Protein 3D7L (pdb70)

Secondary structure (DSSP, 8-state):
----EEEETTTSHHHHHHHHHHTTTS-EEEEESSSSSEE--TT-HHHHH--TTT--EEEEEE---------GGG--HHHHHHHIIIIIHHHHHHHHTTGGGEEEEEEEEEE-------TT-TTT--HHHHHHHHHHHTT--TT-EEEEEEE--BGGGHHHHGGGSTT---B-HHHHHHHHHHHHHS---S-EEEE-/--EEEETTTSHHHHHHHHHHTTTS-EEEEESSSSSEE--TT-HHHHH--TTT--EEEEEE---------GGG--HHHHHHHIIIIIHHHHHHHHTTGGGEEEEEEEEEE-------TT-TTT--HHHHHHHHHHHTT--TT-EEEEEEE--BGGGHHHHGGGSTT---B-HHHHHHHHHHHHHS---S-EEEE-/--EEEETTTSHHHHHHHHHHTTTS-EEEEESSSSSEE--TT-HHHHH--TTT--EEEEEE---------GGG--HHHHHHHIIIIIHHHHHHHHHHGGGEEEEEEEEEE-------TT-TTT--HHHHHHHHHHHTT--TT-EEEEEEEPPBGGGHHHHGGGSTT---B-HHHHHHHHHHHHHS---S-EEEE-/---EEEETTTSHHHHHHHHHHTTTS-EEEEESS-SSEE--TT-HHHHH--TTT--EEEEEE---------GGG--HHHHHHHIIIIIHHHHHHHHHHGGGEEEEEEEEEE-------TT-TTT--HHHHHHHHHHHTT--TT-EEEEEEE--BGGGHHHHGGGSTT---B-HHHHHHHHHHHHHS---S-EEEE-/--EEEETTTSHHHHHHHHHHTTTS-EEEEESS-SSEE--TT-HHHHH--TTT--EEEEEE---------GGG--HHHHHHHIIIIIHHHHHHHHTTGGGEEEEEEEEEE-------TT-TTT--HHHHHHHHHHHTT--TT-EEEEEEE--BGGGHHHHGGGSTT---B-HHHHHHHHHHHHHS---S-EEEE-/-EEEETTTSHHHHHHHHHHTTTS-EEEEESSSSSEE--TT-HHHHH--TTT--EEEEEE---------GGG--HHHHHHHIIIIIHHHHHHHHHHGGGEEEEEEEEEE-------TT-TTT--HHHHHHHHHHHTT--TT-EEEEEEE--BGGGHHHHGGGSTT---B-HHHHHHHHHHHHHS---S-EEEE-/--EEEETTTSHHHHHHHHHHTTTSPEEEEESSSSSEE--TT-HHHHH--TTT--EEEEEE---------GGG--HHHHHHHIIIIIHHHHHHHHTTGGGEEEEEEEEEE-------TT-TTT--HHHHHHHHHHHTT--TT-EEEEEEEPPBGGGHHHHGGGSTT---B-HHHHHHHHHHHHHS---S-EEEE-/----EEEETTTSHHHHHHHHHHTTTSPEEEEESSSSSEE--TT-HHHHH--TTT--EEEEEE---------GGG--HHHHHHHIIIIIHHHHHHHHTTGGGEEEEEEEEEE-------TT-TTT--HHHHHHHHHHHTT--TT-EEEEEEE--BGGGHHHHGGGSTT---B-HHHHHHHHHHHHHS---S-EEEE-/--EEEETTTSHHHHHHHHHHTTTS-EEEEESS-SSEE--TT-HHHHH--TTT--EEEEEE---------GGG--HHHHHHHIIIIIHHHHHHHHTTGGGEEEEEEEEEE-------TT-TTT--HHHHHHHHHHHTT--TT-EEEEEEE--BGGGHHHHGGGSTT---B-HHHHHHHHHHHHHS---S-EEEE-

InterPro domains:
  IPR002347 Short-chain dehydrogenase/reductase SDR [PF13561] (17-158)
  IPR002347 Short-chain dehydrogenase/reductase SDR [PR00081] (2-19)
  IPR002347 Short-chain dehydrogenase/reductase SDR [PR00081] (54-65)
  IPR002347 Short-chain dehydrogenase/reductase SDR [PR00081] (125-144)
  IPR002347 Short-chain dehydrogenase/reductase SDR [PR00081] (145-162)
  IPR036291 NAD(P)-binding domain superfamily [SSF51735] (1-191)
  IPR051122 SDR DHRS6-like [PTHR43477] (2-164)

CATH classification: 3.40.50.720

Radius of gyration: 39.9 Å; Cα contacts (8 Å, |Δi|>4): 4262; chains: 9; bounding box: 87×93×123 Å

Foldseek 3Di:
DPFEEEQEPCPDQLNVLLCVVPVVGGHYFYEYCPDTNYYADLLDLVRLLVLVVVAAGQEYEYPWWDAFQDAPVGCDPVRLVRRCSTLQNSLVSNVVSCPVRHDALGEYEHEAAPVPDWGSCPSSPSRVNVLVVFLVCQVPDRNYAYEYEYAYAAPVCCVPCCVGVPPDDHHHSNQSSVVVVCRGVPRDHSYYHYDD/DEEEEEPCVDQLNVLLCVPVVVPHHYFYEDCPDTNYYADLLDLVRLLVLVVPAAGQEYEYPWWDWFQDAPVPCDPVNLVRRCSTLQVSLVSNCVNCPNRHDALGEYEHEQAPVDDWGSCPSSPSNVRQLVSFLVCQVPDRNYAYEYEYAYAAPVCCVPCCVGVPPDDHHHSNQSSVVVVCRGVPRDHSYYHYDD/DEEEEEPCVDPLNVLLCVVVVVPHHYFYEYCPDTNYYADLLDLVRLLVLVVVAAGQEYEYPWWDWFQDAPVPDDPVNLVRRCSTLQNSLVSNVVNCPVRHDQLGEYEHEQADVPDFGSCPSSPSNVRVLVSFLVCQVPDRNYAYEYEYAYAAPVCCVVCCVRPPPDDHDHSNQSSVVVVCRGVPRDHSYYHYDD/DAEEEQEPCPDPLNVLLCVVVVVPYHYFYEYCVDTNAYADLLDLVRLLVLVVVAADQEYEYPWWDWFQDFPVPCDPVRLVRNCSTLQVSLVSNVVNCPNRYDQLGEYEHEAEPVPDWGSCPSSPSRVRVLVCFLVCQVPDRNYAYEYEYAYAAPVCCVPCCVGQPPDDHDHSNQSSVVVVCRGVPRDHSYYHYHD/DEEEQEPCPDQLNVLLCVPCVVPHHYFYEYCPDTNYHADLLDLVRLLVLVVVAAGQEYEYPWADAFFDQVVVCDPVNLVRRCSTLQNSLVSNVVNCPVRYDALGEYEHEQAPVDDFGRCPSSPSRVRVLVCQLVCQVPDRNYAYEYEYAYAAPVCCVPCCVRVPPDDHHHSNQSSVVVVCRGVPRDHSYYHYDD/DEEEEPCVDPLNVLLVVVVVVPDDYFYEYCPDTPQYADLLDLVSLVVLVVPAADQEYEYPWADWFQDAPVPCDPVNLVRRVSTLQVSLVSNCVNCVVRHDQLGEYEHEAAPVPDWGRCPSSPSRVRVLVCFLVCQVPDRNYAYEYEYAYAAPVCCVPCCVGPPPDDHDHSNVSSVVVVCRGVPRDHSYYHYDD/DEEEEEPCPDQLNVLLCVVCVVPHHYFYEYCPDTNYYADLLDLVRLLVLVVVAAGQEYEYPWWDAFQDAPVPCDVVNLVRRCSTLQRSLVSNVVNCPNRHDQLGEYEEEQEPVPDWGSCPSSPSNVRVLVVFLVCQVPDRNYAYEYEYAYAAPVCCVPCCVGPPPDDHHHSNQSSVVVVCRGVPRDHSYYHYPD/DAFEEEQEPCVDQLNVLLCVVPVVRGHYFYEYCPDTNYYADLLDLVSLLVLVVVAAGQEYEYPWWDAFQDAPVPCDPVRLVNRCSTLQNSLVSNVVNCPVRHDALGEYEHEQAPVDDWGSCPSSPSRVNVLVSFLVCQVPDRNYAYEYEYAYAAPVCCVPCCVGPPPDDHHHSNQSSVVVVCRGVPRDHSYYHYDD/DEEEQEPCVDQLNVLLCVVVVVPHHYFYEYCPDTNAYADLLDLVRLLVLVVPAAGQEYEYPWWDAFQAFPVPDDPVRLVRRCSTLQNSLVSNVVSPPVRHDALGEYEHEAAPVPDWGSCPSSPSNVNVLVCFLVCQVPDRNYAYEYEYAYAAPVCCVPCCVGVPPDDHHHSNQSSVVVVCRGVPRDHSYYHYDD

Nearest PDB structures (foldseek):
  3d7l-assembly3_G  TM=1.001E+00  e=1.802E-39  Listeria innocua
  5wuw-assembly1_B-2  TM=8.286E-01  e=5.403E-13  Serratia marcescens
  3u5t-assembly3_D  TM=8.240E-01  e=5.756E-13  Sinorhizobium meliloti
  5wul-assembly1_B  TM=8.240E-01  e=9.546E-13  Serratia marcescens
  4e4y-assembly1_A  TM=8.227E-01  e=1.096E-10  Francisella tularensis subsp. tularensis SCHU S4

Solvent-accessible surface area: 65494 Å² total

Organism: Listeria innocua serovar 6a (strain ATCC BAA-680 / CLIP 11262) (NCBI:txid272626)

Sequence (1750 aa):
SNAKILLIGASGTLGSAVKERLEKKAEVITAGRHSGDVTVDITNIDSIKKYEQVGKVDAIVSATGSATFSPLTELTPEKNAVTISSKLGGQINLVLLGIDSLNDKGSFTLTTGIEDPIVQGASAAANGAVTAFAKSAAIEPRGIRINTVSPNVLEESWDKLEPFFEGFLPVPAAKVARAFEKSVFGAQTGESYQVYAKILLIGASGTLGSAVKERLEKKAEVITAGRHSGDVTVDITNIDSIKKYEQVGKVDAIVSATGSATFSPLTELTPEKNAVTISSKLGGQINLVLLGIDSLNDKGSFTLTTGIEDPIVQGASAAANGAVTAFAKSAAIEPRGIRINTVSPNVLEESWDKLEPFFEGFLPVPAAKVARAFEKSVFGAQTGESYQVYAKILLIGASGTLGSAVKERLEKKAEVITAGRHSGDVTVDITNIDSIKKYEQVGKVDAIVSATGSATFSPLTELTPEKNAVTISSKLGGQINLVLLGIDSLNDKGSFTLTTGIEDPIVQGASAAANGAVTAFAKSAAIEPRGIRINTVSPNVLEESWDKLEPFFEGFLPVPAAKVARAFEKSVFGAQTGESYQVYNAKILLIGASGTLGSAVKERLEKKAEVITAGRHSGDVTVDITNIDSIKKYEQVGKVDAIVSATGSATFSPLTELTPEKNAVTISSKLGGQINLVLLGIDSLNDKGSFTLTTGIEDPIVQGASAAANGAVTAFAKSAAIEPRGIRINTVSPNVLEESWDKLEPFFEGFLPVPAAKVARAFEKSVFGAQTGESYQVYAKILLIGASGTLGSAVKERLEKKAEVITAGRHSGDVTVDITNIDSIKKYEQVGKVDAIVSATGSATFSPLTELTPEKNAVTISSKLGGQINLVLLGIDSLNDKGSFTLTTGIEDPIVQGASAAANGAVTAFAKSAAIEPRGIRINTVSPNVLEESWDKLEPFFEGFLPVPAAKVARAFEKSVFGAQTGESYQVYKILLIGASGTLGSAVKERLEKKAEVITAGRHSGDVTVDITNIDSIKKYEQVGKVDAIVSATGSATFSPLTELTPEKNAVTISSKLGGQINLVLLGIDSLNDKGSFTLTTGIEDPIVQGASAAANGAVTAFAKSAAIEPRGIRINTVSPNVLEESWDKLEPFFEGFLPVPAAKVARAFEKSVFGAQTGESYQVYAKILLIGASGTLGSAVKERLEKKAEVITAGRHSGDVTVDITNIDSIKKYEQVGKVDAIVSATGSATFSPLTELTPEKNAVTISSKLGGQINLVLLGIDSLNDKGSFTLTTGIEDPIVQGASAAANGAVTAFAKSAAIEPRGIRINTVSPNVLEESWDKLEPFFEGFLPVPAAKVARAFEKSVFGAQTGESYQVYSNAKILLIGASGTLGSAVKERLEKKAEVITAGRHSGDVTVDITNIDSIKKYEQVGKVDAIVSATGSATFSPLTELTPEKNAVTISSKLGGQINLVLLGIDSLNDKGSFTLTTGIEDPIVQGASAAANGAVTAFAKSAAIEPRGIRINTVSPNVLEESWDKLEPFFEGFLPVPAAKVARAFEKSVFGAQTGESYQVYAKILLIGASGTLGSAVKERLEKKAEVITAGRHSGDVTVDITNIDSIKKYEQVGKVDAIVSATGSATFSPLTELTPEKNAVTISSKLGGQINLVLLGIDSLNDKGSFTLTTGIEDPIVQGASAAANGAVTAFAKSAAIEPRGIRINTVSPNVLEESWDKLEPFFEGFLPVPAAKVARAFEKSVFGAQTGESYQVY

Structure (mmCIF, N/CA/C/O backbone):
data_3D7L
#
_entry.id   3D7L
#
_cell.length_a   69.815
_cell.length_b   128.200
_cell.length_c   404.737
_cell.angle_alpha   90.00
_cell.angle_beta   90.00
_cell.angle_gamma   90.00
#
_symmetry.space_group_name_H-M   'C 2 2 21'
#
loop_
_entity.id
_entity.type
_entity.pdbx_description
1 polymer 'Lin1944 protein'
2 water water
#
loop_
_atom_site.group_PDB
_atom_site.id
_atom_site.type_symbol
_atom_site.label_atom_id
_atom_site.label_alt_id
_atom_site.label_comp_id
_atom_site.label_asym_id
_atom_site.label_entity_id
_atom_site.label_seq_id
_atom_site.pdbx_PDB_ins_code
_atom_site.Cartn_x
_atom_site.Cartn_y
_atom_site.Cartn_z
_atom_site.occupancy
_atom_site.B_iso_or_equiv
_atom_site.auth_seq_id
_atom_site.auth_comp_id
_atom_site.auth_asym_id
_atom_site.auth_atom_id
_atom_site.pdbx_PDB_model_num
ATOM 1 N N . SER A 1 1 ? 72.189 106.481 164.067 1.00 37.34 -2 SER A N 1
ATOM 2 C CA . SER A 1 1 ? 72.349 105.109 163.475 1.00 36.72 -2 SER A CA 1
ATOM 3 C C . SER A 1 1 ? 71.411 104.084 164.021 1.00 37.07 -2 SER A C 1
ATOM 4 O O . SER A 1 1 ? 71.318 102.951 163.535 1.00 37.55 -2 SER A O 1
ATOM 7 N N . ASN A 1 2 ? 70.739 104.449 165.077 1.00 36.10 -1 ASN A N 1
ATOM 8 C CA . ASN A 1 2 ? 70.277 103.405 165.876 1.00 34.78 -1 ASN A CA 1
ATOM 9 C C . ASN A 1 2 ? 68.838 102.999 165.596 1.00 33.53 -1 ASN A C 1
ATOM 10 O O . ASN A 1 2 ? 68.380 102.033 166.183 1.00 34.66 -1 ASN A O 1
ATOM 15 N N . ALA A 1 3 ? 68.138 103.683 164.685 1.00 32.47 0 ALA A N 1
ATOM 16 C CA . ALA A 1 3 ? 66.805 103.180 164.266 1.00 31.47 0 ALA A CA 1
ATOM 17 C C . ALA A 1 3 ? 66.947 101.791 163.683 1.00 31.05 0 ALA A C 1
ATOM 18 O O . ALA A 1 3 ? 67.894 101.540 162.941 1.00 30.82 0 ALA A O 1
ATOM 28 N N . LYS A 1 5 ? 67.106 98.634 161.558 1.00 29.48 2 LYS A N 1
ATOM 29 C CA . LYS A 1 5 ? 67.339 98.409 160.121 1.00 28.09 2 LYS A CA 1
ATOM 30 C C . LYS A 1 5 ? 66.846 97.026 159.675 1.00 27.23 2 LYS A C 1
ATOM 31 O O . LYS A 1 5 ? 67.326 96.009 160.189 1.00 27.45 2 LYS A O 1
ATOM 37 N N . ILE A 1 6 ? 65.910 96.999 158.723 1.00 25.89 3 ILE A N 1
ATOM 38 C CA . ILE A 1 6 ? 65.296 95.750 158.256 1.00 25.76 3 ILE A CA 1
ATOM 39 C C . ILE A 1 6 ? 65.605 95.566 156.788 1.00 25.88 3 ILE A C 1
ATOM 40 O O . ILE A 1 6 ? 65.255 96.405 156.002 1.00 27.10 3 ILE A O 1
ATOM 45 N N . LEU A 1 7 ? 66.306 94.498 156.431 1.00 25.66 4 LEU A N 1
ATOM 46 C CA . LEU A 1 7 ? 66.484 94.169 155.036 1.00 26.82 4 LEU A CA 1
ATOM 47 C C . LEU A 1 7 ? 65.292 93.313 154.574 1.00 26.72 4 LEU A C 1
ATOM 48 O O . LEU A 1 7 ? 65.126 92.175 155.019 1.00 27.97 4 LEU A O 1
ATOM 53 N N . LEU A 1 8 ? 64.458 93.886 153.709 1.00 27.66 5 LEU A N 1
ATOM 54 C CA . LEU A 1 8 ? 63.302 93.194 153.117 1.00 27.99 5 LEU A CA 1
ATOM 55 C C . LEU A 1 8 ? 63.556 92.704 151.672 1.00 28.42 5 LEU A C 1
ATOM 56 O O . LEU A 1 8 ? 63.510 93.478 150.710 1.00 28.87 5 LEU A O 1
ATOM 61 N N . ILE A 1 9 ? 63.793 91.412 151.521 1.00 29.13 6 ILE A N 1
ATOM 62 C CA . ILE A 1 9 ? 64.044 90.827 150.202 1.00 29.17 6 ILE A CA 1
ATOM 63 C C . ILE A 1 9 ? 62.724 90.345 149.605 1.00 29.51 6 ILE A C 1
ATOM 64 O O . ILE A 1 9 ? 62.002 89.601 150.241 1.00 29.55 6 ILE A O 1
ATOM 69 N N . GLY A 1 10 ? 62.399 90.856 148.415 1.00 30.23 7 GLY A N 1
ATOM 70 C CA . GLY A 1 10 ? 61.140 90.591 147.744 1.00 31.22 7 GLY A CA 1
ATOM 71 C C . GLY A 1 10 ? 60.100 91.656 148.035 1.00 32.04 7 GLY A C 1
ATOM 72 O O . GLY A 1 10 ? 58.896 91.406 147.908 1.00 32.57 7 GLY A O 1
ATOM 73 N N . ALA A 1 11 ? 60.569 92.846 148.411 1.00 32.09 8 ALA A N 1
ATOM 74 C CA . ALA A 1 11 ? 59.720 93.956 148.854 1.00 31.87 8 ALA A CA 1
ATOM 75 C C . ALA A 1 11 ? 58.684 94.452 147.836 1.00 32.25 8 ALA A C 1
ATOM 76 O O . ALA A 1 11 ? 57.696 95.101 148.208 1.00 31.65 8 ALA A O 1
ATOM 78 N N . SER A 1 12 ? 58.926 94.173 146.558 1.00 32.33 9 SER A N 1
ATOM 79 C CA . SER A 1 12 ? 58.029 94.616 145.519 1.00 33.35 9 SER A CA 1
ATOM 80 C C . SER A 1 12 ? 57.001 93.558 145.126 1.00 33.22 9 SER A C 1
ATOM 81 O O . SER A 1 12 ? 56.157 93.825 144.301 1.00 33.62 9 SER A O 1
ATOM 84 N N . GLY A 1 13 ? 57.043 92.378 145.748 1.00 33.16 10 GLY A N 1
ATOM 85 C CA . GLY A 1 13 ? 56.023 91.363 145.524 1.00 33.46 10 GLY A CA 1
ATOM 86 C C . GLY A 1 13 ? 54.745 91.676 146.287 1.00 33.31 10 GLY A C 1
ATOM 87 O O . GLY A 1 13 ? 54.741 92.545 147.160 1.00 32.91 10 GLY A O 1
ATOM 88 N N . THR A 1 14 ? 53.663 90.967 145.961 1.00 33.48 11 THR A N 1
ATOM 89 C CA . THR A 1 14 ? 52.366 91.118 146.662 1.00 33.27 11 THR A CA 1
ATOM 90 C C . THR A 1 14 ? 52.492 91.023 148.180 1.00 32.36 11 THR A C 1
ATOM 91 O O . THR A 1 14 ? 51.963 91.860 148.902 1.00 32.98 11 THR A O 1
ATOM 95 N N . LEU A 1 15 ? 53.212 90.008 148.654 1.00 31.60 12 LEU A N 1
ATOM 96 C CA . LEU A 1 15 ? 53.394 89.769 150.076 1.00 30.72 12 LEU A CA 1
ATOM 97 C C . LEU A 1 15 ? 54.449 90.702 150.655 1.00 30.82 12 LEU A C 1
ATOM 98 O O . LEU A 1 15 ? 54.247 91.293 151.726 1.00 30.91 12 LEU A O 1
ATOM 103 N N . GLY A 1 16 ? 55.572 90.834 149.952 1.00 30.22 13 GLY A N 1
ATOM 104 C CA . GLY A 1 16 ? 56.627 91.740 150.392 1.00 30.16 13 GLY A CA 1
ATOM 105 C C . GLY A 1 16 ? 56.081 93.139 150.577 1.00 29.55 13 GLY A C 1
ATOM 106 O O . GLY A 1 16 ? 56.441 93.836 151.523 1.00 29.43 13 GLY A O 1
ATOM 107 N N . SER A 1 17 ? 55.166 93.524 149.695 1.00 29.09 14 SER A N 1
ATOM 108 C CA . SER A 1 17 ? 54.622 94.875 149.693 1.00 29.34 14 SER A CA 1
ATOM 109 C C . SER A 1 17 ? 53.779 95.149 150.937 1.00 28.73 14 SER A C 1
ATOM 110 O O . SER A 1 17 ? 53.922 96.194 151.573 1.00 29.08 14 SER A O 1
ATOM 113 N N . ALA A 1 18 ? 52.906 94.203 151.285 1.00 28.08 15 ALA A N 1
ATOM 114 C CA . ALA A 1 18 ? 52.120 94.297 152.515 1.00 26.86 15 ALA A CA 1
ATOM 115 C C . ALA A 1 18 ? 53.006 94.274 153.751 1.00 26.45 15 ALA A C 1
ATOM 116 O O . ALA A 1 18 ? 52.717 94.945 154.719 1.00 26.48 15 ALA A O 1
ATOM 118 N N . VAL A 1 19 ? 54.069 93.478 153.727 1.00 26.38 16 VAL A N 1
ATOM 119 C CA . VAL A 1 19 ? 55.050 93.487 154.816 1.00 26.86 16 VAL A CA 1
ATOM 120 C C . VAL A 1 19 ? 55.751 94.850 154.960 1.00 27.51 16 VAL A C 1
ATOM 121 O O . VAL A 1 19 ? 55.927 95.342 156.073 1.00 28.52 16 VAL A O 1
ATOM 125 N N . LYS A 1 20 ? 56.156 95.452 153.845 1.00 27.51 17 LYS A N 1
ATOM 126 C CA . LYS A 1 20 ? 56.826 96.750 153.881 1.00 28.86 17 LYS A CA 1
ATOM 127 C C . LYS A 1 20 ? 55.901 97.808 154.506 1.00 28.85 17 LYS A C 1
ATOM 128 O O . LYS A 1 20 ? 56.310 98.571 155.375 1.00 28.00 17 LYS A O 1
ATOM 134 N N . GLU A 1 21 ? 54.647 97.814 154.079 1.00 29.40 18 GLU A N 1
ATOM 135 C CA . GLU A 1 21 ? 53.669 98.723 154.635 1.00 31.13 18 GLU A CA 1
ATOM 136 C C . GLU A 1 21 ? 53.607 98.684 156.180 1.00 30.02 18 GLU A C 1
ATOM 137 O O . GLU A 1 21 ? 53.508 99.723 156.820 1.00 30.06 18 GLU A O 1
ATOM 143 N N . ARG A 1 22 ? 53.685 97.509 156.785 1.00 29.53 19 ARG A N 1
ATOM 144 C CA . ARG A 1 22 ? 53.645 97.464 158.252 1.00 29.61 19 ARG A CA 1
ATOM 145 C C . ARG A 1 22 ? 54.988 97.830 158.865 1.00 29.47 19 ARG A C 1
ATOM 146 O O . ARG A 1 22 ? 55.037 98.579 159.803 1.00 28.55 19 ARG A O 1
ATOM 154 N N . LEU A 1 23 ? 56.069 97.282 158.326 1.00 30.11 20 LEU A N 1
ATOM 155 C CA . LEU A 1 23 ? 57.398 97.467 158.932 1.00 30.83 20 LEU A CA 1
ATOM 156 C C . LEU A 1 23 ? 57.906 98.916 158.888 1.00 30.81 20 LEU A C 1
ATOM 157 O O . LEU A 1 23 ? 58.534 99.418 159.824 1.00 30.95 20 LEU A O 1
ATOM 162 N N . GLU A 1 24 ? 57.599 99.558 157.771 1.00 31.32 21 GLU A N 1
ATOM 163 C CA . GLU A 1 24 ? 57.940 100.918 157.400 1.00 31.24 21 GLU A CA 1
ATOM 164 C C . GLU A 1 24 ? 57.522 101.953 158.455 1.00 31.01 21 GLU A C 1
ATOM 165 O O . GLU A 1 24 ? 58.148 103.001 158.582 1.00 31.01 21 GLU A O 1
ATOM 171 N N . LYS A 1 25 ? 56.455 101.658 159.197 1.00 31.04 22 LYS A N 1
ATOM 172 C CA . LYS A 1 25 ? 55.924 102.564 160.221 1.00 30.94 22 LYS A CA 1
ATOM 173 C C . LYS A 1 25 ? 56.811 102.630 161.465 1.00 30.52 22 LYS A C 1
ATOM 174 O O . LYS A 1 25 ? 56.681 103.547 162.270 1.00 30.90 22 LYS A O 1
ATOM 180 N N . LYS A 1 26 ? 57.728 101.684 161.619 1.00 29.61 23 LYS A N 1
ATOM 181 C CA . LYS A 1 26 ? 58.566 101.657 162.835 1.00 29.72 23 LYS A CA 1
ATOM 182 C C . LYS A 1 26 ? 60.012 101.231 162.686 1.00 28.69 23 LYS A C 1
ATOM 183 O O . LYS A 1 26 ? 60.709 101.091 163.674 1.00 29.01 23 LYS A O 1
ATOM 189 N N . ALA A 1 27 ? 60.461 101.009 161.461 1.00 28.04 24 ALA A N 1
ATOM 190 C CA . ALA A 1 27 ? 61.866 100.760 161.229 1.00 27.63 24 ALA A CA 1
ATOM 191 C C . ALA A 1 27 ? 62.245 101.307 159.865 1.00 27.25 24 ALA A C 1
ATOM 192 O O . ALA A 1 27 ? 61.366 101.642 159.060 1.00 26.73 24 ALA A O 1
ATOM 194 N N . GLU A 1 28 ? 63.551 101.433 159.638 1.00 27.27 25 GLU A N 1
ATOM 195 C CA . GLU A 1 28 ? 64.081 101.772 158.330 1.00 27.27 25 GLU A CA 1
ATOM 196 C C . GLU A 1 28 ? 64.102 100.507 157.472 1.00 26.92 25 GLU A C 1
ATOM 197 O O . GLU A 1 28 ? 64.846 99.565 157.768 1.00 26.87 25 GLU A O 1
ATOM 203 N N . VAL A 1 29 ? 63.305 100.491 156.401 1.00 26.81 26 VAL A N 1
ATOM 204 C CA . VAL A 1 29 ? 63.250 99.314 155.551 1.00 26.96 26 VAL A CA 1
ATOM 205 C C . VAL A 1 29 ? 64.162 99.482 154.333 1.00 27.22 26 VAL A C 1
ATOM 206 O O . VAL A 1 29 ? 63.985 100.391 153.533 1.00 27.46 26 VAL A O 1
ATOM 210 N N . ILE A 1 30 ? 65.152 98.605 154.217 1.00 27.33 27 ILE A N 1
ATOM 211 C CA . ILE A 1 30 ? 66.029 98.558 153.039 1.00 27.69 27 ILE A CA 1
ATOM 212 C C . ILE A 1 30 ? 65.476 97.465 152.133 1.00 27.86 27 ILE A C 1
ATOM 213 O O . ILE A 1 30 ? 65.402 96.301 152.508 1.00 27.58 27 ILE A O 1
ATOM 218 N N . THR A 1 31 ? 65.029 97.863 150.954 1.00 28.51 28 THR A N 1
ATOM 219 C CA . THR A 1 31 ? 64.392 96.927 150.047 1.00 28.43 28 THR A CA 1
ATOM 220 C C . THR A 1 31 ? 65.405 96.255 149.115 1.00 28.83 28 THR A C 1
ATOM 221 O O . THR A 1 31 ? 66.370 96.876 148.662 1.00 28.93 28 THR A O 1
ATOM 225 N N . ALA A 1 32 ? 65.157 94.979 148.841 1.00 29.69 29 ALA A N 1
ATOM 226 C CA . ALA A 1 32 ? 65.945 94.185 147.916 1.00 30.05 29 ALA A CA 1
ATOM 227 C C . ALA A 1 32 ? 64.978 93.373 147.062 1.00 30.59 29 ALA A C 1
ATOM 228 O O . ALA A 1 32 ? 63.919 92.962 147.533 1.00 30.68 29 ALA A O 1
ATOM 230 N N . GLY A 1 33 ? 65.329 93.178 145.799 1.00 30.69 30 GLY A N 1
ATOM 231 C CA . GLY A 1 33 ? 64.541 92.346 144.898 1.00 31.31 30 GLY A CA 1
ATOM 232 C C . GLY A 1 33 ? 65.432 91.992 143.732 1.00 31.66 30 GLY A C 1
ATOM 233 O O . GLY A 1 33 ? 66.581 92.450 143.660 1.00 30.63 30 GLY A O 1
ATOM 234 N N . ARG A 1 34 ? 64.918 91.189 142.811 1.00 33.00 31 ARG A N 1
ATOM 235 C CA . ARG A 1 34 ? 65.729 90.819 141.665 1.00 33.89 31 ARG A CA 1
ATOM 236 C C . ARG A 1 34 ? 65.957 91.991 140.738 1.00 34.88 31 ARG A C 1
ATOM 237 O O . ARG A 1 34 ? 67.078 92.171 140.268 1.00 34.83 31 ARG A O 1
ATOM 245 N N . HIS A 1 35 ? 64.925 92.805 140.516 1.00 35.93 32 HIS A N 1
ATOM 246 C CA . HIS A 1 35 ? 65.015 93.907 139.530 1.00 37.44 32 HIS A CA 1
ATOM 247 C C . HIS A 1 35 ? 64.922 95.323 140.066 1.00 38.17 32 HIS A C 1
ATOM 248 O O . HIS A 1 35 ? 65.514 96.238 139.478 1.00 39.14 32 HIS A O 1
ATOM 255 N N . SER A 1 36 ? 64.176 95.491 141.157 1.00 38.58 33 SER A N 1
ATOM 256 C CA . SER A 1 36 ? 63.980 96.777 141.831 1.00 39.46 33 SER A CA 1
ATOM 257 C C . SER A 1 36 ? 64.320 96.670 143.307 1.00 38.87 33 SER A C 1
ATOM 258 O O . SER A 1 36 ? 64.323 95.584 143.871 1.00 38.68 33 SER A O 1
ATOM 261 N N . GLY A 1 37 ? 64.579 97.814 143.926 1.00 38.45 34 GLY A N 1
ATOM 262 C CA . GLY A 1 37 ? 64.831 97.882 145.360 1.00 38.14 34 GLY A CA 1
ATOM 263 C C . GLY A 1 37 ? 66.042 98.756 145.591 1.00 37.85 34 GLY A C 1
ATOM 264 O O . GLY A 1 37 ? 66.692 99.180 144.632 1.00 37.39 34 GLY A O 1
ATOM 265 N N . ASP A 1 38 ? 66.326 99.040 146.858 1.00 37.48 35 ASP A N 1
ATOM 266 C CA . ASP A 1 38 ? 67.518 99.773 147.235 1.00 37.26 35 ASP A CA 1
ATOM 267 C C . ASP A 1 38 ? 68.748 98.949 146.807 1.00 37.19 35 ASP A C 1
ATOM 268 O O . ASP A 1 38 ? 69.730 99.506 146.326 1.00 37.10 35 ASP A O 1
ATOM 273 N N . VAL A 1 39 ? 68.683 97.624 146.980 1.00 36.53 36 VAL A N 1
ATOM 274 C CA . VAL A 1 39 ? 69.713 96.702 146.448 1.00 35.63 36 VAL A CA 1
ATOM 275 C C . VAL A 1 39 ? 69.098 95.563 145.633 1.00 34.64 36 VAL A C 1
ATOM 276 O O . VAL A 1 39 ? 67.989 95.111 145.904 1.00 34.27 36 VAL A O 1
ATOM 280 N N . THR A 1 40 ? 69.823 95.092 144.631 1.00 34.22 37 THR A N 1
ATOM 281 C CA . THR A 1 40 ? 69.319 93.988 143.828 1.00 33.79 37 THR A CA 1
ATOM 282 C C . THR A 1 40 ? 70.066 92.688 144.146 1.00 32.97 37 THR A C 1
ATOM 283 O O . THR A 1 40 ? 71.248 92.697 144.509 1.00 32.63 37 THR A O 1
ATOM 287 N N . VAL A 1 41 ? 69.341 91.578 144.062 1.00 32.25 38 VAL A N 1
ATOM 288 C CA . VAL A 1 41 ? 69.899 90.289 144.443 1.00 31.31 38 VAL A CA 1
ATOM 289 C C . VAL A 1 41 ? 69.334 89.132 143.634 1.00 31.41 38 VAL A C 1
ATOM 290 O O . VAL A 1 41 ? 68.132 89.093 143.354 1.00 31.72 38 VAL A O 1
ATOM 294 N N . ASP A 1 42 ? 70.221 88.211 143.249 1.00 30.53 39 ASP A N 1
ATOM 295 C CA . ASP A 1 42 ? 69.826 86.923 142.681 1.00 30.50 39 ASP A CA 1
ATOM 296 C C . ASP A 1 42 ? 70.025 85.799 143.726 1.00 29.76 39 ASP A C 1
ATOM 297 O O . ASP A 1 42 ? 71.139 85.248 143.868 1.00 29.33 39 ASP A O 1
ATOM 302 N N . ILE A 1 43 ? 68.955 85.473 144.460 1.00 29.38 40 ILE A N 1
ATOM 303 C CA . ILE A 1 43 ? 69.036 84.476 145.548 1.00 28.94 40 ILE A CA 1
ATOM 304 C C . ILE A 1 43 ? 69.465 83.069 145.123 1.00 28.58 40 ILE A C 1
ATOM 305 O O . ILE A 1 43 ? 69.821 82.266 145.989 1.00 28.65 40 ILE A O 1
ATOM 310 N N . THR A 1 44 ? 69.441 82.774 143.813 1.00 27.92 41 THR A N 1
ATOM 311 C CA . THR A 1 44 ? 69.923 81.477 143.305 1.00 26.91 41 THR A CA 1
ATOM 312 C C . THR A 1 44 ? 71.449 81.479 143.140 1.00 27.43 41 THR A C 1
ATOM 313 O O . THR A 1 44 ? 72.046 80.455 142.797 1.00 26.35 41 THR A O 1
ATOM 317 N N . ASN A 1 45 ? 72.064 82.650 143.350 1.00 27.04 42 ASN A N 1
ATOM 318 C CA . ASN A 1 45 ? 73.477 82.841 143.110 1.00 27.38 42 ASN A CA 1
ATOM 319 C C . ASN A 1 45 ? 74.171 83.352 144.377 1.00 27.71 42 ASN A C 1
ATOM 320 O O . ASN A 1 45 ? 73.952 84.491 144.798 1.00 27.18 42 ASN A O 1
ATOM 325 N N . ILE A 1 46 ? 74.979 82.510 145.012 1.00 27.57 43 ILE A N 1
ATOM 326 C CA . ILE A 1 46 ? 75.523 82.916 146.309 1.00 28.51 43 ILE A CA 1
ATOM 327 C C . ILE A 1 46 ? 76.486 84.094 146.218 1.00 28.08 43 ILE A C 1
ATOM 328 O O . ILE A 1 46 ? 76.567 84.874 147.167 1.00 27.91 43 ILE A O 1
ATOM 333 N N . ASP A 1 47 ? 77.191 84.263 145.093 1.00 27.91 44 ASP A N 1
ATOM 334 C CA . ASP A 1 47 ? 78.040 85.466 144.991 1.00 29.17 44 ASP A CA 1
ATOM 335 C C . ASP A 1 47 ? 77.154 86.727 144.899 1.00 27.92 44 ASP A C 1
ATOM 336 O O . ASP A 1 47 ? 77.510 87.768 145.420 1.00 26.84 44 ASP A O 1
ATOM 341 N N . SER A 1 48 ? 75.963 86.599 144.320 1.00 27.03 45 SER A N 1
ATOM 342 C CA . SER A 1 48 ? 75.034 87.722 144.307 1.00 26.97 45 SER A CA 1
ATOM 343 C C . SER A 1 48 ? 74.516 88.028 145.718 1.00 26.48 45 SER A C 1
ATOM 344 O O . SER A 1 48 ? 74.399 89.182 146.095 1.00 26.21 45 SER A O 1
ATOM 347 N N . ILE A 1 49 ? 74.224 86.996 146.494 1.00 25.96 46 ILE A N 1
ATOM 348 C CA . ILE A 1 49 ? 73.833 87.201 147.897 1.00 26.95 46 ILE A CA 1
ATOM 349 C C . ILE A 1 49 ? 74.968 87.862 148.692 1.00 27.59 46 ILE A C 1
ATOM 350 O O . ILE A 1 49 ? 74.747 88.814 149.427 1.00 27.43 46 ILE A O 1
ATOM 355 N N . LYS A 1 50 ? 76.178 87.343 148.525 1.00 28.50 47 LYS A N 1
ATOM 356 C CA . LYS A 1 50 ? 77.356 87.895 149.171 1.00 29.72 47 LYS A CA 1
ATOM 357 C C . LYS A 1 50 ? 77.564 89.393 148.848 1.00 30.13 47 LYS A C 1
ATOM 358 O O . LYS A 1 50 ? 77.805 90.203 149.751 1.00 29.54 47 LYS A O 1
ATOM 364 N N . LYS A 1 51 ? 77.468 89.741 147.559 1.00 30.44 48 LYS A N 1
ATOM 365 C CA . LYS A 1 51 ? 77.582 91.122 147.096 1.00 31.51 48 LYS A CA 1
ATOM 366 C C . LYS A 1 51 ? 76.504 92.002 147.731 1.00 31.18 48 LYS A C 1
ATOM 367 O O . LYS A 1 51 ? 76.784 93.135 148.130 1.00 30.84 48 LYS A O 1
ATOM 381 N N . TYR A 1 53 ? 74.922 91.577 150.728 1.00 30.70 50 TYR A N 1
ATOM 382 C CA . TYR A 1 53 ? 75.252 91.834 152.147 1.00 31.24 50 TYR A CA 1
ATOM 383 C C . TYR A 1 53 ? 76.454 92.804 152.321 1.00 32.06 50 TYR A C 1
ATOM 384 O O . TYR A 1 53 ? 76.481 93.637 153.238 1.00 32.05 50 TYR A O 1
ATOM 393 N N . GLU A 1 54 ? 77.428 92.682 151.418 1.00 33.53 51 GLU A N 1
ATOM 394 C CA . GLU A 1 54 ? 78.585 93.579 151.337 1.00 35.20 51 GLU A CA 1
ATOM 395 C C . GLU A 1 54 ? 78.158 95.036 151.106 1.00 35.05 51 GLU A C 1
ATOM 396 O O . GLU A 1 54 ? 78.655 95.949 151.784 1.00 35.18 51 GLU A O 1
ATOM 402 N N . GLN A 1 55 ? 77.231 95.239 150.168 1.00 35.03 52 GLN A N 1
ATOM 403 C CA . GLN A 1 55 ? 76.595 96.549 149.922 1.00 35.53 52 GLN A CA 1
ATOM 404 C C . GLN A 1 55 ? 75.787 97.080 151.117 1.00 34.17 52 GLN A C 1
ATOM 405 O O . GLN A 1 55 ? 75.843 98.253 151.428 1.00 33.89 52 GLN A O 1
ATOM 411 N N . VAL A 1 56 ? 74.982 96.221 151.738 1.00 33.02 53 VAL A N 1
ATOM 412 C CA . VAL A 1 56 ? 74.032 96.657 152.756 1.00 31.77 53 VAL A CA 1
ATOM 413 C C . VAL A 1 56 ? 74.734 96.975 154.079 1.00 31.61 53 VAL A C 1
ATOM 414 O O . VAL A 1 56 ? 74.300 97.863 154.814 1.00 31.13 53 VAL A O 1
ATOM 418 N N . GLY A 1 57 ? 75.808 96.243 154.371 1.00 30.90 54 GLY A N 1
ATOM 419 C CA . GLY A 1 57 ? 76.457 96.317 155.683 1.00 31.39 54 GLY A CA 1
ATOM 420 C C . GLY A 1 57 ? 75.587 95.602 156.690 1.00 31.14 54 GLY A C 1
ATOM 421 O O . GLY A 1 57 ? 74.890 94.655 156.324 1.00 32.58 54 GLY A O 1
ATOM 422 N N . LYS A 1 58 ? 75.583 96.063 157.935 1.00 30.24 55 LYS A N 1
ATOM 423 C CA . LYS A 1 58 ? 74.870 95.363 159.016 1.00 30.12 55 LYS A CA 1
ATOM 424 C C . LYS A 1 58 ? 73.449 95.876 159.255 1.00 29.19 55 LYS A C 1
ATOM 425 O O . LYS A 1 58 ? 73.196 97.062 159.150 1.00 28.55 55 LYS A O 1
ATOM 431 N N . VAL A 1 59 ? 72.537 94.953 159.574 1.00 28.65 56 VAL A N 1
ATOM 432 C CA . VAL A 1 59 ? 71.131 95.280 159.860 1.00 27.78 56 VAL A CA 1
ATOM 433 C C . VAL A 1 59 ? 70.663 94.563 161.118 1.00 27.25 56 VAL A C 1
ATOM 434 O O . VAL A 1 59 ? 71.383 93.736 161.658 1.00 26.65 56 VAL A O 1
ATOM 438 N N . ASP A 1 60 ? 69.451 94.887 161.568 1.00 27.80 57 ASP A N 1
ATOM 439 C CA . ASP A 1 60 ? 68.850 94.240 162.733 1.00 27.89 57 ASP A CA 1
ATOM 440 C C . ASP A 1 60 ? 67.907 93.094 162.380 1.00 28.18 57 ASP A C 1
ATOM 441 O O . ASP A 1 60 ? 67.706 92.209 163.204 1.00 28.86 57 ASP A O 1
ATOM 446 N N . ALA A 1 61 ? 67.310 93.117 161.190 1.00 27.40 58 ALA A N 1
ATOM 447 C CA . ALA A 1 61 ? 66.459 91.995 160.772 1.00 27.62 58 ALA A CA 1
ATOM 448 C C . ALA A 1 61 ? 66.603 91.758 159.272 1.00 27.39 58 ALA A C 1
ATOM 449 O O . ALA A 1 61 ? 66.736 92.695 158.499 1.00 27.58 58 ALA A O 1
ATOM 451 N N . ILE A 1 62 ? 66.623 90.492 158.885 1.00 27.49 59 ILE A N 1
ATOM 452 C CA . ILE A 1 62 ? 66.607 90.095 157.472 1.00 27.11 59 ILE A CA 1
ATOM 453 C C . ILE A 1 62 ? 65.295 89.344 157.267 1.00 27.57 59 ILE A C 1
ATOM 454 O O . ILE A 1 62 ? 64.981 88.409 158.008 1.00 27.71 59 ILE A O 1
ATOM 459 N N . VAL A 1 63 ? 64.493 89.826 156.326 1.00 28.08 60 VAL A N 1
ATOM 460 C CA . VAL A 1 63 ? 63.169 89.251 156.072 1.00 27.73 60 VAL A CA 1
ATOM 461 C C . VAL A 1 63 ? 63.071 88.781 154.618 1.00 28.57 60 VAL A C 1
ATOM 462 O O . VAL A 1 63 ? 63.349 89.533 153.693 1.00 28.21 60 VAL A O 1
ATOM 466 N N . SER A 1 64 ? 62.671 87.530 154.421 1.00 29.95 61 SER A N 1
ATOM 467 C CA . SER A 1 64 ? 62.568 86.978 153.068 1.00 30.37 61 SER A CA 1
ATOM 468 C C . SER A 1 64 ? 61.116 86.686 152.779 1.00 31.23 61 SER A C 1
ATOM 469 O O . SER A 1 64 ? 60.509 85.805 153.389 1.00 31.34 61 SER A O 1
ATOM 472 N N . ALA A 1 65 ? 60.558 87.497 151.899 1.00 32.52 62 ALA A N 1
ATOM 473 C CA . ALA A 1 65 ? 59.273 87.253 151.277 1.00 33.81 62 ALA A CA 1
ATOM 474 C C . ALA A 1 65 ? 59.503 86.978 149.782 1.00 34.83 62 ALA A C 1
ATOM 475 O O . ALA A 1 65 ? 58.849 87.562 148.909 1.00 35.84 62 ALA A O 1
ATOM 477 N N . THR A 1 66 ? 60.475 86.117 149.494 1.00 35.60 63 THR A N 1
ATOM 478 C CA . THR A 1 66 ? 60.778 85.681 148.124 1.00 37.14 63 THR A CA 1
ATOM 479 C C . THR A 1 66 ? 61.004 84.190 148.079 1.00 36.99 63 THR A C 1
ATOM 480 O O . THR A 1 66 ? 60.865 83.493 149.086 1.00 37.39 63 THR A O 1
ATOM 484 N N . GLY A 1 67 ? 61.408 83.735 146.897 1.00 37.22 64 GLY A N 1
ATOM 485 C CA . GLY A 1 67 ? 61.683 82.331 146.643 1.00 36.82 64 GLY A CA 1
ATOM 486 C C . GLY A 1 67 ? 60.583 81.837 145.742 1.00 35.98 64 GLY A C 1
ATOM 487 O O . GLY A 1 67 ? 59.418 82.145 145.962 1.00 36.07 64 GLY A O 1
ATOM 488 N N . SER A 1 68 ? 60.939 81.100 144.707 1.00 35.86 65 SER A N 1
ATOM 489 C CA . SER A 1 68 ? 59.905 80.462 143.920 1.00 35.87 65 SER A CA 1
ATOM 490 C C . SER A 1 68 ? 60.063 78.947 143.811 1.00 35.53 65 SER A C 1
ATOM 491 O O . SER A 1 68 ? 61.174 78.383 143.968 1.00 34.12 65 SER A O 1
ATOM 494 N N . ALA A 1 69 ? 58.916 78.301 143.633 1.00 35.28 66 ALA A N 1
ATOM 495 C CA . ALA A 1 69 ? 58.827 76.860 143.396 1.00 36.00 66 ALA A CA 1
ATOM 496 C C . ALA A 1 69 ? 58.163 76.570 142.050 1.00 36.09 66 ALA A C 1
ATOM 497 O O . ALA A 1 69 ? 57.241 77.278 141.642 1.00 36.27 66 ALA A O 1
ATOM 499 N N . THR A 1 70 ? 58.658 75.537 141.366 1.00 36.15 67 THR A N 1
ATOM 500 C CA . THR A 1 70 ? 58.007 74.924 140.217 1.00 35.80 67 THR A CA 1
ATOM 501 C C . THR A 1 70 ? 56.640 74.362 140.623 1.00 35.12 67 THR A C 1
ATOM 502 O O . THR A 1 70 ? 56.534 73.695 141.632 1.00 33.77 67 THR A O 1
ATOM 506 N N . PHE A 1 71 ? 55.599 74.641 139.838 1.00 35.09 68 PHE A N 1
ATOM 507 C CA . PHE A 1 71 ? 54.312 73.933 139.978 1.00 34.98 68 PHE A CA 1
ATOM 508 C C . PHE A 1 71 ? 54.224 72.974 138.822 1.00 33.96 68 PHE A C 1
ATOM 509 O O . PHE A 1 71 ? 54.343 73.385 137.669 1.00 33.07 68 PHE A O 1
ATOM 517 N N . SER A 1 72 ? 54.054 71.691 139.121 1.00 32.62 69 SER A N 1
ATOM 518 C CA . SER A 1 72 ? 54.065 70.663 138.087 1.00 31.53 69 SER A CA 1
ATOM 519 C C . SER A 1 72 ? 53.362 69.406 138.586 1.00 30.99 69 SER A C 1
ATOM 520 O O . SER A 1 72 ? 53.619 68.991 139.713 1.00 30.87 69 SER A O 1
ATOM 523 N N . PRO A 1 73 ? 52.533 68.755 137.734 1.00 30.90 70 PRO A N 1
ATOM 524 C CA . PRO A 1 73 ? 51.981 67.455 138.136 1.00 30.68 70 PRO A CA 1
ATOM 525 C C . PRO A 1 73 ? 53.160 66.574 138.537 1.00 30.72 70 PRO A C 1
ATOM 526 O O . PRO A 1 73 ? 54.210 66.631 137.880 1.00 30.60 70 PRO A O 1
ATOM 530 N N . LEU A 1 74 ? 53.015 65.798 139.606 1.00 30.90 71 LEU A N 1
ATOM 531 C CA . LEU A 1 74 ? 54.097 64.924 140.113 1.00 31.49 71 LEU A CA 1
ATOM 532 C C . LEU A 1 74 ? 54.744 64.086 139.017 1.00 31.74 71 LEU A C 1
ATOM 533 O O . LEU A 1 74 ? 55.959 63.940 138.922 1.00 32.18 71 LEU A O 1
ATOM 538 N N . THR A 1 75 ? 53.887 63.553 138.173 1.00 32.64 72 THR A N 1
ATOM 539 C CA . THR A 1 75 ? 54.258 62.726 137.060 1.00 33.06 72 THR A CA 1
ATOM 540 C C . THR A 1 75 ? 55.042 63.486 135.965 1.00 32.56 72 THR A C 1
ATOM 541 O O . THR A 1 75 ? 55.696 62.858 135.127 1.00 32.65 72 THR A O 1
ATOM 545 N N . GLU A 1 76 ? 55.021 64.826 136.015 1.00 31.73 73 GLU A N 1
ATOM 546 C CA . GLU A 1 76 ? 55.843 65.673 135.120 1.00 31.59 73 GLU A CA 1
ATOM 547 C C . GLU A 1 76 ? 56.975 66.381 135.861 1.00 29.95 73 GLU A C 1
ATOM 548 O O . GLU A 1 76 ? 57.780 67.069 135.254 1.00 30.07 73 GLU A O 1
ATOM 554 N N . LEU A 1 77 ? 57.016 66.198 137.174 1.00 28.83 74 LEU A N 1
ATOM 555 C CA . LEU A 1 77 ? 58.048 66.789 138.039 1.00 27.67 74 LEU A CA 1
ATOM 556 C C . LEU A 1 77 ? 59.365 66.013 137.915 1.00 27.27 74 LEU A C 1
ATOM 557 O O . LEU A 1 77 ? 59.589 65.029 138.629 1.00 26.82 74 LEU A O 1
ATOM 562 N N . THR A 1 78 ? 60.223 66.450 137.000 1.00 26.79 75 THR A N 1
ATOM 563 C CA . THR A 1 78 ? 61.547 65.835 136.829 1.00 26.48 75 THR A CA 1
ATOM 564 C C . THR A 1 78 ? 62.536 66.357 137.851 1.00 26.20 75 THR A C 1
ATOM 565 O O . THR A 1 78 ? 62.317 67.418 138.433 1.00 26.47 75 THR A O 1
ATOM 569 N N . PRO A 1 79 ? 63.640 65.611 138.079 1.00 26.32 76 PRO A N 1
ATOM 570 C CA . PRO A 1 79 ? 64.732 66.158 138.892 1.00 26.02 76 PRO A CA 1
ATOM 571 C C . PRO A 1 79 ? 65.150 67.551 138.406 1.00 25.77 76 PRO A C 1
ATOM 572 O O . PRO A 1 79 ? 65.433 68.419 139.235 1.00 25.48 76 PRO A O 1
ATOM 576 N N . GLU A 1 80 ? 65.167 67.769 137.088 1.00 24.97 77 GLU A N 1
ATOM 577 C CA . GLU A 1 80 ? 65.473 69.095 136.543 1.00 25.17 77 GLU A CA 1
ATOM 578 C C . GLU A 1 80 ? 64.515 70.192 137.009 1.00 25.61 77 GLU A C 1
ATOM 579 O O . GLU A 1 80 ? 64.957 71.254 137.446 1.00 24.80 77 GLU A O 1
ATOM 585 N N . LYS A 1 81 ? 63.217 69.926 136.928 1.00 26.16 78 LYS A N 1
ATOM 586 C CA . LYS A 1 81 ? 62.196 70.873 137.404 1.00 27.26 78 LYS A CA 1
ATOM 587 C C . LYS A 1 81 ? 62.325 71.088 138.896 1.00 26.94 78 LYS A C 1
ATOM 588 O O . LYS A 1 81 ? 62.309 72.231 139.351 1.00 26.88 78 LYS A O 1
ATOM 594 N N . ASN A 1 82 ? 62.452 69.996 139.660 1.00 27.20 79 ASN A N 1
ATOM 595 C CA . ASN A 1 82 ? 62.626 70.085 141.123 1.00 26.73 79 ASN A CA 1
ATOM 596 C C . ASN A 1 82 ? 63.874 70.869 141.548 1.00 26.65 79 ASN A C 1
ATOM 597 O O . ASN A 1 82 ? 63.895 71.491 142.613 1.00 26.71 79 ASN A O 1
ATOM 602 N N . ALA A 1 83 ? 64.903 70.878 140.694 1.00 26.39 80 ALA A N 1
ATOM 603 C CA . ALA A 1 83 ? 66.127 71.656 140.955 1.00 25.89 80 ALA A CA 1
ATOM 604 C C . ALA A 1 83 ? 65.910 73.174 140.911 1.00 25.82 80 ALA A C 1
ATOM 605 O O . ALA A 1 83 ? 66.600 73.918 141.590 1.00 25.69 80 ALA A O 1
ATOM 607 N N . VAL A 1 84 ? 64.923 73.623 140.151 1.00 25.68 81 VAL A N 1
ATOM 608 C CA . VAL A 1 84 ? 64.539 75.035 140.159 1.00 25.94 81 VAL A CA 1
ATOM 609 C C . VAL A 1 84 ? 64.059 75.469 141.558 1.00 25.91 81 VAL A C 1
ATOM 610 O O . VAL A 1 84 ? 64.607 76.405 142.135 1.00 26.06 81 VAL A O 1
ATOM 614 N N . THR A 1 85 ? 63.066 74.778 142.110 1.00 25.85 82 THR A N 1
ATOM 615 C CA . THR A 1 85 ? 62.599 75.042 143.478 1.00 26.11 82 THR A CA 1
ATOM 616 C C . THR A 1 85 ? 63.733 75.033 144.503 1.00 26.87 82 THR A C 1
ATOM 617 O O . THR A 1 85 ? 63.779 75.891 145.402 1.00 28.39 82 THR A O 1
ATOM 621 N N . ILE A 1 86 ? 64.611 74.038 144.385 1.00 26.79 83 ILE A N 1
ATOM 622 C CA . ILE A 1 86 ? 65.729 73.837 145.289 1.00 27.08 83 ILE A CA 1
ATOM 623 C C . ILE A 1 86 ? 66.688 75.029 145.286 1.00 27.28 83 ILE A C 1
ATOM 624 O O . ILE A 1 86 ? 67.136 75.493 146.357 1.00 27.62 83 ILE A O 1
ATOM 629 N N . SER A 1 87 ? 66.936 75.567 144.100 1.00 27.43 84 SER A N 1
ATOM 630 C CA . SER A 1 87 ? 67.817 76.732 143.953 1.00 27.65 84 SER A CA 1
ATOM 631 C C . SER A 1 87 ? 67.198 78.043 144.460 1.00 27.57 84 SER A C 1
ATOM 632 O O . SER A 1 87 ? 67.926 79.009 144.737 1.00 28.54 84 SER A O 1
ATOM 635 N N . SER A 1 88 ? 65.873 78.094 144.574 1.00 27.44 85 SER A N 1
ATOM 636 C CA . SER A 1 88 ? 65.181 79.354 144.869 1.00 27.45 85 SER A CA 1
ATOM 637 C C . SER A 1 88 ? 64.446 79.349 146.211 1.00 27.88 85 SER A C 1
ATOM 638 O O . SER A 1 88 ? 65.037 79.680 147.229 1.00 28.39 85 SER A O 1
ATOM 641 N N . LYS A 1 89 ? 63.172 78.968 146.219 1.00 27.88 86 LYS A N 1
ATOM 642 C CA . LYS A 1 89 ? 62.366 78.895 147.467 1.00 28.51 86 LYS A CA 1
ATOM 643 C C . LYS A 1 89 ? 63.087 78.216 148.624 1.00 28.64 86 LYS A C 1
ATOM 644 O O . LYS A 1 89 ? 62.995 78.643 149.788 1.00 28.02 86 LYS A O 1
ATOM 650 N N . LEU A 1 90 ? 63.776 77.129 148.302 1.00 29.57 87 LEU A N 1
ATOM 651 C CA . LEU A 1 90 ? 64.456 76.314 149.306 1.00 29.64 87 LEU A CA 1
ATOM 652 C C . LEU A 1 90 ? 65.875 76.830 149.556 1.00 30.00 87 LEU A C 1
ATOM 653 O O . LEU A 1 90 ? 66.131 77.502 150.566 1.00 30.14 87 LEU A O 1
ATOM 658 N N . GLY A 1 91 ? 66.780 76.532 148.624 1.00 30.59 88 GLY A N 1
ATOM 659 C CA . GLY A 1 91 ? 68.199 76.853 148.761 1.00 31.07 88 GLY A CA 1
ATOM 660 C C . GLY A 1 91 ? 68.492 78.326 148.872 1.00 31.31 88 GLY A C 1
ATOM 661 O O . GLY A 1 91 ? 69.367 78.713 149.633 1.00 32.61 88 GLY A O 1
ATOM 662 N N . GLY A 1 92 ? 67.767 79.137 148.103 1.00 31.02 89 GLY A N 1
ATOM 663 C CA . GLY A 1 92 ? 67.925 80.580 148.092 1.00 29.84 89 GLY A CA 1
ATOM 664 C C . GLY A 1 92 ? 67.605 81.191 149.436 1.00 30.31 89 GLY A C 1
ATOM 665 O O . GLY A 1 92 ? 68.421 81.922 149.978 1.00 30.30 89 GLY A O 1
ATOM 666 N N . GLN A 1 93 ? 66.437 80.866 149.992 1.00 29.06 90 GLN A N 1
ATOM 667 C CA . GLN A 1 93 ? 66.097 81.319 151.347 1.00 29.14 90 GLN A CA 1
ATOM 668 C C . GLN A 1 93 ? 67.073 80.842 152.433 1.00 28.89 90 GLN A C 1
ATOM 669 O O . GLN A 1 93 ? 67.494 81.635 153.287 1.00 29.66 90 GLN A O 1
ATOM 675 N N . ILE A 1 94 ? 67.427 79.558 152.416 1.00 28.75 91 ILE A N 1
ATOM 676 C CA . ILE A 1 94 ? 68.419 79.035 153.371 1.00 28.76 91 ILE A CA 1
ATOM 677 C C . ILE A 1 94 ? 69.764 79.763 153.227 1.00 28.01 91 ILE A C 1
ATOM 678 O O . ILE A 1 94 ? 70.419 80.073 154.235 1.00 28.41 91 ILE A O 1
ATOM 683 N N . ASN A 1 95 ? 70.181 80.042 151.988 1.00 27.06 92 ASN A N 1
ATOM 684 C CA . ASN A 1 95 ? 71.444 80.743 151.772 1.00 27.02 92 ASN A CA 1
ATOM 685 C C . ASN A 1 95 ? 71.465 82.161 152.266 1.00 26.98 92 ASN A C 1
ATOM 686 O O . ASN A 1 95 ? 72.519 82.643 152.684 1.00 27.44 92 ASN A O 1
ATOM 691 N N . LEU A 1 96 ? 70.324 82.845 152.219 1.00 26.76 93 LEU A N 1
ATOM 692 C CA . LEU A 1 96 ? 70.257 84.163 152.830 1.00 26.77 93 LEU A CA 1
ATOM 693 C C . LEU A 1 96 ? 70.639 84.071 154.305 1.00 27.03 93 LEU A C 1
ATOM 694 O O . LEU A 1 96 ? 71.293 84.979 154.819 1.00 27.41 93 LEU A O 1
ATOM 699 N N . VAL A 1 97 ? 70.288 82.962 154.959 1.00 26.50 94 VAL A N 1
ATOM 700 C CA . VAL A 1 97 ? 70.625 82.762 156.389 1.00 26.28 94 VAL A CA 1
ATOM 701 C C . VAL A 1 97 ? 72.090 82.396 156.583 1.00 26.41 94 VAL A C 1
ATOM 702 O O . VAL A 1 97 ? 72.800 83.051 157.352 1.00 27.38 94 VAL A O 1
ATOM 706 N N . LEU A 1 98 ? 72.568 81.381 155.869 1.00 26.02 95 LEU A N 1
ATOM 707 C CA . LEU A 1 98 ? 73.964 80.967 156.006 1.00 26.29 95 LEU A CA 1
ATOM 708 C C . LEU A 1 98 ? 74.968 82.068 155.582 1.00 26.53 95 LEU A C 1
ATOM 709 O O . LEU A 1 98 ? 76.086 82.108 156.090 1.00 26.46 95 LEU A O 1
ATOM 714 N N . LEU A 1 99 ? 74.567 82.949 154.661 1.00 26.05 96 LEU A N 1
ATOM 715 C CA . LEU A 1 99 ? 75.457 84.036 154.254 1.00 25.87 96 LEU A CA 1
ATOM 716 C C . LEU A 1 99 ? 75.225 85.338 155.022 1.00 26.07 96 LEU A C 1
ATOM 717 O O . LEU A 1 99 ? 75.962 86.310 154.847 1.00 25.26 96 LEU A O 1
ATOM 722 N N . GLY A 1 100 ? 74.202 85.348 155.870 1.00 26.63 97 GLY A N 1
ATOM 723 C CA . GLY A 1 100 ? 73.707 86.574 156.460 1.00 27.76 97 GLY A CA 1
ATOM 724 C C . GLY A 1 100 ? 73.912 86.744 157.953 1.00 29.04 97 GLY A C 1
ATOM 725 O O . GLY A 1 100 ? 73.792 87.853 158.453 1.00 29.23 97 GLY A O 1
ATOM 726 N N . ILE A 1 101 ? 74.214 85.663 158.671 1.00 30.03 98 ILE A N 1
ATOM 727 C CA . ILE A 1 101 ? 74.404 85.732 160.136 1.00 30.69 98 ILE A CA 1
ATOM 728 C C . ILE A 1 101 ? 75.422 86.841 160.506 1.00 31.11 98 ILE A C 1
ATOM 729 O O . ILE A 1 101 ? 75.172 87.668 161.401 1.00 31.16 98 ILE A O 1
ATOM 734 N N . ASP A 1 102 ? 76.553 86.851 159.804 1.00 31.56 99 ASP A N 1
ATOM 735 C CA . ASP A 1 102 ? 77.611 87.856 160.001 1.00 32.42 99 ASP A CA 1
ATOM 736 C C . ASP A 1 102 ? 77.161 89.290 159.705 1.00 31.42 99 ASP A C 1
ATOM 737 O O . ASP A 1 102 ? 77.771 90.244 160.178 1.00 31.67 99 ASP A O 1
ATOM 742 N N . SER A 1 103 ? 76.083 89.434 158.943 1.00 30.23 100 SER A N 1
ATOM 743 C CA . SER A 1 103 ? 75.492 90.737 158.682 1.00 29.66 100 SER A CA 1
ATOM 744 C C . SER A 1 103 ? 74.395 91.160 159.674 1.00 29.81 100 SER A C 1
ATOM 745 O O . SER A 1 103 ? 73.822 92.222 159.511 1.00 31.57 100 SER A O 1
ATOM 748 N N . LEU A 1 104 ? 74.086 90.354 160.681 1.00 28.76 101 LEU A N 1
ATOM 749 C CA . LEU A 1 104 ? 73.079 90.746 161.664 1.00 28.40 101 LEU A CA 1
ATOM 750 C C . LEU A 1 104 ? 73.696 91.267 162.957 1.00 28.66 101 LEU A C 1
ATOM 751 O O . LEU A 1 104 ? 74.635 90.651 163.500 1.00 27.21 101 LEU A O 1
ATOM 756 N N . ASN A 1 105 ? 73.156 92.379 163.463 1.00 28.81 102 ASN A N 1
ATOM 757 C CA . ASN A 1 105 ? 73.526 92.854 164.801 1.00 29.36 102 ASN A CA 1
ATOM 758 C C . ASN A 1 105 ? 73.030 91.901 165.893 1.00 29.27 102 ASN A C 1
ATOM 759 O O . ASN A 1 105 ? 72.095 91.126 165.672 1.00 28.85 102 ASN A O 1
ATOM 764 N N . ASP A 1 106 ? 73.643 91.984 167.072 1.00 29.21 103 ASP A N 1
ATOM 765 C CA . ASP A 1 106 ? 73.211 91.216 168.239 1.00 29.76 103 ASP A CA 1
ATOM 766 C C . ASP A 1 106 ? 71.707 91.332 168.435 1.00 29.57 103 ASP A C 1
ATOM 767 O O . ASP A 1 106 ? 71.155 92.410 168.269 1.00 29.00 103 ASP A O 1
ATOM 772 N N . LYS A 1 107 ? 71.074 90.231 168.850 1.00 30.49 104 LYS A N 1
ATOM 773 C CA . LYS A 1 107 ? 69.618 90.156 169.117 1.00 30.56 104 LYS A CA 1
ATOM 774 C C . LYS A 1 107 ? 68.788 90.410 167.845 1.00 29.55 104 LYS A C 1
ATOM 775 O O . LYS A 1 107 ? 67.591 90.683 167.922 1.00 28.41 104 LYS A O 1
ATOM 781 N N . GLY A 1 108 ? 69.441 90.307 166.684 1.00 29.04 105 GLY A N 1
ATOM 782 C CA . GLY A 1 108 ? 68.789 90.467 165.385 1.00 28.30 105 GLY A CA 1
ATOM 783 C C . GLY A 1 108 ? 67.854 89.312 165.094 1.00 28.17 105 GLY A C 1
ATOM 784 O O . GLY A 1 108 ? 67.672 88.410 165.939 1.00 28.00 105 GLY A O 1
ATOM 785 N N . SER A 1 109 ? 67.245 89.325 163.911 1.00 27.25 106 SER A N 1
ATOM 786 C CA . SER A 1 109 ? 66.358 88.232 163.520 1.00 26.99 106 SER A CA 1
ATOM 787 C C . SER A 1 109 ? 66.375 87.930 162.012 1.00 27.04 106 SER A C 1
ATOM 788 O O . SER A 1 109 ? 66.676 88.809 161.188 1.00 27.12 106 SER A O 1
ATOM 791 N N . PHE A 1 110 ? 66.101 86.668 161.678 1.00 26.57 107 PHE A N 1
ATOM 792 C CA . PHE A 1 110 ? 65.713 86.245 160.324 1.00 25.77 107 PHE A CA 1
ATOM 793 C C . PHE A 1 110 ? 64.216 85.882 160.327 1.00 25.99 107 PHE A C 1
ATOM 794 O O . PHE A 1 110 ? 63.696 85.319 161.316 1.00 25.67 107 PHE A O 1
ATOM 802 N N . THR A 1 111 ? 63.527 86.170 159.221 1.00 25.06 108 THR A N 1
ATOM 803 C CA . THR A 1 111 ? 62.152 85.716 159.035 1.00 25.07 108 THR A CA 1
ATOM 804 C C . THR A 1 111 ? 62.024 85.236 157.613 1.00 25.47 108 THR A C 1
ATOM 805 O O . THR A 1 111 ? 62.214 86.005 156.681 1.00 27.31 108 THR A O 1
ATOM 809 N N . LEU A 1 112 ? 61.666 83.979 157.444 1.00 27.11 109 LEU A N 1
ATOM 810 C CA . LEU A 1 112 ? 61.626 83.354 156.112 1.00 28.52 109 LEU A CA 1
ATOM 811 C C . LEU A 1 112 ? 60.178 83.004 155.785 1.00 28.63 109 LEU A C 1
ATOM 812 O O . LEU A 1 112 ? 59.371 82.881 156.700 1.00 29.01 109 LEU A O 1
ATOM 817 N N . THR A 1 113 ? 59.853 82.827 154.499 1.00 28.09 110 THR A N 1
ATOM 818 C CA . THR A 1 113 ? 58.492 82.482 154.068 1.00 28.41 110 THR A CA 1
ATOM 819 C C . THR A 1 113 ? 58.332 81.000 153.665 1.00 28.40 110 THR A C 1
ATOM 820 O O . THR A 1 113 ? 59.138 80.471 152.891 1.00 28.54 110 THR A O 1
ATOM 824 N N . THR A 1 114 ? 57.293 80.336 154.185 1.00 28.30 111 THR A N 1
ATOM 825 C CA . THR A 1 114 ? 57.019 78.948 153.815 1.00 27.25 111 THR A CA 1
ATOM 826 C C . THR A 1 114 ? 55.667 78.887 153.103 1.00 27.90 111 THR A C 1
ATOM 827 O O . THR A 1 114 ? 55.539 79.433 152.004 1.00 27.18 111 THR A O 1
ATOM 831 N N . GLY A 1 115 ? 54.660 78.250 153.704 1.00 27.83 112 GLY A N 1
ATOM 832 C CA . GLY A 1 115 ? 53.378 78.088 153.002 1.00 28.14 112 GLY A CA 1
ATOM 833 C C . GLY A 1 115 ? 52.584 76.853 153.361 1.00 27.55 112 GLY A C 1
ATOM 834 O O . GLY A 1 115 ? 53.152 75.810 153.713 1.00 28.59 112 GLY A O 1
ATOM 835 N N . ILE A 1 116 ? 51.261 76.999 153.276 1.00 27.70 113 ILE A N 1
ATOM 836 C CA . ILE A 1 116 ? 50.273 75.982 153.622 1.00 28.07 113 ILE A CA 1
ATOM 837 C C . ILE A 1 116 ? 50.415 74.626 152.894 1.00 28.92 113 ILE A C 1
ATOM 838 O O . ILE A 1 116 ? 50.069 73.603 153.449 1.00 29.77 113 ILE A O 1
ATOM 859 N N . GLU A 1 119 ? 51.368 71.465 154.448 1.00 34.23 116 GLU A N 1
ATOM 860 C CA . GLU A 1 119 ? 50.374 71.017 155.446 1.00 34.85 116 GLU A CA 1
ATOM 861 C C . GLU A 1 119 ? 49.034 70.565 154.824 1.00 33.35 116 GLU A C 1
ATOM 862 O O . GLU A 1 119 ? 48.345 69.685 155.347 1.00 33.07 116 GLU A O 1
ATOM 868 N N . ASP A 1 120 ? 48.649 71.211 153.728 1.00 31.58 117 ASP A N 1
ATOM 869 C CA . ASP A 1 120 ? 47.341 71.016 153.122 1.00 29.98 117 ASP A CA 1
ATOM 870 C C . ASP A 1 120 ? 47.644 70.899 151.625 1.00 30.10 117 ASP A C 1
ATOM 871 O O . ASP A 1 120 ? 47.528 71.900 150.882 1.00 29.37 117 ASP A O 1
ATOM 876 N N . PRO A 1 121 ? 48.128 69.711 151.191 1.00 29.23 118 PRO A N 1
ATOM 877 C CA . PRO A 1 121 ? 48.691 69.577 149.835 1.00 29.07 118 PRO A CA 1
ATOM 878 C C . PRO A 1 121 ? 47.689 69.646 148.678 1.00 28.01 118 PRO A C 1
ATOM 879 O O . PRO A 1 121 ? 46.520 69.288 148.835 1.00 27.34 118 PRO A O 1
ATOM 883 N N . ILE A 1 122 ? 48.173 70.111 147.528 1.00 28.08 119 ILE A N 1
ATOM 884 C CA . ILE A 1 122 ? 47.369 70.257 146.313 1.00 26.60 119 ILE A CA 1
ATOM 885 C C . ILE A 1 122 ? 48.086 69.559 145.161 1.00 27.24 119 ILE A C 1
ATOM 886 O O . ILE A 1 122 ? 49.309 69.308 145.217 1.00 26.94 119 ILE A O 1
ATOM 891 N N . VAL A 1 123 ? 47.337 69.227 144.116 1.00 26.98 120 VAL A N 1
ATOM 892 C CA . VAL A 1 123 ? 47.945 68.699 142.901 1.00 27.63 120 VAL A CA 1
ATOM 893 C C . VAL A 1 123 ? 48.863 69.782 142.296 1.00 27.90 120 VAL A C 1
ATOM 894 O O . VAL A 1 123 ? 48.525 70.965 142.309 1.00 27.91 120 VAL A O 1
ATOM 898 N N . GLN A 1 124 ? 50.027 69.343 141.804 1.00 28.10 121 GLN A N 1
ATOM 899 C CA . GLN A 1 124 ? 51.118 70.183 141.283 1.00 27.54 121 GLN A CA 1
ATOM 900 C C . GLN A 1 124 ? 51.988 70.789 142.378 1.00 27.92 121 GLN A C 1
ATOM 901 O O . GLN A 1 124 ? 52.966 71.491 142.067 1.00 27.38 121 GLN A O 1
ATOM 907 N N . GLY A 1 125 ? 51.665 70.500 143.644 1.00 27.70 122 GLY A N 1
ATOM 908 C CA . GLY A 1 125 ? 52.272 71.237 144.768 1.00 28.38 122 GLY A CA 1
ATOM 909 C C . GLY A 1 125 ? 53.429 70.558 145.469 1.00 28.72 122 GLY A C 1
ATOM 910 O O . GLY A 1 125 ? 53.937 71.080 146.456 1.00 30.58 122 GLY A O 1
ATOM 911 N N . ALA A 1 126 ? 53.871 69.400 144.977 1.00 28.79 123 ALA A N 1
ATOM 912 C CA . ALA A 1 126 ? 54.842 68.570 145.732 1.00 28.32 123 ALA A CA 1
ATOM 913 C C . ALA A 1 126 ? 56.237 69.214 145.942 1.00 28.38 123 ALA A C 1
ATOM 914 O O . ALA A 1 126 ? 56.876 69.046 146.996 1.00 28.17 123 ALA A O 1
ATOM 916 N N . SER A 1 127 ? 56.704 69.917 144.914 1.00 28.00 124 SER A N 1
ATOM 917 C CA . SER A 1 127 ? 57.985 70.650 144.955 1.00 28.18 124 SER A CA 1
ATOM 918 C C . SER A 1 127 ? 57.897 71.822 145.923 1.00 27.47 124 SER A C 1
ATOM 919 O O . SER A 1 127 ? 58.744 71.990 146.798 1.00 28.38 124 SER A O 1
ATOM 922 N N . ALA A 1 128 ? 56.839 72.612 145.792 1.00 27.16 125 ALA A N 1
ATOM 923 C CA . ALA A 1 128 ? 56.578 73.691 146.724 1.00 27.52 125 ALA A CA 1
ATOM 924 C C . ALA A 1 128 ? 56.492 73.207 148.187 1.00 26.85 125 ALA A C 1
ATOM 925 O O . ALA A 1 128 ? 57.084 73.804 149.083 1.00 26.79 125 ALA A O 1
ATOM 927 N N . ALA A 1 129 ? 55.755 72.122 148.401 1.00 27.19 126 ALA A N 1
ATOM 928 C CA . ALA A 1 129 ? 55.613 71.490 149.730 1.00 27.11 126 ALA A CA 1
ATOM 929 C C . ALA A 1 129 ? 56.963 71.063 150.299 1.00 26.96 126 ALA A C 1
ATOM 930 O O . ALA A 1 129 ? 57.259 71.338 151.466 1.00 26.27 126 ALA A O 1
ATOM 940 N N . ALA A 1 131 ? 59.950 72.427 149.611 1.00 28.02 128 ALA A N 1
ATOM 941 C CA . ALA A 1 131 ? 60.661 73.668 149.983 1.00 26.96 128 ALA A CA 1
ATOM 942 C C . ALA A 1 131 ? 60.188 74.226 151.344 1.00 27.32 128 ALA A C 1
ATOM 943 O O . ALA A 1 131 ? 61.007 74.612 152.202 1.00 26.50 128 ALA A O 1
ATOM 945 N N . ASN A 1 132 ? 58.874 74.211 151.553 1.00 26.64 129 ASN A N 1
ATOM 946 C CA . ASN A 1 132 ? 58.270 74.760 152.756 1.00 27.07 129 ASN A CA 1
ATOM 947 C C . ASN A 1 132 ? 58.595 73.912 153.982 1.00 26.72 129 ASN A C 1
ATOM 948 O O . ASN A 1 132 ? 58.838 74.452 155.060 1.00 27.53 129 ASN A O 1
ATOM 953 N N . GLY A 1 133 ? 58.567 72.592 153.833 1.00 25.78 130 GLY A N 1
ATOM 954 C CA . GLY A 1 133 ? 59.005 71.700 154.892 1.00 25.32 130 GLY A CA 1
ATOM 955 C C . GLY A 1 133 ? 60.479 71.899 155.216 1.00 25.16 130 GLY A C 1
ATOM 956 O O . GLY A 1 133 ? 60.862 72.001 156.370 1.00 25.37 130 GLY A O 1
ATOM 957 N N . ALA A 1 134 ? 61.308 71.957 154.184 1.00 25.57 131 ALA A N 1
ATOM 958 C CA . ALA A 1 134 ? 62.755 72.155 154.348 1.00 26.33 131 ALA A CA 1
ATOM 959 C C . ALA A 1 134 ? 63.084 73.432 155.136 1.00 26.35 131 ALA A C 1
ATOM 960 O O . ALA A 1 134 ? 63.914 73.430 156.048 1.00 26.68 131 ALA A O 1
ATOM 962 N N . VAL A 1 135 ? 62.436 74.525 154.741 1.00 26.94 132 VAL A N 1
ATOM 963 C CA . VAL A 1 135 ? 62.687 75.813 155.345 1.00 26.56 132 VAL A CA 1
ATOM 964 C C . VAL A 1 135 ? 62.150 75.857 156.793 1.00 26.67 132 VAL A C 1
ATOM 965 O O . VAL A 1 135 ? 62.825 76.404 157.709 1.00 26.53 132 VAL A O 1
ATOM 969 N N . THR A 1 136 ? 60.965 75.275 157.010 1.00 25.76 133 THR A N 1
ATOM 970 C CA . THR A 1 136 ? 60.386 75.195 158.372 1.00 25.92 133 THR A CA 1
ATOM 971 C C . THR A 1 136 ? 61.319 74.450 159.317 1.00 26.25 133 THR A C 1
ATOM 972 O O . THR A 1 136 ? 61.600 74.923 160.415 1.00 27.21 133 THR A O 1
ATOM 976 N N . ALA A 1 137 ? 61.756 73.253 158.910 1.00 27.08 134 ALA A N 1
ATOM 977 C CA . ALA A 1 137 ? 62.595 72.416 159.773 1.00 26.79 134 ALA A CA 1
ATOM 978 C C . ALA A 1 137 ? 63.962 73.037 159.938 1.00 26.88 134 ALA A C 1
ATOM 979 O O . ALA A 1 137 ? 64.556 72.949 161.028 1.00 26.43 134 ALA A O 1
ATOM 981 N N . PHE A 1 138 ? 64.462 73.686 158.876 1.00 27.35 135 PHE A N 1
ATOM 982 C CA . PHE A 1 138 ? 65.766 74.357 158.984 1.00 27.59 135 PHE A CA 1
ATOM 983 C C . PHE A 1 138 ? 65.788 75.443 160.066 1.00 27.62 135 PHE A C 1
ATOM 984 O O . PHE A 1 138 ? 66.691 75.518 160.868 1.00 27.62 135 PHE A O 1
ATOM 992 N N . ALA A 1 139 ? 64.766 76.279 160.049 1.00 28.28 136 ALA A N 1
ATOM 993 C CA . ALA A 1 139 ? 64.626 77.387 160.957 1.00 28.31 136 ALA A CA 1
ATOM 994 C C . ALA A 1 139 ? 64.379 76.948 162.404 1.00 28.70 136 ALA A C 1
ATOM 995 O O . ALA A 1 139 ? 64.932 77.529 163.345 1.00 29.30 136 ALA A O 1
ATOM 997 N N . LYS A 1 140 ? 63.556 75.930 162.579 1.00 29.20 137 LYS A N 1
ATOM 998 C CA . LYS A 1 140 ? 63.317 75.368 163.903 1.00 29.09 137 LYS A CA 1
ATOM 999 C C . LYS A 1 140 ? 64.621 74.955 164.580 1.00 28.56 137 LYS A C 1
ATOM 1000 O O . LYS A 1 140 ? 64.826 75.189 165.761 1.00 28.36 137 LYS A O 1
ATOM 1006 N N . SER A 1 141 ? 65.485 74.304 163.814 1.00 28.80 138 SER A N 1
ATOM 1007 C CA . SER A 1 141 ? 66.711 73.746 164.332 1.00 28.52 138 SER A CA 1
ATOM 1008 C C . SER A 1 141 ? 67.809 74.792 164.434 1.00 28.59 138 SER A C 1
ATOM 1009 O O . SER A 1 141 ? 68.573 74.804 165.407 1.00 29.88 138 SER A O 1
ATOM 1012 N N . ALA A 1 142 ? 67.902 75.663 163.427 1.00 28.55 139 ALA A N 1
ATOM 1013 C CA . ALA A 1 142 ? 68.878 76.773 163.429 1.00 27.42 139 ALA A CA 1
ATOM 1014 C C . ALA A 1 142 ? 68.718 77.669 164.665 1.00 27.45 139 ALA A C 1
ATOM 1015 O O . ALA A 1 142 ? 69.698 78.220 165.183 1.00 26.17 139 ALA A O 1
ATOM 1017 N N . ALA A 1 143 ? 67.474 77.793 165.131 1.00 27.58 140 ALA A N 1
ATOM 1018 C CA . ALA A 1 143 ? 67.130 78.660 166.268 1.00 27.35 140 ALA A CA 1
ATOM 1019 C C . ALA A 1 143 ? 67.930 78.354 167.532 1.00 27.90 140 ALA A C 1
ATOM 1020 O O . ALA A 1 143 ? 68.181 79.256 168.334 1.00 27.91 140 ALA A O 1
ATOM 1022 N N . ILE A 1 144 ? 68.308 77.093 167.724 1.00 28.66 141 ILE A N 1
ATOM 1023 C CA . ILE A 1 144 ? 68.983 76.683 168.983 1.00 29.50 141 ILE A CA 1
ATOM 1024 C C . ILE A 1 144 ? 70.491 76.907 168.868 1.00 30.14 141 ILE A C 1
ATOM 1025 O O . ILE A 1 144 ? 71.226 76.822 169.843 1.00 29.75 141 ILE A O 1
ATOM 1030 N N . GLU A 1 145 ? 70.943 77.228 167.667 1.00 30.33 142 GLU A N 1
ATOM 1031 C CA . GLU A 1 145 ? 72.349 77.492 167.469 1.00 31.64 142 GLU A CA 1
ATOM 1032 C C . GLU A 1 145 ? 72.666 78.930 167.094 1.00 31.42 142 GLU A C 1
ATOM 1033 O O . GLU A 1 145 ? 73.814 79.188 166.788 1.00 31.46 142 GLU A O 1
ATOM 1047 N N . PRO A 1 147 ? 74.041 82.584 167.113 1.00 28.48 144 PRO A N 1
ATOM 1048 C CA . PRO A 1 147 ? 74.903 83.295 168.067 1.00 27.86 144 PRO A CA 1
ATOM 1049 C C . PRO A 1 147 ? 74.323 84.651 168.412 1.00 27.84 144 PRO A C 1
ATOM 1050 O O . PRO A 1 147 ? 73.400 85.108 167.740 1.00 27.64 144 PRO A O 1
ATOM 1054 N N . ARG A 1 148 ? 74.849 85.282 169.458 1.00 27.88 145 ARG A N 1
ATOM 1055 C CA . ARG A 1 148 ? 74.591 86.699 169.739 1.00 27.88 145 ARG A CA 1
ATOM 1056 C C . ARG A 1 148 ? 73.115 87.075 169.963 1.00 27.79 145 ARG A C 1
ATOM 1057 O O . ARG A 1 148 ? 72.728 88.233 169.794 1.00 27.11 145 ARG A O 1
ATOM 1065 N N . GLY A 1 149 ? 72.312 86.102 170.405 1.00 27.44 146 GLY A N 1
ATOM 1066 C CA . GLY A 1 149 ? 70.907 86.341 170.705 1.00 26.93 146 GLY A CA 1
ATOM 1067 C C . GLY A 1 149 ? 70.045 86.511 169.457 1.00 26.30 146 GLY A C 1
ATOM 1068 O O . GLY A 1 149 ? 68.929 87.050 169.522 1.00 26.44 146 GLY A O 1
ATOM 1069 N N . ILE A 1 150 ? 70.555 86.050 168.325 1.00 25.53 147 ILE A N 1
ATOM 1070 C CA . ILE A 1 150 ? 69.789 86.110 167.071 1.00 24.86 147 ILE A CA 1
ATOM 1071 C C . ILE A 1 150 ? 68.634 85.097 167.089 1.00 24.78 147 ILE A C 1
ATOM 1072 O O . ILE A 1 150 ? 68.768 83.999 167.624 1.00 24.13 147 ILE A O 1
ATOM 1077 N N . ARG A 1 151 ? 67.488 85.518 166.549 1.00 24.82 148 ARG A N 1
ATOM 1078 C CA . ARG A 1 151 ? 66.280 84.731 166.467 1.00 25.56 148 ARG A CA 1
ATOM 1079 C C . ARG A 1 151 ? 65.967 84.422 165.005 1.00 26.45 148 ARG A C 1
ATOM 1080 O O . ARG A 1 151 ? 66.387 85.161 164.091 1.00 26.05 148 ARG A O 1
ATOM 1088 N N . ILE A 1 152 ? 65.239 83.335 164.780 1.00 26.28 149 ILE A N 1
ATOM 1089 C CA . ILE A 1 152 ? 64.811 82.988 163.422 1.00 26.18 149 ILE A CA 1
ATOM 1090 C C . ILE A 1 152 ? 63.420 82.357 163.457 1.00 26.80 149 ILE A C 1
ATOM 1091 O O . ILE A 1 152 ? 63.188 81.427 164.221 1.00 26.28 149 ILE A O 1
ATOM 1096 N N . ASN A 1 153 ? 62.492 82.882 162.655 1.00 26.81 150 ASN A N 1
ATOM 1097 C CA . ASN A 1 153 ? 61.161 82.300 162.556 1.00 26.44 150 ASN A CA 1
ATOM 1098 C C . ASN A 1 153 ? 60.768 82.167 161.098 1.00 26.61 150 ASN A C 1
ATOM 1099 O O . ASN A 1 153 ? 61.460 82.660 160.202 1.00 26.32 150 ASN A O 1
ATOM 1104 N N . THR A 1 154 ? 59.687 81.433 160.862 1.00 26.73 151 THR A N 1
ATOM 1105 C CA . THR A 1 154 ? 59.098 81.354 159.536 1.00 26.71 151 THR A CA 1
ATOM 1106 C C . THR A 1 154 ? 57.626 81.763 159.652 1.00 26.39 151 THR A C 1
ATOM 1107 O O . THR A 1 154 ? 57.017 81.672 160.742 1.00 25.33 151 THR A O 1
ATOM 1111 N N . VAL A 1 155 ? 57.091 82.229 158.528 1.00 25.84 152 VAL A N 1
ATOM 1112 C CA . VAL A 1 155 ? 55.674 82.582 158.363 1.00 25.85 152 VAL A CA 1
ATOM 1113 C C . VAL A 1 155 ? 55.125 81.721 157.255 1.00 26.18 152 VAL A C 1
ATOM 1114 O O . VAL A 1 155 ? 55.683 81.683 156.145 1.00 26.66 152 VAL A O 1
ATOM 1118 N N . SER A 1 156 ? 54.032 81.023 157.546 1.00 26.57 153 SER A N 1
ATOM 1119 C CA . SER A 1 156 ? 53.426 80.126 156.584 1.00 26.81 153 SER A CA 1
ATOM 1120 C C . SER A 1 156 ? 52.070 80.679 156.164 1.00 27.47 153 SER A C 1
ATOM 1121 O O . SER A 1 156 ? 51.086 80.555 156.910 1.00 28.54 153 SER A O 1
ATOM 1124 N N . PRO A 1 157 ? 52.009 81.324 154.984 1.00 27.74 154 PRO A N 1
ATOM 1125 C CA . PRO A 1 157 ? 50.736 81.842 154.479 1.00 27.92 154 PRO A CA 1
ATOM 1126 C C . PRO A 1 157 ? 49.852 80.820 153.751 1.00 27.65 154 PRO A C 1
ATOM 1127 O O . PRO A 1 157 ? 50.357 79.934 153.051 1.00 26.86 154 PRO A O 1
ATOM 1131 N N . ASN A 1 158 ? 48.541 80.972 153.899 1.00 27.35 155 ASN A N 1
ATOM 1132 C CA . ASN A 1 158 ? 47.584 80.379 152.952 1.00 27.86 155 ASN A CA 1
ATOM 1133 C C . ASN A 1 158 ? 47.739 81.147 151.625 1.00 27.91 155 ASN A C 1
ATOM 1134 O O . ASN A 1 158 ? 48.511 82.126 151.548 1.00 27.74 155 ASN A O 1
ATOM 1139 N N . VAL A 1 159 ? 47.038 80.701 150.583 1.00 27.77 156 VAL A N 1
ATOM 1140 C CA . VAL A 1 159 ? 46.952 81.467 149.337 1.00 28.36 156 VAL A CA 1
ATOM 1141 C C . VAL A 1 159 ? 46.368 82.853 149.706 1.00 28.20 156 VAL A C 1
ATOM 1142 O O . VAL A 1 159 ? 45.542 82.944 150.629 1.00 27.43 156 VAL A O 1
ATOM 1146 N N . LEU A 1 160 ? 46.859 83.915 149.054 1.00 28.00 157 LEU A N 1
ATOM 1147 C CA . LEU A 1 160 ? 46.436 85.293 149.343 1.00 27.99 157 LEU A CA 1
ATOM 1148 C C . LEU A 1 160 ? 45.222 85.683 148.531 1.00 28.36 157 LEU A C 1
ATOM 1149 O O . LEU A 1 160 ? 45.129 85.336 147.349 1.00 28.03 157 LEU A O 1
ATOM 1154 N N . GLU A 1 161 ? 44.292 86.395 149.173 1.00 28.88 158 GLU A N 1
ATOM 1155 C CA . GLU A 1 161 ? 43.162 87.051 148.497 1.00 29.77 158 GLU A CA 1
ATOM 1156 C C . GLU A 1 161 ? 43.593 87.826 147.253 1.00 29.98 158 GLU A C 1
ATOM 1157 O O . GLU A 1 161 ? 42.920 87.802 146.214 1.00 29.81 158 GLU A O 1
ATOM 1163 N N . GLU A 1 162 ? 44.722 88.508 147.363 1.00 30.68 159 GLU A N 1
ATOM 1164 C CA . GLU A 1 162 ? 45.248 89.313 146.267 1.00 31.78 159 GLU A CA 1
ATOM 1165 C C . GLU A 1 162 ? 45.688 88.475 145.058 1.00 32.45 159 GLU A C 1
ATOM 1166 O O . GLU A 1 162 ? 45.776 88.989 143.951 1.00 33.02 159 GLU A O 1
ATOM 1172 N N . SER A 1 163 ? 45.971 87.193 145.273 1.00 33.26 160 SER A N 1
ATOM 1173 C CA . SER A 1 163 ? 46.399 86.302 144.208 1.00 34.06 160 SER A CA 1
ATOM 1174 C C . SER A 1 163 ? 45.300 85.328 143.800 1.00 34.70 160 SER A C 1
ATOM 1175 O O . SER A 1 163 ? 45.506 84.512 142.899 1.00 34.77 160 SER A O 1
ATOM 1178 N N . TRP A 1 164 ? 44.140 85.426 144.457 1.00 35.05 161 TRP A N 1
ATOM 1179 C CA . TRP A 1 164 ? 43.020 84.479 144.289 1.00 35.64 161 TRP A CA 1
ATOM 1180 C C . TRP A 1 164 ? 42.526 84.405 142.858 1.00 37.08 161 TRP A C 1
ATOM 1181 O O . TRP A 1 164 ? 42.155 83.328 142.365 1.00 36.84 161 TRP A O 1
ATOM 1192 N N . ASP A 1 165 ? 42.518 85.549 142.183 1.00 38.75 162 ASP A N 1
ATOM 1193 C CA . ASP A 1 165 ? 41.972 85.605 140.828 1.00 40.57 162 ASP A CA 1
ATOM 1194 C C . ASP A 1 165 ? 42.903 84.968 139.793 1.00 40.25 162 ASP A C 1
ATOM 1195 O O . ASP A 1 165 ? 42.520 84.792 138.654 1.00 41.45 162 ASP A O 1
ATOM 1200 N N . LYS A 1 166 ? 44.119 84.627 140.201 1.00 39.98 163 LYS A N 1
ATOM 1201 C CA . LYS A 1 166 ? 45.042 83.847 139.373 1.00 39.57 163 LYS A CA 1
ATOM 1202 C C . LYS A 1 166 ? 45.200 82.380 139.851 1.00 37.72 163 LYS A C 1
ATOM 1203 O O . LYS A 1 166 ? 45.343 81.470 139.037 1.00 37.60 163 LYS A O 1
ATOM 1209 N N . LEU A 1 167 ? 45.124 82.166 141.165 1.00 35.65 164 LEU A N 1
ATOM 1210 C CA . LEU A 1 167 ? 45.529 80.910 141.796 1.00 34.47 164 LEU A CA 1
ATOM 1211 C C . LEU A 1 167 ? 44.398 79.973 142.200 1.00 33.80 164 LEU A C 1
ATOM 1212 O O . LEU A 1 167 ? 44.645 78.821 142.548 1.00 33.95 164 LEU A O 1
ATOM 1217 N N . GLU A 1 168 ? 43.166 80.472 142.171 1.00 33.60 165 GLU A N 1
ATOM 1218 C CA . GLU A 1 168 ? 41.977 79.693 142.566 1.00 33.10 165 GLU A CA 1
ATOM 1219 C C . GLU A 1 168 ? 41.940 78.302 141.920 1.00 32.44 165 GLU A C 1
ATOM 1220 O O . GLU A 1 168 ? 41.680 77.316 142.613 1.00 31.34 165 GLU A O 1
ATOM 1226 N N . PRO A 1 169 ? 42.212 78.213 140.598 1.00 31.78 166 PRO A N 1
ATOM 1227 C CA . PRO A 1 169 ? 42.118 76.905 139.964 1.00 31.86 166 PRO A CA 1
ATOM 1228 C C . PRO A 1 169 ? 43.047 75.854 140.585 1.00 31.31 166 PRO A C 1
ATOM 1229 O O . PRO A 1 169 ? 42.779 74.680 140.430 1.00 31.11 166 PRO A O 1
ATOM 1233 N N . PHE A 1 170 ? 44.103 76.283 141.281 1.00 30.34 167 PHE A N 1
ATOM 1234 C CA . PHE A 1 170 ? 45.022 75.376 141.953 1.00 30.80 167 PHE A CA 1
ATOM 1235 C C . PHE A 1 170 ? 44.562 75.099 143.378 1.00 29.84 167 PHE A C 1
ATOM 1236 O O . PHE A 1 170 ? 45.033 74.139 143.998 1.00 29.14 167 PHE A O 1
ATOM 1244 N N . PHE A 1 171 ? 43.668 75.942 143.900 1.00 28.91 168 PHE A N 1
ATOM 1245 C CA . PHE A 1 171 ? 43.342 75.925 145.345 1.00 28.98 168 PHE A CA 1
ATOM 1246 C C . PHE A 1 171 ? 41.839 75.842 145.566 1.00 28.68 168 PHE A C 1
ATOM 1247 O O . PHE A 1 171 ? 41.280 76.529 146.425 1.00 29.25 168 PHE A O 1
ATOM 1255 N N . GLU A 1 172 ? 41.185 74.982 144.797 1.00 28.27 169 GLU A N 1
ATOM 1256 C CA . GLU A 1 172 ? 39.730 74.900 144.822 1.00 28.70 169 GLU A CA 1
ATOM 1257 C C . GLU A 1 172 ? 39.211 74.522 146.205 1.00 27.93 169 GLU A C 1
ATOM 1258 O O . GLU A 1 172 ? 39.628 73.503 146.760 1.00 28.49 169 GLU A O 1
ATOM 1264 N N . GLY A 1 173 ? 38.336 75.365 146.761 1.00 27.46 170 GLY A N 1
ATOM 1265 C CA . GLY A 1 173 ? 37.771 75.127 148.088 1.00 26.08 170 GLY A CA 1
ATOM 1266 C C . GLY A 1 173 ? 38.629 75.610 149.253 1.00 26.14 170 GLY A C 1
ATOM 1267 O O . GLY A 1 173 ? 38.229 75.458 150.421 1.00 26.25 170 GLY A O 1
ATOM 1268 N N . PHE A 1 174 ? 39.801 76.186 148.973 1.00 26.13 171 PHE A N 1
ATOM 1269 C CA . PHE A 1 174 ? 40.579 76.853 150.040 1.00 26.26 171 PHE A CA 1
ATOM 1270 C C . PHE A 1 174 ? 39.887 78.187 150.311 1.00 26.70 171 PHE A C 1
ATOM 1271 O O . PHE A 1 174 ? 39.094 78.661 149.486 1.00 26.33 171 PHE A O 1
ATOM 1279 N N . LEU A 1 175 ? 40.178 78.779 151.460 1.00 26.77 172 LEU A N 1
ATOM 1280 C CA . LEU A 1 175 ? 39.725 80.120 151.754 1.00 27.65 172 LEU A CA 1
ATOM 1281 C C . LEU A 1 175 ? 40.930 81.031 151.893 1.00 27.07 172 LEU A C 1
ATOM 1282 O O . LEU A 1 175 ? 41.660 80.921 152.882 1.00 27.75 172 LEU A O 1
ATOM 1287 N N . PRO A 1 176 ? 41.143 81.944 150.913 1.00 26.72 173 PRO A N 1
ATOM 1288 C CA . PRO A 1 176 ? 42.366 82.784 150.930 1.00 26.42 173 PRO A CA 1
ATOM 1289 C C . PRO A 1 176 ? 42.373 83.777 152.091 1.00 26.62 173 PRO A C 1
ATOM 1290 O O . PRO A 1 176 ? 41.319 84.069 152.660 1.00 26.99 173 PRO A O 1
ATOM 1294 N N . VAL A 1 177 ? 43.550 84.289 152.428 1.00 27.21 174 VAL A N 1
ATOM 1295 C CA . VAL A 1 177 ? 43.722 85.240 153.533 1.00 26.74 174 VAL A CA 1
ATOM 1296 C C . VAL A 1 177 ? 44.233 86.544 152.953 1.00 27.30 174 VAL A C 1
ATOM 1297 O O . VAL A 1 177 ? 44.909 86.530 151.921 1.00 27.96 174 VAL A O 1
ATOM 1301 N N . PRO A 1 178 ? 43.900 87.688 153.586 1.00 27.97 175 PRO A N 1
ATOM 1302 C CA . PRO A 1 178 ? 44.459 88.933 153.066 1.00 27.37 175 PRO A CA 1
ATOM 1303 C C . PRO A 1 178 ? 45.971 88.991 153.330 1.00 27.29 175 PRO A C 1
ATOM 1304 O O . PRO A 1 178 ? 46.423 88.590 154.416 1.00 27.52 175 PRO A O 1
ATOM 1308 N N . ALA A 1 179 ? 46.739 89.475 152.346 1.00 26.80 176 ALA A N 1
ATOM 1309 C CA . ALA A 1 179 ? 48.171 89.767 152.531 1.00 26.82 176 ALA A CA 1
ATOM 1310 C C . ALA A 1 179 ? 48.460 90.584 153.795 1.00 26.95 176 ALA A C 1
ATOM 1311 O O . ALA A 1 179 ? 49.473 90.359 154.471 1.00 26.85 176 ALA A O 1
ATOM 1313 N N . ALA A 1 180 ? 47.585 91.539 154.112 1.00 27.41 177 ALA A N 1
ATOM 1314 C CA . ALA A 1 180 ? 47.798 92.396 155.295 1.00 27.90 177 ALA A CA 1
ATOM 1315 C C . ALA A 1 180 ? 47.721 91.605 156.595 1.00 27.75 177 ALA A C 1
ATOM 1316 O O . ALA A 1 180 ? 48.385 91.951 157.583 1.00 27.36 177 ALA A O 1
ATOM 1318 N N . LYS A 1 181 ? 46.915 90.539 156.599 1.00 27.25 178 LYS A N 1
ATOM 1319 C CA . LYS A 1 181 ? 46.855 89.644 157.758 1.00 27.46 178 LYS A CA 1
ATOM 1320 C C . LYS A 1 181 ? 48.164 88.826 157.915 1.00 25.78 178 LYS A C 1
ATOM 1321 O O . LYS A 1 181 ? 48.661 88.674 159.017 1.00 24.76 178 LYS A O 1
ATOM 1327 N N . VAL A 1 182 ? 48.714 88.338 156.800 1.00 25.07 179 VAL A N 1
ATOM 1328 C CA . VAL A 1 182 ? 49.996 87.630 156.762 1.00 25.31 179 VAL A CA 1
ATOM 1329 C C . VAL A 1 182 ? 51.124 88.551 157.215 1.00 25.93 179 VAL A C 1
ATOM 1330 O O . VAL A 1 182 ? 51.997 88.134 157.989 1.00 26.07 179 VAL A O 1
ATOM 1334 N N . ALA A 1 183 ? 51.084 89.808 156.745 1.00 25.40 180 ALA A N 1
ATOM 1335 C CA . ALA A 1 183 ? 52.097 90.817 157.087 1.00 25.14 180 ALA A CA 1
ATOM 1336 C C . ALA A 1 183 ? 52.262 91.000 158.607 1.00 25.03 180 ALA A C 1
ATOM 1337 O O . ALA A 1 183 ? 53.349 91.328 159.071 1.00 25.04 180 ALA A O 1
ATOM 1339 N N . ARG A 1 184 ? 51.180 90.807 159.366 1.00 25.41 181 ARG A N 1
ATOM 1340 C CA . ARG A 1 184 ? 51.222 90.921 160.838 1.00 26.72 181 ARG A CA 1
ATOM 1341 C C . ARG A 1 184 ? 52.166 89.880 161.453 1.00 26.60 181 ARG A C 1
ATOM 1342 O O . ARG A 1 184 ? 52.815 90.134 162.479 1.00 27.10 181 ARG A O 1
ATOM 1350 N N . ALA A 1 185 ? 52.224 88.704 160.841 1.00 26.25 182 ALA A N 1
ATOM 1351 C CA . ALA A 1 185 ? 53.003 87.602 161.398 1.00 26.81 182 ALA A CA 1
ATOM 1352 C C . ALA A 1 185 ? 54.493 87.880 161.195 1.00 26.67 182 ALA A C 1
ATOM 1353 O O . ALA A 1 185 ? 55.305 87.517 162.036 1.00 26.13 182 ALA A O 1
ATOM 1355 N N . PHE A 1 186 ? 54.828 88.530 160.079 1.00 26.73 183 PHE A N 1
ATOM 1356 C CA . PHE A 1 186 ? 56.174 89.066 159.882 1.00 26.74 183 PHE A CA 1
ATOM 1357 C C . PHE A 1 186 ? 56.520 90.105 160.950 1.00 27.20 183 PHE A C 1
ATOM 1358 O O . PHE A 1 186 ? 57.593 90.024 161.560 1.00 27.83 183 PHE A O 1
ATOM 1366 N N . GLU A 1 187 ? 55.612 91.048 161.212 1.00 26.75 184 GLU A N 1
ATOM 1367 C CA . GLU A 1 187 ? 55.826 92.022 162.283 1.00 28.06 184 GLU A CA 1
ATOM 1368 C C . GLU A 1 187 ? 56.041 91.344 163.656 1.00 27.14 184 GLU A C 1
ATOM 1369 O O . GLU A 1 187 ? 56.925 91.744 164.407 1.00 26.79 184 GLU A O 1
ATOM 1375 N N . LYS A 1 188 ? 55.244 90.312 163.956 1.00 27.04 185 LYS A N 1
ATOM 1376 C CA . LYS A 1 188 ? 55.409 89.476 165.136 1.00 27.01 185 LYS A CA 1
ATOM 1377 C C . LYS A 1 188 ? 56.817 88.874 165.233 1.00 28.06 185 LYS A C 1
ATOM 1378 O O . LYS A 1 188 ? 57.440 88.873 166.323 1.00 28.16 185 LYS A O 1
ATOM 1384 N N . SER A 1 189 ? 57.322 88.353 164.112 1.00 26.77 186 SER A N 1
ATOM 1385 C CA . SER A 1 189 ? 58.678 87.808 164.126 1.00 27.37 186 SER A CA 1
ATOM 1386 C C . SER A 1 189 ? 59.719 88.912 164.371 1.00 26.57 186 SER A C 1
ATOM 1387 O O . SER A 1 189 ? 60.652 88.730 165.170 1.00 25.36 186 SER A O 1
ATOM 1390 N N . VAL A 1 190 ? 59.545 90.065 163.712 1.00 25.81 187 VAL A N 1
ATOM 1391 C CA . VAL A 1 190 ? 60.538 91.149 163.833 1.00 25.39 187 VAL A CA 1
ATOM 1392 C C . VAL A 1 190 ? 60.571 91.841 165.199 1.00 25.69 187 VAL A C 1
ATOM 1393 O O . VAL A 1 190 ? 61.661 92.019 165.768 1.00 25.48 187 VAL A O 1
ATOM 1397 N N . PHE A 1 191 ? 59.400 92.208 165.732 1.00 25.07 188 PHE A N 1
ATOM 1398 C CA . PHE A 1 191 ? 59.310 93.034 166.940 1.00 25.59 188 PHE A CA 1
ATOM 1399 C C . PHE A 1 191 ? 59.056 92.250 168.210 1.00 25.80 188 PHE A C 1
ATOM 1400 O O . PHE A 1 191 ? 59.178 92.791 169.326 1.00 25.49 188 PHE A O 1
ATOM 1408 N N . GLY A 1 192 ? 58.702 90.975 168.039 1.00 25.53 189 GLY A N 1
ATOM 1409 C CA . GLY A 1 192 ? 58.512 90.078 169.169 1.00 25.82 189 GLY A CA 1
ATOM 1410 C C . GLY A 1 192 ? 59.839 89.501 169.620 1.00 25.64 189 GLY A C 1
ATOM 1411 O O . GLY A 1 192 ? 60.902 89.923 169.143 1.00 26.52 189 GLY A O 1
ATOM 1412 N N . ALA A 1 193 ? 59.783 88.531 170.528 1.00 25.06 190 ALA A N 1
ATOM 1413 C CA . ALA A 1 193 ? 60.993 87.938 171.102 1.00 25.22 190 ALA A CA 1
ATOM 1414 C C . ALA A 1 193 ? 61.068 86.398 170.955 1.00 25.59 190 ALA A C 1
ATOM 1415 O O . ALA A 1 193 ? 61.878 85.735 171.637 1.00 24.73 190 ALA A O 1
ATOM 1417 N N . GLN A 1 194 ? 60.239 85.826 170.080 1.00 25.26 191 GLN A N 1
ATOM 1418 C CA . GLN A 1 194 ? 60.155 84.364 170.004 1.00 26.40 191 GLN A CA 1
ATOM 1419 C C . GLN A 1 194 ? 61.125 83.848 168.963 1.00 26.95 191 GLN A C 1
ATOM 1420 O O . GLN A 1 194 ? 61.536 84.599 168.073 1.00 28.17 191 GLN A O 1
ATOM 1426 N N . THR A 1 195 ? 61.474 82.569 169.049 1.00 26.92 192 THR A N 1
ATOM 1427 C CA . THR A 1 195 ? 62.391 81.971 168.086 1.00 26.53 192 THR A CA 1
ATOM 1428 C C . THR A 1 195 ? 62.063 80.504 167.753 1.00 26.55 192 THR A C 1
ATOM 1429 O O . THR A 1 195 ? 61.501 79.774 168.578 1.00 25.66 192 THR A O 1
ATOM 1433 N N . GLY A 1 196 ? 62.417 80.079 166.545 1.00 25.43 193 GLY A N 1
ATOM 1434 C CA . GLY A 1 196 ? 62.176 78.706 166.131 1.00 26.08 193 GLY A CA 1
ATOM 1435 C C . GLY A 1 196 ? 60.713 78.389 165.860 1.00 26.87 193 GLY A C 1
ATOM 1436 O O . GLY A 1 196 ? 60.334 77.209 165.724 1.00 27.01 193 GLY A O 1
ATOM 1437 N N . GLU A 1 197 ? 59.893 79.432 165.761 1.00 27.25 194 GLU A N 1
ATOM 1438 C CA . GLU A 1 197 ? 58.459 79.268 165.499 1.00 27.78 194 GLU A CA 1
ATOM 1439 C C . GLU A 1 197 ? 58.100 79.291 164.018 1.00 27.44 194 GLU A C 1
ATOM 1440 O O . GLU A 1 197 ? 58.802 79.886 163.191 1.00 27.24 194 GLU A O 1
ATOM 1446 N N . SER A 1 198 ? 56.963 78.673 163.724 1.00 27.04 195 SER A N 1
ATOM 1447 C CA . SER A 1 198 ? 56.339 78.722 162.430 1.00 28.18 195 SER A CA 1
ATOM 1448 C C . SER A 1 198 ? 54.971 79.407 162.644 1.00 27.83 195 SER A C 1
ATOM 1449 O O . SER A 1 198 ? 54.056 78.839 163.249 1.00 26.88 195 SER A O 1
ATOM 1452 N N . TYR A 1 199 ? 54.834 80.619 162.138 1.00 26.76 196 TYR A N 1
ATOM 1453 C CA . TYR A 1 199 ? 53.598 81.359 162.296 1.00 27.55 196 TYR A CA 1
ATOM 1454 C C . TYR A 1 199 ? 52.660 81.063 161.117 1.00 28.47 196 TYR A C 1
ATOM 1455 O O . TYR A 1 199 ? 52.894 81.537 160.010 1.00 28.15 196 TYR A O 1
ATOM 1464 N N . GLN A 1 200 ? 51.629 80.256 161.350 1.00 28.97 197 GLN A N 1
ATOM 1465 C CA . GLN A 1 200 ? 50.691 79.903 160.300 1.00 30.42 197 GLN A CA 1
ATOM 1466 C C . GLN A 1 200 ? 49.650 80.995 160.186 1.00 30.12 197 GLN A C 1
ATOM 1467 O O . GLN A 1 200 ? 49.078 81.422 161.207 1.00 29.90 197 GLN A O 1
ATOM 1473 N N . VAL A 1 201 ? 49.392 81.450 158.959 1.00 28.33 198 VAL A N 1
ATOM 1474 C CA . VAL A 1 201 ? 48.281 82.354 158.739 1.00 29.20 198 VAL A CA 1
ATOM 1475 C C . VAL A 1 201 ? 47.370 81.698 157.703 1.00 29.40 198 VAL A C 1
ATOM 1476 O O . VAL A 1 201 ? 47.506 81.923 156.510 1.00 29.57 198 VAL A O 1
ATOM 1480 N N . TYR A 1 202 ? 46.465 80.860 158.188 1.00 30.45 199 TYR A N 1
ATOM 1481 C CA . TYR A 1 202 ? 45.725 79.931 157.336 1.00 31.50 199 TYR A CA 1
ATOM 1482 C C . TYR A 1 202 ? 44.236 80.245 157.291 1.00 32.19 199 TYR A C 1
ATOM 1483 O O . TYR A 1 202 ? 43.690 80.826 158.258 1.00 32.13 199 TYR A O 1
ATOM 1493 N N . ALA B 1 3 ? 54.648 36.174 145.155 1.00 45.92 0 ALA B N 1
ATOM 1494 C CA . ALA B 1 3 ? 56.134 36.388 145.205 1.00 46.00 0 ALA B CA 1
ATOM 1495 C C . ALA B 1 3 ? 56.529 37.886 145.149 1.00 45.82 0 ALA B C 1
ATOM 1496 O O . ALA B 1 3 ? 56.860 38.436 144.074 1.00 46.31 0 ALA B O 1
ATOM 1506 N N . LYS B 1 5 ? 58.375 41.567 145.652 1.00 36.72 2 LYS B N 1
ATOM 1507 C CA . LYS B 1 5 ? 59.728 42.043 145.350 1.00 34.32 2 LYS B CA 1
ATOM 1508 C C . LYS B 1 5 ? 59.993 43.465 145.849 1.00 32.16 2 LYS B C 1
ATOM 1509 O O . LYS B 1 5 ? 59.252 44.387 145.524 1.00 31.74 2 LYS B O 1
ATOM 1515 N N . ILE B 1 6 ? 61.068 43.625 146.621 1.00 29.80 3 ILE B N 1
ATOM 1516 C CA . ILE B 1 6 ? 61.413 44.904 147.259 1.00 27.71 3 ILE B CA 1
ATOM 1517 C C . ILE B 1 6 ? 62.799 45.379 146.882 1.00 27.83 3 ILE B C 1
ATOM 1518 O O . ILE B 1 6 ? 63.761 44.628 146.991 1.00 28.14 3 ILE B O 1
ATOM 1523 N N . LEU B 1 7 ? 62.905 46.627 146.430 1.00 27.97 4 LEU B N 1
ATOM 1524 C CA . LEU B 1 7 ? 64.218 47.256 146.219 1.00 27.63 4 LEU B CA 1
ATOM 1525 C C . LEU B 1 7 ? 64.576 48.085 147.443 1.00 27.51 4 LEU B C 1
ATOM 1526 O O . LEU B 1 7 ? 63.898 49.062 147.763 1.00 27.81 4 LEU B O 1
ATOM 1531 N N . LEU B 1 8 ? 65.648 47.675 148.118 1.00 28.22 5 LEU B N 1
ATOM 1532 C CA . LEU B 1 8 ? 66.124 48.323 149.339 1.00 27.84 5 LEU B CA 1
ATOM 1533 C C . LEU B 1 8 ? 67.460 49.018 149.109 1.00 28.08 5 LEU B C 1
ATOM 1534 O O . LEU B 1 8 ? 68.476 48.376 148.867 1.00 28.20 5 LEU B O 1
ATOM 1539 N N . ILE B 1 9 ? 67.453 50.342 149.192 1.00 29.10 6 ILE B N 1
ATOM 1540 C CA . ILE B 1 9 ? 68.642 51.126 148.916 1.00 29.55 6 ILE B CA 1
ATOM 1541 C C . ILE B 1 9 ? 69.228 51.515 150.245 1.00 30.08 6 ILE B C 1
ATOM 1542 O O . ILE B 1 9 ? 68.510 52.022 151.114 1.00 29.67 6 ILE B O 1
ATOM 1547 N N . GLY B 1 10 ? 70.516 51.209 150.407 1.00 30.71 7 GLY B N 1
ATOM 1548 C CA . GLY B 1 10 ? 71.248 51.440 151.655 1.00 31.76 7 GLY B CA 1
ATOM 1549 C C . GLY B 1 10 ? 71.128 50.316 152.651 1.00 32.73 7 GLY B C 1
ATOM 1550 O O . GLY B 1 10 ? 71.169 50.552 153.856 1.00 34.00 7 GLY B O 1
ATOM 1551 N N . ALA B 1 11 ? 70.993 49.091 152.141 1.00 34.05 8 ALA B N 1
ATOM 1552 C CA . ALA B 1 11 ? 70.851 47.873 152.949 1.00 34.49 8 ALA B CA 1
ATOM 1553 C C . ALA B 1 11 ? 72.106 47.497 153.771 1.00 35.42 8 ALA B C 1
ATOM 1554 O O . ALA B 1 11 ? 72.033 46.665 154.700 1.00 34.95 8 ALA B O 1
ATOM 1556 N N . SER B 1 12 ? 73.257 48.077 153.418 1.00 35.66 9 SER B N 1
ATOM 1557 C CA . SER B 1 12 ? 74.461 47.855 154.193 1.00 35.98 9 SER B CA 1
ATOM 1558 C C . SER B 1 12 ? 74.552 48.715 155.464 1.00 35.87 9 SER B C 1
ATOM 1559 O O . SER B 1 12 ? 75.404 48.481 156.295 1.00 37.23 9 SER B O 1
ATOM 1562 N N . GLY B 1 13 ? 73.683 49.699 155.643 1.00 35.64 10 GLY B N 1
ATOM 1563 C CA . GLY B 1 13 ? 73.778 50.549 156.846 1.00 34.87 10 GLY B CA 1
ATOM 1564 C C . GLY B 1 13 ? 73.292 49.890 158.125 1.00 34.14 10 GLY B C 1
ATOM 1565 O O . GLY B 1 13 ? 72.791 48.776 158.094 1.00 34.36 10 GLY B O 1
ATOM 1566 N N . THR B 1 14 ? 73.440 50.567 159.257 1.00 33.89 11 THR B N 1
ATOM 1567 C CA . THR B 1 14 ? 72.895 50.032 160.509 1.00 33.82 11 THR B CA 1
ATOM 1568 C C . THR B 1 14 ? 71.376 49.890 160.383 1.00 33.46 11 THR B C 1
ATOM 1569 O O . THR B 1 14 ? 70.813 48.808 160.631 1.00 33.77 11 THR B O 1
ATOM 1573 N N . LEU B 1 15 ? 70.710 50.967 159.970 1.00 32.53 12 LEU B N 1
ATOM 1574 C CA . LEU B 1 15 ? 69.269 50.912 159.782 1.00 31.58 12 LEU B CA 1
ATOM 1575 C C . LEU B 1 15 ? 68.887 49.999 158.612 1.00 31.34 12 LEU B C 1
ATOM 1576 O O . LEU B 1 15 ? 68.062 49.107 158.776 1.00 31.64 12 LEU B O 1
ATOM 1581 N N . GLY B 1 16 ? 69.512 50.212 157.453 1.00 30.78 13 GLY B N 1
ATOM 1582 C CA . GLY B 1 16 ? 69.271 49.403 156.275 1.00 30.64 13 GLY B CA 1
ATOM 1583 C C . GLY B 1 16 ? 69.333 47.906 156.522 1.00 30.17 13 GLY B C 1
ATOM 1584 O O . GLY B 1 16 ? 68.507 47.166 156.001 1.00 30.12 13 GLY B O 1
ATOM 1585 N N . SER B 1 17 ? 70.287 47.441 157.326 1.00 30.21 14 SER B N 1
ATOM 1586 C CA . SER B 1 17 ? 70.361 45.996 157.547 1.00 30.39 14 SER B CA 1
ATOM 1587 C C . SER B 1 17 ? 69.344 45.439 158.554 1.00 30.42 14 SER B C 1
ATOM 1588 O O . SER B 1 17 ? 68.890 44.307 158.382 1.00 31.35 14 SER B O 1
ATOM 1591 N N . ALA B 1 18 ? 68.946 46.224 159.562 1.00 30.27 15 ALA B N 1
ATOM 1592 C CA . ALA B 1 18 ? 67.797 45.851 160.401 1.00 30.02 15 ALA B CA 1
ATOM 1593 C C . ALA B 1 18 ? 66.556 45.736 159.499 1.00 30.16 15 ALA B C 1
ATOM 1594 O O . ALA B 1 18 ? 65.821 44.753 159.547 1.00 30.43 15 ALA B O 1
ATOM 1596 N N . VAL B 1 19 ? 66.360 46.741 158.652 1.00 29.92 16 VAL B N 1
ATOM 1597 C CA . VAL B 1 19 ? 65.239 46.752 157.712 1.00 29.66 16 VAL B CA 1
ATOM 1598 C C . VAL B 1 19 ? 65.256 45.522 156.803 1.00 29.89 16 VAL B C 1
ATOM 1599 O O . VAL B 1 19 ? 64.222 44.890 156.609 1.00 29.80 16 VAL B O 1
ATOM 1603 N N . LYS B 1 20 ? 66.427 45.185 156.256 1.00 30.00 17 LYS B N 1
ATOM 1604 C CA . LYS B 1 20 ? 66.575 43.996 155.388 1.00 29.61 17 LYS B CA 1
ATOM 1605 C C . LYS B 1 20 ? 66.234 42.697 156.144 1.00 29.66 17 LYS B C 1
ATOM 1606 O O . LYS B 1 20 ? 65.517 41.821 155.623 1.00 27.89 17 LYS B O 1
ATOM 1612 N N . GLU B 1 21 ? 66.751 42.598 157.373 1.00 30.22 18 GLU B N 1
ATOM 1613 C CA . GLU B 1 21 ? 66.567 41.417 158.248 1.00 32.52 18 GLU B CA 1
ATOM 1614 C C . GLU B 1 21 ? 65.090 41.103 158.396 1.00 31.24 18 GLU B C 1
ATOM 1615 O O . GLU B 1 21 ? 64.652 39.949 158.361 1.00 31.86 18 GLU B O 1
ATOM 1621 N N . ARG B 1 22 ? 64.320 42.161 158.534 1.00 30.92 19 ARG B N 1
ATOM 1622 C CA . ARG B 1 22 ? 62.892 42.056 158.693 1.00 30.97 19 ARG B CA 1
ATOM 1623 C C . ARG B 1 22 ? 62.134 41.806 157.372 1.00 30.72 19 ARG B C 1
ATOM 1624 O O . ARG B 1 22 ? 61.281 40.926 157.336 1.00 31.35 19 ARG B O 1
ATOM 1632 N N . LEU B 1 23 ? 62.444 42.545 156.297 1.00 29.43 20 LEU B N 1
ATOM 1633 C CA . LEU B 1 23 ? 61.660 42.448 155.051 1.00 29.75 20 LEU B CA 1
ATOM 1634 C C . LEU B 1 23 ? 61.855 41.142 154.263 1.00 30.41 20 LEU B C 1
ATOM 1635 O O . LEU B 1 23 ? 60.937 40.647 153.574 1.00 29.60 20 LEU B O 1
ATOM 1640 N N . GLU B 1 24 ? 63.073 40.627 154.381 1.00 30.79 21 GLU B N 1
ATOM 1641 C CA . GLU B 1 24 ? 63.592 39.413 153.777 1.00 32.31 21 GLU B CA 1
ATOM 1642 C C . GLU B 1 24 ? 62.758 38.177 154.101 1.00 32.96 21 GLU B C 1
ATOM 1643 O O . GLU B 1 24 ? 62.707 37.234 153.315 1.00 32.81 21 GLU B O 1
ATOM 1649 N N . LYS B 1 25 ? 62.114 38.203 155.271 1.00 33.95 22 LYS B N 1
ATOM 1650 C CA . LYS B 1 25 ? 61.197 37.161 155.724 1.00 34.46 22 LYS B CA 1
ATOM 1651 C C . LYS B 1 25 ? 59.904 37.086 154.934 1.00 34.13 22 LYS B C 1
ATOM 1652 O O . LYS B 1 25 ? 59.281 36.031 154.862 1.00 34.35 22 LYS B O 1
ATOM 1658 N N . LYS B 1 26 ? 59.502 38.209 154.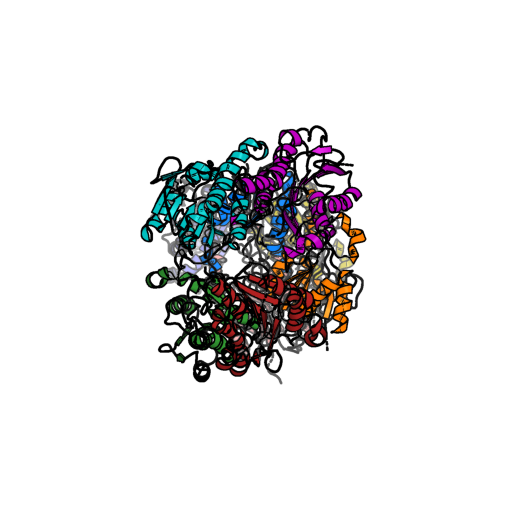357 1.00 33.94 23 LYS B N 1
ATOM 1659 C CA . LYS B 1 26 ? 58.204 38.325 153.703 1.00 33.88 23 LYS B CA 1
ATOM 1660 C C . LYS B 1 26 ? 58.267 38.546 152.202 1.00 33.42 23 LYS B C 1
ATOM 1661 O O . LYS B 1 26 ? 57.252 38.405 151.513 1.00 33.40 23 LYS B O 1
ATOM 1667 N N . ALA B 1 27 ? 59.447 38.904 151.697 1.00 32.84 24 ALA B N 1
ATOM 1668 C CA . ALA B 1 27 ? 59.607 39.209 150.283 1.00 32.19 24 ALA B CA 1
ATOM 1669 C C . ALA B 1 27 ? 61.008 38.877 149.786 1.00 31.76 24 ALA B C 1
ATOM 1670 O O . ALA B 1 27 ? 61.909 38.620 150.570 1.00 31.16 24 ALA B O 1
ATOM 1672 N N . GLU B 1 28 ? 61.161 38.866 148.469 1.00 31.50 25 GLU B N 1
ATOM 1673 C CA . GLU B 1 28 ? 62.460 38.890 147.840 1.00 32.34 25 GLU B CA 1
ATOM 1674 C C . GLU B 1 28 ? 63.019 40.321 147.867 1.00 31.41 25 GLU B C 1
ATOM 1675 O O . GLU B 1 28 ? 62.401 41.255 147.347 1.00 31.96 25 GLU B O 1
ATOM 1681 N N . VAL B 1 29 ? 64.189 40.482 148.467 1.00 30.57 26 VAL B N 1
ATOM 1682 C CA . VAL B 1 29 ? 64.817 41.793 148.625 1.00 29.81 26 VAL B CA 1
ATOM 1683 C C . VAL B 1 29 ? 66.019 41.954 147.702 1.00 29.64 26 VAL B C 1
ATOM 1684 O O . VAL B 1 29 ? 66.979 41.196 147.794 1.00 29.20 26 VAL B O 1
ATOM 1688 N N . ILE B 1 30 ? 65.962 42.954 146.823 1.00 29.43 27 ILE B N 1
ATOM 1689 C CA . ILE B 1 30 ? 67.110 43.332 145.977 1.00 29.35 27 ILE B CA 1
ATOM 1690 C C . ILE B 1 30 ? 67.780 44.533 146.625 1.00 29.03 27 ILE B C 1
ATOM 1691 O O . ILE B 1 30 ? 67.106 45.485 146.980 1.00 28.29 27 ILE B O 1
ATOM 1696 N N . THR B 1 31 ? 69.092 44.466 146.835 1.00 28.97 28 THR B N 1
ATOM 1697 C CA . THR B 1 31 ? 69.770 45.530 147.580 1.00 30.02 28 THR B CA 1
ATOM 1698 C C . THR B 1 31 ? 70.501 46.483 146.629 1.00 30.97 28 THR B C 1
ATOM 1699 O O . THR B 1 31 ? 70.993 46.068 145.579 1.00 31.54 28 THR B O 1
ATOM 1703 N N . ALA B 1 32 ? 70.556 47.761 147.001 1.00 31.90 29 ALA B N 1
ATOM 1704 C CA . ALA B 1 32 ? 71.301 48.766 146.259 1.00 31.98 29 ALA B CA 1
ATOM 1705 C C . ALA B 1 32 ? 72.131 49.643 147.204 1.00 32.84 29 ALA B C 1
ATOM 1706 O O . ALA B 1 32 ? 71.719 49.929 148.327 1.00 32.19 29 ALA B O 1
ATOM 1708 N N . GLY B 1 33 ? 73.302 50.071 146.739 1.00 33.55 30 GLY B N 1
ATOM 1709 C CA . GLY B 1 33 ? 74.200 50.908 147.539 1.00 34.76 30 GLY B CA 1
ATOM 1710 C C . GLY B 1 33 ? 75.309 51.520 146.714 1.00 35.63 30 GLY B C 1
ATOM 1711 O O . GLY B 1 33 ? 75.487 51.156 145.557 1.00 35.78 30 GLY B O 1
ATOM 1712 N N . ARG B 1 34 ? 76.057 52.455 147.303 1.00 37.15 31 ARG B N 1
ATOM 1713 C CA . ARG B 1 34 ? 77.179 53.090 146.602 1.00 39.04 31 ARG B CA 1
ATOM 1714 C C . ARG B 1 34 ? 78.252 52.098 146.147 1.00 38.93 31 ARG B C 1
ATOM 1715 O O . ARG B 1 34 ? 78.673 52.128 144.986 1.00 38.84 31 ARG B O 1
ATOM 1723 N N . HIS B 1 35 ? 78.688 51.224 147.054 1.00 39.50 32 HIS B N 1
ATOM 1724 C CA . HIS B 1 35 ? 79.806 50.297 146.751 1.00 40.05 32 HIS B CA 1
ATOM 1725 C C . HIS B 1 35 ? 79.480 48.819 146.910 1.00 39.93 32 HIS B C 1
ATOM 1726 O O . HIS B 1 35 ? 80.266 47.973 146.491 1.00 40.65 32 HIS B O 1
ATOM 1733 N N . SER B 1 36 ? 78.337 48.515 147.512 1.00 39.34 33 SER B N 1
ATOM 1734 C CA . SER B 1 36 ? 77.931 47.132 147.741 1.00 38.96 33 SER B CA 1
ATOM 1735 C C . SER B 1 36 ? 76.450 46.937 147.402 1.00 37.89 33 SER B C 1
ATOM 1736 O O . SER B 1 36 ? 75.696 47.906 147.314 1.00 37.80 33 SER B O 1
ATOM 1739 N N . GLY B 1 37 ? 76.038 45.689 147.213 1.00 36.51 34 GLY B N 1
ATOM 1740 C CA . GLY B 1 37 ? 74.632 45.377 146.968 1.00 34.91 34 GLY B CA 1
ATOM 1741 C C . GLY B 1 37 ? 74.465 44.618 145.670 1.00 33.73 34 GLY B C 1
ATOM 1742 O O . GLY B 1 37 ? 75.413 44.530 144.885 1.00 33.01 34 GLY B O 1
ATOM 1743 N N . ASP B 1 38 ? 73.268 44.073 145.432 1.00 32.59 35 ASP B N 1
ATOM 1744 C CA . ASP B 1 38 ? 72.979 43.417 144.147 1.00 32.20 35 ASP B CA 1
ATOM 1745 C C . ASP B 1 38 ? 73.177 44.359 142.956 1.00 32.05 35 ASP B C 1
ATOM 1746 O O . ASP B 1 38 ? 73.526 43.918 141.850 1.00 31.66 35 ASP B O 1
ATOM 1751 N N . VAL B 1 39 ? 72.899 45.643 143.180 1.00 31.84 36 VAL B N 1
ATOM 1752 C CA . VAL B 1 39 ? 73.103 46.693 142.185 1.00 32.08 36 VAL B CA 1
ATOM 1753 C C . VAL B 1 39 ? 73.723 47.907 142.870 1.00 31.87 36 VAL B C 1
ATOM 1754 O O . VAL B 1 39 ? 73.437 48.164 144.040 1.00 31.95 36 VAL B O 1
ATOM 1758 N N . THR B 1 40 ? 74.573 48.649 142.173 1.00 31.11 37 THR B N 1
ATOM 1759 C CA . THR B 1 40 ? 75.154 49.837 142.797 1.00 31.25 37 THR B CA 1
ATOM 1760 C C . THR B 1 40 ? 74.451 51.098 142.282 1.00 30.81 37 THR B C 1
ATOM 1761 O O . THR B 1 40 ? 74.028 51.153 141.130 1.00 31.82 37 THR B O 1
ATOM 1765 N N . VAL B 1 41 ? 74.289 52.079 143.151 1.00 29.41 38 VAL B N 1
ATOM 1766 C CA . VAL B 1 41 ? 73.669 53.339 142.777 1.00 29.22 38 VAL B CA 1
ATOM 1767 C C . VAL B 1 41 ? 74.392 54.492 143.473 1.00 29.04 38 VAL B C 1
ATOM 1768 O O . VAL B 1 41 ? 74.793 54.380 144.641 1.00 30.25 38 VAL B O 1
ATOM 1772 N N . ASP B 1 42 ? 74.576 55.585 142.744 1.00 28.38 39 ASP B N 1
ATOM 1773 C CA . ASP B 1 42 ? 74.948 56.860 143.336 1.00 28.35 39 ASP B CA 1
ATOM 1774 C C . ASP B 1 42 ? 73.706 57.751 143.265 1.00 28.04 39 ASP B C 1
ATOM 1775 O O . ASP B 1 42 ? 73.357 58.243 142.180 1.00 27.78 39 ASP B O 1
ATOM 1780 N N . ILE B 1 43 ? 73.052 57.969 144.410 1.00 27.48 40 ILE B N 1
ATOM 1781 C CA . ILE B 1 43 ? 71.764 58.673 144.466 1.00 27.27 40 ILE B CA 1
ATOM 1782 C C . ILE B 1 43 ? 71.904 60.180 144.235 1.00 27.69 40 ILE B C 1
ATOM 1783 O O . ILE B 1 43 ? 70.915 60.858 143.953 1.00 27.32 40 ILE B O 1
ATOM 1788 N N . THR B 1 44 ? 73.137 60.700 144.336 1.00 27.54 41 THR B N 1
ATOM 1789 C CA . THR B 1 44 ? 73.434 62.095 143.976 1.00 27.24 41 THR B CA 1
ATOM 1790 C C . THR B 1 44 ? 73.556 62.306 142.451 1.00 27.65 41 THR B C 1
ATOM 1791 O O . THR B 1 44 ? 73.657 63.427 141.987 1.00 28.01 41 THR B O 1
ATOM 1795 N N . ASN B 1 45 ? 73.527 61.225 141.680 1.00 27.88 42 ASN B N 1
ATOM 1796 C CA . ASN B 1 45 ? 73.700 61.279 140.224 1.00 27.42 42 ASN B CA 1
ATOM 1797 C C . ASN B 1 45 ? 72.421 60.726 139.574 1.00 27.83 42 ASN B C 1
ATOM 1798 O O . ASN B 1 45 ? 72.147 59.534 139.676 1.00 27.81 42 ASN B O 1
ATOM 1803 N N . ILE B 1 46 ? 71.614 61.578 138.936 1.00 28.30 43 ILE B N 1
ATOM 1804 C CA . ILE B 1 46 ? 70.345 61.089 138.382 1.00 29.17 43 ILE B CA 1
ATOM 1805 C C . ILE B 1 46 ? 70.528 60.006 137.313 1.00 29.41 43 ILE B C 1
ATOM 1806 O O . ILE B 1 46 ? 69.693 59.114 137.180 1.00 29.40 43 ILE B O 1
ATOM 1811 N N . ASP B 1 47 ? 71.623 60.082 136.566 1.00 29.69 44 ASP B N 1
ATOM 1812 C CA . ASP B 1 47 ? 71.932 59.070 135.555 1.00 30.01 44 ASP B CA 1
ATOM 1813 C C . ASP B 1 47 ? 72.204 57.694 136.177 1.00 28.94 44 ASP B C 1
ATOM 1814 O O . ASP B 1 47 ? 71.757 56.671 135.676 1.00 28.32 44 ASP B O 1
ATOM 1819 N N . SER B 1 48 ? 72.902 57.689 137.301 1.00 28.13 45 SER B N 1
ATOM 1820 C CA . SER B 1 48 ? 73.067 56.485 138.113 1.00 27.44 45 SER B CA 1
ATOM 1821 C C . SER B 1 48 ? 71.724 55.908 138.619 1.00 27.09 45 SER B C 1
ATOM 1822 O O . SER B 1 48 ? 71.493 54.679 138.589 1.00 26.28 45 SER B O 1
ATOM 1825 N N . ILE B 1 49 ? 70.830 56.781 139.080 1.00 26.98 46 ILE B N 1
ATOM 1826 C CA . ILE B 1 49 ? 69.532 56.328 139.557 1.00 26.49 46 ILE B CA 1
ATOM 1827 C C . ILE B 1 49 ? 68.716 55.746 138.389 1.00 26.79 46 ILE B C 1
ATOM 1828 O O . ILE B 1 49 ? 68.111 54.688 138.526 1.00 26.51 46 ILE B O 1
ATOM 1833 N N . LYS B 1 50 ? 68.702 56.434 137.245 1.00 26.59 47 LYS B N 1
ATOM 1834 C CA . LYS B 1 50 ? 68.005 55.921 136.065 1.00 27.25 47 LYS B CA 1
ATOM 1835 C C . LYS B 1 50 ? 68.553 54.554 135.628 1.00 27.47 47 LYS B C 1
ATOM 1836 O O . LYS B 1 50 ? 67.770 53.643 135.303 1.00 27.79 47 LYS B O 1
ATOM 1842 N N . LYS B 1 51 ? 69.883 54.422 135.617 1.00 27.09 48 LYS B N 1
ATOM 1843 C CA . LYS B 1 51 ? 70.559 53.154 135.301 1.00 27.60 48 LYS B CA 1
ATOM 1844 C C . LYS B 1 51 ? 70.177 52.028 136.256 1.00 26.94 48 LYS B C 1
ATOM 1845 O O . LYS B 1 51 ? 69.908 50.923 135.807 1.00 26.56 48 LYS B O 1
ATOM 1859 N N . TYR B 1 53 ? 67.341 51.712 137.976 1.00 28.74 50 TYR B N 1
ATOM 1860 C CA . TYR B 1 53 ? 65.964 51.342 137.749 1.00 29.75 50 TYR B CA 1
ATOM 1861 C C . TYR B 1 53 ? 65.818 50.529 136.452 1.00 31.61 50 TYR B C 1
ATOM 1862 O O . TYR B 1 53 ? 65.060 49.552 136.420 1.00 31.77 50 TYR B O 1
ATOM 1871 N N . GLU B 1 54 ? 66.571 50.916 135.416 1.00 32.53 51 GLU B N 1
ATOM 1872 C CA . GLU B 1 54 ? 66.684 50.148 134.178 1.00 35.12 51 GLU B CA 1
ATOM 1873 C C . GLU B 1 54 ? 67.119 48.706 134.456 1.00 35.04 51 GLU B C 1
ATOM 1874 O O . GLU B 1 54 ? 66.574 47.762 133.882 1.00 34.19 51 GLU B O 1
ATOM 1880 N N . GLN B 1 55 ? 68.089 48.546 135.345 1.00 35.58 52 GLN B N 1
ATOM 1881 C CA . GLN B 1 55 ? 68.649 47.231 135.632 1.00 36.89 52 GLN B CA 1
ATOM 1882 C C . GLN B 1 55 ? 67.676 46.373 136.436 1.00 36.43 52 GLN B C 1
ATOM 1883 O O . GLN B 1 55 ? 67.427 45.228 136.068 1.00 37.25 52 GLN B O 1
ATOM 1889 N N . VAL B 1 56 ? 67.118 46.912 137.519 1.00 36.37 53 VAL B N 1
ATOM 1890 C CA . VAL B 1 56 ? 66.274 46.079 138.380 1.00 35.93 53 VAL B CA 1
ATOM 1891 C C . VAL B 1 56 ? 64.901 45.758 137.787 1.00 36.16 53 VAL B C 1
ATOM 1892 O O . VAL B 1 56 ? 64.373 44.699 138.084 1.00 36.47 53 VAL B O 1
ATOM 1896 N N . GLY B 1 57 ? 64.343 46.642 136.948 1.00 35.94 54 GLY B N 1
ATOM 1897 C CA . GLY B 1 57 ? 62.983 46.438 136.397 1.00 35.76 54 GLY B CA 1
ATOM 1898 C C . GLY B 1 57 ? 61.906 46.660 137.454 1.00 35.26 54 GLY B C 1
ATOM 1899 O O . GLY B 1 57 ? 62.181 47.264 138.495 1.00 35.99 54 GLY B O 1
ATOM 1900 N N . LYS B 1 58 ? 60.697 46.152 137.218 1.00 34.03 55 LYS B N 1
ATOM 1901 C CA . LYS B 1 58 ? 59.554 46.430 138.101 1.00 32.90 55 LYS B CA 1
ATOM 1902 C C . LYS B 1 58 ? 59.622 45.719 139.469 1.00 31.52 55 LYS B C 1
ATOM 1903 O O . LYS B 1 58 ? 59.959 44.542 139.548 1.00 31.41 55 LYS B O 1
ATOM 1909 N N . VAL B 1 59 ? 59.318 46.449 140.537 1.00 29.62 56 VAL B N 1
ATOM 1910 C CA . VAL B 1 59 ? 59.279 45.868 141.869 1.00 27.89 56 VAL B CA 1
ATOM 1911 C C . VAL B 1 59 ? 57.977 46.314 142.542 1.00 27.84 56 VAL B C 1
ATOM 1912 O O . VAL B 1 59 ? 57.268 47.187 142.013 1.00 26.98 56 VAL B O 1
ATOM 1916 N N . ASP B 1 60 ? 57.674 45.741 143.713 1.00 27.41 57 ASP B N 1
ATOM 1917 C CA . ASP B 1 60 ? 56.448 46.061 144.447 1.00 27.35 57 ASP B CA 1
ATOM 1918 C C . ASP B 1 60 ? 56.661 47.200 145.448 1.00 27.20 57 ASP B C 1
ATOM 1919 O O . ASP B 1 60 ? 55.735 47.947 145.759 1.00 26.87 57 ASP B O 1
ATOM 1924 N N . ALA B 1 61 ? 57.880 47.324 145.956 1.00 25.56 58 ALA B N 1
ATOM 1925 C CA . ALA B 1 61 ? 58.193 48.413 146.856 1.00 26.30 58 ALA B CA 1
ATOM 1926 C C . ALA B 1 61 ? 59.630 48.921 146.681 1.00 25.79 58 ALA B C 1
ATOM 1927 O O . ALA B 1 61 ? 60.554 48.132 146.470 1.00 26.36 58 ALA B O 1
ATOM 1929 N N . ILE B 1 62 ? 59.803 50.224 146.813 1.00 25.51 59 ILE B N 1
ATOM 1930 C CA . ILE B 1 62 ? 61.116 50.834 146.820 1.00 25.38 59 ILE B CA 1
ATOM 1931 C C . ILE B 1 62 ? 61.328 51.465 148.186 1.00 26.60 59 ILE B C 1
ATOM 1932 O O . ILE B 1 62 ? 60.533 52.308 148.625 1.00 26.69 59 ILE B O 1
ATOM 1937 N N . VAL B 1 63 ? 62.387 51.039 148.870 1.00 26.84 60 VAL B N 1
ATOM 1938 C CA . VAL B 1 63 ? 62.603 51.471 150.230 1.00 27.31 60 VAL B CA 1
ATOM 1939 C C . VAL B 1 63 ? 63.963 52.138 150.292 1.00 28.21 60 VAL B C 1
ATOM 1940 O O . VAL B 1 63 ? 64.997 51.522 149.958 1.00 28.17 60 VAL B O 1
ATOM 1944 N N . SER B 1 64 ? 63.957 53.394 150.715 1.00 28.11 61 SER B N 1
ATOM 1945 C CA . SER B 1 64 ? 65.207 54.100 150.917 1.00 29.16 61 SER B CA 1
ATOM 1946 C C . SER B 1 64 ? 65.574 54.195 152.398 1.00 29.55 61 SER B C 1
ATOM 1947 O O . SER B 1 64 ? 64.871 54.838 153.184 1.00 28.74 61 SER B O 1
ATOM 1950 N N . ALA B 1 65 ? 66.662 53.524 152.767 1.00 30.62 62 ALA B N 1
ATOM 1951 C CA . ALA B 1 65 ? 67.289 53.728 154.067 1.00 31.65 62 ALA B CA 1
ATOM 1952 C C . ALA B 1 65 ? 68.672 54.386 153.890 1.00 32.48 62 ALA B C 1
ATOM 1953 O O . ALA B 1 65 ? 69.612 54.073 154.592 1.00 33.26 62 ALA B O 1
ATOM 1955 N N . THR B 1 66 ? 68.801 55.292 152.933 1.00 33.80 63 THR B N 1
ATOM 1956 C CA . THR B 1 66 ? 70.079 55.957 152.658 1.00 34.92 63 THR B CA 1
ATOM 1957 C C . THR B 1 66 ? 69.937 57.458 152.757 1.00 34.80 63 THR B C 1
ATOM 1958 O O . THR B 1 66 ? 68.835 57.979 152.966 1.00 34.37 63 THR B O 1
ATOM 1962 N N . GLY B 1 67 ? 71.062 58.143 152.514 1.00 34.44 64 GLY B N 1
ATOM 1963 C CA . GLY B 1 67 ? 71.110 59.590 152.490 1.00 33.81 64 GLY B CA 1
ATOM 1964 C C . GLY B 1 67 ? 72.132 60.135 153.459 1.00 33.68 64 GLY B C 1
ATOM 1965 O O . GLY B 1 67 ? 72.169 59.752 154.637 1.00 33.92 64 GLY B O 1
ATOM 1966 N N . SER B 1 68 ? 73.008 60.980 152.929 1.00 33.77 65 SER B N 1
ATOM 1967 C CA . SER B 1 68 ? 74.013 61.666 153.718 1.00 33.44 65 SER B CA 1
ATOM 1968 C C . SER B 1 68 ? 73.623 63.111 153.988 1.00 33.31 65 SER B C 1
ATOM 1969 O O . SER B 1 68 ? 73.046 63.786 153.157 1.00 32.48 65 SER B O 1
ATOM 1972 N N . ALA B 1 69 ? 73.931 63.574 155.187 1.00 33.82 66 ALA B N 1
ATOM 1973 C CA . ALA B 1 69 ? 73.708 64.956 155.544 1.00 33.79 66 ALA B CA 1
ATOM 1974 C C . ALA B 1 69 ? 74.992 65.494 156.170 1.00 34.19 66 ALA B C 1
ATOM 1975 O O . ALA B 1 69 ? 75.750 64.745 156.807 1.00 34.56 66 ALA B O 1
ATOM 1977 N N . THR B 1 70 ? 75.245 66.779 155.969 1.00 33.71 67 THR B N 1
ATOM 1978 C CA . THR B 1 70 ? 76.357 67.428 156.611 1.00 33.53 67 THR B CA 1
ATOM 1979 C C . THR B 1 70 ? 75.980 67.694 158.068 1.00 33.38 67 THR B C 1
ATOM 1980 O O . THR B 1 70 ? 74.854 68.087 158.370 1.00 32.70 67 THR B O 1
ATOM 1984 N N . PHE B 1 71 ? 76.928 67.424 158.956 1.00 33.87 68 PHE B N 1
ATOM 1985 C CA . PHE B 1 71 ? 76.822 67.777 160.372 1.00 34.66 68 PHE B CA 1
ATOM 1986 C C . PHE B 1 71 ? 77.915 68.805 160.633 1.00 33.66 68 PHE B C 1
ATOM 1987 O O . PHE B 1 71 ? 79.098 68.502 160.517 1.00 33.23 68 PHE B O 1
ATOM 1995 N N . SER B 1 72 ? 77.494 70.020 160.956 1.00 33.22 69 SER B N 1
ATOM 1996 C CA . SER B 1 72 ? 78.395 71.157 161.163 1.00 32.81 69 SER B CA 1
ATOM 1997 C C . SER B 1 72 ? 77.675 72.160 162.069 1.00 32.13 69 SER B C 1
ATOM 1998 O O . SER B 1 72 ? 76.447 72.339 161.928 1.00 31.41 69 SER B O 1
ATOM 2001 N N . PRO B 1 73 ? 78.430 72.847 162.962 1.00 31.70 70 PRO B N 1
ATOM 2002 C CA . PRO B 1 73 ? 77.832 73.977 163.683 1.00 31.55 70 PRO B CA 1
ATOM 2003 C C . PRO B 1 73 ? 77.245 74.957 162.660 1.00 31.57 70 PRO B C 1
ATOM 2004 O O . PRO B 1 73 ? 77.759 75.060 161.524 1.00 30.70 70 PRO B O 1
ATOM 2008 N N . LEU B 1 74 ? 76.151 75.615 163.039 1.00 31.03 71 LEU B N 1
ATOM 2009 C CA . LEU B 1 74 ? 75.440 76.535 162.152 1.00 30.68 71 LEU B CA 1
ATOM 2010 C C . LEU B 1 74 ? 76.368 77.610 161.599 1.00 30.67 71 LEU B C 1
ATOM 2011 O O . LEU B 1 74 ? 76.377 77.877 160.400 1.00 30.16 71 LEU B O 1
ATOM 2016 N N . THR B 1 75 ? 77.155 78.224 162.480 1.00 30.70 72 THR B N 1
ATOM 2017 C CA . THR B 1 75 ? 78.058 79.272 162.056 1.00 31.41 72 THR B CA 1
ATOM 2018 C C . THR B 1 75 ? 79.165 78.721 161.134 1.00 31.34 72 THR B C 1
ATOM 2019 O O . THR B 1 75 ? 79.846 79.489 160.465 1.00 31.49 72 THR B O 1
ATOM 2023 N N . GLU B 1 76 ? 79.303 77.399 161.045 1.00 31.08 73 GLU B N 1
ATOM 2024 C CA . GLU B 1 76 ? 80.291 76.850 160.104 1.00 31.08 73 GLU B CA 1
ATOM 2025 C C . GLU B 1 76 ? 79.669 76.236 158.841 1.00 29.98 73 GLU B C 1
ATOM 2026 O O . GLU B 1 76 ? 80.364 75.751 157.965 1.00 28.96 73 GLU B O 1
ATOM 2032 N N . LEU B 1 77 ? 78.345 76.283 158.753 1.00 29.19 74 LEU B N 1
ATOM 2033 C CA . LEU B 1 77 ? 77.629 75.663 157.650 1.00 28.80 74 LEU B CA 1
ATOM 2034 C C . LEU B 1 77 ? 77.602 76.638 156.474 1.00 28.90 74 LEU B C 1
ATOM 2035 O O . LEU B 1 77 ? 76.917 77.685 156.509 1.00 29.48 74 LEU B O 1
ATOM 2040 N N . THR B 1 78 ? 78.396 76.319 155.455 1.00 28.12 75 THR B N 1
ATOM 2041 C CA . THR B 1 78 ? 78.456 77.103 154.246 1.00 28.03 75 THR B CA 1
ATOM 2042 C C . THR B 1 78 ? 77.431 76.568 153.262 1.00 28.06 75 THR B C 1
ATOM 2043 O O . THR B 1 78 ? 77.007 75.418 153.376 1.00 28.13 75 THR B O 1
ATOM 2047 N N . PRO B 1 79 ? 77.028 77.392 152.274 1.00 27.67 76 PRO B N 1
ATOM 2048 C CA . PRO B 1 79 ? 76.181 76.840 151.233 1.00 27.89 76 PRO B CA 1
ATOM 2049 C C . PRO B 1 79 ? 76.767 75.575 150.590 1.00 27.94 76 PRO B C 1
ATOM 2050 O O . PRO B 1 79 ? 76.002 74.667 150.285 1.00 27.30 76 PRO B O 1
ATOM 2054 N N . GLU B 1 80 ? 78.087 75.529 150.381 1.00 27.41 77 GLU B N 1
ATOM 2055 C CA . GLU B 1 80 ? 78.741 74.349 149.787 1.00 28.46 77 GLU B CA 1
ATOM 2056 C C . GLU B 1 80 ? 78.671 73.125 150.679 1.00 27.87 77 GLU B C 1
ATOM 2057 O O . GLU B 1 80 ? 78.448 72.020 150.174 1.00 28.23 77 GLU B O 1
ATOM 2063 N N . LYS B 1 81 ? 78.818 73.298 151.995 1.00 26.75 78 LYS B N 1
ATOM 2064 C CA . LYS B 1 81 ? 78.578 72.169 152.903 1.00 27.08 78 LYS B CA 1
ATOM 2065 C C . LYS B 1 81 ? 77.105 71.761 152.931 1.00 26.89 78 LYS B C 1
ATOM 2066 O O . LYS B 1 81 ? 76.783 70.562 152.976 1.00 27.07 78 LYS B O 1
ATOM 2072 N N . ASN B 1 82 ? 76.212 72.749 152.923 1.00 26.31 79 ASN B N 1
ATOM 2073 C CA . ASN B 1 82 ? 74.783 72.455 152.932 1.00 26.54 79 ASN B CA 1
ATOM 2074 C C . ASN B 1 82 ? 74.358 71.741 151.646 1.00 26.52 79 ASN B C 1
ATOM 2075 O O . ASN B 1 82 ? 73.423 70.946 151.658 1.00 26.32 79 ASN B O 1
ATOM 2080 N N . ALA B 1 83 ? 75.071 72.012 150.553 1.00 25.68 80 ALA B N 1
ATOM 2081 C CA . ALA B 1 83 ? 74.793 71.379 149.272 1.00 26.45 80 ALA B CA 1
ATOM 2082 C C . ALA B 1 83 ? 74.930 69.853 149.275 1.00 26.44 80 ALA B C 1
ATOM 2083 O O . ALA B 1 83 ? 74.259 69.189 148.501 1.00 25.91 80 ALA B O 1
ATOM 2085 N N . VAL B 1 84 ? 75.789 69.297 150.133 1.00 27.12 81 VAL B N 1
ATOM 2086 C CA . VAL B 1 84 ? 75.892 67.827 150.226 1.00 27.22 81 VAL B CA 1
ATOM 2087 C C . VAL B 1 84 ? 74.595 67.172 150.716 1.00 27.15 81 VAL B C 1
ATOM 2088 O O . VAL B 1 84 ? 74.118 66.238 150.096 1.00 26.92 81 VAL B O 1
ATOM 2092 N N . THR B 1 85 ? 74.014 67.690 151.797 1.00 26.94 82 THR B N 1
ATOM 2093 C CA . THR B 1 85 ? 72.700 67.264 152.260 1.00 26.26 82 THR B CA 1
ATOM 2094 C C . THR B 1 85 ? 71.647 67.416 151.158 1.00 26.70 82 THR B C 1
ATOM 2095 O O . THR B 1 85 ? 70.891 66.480 150.875 1.00 25.42 82 THR B O 1
ATOM 2099 N N . ILE B 1 86 ? 71.616 68.599 150.547 1.00 27.58 83 ILE B N 1
ATOM 2100 C CA . ILE B 1 86 ? 70.682 68.881 149.462 1.00 29.36 83 ILE B CA 1
ATOM 2101 C C . ILE B 1 86 ? 70.765 67.831 148.358 1.00 30.11 83 ILE B C 1
ATOM 2102 O O . ILE B 1 86 ? 69.742 67.342 147.924 1.00 30.49 83 ILE B O 1
ATOM 2107 N N . SER B 1 87 ? 71.965 67.431 147.947 1.00 30.70 84 SER B N 1
ATOM 2108 C CA . SER B 1 87 ? 72.066 66.456 146.840 1.00 31.55 84 SER B CA 1
ATOM 2109 C C . SER B 1 87 ? 71.867 64.984 147.254 1.00 31.13 84 SER B C 1
ATOM 2110 O O . SER B 1 87 ? 71.645 64.126 146.404 1.00 30.55 84 SER B O 1
ATOM 2113 N N . SER B 1 88 ? 71.903 64.703 148.557 1.00 30.75 85 SER B N 1
ATOM 2114 C CA . SER B 1 88 ? 71.865 63.322 149.054 1.00 30.53 85 SER B CA 1
ATOM 2115 C C . SER B 1 88 ? 70.624 62.977 149.865 1.00 30.14 85 SER B C 1
ATOM 2116 O O . SER B 1 88 ? 69.605 62.563 149.297 1.00 29.70 85 SER B O 1
ATOM 2119 N N . LYS B 1 89 ? 70.708 63.132 151.191 1.00 30.56 86 LYS B N 1
ATOM 2120 C CA . LYS B 1 89 ? 69.568 62.858 152.088 1.00 30.24 86 LYS B CA 1
ATOM 2121 C C . LYS B 1 89 ? 68.266 63.495 151.557 1.00 30.06 86 LYS B C 1
ATOM 2122 O O . LYS B 1 89 ? 67.194 62.876 151.612 1.00 29.27 86 LYS B O 1
ATOM 2128 N N . LEU B 1 90 ? 68.363 64.722 151.039 1.00 30.01 87 LEU B N 1
ATOM 2129 C CA . LEU B 1 90 ? 67.186 65.472 150.599 1.00 29.98 87 LEU B CA 1
ATOM 2130 C C . LEU B 1 90 ? 66.867 65.132 149.125 1.00 30.33 87 LEU B C 1
ATOM 2131 O O . LEU B 1 90 ? 65.898 64.411 148.843 1.00 29.56 87 LEU B O 1
ATOM 2136 N N . GLY B 1 91 ? 67.690 65.636 148.209 1.00 30.06 88 GLY B N 1
ATOM 2137 C CA . GLY B 1 91 ? 67.456 65.492 146.758 1.00 30.83 88 GLY B CA 1
ATOM 2138 C C . GLY B 1 91 ? 67.589 64.080 146.195 1.00 31.08 88 GLY B C 1
ATOM 2139 O O . GLY B 1 91 ? 66.852 63.703 145.253 1.00 31.97 88 GLY B O 1
ATOM 2140 N N . GLY B 1 92 ? 68.533 63.301 146.745 1.00 30.34 89 GLY B N 1
ATOM 2141 C CA . GLY B 1 92 ? 68.769 61.927 146.298 1.00 28.95 89 GLY B CA 1
ATOM 2142 C C . GLY B 1 92 ? 67.558 61.040 146.547 1.00 28.73 89 GLY B C 1
ATOM 2143 O O . GLY B 1 92 ? 67.071 60.372 145.628 1.00 28.64 89 GLY B O 1
ATOM 2144 N N . GLN B 1 93 ? 67.082 61.023 147.802 1.00 28.24 90 GLN B N 1
ATOM 2145 C CA . GLN B 1 93 ? 65.925 60.240 148.188 1.00 27.09 90 GLN B CA 1
ATOM 2146 C C . GLN B 1 93 ? 64.683 60.667 147.411 1.00 27.02 90 GLN B C 1
ATOM 2147 O O . GLN B 1 93 ? 63.845 59.810 147.071 1.00 26.80 90 GLN B O 1
ATOM 2153 N N . ILE B 1 94 ? 64.528 61.983 147.205 1.00 25.87 91 ILE B N 1
ATOM 2154 C CA . ILE B 1 94 ? 63.387 62.513 146.420 1.00 26.24 91 ILE B CA 1
ATOM 2155 C C . ILE B 1 94 ? 63.502 62.126 144.948 1.00 26.36 91 ILE B C 1
ATOM 2156 O O . ILE B 1 94 ? 62.517 61.766 144.335 1.00 26.98 91 ILE B O 1
ATOM 2161 N N . ASN B 1 95 ? 64.705 62.155 144.397 1.00 26.47 92 ASN B N 1
ATOM 2162 C CA . ASN B 1 95 ? 64.900 61.704 143.007 1.00 26.88 92 ASN B CA 1
ATOM 2163 C C . ASN B 1 95 ? 64.639 60.234 142.800 1.00 27.11 92 ASN B C 1
ATOM 2164 O O . ASN B 1 95 ? 64.305 59.816 141.691 1.00 27.57 92 ASN B O 1
ATOM 2169 N N . LEU B 1 96 ? 64.780 59.437 143.868 1.00 27.62 93 LEU B N 1
ATOM 2170 C CA . LEU B 1 96 ? 64.444 58.023 143.805 1.00 27.70 93 LEU B CA 1
ATOM 2171 C C . LEU B 1 96 ? 62.953 57.840 143.493 1.00 27.57 93 LEU B C 1
ATOM 2172 O O . LEU B 1 96 ? 62.557 56.854 142.879 1.00 28.19 93 LEU B O 1
ATOM 2177 N N . VAL B 1 97 ? 62.143 58.787 143.943 1.00 27.52 94 VAL B N 1
ATOM 2178 C CA . VAL B 1 97 ? 60.684 58.786 143.733 1.00 27.02 94 VAL B CA 1
ATOM 2179 C C . VAL B 1 97 ? 60.354 59.323 142.342 1.00 27.43 94 VAL B C 1
ATOM 2180 O O . VAL B 1 97 ? 59.637 58.669 141.585 1.00 27.75 94 VAL B O 1
ATOM 2184 N N . LEU B 1 98 ? 60.899 60.497 142.009 1.00 27.18 95 LEU B N 1
ATOM 2185 C CA . LEU B 1 98 ? 60.612 61.163 140.748 1.00 27.36 95 LEU B CA 1
ATOM 2186 C C . LEU B 1 98 ? 61.016 60.296 139.557 1.00 27.26 95 LEU B C 1
ATOM 2187 O O . LEU B 1 98 ? 60.385 60.358 138.502 1.00 26.77 95 LEU B O 1
ATOM 2192 N N . LEU B 1 99 ? 62.056 59.488 139.745 1.00 26.77 96 LEU B N 1
ATOM 2193 C CA . LEU B 1 99 ? 62.570 58.602 138.683 1.00 26.82 96 LEU B CA 1
ATOM 2194 C C . LEU B 1 99 ? 62.074 57.138 138.796 1.00 27.44 96 LEU B C 1
ATOM 2195 O O . LEU B 1 99 ? 62.312 56.327 137.904 1.00 27.64 96 LEU B O 1
ATOM 2200 N N . GLY B 1 100 ? 61.399 56.825 139.900 1.00 26.95 97 GLY B N 1
ATOM 2201 C CA . GLY B 1 100 ? 61.013 55.454 140.227 1.00 28.57 97 GLY B CA 1
ATOM 2202 C C . GLY B 1 100 ? 59.551 55.064 140.059 1.00 28.59 97 GLY B C 1
ATOM 2203 O O . GLY B 1 100 ? 59.197 53.891 140.169 1.00 29.45 97 GLY B O 1
ATOM 2204 N N . ILE B 1 101 ? 58.693 56.028 139.770 1.00 29.36 98 ILE B N 1
ATOM 2205 C CA . ILE B 1 101 ? 57.263 55.750 139.730 1.00 30.11 98 ILE B CA 1
ATOM 2206 C C . ILE B 1 101 ? 56.949 54.643 138.726 1.00 30.48 98 ILE B C 1
ATOM 2207 O O . ILE B 1 101 ? 56.162 53.736 139.029 1.00 29.90 98 ILE B O 1
ATOM 2212 N N . ASP B 1 102 ? 57.572 54.709 137.546 1.00 30.51 99 ASP B N 1
ATOM 2213 C CA . ASP B 1 102 ? 57.311 53.734 136.492 1.00 31.61 99 ASP B CA 1
ATOM 2214 C C . ASP B 1 102 ? 57.961 52.366 136.723 1.00 30.90 99 ASP B C 1
ATOM 2215 O O . ASP B 1 102 ? 57.769 51.455 135.932 1.00 30.53 99 ASP B O 1
ATOM 2220 N N . SER B 1 103 ? 58.751 52.246 137.786 1.00 30.27 100 SER B N 1
ATOM 2221 C CA . SER B 1 103 ? 59.341 50.975 138.189 1.00 30.41 100 SER B CA 1
ATOM 2222 C C . SER B 1 103 ? 58.489 50.255 139.261 1.00 30.48 100 SER B C 1
ATOM 2223 O O . SER B 1 103 ? 58.863 49.179 139.733 1.00 30.91 100 SER B O 1
ATOM 2226 N N . LEU B 1 104 ? 57.376 50.859 139.674 1.00 29.67 101 LEU B N 1
ATOM 2227 C CA . LEU B 1 104 ? 56.543 50.250 140.701 1.00 29.96 101 LEU B CA 1
ATOM 2228 C C . LEU B 1 104 ? 55.332 49.580 140.060 1.00 29.58 101 LEU B C 1
ATOM 2229 O O . LEU B 1 104 ? 54.653 50.193 139.216 1.00 28.98 101 LEU B O 1
ATOM 2234 N N . ASN B 1 105 ? 55.092 48.313 140.436 1.00 29.70 102 ASN B N 1
ATOM 2235 C CA . ASN B 1 105 ? 53.841 47.616 140.099 1.00 28.93 102 ASN B CA 1
ATOM 2236 C C . ASN B 1 105 ? 52.637 48.334 140.699 1.00 28.69 102 ASN B C 1
ATOM 2237 O O . ASN B 1 105 ? 52.773 49.075 141.689 1.00 27.31 102 ASN B O 1
ATOM 2242 N N . ASP B 1 106 ? 51.459 48.100 140.116 1.00 28.78 103 ASP B N 1
ATOM 2243 C CA . ASP B 1 106 ? 50.219 48.675 140.636 1.00 28.97 103 ASP B CA 1
ATOM 2244 C C . ASP B 1 106 ? 50.137 48.401 142.136 1.00 28.59 103 ASP B C 1
ATOM 2245 O O . ASP B 1 106 ? 50.526 47.323 142.587 1.00 28.69 103 ASP B O 1
ATOM 2250 N N . LYS B 1 107 ? 49.643 49.386 142.887 1.00 28.85 104 LYS B N 1
ATOM 2251 C CA . LYS B 1 107 ? 49.455 49.287 144.362 1.00 30.27 104 LYS B CA 1
ATOM 2252 C C . LYS B 1 107 ? 50.798 49.131 145.095 1.00 29.92 104 LYS B C 1
ATOM 2253 O O . LYS B 1 107 ? 50.839 48.650 146.235 1.00 30.19 104 LYS B O 1
ATOM 2259 N N . GLY B 1 108 ? 51.880 49.551 144.432 1.00 29.56 105 GLY B N 1
ATOM 2260 C CA . GLY B 1 108 ? 53.229 49.532 145.010 1.00 29.10 105 GLY B CA 1
ATOM 2261 C C . GLY B 1 108 ? 53.424 50.601 146.054 1.00 28.72 105 GLY B C 1
ATOM 2262 O O . GLY B 1 108 ? 52.486 51.366 146.329 1.00 29.54 105 GLY B O 1
ATOM 2263 N N . SER B 1 109 ? 54.620 50.653 146.652 1.00 27.59 106 SER B N 1
ATOM 2264 C CA . SER B 1 109 ? 54.928 51.676 147.657 1.00 26.53 106 SER B CA 1
ATOM 2265 C C . SER B 1 109 ? 56.363 52.186 147.615 1.00 26.79 106 SER B C 1
ATOM 2266 O O . SER B 1 109 ? 57.288 51.455 147.259 1.00 27.16 106 SER B O 1
ATOM 2269 N N . PHE B 1 110 ? 56.511 53.462 147.995 1.00 26.08 107 PHE B N 1
ATOM 2270 C CA . PHE B 1 110 ? 57.779 54.080 148.359 1.00 25.39 107 PHE B CA 1
ATOM 2271 C C . PHE B 1 110 ? 57.823 54.236 149.881 1.00 24.61 107 PHE B C 1
ATOM 2272 O O . PHE B 1 110 ? 56.844 54.611 150.493 1.00 24.81 107 PHE B O 1
ATOM 2280 N N . THR B 1 111 ? 58.965 53.967 150.484 1.00 24.28 108 THR B N 1
ATOM 2281 C CA . THR B 1 111 ? 59.185 54.352 151.871 1.00 24.46 108 THR B CA 1
ATOM 2282 C C . THR B 1 111 ? 60.530 55.098 151.974 1.00 25.38 108 THR B C 1
ATOM 2283 O O . THR B 1 111 ? 61.569 54.590 151.522 1.00 26.60 108 THR B O 1
ATOM 2287 N N . LEU B 1 112 ? 60.530 56.285 152.569 1.00 26.42 109 LEU B N 1
ATOM 2288 C CA . LEU B 1 112 ? 61.758 57.105 152.630 1.00 27.21 109 LEU B CA 1
ATOM 2289 C C . LEU B 1 112 ? 62.118 57.386 154.085 1.00 28.13 109 LEU B C 1
ATOM 2290 O O . LEU B 1 112 ? 61.249 57.291 154.929 1.00 26.18 109 LEU B O 1
ATOM 2295 N N . THR B 1 113 ? 63.388 57.734 154.364 1.00 28.08 110 THR B N 1
ATOM 2296 C CA . THR B 1 113 ? 63.835 57.889 155.764 1.00 29.51 110 THR B CA 1
ATOM 2297 C C . THR B 1 113 ? 63.976 59.364 156.102 1.00 29.02 110 THR B C 1
ATOM 2298 O O . THR B 1 113 ? 64.564 60.116 155.327 1.00 29.34 110 THR B O 1
ATOM 2302 N N . THR B 1 114 ? 63.423 59.778 157.235 1.00 28.93 111 THR B N 1
ATOM 2303 C CA . THR B 1 114 ? 63.621 61.159 157.720 1.00 28.27 111 THR B CA 1
ATOM 2304 C C . THR B 1 114 ? 64.332 61.071 159.071 1.00 28.41 111 THR B C 1
ATOM 2305 O O . THR B 1 114 ? 65.410 60.472 159.144 1.00 28.90 111 THR B O 1
ATOM 2309 N N . GLY B 1 115 ? 63.769 61.611 160.148 1.00 27.79 112 GLY B N 1
ATOM 2310 C CA . GLY B 1 115 ? 64.449 61.430 161.443 1.00 28.46 112 GLY B CA 1
ATOM 2311 C C . GLY B 1 115 ? 64.057 62.462 162.451 1.00 28.41 112 GLY B C 1
ATOM 2312 O O . GLY B 1 115 ? 63.575 63.522 162.088 1.00 28.33 112 GLY B O 1
ATOM 2313 N N . ILE B 1 116 ? 64.282 62.153 163.726 1.00 29.54 113 ILE B N 1
ATOM 2314 C CA . ILE B 1 116 ? 63.822 63.016 164.819 1.00 29.90 113 ILE B CA 1
ATOM 2315 C C . ILE B 1 116 ? 64.340 64.473 164.802 1.00 31.05 113 ILE B C 1
ATOM 2316 O O . ILE B 1 116 ? 63.656 65.384 165.258 1.00 31.77 113 ILE B O 1
ATOM 2337 N N . GLU B 1 119 ? 62.225 67.617 164.491 1.00 31.86 116 GLU B N 1
ATOM 2338 C CA . GLU B 1 119 ? 61.210 67.831 165.534 1.00 33.07 116 GLU B CA 1
ATOM 2339 C C . GLU B 1 119 ? 61.848 68.085 166.914 1.00 31.24 116 GLU B C 1
ATOM 2340 O O . GLU B 1 119 ? 61.296 68.789 167.738 1.00 31.37 116 GLU B O 1
ATOM 2346 N N . ASP B 1 120 ? 63.016 67.500 167.135 1.00 30.30 117 ASP B N 1
ATOM 2347 C CA . ASP B 1 120 ? 63.715 67.531 168.417 1.00 29.79 117 ASP B CA 1
ATOM 2348 C C . ASP B 1 120 ? 65.174 67.855 168.078 1.00 29.15 117 ASP B C 1
ATOM 2349 O O . ASP B 1 120 ? 65.990 66.935 167.952 1.00 29.35 117 ASP B O 1
ATOM 2354 N N . PRO B 1 121 ? 65.487 69.157 167.843 1.00 28.75 118 PRO B N 1
ATOM 2355 C CA . PRO B 1 121 ? 66.767 69.553 167.264 1.00 27.95 118 PRO B CA 1
ATOM 2356 C C . PRO B 1 121 ? 67.996 69.498 168.175 1.00 27.07 118 PRO B C 1
ATOM 2357 O O . PRO B 1 121 ? 67.897 69.726 169.375 1.00 26.92 118 PRO B O 1
ATOM 2361 N N . ILE B 1 122 ? 69.152 69.240 167.569 1.00 26.09 119 ILE B N 1
ATOM 2362 C CA . ILE B 1 122 ? 70.429 69.232 168.283 1.00 25.56 119 ILE B CA 1
ATOM 2363 C C . ILE B 1 122 ? 71.446 70.168 167.609 1.00 26.14 119 ILE B C 1
ATOM 2364 O O . ILE B 1 122 ? 71.320 70.497 166.425 1.00 24.99 119 ILE B O 1
ATOM 2369 N N . VAL B 1 123 ? 72.456 70.588 168.364 1.00 26.67 120 VAL B N 1
ATOM 2370 C CA . VAL B 1 123 ? 73.533 71.371 167.787 1.00 27.15 120 VAL B CA 1
ATOM 2371 C C . VAL B 1 123 ? 74.215 70.517 166.694 1.00 27.75 120 VAL B C 1
ATOM 2372 O O . VAL B 1 123 ? 74.370 69.282 166.850 1.00 28.06 120 VAL B O 1
ATOM 2376 N N . GLN B 1 124 ? 74.558 71.187 165.587 1.00 28.23 121 GLN B N 1
ATOM 2377 C CA . GLN B 1 124 ? 75.134 70.604 164.359 1.00 28.36 121 GLN B CA 1
ATOM 2378 C C . GLN B 1 124 ? 74.082 69.925 163.440 1.00 28.86 121 GLN B C 1
ATOM 2379 O O . GLN B 1 124 ? 74.411 69.419 162.346 1.00 28.15 121 GLN B O 1
ATOM 2385 N N . GLY B 1 125 ? 72.821 69.947 163.866 1.00 28.41 122 GLY B N 1
ATOM 2386 C CA . GLY B 1 125 ? 71.777 69.230 163.150 1.00 28.27 122 GLY B CA 1
ATOM 2387 C C . GLY B 1 125 ? 70.927 69.972 162.129 1.00 28.15 122 GLY B C 1
ATOM 2388 O O . GLY B 1 125 ? 70.029 69.370 161.536 1.00 28.42 122 GLY B O 1
ATOM 2389 N N . ALA B 1 126 ? 71.193 71.260 161.900 1.00 27.84 123 ALA B N 1
ATOM 2390 C CA . ALA B 1 126 ? 70.270 72.067 161.081 1.00 26.99 123 ALA B CA 1
ATOM 2391 C C . ALA B 1 126 ? 70.168 71.608 159.614 1.00 26.99 123 ALA B C 1
ATOM 2392 O O . ALA B 1 126 ? 69.128 71.786 158.968 1.00 27.10 123 ALA B O 1
ATOM 2394 N N . SER B 1 127 ? 71.244 71.048 159.072 1.00 26.75 124 SER B N 1
ATOM 2395 C CA . SER B 1 127 ? 71.200 70.551 157.680 1.00 26.66 124 SER B CA 1
ATOM 2396 C C . SER B 1 127 ? 70.375 69.266 157.596 1.00 27.53 124 SER B C 1
ATOM 2397 O O . SER B 1 127 ? 69.520 69.095 156.685 1.00 27.51 124 SER B O 1
ATOM 2400 N N . ALA B 1 128 ? 70.607 68.377 158.554 1.00 27.23 125 ALA B N 1
ATOM 2401 C CA . ALA B 1 128 ? 69.853 67.126 158.643 1.00 28.48 125 ALA B CA 1
ATOM 2402 C C . ALA B 1 128 ? 68.367 67.436 158.852 1.00 28.76 125 ALA B C 1
ATOM 2403 O O . ALA B 1 128 ? 67.517 66.879 158.159 1.00 30.04 125 ALA B O 1
ATOM 2405 N N . ALA B 1 129 ? 68.067 68.342 159.772 1.00 28.28 126 ALA B N 1
ATOM 2406 C CA . ALA B 1 129 ? 66.686 68.801 160.008 1.00 28.13 126 ALA B CA 1
ATOM 2407 C C . ALA B 1 129 ? 65.996 69.340 158.739 1.00 28.23 126 ALA B C 1
ATOM 2408 O O . ALA B 1 129 ? 64.819 69.096 158.504 1.00 28.25 126 ALA B O 1
ATOM 2418 N N . ALA B 1 131 ? 66.672 68.500 155.558 1.00 27.43 128 ALA B N 1
ATOM 2419 C CA . ALA B 1 131 ? 66.402 67.342 154.728 1.00 27.26 128 ALA B CA 1
ATOM 2420 C C . ALA B 1 131 ? 65.179 66.555 155.218 1.00 26.93 128 ALA B C 1
ATOM 2421 O O . ALA B 1 131 ? 64.321 66.192 154.432 1.00 25.41 128 ALA B O 1
ATOM 2423 N N . ASN B 1 132 ? 65.113 66.302 156.524 1.00 27.17 129 ASN B N 1
ATOM 2424 C CA . ASN B 1 132 ? 64.013 65.542 157.128 1.00 26.74 129 ASN B CA 1
ATOM 2425 C C . ASN B 1 132 ? 62.658 66.216 156.929 1.00 27.08 129 ASN B C 1
ATOM 2426 O O . ASN B 1 132 ? 61.659 65.559 156.572 1.00 27.30 129 ASN B O 1
ATOM 2431 N N . GLY B 1 133 ? 62.622 67.524 157.152 1.00 25.66 130 GLY B N 1
ATOM 2432 C CA . GLY B 1 133 ? 61.424 68.326 156.890 1.00 25.61 130 GLY B CA 1
ATOM 2433 C C . GLY B 1 133 ? 61.025 68.295 155.413 1.00 25.50 130 GLY B C 1
ATOM 2434 O O . GLY B 1 133 ? 59.813 68.191 155.092 1.00 25.37 130 GLY B O 1
ATOM 2435 N N . ALA B 1 134 ? 62.030 68.372 154.525 1.00 24.52 131 ALA B N 1
ATOM 2436 C CA . ALA B 1 134 ? 61.815 68.452 153.070 1.00 24.47 131 ALA B CA 1
ATOM 2437 C C . ALA B 1 134 ? 61.139 67.203 152.592 1.00 25.39 131 ALA B C 1
ATOM 2438 O O . ALA B 1 134 ? 60.151 67.266 151.865 1.00 25.81 131 ALA B O 1
ATOM 2440 N N . VAL B 1 135 ? 61.705 66.067 153.003 1.00 25.78 132 VAL B N 1
ATOM 2441 C CA . VAL B 1 135 ? 61.275 64.747 152.588 1.00 26.47 132 VAL B CA 1
ATOM 2442 C C . VAL B 1 135 ? 59.905 64.370 153.199 1.00 26.84 132 VAL B C 1
ATOM 2443 O O . VAL B 1 135 ? 59.082 63.695 152.548 1.00 26.88 132 VAL B O 1
ATOM 2447 N N . THR B 1 136 ? 59.668 64.787 154.446 1.00 26.04 133 THR B N 1
ATOM 2448 C CA . THR B 1 136 ? 58.375 64.598 155.063 1.00 26.94 133 THR B CA 1
ATOM 2449 C C . THR B 1 136 ? 57.259 65.253 154.246 1.00 27.18 133 THR B C 1
ATOM 2450 O O . THR B 1 136 ? 56.245 64.613 153.919 1.00 26.98 133 THR B O 1
ATOM 2454 N N . ALA B 1 137 ? 57.461 66.529 153.938 1.00 27.40 134 ALA B N 1
ATOM 2455 C CA . ALA B 1 137 ? 56.458 67.347 153.281 1.00 27.29 134 ALA B CA 1
ATOM 2456 C C . ALA B 1 137 ? 56.275 66.895 151.819 1.00 27.63 134 ALA B C 1
ATOM 2457 O O . ALA B 1 137 ? 55.142 66.858 151.317 1.00 27.66 134 ALA B O 1
ATOM 2459 N N . PHE B 1 138 ? 57.377 66.514 151.167 1.00 26.61 135 PHE B N 1
ATOM 2460 C CA . PHE B 1 138 ? 57.319 65.997 149.803 1.00 26.85 135 PHE B CA 1
ATOM 2461 C C . PHE B 1 138 ? 56.435 64.754 149.733 1.00 27.58 135 PHE B C 1
ATOM 2462 O O . PHE B 1 138 ? 55.545 64.655 148.873 1.00 26.50 135 PHE B O 1
ATOM 2470 N N . ALA B 1 139 ? 56.698 63.804 150.642 1.00 28.41 136 ALA B N 1
ATOM 2471 C CA . ALA B 1 139 ? 55.986 62.529 150.661 1.00 28.97 136 ALA B CA 1
ATOM 2472 C C . ALA B 1 139 ? 54.513 62.712 151.007 1.00 29.53 136 ALA B C 1
ATOM 2473 O O . ALA B 1 139 ? 53.680 62.008 150.460 1.00 29.66 136 ALA B O 1
ATOM 2475 N N . LYS B 1 140 ? 54.196 63.650 151.901 1.00 30.30 137 LYS B N 1
ATOM 2476 C CA . LYS B 1 140 ? 52.782 63.929 152.250 1.00 30.44 137 LYS B CA 1
ATOM 2477 C C . LYS B 1 140 ? 52.012 64.460 151.038 1.00 30.12 137 LYS B C 1
ATOM 2478 O O . LYS B 1 140 ? 50.873 64.032 150.765 1.00 30.66 137 LYS B O 1
ATOM 2484 N N . SER B 1 141 ? 52.669 65.345 150.297 1.00 28.79 138 SER B N 1
ATOM 2485 C CA . SER B 1 141 ? 52.120 65.946 149.096 1.00 28.69 138 SER B CA 1
ATOM 2486 C C . SER B 1 141 ? 52.097 64.955 147.937 1.00 28.11 138 SER B C 1
ATOM 2487 O O . SER B 1 141 ? 51.073 64.813 147.262 1.00 28.41 138 SER B O 1
ATOM 2490 N N . ALA B 1 142 ? 53.199 64.239 147.719 1.00 28.10 139 ALA B N 1
ATOM 2491 C CA . ALA B 1 142 ? 53.262 63.287 146.587 1.00 26.97 139 ALA B CA 1
ATOM 2492 C C . ALA B 1 142 ? 52.156 62.248 146.672 1.00 27.20 139 ALA B C 1
ATOM 2493 O O . ALA B 1 142 ? 51.672 61.762 145.626 1.00 26.86 139 ALA B O 1
ATOM 2495 N N . ALA B 1 143 ? 51.780 61.883 147.904 1.00 26.68 140 ALA B N 1
ATOM 2496 C CA . ALA B 1 143 ? 50.773 60.830 148.142 1.00 26.62 140 ALA B CA 1
ATOM 2497 C C . ALA B 1 143 ? 49.450 61.035 147.391 1.00 26.93 140 ALA B C 1
ATOM 2498 O O . ALA B 1 143 ? 48.836 60.040 146.952 1.00 27.51 140 ALA B O 1
ATOM 2500 N N . ILE B 1 144 ? 49.023 62.296 147.237 1.00 26.27 141 ILE B N 1
ATOM 2501 C CA . ILE B 1 144 ? 47.736 62.631 146.613 1.00 26.73 141 ILE B CA 1
ATOM 2502 C C . ILE B 1 144 ? 47.803 62.583 145.069 1.00 27.60 141 ILE B C 1
ATOM 2503 O O . ILE B 1 144 ? 46.795 62.740 144.414 1.00 28.52 141 ILE B O 1
ATOM 2508 N N . GLU B 1 145 ? 48.985 62.357 144.497 1.00 28.11 142 GLU B N 1
ATOM 2509 C CA . GLU B 1 145 ? 49.162 62.393 143.041 1.00 29.35 142 GLU B CA 1
ATOM 2510 C C . GLU B 1 145 ? 49.678 61.078 142.516 1.00 29.28 142 GLU B C 1
ATOM 2511 O O . GLU B 1 145 ? 49.898 60.944 141.334 1.00 28.89 142 GLU B O 1
ATOM 2525 N N . PRO B 1 147 ? 49.980 57.534 140.960 1.00 28.57 144 PRO B N 1
ATOM 2526 C CA . PRO B 1 147 ? 49.121 56.770 140.052 1.00 27.91 144 PRO B CA 1
ATOM 2527 C C . PRO B 1 147 ? 49.001 55.297 140.466 1.00 27.14 144 PRO B C 1
ATOM 2528 O O . PRO B 1 147 ? 49.812 54.824 141.251 1.00 25.66 144 PRO B O 1
ATOM 2532 N N . ARG B 1 148 ? 47.982 54.613 139.942 1.00 26.91 145 ARG B N 1
ATOM 2533 C CA . ARG B 1 148 ? 47.840 53.148 140.013 1.00 27.94 145 ARG B CA 1
ATOM 2534 C C . ARG B 1 148 ? 47.841 52.580 141.453 1.00 27.93 145 ARG B C 1
ATOM 2535 O O . ARG B 1 148 ? 48.374 51.500 141.717 1.00 28.71 145 ARG B O 1
ATOM 2543 N N . GLY B 1 149 ? 47.213 53.302 142.373 1.00 27.31 146 GLY B N 1
ATOM 2544 C CA . GLY B 1 149 ? 47.171 52.874 143.773 1.00 27.32 146 GLY B CA 1
ATOM 2545 C C . GLY B 1 149 ? 48.481 52.938 144.547 1.00 27.12 146 GLY B C 1
ATOM 2546 O O . GLY B 1 149 ? 48.551 52.485 145.696 1.00 26.75 146 GLY B O 1
ATOM 2547 N N . ILE B 1 150 ? 49.520 53.508 143.945 1.00 26.58 147 ILE B N 1
ATOM 2548 C CA . ILE B 1 150 ? 50.836 53.603 144.609 1.00 26.94 147 ILE B CA 1
ATOM 2549 C C . ILE B 1 150 ? 50.804 54.411 145.912 1.00 26.55 147 ILE B C 1
ATOM 2550 O O . ILE B 1 150 ? 50.118 55.425 146.000 1.00 27.21 147 ILE B O 1
ATOM 2555 N N . ARG B 1 151 ? 51.533 53.930 146.930 1.00 26.80 148 ARG B N 1
ATOM 2556 C CA . ARG B 1 151 ? 51.580 54.550 148.259 1.00 25.80 148 ARG B CA 1
ATOM 2557 C C . ARG B 1 151 ? 52.982 55.105 148.553 1.00 25.30 148 ARG B C 1
ATOM 2558 O O . ARG B 1 151 ? 53.959 54.676 147.953 1.00 25.99 148 ARG B O 1
ATOM 2566 N N . ILE B 1 152 ? 53.058 56.055 149.475 1.00 25.45 149 ILE B N 1
ATOM 2567 C CA . ILE B 1 152 ? 54.320 56.695 149.865 1.00 24.96 149 ILE B CA 1
ATOM 2568 C C . ILE B 1 152 ? 54.253 57.166 151.311 1.00 25.24 149 ILE B C 1
ATOM 2569 O O . ILE B 1 152 ? 53.367 57.949 151.686 1.00 25.69 149 ILE B O 1
ATOM 2574 N N . ASN B 1 153 ? 55.188 56.666 152.117 1.00 24.22 150 ASN B N 1
ATOM 2575 C CA . ASN B 1 153 ? 55.290 57.059 153.523 1.00 25.25 150 ASN B CA 1
ATOM 2576 C C . ASN B 1 153 ? 56.738 57.364 153.864 1.00 25.56 150 ASN B C 1
ATOM 2577 O O . ASN B 1 153 ? 57.647 57.104 153.066 1.00 25.57 150 ASN B O 1
ATOM 2582 N N . THR B 1 154 ? 56.939 57.943 155.036 1.00 26.13 151 THR B N 1
ATOM 2583 C CA . THR B 1 154 ? 58.264 58.168 155.567 1.00 26.15 151 THR B CA 1
ATOM 2584 C C . THR B 1 154 ? 58.331 57.587 156.970 1.00 27.06 151 THR B C 1
ATOM 2585 O O . THR B 1 154 ? 57.322 57.539 157.690 1.00 26.24 151 THR B O 1
ATOM 2589 N N . VAL B 1 155 ? 59.516 57.102 157.324 1.00 27.44 152 VAL B N 1
ATOM 2590 C CA . VAL B 1 155 ? 59.796 56.590 158.669 1.00 26.78 152 VAL B CA 1
ATOM 2591 C C . VAL B 1 155 ? 60.810 57.547 159.305 1.00 27.36 152 VAL B C 1
ATOM 2592 O O . VAL B 1 155 ? 61.872 57.845 158.716 1.00 26.54 152 VAL B O 1
ATOM 2596 N N . SER B 1 156 ? 60.479 58.035 160.497 1.00 27.39 153 SER B N 1
ATOM 2597 C CA . SER B 1 156 ? 61.341 58.972 161.192 1.00 28.03 153 SER B CA 1
ATOM 2598 C C . SER B 1 156 ? 61.938 58.349 162.463 1.00 28.58 153 SER B C 1
ATOM 2599 O O . SER B 1 156 ? 61.258 58.244 163.483 1.00 28.99 153 SER B O 1
ATOM 2602 N N . PRO B 1 157 ? 63.205 57.901 162.401 1.00 28.50 154 PRO B N 1
ATOM 2603 C CA . PRO B 1 157 ? 63.778 57.330 163.602 1.00 28.79 154 PRO B CA 1
ATOM 2604 C C . PRO B 1 157 ? 64.405 58.328 164.560 1.00 28.67 154 PRO B C 1
ATOM 2605 O O . PRO B 1 157 ? 64.990 59.321 164.125 1.00 29.05 154 PRO B O 1
ATOM 2609 N N . ASN B 1 158 ? 64.327 58.033 165.853 1.00 28.30 155 ASN B N 1
ATOM 2610 C CA . ASN B 1 158 ? 65.271 58.593 166.810 1.00 28.59 155 ASN B CA 1
ATOM 2611 C C . ASN B 1 158 ? 66.698 58.072 166.519 1.00 28.31 155 ASN B C 1
ATOM 2612 O O . ASN B 1 158 ? 66.907 57.259 165.612 1.00 27.59 155 ASN B O 1
ATOM 2617 N N . VAL B 1 159 ? 67.666 58.542 167.313 1.00 28.26 156 VAL B N 1
ATOM 2618 C CA . VAL B 1 159 ? 68.995 57.953 167.393 1.00 28.36 156 VAL B CA 1
ATOM 2619 C C . VAL B 1 159 ? 68.910 56.443 167.712 1.00 28.51 156 VAL B C 1
ATOM 2620 O O . VAL B 1 159 ? 68.115 55.996 168.529 1.00 27.80 156 VAL B O 1
ATOM 2624 N N . LEU B 1 160 ? 69.703 55.640 167.025 1.00 28.97 157 LEU B N 1
ATOM 2625 C CA . LEU B 1 160 ? 69.580 54.202 167.233 1.00 29.91 157 LEU B CA 1
ATOM 2626 C C . LEU B 1 160 ? 70.404 53.754 168.420 1.00 30.31 157 LEU B C 1
ATOM 2627 O O . LEU B 1 160 ? 71.478 54.295 168.663 1.00 30.98 157 LEU B O 1
ATOM 2632 N N . GLU B 1 161 ? 69.899 52.762 169.147 1.00 31.64 158 GLU B N 1
ATOM 2633 C CA . GLU B 1 161 ? 70.683 52.073 170.183 1.00 32.22 158 GLU B CA 1
ATOM 2634 C C . GLU B 1 161 ? 72.004 51.547 169.645 1.00 32.23 158 GLU B C 1
ATOM 2635 O O . GLU B 1 161 ? 73.035 51.583 170.328 1.00 31.60 158 GLU B O 1
ATOM 2641 N N . GLU B 1 162 ? 71.958 51.070 168.409 1.00 32.07 159 GLU B N 1
ATOM 2642 C CA . GLU B 1 162 ? 73.093 50.428 167.769 1.00 32.38 159 GLU B CA 1
ATOM 2643 C C . GLU B 1 162 ? 74.212 51.421 167.473 1.00 32.24 159 GLU B C 1
ATOM 2644 O O . GLU B 1 162 ? 75.364 51.026 167.305 1.00 32.34 159 GLU B O 1
ATOM 2650 N N . SER B 1 163 ? 73.853 52.706 167.415 1.00 32.01 160 SER B N 1
ATOM 2651 C CA . SER B 1 163 ? 74.757 53.801 167.059 1.00 30.81 160 SER B CA 1
ATOM 2652 C C . SER B 1 163 ? 75.143 54.644 168.251 1.00 30.21 160 SER B C 1
ATOM 2653 O O . SER B 1 163 ? 75.922 55.582 168.092 1.00 29.49 160 SER B O 1
ATOM 2656 N N . TRP B 1 164 ? 74.601 54.312 169.429 1.00 29.57 161 TRP B N 1
ATOM 2657 C CA . TRP B 1 164 ? 74.637 55.181 170.610 1.00 29.35 161 TRP B CA 1
ATOM 2658 C C . TRP B 1 164 ? 76.068 55.395 171.128 1.00 30.10 161 TRP B C 1
ATOM 2659 O O . TRP B 1 164 ? 76.408 56.480 171.609 1.00 28.60 161 TRP B O 1
ATOM 2670 N N . ASP B 1 165 ? 76.877 54.337 171.017 1.00 31.01 162 ASP B N 1
ATOM 2671 C CA . ASP B 1 165 ? 78.277 54.313 171.440 1.00 32.54 162 ASP B CA 1
ATOM 2672 C C . ASP B 1 165 ? 79.159 55.345 170.721 1.00 32.46 162 ASP B C 1
ATOM 2673 O O . ASP B 1 165 ? 80.147 55.803 171.269 1.00 33.18 162 ASP B O 1
ATOM 2678 N N . LYS B 1 166 ? 78.785 55.691 169.493 1.00 33.09 163 LYS B N 1
ATOM 2679 C CA . LYS B 1 166 ? 79.425 56.761 168.728 1.00 33.67 163 LYS B CA 1
ATOM 2680 C C . LYS B 1 166 ? 78.662 58.079 168.910 1.00 32.21 163 LYS B C 1
ATOM 2681 O O . LYS B 1 166 ? 79.265 59.143 169.009 1.00 31.63 163 LYS B O 1
ATOM 2687 N N . LEU B 1 167 ? 77.340 57.998 168.976 1.00 30.81 164 LEU B N 1
ATOM 2688 C CA . LEU B 1 167 ? 76.486 59.187 168.823 1.00 31.17 164 LEU B CA 1
ATOM 2689 C C . LEU B 1 167 ? 76.017 59.888 170.118 1.00 30.78 164 LEU B C 1
ATOM 2690 O O . LEU B 1 167 ? 75.593 61.046 170.077 1.00 31.55 164 LEU B O 1
ATOM 2695 N N . GLU B 1 168 ? 76.098 59.212 171.260 1.00 30.84 165 GLU B N 1
ATOM 2696 C CA . GLU B 1 168 ? 75.666 59.824 172.520 1.00 30.94 165 GLU B CA 1
ATOM 2697 C C . GLU B 1 168 ? 76.101 61.291 172.689 1.00 30.55 165 GLU B C 1
ATOM 2698 O O . GLU B 1 168 ? 75.258 62.125 173.017 1.00 30.35 165 GLU B O 1
ATOM 2704 N N . PRO B 1 169 ? 77.402 61.619 172.457 1.00 30.84 166 PRO B N 1
ATOM 2705 C CA . PRO B 1 169 ? 77.842 63.018 172.629 1.00 30.72 166 PRO B CA 1
ATOM 2706 C C . PRO B 1 169 ? 77.026 64.040 171.825 1.00 30.60 166 PRO B C 1
ATOM 2707 O O . PRO B 1 169 ? 77.016 65.211 172.177 1.00 30.49 166 PRO B O 1
ATOM 2711 N N . PHE B 1 170 ? 76.332 63.605 170.779 1.00 30.84 167 PHE B N 1
ATOM 2712 C CA . PHE B 1 170 ? 75.512 64.512 169.989 1.00 31.38 167 PHE B CA 1
ATOM 2713 C C . PHE B 1 170 ? 74.051 64.556 170.418 1.00 30.61 167 PHE B C 1
ATOM 2714 O O . PHE B 1 170 ? 73.319 65.457 170.001 1.00 31.07 167 PHE B O 1
ATOM 2722 N N . PHE B 1 171 ? 73.638 63.575 171.231 1.00 28.46 168 PHE B N 1
ATOM 2723 C CA . PHE B 1 171 ? 72.234 63.365 171.614 1.00 27.88 168 PHE B CA 1
ATOM 2724 C C . PHE B 1 171 ? 72.115 63.151 173.129 1.00 27.12 168 PHE B C 1
ATOM 2725 O O . PHE B 1 171 ? 71.429 62.221 173.596 1.00 27.16 168 PHE B O 1
ATOM 2733 N N . GLU B 1 172 ? 72.795 63.996 173.891 1.00 26.53 169 GLU B N 1
ATOM 2734 C CA . GLU B 1 172 ? 72.854 63.829 175.338 1.00 26.74 169 GLU B CA 1
ATOM 2735 C C . GLU B 1 172 ? 71.457 63.961 175.955 1.00 26.29 169 GLU B C 1
ATOM 2736 O O . GLU B 1 172 ? 70.747 64.940 175.694 1.00 26.60 169 GLU B O 1
ATOM 2742 N N . GLY B 1 173 ? 71.051 62.950 176.715 1.00 25.76 170 GLY B N 1
ATOM 2743 C CA . GLY B 1 173 ? 69.717 62.919 177.326 1.00 26.10 170 GLY B CA 1
ATOM 2744 C C . GLY B 1 173 ? 68.591 62.441 176.414 1.00 25.47 170 GLY B C 1
ATOM 2745 O O . GLY B 1 173 ? 67.437 62.394 176.826 1.00 26.14 170 GLY B O 1
ATOM 2746 N N . PHE B 1 174 ? 68.921 62.079 175.180 1.00 25.53 171 PHE B N 1
ATOM 2747 C CA . PHE B 1 174 ? 68.000 61.334 174.325 1.00 25.80 171 PHE B CA 1
ATOM 2748 C C . PHE B 1 174 ? 67.907 59.887 174.815 1.00 26.63 171 PHE B C 1
ATOM 2749 O O . PHE B 1 174 ? 68.836 59.366 175.482 1.00 27.04 171 PHE B O 1
ATOM 2757 N N . LEU B 1 175 ? 66.783 59.244 174.518 1.00 25.96 172 LEU B N 1
ATOM 2758 C CA . LEU B 1 175 ? 66.621 57.818 174.794 1.00 26.70 172 LEU B CA 1
ATOM 2759 C C . LEU B 1 175 ? 66.582 57.140 173.434 1.00 25.43 172 LEU B C 1
ATOM 2760 O O . LEU B 1 175 ? 65.630 57.338 172.722 1.00 25.71 172 LEU B O 1
ATOM 2765 N N . PRO B 1 176 ? 67.630 56.371 173.071 1.00 25.34 173 PRO B N 1
ATOM 2766 C CA . PRO B 1 176 ? 67.701 55.780 171.726 1.00 25.53 173 PRO B CA 1
ATOM 2767 C C . PRO B 1 176 ? 66.692 54.657 171.538 1.00 25.96 173 PRO B C 1
ATOM 2768 O O . PRO B 1 176 ? 66.202 54.084 172.520 1.00 24.69 173 PRO B O 1
ATOM 2772 N N . VAL B 1 177 ? 66.370 54.386 170.279 1.00 26.56 174 VAL B N 1
ATOM 2773 C CA . VAL B 1 177 ? 65.464 53.297 169.898 1.00 27.51 174 VAL B CA 1
ATOM 2774 C C . VAL B 1 177 ? 66.253 52.163 169.239 1.00 27.44 174 VAL B C 1
ATOM 2775 O O . VAL B 1 177 ? 67.281 52.432 168.576 1.00 27.72 174 VAL B O 1
ATOM 2779 N N . PRO B 1 178 ? 65.802 50.895 169.427 1.00 27.36 175 PRO B N 1
ATOM 2780 C CA . PRO B 1 178 ? 66.439 49.753 168.750 1.00 26.95 175 PRO B CA 1
ATOM 2781 C C . PRO B 1 178 ? 66.140 49.813 167.275 1.00 26.72 175 PRO B C 1
ATOM 2782 O O . PRO B 1 178 ? 65.014 50.201 166.886 1.00 27.00 175 PRO B O 1
ATOM 2786 N N . ALA B 1 179 ? 67.117 49.466 166.439 1.00 26.59 176 ALA B N 1
ATOM 2787 C CA . ALA B 1 179 ? 66.914 49.578 164.969 1.00 27.32 176 ALA B CA 1
ATOM 2788 C C . ALA B 1 179 ? 65.820 48.632 164.503 1.00 27.07 176 ALA B C 1
ATOM 2789 O O . ALA B 1 179 ? 65.145 48.877 163.512 1.00 26.97 176 ALA B O 1
ATOM 2791 N N . ALA B 1 180 ? 65.681 47.533 165.235 1.00 27.96 177 ALA B N 1
ATOM 2792 C CA . ALA B 1 180 ? 64.639 46.531 165.011 1.00 28.76 177 ALA B CA 1
ATOM 2793 C C . ALA B 1 180 ? 63.253 47.101 165.221 1.00 28.59 177 ALA B C 1
ATOM 2794 O O . ALA B 1 180 ? 62.312 46.648 164.590 1.00 28.80 177 ALA B O 1
ATOM 2796 N N . LYS B 1 181 ? 63.125 48.089 166.104 1.00 29.15 178 LYS B N 1
ATOM 2797 C CA . LYS B 1 181 ? 61.829 48.755 166.321 1.00 29.25 178 LYS B CA 1
ATOM 2798 C C . LYS B 1 181 ? 61.513 49.651 165.138 1.00 28.70 178 LYS B C 1
ATOM 2799 O O . LYS B 1 181 ? 60.376 49.675 164.653 1.00 27.53 178 LYS B O 1
ATOM 2805 N N . VAL B 1 182 ? 62.527 50.373 164.668 1.00 27.35 179 VAL B N 1
ATOM 2806 C CA . VAL B 1 182 ? 62.358 51.265 163.524 1.00 27.81 179 VAL B CA 1
ATOM 2807 C C . VAL B 1 182 ? 61.987 50.438 162.296 1.00 27.67 179 VAL B C 1
ATOM 2808 O O . VAL B 1 182 ? 61.163 50.856 161.490 1.00 28.62 179 VAL B O 1
ATOM 2812 N N . ALA B 1 183 ? 62.591 49.262 162.172 1.00 27.78 180 ALA B N 1
ATOM 2813 C CA . ALA B 1 183 ? 62.354 48.400 161.005 1.00 27.97 180 ALA B CA 1
ATOM 2814 C C . ALA B 1 183 ? 60.881 48.003 160.903 1.00 27.81 180 ALA B C 1
ATOM 2815 O O . ALA B 1 183 ? 60.373 47.822 159.810 1.00 28.04 180 ALA B O 1
ATOM 2817 N N . ARG B 1 184 ? 60.206 47.874 162.048 1.00 28.00 181 ARG B N 1
ATOM 2818 C CA . ARG B 1 184 ? 58.771 47.546 162.083 1.00 28.74 181 ARG B CA 1
ATOM 2819 C C . ARG B 1 184 ? 57.955 48.588 161.362 1.00 27.95 181 ARG B C 1
ATOM 2820 O O . ARG B 1 184 ? 56.962 48.265 160.710 1.00 26.76 181 ARG B O 1
ATOM 2828 N N . ALA B 1 185 ? 58.399 49.845 161.458 1.00 27.86 182 ALA B N 1
ATOM 2829 C CA . ALA B 1 185 ? 57.690 50.925 160.802 1.00 27.41 182 ALA B CA 1
ATOM 2830 C C . ALA B 1 185 ? 57.893 50.841 159.291 1.00 26.63 182 ALA B C 1
ATOM 2831 O O . ALA B 1 185 ? 57.005 51.179 158.534 1.00 25.59 182 ALA B O 1
ATOM 2833 N N . PHE B 1 186 ? 59.040 50.316 158.862 1.00 26.43 183 PHE B N 1
ATOM 2834 C CA . PHE B 1 186 ? 59.291 50.156 157.433 1.00 25.75 183 PHE B CA 1
ATOM 2835 C C . PHE B 1 186 ? 58.390 49.057 156.877 1.00 26.35 183 PHE B C 1
ATOM 2836 O O . PHE B 1 186 ? 57.824 49.219 155.799 1.00 25.46 183 PHE B O 1
ATOM 2844 N N . GLU B 1 187 ? 58.248 47.965 157.647 1.00 26.56 184 GLU B N 1
ATOM 2845 C CA . GLU B 1 187 ? 57.322 46.879 157.355 1.00 27.55 184 GLU B CA 1
ATOM 2846 C C . GLU B 1 187 ? 55.869 47.387 157.327 1.00 27.11 184 GLU B C 1
ATOM 2847 O O . GLU B 1 187 ? 55.101 47.042 156.412 1.00 26.39 184 GLU B O 1
ATOM 2853 N N . LYS B 1 188 ? 55.506 48.205 158.319 1.00 25.90 185 LYS B N 1
ATOM 2854 C CA . LYS B 1 188 ? 54.183 48.856 158.317 1.00 26.26 185 LYS B CA 1
ATOM 2855 C C . LYS B 1 188 ? 53.897 49.583 157.002 1.00 26.27 185 LYS B C 1
ATOM 2856 O O . LYS B 1 188 ? 52.852 49.369 156.337 1.00 26.62 185 LYS B O 1
ATOM 2862 N N . SER B 1 189 ? 54.823 50.454 156.622 1.00 26.04 186 SER B N 1
ATOM 2863 C CA . SER B 1 189 ? 54.685 51.152 155.351 1.00 25.84 186 SER B CA 1
ATOM 2864 C C . SER B 1 189 ? 54.550 50.192 154.170 1.00 24.90 186 SER B C 1
ATOM 2865 O O . SER B 1 189 ? 53.599 50.272 153.422 1.00 25.94 186 SER B O 1
ATOM 2868 N N . VAL B 1 190 ? 55.506 49.286 154.021 1.00 26.32 187 VAL B N 1
ATOM 2869 C CA . VAL B 1 190 ? 55.521 48.311 152.920 1.00 26.20 187 VAL B CA 1
ATOM 2870 C C . VAL B 1 190 ? 54.290 47.389 152.888 1.00 26.80 187 VAL B C 1
ATOM 2871 O O . VAL B 1 190 ? 53.677 47.189 151.817 1.00 26.69 187 VAL B O 1
ATOM 2875 N N . PHE B 1 191 ? 53.936 46.801 154.032 1.00 26.64 188 PHE B N 1
ATOM 2876 C CA . PHE B 1 191 ? 52.885 45.775 154.027 1.00 27.07 188 PHE B CA 1
ATOM 2877 C C . PHE B 1 191 ? 51.490 46.239 154.414 1.00 26.28 188 PHE B C 1
ATOM 2878 O O . PHE B 1 191 ? 50.532 45.474 154.261 1.00 26.87 188 PHE B O 1
ATOM 2886 N N . GLY B 1 192 ? 51.388 47.447 154.964 1.00 26.18 189 GLY B N 1
ATOM 2887 C CA . GLY B 1 192 ? 50.090 48.070 155.272 1.00 24.81 189 GLY B CA 1
ATOM 2888 C C . GLY B 1 192 ? 49.504 48.696 154.025 1.00 24.58 189 GLY B C 1
ATOM 2889 O O . GLY B 1 192 ? 49.923 48.378 152.927 1.00 24.55 189 GLY B O 1
ATOM 2890 N N . ALA B 1 193 ? 48.523 49.582 154.200 1.00 24.89 190 ALA B N 1
ATOM 2891 C CA . ALA B 1 193 ? 47.811 50.196 153.093 1.00 24.23 190 ALA B CA 1
ATOM 2892 C C . ALA B 1 193 ? 47.601 51.698 153.277 1.00 24.61 190 ALA B C 1
ATOM 2893 O O . ALA B 1 193 ? 46.761 52.272 152.597 1.00 25.11 190 ALA B O 1
ATOM 2895 N N . GLN B 1 194 ? 48.382 52.322 154.162 1.00 25.05 191 GLN B N 1
ATOM 2896 C CA . GLN B 1 194 ? 48.315 53.754 154.446 1.00 24.91 191 GLN B CA 1
ATOM 2897 C C . GLN B 1 194 ? 49.247 54.520 153.512 1.00 25.59 191 GLN B C 1
ATOM 2898 O O . GLN B 1 194 ? 50.162 53.942 152.889 1.00 26.24 191 GLN B O 1
ATOM 2904 N N . THR B 1 195 ? 48.980 55.807 153.356 1.00 25.81 192 THR B N 1
ATOM 2905 C CA . THR B 1 195 ? 49.799 56.650 152.466 1.00 26.69 192 THR B CA 1
ATOM 2906 C C . THR B 1 195 ? 49.870 58.079 152.992 1.00 27.06 192 THR B C 1
ATOM 2907 O O . THR B 1 195 ? 48.982 58.492 153.744 1.00 27.72 192 THR B O 1
ATOM 2911 N N . GLY B 1 196 ? 50.935 58.801 152.620 1.00 26.75 193 GLY B N 1
ATOM 2912 C CA . GLY B 1 196 ? 51.148 60.170 153.077 1.00 26.39 193 GLY B CA 1
ATOM 2913 C C . GLY B 1 196 ? 51.459 60.267 154.564 1.00 27.29 193 GLY B C 1
ATOM 2914 O O . GLY B 1 196 ? 51.287 61.318 155.168 1.00 28.08 193 GLY B O 1
ATOM 2915 N N . GLU B 1 197 ? 51.963 59.195 155.151 1.00 27.35 194 GLU B N 1
ATOM 2916 C CA . GLU B 1 197 ? 52.213 59.178 156.605 1.00 28.19 194 GLU B CA 1
ATOM 2917 C C . GLU B 1 197 ? 53.678 59.389 156.908 1.00 28.03 194 GLU B C 1
ATOM 2918 O O . GLU B 1 197 ? 54.542 59.112 156.088 1.00 27.29 194 GLU B O 1
ATOM 2924 N N . SER B 1 198 ? 53.914 59.883 158.112 1.00 28.53 195 SER B N 1
ATOM 2925 C CA . SER B 1 198 ? 55.197 59.951 158.712 1.00 28.96 195 SER B CA 1
ATOM 2926 C C . SER B 1 198 ? 55.160 59.031 159.964 1.00 29.31 195 SER B C 1
ATOM 2927 O O . SER B 1 198 ? 54.471 59.340 160.954 1.00 29.16 195 SER B O 1
ATOM 2930 N N . TYR B 1 199 ? 55.863 57.902 159.908 1.00 28.71 196 TYR B N 1
ATOM 2931 C CA . TYR B 1 199 ? 55.895 56.997 161.055 1.00 29.30 196 TYR B CA 1
ATOM 2932 C C . TYR B 1 199 ? 57.065 57.316 162.000 1.00 29.70 196 TYR B C 1
ATOM 2933 O O . TYR B 1 199 ? 58.239 56.994 161.724 1.00 28.66 196 TYR B O 1
ATOM 2942 N N . GLN B 1 200 ? 56.728 57.989 163.089 1.00 29.79 197 GLN B N 1
ATOM 2943 C CA . GLN B 1 200 ? 57.710 58.355 164.080 1.00 31.63 197 GLN B CA 1
ATOM 2944 C C . GLN B 1 200 ? 58.019 57.155 164.937 1.00 30.73 197 GLN B C 1
ATOM 2945 O O . GLN B 1 200 ? 57.139 56.442 165.375 1.00 30.99 197 GLN B O 1
ATOM 2951 N N . VAL B 1 201 ? 59.299 56.920 165.147 1.00 30.51 198 VAL B N 1
ATOM 2952 C CA . VAL B 1 201 ? 59.733 55.890 166.059 1.00 29.67 198 VAL B CA 1
ATOM 2953 C C . VAL B 1 201 ? 60.686 56.618 166.995 1.00 29.60 198 VAL B C 1
ATOM 2954 O O . VAL B 1 201 ? 61.916 56.597 166.802 1.00 28.86 198 VAL B O 1
ATOM 2958 N N . TYR B 1 202 ? 60.105 57.303 167.976 1.00 29.73 199 TYR B N 1
ATOM 2959 C CA . TYR B 1 202 ? 60.880 58.149 168.860 1.00 30.28 199 TYR B CA 1
ATOM 2960 C C . TYR B 1 202 ? 60.964 57.518 170.255 1.00 30.83 199 TYR B C 1
ATOM 2961 O O . TYR B 1 202 ? 60.144 56.658 170.602 1.00 32.23 199 TYR B O 1
ATOM 2971 N N . ALA C 1 3 ? 33.568 67.652 131.613 1.00 45.56 0 ALA C N 1
ATOM 2972 C CA . ALA C 1 3 ? 32.144 67.207 131.667 1.00 45.41 0 ALA C CA 1
ATOM 2973 C C . ALA C 1 3 ? 31.819 66.477 132.989 1.00 45.23 0 ALA C C 1
ATOM 2974 O O . ALA C 1 3 ? 31.062 65.494 133.006 1.00 45.57 0 ALA C O 1
ATOM 2984 N N . LYS C 1 5 ? 30.531 65.115 136.658 1.00 38.47 2 LYS C N 1
ATOM 2985 C CA . LYS C 1 5 ? 29.171 64.785 137.075 1.00 36.85 2 LYS C CA 1
ATOM 2986 C C . LYS C 1 5 ? 29.074 64.454 138.546 1.00 34.32 2 LYS C C 1
ATOM 2987 O O . LYS C 1 5 ? 29.760 63.579 139.040 1.00 34.01 2 LYS C O 1
ATOM 2993 N N . ILE C 1 6 ? 28.216 65.163 139.254 1.00 32.15 3 ILE C N 1
ATOM 2994 C CA . ILE C 1 6 ? 28.122 64.988 140.709 1.00 30.84 3 ILE C CA 1
ATOM 2995 C C . ILE C 1 6 ? 26.700 64.641 141.158 1.00 29.83 3 ILE C C 1
ATOM 2996 O O . ILE C 1 6 ? 25.733 65.340 140.840 1.00 30.14 3 ILE C O 1
ATOM 3001 N N . LEU C 1 7 ? 26.582 63.555 141.900 1.00 28.44 4 LEU C N 1
ATOM 3002 C CA . LEU C 1 7 ? 25.317 63.216 142.522 1.00 27.45 4 LEU C CA 1
ATOM 3003 C C . LEU C 1 7 ? 25.291 63.891 143.893 1.00 27.31 4 LEU C C 1
ATOM 3004 O O . LEU C 1 7 ? 26.116 63.589 144.754 1.00 25.89 4 LEU C O 1
ATOM 3009 N N . LEU C 1 8 ? 24.345 64.804 144.099 1.00 27.24 5 LEU C N 1
ATOM 3010 C CA . LEU C 1 8 ? 24.259 65.486 145.392 1.00 27.04 5 LEU C CA 1
ATOM 3011 C C . LEU C 1 8 ? 22.998 65.088 146.143 1.00 27.44 5 LEU C C 1
ATOM 3012 O O . LEU C 1 8 ? 21.898 65.452 145.746 1.00 27.57 5 LEU C O 1
ATOM 3017 N N . ILE C 1 9 ? 23.167 64.358 147.234 1.00 27.64 6 ILE C N 1
ATOM 3018 C CA . ILE C 1 9 ? 22.034 63.869 147.993 1.00 27.79 6 ILE C CA 1
ATOM 3019 C C . ILE C 1 9 ? 21.768 64.812 149.153 1.00 28.37 6 ILE C C 1
ATOM 3020 O O . ILE C 1 9 ? 22.636 65.027 149.991 1.00 27.31 6 ILE C O 1
ATOM 3025 N N . GLY C 1 10 ? 20.566 65.380 149.198 1.00 28.84 7 GLY C N 1
ATOM 3026 C CA . GLY C 1 10 ? 20.244 66.316 150.267 1.00 29.92 7 GLY C CA 1
ATOM 3027 C C . GLY C 1 10 ? 20.334 67.757 149.792 1.00 30.46 7 GLY C C 1
ATOM 3028 O O . GLY C 1 10 ? 20.332 68.680 150.601 1.00 30.47 7 GLY C O 1
ATOM 3029 N N . ALA C 1 11 ? 20.348 67.937 148.466 1.00 31.08 8 ALA C N 1
ATOM 3030 C CA . ALA C 1 11 ? 20.435 69.245 147.815 1.00 32.04 8 ALA C CA 1
ATOM 3031 C C . ALA C 1 11 ? 19.395 70.312 148.220 1.00 33.13 8 ALA C C 1
ATOM 3032 O O . ALA C 1 11 ? 19.622 71.500 147.996 1.00 33.83 8 ALA C O 1
ATOM 3034 N N . SER C 1 12 ? 18.268 69.918 148.805 1.00 33.93 9 SER C N 1
ATOM 3035 C CA . SER C 1 12 ? 17.247 70.900 149.160 1.00 35.08 9 SER C CA 1
ATOM 3036 C C . SER C 1 12 ? 17.376 71.505 150.574 1.00 34.83 9 SER C C 1
ATOM 3037 O O . SER C 1 12 ? 16.781 72.548 150.864 1.00 34.65 9 SER C O 1
ATOM 3040 N N . GLY C 1 13 ? 18.169 70.878 151.437 1.00 34.07 10 GLY C N 1
ATOM 3041 C CA . GLY C 1 13 ? 18.440 71.448 152.757 1.00 34.09 10 GLY C CA 1
ATOM 3042 C C . GLY C 1 13 ? 19.194 72.775 152.771 1.00 33.12 10 GLY C C 1
ATOM 3043 O O . GLY C 1 13 ? 19.592 73.313 151.736 1.00 33.41 10 GLY C O 1
ATOM 3044 N N . THR C 1 14 ? 19.393 73.310 153.962 1.00 32.89 11 THR C N 1
ATOM 3045 C CA . THR C 1 14 ? 20.127 74.549 154.110 1.00 31.87 11 THR C CA 1
ATOM 3046 C C . THR C 1 14 ? 21.572 74.374 153.627 1.00 31.09 11 THR C C 1
ATOM 3047 O O . THR C 1 14 ? 22.052 75.128 152.788 1.00 30.86 11 THR C O 1
ATOM 3051 N N . LEU C 1 15 ? 22.238 73.351 154.144 1.00 30.57 12 LEU C N 1
ATOM 3052 C CA . LEU C 1 15 ? 23.612 73.052 153.783 1.00 29.52 12 LEU C CA 1
ATOM 3053 C C . LEU C 1 15 ? 23.679 72.615 152.327 1.00 29.09 12 LEU C C 1
ATOM 3054 O O . LEU C 1 15 ? 24.513 73.110 151.559 1.00 29.20 12 LEU C O 1
ATOM 3059 N N . GLY C 1 16 ? 22.779 71.705 151.965 1.00 28.17 13 GLY C N 1
ATOM 3060 C CA . GLY C 1 16 ? 22.723 71.126 150.634 1.00 28.34 13 GLY C CA 1
ATOM 3061 C C . GLY C 1 16 ? 22.581 72.139 149.524 1.00 28.17 13 GLY C C 1
ATOM 3062 O O . GLY C 1 16 ? 23.257 72.030 148.499 1.00 27.15 13 GLY C O 1
ATOM 3063 N N . SER C 1 17 ? 21.729 73.142 149.727 1.00 28.52 14 SER C N 1
ATOM 3064 C CA . SER C 1 17 ? 21.549 74.162 148.697 1.00 29.46 14 SER C CA 1
ATOM 3065 C C . SER C 1 17 ? 22.755 75.084 148.547 1.00 28.97 14 SER C C 1
ATOM 3066 O O . SER C 1 17 ? 23.062 75.511 147.440 1.00 28.96 14 SER C O 1
ATOM 3069 N N . ALA C 1 18 ? 23.457 75.369 149.647 1.00 29.07 15 ALA C N 1
ATOM 3070 C CA . ALA C 1 18 ? 24.724 76.117 149.585 1.00 28.82 15 ALA C CA 1
ATOM 3071 C C . ALA C 1 18 ? 25.840 75.303 148.901 1.00 29.00 15 ALA C C 1
ATOM 3072 O O . ALA C 1 18 ? 26.667 75.868 148.191 1.00 29.02 15 ALA C O 1
ATOM 3074 N N . VAL C 1 19 ? 25.855 73.986 149.115 1.00 28.79 16 VAL C N 1
ATOM 3075 C CA . VAL C 1 19 ? 26.771 73.089 148.415 1.00 28.82 16 VAL C CA 1
ATOM 3076 C C . VAL C 1 19 ? 26.454 73.058 146.907 1.00 29.58 16 VAL C C 1
ATOM 3077 O O . VAL C 1 19 ? 27.343 73.091 146.076 1.00 29.75 16 VAL C O 1
ATOM 3081 N N . LYS C 1 20 ? 25.181 73.025 146.553 1.00 29.88 17 LYS C N 1
ATOM 3082 C CA . LYS C 1 20 ? 24.827 72.966 145.142 1.00 30.04 17 LYS C CA 1
ATOM 3083 C C . LYS C 1 20 ? 25.262 74.250 144.408 1.00 29.98 17 LYS C C 1
ATOM 3084 O O . LYS C 1 20 ? 25.767 74.203 143.269 1.00 28.50 17 LYS C O 1
ATOM 3090 N N . GLU C 1 21 ? 25.076 75.385 145.078 1.00 30.44 18 GLU C N 1
ATOM 3091 C CA . GLU C 1 21 ? 25.474 76.679 144.536 1.00 32.94 18 GLU C CA 1
ATOM 3092 C C . GLU C 1 21 ? 26.927 76.698 144.088 1.00 32.33 18 GLU C C 1
ATOM 3093 O O . GLU C 1 21 ? 27.217 77.132 142.964 1.00 32.76 18 GLU C O 1
ATOM 3099 N N . ARG C 1 22 ? 27.825 76.222 144.953 1.00 31.48 19 ARG C N 1
ATOM 3100 C CA . ARG C 1 22 ? 29.246 76.116 144.605 1.00 31.53 19 ARG C CA 1
ATOM 3101 C C . ARG C 1 22 ? 29.542 75.030 143.577 1.00 30.62 19 ARG C C 1
ATOM 3102 O O . ARG C 1 22 ? 30.281 75.259 142.645 1.00 31.34 19 ARG C O 1
ATOM 3110 N N . LEU C 1 23 ? 28.987 73.838 143.748 1.00 30.25 20 LEU C N 1
ATOM 3111 C CA . LEU C 1 23 ? 29.340 72.728 142.847 1.00 30.14 20 LEU C CA 1
ATOM 3112 C C . LEU C 1 23 ? 28.865 72.936 141.391 1.00 30.41 20 LEU C C 1
ATOM 3113 O O . LEU C 1 23 ? 29.551 72.551 140.420 1.00 29.26 20 LEU C O 1
ATOM 3118 N N . GLU C 1 24 ? 27.706 73.566 141.245 1.00 30.39 21 GLU C N 1
ATOM 3119 C CA . GLU C 1 24 ? 27.076 73.675 139.925 1.00 31.24 21 GLU C CA 1
ATOM 3120 C C . GLU C 1 24 ? 27.785 74.667 139.010 1.00 31.28 21 GLU C C 1
ATOM 3121 O O . GLU C 1 24 ? 27.534 74.683 137.807 1.00 30.82 21 GLU C O 1
ATOM 3127 N N . LYS C 1 25 ? 28.660 75.490 139.586 1.00 32.20 22 LYS C N 1
ATOM 3128 C CA . LYS C 1 25 ? 29.437 76.453 138.811 1.00 33.64 22 LYS C CA 1
ATOM 3129 C C . LYS C 1 25 ? 30.543 75.740 138.040 1.00 33.65 22 LYS C C 1
ATOM 3130 O O . LYS C 1 25 ? 30.996 76.248 137.027 1.00 33.71 22 LYS C O 1
ATOM 3136 N N . LYS C 1 26 ? 30.961 74.555 138.496 1.00 33.69 23 LYS C N 1
ATOM 3137 C CA . LYS C 1 26 ? 32.032 73.819 137.809 1.00 34.29 23 LYS C CA 1
ATOM 3138 C C . LYS C 1 26 ? 31.665 72.405 137.331 1.00 34.00 23 LYS C C 1
ATOM 3139 O O . LYS C 1 26 ? 32.499 71.716 136.730 1.00 34.32 23 LYS C O 1
ATOM 3145 N N . ALA C 1 27 ? 30.443 71.961 137.597 1.00 33.55 24 ALA C N 1
ATOM 3146 C CA . ALA C 1 27 ? 30.050 70.583 137.263 1.00 32.91 24 ALA C CA 1
ATOM 3147 C C . ALA C 1 27 ? 28.552 70.433 137.001 1.00 32.68 24 ALA C C 1
ATOM 3148 O O . ALA C 1 27 ? 27.779 71.325 137.312 1.00 32.25 24 ALA C O 1
ATOM 3150 N N . GLU C 1 28 ? 28.177 69.300 136.409 1.00 32.26 25 GLU C N 1
ATOM 3151 C CA . GLU C 1 28 ? 26.784 68.920 136.194 1.00 32.74 25 GLU C CA 1
ATOM 3152 C C . GLU C 1 28 ? 26.307 68.217 137.456 1.00 31.39 25 GLU C C 1
ATOM 3153 O O . GLU C 1 28 ? 26.802 67.149 137.805 1.00 30.98 25 GLU C O 1
ATOM 3159 N N . VAL C 1 29 ? 25.387 68.850 138.173 1.00 30.86 26 VAL C N 1
ATOM 3160 C CA . VAL C 1 29 ? 24.925 68.295 139.451 1.00 30.06 26 VAL C CA 1
ATOM 3161 C C . VAL C 1 29 ? 23.587 67.597 139.222 1.00 29.56 26 VAL C C 1
ATOM 3162 O O . VAL C 1 29 ? 22.698 68.177 138.611 1.00 29.52 26 VAL C O 1
ATOM 3166 N N . ILE C 1 30 ? 23.501 66.342 139.664 1.00 28.93 27 ILE C N 1
ATOM 3167 C CA . ILE C 1 30 ? 22.268 65.560 139.697 1.00 28.79 27 ILE C CA 1
ATOM 3168 C C . ILE C 1 30 ? 21.830 65.565 141.161 1.00 28.71 27 ILE C C 1
ATOM 3169 O O . ILE C 1 30 ? 22.593 65.173 142.054 1.00 28.02 27 ILE C O 1
ATOM 3174 N N . THR C 1 31 ? 20.609 66.003 141.427 1.00 28.40 28 THR C N 1
ATOM 3175 C CA . THR C 1 31 ? 20.202 66.132 142.828 1.00 28.78 28 THR C CA 1
ATOM 3176 C C . THR C 1 31 ? 19.327 64.953 143.181 1.00 28.68 28 THR C C 1
ATOM 3177 O O . THR C 1 31 ? 18.593 64.420 142.332 1.00 28.91 28 THR C O 1
ATOM 3181 N N . ALA C 1 32 ? 19.402 64.568 144.445 1.00 28.60 29 ALA C N 1
ATOM 3182 C CA . ALA C 1 32 ? 18.609 63.475 144.979 1.00 28.75 29 ALA C CA 1
ATOM 3183 C C . ALA C 1 32 ? 18.118 63.894 146.366 1.00 29.57 29 ALA C C 1
ATOM 3184 O O . ALA C 1 32 ? 18.842 64.575 147.110 1.00 29.58 29 ALA C O 1
ATOM 3186 N N . GLY C 1 33 ? 16.896 63.499 146.710 1.00 29.97 30 GLY C N 1
ATOM 3187 C CA . GLY C 1 33 ? 16.361 63.754 148.048 1.00 30.32 30 GLY C CA 1
ATOM 3188 C C . GLY C 1 33 ? 15.177 62.863 148.323 1.00 31.29 30 GLY C C 1
ATOM 3189 O O . GLY C 1 33 ? 14.637 62.235 147.398 1.00 29.75 30 GLY C O 1
ATOM 3190 N N . ARG C 1 34 ? 14.767 62.808 149.593 1.00 32.13 31 ARG C N 1
ATOM 3191 C CA . ARG C 1 34 ? 13.632 61.982 150.008 1.00 33.00 31 ARG C CA 1
ATOM 3192 C C . ARG C 1 34 ? 12.350 62.319 149.235 1.00 33.31 31 ARG C C 1
ATOM 3193 O O . ARG C 1 34 ? 11.644 61.424 148.752 1.00 33.58 31 ARG C O 1
ATOM 3201 N N . HIS C 1 35 ? 12.061 63.603 149.093 1.00 33.16 32 HIS C N 1
ATOM 3202 C CA . HIS C 1 35 ? 10.814 64.014 148.469 1.00 33.61 32 HIS C CA 1
ATOM 3203 C C . HIS C 1 35 ? 11.003 64.860 147.213 1.00 33.82 32 HIS C C 1
ATOM 3204 O O . HIS C 1 35 ? 10.069 64.999 146.430 1.00 34.19 32 HIS C O 1
ATOM 3211 N N . SER C 1 36 ? 12.188 65.434 147.011 1.00 34.07 33 SER C N 1
ATOM 3212 C CA . SER C 1 36 ? 12.428 66.175 145.754 1.00 34.53 33 SER C CA 1
ATOM 3213 C C . SER C 1 36 ? 13.822 65.878 145.202 1.00 33.72 33 SER C C 1
ATOM 3214 O O . SER C 1 36 ? 14.637 65.243 145.860 1.00 32.61 33 SER C O 1
ATOM 3217 N N . GLY C 1 37 ? 14.080 66.324 143.977 1.00 33.21 34 GLY C N 1
ATOM 3218 C CA . GLY C 1 37 ? 15.380 66.104 143.357 1.00 31.99 34 GLY C CA 1
ATOM 3219 C C . GLY C 1 37 ? 15.161 65.504 141.987 1.00 31.95 34 GLY C C 1
ATOM 3220 O O . GLY C 1 37 ? 14.047 65.055 141.655 1.00 31.98 34 GLY C O 1
ATOM 3221 N N . ASP C 1 38 ? 16.223 65.513 141.185 1.00 30.89 35 ASP C N 1
ATOM 3222 C CA . ASP C 1 38 ? 16.252 64.809 139.919 1.00 30.43 35 ASP C CA 1
ATOM 3223 C C . ASP C 1 38 ? 15.890 63.335 140.117 1.00 30.13 35 ASP C C 1
ATOM 3224 O O . ASP C 1 38 ? 15.212 62.748 139.273 1.00 29.41 35 ASP C O 1
ATOM 3229 N N . VAL C 1 39 ? 16.374 62.742 141.211 1.00 29.67 36 VAL C N 1
ATOM 3230 C CA . VAL C 1 39 ? 15.917 61.419 141.643 1.00 29.92 36 VAL C CA 1
ATOM 3231 C C . VAL C 1 39 ? 15.531 61.493 143.108 1.00 29.31 36 VAL C C 1
ATOM 3232 O O . VAL C 1 39 ? 16.013 62.344 143.839 1.00 29.13 36 VAL C O 1
ATOM 3236 N N . THR C 1 40 ? 14.647 60.602 143.525 1.00 29.18 37 THR C N 1
ATOM 3237 C CA . THR C 1 40 ? 14.299 60.497 144.928 1.00 28.59 37 THR C CA 1
ATOM 3238 C C . THR C 1 40 ? 14.978 59.273 145.547 1.00 28.46 37 THR C C 1
ATOM 3239 O O . THR C 1 40 ? 15.294 58.293 144.851 1.00 28.90 37 THR C O 1
ATOM 3243 N N . VAL C 1 41 ? 15.234 59.353 146.846 1.00 27.70 38 VAL C N 1
ATOM 3244 C CA . VAL C 1 41 ? 15.876 58.275 147.578 1.00 27.28 38 VAL C CA 1
ATOM 3245 C C . VAL C 1 41 ? 15.535 58.400 149.072 1.00 27.48 38 VAL C C 1
ATOM 3246 O O . VAL C 1 41 ? 15.490 59.489 149.624 1.00 27.67 38 VAL C O 1
ATOM 3250 N N . ASP C 1 42 ? 15.234 57.267 149.693 1.00 27.55 39 ASP C N 1
ATOM 3251 C CA . ASP C 1 42 ? 15.097 57.185 151.117 1.00 27.37 39 ASP C CA 1
ATOM 3252 C C . ASP C 1 42 ? 16.354 56.468 151.599 1.00 27.53 39 ASP C C 1
ATOM 3253 O O . ASP C 1 42 ? 16.501 55.265 151.429 1.00 26.92 39 ASP C O 1
ATOM 3258 N N . ILE C 1 43 ? 17.278 57.221 152.175 1.00 28.24 40 ILE C N 1
ATOM 3259 C CA . ILE C 1 43 ? 18.536 56.655 152.624 1.00 29.22 40 ILE C CA 1
ATOM 3260 C C . ILE C 1 43 ? 18.409 55.639 153.771 1.00 30.08 40 ILE C C 1
ATOM 3261 O O . ILE C 1 43 ? 19.375 54.933 154.059 1.00 30.45 40 ILE C O 1
ATOM 3266 N N . THR C 1 44 ? 17.240 55.545 154.400 1.00 29.57 41 THR C N 1
ATOM 3267 C CA . THR C 1 44 ? 17.027 54.455 155.368 1.00 30.59 41 THR C CA 1
ATOM 3268 C C . THR C 1 44 ? 16.612 53.119 154.736 1.00 30.61 41 THR C C 1
ATOM 3269 O O . THR C 1 44 ? 16.481 52.135 155.450 1.00 31.62 41 THR C O 1
ATOM 3273 N N . ASN C 1 45 ? 16.414 53.077 153.414 1.00 30.42 42 ASN C N 1
ATOM 3274 C CA . ASN C 1 45 ? 15.987 51.861 152.703 1.00 30.19 42 ASN C CA 1
ATOM 3275 C C . ASN C 1 45 ? 17.026 51.426 151.656 1.00 30.32 42 ASN C C 1
ATOM 3276 O O . ASN C 1 45 ? 17.242 52.127 150.658 1.00 28.95 42 ASN C O 1
ATOM 3281 N N . ILE C 1 46 ? 17.677 50.275 151.855 1.00 30.81 43 ILE C N 1
ATOM 3282 C CA . ILE C 1 46 ? 18.747 49.912 150.910 1.00 31.48 43 ILE C CA 1
ATOM 3283 C C . ILE C 1 46 ? 18.203 49.675 149.499 1.00 30.95 43 ILE C C 1
ATOM 3284 O O . ILE C 1 46 ? 18.899 49.944 148.519 1.00 30.04 43 ILE C O 1
ATOM 3289 N N . ASP C 1 47 ? 16.961 49.191 149.398 1.00 30.78 44 ASP C N 1
ATOM 3290 C CA . ASP C 1 47 ? 16.352 49.001 148.072 1.00 31.10 44 ASP C CA 1
ATOM 3291 C C . ASP C 1 47 ? 16.166 50.312 147.307 1.00 30.11 44 ASP C C 1
ATOM 3292 O O . ASP C 1 47 ? 16.375 50.359 146.097 1.00 30.39 44 ASP C O 1
ATOM 3297 N N . SER C 1 48 ? 15.809 51.368 148.031 1.00 28.99 45 SER C N 1
ATOM 3298 C CA . SER C 1 48 ? 15.754 52.739 147.513 1.00 28.04 45 SER C CA 1
ATOM 3299 C C . SER C 1 48 ? 17.128 53.267 147.032 1.00 27.69 45 SER C C 1
ATOM 3300 O O . SER C 1 48 ? 17.250 53.765 145.915 1.00 26.61 45 SER C O 1
ATOM 3303 N N . ILE C 1 49 ? 18.151 53.161 147.877 1.00 27.12 46 ILE C N 1
ATOM 3304 C CA . ILE C 1 49 ? 19.518 53.537 147.474 1.00 27.14 46 ILE C CA 1
ATOM 3305 C C . ILE C 1 49 ? 19.943 52.770 146.206 1.00 27.22 46 ILE C C 1
ATOM 3306 O O . ILE C 1 49 ? 20.550 53.329 145.281 1.00 26.67 46 ILE C O 1
ATOM 3311 N N . LYS C 1 50 ? 19.654 51.478 146.168 1.00 27.87 47 LYS C N 1
ATOM 3312 C CA . LYS C 1 50 ? 20.100 50.671 145.039 1.00 28.64 47 LYS C CA 1
ATOM 3313 C C . LYS C 1 50 ? 19.443 51.161 143.742 1.00 28.56 47 LYS C C 1
ATOM 3314 O O . LYS C 1 50 ? 20.085 51.209 142.701 1.00 27.83 47 LYS C O 1
ATOM 3320 N N . LYS C 1 51 ? 18.174 51.547 143.829 1.00 29.05 48 LYS C N 1
ATOM 3321 C CA . LYS C 1 51 ? 17.439 51.979 142.648 1.00 29.64 48 LYS C CA 1
ATOM 3322 C C . LYS C 1 51 ? 17.883 53.367 142.218 1.00 29.35 48 LYS C C 1
ATOM 3323 O O . LYS C 1 51 ? 17.948 53.627 141.031 1.00 28.39 48 LYS C O 1
ATOM 3337 N N . TYR C 1 53 ? 20.963 54.554 142.465 1.00 28.77 50 TYR C N 1
ATOM 3338 C CA . TYR C 1 53 ? 22.176 54.282 141.698 1.00 29.13 50 TYR C CA 1
ATOM 3339 C C . TYR C 1 53 ? 21.907 53.682 140.298 1.00 30.36 50 TYR C C 1
ATOM 3340 O O . TYR C 1 53 ? 22.588 54.043 139.327 1.00 30.40 50 TYR C O 1
ATOM 3349 N N . GLU C 1 54 ? 20.904 52.808 140.183 1.00 31.83 51 GLU C N 1
ATOM 3350 C CA . GLU C 1 54 ? 20.518 52.280 138.871 1.00 33.97 51 GLU C CA 1
ATOM 3351 C C . GLU C 1 54 ? 20.092 53.373 137.905 1.00 33.83 51 GLU C C 1
ATOM 3352 O O . GLU C 1 54 ? 20.540 53.393 136.759 1.00 34.07 51 GLU C O 1
ATOM 3358 N N . GLN C 1 55 ? 19.234 54.274 138.381 1.00 34.28 52 GLN C N 1
ATOM 3359 C CA . GLN C 1 55 ? 18.698 55.365 137.572 1.00 35.36 52 GLN C CA 1
ATOM 3360 C C . GLN C 1 55 ? 19.812 56.320 137.204 1.00 34.29 52 GLN C C 1
ATOM 3361 O O . GLN C 1 55 ? 19.917 56.740 136.059 1.00 33.60 52 GLN C O 1
ATOM 3367 N N . VAL C 1 56 ? 20.660 56.627 138.178 1.00 33.78 53 VAL C N 1
ATOM 3368 C CA . VAL C 1 56 ? 21.665 57.668 138.019 1.00 34.25 53 VAL C CA 1
ATOM 3369 C C . VAL C 1 56 ? 22.768 57.295 137.010 1.00 34.41 53 VAL C C 1
ATOM 3370 O O . VAL C 1 56 ? 23.166 58.120 136.186 1.00 34.43 53 VAL C O 1
ATOM 3374 N N . GLY C 1 57 ? 23.238 56.050 137.069 1.00 34.28 54 GLY C N 1
ATOM 3375 C CA . GLY C 1 57 ? 24.365 55.616 136.256 1.00 34.20 54 GLY C CA 1
ATOM 3376 C C . GLY C 1 57 ? 25.663 56.103 136.878 1.00 34.48 54 GLY C C 1
ATOM 3377 O O . GLY C 1 57 ? 25.715 56.400 138.069 1.00 34.46 54 GLY C O 1
ATOM 3378 N N . LYS C 1 58 ? 26.708 56.177 136.062 1.00 33.98 55 LYS C N 1
ATOM 3379 C CA . LYS C 1 58 ? 28.059 56.465 136.541 1.00 33.77 55 LYS C CA 1
ATOM 3380 C C . LYS C 1 58 ? 28.263 57.957 136.759 1.00 31.94 55 LYS C C 1
ATOM 3381 O O . LYS C 1 58 ? 27.844 58.767 135.940 1.00 31.83 55 LYS C O 1
ATOM 3387 N N . VAL C 1 59 ? 28.868 58.314 137.890 1.00 30.11 56 VAL C N 1
ATOM 3388 C CA . VAL C 1 59 ? 29.181 59.719 138.198 1.00 28.30 56 VAL C CA 1
ATOM 3389 C C . VAL C 1 59 ? 30.628 59.886 138.682 1.00 27.62 56 VAL C C 1
ATOM 3390 O O . VAL C 1 59 ? 31.307 58.903 138.958 1.00 27.33 56 VAL C O 1
ATOM 3394 N N . ASP C 1 60 ? 31.099 61.122 138.816 1.00 27.39 57 ASP C N 1
ATOM 3395 C CA . ASP C 1 60 ? 32.462 61.341 139.301 1.00 27.86 57 ASP C CA 1
ATOM 3396 C C . ASP C 1 60 ? 32.574 61.613 140.783 1.00 27.12 57 ASP C C 1
ATOM 3397 O O . ASP C 1 60 ? 33.637 61.455 141.364 1.00 26.82 57 ASP C O 1
ATOM 3402 N N . ALA C 1 61 ? 31.482 62.039 141.398 1.00 27.28 58 ALA C N 1
ATOM 3403 C CA . ALA C 1 61 ? 31.504 62.295 142.829 1.00 26.23 58 ALA C CA 1
ATOM 3404 C C . ALA C 1 61 ? 30.119 62.061 143.368 1.00 26.85 58 ALA C C 1
ATOM 3405 O O . ALA C 1 61 ? 29.126 62.370 142.710 1.00 26.74 58 ALA C O 1
ATOM 3407 N N . ILE C 1 62 ? 30.059 61.515 144.574 1.00 27.14 59 ILE C N 1
ATOM 3408 C CA . ILE C 1 62 ? 28.819 61.385 145.291 1.00 27.87 59 ILE C CA 1
ATOM 3409 C C . ILE C 1 62 ? 29.026 62.155 146.581 1.00 28.03 59 ILE C C 1
ATOM 3410 O O . ILE C 1 62 ? 30.024 61.972 147.278 1.00 28.75 59 ILE C O 1
ATOM 3415 N N . VAL C 1 63 ? 28.066 63.009 146.887 1.00 28.15 60 VAL C N 1
ATOM 3416 C CA . VAL C 1 63 ? 28.159 63.948 147.976 1.00 28.61 60 VAL C CA 1
ATOM 3417 C C . VAL C 1 63 ? 26.877 63.819 148.814 1.00 29.08 60 VAL C C 1
ATOM 3418 O O . VAL C 1 63 ? 25.766 63.871 148.288 1.00 28.35 60 VAL C O 1
ATOM 3422 N N . SER C 1 64 ? 27.039 63.699 150.124 1.00 29.66 61 SER C N 1
ATOM 3423 C CA . SER C 1 64 ? 25.889 63.576 150.991 1.00 30.84 61 SER C CA 1
ATOM 3424 C C . SER C 1 64 ? 25.874 64.752 151.946 1.00 31.55 61 SER C C 1
ATOM 3425 O O . SER C 1 64 ? 26.809 64.919 152.736 1.00 31.24 61 SER C O 1
ATOM 3428 N N . ALA C 1 65 ? 24.849 65.592 151.811 1.00 31.84 62 ALA C N 1
ATOM 3429 C CA . ALA C 1 65 ? 24.593 66.666 152.746 1.00 33.10 62 ALA C CA 1
ATOM 3430 C C . ALA C 1 65 ? 23.265 66.312 153.412 1.00 34.08 62 ALA C C 1
ATOM 3431 O O . ALA C 1 65 ? 22.381 67.149 153.535 1.00 34.68 62 ALA C O 1
ATOM 3433 N N . THR C 1 66 ? 23.108 65.048 153.809 1.00 34.52 63 THR C N 1
ATOM 3434 C CA . THR C 1 66 ? 21.819 64.577 154.312 1.00 34.56 63 THR C CA 1
ATOM 3435 C C . THR C 1 66 ? 22.017 63.705 155.537 1.00 34.73 63 THR C C 1
ATOM 3436 O O . THR C 1 66 ? 23.148 63.347 155.854 1.00 34.79 63 THR C O 1
ATOM 3440 N N . GLY C 1 67 ? 20.914 6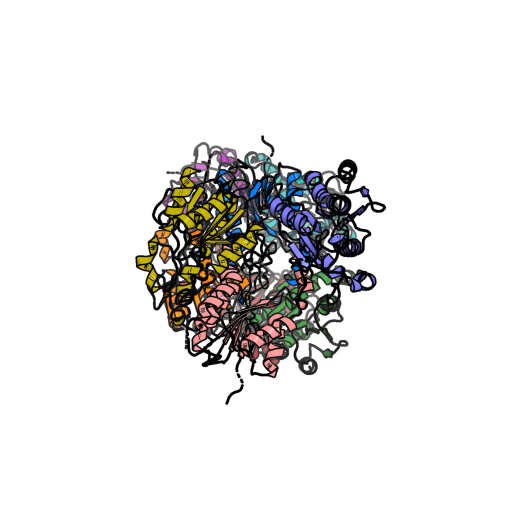3.366 156.206 1.00 34.37 64 GLY C N 1
ATOM 3441 C CA . GLY C 1 67 ? 20.943 62.512 157.373 1.00 34.32 64 GLY C CA 1
ATOM 3442 C C . GLY C 1 67 ? 20.303 63.164 158.589 1.00 34.49 64 GLY C C 1
ATOM 3443 O O . GLY C 1 67 ? 20.622 64.306 158.929 1.00 34.78 64 GLY C O 1
ATOM 3444 N N . SER C 1 68 ? 19.411 62.425 159.250 1.00 34.01 65 SER C N 1
ATOM 3445 C CA . SER C 1 68 ? 18.709 62.898 160.437 1.00 33.12 65 SER C CA 1
ATOM 3446 C C . SER C 1 68 ? 19.204 62.155 161.671 1.00 32.75 65 SER C C 1
ATOM 3447 O O . SER C 1 68 ? 19.574 60.984 161.590 1.00 31.28 65 SER C O 1
ATOM 3450 N N . ALA C 1 69 ? 19.176 62.851 162.807 1.00 32.58 66 ALA C N 1
ATOM 3451 C CA . ALA C 1 69 ? 19.520 62.301 164.113 1.00 32.56 66 ALA C CA 1
ATOM 3452 C C . ALA C 1 69 ? 18.441 62.668 165.121 1.00 32.97 66 ALA C C 1
ATOM 3453 O O . ALA C 1 69 ? 17.879 63.771 165.070 1.00 33.25 66 ALA C O 1
ATOM 3455 N N . THR C 1 70 ? 18.134 61.734 166.016 1.00 33.30 67 THR C N 1
ATOM 3456 C CA . THR C 1 70 ? 17.280 62.007 167.169 1.00 34.01 67 THR C CA 1
ATOM 3457 C C . THR C 1 70 ? 17.958 63.015 168.118 1.00 33.75 67 THR C C 1
ATOM 3458 O O . THR C 1 70 ? 19.131 62.850 168.450 1.00 33.58 67 THR C O 1
ATOM 3462 N N . PHE C 1 71 ? 17.241 64.064 168.527 1.00 33.38 68 PHE C N 1
ATOM 3463 C CA . PHE C 1 71 ? 17.734 64.920 169.609 1.00 33.53 68 PHE C CA 1
ATOM 3464 C C . PHE C 1 71 ? 16.929 64.628 170.840 1.00 32.76 68 PHE C C 1
ATOM 3465 O O . PHE C 1 71 ? 15.735 64.846 170.843 1.00 32.70 68 PHE C O 1
ATOM 3473 N N . SER C 1 72 ? 17.580 64.144 171.888 1.00 31.86 69 SER C N 1
ATOM 3474 C CA . SER C 1 72 ? 16.857 63.810 173.113 1.00 31.44 69 SER C CA 1
ATOM 3475 C C . SER C 1 72 ? 17.761 63.931 174.324 1.00 30.64 69 SER C C 1
ATOM 3476 O O . SER C 1 72 ? 18.943 63.648 174.222 1.00 30.25 69 SER C O 1
ATOM 3479 N N . PRO C 1 73 ? 17.213 64.366 175.474 1.00 30.38 70 PRO C N 1
ATOM 3480 C CA . PRO C 1 73 ? 18.009 64.243 176.690 1.00 30.21 70 PRO C CA 1
ATOM 3481 C C . PRO C 1 73 ? 18.484 62.805 176.856 1.00 30.08 70 PRO C C 1
ATOM 3482 O O . PRO C 1 73 ? 17.734 61.868 176.568 1.00 29.72 70 PRO C O 1
ATOM 3486 N N . LEU C 1 74 ? 19.736 62.646 177.281 1.00 29.55 71 LEU C N 1
ATOM 3487 C CA . LEU C 1 74 ? 20.359 61.338 177.426 1.00 28.95 71 LEU C CA 1
ATOM 3488 C C . LEU C 1 74 ? 19.511 60.357 178.247 1.00 28.76 71 LEU C C 1
ATOM 3489 O O . LEU C 1 74 ? 19.315 59.204 177.829 1.00 27.80 71 LEU C O 1
ATOM 3494 N N . THR C 1 75 ? 18.995 60.821 179.392 1.00 29.29 72 THR C N 1
ATOM 3495 C CA . THR C 1 75 ? 18.225 59.963 180.295 1.00 29.68 72 THR C CA 1
ATOM 3496 C C . THR C 1 75 ? 16.831 59.601 179.772 1.00 29.90 72 THR C C 1
ATOM 3497 O O . THR C 1 75 ? 16.103 58.846 180.421 1.00 29.97 72 THR C O 1
ATOM 3501 N N . GLU C 1 76 ? 16.440 60.150 178.625 1.00 30.06 73 GLU C N 1
ATOM 3502 C CA . GLU C 1 76 ? 15.247 59.634 177.954 1.00 30.42 73 GLU C CA 1
ATOM 3503 C C . GLU C 1 76 ? 15.521 59.150 176.546 1.00 29.36 73 GLU C C 1
ATOM 3504 O O . GLU C 1 76 ? 14.612 58.843 175.795 1.00 28.95 73 GLU C O 1
ATOM 3510 N N . LEU C 1 77 ? 16.798 59.060 176.210 1.00 28.16 74 LEU C N 1
ATOM 3511 C CA . LEU C 1 77 ? 17.204 58.465 174.958 1.00 27.93 74 LEU C CA 1
ATOM 3512 C C . LEU C 1 77 ? 17.176 56.939 175.103 1.00 27.73 74 LEU C C 1
ATOM 3513 O O . LEU C 1 77 ? 18.023 56.333 175.796 1.00 27.63 74 LEU C O 1
ATOM 3518 N N . THR C 1 78 ? 16.177 56.322 174.492 1.00 26.81 75 THR C N 1
ATOM 3519 C CA . THR C 1 78 ? 16.089 54.871 174.506 1.00 26.47 75 THR C CA 1
ATOM 3520 C C . THR C 1 78 ? 16.747 54.305 173.250 1.00 26.67 75 THR C C 1
ATOM 3521 O O . THR C 1 78 ? 17.036 55.048 172.303 1.00 26.26 75 THR C O 1
ATOM 3525 N N . PRO C 1 79 ? 17.025 52.989 173.248 1.00 27.26 76 PRO C N 1
ATOM 3526 C CA . PRO C 1 79 ? 17.558 52.356 172.038 1.00 26.96 76 PRO C CA 1
ATOM 3527 C C . PRO C 1 79 ? 16.635 52.552 170.851 1.00 27.21 76 PRO C C 1
ATOM 3528 O O . PRO C 1 79 ? 17.120 52.633 169.713 1.00 27.73 76 PRO C O 1
ATOM 3532 N N . GLU C 1 80 ? 15.323 52.633 171.104 1.00 27.40 77 GLU C N 1
ATOM 3533 C CA . GLU C 1 80 ? 14.329 52.816 170.026 1.00 27.75 77 GLU C CA 1
ATOM 3534 C C . GLU C 1 80 ? 14.399 54.197 169.402 1.00 27.16 77 GLU C C 1
ATOM 3535 O O . GLU C 1 80 ? 14.298 54.348 168.169 1.00 26.64 77 GLU C O 1
ATOM 3541 N N . LYS C 1 81 ? 14.574 55.214 170.238 1.00 26.73 78 LYS C N 1
ATOM 3542 C CA . LYS C 1 81 ? 14.814 56.544 169.710 1.00 27.02 78 LYS C CA 1
ATOM 3543 C C . LYS C 1 81 ? 16.184 56.608 169.043 1.00 27.16 78 LYS C C 1
ATOM 3544 O O . LYS C 1 81 ? 16.317 57.161 167.957 1.00 27.72 78 LYS C O 1
ATOM 3550 N N . ASN C 1 82 ? 17.198 56.014 169.663 1.00 27.31 79 ASN C N 1
ATOM 3551 C CA . ASN C 1 82 ? 18.553 56.078 169.106 1.00 28.09 79 ASN C CA 1
ATOM 3552 C C . ASN C 1 82 ? 18.656 55.463 167.698 1.00 28.44 79 ASN C C 1
ATOM 3553 O O . ASN C 1 82 ? 19.452 55.907 166.864 1.00 29.33 79 ASN C O 1
ATOM 3558 N N . ALA C 1 83 ? 17.830 54.452 167.442 1.00 28.76 80 ALA C N 1
ATOM 3559 C CA . ALA C 1 83 ? 17.792 53.722 166.173 1.00 28.80 80 ALA C CA 1
ATOM 3560 C C . ALA C 1 83 ? 17.454 54.576 164.953 1.00 29.06 80 ALA C C 1
ATOM 3561 O O . ALA C 1 83 ? 17.860 54.226 163.827 1.00 29.46 80 ALA C O 1
ATOM 3563 N N . VAL C 1 84 ? 16.723 55.685 165.132 1.00 29.02 81 VAL C N 1
ATOM 3564 C CA . VAL C 1 84 ? 16.432 56.524 163.955 1.00 29.36 81 VAL C CA 1
ATOM 3565 C C . VAL C 1 84 ? 17.704 57.198 163.421 1.00 29.20 81 VAL C C 1
ATOM 3566 O O . VAL C 1 84 ? 17.876 57.330 162.208 1.00 28.53 81 VAL C O 1
ATOM 3570 N N . THR C 1 85 ? 18.594 57.596 164.335 1.00 28.54 82 THR C N 1
ATOM 3571 C CA . THR C 1 85 ? 19.890 58.162 163.962 1.00 28.47 82 THR C CA 1
ATOM 3572 C C . THR C 1 85 ? 20.723 57.107 163.260 1.00 28.55 82 THR C C 1
ATOM 3573 O O . THR C 1 85 ? 21.341 57.372 162.234 1.00 27.79 82 THR C O 1
ATOM 3577 N N . ILE C 1 86 ? 20.745 55.916 163.849 1.00 28.69 83 ILE C N 1
ATOM 3578 C CA . ILE C 1 86 ? 21.494 54.790 163.313 1.00 29.34 83 ILE C CA 1
ATOM 3579 C C . ILE C 1 86 ? 21.066 54.464 161.872 1.00 29.12 83 ILE C C 1
ATOM 3580 O O . ILE C 1 86 ? 21.906 54.136 161.023 1.00 28.73 83 ILE C O 1
ATOM 3585 N N . SER C 1 87 ? 19.771 54.564 161.596 1.00 29.20 84 SER C N 1
ATOM 3586 C CA . SER C 1 87 ? 19.268 54.168 160.277 1.00 30.24 84 SER C CA 1
ATOM 3587 C C . SER C 1 87 ? 19.445 55.244 159.232 1.00 30.01 84 SER C C 1
ATOM 3588 O O . SER C 1 87 ? 19.500 54.928 158.058 1.00 31.40 84 SER C O 1
ATOM 3591 N N . SER C 1 88 ? 19.597 56.500 159.672 1.00 30.13 85 SER C N 1
ATOM 3592 C CA . SER C 1 88 ? 19.634 57.689 158.792 1.00 29.49 85 SER C CA 1
ATOM 3593 C C . SER C 1 88 ? 21.010 58.380 158.767 1.00 29.60 85 SER C C 1
ATOM 3594 O O . SER C 1 88 ? 21.798 58.126 157.852 1.00 29.41 85 SER C O 1
ATOM 3597 N N . LYS C 1 89 ? 21.337 59.221 159.758 1.00 29.15 86 LYS C N 1
ATOM 3598 C CA . LYS C 1 89 ? 22.592 59.985 159.654 1.00 30.26 86 LYS C CA 1
ATOM 3599 C C . LYS C 1 89 ? 23.846 59.098 159.685 1.00 30.65 86 LYS C C 1
ATOM 3600 O O . LYS C 1 89 ? 24.880 59.443 159.086 1.00 30.90 86 LYS C O 1
ATOM 3606 N N . LEU C 1 90 ? 23.753 57.953 160.370 1.00 31.12 87 LEU C N 1
ATOM 3607 C CA . LEU C 1 90 ? 24.886 57.029 160.473 1.00 30.54 87 LEU C CA 1
ATOM 3608 C C . LEU C 1 90 ? 24.836 55.983 159.367 1.00 30.00 87 LEU C C 1
ATOM 3609 O O . LEU C 1 90 ? 25.691 55.972 158.484 1.00 30.80 87 LEU C O 1
ATOM 3614 N N . GLY C 1 91 ? 23.850 55.094 159.443 1.00 29.46 88 GLY C N 1
ATOM 3615 C CA . GLY C 1 91 ? 23.726 53.953 158.530 1.00 28.00 88 GLY C CA 1
ATOM 3616 C C . GLY C 1 91 ? 23.377 54.327 157.108 1.00 27.60 88 GLY C C 1
ATOM 3617 O O . GLY C 1 91 ? 23.899 53.724 156.169 1.00 27.12 88 GLY C O 1
ATOM 3618 N N . GLY C 1 92 ? 22.523 55.342 156.952 1.00 27.01 89 GLY C N 1
ATOM 3619 C CA . GLY C 1 92 ? 22.101 55.813 155.644 1.00 26.49 89 GLY C CA 1
ATOM 3620 C C . GLY C 1 92 ? 23.254 56.374 154.837 1.00 26.81 89 GLY C C 1
ATOM 3621 O O . GLY C 1 92 ? 23.431 56.024 153.661 1.00 27.06 89 GLY C O 1
ATOM 3622 N N . GLN C 1 93 ? 24.053 57.237 155.464 1.00 25.92 90 GLN C N 1
ATOM 3623 C CA . GLN C 1 93 ? 25.258 57.747 154.827 1.00 26.25 90 GLN C CA 1
ATOM 3624 C C . GLN C 1 93 ? 26.259 56.649 154.535 1.00 25.86 90 GLN C C 1
ATOM 3625 O O . GLN C 1 93 ? 26.843 56.594 153.450 1.00 25.70 90 GLN C O 1
ATOM 3631 N N . ILE C 1 94 ? 26.484 55.770 155.499 1.00 26.33 91 ILE C N 1
ATOM 3632 C CA . ILE C 1 94 ? 27.487 54.746 155.242 1.00 26.80 91 ILE C CA 1
ATOM 3633 C C . ILE C 1 94 ? 27.026 53.847 154.091 1.00 26.89 91 ILE C C 1
ATOM 3634 O O . ILE C 1 94 ? 27.831 53.506 153.244 1.00 26.57 91 ILE C O 1
ATOM 3639 N N . ASN C 1 95 ? 25.721 53.564 154.015 1.00 26.97 92 ASN C N 1
ATOM 3640 C CA . ASN C 1 95 ? 25.171 52.740 152.954 1.00 27.51 92 ASN C CA 1
ATOM 3641 C C . ASN C 1 95 ? 25.258 53.295 151.565 1.00 27.78 92 ASN C C 1
ATOM 3642 O O . ASN C 1 95 ? 25.337 52.537 150.602 1.00 29.00 92 ASN C O 1
ATOM 3647 N N . LEU C 1 96 ? 25.228 54.614 151.452 1.00 28.56 93 LEU C N 1
ATOM 3648 C CA . LEU C 1 96 ? 25.478 55.273 150.177 1.00 28.11 93 LEU C CA 1
ATOM 3649 C C . LEU C 1 96 ? 26.861 54.879 149.636 1.00 27.73 93 LEU C C 1
ATOM 3650 O O . LEU C 1 96 ? 27.038 54.673 148.432 1.00 26.45 93 LEU C O 1
ATOM 3655 N N . VAL C 1 97 ? 27.825 54.770 150.546 1.00 26.86 94 VAL C N 1
ATOM 3656 C CA . VAL C 1 97 ? 29.190 54.388 150.194 1.00 26.91 94 VAL C CA 1
ATOM 3657 C C . VAL C 1 97 ? 29.221 52.912 149.861 1.00 26.92 94 VAL C C 1
ATOM 3658 O O . VAL C 1 97 ? 29.672 52.530 148.781 1.00 27.27 94 VAL C O 1
ATOM 3662 N N . LEU C 1 98 ? 28.725 52.083 150.780 1.00 26.15 95 LEU C N 1
ATOM 3663 C CA . LEU C 1 98 ? 28.737 50.634 150.563 1.00 25.82 95 LEU C CA 1
ATOM 3664 C C . LEU C 1 98 ? 28.035 50.245 149.264 1.00 26.51 95 LEU C C 1
ATOM 3665 O O . LEU C 1 98 ? 28.463 49.312 148.591 1.00 26.91 95 LEU C O 1
ATOM 3670 N N . LEU C 1 99 ? 26.994 50.978 148.879 1.00 25.99 96 LEU C N 1
ATOM 3671 C CA . LEU C 1 99 ? 26.256 50.619 147.663 1.00 26.43 96 LEU C CA 1
ATOM 3672 C C . LEU C 1 99 ? 26.611 51.465 146.423 1.00 26.52 96 LEU C C 1
ATOM 3673 O O . LEU C 1 99 ? 26.113 51.188 145.332 1.00 25.90 96 LEU C O 1
ATOM 3678 N N . GLY C 1 100 ? 27.484 52.468 146.595 1.00 26.75 97 GLY C N 1
ATOM 3679 C CA . GLY C 1 100 ? 27.769 53.456 145.556 1.00 27.20 97 GLY C CA 1
ATOM 3680 C C . GLY C 1 100 ? 29.145 53.389 144.904 1.00 28.38 97 GLY C C 1
ATOM 3681 O O . GLY C 1 100 ? 29.388 54.071 143.886 1.00 27.11 97 GLY C O 1
ATOM 3682 N N . ILE C 1 101 ? 30.038 52.555 145.457 1.00 29.00 98 ILE C N 1
ATOM 3683 C CA . ILE C 1 101 ? 31.401 52.447 144.924 1.00 30.22 98 ILE C CA 1
ATOM 3684 C C . ILE C 1 101 ? 31.401 52.105 143.432 1.00 31.35 98 ILE C C 1
ATOM 3685 O O . ILE C 1 101 ? 32.228 52.634 142.679 1.00 30.97 98 ILE C O 1
ATOM 3690 N N . ASP C 1 102 ? 30.480 51.237 143.001 1.00 32.06 99 ASP C N 1
ATOM 3691 C CA . ASP C 1 102 ? 30.474 50.815 141.604 1.00 34.06 99 ASP C CA 1
ATOM 3692 C C . ASP C 1 102 ? 29.841 51.886 140.730 1.00 33.68 99 ASP C C 1
ATOM 3693 O O . ASP C 1 102 ? 29.862 51.768 139.520 1.00 34.39 99 ASP C O 1
ATOM 3698 N N . SER C 1 103 ? 29.263 52.922 141.331 1.00 32.72 100 SER C N 1
ATOM 3699 C CA . SER C 1 103 ? 28.680 53.997 140.521 1.00 31.89 100 SER C CA 1
ATOM 3700 C C . SER C 1 103 ? 29.639 55.157 140.264 1.00 31.13 100 SER C C 1
ATOM 3701 O O . SER C 1 103 ? 29.308 56.056 139.506 1.00 31.34 100 SER C O 1
ATOM 3704 N N . LEU C 1 104 ? 30.836 55.104 140.855 1.00 30.00 101 LEU C N 1
ATOM 3705 C CA . LEU C 1 104 ? 31.875 56.121 140.660 1.00 29.03 101 LEU C CA 1
ATOM 3706 C C . LEU C 1 104 ? 32.855 55.757 139.556 1.00 28.66 101 LEU C C 1
ATOM 3707 O O . LEU C 1 104 ? 33.367 54.651 139.518 1.00 28.37 101 LEU C O 1
ATOM 3712 N N . ASN C 1 105 ? 33.139 56.705 138.674 1.00 29.30 102 ASN C N 1
ATOM 3713 C CA . ASN C 1 105 ? 34.273 56.603 137.748 1.00 29.50 102 ASN C CA 1
ATOM 3714 C C . ASN C 1 105 ? 35.618 56.500 138.485 1.00 29.44 102 ASN C C 1
ATOM 3715 O O . ASN C 1 105 ? 35.717 56.889 139.637 1.00 28.30 102 ASN C O 1
ATOM 3720 N N . ASP C 1 106 ? 36.642 55.968 137.816 1.00 29.91 103 ASP C N 1
ATOM 3721 C CA . ASP C 1 106 ? 38.015 56.022 138.326 1.00 30.09 103 ASP C CA 1
ATOM 3722 C C . ASP C 1 106 ? 38.344 57.431 138.855 1.00 29.76 10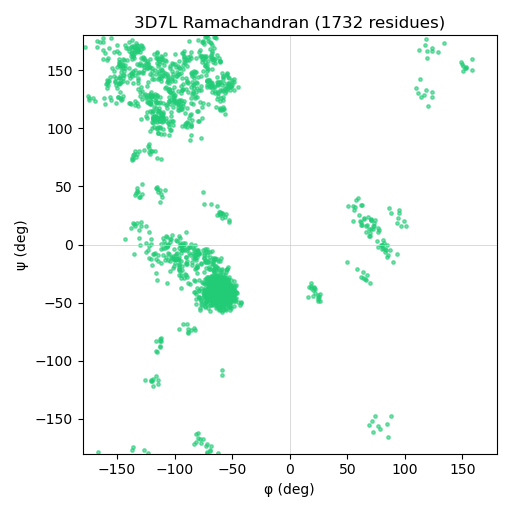3 ASP C C 1
ATOM 3723 O O . ASP C 1 106 ? 37.964 58.446 138.248 1.00 28.67 103 ASP C O 1
ATOM 3728 N N . LYS C 1 107 ? 38.982 57.484 140.024 1.00 29.45 104 LYS C N 1
ATOM 3729 C CA . LYS C 1 107 ? 39.464 58.759 140.615 1.00 29.49 104 LYS C CA 1
ATOM 3730 C C . LYS C 1 107 ? 38.298 59.661 141.070 1.00 28.57 104 LYS C C 1
ATOM 3731 O O . LYS C 1 107 ? 38.494 60.838 141.355 1.00 28.48 104 LYS C O 1
ATOM 3737 N N . GLY C 1 108 ? 37.092 59.099 141.131 1.00 28.39 105 GLY C N 1
ATOM 3738 C CA . GLY C 1 108 ? 35.923 59.788 141.686 1.00 27.41 105 GLY C CA 1
ATOM 3739 C C . GLY C 1 108 ? 36.035 59.894 143.199 1.00 28.21 105 GLY C C 1
ATOM 3740 O O . GLY C 1 108 ? 37.043 59.422 143.798 1.00 28.23 105 GLY C O 1
ATOM 3741 N N . SER C 1 109 ? 35.032 60.514 143.840 1.00 27.73 106 SER C N 1
ATOM 3742 C CA . SER C 1 109 ? 35.090 60.722 145.314 1.00 28.20 106 SER C CA 1
ATOM 3743 C C . SER C 1 109 ? 33.741 60.540 146.024 1.00 27.74 106 SER C C 1
ATOM 3744 O O . SER C 1 109 ? 32.684 60.643 145.392 1.00 27.38 106 SER C O 1
ATOM 3747 N N . PHE C 1 110 ? 33.798 60.273 147.332 1.00 27.44 107 PHE C N 1
ATOM 3748 C CA . PHE C 1 110 ? 32.636 60.400 148.212 1.00 27.80 107 PHE C CA 1
ATOM 3749 C C . PHE C 1 110 ? 32.919 61.530 149.182 1.00 28.11 107 PHE C C 1
ATOM 3750 O O . PHE C 1 110 ? 34.049 61.685 149.632 1.00 28.75 107 PHE C O 1
ATOM 3758 N N . THR C 1 111 ? 31.895 62.308 149.522 1.00 27.49 108 THR C N 1
ATOM 3759 C CA . THR C 1 111 ? 32.007 63.296 150.605 1.00 28.07 108 THR C CA 1
ATOM 3760 C C . THR C 1 111 ? 30.777 63.157 151.506 1.00 27.57 108 THR C C 1
ATOM 3761 O O . THR C 1 111 ? 29.652 63.278 151.023 1.00 28.72 108 THR C O 1
ATOM 3765 N N . LEU C 1 112 ? 30.985 62.895 152.789 1.00 28.53 109 LEU C N 1
ATOM 3766 C CA . LEU C 1 112 ? 29.865 62.750 153.738 1.00 28.61 109 LEU C CA 1
ATOM 3767 C C . LEU C 1 112 ? 29.867 63.845 154.810 1.00 29.56 109 LEU C C 1
ATOM 3768 O O . LEU C 1 112 ? 30.897 64.476 155.055 1.00 29.13 109 LEU C O 1
ATOM 3773 N N . THR C 1 113 ? 28.720 64.044 155.466 1.00 28.98 110 THR C N 1
ATOM 3774 C CA . THR C 1 113 ? 28.587 65.097 156.463 1.00 28.85 110 THR C CA 1
ATOM 3775 C C . THR C 1 113 ? 28.674 64.515 157.869 1.00 29.08 110 THR C C 1
ATOM 3776 O O . THR C 1 113 ? 28.141 63.407 158.144 1.00 28.40 110 THR C O 1
ATOM 3780 N N . THR C 1 114 ? 29.353 65.259 158.748 1.00 28.15 111 THR C N 1
ATOM 3781 C CA . THR C 1 114 ? 29.419 64.926 160.173 1.00 28.13 111 THR C CA 1
ATOM 3782 C C . THR C 1 114 ? 28.954 66.158 160.963 1.00 28.13 111 THR C C 1
ATOM 3783 O O . THR C 1 114 ? 27.804 66.571 160.802 1.00 28.26 111 THR C O 1
ATOM 3787 N N . GLY C 1 115 ? 29.817 66.769 161.776 1.00 28.00 112 GLY C N 1
ATOM 3788 C CA . GLY C 1 115 ? 29.407 67.938 162.540 1.00 27.85 112 GLY C CA 1
ATOM 3789 C C . GLY C 1 115 ? 30.111 68.083 163.875 1.00 28.66 112 GLY C C 1
ATOM 3790 O O . GLY C 1 115 ? 30.596 67.107 164.445 1.00 27.24 112 GLY C O 1
ATOM 3791 N N . ILE C 1 116 ? 30.145 69.326 164.363 1.00 28.99 113 ILE C N 1
ATOM 3792 C CA . ILE C 1 116 ? 30.914 69.708 165.546 1.00 29.30 113 ILE C CA 1
ATOM 3793 C C . ILE C 1 116 ? 30.525 68.997 166.862 1.00 30.77 113 ILE C C 1
ATOM 3794 O O . ILE C 1 116 ? 31.315 68.958 167.808 1.00 29.89 113 ILE C O 1
ATOM 3815 N N . GLU C 1 119 ? 33.011 66.641 168.689 1.00 33.91 116 GLU C N 1
ATOM 3816 C CA . GLU C 1 119 ? 34.128 67.189 169.475 1.00 34.00 116 GLU C CA 1
ATOM 3817 C C . GLU C 1 119 ? 33.754 68.278 170.466 1.00 33.29 116 GLU C C 1
ATOM 3818 O O . GLU C 1 119 ? 34.554 68.605 171.333 1.00 32.40 116 GLU C O 1
ATOM 3824 N N . ASP C 1 120 ? 32.556 68.846 170.331 1.00 31.93 117 ASP C N 1
ATOM 3825 C CA . ASP C 1 120 ? 32.145 69.963 171.175 1.00 31.24 117 ASP C CA 1
ATOM 3826 C C . ASP C 1 120 ? 30.698 69.664 171.602 1.00 30.88 117 ASP C C 1
ATOM 3827 O O . ASP C 1 120 ? 29.751 70.211 171.036 1.00 29.66 117 ASP C O 1
ATOM 3832 N N . PRO C 1 121 ? 30.533 68.736 172.577 1.00 30.48 118 PRO C N 1
ATOM 3833 C CA . PRO C 1 121 ? 29.218 68.166 172.868 1.00 29.60 118 PRO C CA 1
ATOM 3834 C C . PRO C 1 121 ? 28.232 69.174 173.455 1.00 29.31 118 PRO C C 1
ATOM 3835 O O . PRO C 1 121 ? 28.652 70.127 174.091 1.00 29.14 118 PRO C O 1
ATOM 3839 N N . ILE C 1 122 ? 26.938 68.963 173.197 1.00 28.10 119 ILE C N 1
ATOM 3840 C CA . ILE C 1 122 ? 25.864 69.748 173.783 1.00 27.68 119 ILE C CA 1
ATOM 3841 C C . ILE C 1 122 ? 24.796 68.813 174.349 1.00 27.56 119 ILE C C 1
ATOM 3842 O O . ILE C 1 122 ? 24.659 67.684 173.878 1.00 28.09 119 ILE C O 1
ATOM 3847 N N . VAL C 1 123 ? 24.046 69.293 175.338 1.00 26.93 120 VAL C N 1
ATOM 3848 C CA . VAL C 1 123 ? 22.879 68.577 175.855 1.00 26.45 120 VAL C CA 1
ATOM 3849 C C . VAL C 1 123 ? 21.925 68.265 174.686 1.00 26.59 120 VAL C C 1
ATOM 3850 O O . VAL C 1 123 ? 21.648 69.133 173.849 1.00 25.57 120 VAL C O 1
ATOM 3854 N N . GLN C 1 124 ? 21.457 67.011 174.657 1.00 26.53 121 GLN C N 1
ATOM 3855 C CA . GLN C 1 124 ? 20.562 66.444 173.640 1.00 26.39 121 GLN C CA 1
ATOM 3856 C C . GLN C 1 124 ? 21.326 65.885 172.459 1.00 26.80 121 GLN C C 1
ATOM 3857 O O . GLN C 1 124 ? 20.753 65.244 171.578 1.00 27.90 121 GLN C O 1
ATOM 3863 N N . GLY C 1 125 ? 22.632 66.080 172.472 1.00 26.66 122 GLY C N 1
ATOM 3864 C CA . GLY C 1 125 ? 23.432 65.812 171.301 1.00 26.63 122 GLY C CA 1
ATOM 3865 C C . GLY C 1 125 ? 24.152 64.473 171.229 1.00 26.58 122 GLY C C 1
ATOM 3866 O O . GLY C 1 125 ? 24.866 64.250 170.275 1.00 26.55 122 GLY C O 1
ATOM 3867 N N . ALA C 1 126 ? 23.966 63.578 172.208 1.00 25.99 123 ALA C N 1
ATOM 3868 C CA . ALA C 1 126 ? 24.731 62.312 172.243 1.00 25.41 123 ALA C CA 1
ATOM 3869 C C . ALA C 1 126 ? 24.535 61.451 170.997 1.00 25.18 123 ALA C C 1
ATOM 3870 O O . ALA C 1 126 ? 25.482 60.811 170.509 1.00 24.91 123 ALA C O 1
ATOM 3872 N N . SER C 1 127 ? 23.306 61.457 170.499 1.00 24.42 124 SER C N 1
ATOM 3873 C CA . SER C 1 127 ? 22.914 60.632 169.367 1.00 25.61 124 SER C CA 1
ATOM 3874 C C . SER C 1 127 ? 23.523 61.151 168.084 1.00 25.51 124 SER C C 1
ATOM 3875 O O . SER C 1 127 ? 24.139 60.385 167.330 1.00 26.12 124 SER C O 1
ATOM 3878 N N . ALA C 1 128 ? 23.394 62.462 167.855 1.00 26.42 125 ALA C N 1
ATOM 3879 C CA . ALA C 1 128 ? 24.135 63.124 166.764 1.00 26.86 125 ALA C CA 1
ATOM 3880 C C . ALA C 1 128 ? 25.647 62.917 166.870 1.00 27.08 125 ALA C C 1
ATOM 3881 O O . ALA C 1 128 ? 26.307 62.671 165.848 1.00 26.76 125 ALA C O 1
ATOM 3883 N N . ALA C 1 129 ? 26.190 62.991 168.091 1.00 26.67 126 ALA C N 1
ATOM 3884 C CA . ALA C 1 129 ? 27.626 62.808 168.307 1.00 26.98 126 ALA C CA 1
ATOM 3885 C C . ALA C 1 129 ? 28.076 61.431 167.856 1.00 27.07 126 ALA C C 1
ATOM 3886 O O . ALA C 1 129 ? 29.045 61.307 167.102 1.00 27.48 126 ALA C O 1
ATOM 3896 N N . ALA C 1 131 ? 26.715 59.449 165.619 1.00 26.75 128 ALA C N 1
ATOM 3897 C CA . ALA C 1 131 ? 26.671 59.360 164.167 1.00 26.93 128 ALA C CA 1
ATOM 3898 C C . ALA C 1 131 ? 27.876 60.039 163.563 1.00 27.19 128 ALA C C 1
ATOM 3899 O O . ALA C 1 131 ? 28.496 59.510 162.645 1.00 27.45 128 ALA C O 1
ATOM 3901 N N . ASN C 1 132 ? 28.193 61.223 164.070 1.00 27.29 129 ASN C N 1
ATOM 3902 C CA . ASN C 1 132 ? 29.324 61.992 163.562 1.00 27.58 129 ASN C CA 1
ATOM 3903 C C . ASN C 1 132 ? 30.649 61.261 163.749 1.00 27.72 129 ASN C C 1
ATOM 3904 O O . ASN C 1 132 ? 31.471 61.220 162.822 1.00 28.91 129 ASN C O 1
ATOM 3909 N N . GLY C 1 133 ? 30.850 60.677 164.928 1.00 26.90 130 GLY C N 1
ATOM 3910 C CA . GLY C 1 133 ? 32.029 59.848 165.194 1.00 27.36 130 GLY C CA 1
ATOM 3911 C C . GLY C 1 133 ? 32.166 58.652 164.256 1.00 27.36 130 GLY C C 1
ATOM 3912 O O . GLY C 1 133 ? 33.239 58.395 163.723 1.00 27.88 130 GLY C O 1
ATOM 3913 N N . ALA C 1 134 ? 31.060 57.937 164.086 1.00 26.80 131 ALA C N 1
ATOM 3914 C CA . ALA C 1 134 ? 30.932 56.759 163.235 1.00 27.17 131 ALA C CA 1
ATOM 3915 C C . ALA C 1 134 ? 31.288 57.051 161.773 1.00 26.97 131 ALA C C 1
ATOM 3916 O O . ALA C 1 134 ? 32.114 56.351 161.176 1.00 27.90 131 ALA C O 1
ATOM 3918 N N . VAL C 1 135 ? 30.663 58.080 161.207 1.00 26.44 132 VAL C N 1
ATOM 3919 C CA . VAL C 1 135 ? 30.911 58.451 159.832 1.00 25.56 132 VAL C CA 1
ATOM 3920 C C . VAL C 1 135 ? 32.357 58.938 159.649 1.00 26.25 132 VAL C C 1
ATOM 3921 O O . VAL C 1 135 ? 33.012 58.534 158.677 1.00 26.11 132 VAL C O 1
ATOM 3925 N N . THR C 1 136 ? 32.881 59.735 160.603 1.00 26.08 133 THR C N 1
ATOM 3926 C CA . THR C 1 136 ? 34.272 60.218 160.522 1.00 25.82 133 THR C CA 1
ATOM 3927 C C . THR C 1 136 ? 35.279 59.061 160.443 1.00 26.28 133 THR C C 1
ATOM 3928 O O . THR C 1 136 ? 36.148 59.030 159.551 1.00 27.19 133 THR C O 1
ATOM 3932 N N . ALA C 1 137 ? 35.184 58.141 161.403 1.00 26.06 134 ALA C N 1
ATOM 3933 C CA . ALA C 1 137 ? 36.076 56.975 161.497 1.00 25.47 134 ALA C CA 1
ATOM 3934 C C . ALA C 1 137 ? 35.949 55.976 160.320 1.00 25.74 134 ALA C C 1
ATOM 3935 O O . ALA C 1 137 ? 36.974 55.471 159.820 1.00 24.94 134 ALA C O 1
ATOM 3937 N N . PHE C 1 138 ? 34.701 55.661 159.930 1.00 26.27 135 PHE C N 1
ATOM 3938 C CA . PHE C 1 138 ? 34.424 54.822 158.762 1.00 26.40 135 PHE C CA 1
ATOM 3939 C C . PHE C 1 138 ? 35.124 55.369 157.509 1.00 27.58 135 PHE C C 1
ATOM 3940 O O . PHE C 1 138 ? 35.710 54.586 156.765 1.00 28.71 135 PHE C O 1
ATOM 3948 N N . ALA C 1 139 ? 35.035 56.681 157.279 1.00 27.21 136 ALA C N 1
ATOM 3949 C CA . ALA C 1 139 ? 35.684 57.343 156.128 1.00 27.47 136 ALA C CA 1
ATOM 3950 C C . ALA C 1 139 ? 37.197 57.336 156.211 1.00 28.04 136 ALA C C 1
ATOM 3951 O O . ALA C 1 139 ? 37.881 57.157 155.188 1.00 28.43 136 ALA C O 1
ATOM 3953 N N . LYS C 1 140 ? 37.727 57.532 157.416 1.00 28.10 137 LYS C N 1
ATOM 3954 C CA . LYS C 1 140 ? 39.178 57.512 157.593 1.00 28.99 137 LYS C CA 1
ATOM 3955 C C . LYS C 1 140 ? 39.733 56.127 157.195 1.00 29.07 137 LYS C C 1
ATOM 3956 O O . LYS C 1 140 ? 40.737 56.032 156.482 1.00 30.16 137 LYS C O 1
ATOM 3962 N N . SER C 1 141 ? 39.057 55.076 157.664 1.00 27.64 138 SER C N 1
ATOM 3963 C CA . SER C 1 141 ? 39.414 53.698 157.384 1.00 27.82 138 SER C CA 1
ATOM 3964 C C . SER C 1 141 ? 39.118 53.297 155.945 1.00 27.40 138 SER C C 1
ATOM 3965 O O . SER C 1 141 ? 39.964 52.681 155.297 1.00 28.29 138 SER C O 1
ATOM 3968 N N . ALA C 1 142 ? 37.923 53.620 155.451 1.00 26.40 139 ALA C N 1
ATOM 3969 C CA . ALA C 1 142 ? 37.544 53.250 154.076 1.00 27.45 139 ALA C CA 1
ATOM 3970 C C . ALA C 1 142 ? 38.509 53.834 153.038 1.00 26.96 139 ALA C C 1
ATOM 3971 O O . ALA C 1 142 ? 38.795 53.184 152.038 1.00 28.92 139 ALA C O 1
ATOM 3973 N N . ALA C 1 143 ? 39.030 55.036 153.283 1.00 27.86 140 ALA C N 1
ATOM 3974 C CA . ALA C 1 143 ? 40.033 55.689 152.371 1.00 27.36 140 ALA C CA 1
ATOM 3975 C C . ALA C 1 143 ? 41.190 54.773 151.972 1.00 26.88 140 ALA C C 1
ATOM 3976 O O . ALA C 1 143 ? 41.654 54.830 150.838 1.00 27.29 140 ALA C O 1
ATOM 3978 N N . ILE C 1 144 ? 41.674 53.941 152.892 1.00 26.66 141 ILE C N 1
ATOM 3979 C CA . ILE C 1 144 ? 42.799 53.067 152.533 1.00 26.87 141 ILE C CA 1
ATOM 3980 C C . ILE C 1 144 ? 42.431 51.871 151.617 1.00 27.27 141 ILE C C 1
ATOM 3981 O O . ILE C 1 144 ? 43.325 51.228 151.075 1.00 27.85 141 ILE C O 1
ATOM 3986 N N . GLU C 1 145 ? 41.135 51.602 151.441 1.00 27.08 142 GLU C N 1
ATOM 3987 C CA . GLU C 1 145 ? 40.646 50.419 150.738 1.00 27.85 142 GLU C CA 1
ATOM 3988 C C . GLU C 1 145 ? 39.885 50.723 149.452 1.00 28.22 142 GLU C C 1
ATOM 3989 O O . GLU C 1 145 ? 39.438 49.805 148.764 1.00 29.24 142 GLU C O 1
ATOM 4003 N N . PRO C 1 147 ? 38.978 51.234 145.721 1.00 28.13 144 PRO C N 1
ATOM 4004 C CA . PRO C 1 147 ? 39.561 50.838 144.453 1.00 28.05 144 PRO C CA 1
ATOM 4005 C C . PRO C 1 147 ? 39.587 52.012 143.463 1.00 28.64 144 PRO C C 1
ATOM 4006 O O . PRO C 1 147 ? 38.971 53.059 143.713 1.00 28.58 144 PRO C O 1
ATOM 4010 N N . ARG C 1 148 ? 40.335 51.818 142.370 1.00 29.14 145 ARG C N 1
ATOM 4011 C CA . ARG C 1 148 ? 40.339 52.681 141.183 1.00 28.57 145 ARG C CA 1
ATOM 4012 C C . ARG C 1 148 ? 40.623 54.191 141.455 1.00 29.01 145 ARG C C 1
ATOM 4013 O O . ARG C 1 148 ? 40.136 55.090 140.750 1.00 27.87 145 ARG C O 1
ATOM 4021 N N . GLY C 1 149 ? 41.456 54.447 142.465 1.00 28.20 146 GLY C N 1
ATOM 4022 C CA . GLY C 1 149 ? 41.882 55.802 142.781 1.00 28.59 146 GLY C CA 1
ATOM 4023 C C . GLY C 1 149 ? 40.811 56.657 143.437 1.00 29.29 146 GLY C C 1
ATOM 4024 O O . GLY C 1 149 ? 40.958 57.873 143.501 1.00 30.24 146 GLY C O 1
ATOM 4025 N N . ILE C 1 150 ? 39.747 56.024 143.949 1.00 28.96 147 ILE C N 1
ATOM 4026 C CA . ILE C 1 150 ? 38.605 56.734 144.547 1.00 27.59 147 ILE C CA 1
ATOM 4027 C C . ILE C 1 150 ? 38.990 57.355 145.896 1.00 28.17 147 ILE C C 1
ATOM 4028 O O . ILE C 1 150 ? 39.757 56.767 146.664 1.00 27.94 147 ILE C O 1
ATOM 4033 N N . ARG C 1 151 ? 38.486 58.565 146.156 1.00 27.75 148 ARG C N 1
ATOM 4034 C CA . ARG C 1 151 ? 38.731 59.272 147.418 1.00 27.62 148 ARG C CA 1
ATOM 4035 C C . ARG C 1 151 ? 37.478 59.355 148.308 1.00 27.28 148 ARG C C 1
ATOM 4036 O O . ARG C 1 151 ? 36.348 59.316 147.814 1.00 26.01 148 ARG C O 1
ATOM 4044 N N . ILE C 1 152 ? 37.677 59.488 149.625 1.00 26.64 149 ILE C N 1
ATOM 4045 C CA . ILE C 1 152 ? 36.541 59.711 150.537 1.00 26.32 149 ILE C CA 1
ATOM 4046 C C . ILE C 1 152 ? 36.916 60.610 151.699 1.00 26.04 149 ILE C C 1
ATOM 4047 O O . ILE C 1 152 ? 37.901 60.359 152.382 1.00 25.59 149 ILE C O 1
ATOM 4052 N N . ASN C 1 153 ? 36.161 61.695 151.880 1.00 26.15 150 ASN C N 1
ATOM 4053 C CA . ASN C 1 153 ? 36.400 62.625 152.971 1.00 26.33 150 ASN C CA 1
ATOM 4054 C C . ASN C 1 153 ? 35.088 62.910 153.656 1.00 26.12 150 ASN C C 1
ATOM 4055 O O . ASN C 1 153 ? 34.014 62.597 153.126 1.00 25.96 150 ASN C O 1
ATOM 4060 N N . THR C 1 154 ? 35.184 63.557 154.819 1.00 25.93 151 THR C N 1
ATOM 4061 C CA . THR C 1 154 ? 34.013 64.089 155.501 1.00 25.62 151 THR C CA 1
ATOM 4062 C C . THR C 1 154 ? 34.136 65.599 155.760 1.00 25.54 151 THR C C 1
ATOM 4063 O O . THR C 1 154 ? 35.232 66.172 155.805 1.00 25.02 151 THR C O 1
ATOM 4067 N N . VAL C 1 155 ? 32.994 66.243 155.901 1.00 24.76 152 VAL C N 1
ATOM 4068 C CA . VAL C 1 155 ? 32.959 67.665 156.215 1.00 25.30 152 VAL C CA 1
ATOM 4069 C C . VAL C 1 155 ? 32.202 67.814 157.516 1.00 25.38 152 VAL C C 1
ATOM 4070 O O . VAL C 1 155 ? 31.089 67.328 157.629 1.00 24.80 152 VAL C O 1
ATOM 4074 N N . SER C 1 156 ? 32.813 68.518 158.472 1.00 26.04 153 SER C N 1
ATOM 4075 C CA . SER C 1 156 ? 32.250 68.650 159.833 1.00 26.73 153 SER C CA 1
ATOM 4076 C C . SER C 1 156 ? 31.850 70.105 160.114 1.00 27.13 153 SER C C 1
ATOM 4077 O O . SER C 1 156 ? 32.697 70.939 160.457 1.00 27.82 153 SER C O 1
ATOM 4080 N N . PRO C 1 157 ? 30.570 70.435 159.913 1.00 27.22 154 PRO C N 1
ATOM 4081 C CA . PRO C 1 157 ? 30.163 71.837 160.124 1.00 27.52 154 PRO C CA 1
ATOM 4082 C C . PRO C 1 157 ? 29.911 72.202 161.578 1.00 27.00 154 PRO C C 1
ATOM 4083 O O . PRO C 1 157 ? 29.494 71.359 162.364 1.00 26.99 154 PRO C O 1
ATOM 4087 N N . ASN C 1 158 ? 30.170 73.455 161.935 1.00 26.75 155 ASN C N 1
ATOM 4088 C CA . ASN C 1 158 ? 29.589 74.033 163.151 1.00 26.30 155 ASN C CA 1
ATOM 4089 C C . ASN C 1 158 ? 28.102 74.322 162.842 1.00 26.80 155 ASN C C 1
ATOM 4090 O O . ASN C 1 158 ? 27.657 74.222 161.675 1.00 26.75 155 ASN C O 1
ATOM 4095 N N . VAL C 1 159 ? 27.341 74.714 163.854 1.00 26.98 156 VAL C N 1
ATOM 4096 C CA . VAL C 1 159 ? 25.993 75.256 163.629 1.00 27.34 156 VAL C CA 1
ATOM 4097 C C . VAL C 1 159 ? 26.054 76.396 162.581 1.00 28.26 156 VAL C C 1
ATOM 4098 O O . VAL C 1 159 ? 26.998 77.195 162.580 1.00 28.76 156 VAL C O 1
ATOM 4102 N N . LEU C 1 160 ? 25.090 76.410 161.652 1.00 28.03 157 LEU C N 1
ATOM 4103 C CA . LEU C 1 160 ? 25.065 77.369 160.543 1.00 28.74 157 LEU C CA 1
ATOM 4104 C C . LEU C 1 160 ? 24.417 78.677 160.952 1.00 29.53 157 LEU C C 1
ATOM 4105 O O . LEU C 1 160 ? 23.422 78.678 161.684 1.00 29.12 157 LEU C O 1
ATOM 4110 N N . GLU C 1 161 ? 24.987 79.792 160.493 1.00 29.98 158 GLU C N 1
ATOM 4111 C CA . GLU C 1 161 ? 24.363 81.090 160.675 1.00 31.23 158 GLU C CA 1
ATOM 4112 C C . GLU C 1 161 ? 22.898 81.036 160.235 1.00 31.73 158 GLU C C 1
ATOM 4113 O O . GLU C 1 161 ? 22.014 81.577 160.920 1.00 31.35 158 GLU C O 1
ATOM 4119 N N . GLU C 1 162 ? 22.652 80.349 159.113 1.00 31.84 159 GLU C N 1
ATOM 4120 C CA . GLU C 1 162 ? 21.327 80.298 158.480 1.00 32.53 159 GLU C CA 1
ATOM 4121 C C . GLU C 1 162 ? 20.319 79.503 159.293 1.00 32.67 159 GLU C C 1
ATOM 4122 O O . GLU C 1 162 ? 19.143 79.437 158.933 1.00 32.89 159 GLU C O 1
ATOM 4128 N N . SER C 1 163 ? 20.799 78.873 160.361 1.00 32.54 160 SER C N 1
ATOM 4129 C CA . SER C 1 163 ? 19.968 78.108 161.274 1.00 32.71 160 SER C CA 1
ATOM 4130 C C . SER C 1 163 ? 20.046 78.665 162.694 1.00 32.61 160 SER C C 1
ATOM 4131 O O . SER C 1 163 ? 19.427 78.129 163.611 1.00 33.02 160 SER C O 1
ATOM 4134 N N . TRP C 1 164 ? 20.824 79.720 162.886 1.00 32.62 161 TRP C N 1
ATOM 4135 C CA . TRP C 1 164 ? 21.055 80.271 164.216 1.00 32.87 161 TRP C CA 1
ATOM 4136 C C . TRP C 1 164 ? 19.783 80.693 164.960 1.00 34.31 161 TRP C C 1
ATOM 4137 O O . TRP C 1 164 ? 19.682 80.487 166.181 1.00 34.20 161 TRP C O 1
ATOM 4148 N N . ASP C 1 165 ? 18.826 81.281 164.228 1.00 35.00 162 ASP C N 1
ATOM 4149 C CA . ASP C 1 165 ? 17.526 81.675 164.787 1.00 36.31 162 ASP C CA 1
ATOM 4150 C C . ASP C 1 165 ? 16.829 80.516 165.499 1.00 35.81 162 ASP C C 1
ATOM 4151 O O . ASP C 1 165 ? 16.370 80.658 166.634 1.00 35.53 162 ASP C O 1
ATOM 4156 N N . LYS C 1 166 ? 16.773 79.369 164.832 1.00 36.01 163 LYS C N 1
ATOM 4157 C CA . LYS C 1 166 ? 16.126 78.175 165.387 1.00 36.37 163 LYS C CA 1
ATOM 4158 C C . LYS C 1 166 ? 17.027 77.357 166.325 1.00 35.94 163 LYS C C 1
ATOM 4159 O O . LYS C 1 166 ? 16.536 76.754 167.280 1.00 36.11 163 LYS C O 1
ATOM 4165 N N . LEU C 1 167 ? 18.339 77.369 166.082 1.00 35.26 164 LEU C N 1
ATOM 4166 C CA . LEU C 1 167 ? 19.268 76.506 166.818 1.00 34.18 164 LEU C CA 1
ATOM 4167 C C . LEU C 1 167 ? 19.989 77.114 168.025 1.00 33.87 164 LEU C C 1
ATOM 4168 O O . LEU C 1 167 ? 20.500 76.373 168.875 1.00 33.58 164 LEU C O 1
ATOM 4173 N N . GLU C 1 168 ? 20.045 78.442 168.113 1.00 33.38 165 GLU C N 1
ATOM 4174 C CA . GLU C 1 168 ? 20.777 79.098 169.204 1.00 34.18 165 GLU C CA 1
ATOM 4175 C C . GLU C 1 168 ? 20.506 78.559 170.628 1.00 32.62 165 GLU C C 1
ATOM 4176 O O . GLU C 1 168 ? 21.452 78.399 171.394 1.00 32.09 165 GLU C O 1
ATOM 4182 N N . PRO C 1 169 ? 19.226 78.270 170.982 1.00 32.24 166 PRO C N 1
ATOM 4183 C CA . PRO C 1 169 ? 18.961 77.716 172.329 1.00 31.59 166 PRO C CA 1
ATOM 4184 C C . PRO C 1 169 ? 19.631 76.369 172.606 1.00 31.38 166 PRO C C 1
ATOM 4185 O O . PRO C 1 169 ? 19.862 76.017 173.762 1.00 30.96 166 PRO C O 1
ATOM 4189 N N . PHE C 1 170 ? 19.939 75.629 171.551 1.00 31.21 167 PHE C N 1
ATOM 4190 C CA . PHE C 1 170 ? 20.681 74.393 171.683 1.00 31.76 167 PHE C CA 1
ATOM 4191 C C . PHE C 1 170 ? 22.199 74.600 171.725 1.00 30.82 167 PHE C C 1
ATOM 4192 O O . PHE C 1 170 ? 22.919 73.728 172.188 1.00 29.81 167 PHE C O 1
ATOM 4200 N N . PHE C 1 171 ? 22.669 75.768 171.283 1.00 29.89 168 PHE C N 1
ATOM 4201 C CA . PHE C 1 171 ? 24.092 75.972 171.045 1.00 29.19 168 PHE C CA 1
ATOM 4202 C C . PHE C 1 171 ? 24.573 77.284 171.651 1.00 28.75 168 PHE C C 1
ATOM 4203 O O . PHE C 1 171 ? 25.324 78.023 171.010 1.00 28.55 168 PHE C O 1
ATOM 4211 N N . GLU C 1 172 ? 24.154 77.566 172.884 1.00 28.08 169 GLU C N 1
ATOM 4212 C CA . GLU C 1 172 ? 24.413 78.865 173.523 1.00 28.02 169 GLU C CA 1
ATOM 4213 C C . GLU C 1 172 ? 25.918 79.090 173.690 1.00 27.21 169 GLU C C 1
ATOM 4214 O O . GLU C 1 172 ? 26.643 78.195 174.149 1.00 26.84 169 GLU C O 1
ATOM 4220 N N . GLY C 1 173 ? 26.398 80.260 173.268 1.00 26.69 170 GLY C N 1
ATOM 4221 C CA . GLY C 1 173 ? 27.829 80.592 173.367 1.00 25.42 170 GLY C CA 1
ATOM 4222 C C . GLY C 1 173 ? 28.685 80.094 172.200 1.00 25.31 170 GLY C C 1
ATOM 4223 O O . GLY C 1 173 ? 29.870 80.452 172.093 1.00 25.19 170 GLY C O 1
ATOM 4224 N N . PHE C 1 174 ? 28.093 79.263 171.340 1.00 24.46 171 PHE C N 1
ATOM 4225 C CA . PHE C 1 174 ? 28.675 78.889 170.048 1.00 24.59 171 PHE C CA 1
ATOM 4226 C C . PHE C 1 174 ? 28.726 80.089 169.109 1.00 25.74 171 PHE C C 1
ATOM 4227 O O . PHE C 1 174 ? 27.967 81.054 169.266 1.00 25.66 171 PHE C O 1
ATOM 4235 N N . LEU C 1 175 ? 29.622 80.024 168.125 1.00 26.65 172 LEU C N 1
ATOM 4236 C CA . LEU C 1 175 ? 29.724 81.043 167.117 1.00 27.12 172 LEU C CA 1
ATOM 4237 C C . LEU C 1 175 ? 29.444 80.382 165.768 1.00 27.04 172 LEU C C 1
ATOM 4238 O O . LEU C 1 175 ? 30.304 79.667 165.226 1.00 27.30 172 LEU C O 1
ATOM 4243 N N . PRO C 1 176 ? 28.238 80.606 165.209 1.00 26.75 173 PRO C N 1
ATOM 4244 C CA . PRO C 1 176 ? 27.915 79.882 163.978 1.00 26.87 173 PRO C CA 1
ATOM 4245 C C . PRO C 1 176 ? 28.778 80.316 162.794 1.00 26.67 173 PRO C C 1
ATOM 4246 O O . PRO C 1 176 ? 29.487 81.339 162.862 1.00 26.70 173 PRO C O 1
ATOM 4250 N N . VAL C 1 177 ? 28.724 79.509 161.741 1.00 26.58 174 VAL C N 1
ATOM 4251 C CA . VAL C 1 177 ? 29.497 79.692 160.521 1.00 26.36 174 VAL C CA 1
ATOM 4252 C C . VAL C 1 177 ? 28.555 79.821 159.314 1.00 26.46 174 VAL C C 1
ATOM 4253 O O . VAL C 1 177 ? 27.470 79.226 159.295 1.00 27.02 174 VAL C O 1
ATOM 4257 N N . PRO C 1 178 ? 28.945 80.628 158.313 1.00 26.68 175 PRO C N 1
ATOM 4258 C CA . PRO C 1 178 ? 28.134 80.654 157.094 1.00 27.15 175 PRO C CA 1
ATOM 4259 C C . PRO C 1 178 ? 28.068 79.312 156.348 1.00 26.88 175 PRO C C 1
ATOM 4260 O O . PRO C 1 178 ? 29.082 78.639 156.196 1.00 28.06 175 PRO C O 1
ATOM 4264 N N . ALA C 1 179 ? 26.881 78.941 155.877 1.00 27.02 176 ALA C N 1
ATOM 4265 C CA . ALA C 1 179 ? 26.731 77.769 155.012 1.00 27.16 176 ALA C CA 1
ATOM 4266 C C . ALA C 1 179 ? 27.602 77.827 153.763 1.00 27.73 176 ALA C C 1
ATOM 4267 O O . ALA C 1 179 ? 28.051 76.788 153.267 1.00 28.07 176 ALA C O 1
ATOM 4269 N N . ALA C 1 180 ? 27.864 79.029 153.261 1.00 27.66 177 ALA C N 1
ATOM 4270 C CA . ALA C 1 180 ? 28.728 79.167 152.085 1.00 28.01 177 ALA C CA 1
ATOM 4271 C C . ALA C 1 180 ? 30.191 78.845 152.411 1.00 28.23 177 ALA C C 1
ATOM 4272 O O . ALA C 1 180 ? 30.946 78.388 151.542 1.00 28.32 177 ALA C O 1
ATOM 4274 N N . LYS C 1 181 ? 30.591 79.093 153.655 1.00 28.39 178 LYS C N 1
ATOM 4275 C CA . LYS C 1 181 ? 31.923 78.726 154.105 1.00 29.17 178 LYS C CA 1
ATOM 4276 C C . LYS C 1 181 ? 32.040 77.213 154.185 1.00 28.06 178 LYS C C 1
ATOM 4277 O O . LYS C 1 181 ? 33.065 76.640 153.820 1.00 29.07 178 LYS C O 1
ATOM 4283 N N . VAL C 1 182 ? 30.984 76.564 154.659 1.00 27.36 179 VAL C N 1
ATOM 4284 C CA . VAL C 1 182 ? 30.989 75.127 154.769 1.00 25.21 179 VAL C CA 1
ATOM 4285 C C . VAL C 1 182 ? 31.001 74.530 153.374 1.00 25.08 179 VAL C C 1
ATOM 4286 O O . VAL C 1 182 ? 31.707 73.556 153.132 1.00 25.02 179 VAL C O 1
ATOM 4290 N N . ALA C 1 183 ? 30.200 75.088 152.469 1.00 23.74 180 ALA C N 1
ATOM 4291 C CA . ALA C 1 183 ? 30.127 74.577 151.112 1.00 24.11 180 ALA C CA 1
ATOM 4292 C C . ALA C 1 183 ? 31.505 74.530 150.422 1.00 24.55 180 ALA C C 1
ATOM 4293 O O . ALA C 1 183 ? 31.733 73.697 149.541 1.00 24.40 180 ALA C O 1
ATOM 4295 N N . ARG C 1 184 ? 32.396 75.457 150.783 1.00 25.04 181 ARG C N 1
ATOM 4296 C CA . ARG C 1 184 ? 33.772 75.476 150.280 1.00 26.32 181 ARG C CA 1
ATOM 4297 C C . ARG C 1 184 ? 34.560 74.190 150.588 1.00 26.05 181 ARG C C 1
ATOM 4298 O O . ARG C 1 184 ? 35.324 73.742 149.742 1.00 26.26 181 ARG C O 1
ATOM 4306 N N . ALA C 1 185 ? 34.403 73.630 151.798 1.00 25.79 182 ALA C N 1
ATOM 4307 C CA . ALA C 1 185 ? 35.039 72.361 152.173 1.00 26.28 182 ALA C CA 1
ATOM 4308 C C . ALA C 1 185 ? 34.526 71.171 151.355 1.00 26.65 182 ALA C C 1
ATOM 4309 O O . ALA C 1 185 ? 35.266 70.209 151.111 1.00 26.46 182 ALA C O 1
ATOM 4311 N N . PHE C 1 186 ? 33.246 71.209 150.982 1.00 26.90 183 PHE C N 1
ATOM 4312 C CA . PHE C 1 186 ? 32.696 70.231 150.034 1.00 27.32 183 PHE C CA 1
ATOM 4313 C C . PHE C 1 186 ? 33.375 70.387 148.671 1.00 27.68 183 PHE C C 1
ATOM 4314 O O . PHE C 1 186 ? 33.770 69.404 148.059 1.00 28.47 183 PHE C O 1
ATOM 4322 N N . GLU C 1 187 ? 33.504 71.620 148.192 1.00 27.61 184 GLU C N 1
ATOM 4323 C CA . GLU C 1 187 ? 34.221 71.859 146.938 1.00 27.79 184 GLU C CA 1
ATOM 4324 C C . GLU C 1 187 ? 35.698 71.392 147.043 1.00 27.34 184 GLU C C 1
ATOM 4325 O O . GLU C 1 187 ? 36.235 70.780 146.120 1.00 26.50 184 GLU C O 1
ATOM 4331 N N . LYS C 1 188 ? 36.340 71.706 148.163 1.00 26.41 185 LYS C N 1
ATOM 4332 C CA . LYS C 1 188 ? 37.701 71.203 148.428 1.00 26.51 185 LYS C CA 1
ATOM 4333 C C . LYS C 1 188 ? 37.755 69.657 148.316 1.00 26.15 185 LYS C C 1
ATOM 4334 O O . LYS C 1 188 ? 38.662 69.098 147.683 1.00 25.88 185 LYS C O 1
ATOM 4340 N N . SER C 1 189 ? 36.800 68.973 148.948 1.00 26.54 186 SER C N 1
ATOM 4341 C CA . SER C 1 189 ? 36.718 67.515 148.848 1.00 27.18 186 SER C CA 1
ATOM 4342 C C . SER C 1 189 ? 36.524 67.030 147.410 1.00 27.74 186 SER C C 1
ATOM 4343 O O . SER C 1 189 ? 37.240 66.128 146.968 1.00 28.50 186 SER C O 1
ATOM 4346 N N . VAL C 1 190 ? 35.604 67.652 146.675 1.00 26.71 187 VAL C N 1
ATOM 4347 C CA . VAL C 1 190 ? 35.243 67.151 145.362 1.00 27.51 187 VAL C CA 1
ATOM 4348 C C . VAL C 1 190 ? 36.359 67.413 144.341 1.00 27.72 187 VAL C C 1
ATOM 4349 O O . VAL C 1 190 ? 36.746 66.513 143.576 1.00 27.88 187 VAL C O 1
ATOM 4353 N N . PHE C 1 191 ? 36.892 68.632 144.372 1.00 27.50 188 PHE C N 1
ATOM 4354 C CA . PHE C 1 191 ? 37.819 69.094 143.351 1.00 28.45 188 PHE C CA 1
ATOM 4355 C C . PHE C 1 191 ? 39.269 69.029 143.764 1.00 28.43 188 PHE C C 1
ATOM 4356 O O . PHE C 1 191 ? 40.152 69.159 142.924 1.00 28.83 188 PHE C O 1
ATOM 4364 N N . GLY C 1 192 ? 39.502 68.807 145.056 1.00 28.46 189 GLY C N 1
ATOM 4365 C CA . GLY C 1 192 ? 40.847 68.498 145.570 1.00 27.04 189 GLY C CA 1
ATOM 4366 C C . GLY C 1 192 ? 41.238 67.052 145.299 1.00 26.67 189 GLY C C 1
ATOM 4367 O O . GLY C 1 192 ? 40.571 66.323 144.517 1.00 26.11 189 GLY C O 1
ATOM 4368 N N . ALA C 1 193 ? 42.310 66.622 145.959 1.00 25.45 190 ALA C N 1
ATOM 4369 C CA . ALA C 1 193 ? 42.857 65.284 145.736 1.00 24.98 190 ALA C CA 1
ATOM 4370 C C . ALA C 1 193 ? 43.219 64.552 147.020 1.00 24.81 190 ALA C C 1
ATOM 4371 O O . ALA C 1 193 ? 43.944 63.563 147.005 1.00 24.88 190 ALA C O 1
ATOM 4373 N N . GLN C 1 194 ? 42.692 65.020 148.132 1.00 25.44 191 GLN C N 1
ATOM 4374 C CA . GLN C 1 194 ? 43.036 64.440 149.406 1.00 26.45 191 GLN C CA 1
ATOM 4375 C C . GLN C 1 194 ? 42.020 63.376 149.703 1.00 27.06 191 GLN C C 1
ATOM 4376 O O . GLN C 1 194 ? 40.958 63.315 149.063 1.00 27.49 191 GLN C O 1
ATOM 4382 N N . THR C 1 195 ? 42.343 62.515 150.665 1.00 27.36 192 THR C N 1
ATOM 4383 C CA . THR C 1 195 ? 41.428 61.462 151.028 1.00 26.88 192 THR C CA 1
ATOM 4384 C C . THR C 1 195 ? 41.569 61.127 152.519 1.00 27.58 192 THR C C 1
ATOM 4385 O O . THR C 1 195 ? 42.610 61.383 153.107 1.00 27.98 192 THR C O 1
ATOM 4389 N N . GLY C 1 196 ? 40.521 60.552 153.101 1.00 27.84 193 GLY C N 1
ATOM 4390 C CA . GLY C 1 196 ? 40.509 60.163 154.511 1.00 28.73 193 GLY C CA 1
ATOM 4391 C C . GLY C 1 196 ? 40.615 61.336 155.465 1.00 28.75 193 GLY C C 1
ATOM 4392 O O . GLY C 1 196 ? 40.966 61.166 156.620 1.00 29.49 193 GLY C O 1
ATOM 4393 N N . GLU C 1 197 ? 40.248 62.519 154.993 1.00 28.97 194 GLU C N 1
ATOM 4394 C CA . GLU C 1 197 ? 40.330 63.760 155.789 1.00 29.02 194 GLU C CA 1
ATOM 4395 C C . GLU C 1 197 ? 38.990 64.048 156.435 1.00 28.96 194 GLU C C 1
ATOM 4396 O O . GLU C 1 197 ? 37.947 63.628 155.930 1.00 28.08 194 GLU C O 1
ATOM 4402 N N . SER C 1 198 ? 39.029 64.729 157.574 1.00 28.46 195 SER C N 1
ATOM 4403 C CA . SER C 1 198 ? 37.845 65.288 158.177 1.00 28.81 195 SER C CA 1
ATOM 4404 C C . SER C 1 198 ? 38.013 66.819 158.107 1.00 29.43 195 SER C C 1
ATOM 4405 O O . SER C 1 198 ? 38.842 67.386 158.829 1.00 29.13 195 SER C O 1
ATOM 4408 N N . TYR C 1 199 ? 37.238 67.488 157.249 1.00 29.11 196 TYR C N 1
ATOM 4409 C CA . TYR C 1 199 ? 37.385 68.929 157.070 1.00 28.65 196 TYR C CA 1
ATOM 4410 C C . TYR C 1 199 ? 36.504 69.684 158.065 1.00 28.75 196 TYR C C 1
ATOM 4411 O O . TYR C 1 199 ? 35.279 69.739 157.912 1.00 27.77 196 TYR C O 1
ATOM 4420 N N . GLN C 1 200 ? 37.129 70.251 159.094 1.00 28.43 197 GLN C N 1
ATOM 4421 C CA . GLN C 1 200 ? 36.392 71.012 160.097 1.00 29.74 197 GLN C CA 1
ATOM 4422 C C . GLN C 1 200 ? 36.122 72.428 159.659 1.00 29.51 197 GLN C C 1
ATOM 4423 O O . GLN C 1 200 ? 37.041 73.131 159.243 1.00 29.71 197 GLN C O 1
ATOM 4429 N N . VAL C 1 201 ? 34.853 72.830 159.738 1.00 29.17 198 VAL C N 1
ATOM 4430 C CA . VAL C 1 201 ? 34.473 74.204 159.507 1.00 29.35 198 VAL C CA 1
ATOM 4431 C C . VAL C 1 201 ? 33.795 74.676 160.784 1.00 30.05 198 VAL C C 1
ATOM 4432 O O . VAL C 1 201 ? 32.571 74.731 160.859 1.00 29.12 198 VAL C O 1
ATOM 4436 N N . TYR C 1 202 ? 34.618 74.983 161.801 1.00 30.81 199 TYR C N 1
ATOM 4437 C CA . TYR C 1 202 ? 34.123 75.337 163.113 1.00 31.81 199 TYR C CA 1
ATOM 4438 C C . TYR C 1 202 ? 34.214 76.846 163.366 1.00 32.86 199 TYR C C 1
ATOM 4439 O O . TYR C 1 202 ? 33.486 77.416 164.196 1.00 32.73 199 TYR C O 1
ATOM 4449 N N . ASN D 1 2 ? 33.042 52.831 198.719 1.00 43.70 -1 ASN D N 1
ATOM 4450 C CA . ASN D 1 2 ? 34.044 52.134 199.595 1.00 43.61 -1 ASN D CA 1
ATOM 4451 C C . ASN D 1 2 ? 34.135 50.619 199.281 1.00 43.10 -1 ASN D C 1
ATOM 4452 O O . ASN D 1 2 ? 35.178 50.155 198.806 1.00 43.42 -1 ASN D O 1
ATOM 4457 N N . ALA D 1 3 ? 33.062 49.856 199.524 1.00 42.22 0 ALA D N 1
ATOM 4458 C CA . ALA D 1 3 ? 32.969 48.486 198.983 1.00 41.39 0 ALA D CA 1
ATOM 4459 C C . ALA D 1 3 ? 32.390 48.520 197.566 1.00 40.64 0 ALA D C 1
ATOM 4460 O O . ALA D 1 3 ? 31.177 48.654 197.377 1.00 40.71 0 ALA D O 1
ATOM 4470 N N . LYS D 1 5 ? 31.286 47.398 193.754 1.00 34.66 2 LYS D N 1
ATOM 4471 C CA . LYS D 1 5 ? 30.678 46.318 192.989 1.00 32.35 2 LYS D CA 1
ATOM 4472 C C . LYS D 1 5 ? 30.738 46.675 191.497 1.00 31.10 2 LYS D C 1
ATOM 4473 O O . LYS D 1 5 ? 30.299 47.746 191.106 1.00 30.53 2 LYS D O 1
ATOM 4479 N N . ILE D 1 6 ? 31.264 45.765 190.681 1.00 29.54 3 ILE D N 1
ATOM 4480 C CA . ILE D 1 6 ? 31.472 46.014 189.248 1.00 28.79 3 ILE D CA 1
ATOM 4481 C C . ILE D 1 6 ? 30.843 44.927 188.369 1.00 28.19 3 ILE D C 1
ATOM 4482 O O . ILE D 1 6 ? 31.072 43.723 188.575 1.00 28.55 3 ILE D O 1
ATOM 4487 N N . LEU D 1 7 ? 30.054 45.352 187.391 1.00 27.95 4 LEU D N 1
ATOM 4488 C CA . LEU D 1 7 ? 29.536 44.428 186.385 1.00 27.47 4 LEU D CA 1
ATOM 4489 C C . LEU D 1 7 ? 30.477 44.458 185.189 1.00 27.35 4 LEU D C 1
ATOM 4490 O O . LEU D 1 7 ? 30.662 45.503 184.540 1.00 27.51 4 LEU D O 1
ATOM 4495 N N . LEU D 1 8 ? 31.098 43.318 184.921 1.00 26.83 5 LEU D N 1
ATOM 4496 C CA . LEU D 1 8 ? 32.059 43.217 183.842 1.00 26.82 5 LEU D CA 1
ATOM 4497 C C . LEU D 1 8 ? 31.473 42.366 182.728 1.00 27.09 5 LEU D C 1
ATOM 4498 O O . LEU D 1 8 ? 31.332 41.137 182.880 1.00 27.99 5 LEU D O 1
ATOM 4503 N N . ILE D 1 9 ? 31.117 43.023 181.623 1.00 27.29 6 ILE D N 1
ATOM 4504 C CA . ILE D 1 9 ? 30.542 42.334 180.455 1.00 28.08 6 ILE D CA 1
ATOM 4505 C C . ILE D 1 9 ? 31.675 42.022 179.501 1.00 28.33 6 ILE D C 1
ATOM 4506 O O . ILE D 1 9 ? 32.418 42.924 179.116 1.00 28.01 6 ILE D O 1
ATOM 4511 N N . GLY D 1 10 ? 31.818 40.741 179.140 1.00 29.23 7 GLY D N 1
ATOM 4512 C CA . GLY D 1 10 ? 32.895 40.297 178.236 1.00 29.14 7 GLY D CA 1
ATOM 4513 C C . GLY D 1 10 ? 34.072 39.691 178.987 1.00 29.49 7 GLY D C 1
ATOM 4514 O O . GLY D 1 10 ? 35.170 39.596 178.448 1.00 29.19 7 GLY D O 1
ATOM 4515 N N . ALA D 1 11 ? 33.835 39.267 180.226 1.00 29.83 8 ALA D N 1
ATOM 4516 C CA . ALA D 1 11 ? 34.901 38.835 181.140 1.00 31.56 8 ALA D CA 1
ATOM 4517 C C . ALA D 1 11 ? 35.725 37.634 180.662 1.00 32.58 8 ALA D C 1
ATOM 4518 O O . ALA D 1 11 ? 36.890 37.519 181.023 1.00 32.28 8 ALA D O 1
ATOM 4520 N N . SER D 1 12 ? 35.123 36.763 179.848 1.00 33.78 9 SER D N 1
ATOM 4521 C CA . SER D 1 12 ? 35.807 35.566 179.346 1.00 35.29 9 SER D CA 1
ATOM 4522 C C . SER D 1 12 ? 36.716 35.812 178.129 1.00 35.50 9 SER D C 1
ATOM 4523 O O . SER D 1 12 ? 37.507 34.940 177.771 1.00 35.48 9 SER D O 1
ATOM 4526 N N . GLY D 1 13 ? 36.606 36.992 177.510 1.00 35.88 10 GLY D N 1
ATOM 4527 C CA . GLY D 1 13 ? 37.464 37.377 176.373 1.00 36.28 10 GLY D CA 1
ATOM 4528 C C . GLY D 1 13 ? 38.904 37.607 176.809 1.00 36.18 10 GLY D C 1
ATOM 4529 O O . GLY D 1 13 ? 39.199 37.677 178.014 1.00 36.21 10 GLY D O 1
ATOM 4530 N N . THR D 1 14 ? 39.807 37.715 175.841 1.00 35.71 11 THR D N 1
ATOM 4531 C CA . THR D 1 14 ? 41.223 37.939 176.149 1.00 35.10 11 THR D CA 1
ATOM 4532 C C . THR D 1 14 ? 41.361 39.219 176.966 1.00 34.31 11 THR D C 1
ATOM 4533 O O . THR D 1 14 ? 41.880 39.201 178.086 1.00 32.49 11 THR D O 1
ATOM 4537 N N . LEU D 1 15 ? 40.860 40.319 176.401 1.00 32.95 12 LEU D N 1
ATOM 4538 C CA . LEU D 1 15 ? 40.877 41.594 177.093 1.00 32.41 12 LEU D CA 1
ATOM 4539 C C . LEU D 1 15 ? 40.087 41.546 178.414 1.00 31.65 12 LEU D C 1
ATOM 4540 O O . LEU D 1 15 ? 40.633 41.874 179.464 1.00 31.32 12 LEU D O 1
ATOM 4545 N N . GLY D 1 16 ? 38.823 41.122 178.356 1.00 31.19 13 GLY D N 1
ATOM 4546 C CA . GLY D 1 16 ? 37.974 41.000 179.552 1.00 31.12 13 GLY D CA 1
ATOM 4547 C C . GLY D 1 16 ? 38.599 40.257 180.730 1.00 31.31 13 GLY D C 1
ATOM 4548 O O . GLY D 1 16 ? 38.414 40.626 181.906 1.00 31.07 13 GLY D O 1
ATOM 4549 N N . SER D 1 17 ? 39.331 39.192 180.431 1.00 31.55 14 SER D N 1
ATOM 4550 C CA . SER D 1 17 ? 39.873 38.366 181.484 1.00 31.76 14 SER D CA 1
ATOM 4551 C C . SER D 1 17 ? 41.086 39.034 182.132 1.00 31.37 14 SER D C 1
ATOM 4552 O O . SER D 1 17 ? 41.303 38.890 183.336 1.00 30.47 14 SER D O 1
ATOM 4555 N N . ALA D 1 18 ? 41.849 39.798 181.340 1.00 31.10 15 ALA D N 1
ATOM 4556 C CA . ALA D 1 18 ? 42.889 40.672 181.906 1.00 30.76 15 ALA D CA 1
ATOM 4557 C C . ALA D 1 18 ? 42.274 41.784 182.758 1.00 30.37 15 ALA D C 1
ATOM 4558 O O . ALA D 1 18 ? 42.846 42.166 183.777 1.00 30.34 15 ALA D O 1
ATOM 4560 N N . VAL D 1 19 ? 41.115 42.291 182.341 1.00 29.64 16 VAL D N 1
ATOM 4561 C CA . VAL D 1 19 ? 40.414 43.339 183.094 1.00 29.60 16 VAL D CA 1
ATOM 4562 C C . VAL D 1 19 ? 39.940 42.782 184.427 1.00 29.83 16 VAL D C 1
ATOM 4563 O O . VAL D 1 19 ? 40.237 43.352 185.475 1.00 30.20 16 VAL D O 1
ATOM 4567 N N . LYS D 1 20 ? 39.260 41.643 184.380 1.00 30.08 17 LYS D N 1
ATOM 4568 C CA . LYS D 1 20 ? 38.808 40.939 185.574 1.00 30.15 17 LYS D CA 1
ATOM 4569 C C . LYS D 1 20 ? 39.947 40.773 186.599 1.00 30.94 17 LYS D C 1
ATOM 4570 O O . LYS D 1 20 ? 39.764 41.030 187.787 1.00 29.83 17 LYS D O 1
ATOM 4576 N N . GLU D 1 21 ? 41.117 40.356 186.123 1.00 31.79 18 GLU D N 1
ATOM 4577 C CA . GLU D 1 21 ? 42.252 40.107 186.998 1.00 33.30 18 GLU D CA 1
ATOM 4578 C C . GLU D 1 21 ? 42.700 41.312 187.813 1.00 33.50 18 GLU D C 1
ATOM 4579 O O . GLU D 1 21 ? 43.042 41.173 188.996 1.00 34.18 18 GLU D O 1
ATOM 4585 N N . ARG D 1 22 ? 42.730 42.482 187.182 1.00 33.54 19 ARG D N 1
ATOM 4586 C CA . ARG D 1 22 ? 43.038 43.725 187.894 1.00 34.03 19 ARG D CA 1
ATOM 4587 C C . ARG D 1 22 ? 41.920 44.115 188.859 1.00 33.25 19 ARG D C 1
ATOM 4588 O O . ARG D 1 22 ? 42.171 44.258 190.048 1.00 33.24 19 ARG D O 1
ATOM 4596 N N . LEU D 1 23 ? 40.700 44.276 188.336 1.00 32.87 20 LEU D N 1
ATOM 4597 C CA . LEU D 1 23 ? 39.555 44.789 189.113 1.00 32.53 20 LEU D CA 1
ATOM 4598 C C . LEU D 1 23 ? 39.122 43.897 190.291 1.00 33.09 20 LEU D C 1
ATOM 4599 O O . LEU D 1 23 ? 38.628 44.398 191.310 1.00 33.04 20 LEU D O 1
ATOM 4604 N N . GLU D 1 24 ? 39.324 42.590 190.146 1.00 32.97 21 GLU D N 1
ATOM 4605 C CA . GLU D 1 24 ? 39.096 41.611 191.206 1.00 34.11 21 GLU D CA 1
ATOM 4606 C C . GLU D 1 24 ? 39.784 41.939 192.533 1.00 33.81 21 GLU D C 1
ATOM 4607 O O . GLU D 1 24 ? 39.238 41.650 193.593 1.00 33.12 21 GLU D O 1
ATOM 4613 N N . LYS D 1 25 ? 41.006 42.463 192.450 1.00 33.70 22 LYS D N 1
ATOM 4614 C CA . LYS D 1 25 ? 41.838 42.735 193.622 1.00 34.40 22 LYS D CA 1
ATOM 4615 C C . LYS D 1 25 ? 41.229 43.829 194.498 1.00 34.36 22 LYS D C 1
ATOM 4616 O O . LYS D 1 25 ? 41.532 43.918 195.692 1.00 33.32 22 LYS D O 1
ATOM 4622 N N . LYS D 1 26 ? 40.394 44.667 193.880 1.00 34.25 23 LYS D N 1
ATOM 4623 C CA . LYS D 1 26 ? 39.893 45.897 194.502 1.00 34.87 23 LYS D CA 1
ATOM 4624 C C . LYS D 1 26 ? 38.367 45.966 194.675 1.00 34.05 23 LYS D C 1
ATOM 4625 O O . LYS D 1 26 ? 37.874 46.911 195.291 1.00 33.81 23 LYS D O 1
ATOM 4631 N N . ALA D 1 27 ? 37.634 45.001 194.108 1.00 32.72 24 ALA D N 1
ATOM 4632 C CA . ALA D 1 27 ? 36.162 45.036 194.065 1.00 31.96 24 ALA D CA 1
ATOM 4633 C C . ALA D 1 27 ? 35.534 43.651 193.887 1.00 31.75 24 ALA D C 1
ATOM 4634 O O . ALA D 1 27 ? 36.186 42.711 193.414 1.00 31.48 24 ALA D O 1
ATOM 4636 N N . GLU D 1 28 ? 34.259 43.546 194.240 1.00 30.92 25 GLU D N 1
ATOM 4637 C CA . GLU D 1 28 ? 33.430 42.429 193.802 1.00 32.22 25 GLU D CA 1
ATOM 4638 C C . GLU D 1 28 ? 33.144 42.564 192.306 1.00 31.12 25 GLU D C 1
ATOM 4639 O O . GLU D 1 28 ? 32.577 43.565 191.873 1.00 31.33 25 GLU D O 1
ATOM 4645 N N . VAL D 1 29 ? 33.547 41.570 191.518 1.00 30.93 26 VAL D N 1
ATOM 4646 C CA . VAL D 1 29 ? 33.252 41.576 190.079 1.00 30.44 26 VAL D CA 1
ATOM 4647 C C . VAL D 1 29 ? 32.164 40.544 189.784 1.00 30.50 26 VAL D C 1
ATOM 4648 O O . VAL D 1 29 ? 32.323 39.356 190.068 1.00 31.85 26 VAL D O 1
ATOM 4652 N N . ILE D 1 30 ? 31.059 41.017 189.225 1.00 30.00 27 ILE D N 1
ATOM 4653 C CA . ILE D 1 30 ? 30.007 40.179 188.695 1.00 29.27 27 ILE D CA 1
ATOM 4654 C C . ILE D 1 30 ? 30.282 40.066 187.197 1.00 28.37 27 ILE D C 1
ATOM 4655 O O . ILE D 1 30 ? 30.386 41.077 186.508 1.00 27.73 27 ILE D O 1
ATOM 4660 N N . THR D 1 31 ? 30.404 38.847 186.696 1.00 27.57 28 THR D N 1
ATOM 4661 C CA . THR D 1 31 ? 30.770 38.673 185.297 1.00 27.99 28 THR D CA 1
ATOM 4662 C C . THR D 1 31 ? 29.524 38.471 184.457 1.00 27.71 28 THR D C 1
ATOM 4663 O O . THR D 1 31 ? 28.523 37.953 184.948 1.00 27.75 28 THR D O 1
ATOM 4667 N N . ALA D 1 32 ? 29.595 38.872 183.191 1.00 28.12 29 ALA D N 1
ATOM 4668 C CA . ALA D 1 32 ? 28.495 38.699 182.272 1.00 28.69 29 ALA D CA 1
ATOM 4669 C C . ALA D 1 32 ? 29.019 38.390 180.880 1.00 29.45 29 ALA D C 1
ATOM 4670 O O . ALA D 1 32 ? 30.064 38.879 180.482 1.00 29.80 29 ALA D O 1
ATOM 4672 N N . GLY D 1 33 ? 28.289 37.574 180.140 1.00 30.00 30 GLY D N 1
ATOM 4673 C CA . GLY D 1 33 ? 28.670 37.260 178.756 1.00 30.48 30 GLY D CA 1
ATOM 4674 C C . GLY D 1 33 ? 27.509 36.591 178.058 1.00 30.47 30 GLY D C 1
ATOM 4675 O O . GLY D 1 33 ? 26.444 36.387 178.659 1.00 30.72 30 GLY D O 1
ATOM 4676 N N . ARG D 1 34 ? 27.705 36.220 176.797 1.00 31.08 31 ARG D N 1
ATOM 4677 C CA . ARG D 1 34 ? 26.639 35.571 176.031 1.00 31.20 31 ARG D CA 1
ATOM 4678 C C . ARG D 1 34 ? 26.317 34.160 176.538 1.00 32.05 31 ARG D C 1
ATOM 4679 O O . ARG D 1 34 ? 25.144 33.787 176.745 1.00 31.82 31 ARG D O 1
ATOM 4687 N N . HIS D 1 35 ? 27.372 33.374 176.716 1.00 32.51 32 HIS D N 1
ATOM 4688 C CA . HIS D 1 35 ? 27.219 31.982 177.093 1.00 32.95 32 HIS D CA 1
ATOM 4689 C C . HIS D 1 35 ? 27.921 31.678 178.422 1.00 32.60 32 HIS D C 1
ATOM 4690 O O . HIS D 1 35 ? 27.943 30.540 178.872 1.00 32.91 32 HIS D O 1
ATOM 4697 N N . SER D 1 36 ? 28.449 32.717 179.059 1.00 32.24 33 SER D N 1
ATOM 4698 C CA . SER D 1 36 ? 29.341 32.602 180.204 1.00 32.28 33 SER D CA 1
ATOM 4699 C C . SER D 1 36 ? 29.068 33.724 181.211 1.00 31.48 33 SER D C 1
ATOM 4700 O O . SER D 1 36 ? 28.637 34.805 180.806 1.00 32.14 33 SER D O 1
ATOM 4703 N N . GLY D 1 37 ? 29.327 33.483 182.501 1.00 30.14 34 GLY D N 1
ATOM 4704 C CA . GLY D 1 37 ? 29.195 34.522 183.516 1.00 28.90 34 GLY D CA 1
ATOM 4705 C C . GLY D 1 37 ? 28.196 34.289 184.646 1.00 28.74 34 GLY D C 1
ATOM 4706 O O . GLY D 1 37 ? 27.277 33.478 184.523 1.00 27.12 34 GLY D O 1
ATOM 4707 N N . ASP D 1 38 ? 28.381 35.023 185.748 1.00 29.00 35 ASP D N 1
ATOM 4708 C CA . ASP D 1 38 ? 27.381 35.104 186.829 1.00 29.46 35 ASP D CA 1
ATOM 4709 C C . ASP D 1 38 ? 25.987 35.473 186.282 1.00 29.26 35 ASP D C 1
ATOM 4710 O O . ASP D 1 38 ? 24.978 35.019 186.785 1.00 29.40 35 ASP D O 1
ATOM 4715 N N . VAL D 1 39 ? 25.936 36.335 185.274 1.00 29.14 36 VAL D N 1
ATOM 4716 C CA . VAL D 1 39 ? 24.670 36.660 184.634 1.00 29.45 36 VAL D CA 1
ATOM 4717 C C . VAL D 1 39 ? 24.975 36.594 183.153 1.00 28.97 36 VAL D C 1
ATOM 4718 O O . VAL D 1 39 ? 26.128 36.813 182.758 1.00 29.81 36 VAL D O 1
ATOM 4722 N N . THR D 1 40 ? 23.995 36.247 182.327 1.00 27.59 37 THR D N 1
ATOM 4723 C CA . THR D 1 40 ? 24.234 36.244 180.881 1.00 27.51 37 THR D CA 1
ATOM 4724 C C . THR D 1 40 ? 23.441 37.346 180.181 1.00 27.07 37 THR D C 1
ATOM 4725 O O . THR D 1 40 ? 22.471 37.861 180.725 1.00 26.82 37 THR D O 1
ATOM 4729 N N . VAL D 1 41 ? 23.883 37.699 178.978 1.00 26.77 38 VAL D N 1
ATOM 4730 C CA . VAL D 1 41 ? 23.310 38.808 178.212 1.00 26.16 38 VAL D CA 1
ATOM 4731 C C . VAL D 1 41 ? 23.641 38.622 176.719 1.00 25.88 38 VAL D C 1
ATOM 4732 O O . VAL D 1 41 ? 24.748 38.229 176.363 1.00 25.11 38 VAL D O 1
ATOM 4736 N N . ASP D 1 42 ? 22.632 38.812 175.876 1.00 25.89 39 ASP D N 1
ATOM 4737 C CA . ASP D 1 42 ? 22.824 39.016 174.440 1.00 26.19 39 ASP D CA 1
ATOM 4738 C C . ASP D 1 42 ? 22.687 40.519 174.223 1.00 25.95 39 ASP D C 1
ATOM 4739 O O . ASP D 1 42 ? 21.563 41.057 174.277 1.00 25.60 39 ASP D O 1
ATOM 4744 N N . ILE D 1 43 ? 23.825 41.187 173.985 1.00 26.30 40 ILE D N 1
ATOM 4745 C CA . ILE D 1 43 ? 23.857 42.641 173.889 1.00 26.43 40 ILE D CA 1
ATOM 4746 C C . ILE D 1 43 ? 23.195 43.135 172.612 1.00 27.22 40 ILE D C 1
ATOM 4747 O O . ILE D 1 43 ? 22.936 44.345 172.499 1.00 28.45 40 ILE D O 1
ATOM 4752 N N . THR D 1 44 ? 22.976 42.241 171.646 1.00 27.00 41 THR D N 1
ATOM 4753 C CA . THR D 1 44 ? 22.215 42.609 170.424 1.00 27.72 41 THR D CA 1
ATOM 4754 C C . THR D 1 44 ? 20.699 42.636 170.660 1.00 28.75 41 THR D C 1
ATOM 4755 O O . THR D 1 44 ? 19.927 43.063 169.783 1.00 29.65 41 THR D O 1
ATOM 4759 N N . ASN D 1 45 ? 20.274 42.192 171.841 1.00 29.09 42 ASN D N 1
ATOM 4760 C CA . ASN D 1 45 ? 18.868 42.107 172.158 1.00 29.90 42 ASN D CA 1
ATOM 4761 C C . ASN D 1 45 ? 18.530 42.986 173.373 1.00 30.61 42 ASN D C 1
ATOM 4762 O O . ASN D 1 45 ? 19.014 42.747 174.483 1.00 29.88 42 ASN D O 1
ATOM 4767 N N . ILE D 1 46 ? 17.720 44.020 173.130 1.00 31.63 43 ILE D N 1
ATOM 4768 C CA . ILE D 1 46 ? 17.266 44.998 174.138 1.00 32.11 43 ILE D CA 1
ATOM 4769 C C . ILE D 1 46 ? 16.627 44.367 175.389 1.00 32.25 43 ILE D C 1
ATOM 4770 O O . ILE D 1 46 ? 17.029 44.679 176.520 1.00 32.70 43 ILE D O 1
ATOM 4775 N N . ASP D 1 47 ? 15.646 43.477 175.211 1.00 32.15 44 ASP D N 1
ATOM 4776 C CA . ASP D 1 47 ? 15.005 42.851 176.372 1.00 31.82 44 ASP D CA 1
ATOM 4777 C C . ASP D 1 47 ? 15.985 42.031 177.197 1.00 31.18 44 ASP D C 1
ATOM 4778 O O . ASP D 1 47 ? 15.910 42.043 178.414 1.00 30.79 44 ASP D O 1
ATOM 4783 N N . SER D 1 48 ? 16.909 41.350 176.527 1.00 30.27 45 SER D N 1
ATOM 4784 C CA . SER D 1 48 ? 17.983 40.619 177.183 1.00 30.54 45 SER D CA 1
ATOM 4785 C C . SER D 1 48 ? 18.876 41.536 178.056 1.00 30.60 45 SER D C 1
ATOM 4786 O O . SER D 1 48 ? 19.240 41.187 179.181 1.00 30.39 45 SER D O 1
ATOM 4789 N N . ILE D 1 49 ? 19.234 42.714 177.549 1.00 30.42 46 ILE D N 1
ATOM 4790 C CA . ILE D 1 49 ? 20.002 43.651 178.375 1.00 29.57 46 ILE D CA 1
ATOM 4791 C C . ILE D 1 49 ? 19.187 44.073 179.606 1.00 29.81 46 ILE D C 1
ATOM 4792 O O . ILE D 1 49 ? 19.708 44.126 180.732 1.00 29.33 46 ILE D O 1
ATOM 4797 N N . LYS D 1 50 ? 17.922 44.397 179.388 1.00 29.81 47 LYS D N 1
ATOM 4798 C CA . LYS D 1 50 ? 17.063 44.818 180.495 1.00 30.39 47 LYS D CA 1
ATOM 4799 C C . LYS D 1 50 ? 16.939 43.729 181.543 1.00 30.31 47 LYS D C 1
ATOM 4800 O O . LYS D 1 50 ? 17.005 44.031 182.746 1.00 29.66 47 LYS D O 1
ATOM 4806 N N . LYS D 1 51 ? 16.783 42.479 181.098 1.00 30.40 48 LYS D N 1
ATOM 4807 C CA . LYS D 1 51 ? 16.719 41.353 182.039 1.00 31.65 48 LYS D CA 1
ATOM 4808 C C . LYS D 1 51 ? 18.008 41.240 182.855 1.00 30.89 48 LYS D C 1
ATOM 4809 O O . LYS D 1 51 ? 17.964 41.050 184.075 1.00 30.70 48 LYS D O 1
ATOM 4823 N N . TYR D 1 53 ? 20.097 43.586 183.697 1.00 28.88 50 TYR D N 1
ATOM 4824 C CA . TYR D 1 53 ? 20.128 44.659 184.695 1.00 28.94 50 TYR D CA 1
ATOM 4825 C C . TYR D 1 53 ? 19.138 44.476 185.867 1.00 29.17 50 TYR D C 1
ATOM 4826 O O . TYR D 1 53 ? 19.439 44.897 186.995 1.00 29.01 50 TYR D O 1
ATOM 4835 N N . GLU D 1 54 ? 17.975 43.868 185.605 1.00 29.26 51 GLU D N 1
ATOM 4836 C CA . GLU D 1 54 ? 17.038 43.477 186.679 1.00 31.68 51 GLU D CA 1
ATOM 4837 C C . GLU D 1 54 ? 17.674 42.423 187.584 1.00 31.19 51 GLU D C 1
ATOM 4838 O O . GLU D 1 54 ? 17.609 42.529 188.812 1.00 30.77 51 GLU D O 1
ATOM 4844 N N . GLN D 1 55 ? 18.282 41.408 186.967 1.00 30.95 52 GLN D N 1
ATOM 4845 C CA . GLN D 1 55 ? 18.997 40.388 187.710 1.00 32.12 52 GLN D CA 1
ATOM 4846 C C . GLN D 1 55 ? 20.098 40.993 188.590 1.00 31.59 52 GLN D C 1
ATOM 4847 O O . GLN D 1 55 ? 20.168 40.692 189.769 1.00 30.22 52 GLN D O 1
ATOM 4853 N N . VAL D 1 56 ? 20.921 41.871 188.005 1.00 31.72 53 VAL D N 1
ATOM 4854 C CA . VAL D 1 56 ? 22.112 42.413 188.670 1.00 32.45 53 VAL D CA 1
ATOM 4855 C C . VAL D 1 56 ? 21.836 43.381 189.834 1.00 32.54 53 VAL D C 1
ATOM 4856 O O . VAL D 1 56 ? 22.594 43.397 190.797 1.00 32.63 53 VAL D O 1
ATOM 4860 N N . GLY D 1 57 ? 20.774 44.188 189.741 1.00 32.66 54 GLY D N 1
ATOM 4861 C CA . GLY D 1 57 ? 20.532 45.266 190.710 1.00 32.70 54 GLY D CA 1
ATOM 4862 C C . GLY D 1 57 ? 21.537 46.418 190.621 1.00 32.76 54 GLY D C 1
ATOM 4863 O O . GLY D 1 57 ? 22.157 46.639 189.571 1.00 33.22 54 GLY D O 1
ATOM 4864 N N . LYS D 1 58 ? 21.715 47.148 191.720 1.00 31.63 55 LYS D N 1
ATOM 4865 C CA . LYS D 1 58 ? 22.590 48.325 191.729 1.00 31.45 55 LYS D CA 1
ATOM 4866 C C . LYS D 1 58 ? 24.064 47.957 191.784 1.00 30.53 55 LYS D C 1
ATOM 4867 O O . LYS D 1 58 ? 24.466 47.104 192.582 1.00 29.95 55 LYS D O 1
ATOM 4873 N N . VAL D 1 59 ? 24.856 48.592 190.911 1.00 29.54 56 VAL D N 1
ATOM 4874 C CA . VAL D 1 59 ? 26.327 48.496 190.955 1.00 28.76 56 VAL D CA 1
ATOM 4875 C C . VAL D 1 59 ? 27.035 49.858 190.943 1.00 28.67 56 VAL D C 1
ATOM 4876 O O . VAL D 1 59 ? 26.409 50.914 190.768 1.00 28.36 56 VAL D O 1
ATOM 4880 N N . ASP D 1 60 ? 28.345 49.824 191.171 1.00 28.49 57 ASP D N 1
ATOM 4881 C CA . ASP D 1 60 ? 29.156 51.033 191.180 1.00 27.85 57 ASP D CA 1
ATOM 4882 C C . ASP D 1 60 ? 29.793 51.285 189.825 1.00 27.10 57 ASP D C 1
ATOM 4883 O O . ASP D 1 60 ? 30.081 52.429 189.482 1.00 27.29 57 ASP D O 1
ATOM 4888 N N . ALA D 1 61 ? 30.009 50.231 189.052 1.00 26.35 58 ALA D N 1
ATOM 4889 C CA . ALA D 1 61 ? 30.647 50.385 187.728 1.00 25.42 58 ALA D CA 1
ATOM 4890 C C . ALA D 1 61 ? 30.123 49.352 186.769 1.00 25.32 58 ALA D C 1
ATOM 4891 O O . ALA D 1 61 ? 29.887 48.209 187.153 1.00 26.37 58 ALA D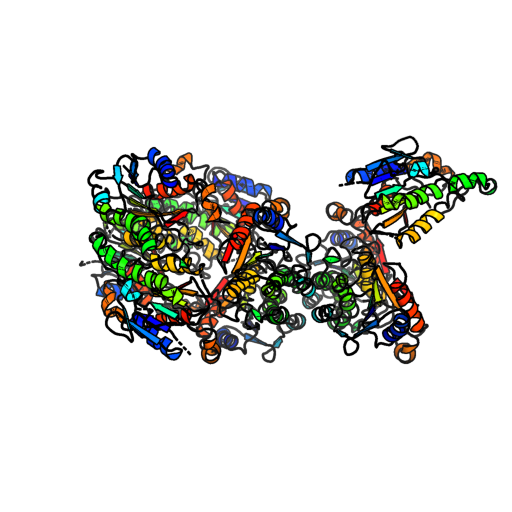 O 1
ATOM 4893 N N . ILE D 1 62 ? 29.972 49.761 185.515 1.00 25.57 59 ILE D N 1
ATOM 4894 C CA . ILE D 1 62 ? 29.604 48.872 184.431 1.00 25.15 59 ILE D CA 1
ATOM 4895 C C . ILE D 1 62 ? 30.714 49.038 183.394 1.00 25.74 59 ILE D C 1
ATOM 4896 O O . ILE D 1 62 ? 31.008 50.157 182.936 1.00 25.78 59 ILE D O 1
ATOM 4901 N N . VAL D 1 63 ? 31.331 47.906 183.073 1.00 25.99 60 VAL D N 1
ATOM 4902 C CA . VAL D 1 63 ? 32.500 47.812 182.243 1.00 26.09 60 VAL D CA 1
ATOM 4903 C C . VAL D 1 63 ? 32.165 46.888 181.093 1.00 27.05 60 VAL D C 1
ATOM 4904 O O . VAL D 1 63 ? 31.823 45.737 181.288 1.00 27.38 60 VAL D O 1
ATOM 4908 N N . SER D 1 64 ? 32.311 47.400 179.883 1.00 28.35 61 SER D N 1
ATOM 4909 C CA . SER D 1 64 ? 32.078 46.610 178.692 1.00 29.37 61 SER D CA 1
ATOM 4910 C C . SER D 1 64 ? 33.415 46.363 178.027 1.00 29.22 61 SER D C 1
ATOM 4911 O O . SER D 1 64 ? 34.067 47.320 177.570 1.00 29.49 61 SER D O 1
ATOM 4914 N N . ALA D 1 65 ? 33.831 45.095 178.012 1.00 29.40 62 ALA D N 1
ATOM 4915 C CA . ALA D 1 65 ? 34.970 44.653 177.213 1.00 30.30 62 ALA D CA 1
ATOM 4916 C C . ALA D 1 65 ? 34.451 43.651 176.166 1.00 31.29 62 ALA D C 1
ATOM 4917 O O . ALA D 1 65 ? 34.978 42.545 176.001 1.00 32.99 62 ALA D O 1
ATOM 4919 N N . THR D 1 66 ? 33.380 44.046 175.486 1.00 31.59 63 THR D N 1
ATOM 4920 C CA . THR D 1 66 ? 32.598 43.146 174.644 1.00 31.54 63 THR D CA 1
ATOM 4921 C C . THR D 1 66 ? 32.187 43.876 173.369 1.00 31.06 63 THR D C 1
ATOM 4922 O O . THR D 1 66 ? 32.416 45.071 173.241 1.00 31.39 63 THR D O 1
ATOM 4926 N N . GLY D 1 67 ? 31.572 43.156 172.443 1.00 31.00 64 GLY D N 1
ATOM 4927 C CA . GLY D 1 67 ? 31.052 43.769 171.224 1.00 30.59 64 GLY D CA 1
ATOM 4928 C C . GLY D 1 67 ? 31.849 43.317 170.028 1.00 29.98 64 GLY D C 1
ATOM 4929 O O . GLY D 1 67 ? 33.068 43.368 170.041 1.00 31.32 64 GLY D O 1
ATOM 4930 N N . SER D 1 68 ? 31.154 42.879 168.988 1.00 29.52 65 SER D N 1
ATOM 4931 C CA . SER D 1 68 ? 31.791 42.349 167.789 1.00 28.94 65 SER D CA 1
ATOM 4932 C C . SER D 1 68 ? 31.529 43.247 166.601 1.00 27.35 65 SER D C 1
ATOM 4933 O O . SER D 1 68 ? 30.465 43.862 166.513 1.00 25.87 65 SER D O 1
ATOM 4936 N N . ALA D 1 69 ? 32.497 43.264 165.688 1.00 25.74 66 ALA D N 1
ATOM 4937 C CA . ALA D 1 69 ? 32.460 44.047 164.455 1.00 26.20 66 ALA D CA 1
ATOM 4938 C C . ALA D 1 69 ? 32.838 43.159 163.270 1.00 26.15 66 ALA D C 1
ATOM 4939 O O . ALA D 1 69 ? 33.830 42.415 163.344 1.00 26.97 66 ALA D O 1
ATOM 4941 N N . THR D 1 70 ? 32.065 43.243 162.189 1.00 25.63 67 THR D N 1
ATOM 4942 C CA . THR D 1 70 ? 32.426 42.575 160.939 1.00 25.71 67 THR D CA 1
ATOM 4943 C C . THR D 1 70 ? 33.817 43.008 160.482 1.00 26.12 67 THR D C 1
ATOM 4944 O O . THR D 1 70 ? 34.112 44.218 160.443 1.00 25.76 67 THR D O 1
ATOM 4948 N N . PHE D 1 71 ? 34.641 42.011 160.135 1.00 26.20 68 PHE D N 1
ATOM 4949 C CA . PHE D 1 71 ? 36.021 42.190 159.674 1.00 27.19 68 PHE D CA 1
ATOM 4950 C C . PHE D 1 71 ? 36.108 41.712 158.223 1.00 26.92 68 PHE D C 1
ATOM 4951 O O . PHE D 1 71 ? 36.633 40.642 157.940 1.00 27.38 68 PHE D O 1
ATOM 4959 N N . SER D 1 72 ? 35.560 42.522 157.318 1.00 26.35 69 SER D N 1
ATOM 4960 C CA . SER D 1 72 ? 35.456 42.219 155.878 1.00 26.03 69 SER D CA 1
ATOM 4961 C C . SER D 1 72 ? 36.210 43.281 155.037 1.00 26.50 69 SER D C 1
ATOM 4962 O O . SER D 1 72 ? 36.233 44.459 155.408 1.00 27.20 69 SER D O 1
ATOM 4965 N N . PRO D 1 73 ? 36.813 42.876 153.902 1.00 27.33 70 PRO D N 1
ATOM 4966 C CA . PRO D 1 73 ? 37.308 43.856 152.943 1.00 27.96 70 PRO D CA 1
ATOM 4967 C C . PRO D 1 73 ? 36.200 44.825 152.571 1.00 28.38 70 PRO D C 1
ATOM 4968 O O . PRO D 1 73 ? 35.027 44.411 152.486 1.00 28.40 70 PRO D O 1
ATOM 4972 N N . LEU D 1 74 ? 36.572 46.090 152.356 1.00 28.56 71 LEU D N 1
ATOM 4973 C CA . LEU D 1 74 ? 35.613 47.144 152.012 1.00 28.83 71 LEU D CA 1
ATOM 4974 C C . LEU D 1 74 ? 34.680 46.810 150.849 1.00 29.21 71 LEU D C 1
ATOM 4975 O O . LEU D 1 74 ? 33.460 47.028 150.939 1.00 28.79 71 LEU D O 1
ATOM 4980 N N . THR D 1 75 ? 35.224 46.273 149.765 1.00 29.44 72 THR D N 1
ATOM 4981 C CA . THR D 1 75 ? 34.386 46.001 148.603 1.00 30.36 72 THR D CA 1
ATOM 4982 C C . THR D 1 75 ? 33.471 44.780 148.806 1.00 30.42 72 THR D C 1
ATOM 4983 O O . THR D 1 75 ? 32.619 44.500 147.968 1.00 30.55 72 THR D O 1
ATOM 4987 N N . GLU D 1 76 ? 33.662 44.063 149.908 1.00 30.55 73 GLU D N 1
ATOM 4988 C CA . GLU D 1 76 ? 32.828 42.906 150.283 1.00 31.44 73 GLU D CA 1
ATOM 4989 C C . GLU D 1 76 ? 31.897 43.253 151.432 1.00 30.62 73 GLU D C 1
ATOM 4990 O O . GLU D 1 76 ? 31.127 42.412 151.890 1.00 30.46 73 GLU D O 1
ATOM 4996 N N . LEU D 1 77 ? 32.013 44.479 151.930 1.00 29.93 74 LEU D N 1
ATOM 4997 C CA . LEU D 1 77 ? 31.259 44.913 153.096 1.00 29.24 74 LEU D CA 1
ATOM 4998 C C . LEU D 1 77 ? 29.879 45.410 152.641 1.00 28.89 74 LEU D C 1
ATOM 4999 O O . LEU D 1 77 ? 29.749 46.499 152.105 1.00 30.28 74 LEU D O 1
ATOM 5004 N N . THR D 1 78 ? 28.858 44.594 152.822 1.00 27.59 75 THR D N 1
ATOM 5005 C CA . THR D 1 78 ? 27.515 44.989 152.421 1.00 26.86 75 THR D CA 1
ATOM 5006 C C . THR D 1 78 ? 26.787 45.666 153.580 1.00 26.27 75 THR D C 1
ATOM 5007 O O . THR D 1 78 ? 27.208 45.541 154.725 1.00 25.24 75 THR D O 1
ATOM 5011 N N . PRO D 1 79 ? 25.652 46.337 153.294 1.00 26.55 76 PRO D N 1
ATOM 5012 C CA . PRO D 1 79 ? 24.809 46.800 154.400 1.00 26.62 76 PRO D CA 1
ATOM 5013 C C . PRO D 1 79 ? 24.478 45.696 155.434 1.00 27.12 76 PRO D C 1
ATOM 5014 O O . PRO D 1 79 ? 24.552 45.956 156.644 1.00 27.07 76 PRO D O 1
ATOM 5018 N N . GLU D 1 80 ? 24.157 44.486 154.965 1.00 26.91 77 GLU D N 1
ATOM 5019 C CA . GLU D 1 80 ? 23.812 43.372 155.850 1.00 28.08 77 GLU D CA 1
ATOM 5020 C C . GLU D 1 80 ? 24.963 43.023 156.773 1.00 27.66 77 GLU D C 1
ATOM 5021 O O . GLU D 1 80 ? 24.763 42.862 157.969 1.00 28.06 77 GLU D O 1
ATOM 5027 N N . LYS D 1 81 ? 26.171 42.943 156.217 1.00 27.65 78 LYS D N 1
ATOM 5028 C CA . LYS D 1 81 ? 27.376 42.639 157.002 1.00 27.72 78 LYS D CA 1
ATOM 5029 C C . LYS D 1 81 ? 27.671 43.724 158.015 1.00 27.81 78 LYS D C 1
ATOM 5030 O O . LYS D 1 81 ? 28.041 43.455 159.155 1.00 28.03 78 LYS D O 1
ATOM 5036 N N . ASN D 1 82 ? 27.463 44.961 157.596 1.00 27.62 79 ASN D N 1
ATOM 5037 C CA . ASN D 1 82 ? 27.756 46.116 158.429 1.00 27.09 79 ASN D CA 1
ATOM 5038 C C . ASN D 1 82 ? 26.740 46.267 159.583 1.00 26.67 79 ASN D C 1
ATOM 5039 O O . ASN D 1 82 ? 27.065 46.809 160.651 1.00 27.06 79 ASN D O 1
ATOM 5044 N N . ALA D 1 83 ? 25.524 45.786 159.349 1.00 26.78 80 ALA D N 1
ATOM 5045 C CA . ALA D 1 83 ? 24.436 45.756 160.327 1.00 26.44 80 ALA D CA 1
ATOM 5046 C C . ALA D 1 83 ? 24.759 44.929 161.552 1.00 26.39 80 ALA D C 1
ATOM 5047 O O . ALA D 1 83 ? 24.229 45.180 162.646 1.00 26.83 80 ALA D O 1
ATOM 5049 N N . VAL D 1 84 ? 25.618 43.937 161.377 1.00 26.39 81 VAL D N 1
ATOM 5050 C CA . VAL D 1 84 ? 26.063 43.096 162.492 1.00 27.71 81 VAL D CA 1
ATOM 5051 C C . VAL D 1 84 ? 26.904 43.936 163.469 1.00 27.79 81 VAL D C 1
ATOM 5052 O O . VAL D 1 84 ? 26.625 43.982 164.671 1.00 28.46 81 VAL D O 1
ATOM 5056 N N . THR D 1 85 ? 27.908 44.635 162.945 1.00 28.01 82 THR D N 1
ATOM 5057 C CA . THR D 1 85 ? 28.680 45.590 163.764 1.00 28.06 82 THR D CA 1
ATOM 5058 C C . THR D 1 85 ? 27.742 46.554 164.495 1.00 28.47 82 THR D C 1
ATOM 5059 O O . THR D 1 85 ? 27.859 46.762 165.718 1.00 28.19 82 THR D O 1
ATOM 5063 N N . ILE D 1 86 ? 26.818 47.132 163.726 1.00 28.45 83 ILE D N 1
ATOM 5064 C CA . ILE D 1 86 ? 25.866 48.110 164.241 1.00 29.06 83 ILE D CA 1
ATOM 5065 C C . ILE D 1 86 ? 25.080 47.591 165.435 1.00 29.45 83 ILE D C 1
ATOM 5066 O O . ILE D 1 86 ? 24.871 48.343 166.396 1.00 29.76 83 ILE D O 1
ATOM 5071 N N . SER D 1 87 ? 24.693 46.312 165.413 1.00 29.54 84 SER D N 1
ATOM 5072 C CA . SER D 1 87 ? 23.919 45.759 166.535 1.00 30.98 84 SER D CA 1
ATOM 5073 C C . SER D 1 87 ? 24.773 45.360 167.730 1.00 30.67 84 SER D C 1
ATOM 5074 O O . SER D 1 87 ? 24.252 45.244 168.838 1.00 31.02 84 SER D O 1
ATOM 5077 N N . SER D 1 88 ? 26.079 45.171 167.517 1.00 30.93 85 SER D N 1
ATOM 5078 C CA . SER D 1 88 ? 26.945 44.578 168.550 1.00 30.70 85 SER D CA 1
ATOM 5079 C C . SER D 1 88 ? 28.003 45.529 169.156 1.00 30.49 85 SER D C 1
ATOM 5080 O O . SER D 1 88 ? 27.727 46.176 170.164 1.00 30.66 85 SER D O 1
ATOM 5083 N N . LYS D 1 89 ? 29.191 45.622 168.553 1.00 29.64 86 LYS D N 1
ATOM 5084 C CA . LYS D 1 89 ? 30.231 46.499 169.076 1.00 29.74 86 LYS D CA 1
ATOM 5085 C C . LYS D 1 89 ? 29.728 47.932 169.190 1.00 29.74 86 LYS D C 1
ATOM 5086 O O . LYS D 1 89 ? 30.082 48.625 170.141 1.00 30.16 86 LYS D O 1
ATOM 5092 N N . LEU D 1 90 ? 28.922 48.372 168.223 1.00 29.21 87 LEU D N 1
ATOM 5093 C CA . LEU D 1 90 ? 28.388 49.741 168.221 1.00 29.31 87 LEU D CA 1
ATOM 5094 C C . LEU D 1 90 ? 27.147 49.865 169.116 1.00 29.74 87 LEU D C 1
ATOM 5095 O O . LEU D 1 90 ? 27.214 50.422 170.212 1.00 29.56 87 LEU D O 1
ATOM 5100 N N . GLY D 1 91 ? 26.030 49.315 168.638 1.00 30.32 88 GLY D N 1
ATOM 5101 C CA . GLY D 1 91 ? 24.714 49.513 169.243 1.00 29.44 88 GLY D CA 1
ATOM 5102 C C . GLY D 1 91 ? 24.566 48.749 170.531 1.00 29.51 88 GLY D C 1
ATOM 5103 O O . GLY D 1 91 ? 23.872 49.199 171.415 1.00 29.32 88 GLY D O 1
ATOM 5104 N N . GLY D 1 92 ? 25.202 47.579 170.617 1.00 29.40 89 GLY D N 1
ATOM 5105 C CA . GLY D 1 92 ? 25.192 46.765 171.812 1.00 29.10 89 GLY D CA 1
ATOM 5106 C C . GLY D 1 92 ? 25.839 47.478 172.978 1.00 29.57 89 GLY D C 1
ATOM 5107 O O . GLY D 1 92 ? 25.231 47.559 174.048 1.00 30.75 89 GLY D O 1
ATOM 5108 N N . GLN D 1 93 ? 27.038 48.045 172.780 1.00 28.54 90 GLN D N 1
ATOM 5109 C CA . GLN D 1 93 ? 27.710 48.771 173.868 1.00 27.89 90 GLN D CA 1
ATOM 5110 C C . GLN D 1 93 ? 26.962 50.057 174.260 1.00 27.30 90 GLN D C 1
ATOM 5111 O O . GLN D 1 93 ? 26.879 50.405 175.445 1.00 27.18 90 GLN D O 1
ATOM 5117 N N . ILE D 1 94 ? 26.395 50.742 173.281 1.00 26.32 91 ILE D N 1
ATOM 5118 C CA . ILE D 1 94 ? 25.674 51.979 173.581 1.00 25.89 91 ILE D CA 1
ATOM 5119 C C . ILE D 1 94 ? 24.391 51.700 174.359 1.00 26.51 91 ILE D C 1
ATOM 5120 O O . ILE D 1 94 ? 24.091 52.392 175.354 1.00 27.60 91 ILE D O 1
ATOM 5125 N N . ASN D 1 95 ? 23.688 50.644 173.957 1.00 26.26 92 ASN D N 1
ATOM 5126 C CA . ASN D 1 95 ? 22.492 50.192 174.657 1.00 26.39 92 ASN D CA 1
ATOM 5127 C C . ASN D 1 95 ? 22.773 49.787 176.086 1.00 26.64 92 ASN D C 1
ATOM 5128 O O . ASN D 1 95 ? 21.948 50.037 176.969 1.00 27.02 92 ASN D O 1
ATOM 5133 N N . LEU D 1 96 ? 23.948 49.217 176.356 1.00 26.79 93 LEU D N 1
ATOM 5134 C CA . LEU D 1 96 ? 24.293 48.953 177.763 1.00 26.83 93 LEU D CA 1
ATOM 5135 C C . LEU D 1 96 ? 24.303 50.240 178.584 1.00 26.90 93 LEU D C 1
ATOM 5136 O O . LEU D 1 96 ? 24.016 50.218 179.782 1.00 26.94 93 LEU D O 1
ATOM 5141 N N . VAL D 1 97 ? 24.661 51.355 177.948 1.00 27.14 94 VAL D N 1
ATOM 5142 C CA . VAL D 1 97 ? 24.617 52.667 178.605 1.00 26.79 94 VAL D CA 1
ATOM 5143 C C . VAL D 1 97 ? 23.171 53.175 178.668 1.00 27.14 94 VAL D C 1
ATOM 5144 O O . VAL D 1 97 ? 22.687 53.541 179.750 1.00 27.57 94 VAL D O 1
ATOM 5148 N N . LEU D 1 98 ? 22.471 53.175 177.534 1.00 25.75 95 LEU D N 1
ATOM 5149 C CA . LEU D 1 98 ? 21.098 53.695 177.539 1.00 26.72 95 LEU D CA 1
ATOM 5150 C C . LEU D 1 98 ? 20.185 52.949 178.521 1.00 26.51 95 LEU D C 1
ATOM 5151 O O . LEU D 1 98 ? 19.262 53.542 179.080 1.00 28.02 95 LEU D O 1
ATOM 5156 N N . LEU D 1 99 ? 20.417 51.657 178.702 1.00 26.14 96 LEU D N 1
ATOM 5157 C CA . LEU D 1 99 ? 19.568 50.834 179.593 1.00 26.23 96 LEU D CA 1
ATOM 5158 C C . LEU D 1 99 ? 20.114 50.650 181.030 1.00 26.48 96 LEU D C 1
ATOM 5159 O O . LEU D 1 99 ? 19.391 50.184 181.907 1.00 25.88 96 LEU D O 1
ATOM 5164 N N . GLY D 1 100 ? 21.367 51.049 181.257 1.00 26.97 97 GLY D N 1
ATOM 5165 C CA . GLY D 1 100 ? 22.072 50.831 182.522 1.00 27.37 97 GLY D CA 1
ATOM 5166 C C . GLY D 1 100 ? 22.276 51.990 183.504 1.00 28.72 97 GLY D C 1
ATOM 5167 O O . GLY D 1 100 ? 22.729 51.758 184.635 1.00 28.27 97 GLY D O 1
ATOM 5168 N N . ILE D 1 101 ? 21.940 53.224 183.106 1.00 29.16 98 ILE D N 1
ATOM 5169 C CA . ILE D 1 101 ? 22.126 54.390 183.997 1.00 30.65 98 ILE D CA 1
ATOM 5170 C C . ILE D 1 101 ? 21.399 54.208 185.334 1.00 30.91 98 ILE D C 1
ATOM 5171 O O . ILE D 1 101 ? 21.929 54.545 186.404 1.00 30.13 98 ILE D O 1
ATOM 5176 N N . ASP D 1 102 ? 20.206 53.622 185.261 1.00 31.91 99 ASP D N 1
ATOM 5177 C CA . ASP D 1 102 ? 19.361 53.397 186.422 1.00 33.14 99 ASP D CA 1
ATOM 5178 C C . ASP D 1 102 ? 19.930 52.307 187.343 1.00 32.84 99 ASP D C 1
ATOM 5179 O O . ASP D 1 102 ? 19.537 52.205 188.503 1.00 33.21 99 ASP D O 1
ATOM 5184 N N . SER D 1 103 ? 20.882 51.528 186.829 1.00 32.16 100 SER D N 1
ATOM 5185 C CA . SER D 1 103 ? 21.562 50.513 187.620 1.00 31.54 100 SER D CA 1
ATOM 5186 C C . SER D 1 103 ? 22.828 51.002 188.302 1.00 31.28 100 SER D C 1
ATOM 5187 O O . SER D 1 103 ? 23.441 50.247 189.044 1.00 30.88 100 SER D O 1
ATOM 5190 N N . LEU D 1 104 ? 23.235 52.243 188.044 1.00 30.10 101 LEU D N 1
ATOM 5191 C CA . LEU D 1 104 ? 24.448 52.734 188.670 1.00 29.62 101 LEU D CA 1
ATOM 5192 C C . LEU D 1 104 ? 24.174 53.501 189.938 1.00 29.68 101 LEU D C 1
ATOM 5193 O O . LEU D 1 104 ? 23.255 54.330 189.999 1.00 29.23 101 LEU D O 1
ATOM 5198 N N . ASN D 1 105 ? 24.988 53.213 190.948 1.00 29.30 102 ASN D N 1
ATOM 5199 C CA . ASN D 1 105 ? 24.996 53.995 192.158 1.00 29.25 102 ASN D CA 1
ATOM 5200 C C . ASN D 1 105 ? 25.493 55.426 191.870 1.00 29.54 102 ASN D C 1
ATOM 5201 O O . ASN D 1 105 ? 26.156 55.683 190.853 1.00 28.20 102 ASN D O 1
ATOM 5206 N N . ASP D 1 106 ? 25.158 56.355 192.765 1.00 29.96 103 ASP D N 1
ATOM 5207 C CA . ASP D 1 106 ? 25.629 57.728 192.668 1.00 30.24 103 ASP D CA 1
ATOM 5208 C C . ASP D 1 106 ? 27.154 57.743 192.529 1.00 30.29 103 ASP D C 1
ATOM 5209 O O . ASP D 1 106 ? 27.831 57.003 193.219 1.00 30.37 103 ASP D O 1
ATOM 5214 N N . LYS D 1 107 ? 27.681 58.557 191.612 1.00 29.62 104 LYS D N 1
ATOM 5215 C CA . LYS D 1 107 ? 29.134 58.657 191.378 1.00 29.68 104 LYS D CA 1
ATOM 5216 C C . LYS D 1 107 ? 29.732 57.407 190.716 1.00 28.34 104 LYS D C 1
ATOM 5217 O O . LYS D 1 107 ? 30.945 57.242 190.701 1.00 28.38 104 LYS D O 1
ATOM 5223 N N . GLY D 1 108 ? 28.880 56.525 190.195 1.00 27.45 105 GLY D N 1
ATOM 5224 C CA . GLY D 1 108 ? 29.306 55.322 189.479 1.00 26.76 105 GLY D CA 1
ATOM 5225 C C . GLY D 1 108 ? 29.887 55.701 188.123 1.00 26.77 105 GLY D C 1
ATOM 5226 O O . GLY D 1 108 ? 29.971 56.890 187.797 1.00 27.37 105 GLY D O 1
ATOM 5227 N N . SER D 1 109 ? 30.310 54.710 187.341 1.00 26.52 106 SER D N 1
ATOM 5228 C CA . SER D 1 109 ? 30.891 54.969 186.010 1.00 26.68 106 SER D CA 1
ATOM 5229 C C . SER D 1 109 ? 30.557 53.891 184.993 1.00 26.61 106 SER D C 1
ATOM 5230 O O . SER D 1 109 ? 30.303 52.751 185.378 1.00 26.35 106 SER D O 1
ATOM 5233 N N . PHE D 1 110 ? 30.576 54.268 183.700 1.00 26.86 107 PHE D N 1
ATOM 5234 C CA . PHE D 1 110 ? 30.610 53.330 182.570 1.00 26.26 107 PHE D CA 1
ATOM 5235 C C . PHE D 1 110 ? 32.013 53.324 181.952 1.00 26.10 107 PHE D C 1
ATOM 5236 O O . PHE D 1 110 ? 32.628 54.373 181.822 1.00 27.34 107 PHE D O 1
ATOM 5244 N N . THR D 1 111 ? 32.513 52.156 181.549 1.00 25.40 108 THR D N 1
ATOM 5245 C CA . THR D 1 111 ? 33.725 52.103 180.719 1.00 24.87 108 THR D CA 1
ATOM 5246 C C . THR D 1 111 ? 33.440 51.246 179.489 1.00 25.77 108 THR D C 1
ATOM 5247 O O . THR D 1 111 ? 33.016 50.102 179.625 1.00 26.83 108 THR D O 1
ATOM 5251 N N . LEU D 1 112 ? 33.678 51.802 178.297 1.00 26.64 109 LEU D N 1
ATOM 5252 C CA . LEU D 1 112 ? 33.361 51.096 177.040 1.00 27.88 109 LEU D CA 1
ATOM 5253 C C . LEU D 1 112 ? 34.624 50.792 176.242 1.00 27.93 109 LEU D C 1
ATOM 5254 O O . LEU D 1 112 ? 35.620 51.478 176.403 1.00 27.64 109 LEU D O 1
ATOM 5259 N N . THR D 1 113 ? 34.606 49.784 175.373 1.00 28.52 110 THR D N 1
ATOM 5260 C CA . THR D 1 113 ? 35.848 49.458 174.636 1.00 29.09 110 THR D CA 1
ATOM 5261 C C . THR D 1 113 ? 35.777 49.928 173.188 1.00 29.56 110 THR D C 1
ATOM 5262 O O . THR D 1 113 ? 34.771 49.724 172.532 1.00 28.86 110 THR D O 1
ATOM 5266 N N . THR D 1 114 ? 36.841 50.583 172.707 1.00 29.70 111 THR D N 1
ATOM 5267 C CA . THR D 1 114 ? 36.917 50.989 171.307 1.00 29.88 111 THR D CA 1
ATOM 5268 C C . THR D 1 114 ? 38.074 50.209 170.620 1.00 30.01 111 THR D C 1
ATOM 5269 O O . THR D 1 114 ? 38.051 48.973 170.597 1.00 29.90 111 THR D O 1
ATOM 5273 N N . GLY D 1 115 ? 39.079 50.907 170.084 1.00 29.88 112 GLY D N 1
ATOM 5274 C CA . GLY D 1 115 ? 40.196 50.242 169.425 1.00 29.88 112 GLY D CA 1
ATOM 5275 C C . GLY D 1 115 ? 40.960 51.120 168.448 1.00 31.07 112 GLY D C 1
ATOM 5276 O O . GLY D 1 115 ? 40.397 52.050 167.839 1.00 31.14 112 GLY D O 1
ATOM 5277 N N . ILE D 1 116 ? 42.253 50.820 168.304 1.00 30.60 113 ILE D N 1
ATOM 5278 C CA . ILE D 1 116 ? 43.157 51.562 167.427 1.00 30.79 113 ILE D CA 1
ATOM 5279 C C . ILE D 1 116 ? 42.688 51.610 165.954 1.00 31.80 113 ILE D C 1
ATOM 5280 O O . ILE D 1 116 ? 43.118 52.453 165.199 1.00 32.26 113 ILE D O 1
ATOM 5301 N N . GLU D 1 119 ? 41.836 54.913 164.430 1.00 32.47 116 GLU D N 1
ATOM 5302 C CA . GLU D 1 119 ? 42.892 55.957 164.345 1.00 33.07 116 GLU D CA 1
ATOM 5303 C C . GLU D 1 119 ? 44.083 55.577 163.460 1.00 31.96 116 GLU D C 1
ATOM 5304 O O . GLU D 1 119 ? 44.753 56.447 162.907 1.00 32.35 116 GLU D O 1
ATOM 5310 N N . ASP D 1 120 ? 44.357 54.280 163.361 1.00 30.30 117 ASP D N 1
ATOM 5311 C CA . ASP D 1 120 ? 45.514 53.751 162.623 1.00 29.10 117 ASP D CA 1
ATOM 5312 C C . ASP D 1 120 ? 44.962 52.606 161.784 1.00 28.21 117 ASP D C 1
ATOM 5313 O O . ASP D 1 120 ? 45.126 51.431 162.155 1.00 27.01 117 ASP D O 1
ATOM 5318 N N . PRO D 1 121 ? 44.248 52.947 160.688 1.00 27.49 118 PRO D N 1
ATOM 5319 C CA . PRO D 1 121 ? 43.375 51.947 160.057 1.00 27.03 118 PRO D CA 1
ATOM 5320 C C . PRO D 1 121 ? 44.092 50.833 159.309 1.00 26.57 118 PRO D C 1
ATOM 5321 O O . PRO D 1 121 ? 45.225 51.015 158.826 1.00 26.53 118 PRO D O 1
ATOM 5325 N N . ILE D 1 122 ? 43.411 49.691 159.202 1.00 26.51 119 ILE D N 1
ATOM 5326 C CA . ILE D 1 122 ? 43.922 48.545 158.442 1.00 25.66 119 ILE D CA 1
ATOM 5327 C C . ILE D 1 122 ? 42.889 48.051 157.414 1.00 26.15 119 ILE D C 1
ATOM 5328 O O . ILE D 1 122 ? 41.678 48.325 157.530 1.00 26.23 119 ILE D O 1
ATOM 5333 N N . VAL D 1 123 ? 43.367 47.299 156.434 1.00 25.79 120 VAL D N 1
ATOM 5334 C CA . VAL D 1 123 ? 42.475 46.650 155.483 1.00 25.97 120 VAL D CA 1
ATOM 5335 C C . VAL D 1 123 ? 41.600 45.662 156.272 1.00 26.21 120 VAL D C 1
ATOM 5336 O O . VAL D 1 123 ? 42.082 44.973 157.181 1.00 26.59 120 VAL D O 1
ATOM 5340 N N . GLN D 1 124 ? 40.320 45.635 155.921 1.00 26.65 121 GLN D N 1
ATOM 5341 C CA . GLN D 1 124 ? 39.253 44.905 156.632 1.00 27.66 121 GLN D CA 1
ATOM 5342 C C . GLN D 1 124 ? 38.691 45.583 157.885 1.00 27.78 121 GLN D C 1
ATOM 5343 O O . GLN D 1 124 ? 37.722 45.080 158.499 1.00 27.22 121 GLN D O 1
ATOM 5349 N N . GLY D 1 125 ? 39.269 46.731 158.250 1.00 27.60 122 GLY D N 1
ATOM 5350 C CA . GLY D 1 125 ? 38.899 47.392 159.488 1.00 26.72 122 GLY D CA 1
ATOM 5351 C C . GLY D 1 125 ? 37.803 48.452 159.454 1.00 25.77 122 GLY D C 1
ATOM 5352 O O . GLY D 1 125 ? 37.505 49.009 160.494 1.00 25.83 122 GLY D O 1
ATOM 5353 N N . ALA D 1 126 ? 37.200 48.728 158.298 1.00 25.97 123 ALA D N 1
ATOM 5354 C CA . ALA D 1 126 ? 36.300 49.890 158.142 1.00 26.10 123 ALA D CA 1
ATOM 5355 C C . ALA D 1 126 ? 35.092 49.848 159.068 1.00 26.72 123 ALA D C 1
ATOM 5356 O O . ALA D 1 126 ? 34.683 50.880 159.628 1.00 25.98 123 ALA D O 1
ATOM 5358 N N . SER D 1 127 ? 34.520 48.656 159.218 1.00 26.32 124 SER D N 1
ATOM 5359 C CA . SER D 1 127 ? 33.339 48.486 160.028 1.00 26.65 124 SER D CA 1
ATOM 5360 C C . SER D 1 127 ? 33.683 48.575 161.524 1.00 26.77 124 SER D C 1
ATOM 5361 O O . SER D 1 127 ? 32.954 49.185 162.304 1.00 26.64 124 SER D O 1
ATOM 5364 N N . ALA D 1 128 ? 34.806 47.992 161.933 1.00 26.87 125 ALA D N 1
ATOM 5365 C CA . ALA D 1 128 ? 35.232 48.142 163.336 1.00 27.29 125 ALA D CA 1
ATOM 5366 C C . ALA D 1 128 ? 35.639 49.617 163.640 1.00 27.24 125 ALA D C 1
ATOM 5367 O O . ALA D 1 128 ? 35.318 50.172 164.702 1.00 27.32 125 ALA D O 1
ATOM 5369 N N . ALA D 1 129 ? 36.310 50.253 162.683 1.00 27.34 126 ALA D N 1
ATOM 5370 C CA . ALA D 1 129 ? 36.631 51.681 162.768 1.00 27.87 126 ALA D CA 1
ATOM 5371 C C . ALA D 1 129 ? 35.374 52.537 163.060 1.00 28.05 126 ALA D C 1
ATOM 5372 O O . ALA D 1 129 ? 35.350 53.315 164.016 1.00 27.10 126 ALA D O 1
ATOM 5382 N N . ALA D 1 131 ? 32.438 51.536 164.356 1.00 27.63 128 ALA D N 1
ATOM 5383 C CA . ALA D 1 131 ? 31.968 51.206 165.697 1.00 27.72 128 ALA D CA 1
ATOM 5384 C C . ALA D 1 131 ? 32.802 51.947 166.729 1.00 27.79 128 ALA D C 1
ATOM 5385 O O . ALA D 1 131 ? 32.255 52.556 167.644 1.00 27.77 128 ALA D O 1
ATOM 5387 N N . ASN D 1 132 ? 34.127 51.884 166.595 1.00 28.78 129 ASN D N 1
ATOM 5388 C CA . ASN D 1 132 ? 35.023 52.552 167.560 1.00 29.07 129 ASN D CA 1
ATOM 5389 C C . ASN D 1 132 ? 34.851 54.072 167.617 1.00 29.25 129 ASN D C 1
ATOM 5390 O O . ASN D 1 132 ? 34.824 54.668 168.705 1.00 29.35 129 ASN D O 1
ATOM 5395 N N . GLY D 1 133 ? 34.753 54.695 166.447 1.00 28.68 130 GLY D N 1
ATOM 5396 C CA . GLY D 1 133 ? 34.506 56.127 166.361 1.00 28.52 130 GLY D CA 1
ATOM 5397 C C . GLY D 1 133 ? 33.165 56.505 166.977 1.00 28.48 130 GLY D C 1
ATOM 5398 O O . GLY D 1 133 ? 33.060 57.498 167.708 1.00 28.41 130 GLY D O 1
ATOM 5399 N N . ALA D 1 134 ? 32.153 55.692 166.702 1.00 27.78 131 ALA D N 1
ATOM 5400 C CA . ALA D 1 134 ? 30.811 55.928 167.191 1.00 28.23 131 ALA D CA 1
ATOM 5401 C C . ALA D 1 134 ? 30.782 55.900 168.722 1.00 27.53 131 ALA D C 1
ATOM 5402 O O . ALA D 1 134 ? 30.206 56.776 169.366 1.00 27.27 131 ALA D O 1
ATOM 5404 N N . VAL D 1 135 ? 31.418 54.887 169.286 1.00 28.02 132 VAL D N 1
ATOM 5405 C CA . VAL D 1 135 ? 31.413 54.683 170.739 1.00 27.85 132 VAL D CA 1
ATOM 5406 C C . VAL D 1 135 ? 32.229 55.781 171.445 1.00 27.98 132 VAL D C 1
ATOM 5407 O O . VAL D 1 135 ? 31.831 56.285 172.529 1.00 27.56 132 VAL D O 1
ATOM 5411 N N . THR D 1 136 ? 33.315 56.219 170.797 1.00 27.81 133 THR D N 1
ATOM 5412 C CA . THR D 1 136 ? 34.200 57.246 171.377 1.00 27.30 133 THR D CA 1
ATOM 5413 C C . THR D 1 136 ? 33.409 58.545 171.513 1.00 27.57 133 THR D C 1
ATOM 5414 O O . THR D 1 136 ? 33.353 59.150 172.607 1.00 27.67 133 THR D O 1
ATOM 5418 N N . ALA D 1 137 ? 32.785 58.940 170.408 1.00 26.79 134 ALA D N 1
ATOM 5419 C CA . ALA D 1 137 ? 32.005 60.180 170.327 1.00 27.18 134 ALA D CA 1
ATOM 5420 C C . ALA D 1 137 ? 30.760 60.172 171.212 1.00 26.73 134 ALA D C 1
ATOM 5421 O O . ALA D 1 137 ? 30.469 61.182 171.850 1.00 28.62 134 ALA D O 1
ATOM 5423 N N . PHE D 1 138 ? 30.025 59.065 171.234 1.00 26.77 135 PHE D N 1
ATOM 5424 C CA . PHE D 1 138 ? 28.879 58.895 172.159 1.00 27.27 135 PHE D CA 1
ATOM 5425 C C . PHE D 1 138 ? 29.275 59.157 173.613 1.00 26.42 135 PHE D C 1
ATOM 5426 O O . PHE D 1 138 ? 28.643 59.948 174.301 1.00 27.23 135 PHE D O 1
ATOM 5434 N N . ALA D 1 139 ? 30.326 58.490 174.057 1.00 26.37 136 ALA D N 1
ATOM 5435 C CA . ALA D 1 139 ? 30.847 58.605 175.432 1.00 25.98 136 ALA D CA 1
ATOM 5436 C C . ALA D 1 139 ? 31.292 60.026 175.808 1.00 25.94 136 ALA D C 1
ATOM 5437 O O . ALA D 1 139 ? 30.979 60.509 176.904 1.00 24.57 136 ALA D O 1
ATOM 5439 N N . LYS D 1 140 ? 32.025 60.685 174.896 1.00 26.00 137 LYS D N 1
ATOM 5440 C CA . LYS D 1 140 ? 32.454 62.076 175.101 1.00 26.74 137 LYS D CA 1
ATOM 5441 C C . LYS D 1 140 ? 31.237 62.982 175.307 1.00 25.53 137 LYS D C 1
ATOM 5442 O O . LYS D 1 140 ? 31.209 63.760 176.268 1.00 25.81 137 LYS D O 1
ATOM 5448 N N . SER D 1 141 ? 30.224 62.851 174.443 1.00 24.67 138 SER D N 1
ATOM 5449 C CA . SER D 1 141 ? 28.983 63.640 174.570 1.00 24.73 138 SER D CA 1
ATOM 5450 C C . SER D 1 141 ? 28.133 63.248 175.780 1.00 25.25 138 SER D C 1
ATOM 5451 O O . SER D 1 141 ? 27.672 64.102 176.520 1.00 25.66 138 SER D O 1
ATOM 5454 N N . ALA D 1 142 ? 27.916 61.953 175.979 1.00 25.38 139 ALA D N 1
ATOM 5455 C CA . ALA D 1 142 ? 27.112 61.458 177.112 1.00 25.78 139 ALA D CA 1
ATOM 5456 C C . ALA D 1 142 ? 27.619 61.957 178.480 1.00 25.52 139 ALA D C 1
ATOM 5457 O O . ALA D 1 142 ? 26.819 62.294 179.346 1.00 25.53 139 ALA D O 1
ATOM 5459 N N . ALA D 1 143 ? 28.947 62.031 178.635 1.00 25.82 140 ALA D N 1
ATOM 5460 C CA . ALA D 1 143 ? 29.607 62.494 179.849 1.00 25.16 140 ALA D CA 1
ATOM 5461 C C . ALA D 1 143 ? 29.019 63.797 180.418 1.00 25.60 140 ALA D C 1
ATOM 5462 O O . ALA D 1 143 ? 28.927 63.966 181.637 1.00 25.22 140 ALA D O 1
ATOM 5464 N N . ILE D 1 144 ? 28.570 64.695 179.544 1.00 24.96 141 ILE D N 1
ATOM 5465 C CA . ILE D 1 144 ? 28.027 65.975 180.001 1.00 25.51 141 ILE D CA 1
ATOM 5466 C C . ILE D 1 144 ? 26.555 65.923 180.459 1.00 26.31 141 ILE D C 1
ATOM 5467 O O . ILE D 1 144 ? 26.055 66.882 181.055 1.00 26.22 141 ILE D O 1
ATOM 5472 N N . GLU D 1 145 ? 25.869 64.812 180.183 1.00 26.65 142 GLU D N 1
ATOM 5473 C CA . GLU D 1 145 ? 24.469 64.649 180.574 1.00 27.57 142 GLU D CA 1
ATOM 5474 C C . GLU D 1 145 ? 24.237 63.613 181.680 1.00 27.54 142 GLU D C 1
ATOM 5475 O O . GLU D 1 145 ? 23.097 63.325 182.024 1.00 27.55 142 GLU D O 1
ATOM 5489 N N . PRO D 1 147 ? 23.517 61.810 185.051 1.00 27.13 144 PRO D N 1
ATOM 5490 C CA . PRO D 1 147 ? 22.932 62.230 186.330 1.00 27.26 144 PRO D CA 1
ATOM 5491 C C . PRO D 1 147 ? 23.733 61.696 187.506 1.00 27.69 144 PRO D C 1
ATOM 5492 O O . PRO D 1 147 ? 24.531 60.770 187.318 1.00 27.11 144 PRO D O 1
ATOM 5496 N N . ARG D 1 148 ? 23.539 62.301 188.690 1.00 27.78 145 ARG D N 1
ATOM 5497 C CA . ARG D 1 148 ? 24.055 61.760 189.962 1.00 28.21 145 ARG D CA 1
ATOM 5498 C C . ARG D 1 148 ? 25.591 61.496 190.029 1.00 27.90 145 ARG D C 1
ATOM 5499 O O . ARG D 1 148 ? 26.067 60.617 190.760 1.00 27.49 145 ARG D O 1
ATOM 5507 N N . GLY D 1 149 ? 26.344 62.292 189.281 1.00 28.09 146 GLY D N 1
ATOM 5508 C CA . GLY D 1 149 ? 27.823 62.291 189.316 1.00 28.26 146 GLY D CA 1
ATOM 5509 C C . GLY D 1 149 ? 28.462 61.134 188.562 1.00 28.01 146 GLY D C 1
ATOM 5510 O O . GLY D 1 149 ? 29.662 60.881 188.687 1.00 28.41 146 GLY D O 1
ATOM 5511 N N . ILE D 1 150 ? 27.658 60.448 187.767 1.00 27.62 147 ILE D N 1
ATOM 5512 C CA . ILE D 1 150 ? 28.103 59.292 187.022 1.00 28.24 147 ILE D CA 1
ATOM 5513 C C . ILE D 1 150 ? 29.113 59.679 185.940 1.00 28.23 147 ILE D C 1
ATOM 5514 O O . ILE D 1 150 ? 28.964 60.714 185.286 1.00 28.89 147 ILE D O 1
ATOM 5519 N N . ARG D 1 151 ? 30.159 58.864 185.785 1.00 27.75 148 ARG D N 1
ATOM 5520 C CA . ARG D 1 151 ? 31.215 59.129 184.787 1.00 26.72 148 ARG D CA 1
ATOM 5521 C C . ARG D 1 151 ? 31.182 58.112 183.662 1.00 26.70 148 ARG D C 1
ATOM 5522 O O . ARG D 1 151 ? 30.652 56.999 183.826 1.00 26.19 148 ARG D O 1
ATOM 5530 N N . ILE D 1 152 ? 31.725 58.495 182.506 1.00 26.94 149 ILE D N 1
ATOM 5531 C CA . ILE D 1 152 ? 31.817 57.562 181.375 1.00 26.51 149 ILE D CA 1
ATOM 5532 C C . ILE D 1 152 ? 33.078 57.827 180.549 1.00 26.86 149 ILE D C 1
ATOM 5533 O O . ILE D 1 152 ? 33.308 58.953 180.081 1.00 26.59 149 ILE D O 1
ATOM 5538 N N . ASN D 1 153 ? 33.888 56.783 180.383 1.00 26.71 150 ASN D N 1
ATOM 5539 C CA . ASN D 1 153 ? 35.106 56.870 179.570 1.00 27.10 150 ASN D CA 1
ATOM 5540 C C . ASN D 1 153 ? 35.196 55.702 178.587 1.00 25.92 150 ASN D C 1
ATOM 5541 O O . ASN D 1 153 ? 34.453 54.742 178.709 1.00 26.20 150 ASN D O 1
ATOM 5546 N N . THR D 1 154 ? 36.117 55.781 177.635 1.00 25.53 151 THR D N 1
ATOM 5547 C CA . THR D 1 154 ? 36.372 54.649 176.761 1.00 26.16 151 THR D CA 1
ATOM 5548 C C . THR D 1 154 ? 37.844 54.257 176.839 1.00 25.99 151 THR D C 1
ATOM 5549 O O . THR D 1 154 ? 38.707 55.096 177.132 1.00 26.64 151 THR D O 1
ATOM 5553 N N . VAL D 1 155 ? 38.116 52.985 176.601 1.00 25.82 152 VAL D N 1
ATOM 5554 C CA . VAL D 1 155 ? 39.481 52.485 176.515 1.00 27.06 152 VAL D CA 1
ATOM 5555 C C . VAL D 1 155 ? 39.692 51.989 175.081 1.00 27.19 152 VAL D C 1
ATOM 5556 O O . VAL D 1 155 ? 38.866 51.237 174.553 1.00 28.19 152 VAL D O 1
ATOM 5560 N N . SER D 1 156 ? 40.760 52.461 174.448 1.00 27.22 153 SER D N 1
ATOM 5561 C CA . SER D 1 156 ? 41.049 52.122 173.040 1.00 28.02 153 SER D CA 1
ATOM 5562 C C . SER D 1 156 ? 42.374 51.369 172.948 1.00 28.15 153 SER D C 1
ATOM 5563 O O . SER D 1 156 ? 43.454 51.958 173.032 1.00 27.35 153 SER D O 1
ATOM 5566 N N . PRO D 1 157 ? 42.293 50.044 172.819 1.00 29.08 154 PRO D N 1
ATOM 5567 C CA . PRO D 1 157 ? 43.532 49.289 172.759 1.00 29.20 154 PRO D CA 1
ATOM 5568 C C . PRO D 1 157 ? 44.084 49.112 171.357 1.00 29.20 154 PRO D C 1
ATOM 5569 O O . PRO D 1 157 ? 43.338 49.102 170.364 1.00 28.81 154 PRO D O 1
ATOM 5573 N N . ASN D 1 158 ? 45.400 48.945 171.309 1.00 28.86 155 ASN D N 1
ATOM 5574 C CA . ASN D 1 158 ? 46.088 48.423 170.135 1.00 29.35 155 ASN D CA 1
ATOM 5575 C C . ASN D 1 158 ? 45.852 46.919 170.106 1.00 29.85 155 ASN D C 1
ATOM 5576 O O . ASN D 1 158 ? 45.269 46.342 171.052 1.00 29.90 155 ASN D O 1
ATOM 5581 N N . VAL D 1 159 ? 46.297 46.264 169.041 1.00 30.36 156 VAL D N 1
ATOM 5582 C CA . VAL D 1 159 ? 46.316 44.795 169.018 1.00 31.15 156 VAL D CA 1
ATOM 5583 C C . VAL D 1 159 ? 47.045 44.238 170.259 1.00 30.69 156 VAL D C 1
ATOM 5584 O O . VAL D 1 159 ? 48.080 44.781 170.664 1.00 30.92 156 VAL D O 1
ATOM 5588 N N . LEU D 1 160 ? 46.494 43.184 170.865 1.00 30.14 157 LEU D N 1
ATOM 5589 C CA . LEU D 1 160 ? 47.113 42.550 172.052 1.00 30.28 157 LEU D CA 1
ATOM 5590 C C . LEU D 1 160 ? 48.227 41.543 171.741 1.00 30.33 157 LEU D C 1
ATOM 5591 O O . LEU D 1 160 ? 48.100 40.720 170.828 1.00 29.35 157 LEU D O 1
ATOM 5596 N N . GLU D 1 161 ? 49.309 41.600 172.519 1.00 31.06 158 GLU D N 1
ATOM 5597 C CA . GLU D 1 161 ? 50.368 40.603 172.432 1.00 31.71 158 GLU D CA 1
ATOM 5598 C C . GLU D 1 161 ? 49.791 39.177 172.493 1.00 32.26 158 GLU D C 1
ATOM 5599 O O . GLU D 1 161 ? 50.208 38.293 171.735 1.00 32.05 158 GLU D O 1
ATOM 5605 N N . GLU D 1 162 ? 48.833 38.953 173.394 1.00 32.40 159 GLU D N 1
ATOM 5606 C CA . GLU D 1 162 ? 48.251 37.620 173.545 1.00 33.53 159 GLU D CA 1
ATOM 5607 C C . GLU D 1 162 ? 47.328 37.203 172.393 1.00 33.37 159 GLU D C 1
ATOM 5608 O O . GLU D 1 162 ? 46.873 36.063 172.352 1.00 33.82 159 GLU D O 1
ATOM 5614 N N . SER D 1 163 ? 47.067 38.126 171.470 1.00 33.39 160 SER D N 1
ATOM 5615 C CA . SER D 1 163 ? 46.342 37.832 170.229 1.00 33.53 160 SER D CA 1
ATOM 5616 C C . SER D 1 163 ? 47.219 37.933 168.971 1.00 33.13 160 SER D C 1
ATOM 5617 O O . SER D 1 163 ? 46.750 37.639 167.882 1.00 32.63 160 SER D O 1
ATOM 5620 N N . TRP D 1 164 ? 48.480 38.335 169.140 1.00 32.75 161 TRP D N 1
ATOM 5621 C CA . TRP D 1 164 ? 49.422 38.604 168.045 1.00 32.68 161 TRP D CA 1
ATOM 5622 C C . TRP D 1 164 ? 49.704 37.401 167.144 1.00 33.32 161 TRP D C 1
ATOM 5623 O O . TRP D 1 164 ? 49.890 37.543 165.930 1.00 32.27 161 TRP D O 1
ATOM 5634 N N . ASP D 1 165 ? 49.778 36.232 167.772 1.00 33.97 162 ASP D N 1
ATOM 5635 C CA . ASP D 1 165 ? 49.802 34.931 167.102 1.00 35.11 162 ASP D CA 1
ATOM 5636 C C . ASP D 1 165 ? 48.780 34.849 165.965 1.00 34.82 162 ASP D C 1
ATOM 5637 O O . ASP D 1 165 ? 49.128 34.526 164.834 1.00 35.50 162 ASP D O 1
ATOM 5642 N N . LYS D 1 166 ? 47.523 35.175 166.250 1.00 34.73 163 LYS D N 1
ATOM 5643 C CA . LYS D 1 166 ? 46.496 35.138 165.207 1.00 34.87 163 LYS D CA 1
ATOM 5644 C C . LYS D 1 166 ? 46.341 36.436 164.420 1.00 33.31 163 LYS D C 1
ATOM 5645 O O . LYS D 1 166 ? 46.052 36.399 163.232 1.00 33.25 163 LYS D O 1
ATOM 5651 N N . LEU D 1 167 ? 46.558 37.577 165.065 1.00 31.62 164 LEU D N 1
ATOM 5652 C CA . LEU D 1 167 ? 46.247 38.847 164.427 1.00 30.39 164 LEU D CA 1
ATOM 5653 C C . LEU D 1 167 ? 47.399 39.464 163.627 1.00 29.18 164 LEU D C 1
ATOM 5654 O O . LEU D 1 167 ? 47.177 40.403 162.892 1.00 27.79 164 LEU D O 1
ATOM 5659 N N . GLU D 1 168 ? 48.617 38.941 163.755 1.00 28.35 165 GLU D N 1
ATOM 5660 C CA . GLU D 1 168 ? 49.749 39.544 163.015 1.00 28.13 165 GLU D CA 1
ATOM 5661 C C . GLU D 1 168 ? 49.595 39.754 161.483 1.00 26.66 165 GLU D C 1
ATOM 5662 O O . GLU D 1 168 ? 49.970 40.807 160.979 1.00 26.38 165 GLU D O 1
ATOM 5668 N N . PRO D 1 169 ? 49.070 38.759 160.745 1.00 26.41 166 PRO D N 1
ATOM 5669 C CA . PRO D 1 169 ? 48.885 38.945 159.287 1.00 26.00 166 PRO D CA 1
ATOM 5670 C C . PRO D 1 169 ? 48.046 40.176 158.906 1.00 25.27 166 PRO D C 1
ATOM 5671 O O . PRO D 1 169 ? 48.172 40.690 157.791 1.00 24.30 166 PRO D O 1
ATOM 5675 N N . PHE D 1 170 ? 47.208 40.632 159.832 1.00 25.01 167 PHE D N 1
ATOM 5676 C CA . PHE D 1 170 ? 46.304 41.766 159.594 1.00 26.00 167 PHE D CA 1
ATOM 5677 C C . PHE D 1 170 ? 46.847 43.091 160.100 1.00 26.29 167 PHE D C 1
ATOM 5678 O O . PHE D 1 170 ? 46.284 44.142 159.775 1.00 27.52 167 PHE D O 1
ATOM 5686 N N . PHE D 1 171 ? 47.917 43.035 160.902 1.00 25.59 168 PHE D N 1
ATOM 5687 C CA . PHE D 1 171 ? 48.459 44.207 161.590 1.00 24.94 168 PHE D CA 1
ATOM 5688 C C . PHE D 1 171 ? 49.973 44.267 161.366 1.00 24.79 168 PHE D C 1
ATOM 5689 O O . PHE D 1 171 ? 50.745 44.545 162.286 1.00 23.28 168 PHE D O 1
ATOM 5697 N N . GLU D 1 172 ? 50.402 43.967 160.146 1.00 24.19 169 GLU D N 1
ATOM 5698 C CA . GLU D 1 172 ? 51.842 43.866 159.876 1.00 24.85 169 GLU D CA 1
ATOM 5699 C C . GLU D 1 172 ? 52.563 45.191 160.196 1.00 24.92 169 GLU D C 1
ATOM 5700 O O . GLU D 1 172 ? 52.104 46.270 159.821 1.00 24.39 169 GLU D O 1
ATOM 5706 N N . GLY D 1 173 ? 53.668 45.109 160.927 1.00 25.21 170 GLY D N 1
ATOM 5707 C CA . GLY D 1 173 ? 54.387 46.337 161.297 1.00 25.63 170 GLY D CA 1
ATOM 5708 C C . GLY D 1 173 ? 53.841 47.062 162.523 1.00 25.64 170 GLY D C 1
ATOM 5709 O O . GLY D 1 173 ? 54.404 48.070 162.953 1.00 26.58 170 GLY D O 1
ATOM 5710 N N . PHE D 1 174 ? 52.749 46.567 163.085 1.00 25.28 171 PHE D N 1
ATOM 5711 C CA . PHE D 1 174 ? 52.226 47.111 164.341 1.00 25.17 171 PHE D CA 1
ATOM 5712 C C . PHE D 1 174 ? 53.116 46.561 165.475 1.00 26.30 171 PHE D C 1
ATOM 5713 O O . PHE D 1 174 ? 53.890 45.597 165.281 1.00 26.31 171 PHE D O 1
ATOM 5721 N N . LEU D 1 175 ? 53.039 47.211 166.629 1.00 26.88 172 LEU D N 1
ATOM 5722 C CA . LEU D 1 175 ? 53.703 46.767 167.847 1.00 28.18 172 LEU D CA 1
ATOM 5723 C C . LEU D 1 175 ? 52.604 46.516 168.866 1.00 27.28 172 LEU D C 1
ATOM 5724 O O . LEU D 1 175 ? 51.979 47.445 169.322 1.00 27.36 172 LEU D O 1
ATOM 5729 N N . PRO D 1 176 ? 52.326 45.243 169.183 1.00 27.65 173 PRO D N 1
ATOM 5730 C CA . PRO D 1 176 ? 51.203 44.929 170.069 1.00 27.71 173 PRO D CA 1
ATOM 5731 C C . PRO D 1 176 ? 51.464 45.267 171.549 1.00 28.02 173 PRO D C 1
ATOM 5732 O O . PRO D 1 176 ? 52.615 45.442 171.969 1.00 27.48 173 PRO D O 1
ATOM 5736 N N . VAL D 1 177 ? 50.385 45.390 172.317 1.00 28.00 174 VAL D N 1
ATOM 5737 C CA . VAL D 1 177 ? 50.470 45.803 173.721 1.00 27.55 174 VAL D CA 1
ATOM 5738 C C . VAL D 1 177 ? 50.037 44.651 174.624 1.00 27.67 174 VAL D C 1
ATOM 5739 O O . VAL D 1 177 ? 49.184 43.851 174.235 1.00 26.72 174 VAL D O 1
ATOM 5743 N N . PRO D 1 178 ? 50.636 44.551 175.826 1.00 28.07 175 PRO D N 1
ATOM 5744 C CA . PRO D 1 178 ? 50.157 43.500 176.730 1.00 28.03 175 PRO D CA 1
ATOM 5745 C C . PRO D 1 178 ? 48.736 43.824 177.185 1.00 27.89 175 PRO D C 1
ATOM 5746 O O . PRO D 1 178 ? 48.438 44.974 177.498 1.00 27.79 175 PRO D O 1
ATOM 5750 N N . ALA D 1 179 ? 47.875 42.818 177.215 1.00 28.17 176 ALA D N 1
ATOM 5751 C CA . ALA D 1 179 ? 46.538 42.968 177.764 1.00 29.03 176 ALA D CA 1
ATOM 5752 C C . ALA D 1 179 ? 46.565 43.517 179.206 1.00 29.21 176 ALA D C 1
ATOM 5753 O O . ALA D 1 179 ? 45.732 44.362 179.550 1.00 30.21 176 ALA D O 1
ATOM 5755 N N . ALA D 1 180 ? 47.524 43.072 180.020 1.00 28.77 177 ALA D N 1
ATOM 5756 C CA . ALA D 1 180 ? 47.753 43.658 181.351 1.00 29.37 177 ALA D CA 1
ATOM 5757 C C . ALA D 1 180 ? 47.889 45.191 181.357 1.00 30.49 177 ALA D C 1
ATOM 5758 O O . ALA D 1 180 ? 47.464 45.852 182.314 1.00 29.92 177 ALA D O 1
ATOM 5760 N N . LYS D 1 181 ? 48.514 45.756 180.314 1.00 30.82 178 LYS D N 1
ATOM 5761 C CA . LYS D 1 181 ? 48.692 47.208 180.245 1.00 30.40 178 LYS D CA 1
ATOM 5762 C C . LYS D 1 181 ? 47.373 47.895 179.914 1.00 29.76 178 LYS D C 1
ATOM 5763 O O . LYS D 1 181 ? 47.028 48.913 180.508 1.00 30.69 178 LYS D O 1
ATOM 5769 N N . VAL D 1 182 ? 46.628 47.349 178.963 1.00 28.35 179 VAL D N 1
ATOM 5770 C CA . VAL D 1 182 ? 45.320 47.880 178.652 1.00 27.49 179 VAL D CA 1
ATOM 5771 C C . VAL D 1 182 ? 44.403 47.818 179.888 1.00 27.09 179 VAL D C 1
ATOM 5772 O O . VAL D 1 182 ? 43.603 48.720 180.103 1.00 26.75 179 VAL D O 1
ATOM 5776 N N . ALA D 1 183 ? 44.542 46.773 180.703 1.00 26.55 180 ALA D N 1
ATOM 5777 C CA . ALA D 1 183 ? 43.648 46.567 181.868 1.00 26.32 180 ALA D CA 1
ATOM 5778 C C . ALA D 1 183 ? 43.791 47.695 182.900 1.00 26.26 180 ALA D C 1
ATOM 5779 O O . ALA D 1 183 ? 42.830 48.024 183.606 1.00 26.36 180 ALA D O 1
ATOM 5781 N N . ARG D 1 184 ? 44.993 48.283 182.961 1.00 25.47 181 ARG D N 1
ATOM 5782 C CA . ARG D 1 184 ? 45.286 49.439 183.816 1.00 25.61 181 ARG D CA 1
ATOM 5783 C C . ARG D 1 184 ? 44.417 50.662 183.489 1.00 24.98 181 ARG D C 1
ATOM 5784 O O . ARG D 1 184 ? 43.980 51.363 184.399 1.00 25.58 181 ARG D O 1
ATOM 5792 N N . ALA D 1 185 ? 44.169 50.892 182.200 1.00 24.66 182 ALA D N 1
ATOM 5793 C CA . ALA D 1 185 ? 43.287 51.954 181.705 1.00 25.11 182 ALA D CA 1
ATOM 5794 C C . ALA D 1 185 ? 41.835 51.793 182.157 1.00 25.92 182 ALA D C 1
ATOM 5795 O O . ALA D 1 185 ? 41.147 52.795 182.492 1.00 26.19 182 ALA D O 1
ATOM 5797 N N . PHE D 1 186 ? 41.353 50.548 182.125 1.00 24.81 183 PHE D N 1
ATOM 5798 C CA . PHE D 1 186 ? 40.052 50.214 182.696 1.00 25.37 183 PHE D CA 1
ATOM 5799 C C . PHE D 1 186 ? 40.021 50.492 184.200 1.00 25.62 183 PHE D C 1
ATOM 5800 O O . PHE D 1 186 ? 39.066 51.097 184.687 1.00 26.37 183 PHE D O 1
ATOM 5808 N N . GLU D 1 187 ? 41.058 50.065 184.925 1.00 25.60 184 GLU D N 1
ATOM 5809 C CA . GLU D 1 187 ? 41.178 50.403 186.350 1.00 26.21 184 GLU D CA 1
ATOM 5810 C C . GLU D 1 187 ? 41.202 51.932 186.565 1.00 26.16 184 GLU D C 1
ATOM 5811 O O . GLU D 1 187 ? 40.582 52.431 187.493 1.00 25.66 184 GLU D O 1
ATOM 5817 N N . LYS D 1 188 ? 41.928 52.658 185.705 1.00 26.56 185 LYS D N 1
ATOM 5818 C CA . LYS D 1 188 ? 41.965 54.110 185.728 1.00 27.37 185 LYS D CA 1
ATOM 5819 C C . LYS D 1 188 ? 40.549 54.670 185.567 1.00 27.49 185 LYS D C 1
ATOM 5820 O O . LYS D 1 188 ? 40.147 55.542 186.333 1.00 28.16 185 LYS D O 1
ATOM 5826 N N . SER D 1 189 ? 39.785 54.146 184.599 1.00 27.11 186 SER D N 1
ATOM 5827 C CA . SER D 1 189 ? 38.399 54.586 184.410 1.00 26.93 186 SER D CA 1
ATOM 5828 C C . SER D 1 189 ? 37.507 54.287 185.618 1.00 27.22 186 SER D C 1
ATOM 5829 O O . SER D 1 189 ? 36.787 55.166 186.062 1.00 28.61 186 SER D O 1
ATOM 5832 N N . VAL D 1 190 ? 37.582 53.085 186.180 1.00 26.15 187 VAL D N 1
ATOM 5833 C CA . VAL D 1 190 ? 36.713 52.727 187.301 1.00 26.08 187 VAL D CA 1
ATOM 5834 C C . VAL D 1 190 ? 37.078 53.456 188.601 1.00 26.43 187 VAL D C 1
ATOM 5835 O O . VAL D 1 190 ? 36.196 53.942 189.323 1.00 27.36 187 VAL D O 1
ATOM 5839 N N . PHE D 1 191 ? 38.369 53.538 188.907 1.00 25.77 188 PHE D N 1
ATOM 5840 C CA . PHE D 1 191 ? 38.801 53.977 190.229 1.00 25.95 188 PHE D CA 1
ATOM 5841 C C . PHE D 1 191 ? 39.269 55.418 190.278 1.00 26.28 188 PHE D C 1
ATOM 5842 O O . PHE D 1 191 ? 39.329 56.012 191.358 1.00 25.88 188 PHE D O 1
ATOM 5850 N N . GLY D 1 192 ? 39.622 55.961 189.109 1.00 26.51 189 GLY D N 1
ATOM 5851 C CA . GLY D 1 192 ? 39.908 57.393 188.956 1.00 27.01 189 GLY D CA 1
ATOM 5852 C C . GLY D 1 192 ? 38.621 58.215 188.952 1.00 27.36 189 GLY D C 1
ATOM 5853 O O . GLY D 1 192 ? 37.548 57.707 189.314 1.00 28.22 189 GLY D O 1
ATOM 5854 N N . ALA D 1 193 ? 38.717 59.479 188.561 1.00 26.84 190 ALA D N 1
ATOM 5855 C CA . ALA D 1 193 ? 37.585 60.397 188.700 1.00 26.34 190 ALA D CA 1
ATOM 5856 C C . ALA D 1 193 ? 37.335 61.237 187.466 1.00 25.89 190 ALA D C 1
ATOM 5857 O O . ALA D 1 193 ? 36.612 62.254 187.536 1.00 25.27 190 ALA D O 1
ATOM 5859 N N . GLN D 1 194 ? 37.925 60.818 186.348 1.00 25.81 191 GLN D N 1
ATOM 5860 C CA . GLN D 1 194 ? 37.776 61.539 185.082 1.00 26.87 191 GLN D CA 1
ATOM 5861 C C . GLN D 1 194 ? 36.561 61.053 184.305 1.00 26.77 191 GLN D C 1
ATOM 5862 O O . GLN D 1 194 ? 36.053 59.956 184.555 1.00 26.81 191 GLN D O 1
ATOM 5868 N N . THR D 1 195 ? 36.100 61.875 183.358 1.00 26.83 192 THR D N 1
ATOM 5869 C CA . THR D 1 195 ? 34.972 61.508 182.522 1.00 27.07 192 THR D CA 1
ATOM 5870 C C . THR D 1 195 ? 35.124 62.114 181.118 1.00 26.91 192 THR D C 1
ATOM 5871 O O . THR D 1 195 ? 35.819 63.100 180.935 1.00 26.80 192 THR D O 1
ATOM 5875 N N . GLY D 1 196 ? 34.469 61.511 180.142 1.00 27.08 193 GLY D N 1
ATOM 5876 C CA . GLY D 1 196 ? 34.538 61.983 178.761 1.00 27.38 193 GLY D CA 1
ATOM 5877 C C . GLY D 1 196 ? 35.870 61.706 178.099 1.00 27.63 193 GLY D C 1
ATOM 5878 O O . GLY D 1 196 ? 36.178 62.288 177.050 1.00 28.55 193 GLY D O 1
ATOM 5879 N N . GLU D 1 197 ? 36.651 60.810 178.700 1.00 27.29 194 GLU D N 1
ATOM 5880 C CA . GLU D 1 197 ? 37.984 60.488 178.227 1.00 27.32 194 GLU D CA 1
ATOM 5881 C C . GLU D 1 197 ? 38.001 59.260 177.336 1.00 26.88 194 GLU D C 1
ATOM 5882 O O . GLU D 1 197 ? 37.191 58.347 177.496 1.00 26.59 194 GLU D O 1
ATOM 5888 N N . SER D 1 198 ? 38.911 59.291 176.371 1.00 27.10 195 SER D N 1
ATOM 5889 C CA . SER D 1 198 ? 39.328 58.153 175.552 1.00 26.79 195 SER D CA 1
ATOM 5890 C C . SER D 1 198 ? 40.774 57.853 175.958 1.00 27.35 195 SER D C 1
ATOM 5891 O O . SER D 1 198 ? 41.685 58.665 175.729 1.00 27.36 195 SER D O 1
ATOM 5894 N N . TYR D 1 199 ? 40.969 56.716 176.629 1.00 27.86 196 TYR D N 1
ATOM 5895 C CA . TYR D 1 199 ? 42.274 56.289 177.105 1.00 28.01 196 TYR D CA 1
ATOM 5896 C C . TYR D 1 199 ? 42.874 55.380 176.063 1.00 28.70 196 TYR D C 1
ATOM 5897 O O . TYR D 1 199 ? 42.492 54.215 175.961 1.00 28.60 196 TYR D O 1
ATOM 5906 N N . GLN D 1 200 ? 43.802 55.911 175.276 1.00 29.09 197 GLN D N 1
ATOM 5907 C CA . GLN D 1 200 ? 44.453 55.130 174.223 1.00 30.35 197 GLN D CA 1
ATOM 5908 C C . GLN D 1 200 ? 45.570 54.294 174.860 1.00 29.79 197 GLN D C 1
ATOM 5909 O O . GLN D 1 200 ? 46.332 54.806 175.662 1.00 29.13 197 GLN D O 1
ATOM 5915 N N . VAL D 1 201 ? 45.632 53.001 174.554 1.00 29.67 198 VAL D N 1
ATOM 5916 C CA . VAL D 1 201 ? 46.768 52.168 174.996 1.00 29.71 198 VAL D CA 1
ATOM 5917 C C . VAL D 1 201 ? 47.408 51.633 173.707 1.00 30.11 198 VAL D C 1
ATOM 5918 O O . VAL D 1 201 ? 47.145 50.494 173.301 1.00 29.97 198 VAL D O 1
ATOM 5922 N N . TYR D 1 202 ? 48.225 52.472 173.061 1.00 30.12 199 TYR D N 1
ATOM 5923 C CA . TYR D 1 202 ? 48.772 52.137 171.728 1.00 30.23 199 TYR D CA 1
ATOM 5924 C C . TYR D 1 202 ? 50.260 51.780 171.768 1.00 31.03 199 TYR D C 1
ATOM 5925 O O . TYR D 1 202 ? 50.793 51.090 170.887 1.00 30.06 199 TYR D O 1
ATOM 5935 N N . ALA E 1 3 ? 85.026 71.489 182.848 1.00 47.81 0 ALA E N 1
ATOM 5936 C CA . ALA E 1 3 ? 84.979 71.893 184.289 1.00 47.82 0 ALA E CA 1
ATOM 5937 C C . ALA E 1 3 ? 83.584 72.393 184.719 1.00 47.33 0 ALA E C 1
ATOM 5938 O O . ALA E 1 3 ? 83.468 73.260 185.593 1.00 47.60 0 ALA E O 1
ATOM 5948 N N . LYS E 1 5 ? 79.889 73.133 186.268 1.00 40.22 2 LYS E N 1
ATOM 5949 C CA . LYS E 1 5 ? 79.325 73.184 187.621 1.00 37.69 2 LYS E CA 1
ATOM 5950 C C . LYS E 1 5 ? 77.798 73.262 187.599 1.00 35.11 2 LYS E C 1
ATOM 5951 O O . LYS E 1 5 ? 77.227 74.190 187.009 1.00 34.28 2 LYS E O 1
ATOM 5957 N N . ILE E 1 6 ? 77.145 72.305 188.263 1.00 32.64 3 ILE E N 1
ATOM 5958 C CA . ILE E 1 6 ? 75.673 72.243 188.345 1.00 29.70 3 ILE E CA 1
ATOM 5959 C C . ILE E 1 6 ? 75.214 72.351 189.801 1.00 28.47 3 ILE E C 1
ATOM 5960 O O . ILE E 1 6 ? 75.706 71.637 190.671 1.00 28.07 3 ILE E O 1
ATOM 5965 N N . LEU E 1 7 ? 74.305 73.269 190.075 1.00 26.86 4 LEU E N 1
ATOM 5966 C CA . LEU E 1 7 ? 73.718 73.319 191.394 1.00 27.30 4 LEU E CA 1
ATOM 5967 C C . LEU E 1 7 ? 72.449 72.472 191.333 1.00 27.10 4 LEU E C 1
ATOM 5968 O O . LEU E 1 7 ? 71.593 72.718 190.487 1.00 26.84 4 LEU E O 1
ATOM 5973 N N . LEU E 1 8 ? 72.368 71.447 192.184 1.00 26.87 5 LEU E N 1
ATOM 5974 C CA . LEU E 1 8 ? 71.193 70.575 192.212 1.00 27.13 5 LEU E CA 1
ATOM 5975 C C . LEU E 1 8 ? 70.441 70.652 193.546 1.00 27.21 5 LEU E C 1
ATOM 5976 O O . LEU E 1 8 ? 70.969 70.308 194.606 1.00 28.11 5 LEU E O 1
ATOM 5981 N N . ILE E 1 9 ? 69.202 71.105 193.473 1.00 27.81 6 ILE E N 1
ATOM 5982 C CA . ILE E 1 9 ? 68.385 71.310 194.660 1.00 28.19 6 ILE E CA 1
ATOM 5983 C C . ILE E 1 9 ? 67.360 70.189 194.751 1.00 28.48 6 ILE E C 1
ATOM 5984 O O . ILE E 1 9 ? 66.646 69.916 193.783 1.00 28.70 6 ILE E O 1
ATOM 5989 N N . GLY E 1 10 ? 67.311 69.521 195.901 1.00 29.30 7 GLY E N 1
ATOM 5990 C CA . GLY E 1 10 ? 66.420 68.382 196.067 1.00 29.91 7 GLY E CA 1
ATOM 5991 C C . GLY E 1 10 ? 67.106 67.054 195.839 1.00 30.68 7 GLY E C 1
ATOM 5992 O O . GLY E 1 10 ? 66.437 66.037 195.687 1.00 31.17 7 GLY E O 1
ATOM 5993 N N . ALA E 1 11 ? 68.439 67.064 195.846 1.00 31.13 8 ALA E N 1
ATOM 5994 C CA . ALA E 1 11 ? 69.263 65.873 195.612 1.00 31.92 8 ALA E CA 1
ATOM 5995 C C . ALA E 1 11 ? 68.945 64.644 196.488 1.00 32.54 8 ALA E C 1
ATOM 5996 O O . ALA E 1 11 ? 69.189 63.523 196.069 1.00 33.04 8 ALA E O 1
ATOM 5998 N N . SER E 1 12 ? 68.423 64.846 197.694 1.00 32.60 9 SER E N 1
ATOM 5999 C CA . SER E 1 12 ? 68.135 63.725 198.611 1.00 32.41 9 SER E CA 1
ATOM 6000 C C . SER E 1 12 ? 66.741 63.063 198.428 1.00 32.31 9 SER E C 1
ATOM 6001 O O . SER E 1 12 ? 66.405 62.104 199.123 1.00 32.62 9 SER E O 1
ATOM 6004 N N . GLY E 1 13 ? 65.935 63.590 197.514 1.00 31.71 10 GLY E N 1
ATOM 6005 C CA . GLY E 1 13 ? 64.621 63.025 197.221 1.00 30.72 10 GLY E CA 1
ATOM 6006 C C . GLY E 1 13 ? 64.761 61.960 196.167 1.00 29.78 10 GLY E C 1
ATOM 6007 O O . GLY E 1 13 ? 65.838 61.744 195.635 1.00 29.19 10 GLY E O 1
ATOM 6008 N N . THR E 1 14 ? 63.661 61.292 195.865 1.00 30.35 11 THR E N 1
ATOM 6009 C CA . THR E 1 14 ? 63.654 60.191 194.899 1.00 30.42 11 THR E CA 1
ATOM 6010 C C . THR E 1 14 ? 64.104 60.662 193.510 1.00 30.29 11 THR E C 1
ATOM 6011 O O . THR E 1 14 ? 65.048 60.107 192.927 1.00 30.83 11 THR E O 1
ATOM 6015 N N . LEU E 1 15 ? 63.463 61.701 192.999 1.00 29.89 12 LEU E N 1
ATOM 6016 C CA . LEU E 1 15 ? 63.855 62.254 191.697 1.00 30.12 12 LEU E CA 1
ATOM 6017 C C . LEU E 1 15 ? 65.267 62.884 191.724 1.00 29.55 12 LEU E C 1
ATOM 6018 O O . LEU E 1 15 ? 66.129 62.570 190.871 1.00 29.29 12 LEU E O 1
ATOM 6023 N N . GLY E 1 16 ? 65.493 63.769 192.694 1.00 28.84 13 GLY E N 1
ATOM 6024 C CA . GLY E 1 16 ? 66.769 64.462 192.833 1.00 27.92 13 GLY E CA 1
ATOM 6025 C C . GLY E 1 16 ? 67.980 63.541 192.849 1.00 27.80 13 GLY E C 1
ATOM 6026 O O . GLY E 1 16 ? 68.963 63.825 192.197 1.00 26.67 13 GLY E O 1
ATOM 6027 N N . SER E 1 17 ? 67.916 62.427 193.584 1.00 28.00 14 SER E N 1
ATOM 6028 C CA . SER E 1 17 ? 69.053 61.504 193.587 1.00 28.88 14 SER E CA 1
ATOM 6029 C C . SER E 1 17 ? 69.252 60.762 192.274 1.00 28.60 14 SER E C 1
ATOM 6030 O O . SER E 1 17 ? 70.391 60.466 191.929 1.00 28.39 14 SER E O 1
ATOM 6033 N N . ALA E 1 18 ? 68.162 60.437 191.565 1.00 28.48 15 ALA E N 1
ATOM 6034 C CA . ALA E 1 18 ? 68.279 59.842 190.221 1.00 28.79 15 ALA E CA 1
ATOM 6035 C C . ALA E 1 18 ? 68.957 60.823 189.287 1.00 28.91 15 ALA E C 1
ATOM 6036 O O . ALA E 1 18 ? 69.792 60.439 188.467 1.00 29.31 15 ALA E O 1
ATOM 6038 N N . VAL E 1 19 ? 68.576 62.090 189.418 1.00 29.12 16 VAL E N 1
ATOM 6039 C CA . VAL E 1 19 ? 69.142 63.169 188.619 1.00 29.43 16 VAL E CA 1
ATOM 6040 C C . VAL E 1 19 ? 70.643 63.336 188.918 1.00 29.86 16 VAL E C 1
ATOM 6041 O O . VAL E 1 19 ? 71.458 63.470 188.000 1.00 29.74 16 VAL E O 1
ATOM 6045 N N . LYS E 1 20 ? 70.996 63.308 190.203 1.00 30.25 17 LYS E N 1
ATOM 6046 C CA . LYS E 1 20 ? 72.383 63.441 190.619 1.00 31.48 17 LYS E CA 1
ATOM 6047 C C . LYS E 1 20 ? 73.208 62.306 190.055 1.00 32.12 17 LYS E C 1
ATOM 6048 O O . LYS E 1 20 ? 74.299 62.528 189.534 1.00 32.70 17 LYS E O 1
ATOM 6054 N N . GLU E 1 21 ? 72.682 61.093 190.169 1.00 32.88 18 GLU E N 1
ATOM 6055 C CA . GLU E 1 21 ? 73.341 59.890 189.674 1.00 33.82 18 GLU E CA 1
ATOM 6056 C C . GLU E 1 21 ? 73.736 59.987 188.196 1.00 33.36 18 GLU E C 1
ATOM 6057 O O . GLU E 1 21 ? 74.817 59.517 187.832 1.00 33.23 18 GLU E O 1
ATOM 6063 N N . ARG E 1 22 ? 72.881 60.575 187.351 1.00 32.48 19 ARG E N 1
ATOM 6064 C CA . ARG E 1 22 ? 73.236 60.801 185.943 1.00 31.98 19 ARG E CA 1
ATOM 6065 C C . ARG E 1 22 ? 74.237 61.922 185.737 1.00 31.40 19 ARG E C 1
ATOM 6066 O O . ARG E 1 22 ? 75.254 61.748 185.079 1.00 31.79 19 ARG E O 1
ATOM 6074 N N . LEU E 1 23 ? 73.925 63.087 186.281 1.00 31.23 20 LEU E N 1
ATOM 6075 C CA . LEU E 1 23 ? 74.669 64.300 186.001 1.00 30.60 20 LEU E CA 1
ATOM 6076 C C . LEU E 1 23 ? 76.080 64.313 186.595 1.00 31.05 20 LEU E C 1
ATOM 6077 O O . LEU E 1 23 ? 76.994 64.941 186.030 1.00 30.50 20 LEU E O 1
ATOM 6082 N N . GLU E 1 24 ? 76.277 63.629 187.723 1.00 30.22 21 GLU E N 1
ATOM 6083 C CA . GLU E 1 24 ? 77.614 63.626 188.338 1.00 31.44 21 GLU E CA 1
ATOM 6084 C C . GLU E 1 24 ? 78.670 62.922 187.490 1.00 31.67 21 GLU E C 1
ATOM 6085 O O . GLU E 1 24 ? 79.863 63.039 187.764 1.00 31.62 21 GLU E O 1
ATOM 6091 N N . LYS E 1 25 ? 78.229 62.191 186.472 1.00 32.88 22 LYS E N 1
ATOM 6092 C CA . LYS E 1 25 ? 79.152 61.532 185.560 1.00 34.28 22 LYS E CA 1
ATOM 6093 C C . LYS E 1 25 ? 79.780 62.479 184.547 1.00 34.42 22 LYS E C 1
ATOM 6094 O O . LYS E 1 25 ? 80.802 62.155 183.942 1.00 34.51 22 LYS E O 1
ATOM 6100 N N . LYS E 1 26 ? 79.171 63.650 184.385 1.00 34.69 23 LYS E N 1
ATOM 6101 C CA . LYS E 1 26 ? 79.552 64.590 183.336 1.00 35.14 23 LYS E CA 1
ATOM 6102 C C . LYS E 1 26 ? 79.894 65.962 183.884 1.00 34.74 23 LYS E C 1
ATOM 6103 O O . LYS E 1 26 ? 80.314 66.836 183.132 1.00 35.78 23 LYS E O 1
ATOM 6109 N N . ALA E 1 27 ? 79.679 66.173 185.178 1.00 33.96 24 ALA E N 1
ATOM 6110 C CA . ALA E 1 27 ? 79.905 67.485 185.770 1.00 33.53 24 ALA E CA 1
ATOM 6111 C C . ALA E 1 27 ? 80.155 67.373 187.265 1.00 33.28 24 ALA E C 1
ATOM 6112 O O . ALA E 1 27 ? 79.983 66.306 187.844 1.00 33.43 24 ALA E O 1
ATOM 6114 N N . GLU E 1 28 ? 80.593 68.475 187.865 1.00 32.79 25 GLU E N 1
ATOM 6115 C CA . GLU E 1 28 ? 80.632 68.617 189.306 1.00 33.57 25 GLU E CA 1
ATOM 6116 C C . GLU E 1 28 ? 79.269 69.101 189.810 1.00 33.28 25 GLU E C 1
ATOM 6117 O O . GLU E 1 28 ? 78.740 70.137 189.379 1.00 33.74 25 GLU E O 1
ATOM 6123 N N . VAL E 1 29 ? 78.674 68.322 190.694 1.00 32.91 26 VAL E N 1
ATOM 6124 C CA . VAL E 1 29 ? 77.355 68.660 191.203 1.00 32.62 26 VAL E CA 1
ATOM 6125 C C . VAL E 1 29 ? 77.489 69.197 192.628 1.00 32.59 26 VAL E C 1
ATOM 6126 O O . VAL E 1 29 ? 78.106 68.554 193.484 1.00 32.78 26 VAL E O 1
ATOM 6130 N N . ILE E 1 30 ? 76.977 70.405 192.845 1.00 31.94 27 ILE E N 1
ATOM 6131 C CA . ILE E 1 30 ? 76.870 70.977 194.177 1.00 32.00 27 ILE E CA 1
ATOM 6132 C C . ILE E 1 30 ? 75.460 70.664 194.611 1.00 31.49 27 ILE E C 1
ATOM 6133 O O . ILE E 1 30 ? 74.506 71.066 193.954 1.00 31.36 27 ILE E O 1
ATOM 6138 N N . THR E 1 31 ? 75.324 69.934 195.709 1.00 31.14 28 THR E N 1
ATOM 6139 C CA . THR E 1 31 ? 73.989 69.578 196.191 1.00 30.80 28 THR E CA 1
ATOM 6140 C C . THR E 1 31 ? 73.467 70.582 197.207 1.00 30.15 28 THR E C 1
ATOM 6141 O O . THR E 1 31 ? 74.207 71.044 198.075 1.00 29.49 28 THR E O 1
ATOM 6145 N N . ALA E 1 32 ? 72.189 70.916 197.086 1.00 29.62 29 ALA E N 1
ATOM 6146 C CA . ALA E 1 32 ? 71.518 71.766 198.059 1.00 29.53 29 ALA E CA 1
ATOM 6147 C C . ALA E 1 32 ? 70.190 71.146 198.467 1.00 29.91 29 ALA E C 1
ATOM 6148 O O . ALA E 1 32 ? 69.467 70.599 197.632 1.00 29.78 29 ALA E O 1
ATOM 6150 N N . GLY E 1 33 ? 69.878 71.216 199.760 1.00 29.81 30 GLY E N 1
ATOM 6151 C CA . GLY E 1 33 ? 68.618 70.707 200.262 1.00 30.07 30 GLY E CA 1
ATOM 6152 C C . GLY E 1 33 ? 68.270 71.418 201.547 1.00 30.84 30 GLY E C 1
ATOM 6153 O O . GLY E 1 33 ? 69.061 72.236 202.068 1.00 29.71 30 GLY E O 1
ATOM 6154 N N . ARG E 1 34 ? 67.103 71.086 202.093 1.00 31.20 31 ARG E N 1
ATOM 6155 C CA . ARG E 1 34 ? 66.616 71.804 203.258 1.00 31.44 31 ARG E CA 1
ATOM 6156 C C . ARG E 1 34 ? 67.500 71.528 204.472 1.00 31.27 31 ARG E C 1
ATOM 6157 O O . ARG E 1 34 ? 67.837 72.448 205.223 1.00 31.14 31 ARG E O 1
ATOM 6165 N N . HIS E 1 35 ? 67.915 70.281 204.653 1.00 30.71 32 HIS E N 1
ATOM 6166 C CA . HIS E 1 35 ? 68.643 69.944 205.868 1.00 31.11 32 HIS E CA 1
ATOM 6167 C C . HIS E 1 35 ? 69.922 69.192 205.629 1.00 31.61 32 HIS E C 1
ATOM 6168 O O . HIS E 1 35 ? 70.623 68.841 206.581 1.00 31.78 32 HIS E O 1
ATOM 6175 N N . SER E 1 36 ? 70.218 68.933 204.360 1.00 31.33 33 SER E N 1
ATOM 6176 C CA . SER E 1 36 ? 71.452 68.243 203.984 1.00 31.72 33 SER E CA 1
ATOM 6177 C C . SER E 1 36 ? 71.863 68.739 202.595 1.00 31.57 33 SER E C 1
ATOM 6178 O O . SER E 1 36 ? 71.109 69.445 201.941 1.00 31.02 33 SER E O 1
ATOM 6181 N N . GLY E 1 37 ? 73.056 68.356 202.162 1.00 31.87 34 GLY E N 1
ATOM 6182 C CA . GLY E 1 37 ? 73.600 68.812 200.892 1.00 32.19 34 GLY E CA 1
ATOM 6183 C C . GLY E 1 37 ? 74.884 69.557 201.162 1.00 32.47 34 GLY E C 1
ATOM 6184 O O . GLY E 1 37 ? 75.180 69.893 202.316 1.00 32.37 34 GLY E O 1
ATOM 6185 N N . ASP E 1 38 ? 75.657 69.802 200.109 1.00 32.55 35 ASP E N 1
ATOM 6186 C CA . ASP E 1 38 ? 76.841 70.651 200.216 1.00 33.25 35 ASP E CA 1
ATOM 6187 C C . ASP E 1 38 ? 76.453 72.017 200.775 1.00 33.24 35 ASP E C 1
ATOM 6188 O O . ASP E 1 38 ? 77.249 72.668 201.458 1.00 33.22 35 ASP E O 1
ATOM 6193 N N . VAL E 1 39 ? 75.223 72.444 200.491 1.00 32.87 36 VAL E N 1
ATOM 6194 C CA . VAL E 1 39 ? 74.716 73.733 200.957 1.00 33.14 36 VAL E CA 1
ATOM 6195 C C . VAL E 1 39 ? 73.264 73.571 201.402 1.00 33.03 36 VAL E C 1
ATOM 6196 O O . VAL E 1 39 ? 72.554 72.700 200.910 1.00 33.02 36 VAL E O 1
ATOM 6200 N N . THR E 1 40 ? 72.856 74.411 202.349 1.00 32.83 37 THR E N 1
ATOM 6201 C CA . THR E 1 40 ? 71.524 74.422 202.952 1.00 32.85 37 THR E CA 1
ATOM 6202 C C . THR E 1 40 ? 70.634 75.559 202.386 1.00 31.63 37 THR E C 1
ATOM 6203 O O . THR E 1 40 ? 71.071 76.707 202.290 1.00 31.71 37 THR E O 1
ATOM 6207 N N . VAL E 1 41 ? 69.396 75.234 202.017 1.00 30.38 38 VAL E N 1
ATOM 6208 C CA . VAL E 1 41 ? 68.429 76.240 201.552 1.00 29.45 38 VAL E CA 1
ATOM 6209 C C . VAL E 1 41 ? 66.969 75.912 201.928 1.00 29.22 38 VAL E C 1
ATOM 6210 O O . VAL E 1 41 ? 66.537 74.760 201.855 1.00 28.75 38 VAL E O 1
ATOM 6214 N N . ASP E 1 42 ? 66.234 76.942 202.338 1.00 28.65 39 ASP E N 1
ATOM 6215 C CA . ASP E 1 42 ? 64.797 76.853 202.513 1.00 29.01 39 ASP E CA 1
ATOM 6216 C C . ASP E 1 42 ? 64.158 77.571 201.341 1.00 28.49 39 ASP E C 1
ATOM 6217 O O . ASP E 1 42 ? 64.095 78.803 201.349 1.00 28.51 39 ASP E O 1
ATOM 6222 N N . ILE E 1 43 ? 63.674 76.830 200.346 1.00 28.39 40 ILE E N 1
ATOM 6223 C CA . ILE E 1 43 ? 63.113 77.479 199.137 1.00 28.81 40 ILE E CA 1
ATOM 6224 C C . ILE E 1 43 ? 61.873 78.368 199.353 1.00 29.00 40 ILE E C 1
ATOM 6225 O O . ILE E 1 43 ? 61.518 79.128 198.464 1.00 28.62 40 ILE E O 1
ATOM 6230 N N . THR E 1 44 ? 61.221 78.272 200.516 1.00 29.42 41 THR E N 1
ATOM 6231 C CA . THR E 1 44 ? 60.077 79.133 200.815 1.00 29.76 41 THR E CA 1
ATOM 6232 C C . THR E 1 44 ? 60.499 80.490 201.402 1.00 30.70 41 THR E C 1
ATOM 6233 O O . THR E 1 44 ? 59.652 81.330 201.720 1.00 30.97 41 THR E O 1
ATOM 6237 N N . ASN E 1 45 ? 61.811 80.688 201.546 1.00 31.01 42 ASN E N 1
ATOM 6238 C CA . ASN E 1 45 ? 62.373 81.862 202.201 1.00 31.85 42 ASN E CA 1
ATOM 6239 C C . ASN E 1 45 ? 63.376 82.588 201.284 1.00 32.06 42 ASN E C 1
ATOM 6240 O O . ASN E 1 45 ? 64.470 82.079 201.023 1.00 32.33 42 ASN E O 1
ATOM 6245 N N . ILE E 1 46 ? 62.993 83.779 200.824 1.00 32.71 43 ILE E N 1
ATOM 6246 C CA . ILE E 1 46 ? 63.779 84.590 199.873 1.00 32.62 43 ILE E CA 1
ATOM 6247 C C . ILE E 1 46 ? 65.228 84.848 200.356 1.00 32.18 43 ILE E C 1
ATOM 6248 O O . ILE E 1 46 ? 66.183 84.720 199.581 1.00 32.14 43 ILE E O 1
ATOM 6253 N N . ASP E 1 47 ? 65.373 85.202 201.630 1.00 31.10 44 ASP E N 1
ATOM 6254 C CA . ASP E 1 47 ? 66.675 85.386 202.251 1.00 31.21 44 ASP E CA 1
ATOM 6255 C C . ASP E 1 47 ? 67.534 84.121 202.211 1.00 29.65 44 ASP E C 1
ATOM 6256 O O . ASP E 1 47 ? 68.714 84.190 201.885 1.00 28.73 44 ASP E O 1
ATOM 6261 N N . SER E 1 48 ? 66.938 82.975 202.543 1.00 28.58 45 SER E N 1
ATOM 6262 C CA . SER E 1 48 ? 67.636 81.687 202.484 1.00 27.92 45 SER E CA 1
ATOM 6263 C C . SER E 1 48 ? 68.139 81.360 201.070 1.00 27.18 45 SER E C 1
ATOM 6264 O O . SER E 1 48 ? 69.267 80.889 200.901 1.00 26.14 45 SER E O 1
ATOM 6267 N N . ILE E 1 49 ? 67.300 81.625 200.067 1.00 27.06 46 ILE E N 1
ATOM 6268 C CA . ILE E 1 49 ? 67.684 81.453 198.664 1.00 26.19 46 ILE E CA 1
ATOM 6269 C C . ILE E 1 49 ? 68.861 82.360 198.292 1.00 27.14 46 ILE E C 1
ATOM 6270 O O . ILE E 1 49 ? 69.846 81.896 197.685 1.00 26.95 46 ILE E O 1
ATOM 6275 N N . LYS E 1 50 ? 68.744 83.646 198.634 1.00 27.59 47 LYS E N 1
ATOM 6276 C CA . LYS E 1 50 ? 69.801 84.614 198.362 1.00 29.10 47 LYS E CA 1
ATOM 6277 C C . LYS E 1 50 ? 71.137 84.190 198.981 1.00 29.44 47 LYS E C 1
ATOM 6278 O O . LYS E 1 50 ? 72.184 84.271 198.331 1.00 29.27 47 LYS E O 1
ATOM 6284 N N . LYS E 1 51 ? 71.111 83.747 200.239 1.00 30.19 48 LYS E N 1
ATOM 6285 C CA . LYS E 1 51 ? 72.373 83.363 200.879 1.00 31.15 48 LYS E CA 1
ATOM 6286 C C . LYS E 1 51 ? 72.968 82.094 200.262 1.00 30.49 48 LYS E C 1
ATOM 6287 O O . LYS E 1 51 ? 74.186 81.996 200.148 1.00 29.58 48 LYS E O 1
ATOM 6301 N N . TYR E 1 53 ? 72.794 81.178 196.997 1.00 29.89 50 TYR E N 1
ATOM 6302 C CA . TYR E 1 53 ? 73.512 81.680 195.811 1.00 30.24 50 TYR E CA 1
ATOM 6303 C C . TYR E 1 53 ? 74.814 82.407 196.137 1.00 31.44 50 TYR E C 1
ATOM 6304 O O . TYR E 1 53 ? 75.791 82.283 195.394 1.00 31.05 50 TYR E O 1
ATOM 6313 N N . GLU E 1 54 ? 74.837 83.151 197.251 1.00 33.25 51 GLU E N 1
ATOM 6314 C CA . GLU E 1 54 ? 76.080 83.766 197.719 1.00 35.27 51 GLU E CA 1
ATOM 6315 C C . GLU E 1 54 ? 77.150 82.717 198.008 1.00 35.31 51 GLU E C 1
ATOM 6316 O O . GLU E 1 54 ? 78.252 82.775 197.451 1.00 35.63 51 GLU E O 1
ATOM 6322 N N . GLN E 1 55 ? 76.809 81.764 198.877 1.00 35.56 52 GLN E N 1
ATOM 6323 C CA . GLN E 1 55 ? 77.665 80.620 199.210 1.00 35.63 52 GLN E CA 1
ATOM 6324 C C . GLN E 1 55 ? 78.138 79.818 197.986 1.00 35.08 52 GLN E C 1
ATOM 6325 O O . GLN E 1 55 ? 79.271 79.346 197.949 1.00 35.10 52 GLN E O 1
ATOM 6331 N N . VAL E 1 56 ? 77.271 79.652 196.993 1.00 34.17 53 VAL E N 1
ATOM 6332 C CA . VAL E 1 56 ? 77.610 78.794 195.873 1.00 33.15 53 VAL E CA 1
ATOM 6333 C C . VAL E 1 56 ? 78.497 79.517 194.848 1.00 32.44 53 VAL E C 1
ATOM 6334 O O . VAL E 1 56 ? 79.478 78.944 194.358 1.00 32.53 53 VAL E O 1
ATOM 6338 N N . GLY E 1 57 ? 78.181 80.776 194.548 1.00 31.08 54 GLY E N 1
ATOM 6339 C CA . GLY E 1 57 ? 78.917 81.503 193.516 1.00 30.53 54 GLY E CA 1
ATOM 6340 C C . GLY E 1 57 ? 78.369 81.204 192.132 1.00 30.09 54 GLY E C 1
ATOM 6341 O O . GLY E 1 57 ? 77.210 80.836 191.987 1.00 30.54 54 GLY E O 1
ATOM 6342 N N . LYS E 1 58 ? 79.200 81.341 191.107 1.00 29.88 55 LYS E N 1
ATOM 6343 C CA . LYS E 1 58 ? 78.743 81.096 189.735 1.00 29.18 55 LYS E CA 1
ATOM 6344 C C . LYS E 1 58 ? 78.702 79.607 189.353 1.00 28.63 55 LYS E C 1
ATOM 6345 O O . LYS E 1 58 ? 79.601 78.837 189.706 1.00 28.28 55 LYS E O 1
ATOM 6351 N N . VAL E 1 59 ? 77.650 79.202 188.642 1.00 27.17 56 VAL E N 1
ATOM 6352 C CA . VAL E 1 59 ? 77.541 77.838 188.151 1.00 26.80 56 VAL E CA 1
ATOM 6353 C C . VAL E 1 59 ? 77.074 77.856 186.688 1.00 27.02 56 VAL E C 1
ATOM 6354 O O . VAL E 1 59 ? 76.683 78.909 186.179 1.00 27.72 56 VAL E O 1
ATOM 6358 N N . ASP E 1 60 ? 77.104 76.696 186.039 1.00 26.52 57 ASP E N 1
ATOM 6359 C CA . ASP E 1 60 ? 76.609 76.533 184.664 1.00 26.85 57 ASP E CA 1
ATOM 6360 C C . ASP E 1 60 ? 75.142 76.140 184.520 1.00 26.20 57 ASP E C 1
ATOM 6361 O O . ASP E 1 60 ? 74.509 76.418 183.481 1.00 25.75 57 ASP E O 1
ATOM 6366 N N . ALA E 1 61 ? 74.608 75.486 185.548 1.00 25.72 58 ALA E N 1
ATOM 6367 C CA . ALA E 1 61 ? 73.228 75.042 185.520 1.00 25.77 58 ALA E CA 1
ATOM 6368 C C . ALA E 1 61 ? 72.682 74.983 186.918 1.00 26.01 58 ALA E C 1
ATOM 6369 O O . ALA E 1 61 ? 73.379 74.564 187.834 1.00 25.37 58 ALA E O 1
ATOM 6371 N N . ILE E 1 62 ? 71.426 75.414 187.054 1.00 26.81 59 ILE E N 1
ATOM 6372 C CA . ILE E 1 62 ? 70.650 75.277 188.280 1.00 26.89 59 ILE E CA 1
ATOM 6373 C C . ILE E 1 62 ? 69.510 74.298 187.996 1.00 27.29 59 ILE E C 1
ATOM 6374 O O . ILE E 1 62 ? 68.743 74.473 187.055 1.00 27.73 59 ILE E O 1
ATOM 6379 N N . VAL E 1 63 ? 69.447 73.235 188.774 1.00 27.64 60 VAL E N 1
ATOM 6380 C CA . VAL E 1 63 ? 68.427 72.211 188.559 1.00 28.32 60 VAL E CA 1
ATOM 6381 C C . VAL E 1 63 ? 67.581 72.071 189.816 1.00 28.42 60 VAL E C 1
ATOM 6382 O O . VAL E 1 63 ? 68.109 71.809 190.898 1.00 28.40 60 VAL E O 1
ATOM 6386 N N . SER E 1 64 ? 66.273 72.281 189.660 1.00 29.68 61 SER E N 1
ATOM 6387 C CA . SER E 1 64 ? 65.335 72.165 190.784 1.00 30.05 61 SER E CA 1
ATOM 6388 C C . SER E 1 64 ? 64.583 70.844 190.674 1.00 30.55 61 SER E C 1
ATOM 6389 O O . SER E 1 64 ? 63.787 70.649 189.737 1.00 30.20 61 SER E O 1
ATOM 6392 N N . ALA E 1 65 ? 64.875 69.936 191.596 1.00 31.26 62 ALA E N 1
ATOM 6393 C CA . ALA E 1 65 ? 64.046 68.746 191.808 1.00 33.17 62 ALA E CA 1
ATOM 6394 C C . ALA E 1 65 ? 63.412 68.783 193.223 1.00 34.31 62 ALA E C 1
ATOM 6395 O O . ALA E 1 65 ? 63.510 67.828 193.989 1.00 35.52 62 ALA E O 1
ATOM 6397 N N . THR E 1 66 ? 62.801 69.917 193.576 1.00 35.35 63 THR E N 1
ATOM 6398 C CA . THR E 1 66 ? 62.107 70.085 194.868 1.00 36.23 63 THR E CA 1
ATOM 6399 C C . THR E 1 66 ? 60.787 70.786 194.694 1.00 36.09 63 THR E C 1
ATOM 6400 O O . THR E 1 66 ? 60.403 71.137 193.583 1.00 36.92 63 THR E O 1
ATOM 6404 N N . GLY E 1 67 ? 60.138 71.037 195.828 1.00 35.94 64 GLY E N 1
ATOM 6405 C CA . GLY E 1 67 ? 58.858 71.695 195.876 1.00 35.52 64 GLY E CA 1
ATOM 6406 C C . GLY E 1 67 ? 57.799 70.772 196.443 1.00 35.34 64 GLY E C 1
ATOM 6407 O O . GLY E 1 67 ? 57.622 69.646 195.976 1.00 34.68 64 GLY E O 1
ATOM 6408 N N . SER E 1 68 ? 57.082 71.280 197.436 1.00 35.50 65 SER E N 1
ATOM 6409 C CA . SER E 1 68 ? 55.985 70.570 198.070 1.00 35.99 65 SER E CA 1
ATOM 6410 C C . SER E 1 68 ? 54.653 71.144 197.632 1.00 35.95 65 SER E C 1
ATOM 6411 O O . SER E 1 68 ? 54.513 72.353 197.472 1.00 35.63 65 SER E O 1
ATOM 6414 N N . ALA E 1 69 ? 53.680 70.261 197.442 1.00 35.84 66 ALA E N 1
ATOM 6415 C CA . ALA E 1 69 ? 52.307 70.674 197.255 1.00 36.52 66 ALA E CA 1
ATOM 6416 C C . ALA E 1 69 ? 51.447 69.994 198.302 1.00 36.60 66 ALA E C 1
ATOM 6417 O O . ALA E 1 69 ? 51.600 68.804 198.558 1.00 37.56 66 ALA E O 1
ATOM 6419 N N . THR E 1 70 ? 50.529 70.742 198.902 1.00 37.21 67 THR E N 1
ATOM 6420 C CA . THR E 1 70 ? 49.495 70.142 199.742 1.00 37.40 67 THR E CA 1
ATOM 6421 C C . THR E 1 70 ? 48.547 69.267 198.917 1.00 37.52 67 THR E C 1
ATOM 6422 O O . THR E 1 70 ? 48.151 69.633 197.810 1.00 37.33 67 THR E O 1
ATOM 6426 N N . PHE E 1 71 ? 48.242 68.083 199.454 1.00 37.57 68 PHE E N 1
ATOM 6427 C CA . PHE E 1 71 ? 47.205 67.209 198.938 1.00 37.57 68 PHE E CA 1
ATOM 6428 C C . PHE E 1 71 ? 46.011 67.373 199.835 1.00 37.05 68 PHE E C 1
ATOM 6429 O O . PHE E 1 71 ? 46.122 67.296 201.068 1.00 36.50 68 PHE E O 1
ATOM 6437 N N . SER E 1 72 ? 44.874 67.621 199.212 1.00 35.72 69 SER E N 1
ATOM 6438 C CA . SER E 1 72 ? 43.645 67.782 199.931 1.00 34.71 69 SER E CA 1
ATOM 6439 C C . SER E 1 72 ? 42.485 67.531 198.996 1.00 33.71 69 SER E C 1
ATOM 6440 O O . SER E 1 72 ? 42.497 68.018 197.849 1.00 33.18 69 SER E O 1
ATOM 6443 N N . PRO E 1 73 ? 41.457 66.821 199.496 1.00 33.18 70 PRO E N 1
ATOM 6444 C CA . PRO E 1 73 ? 40.233 66.740 198.727 1.00 33.17 70 PRO E CA 1
ATOM 6445 C C . PRO E 1 73 ? 39.789 68.189 198.504 1.00 33.17 70 PRO E C 1
ATOM 6446 O O . PRO E 1 73 ? 39.925 69.020 199.418 1.00 33.10 70 PRO E O 1
ATOM 6450 N N . LEU E 1 74 ? 39.317 68.497 197.296 1.00 32.48 71 LEU E N 1
ATOM 6451 C CA . LEU E 1 74 ? 39.016 69.878 196.917 1.00 32.36 71 LEU E CA 1
ATOM 6452 C C . LEU E 1 74 ? 38.139 70.643 197.915 1.00 31.85 71 LEU E C 1
ATOM 6453 O O . LEU E 1 74 ? 38.430 71.799 198.221 1.00 32.42 71 LEU E O 1
ATOM 6458 N N . THR E 1 75 ? 37.075 70.026 198.413 1.00 31.32 72 THR E N 1
ATOM 6459 C CA . THR E 1 75 ? 36.203 70.738 199.341 1.00 31.22 72 THR E CA 1
ATOM 6460 C C . THR E 1 75 ? 36.844 71.013 200.707 1.00 30.91 72 THR E C 1
ATOM 6461 O O . THR E 1 75 ? 36.278 71.780 201.485 1.00 30.64 72 THR E O 1
ATOM 6465 N N . GLU E 1 76 ? 38.002 70.401 200.993 1.00 30.29 73 GLU E N 1
ATOM 6466 C CA . GLU E 1 76 ? 38.744 70.685 202.247 1.00 31.25 73 GLU E CA 1
ATOM 6467 C C . GLU E 1 76 ? 39.948 71.569 201.994 1.00 29.88 73 GLU E C 1
ATOM 6468 O O . GLU E 1 76 ? 40.735 71.808 202.915 1.00 29.98 73 GLU E O 1
ATOM 6474 N N . LEU E 1 77 ? 40.101 72.024 200.750 1.00 28.56 74 LEU E N 1
ATOM 6475 C CA . LEU E 1 77 ? 41.247 72.842 200.341 1.00 28.22 74 LEU E CA 1
ATOM 6476 C C . LEU E 1 77 ? 40.973 74.311 200.633 1.00 27.32 74 LEU E C 1
ATOM 6477 O O . LEU E 1 77 ? 40.364 74.999 199.833 1.00 28.17 74 LEU E O 1
ATOM 6482 N N . THR E 1 78 ? 41.411 74.778 201.787 1.00 26.80 75 THR E N 1
ATOM 6483 C CA . THR E 1 78 ? 41.251 76.178 202.173 1.00 25.68 75 THR E CA 1
ATOM 6484 C C . THR E 1 78 ? 42.313 77.029 201.464 1.00 25.22 75 THR E C 1
ATOM 6485 O O . THR E 1 78 ? 43.276 76.482 200.937 1.00 25.46 75 THR E O 1
ATOM 6489 N N . PRO E 1 79 ? 42.148 78.368 201.453 1.00 25.13 76 PRO E N 1
ATOM 6490 C CA . PRO E 1 79 ? 43.241 79.279 201.052 1.00 25.23 76 PRO E CA 1
ATOM 6491 C C . PRO E 1 79 ? 44.577 79.011 201.765 1.00 25.28 76 PRO E C 1
ATOM 6492 O O . PRO E 1 79 ? 45.609 78.927 201.113 1.00 25.44 76 PRO E O 1
ATOM 6496 N N . GLU E 1 80 ? 44.549 78.860 203.086 1.00 25.55 77 GLU E N 1
ATOM 6497 C CA . GLU E 1 80 ? 45.735 78.522 203.872 1.00 26.32 77 GLU E CA 1
ATOM 6498 C C . GLU E 1 80 ? 46.433 77.218 203.458 1.00 26.04 77 GLU E C 1
ATOM 6499 O O . GLU E 1 80 ? 47.652 77.179 203.429 1.00 26.45 77 GLU E O 1
ATOM 6505 N N . LYS E 1 81 ? 45.695 76.159 203.141 1.00 25.67 78 LYS E N 1
ATOM 6506 C CA . LYS E 1 81 ? 46.350 74.932 202.662 1.00 26.34 78 LYS E CA 1
ATOM 6507 C C . LYS E 1 81 ? 46.956 75.126 201.271 1.00 26.09 78 LYS E C 1
ATOM 6508 O O . LYS E 1 81 ? 48.054 74.634 200.974 1.00 25.89 78 LYS E O 1
ATOM 6514 N N . ASN E 1 82 ? 46.229 75.853 200.423 1.00 26.07 79 ASN E N 1
ATOM 6515 C CA . ASN E 1 82 ? 46.685 76.186 199.071 1.00 26.54 79 ASN E CA 1
ATOM 6516 C C . ASN E 1 82 ? 47.946 77.080 199.077 1.00 26.33 79 ASN E C 1
ATOM 6517 O O . ASN E 1 82 ? 48.830 76.930 198.230 1.00 25.84 79 ASN E O 1
ATOM 6522 N N . ALA E 1 83 ? 48.026 77.981 200.055 1.00 26.62 80 ALA E N 1
ATOM 6523 C CA . ALA E 1 83 ? 49.194 78.858 200.247 1.00 26.97 80 ALA E CA 1
ATOM 6524 C C . ALA E 1 83 ? 50.513 78.085 200.459 1.00 27.34 80 ALA E C 1
ATOM 6525 O O . ALA E 1 83 ? 51.578 78.570 200.070 1.00 27.07 80 ALA E O 1
ATOM 6527 N N . VAL E 1 84 ? 50.432 76.900 201.082 1.00 27.22 81 VAL E N 1
ATOM 6528 C CA . VAL E 1 84 ? 51.610 76.043 201.262 1.00 27.40 81 VAL E CA 1
ATOM 6529 C C . VAL E 1 84 ? 52.224 75.649 199.902 1.00 27.33 81 VAL E C 1
ATOM 6530 O O . VAL E 1 84 ? 53.435 75.732 199.689 1.00 27.04 81 VAL E O 1
ATOM 6534 N N . THR E 1 85 ? 51.374 75.220 198.985 1.00 27.06 82 THR E N 1
ATOM 6535 C CA . THR E 1 85 ? 51.821 74.862 197.652 1.00 27.26 82 THR E CA 1
ATOM 6536 C C . THR E 1 85 ? 52.416 76.081 196.956 1.00 27.15 82 THR E C 1
ATOM 6537 O O . THR E 1 85 ? 53.466 75.992 196.339 1.00 26.95 82 THR E O 1
ATOM 6541 N N . ILE E 1 86 ? 51.731 77.215 197.068 1.00 27.79 83 ILE E N 1
ATOM 6542 C CA . ILE E 1 86 ? 52.197 78.454 196.445 1.00 29.19 83 ILE E CA 1
ATOM 6543 C C . ILE E 1 86 ? 53.585 78.840 196.986 1.00 29.63 83 ILE E C 1
ATOM 6544 O O . ILE E 1 86 ? 54.428 79.340 196.241 1.00 29.60 83 ILE E O 1
ATOM 6549 N N . SER E 1 87 ? 53.810 78.577 198.268 1.00 29.20 84 SER E N 1
ATOM 6550 C CA . SER E 1 87 ? 55.105 78.818 198.900 1.00 30.58 84 SER E CA 1
ATOM 6551 C C . SER E 1 87 ? 56.264 77.998 198.385 1.00 30.28 84 SER E C 1
ATOM 6552 O O . SER E 1 87 ? 57.390 78.497 198.340 1.00 31.02 84 SER E O 1
ATOM 6555 N N . SER E 1 88 ? 55.990 76.745 198.029 1.00 30.44 85 SER E N 1
ATOM 6556 C CA . SER E 1 88 ? 57.029 75.754 197.817 1.00 30.59 85 SER E CA 1
ATOM 6557 C C . SER E 1 88 ? 57.141 75.338 196.351 1.00 30.94 85 SER E C 1
ATOM 6558 O O . SER E 1 88 ? 57.980 75.875 195.615 1.00 31.33 85 SER E O 1
ATOM 6561 N N . LYS E 1 89 ? 56.288 74.402 195.920 1.00 31.25 86 LYS E N 1
ATOM 6562 C CA . LYS E 1 89 ? 56.356 73.828 194.574 1.00 30.94 86 LYS E CA 1
ATOM 6563 C C . LYS E 1 89 ? 56.240 74.883 193.480 1.00 31.16 86 LYS E C 1
ATOM 6564 O O . LYS E 1 89 ? 56.819 74.729 192.382 1.00 29.62 86 LYS E O 1
ATOM 6570 N N . LEU E 1 90 ? 55.488 75.947 193.783 1.00 31.09 87 LEU E N 1
ATOM 6571 C CA . LEU E 1 90 ? 55.226 76.996 192.795 1.00 31.37 87 LEU E CA 1
ATOM 6572 C C . LEU E 1 90 ? 56.208 78.158 192.979 1.00 31.35 87 LEU E C 1
ATOM 6573 O O . LEU E 1 90 ? 57.123 78.325 192.171 1.00 31.60 87 LEU E O 1
ATOM 6578 N N . GLY E 1 91 ? 56.016 78.938 194.045 1.00 30.73 88 GLY E N 1
ATOM 6579 C CA . GLY E 1 91 ? 56.790 80.163 194.294 1.00 31.11 88 GLY E CA 1
ATOM 6580 C C . GLY E 1 91 ? 58.261 79.914 194.581 1.00 31.04 88 GLY E C 1
ATOM 6581 O O . GLY E 1 91 ? 59.118 80.623 194.055 1.00 30.34 88 GLY E O 1
ATOM 6582 N N . GLY E 1 92 ? 58.539 78.903 195.412 1.00 30.57 89 GLY E N 1
ATOM 6583 C CA . GLY E 1 92 ? 59.906 78.446 195.710 1.00 30.11 89 GLY E CA 1
ATOM 6584 C C . GLY E 1 92 ? 60.742 78.171 194.476 1.00 29.95 89 GLY E C 1
ATOM 6585 O O . GLY E 1 92 ? 61.829 78.722 194.307 1.00 29.37 89 GLY E O 1
ATOM 6586 N N . GLN E 1 93 ? 60.239 77.323 193.596 1.00 29.39 90 GLN E N 1
ATOM 6587 C CA . GLN E 1 93 ? 60.940 77.083 192.331 1.00 29.86 90 GLN E CA 1
ATOM 6588 C C . GLN E 1 93 ? 61.140 78.350 191.470 1.00 29.66 90 GLN E C 1
ATOM 6589 O O . GLN E 1 93 ? 62.223 78.566 190.902 1.00 29.42 90 GLN E O 1
ATOM 6595 N N . ILE E 1 94 ? 60.098 79.164 191.359 1.00 29.00 91 ILE E N 1
ATOM 6596 C CA . ILE E 1 94 ? 60.158 80.337 190.495 1.00 28.67 91 ILE E CA 1
ATOM 6597 C C . ILE E 1 94 ? 61.098 81.400 191.083 1.00 28.39 91 ILE E C 1
ATOM 6598 O O . ILE E 1 94 ? 61.819 82.092 190.344 1.00 28.15 91 ILE E O 1
ATOM 6603 N N . ASN E 1 95 ? 61.103 81.520 192.407 1.00 28.03 92 ASN E N 1
ATOM 6604 C CA . ASN E 1 95 ? 62.064 82.367 193.096 1.00 27.63 92 ASN E CA 1
ATOM 6605 C C . ASN E 1 95 ? 63.513 81.907 192.944 1.00 28.09 92 ASN E C 1
ATOM 6606 O O . ASN E 1 95 ? 64.425 82.748 192.935 1.00 28.37 92 ASN E O 1
ATOM 6611 N N . LEU E 1 96 ? 63.746 80.600 192.823 1.00 27.60 93 LEU E N 1
ATOM 6612 C CA . LEU E 1 96 ? 65.091 80.119 192.450 1.00 28.08 93 LEU E CA 1
ATOM 6613 C C . LEU E 1 96 ? 65.527 80.712 191.112 1.00 27.97 93 LEU E C 1
ATOM 6614 O O . LEU E 1 96 ? 66.714 81.007 190.931 1.00 28.61 93 LEU E O 1
ATOM 6619 N N . VAL E 1 97 ? 64.570 80.925 190.204 1.00 27.13 94 VAL E N 1
ATOM 6620 C CA . VAL E 1 97 ? 64.880 81.546 188.907 1.00 27.42 94 VAL E CA 1
ATOM 6621 C C . VAL E 1 97 ? 65.046 83.055 189.030 1.00 27.71 94 VAL E C 1
ATOM 6622 O O . VAL E 1 97 ? 66.080 83.601 188.641 1.00 29.27 94 VAL E O 1
ATOM 6626 N N . LEU E 1 98 ? 64.038 83.725 189.578 1.00 27.77 95 LEU E N 1
ATOM 6627 C CA . LEU E 1 98 ? 64.094 85.171 189.813 1.00 27.28 95 LEU E CA 1
ATOM 6628 C C . LEU E 1 98 ? 65.325 85.639 190.616 1.00 27.95 95 LEU E C 1
ATOM 6629 O O . LEU E 1 98 ? 65.890 86.717 190.339 1.00 28.83 95 LEU E O 1
ATOM 6634 N N . LEU E 1 99 ? 65.757 84.833 191.581 1.00 27.31 96 LEU E N 1
ATOM 6635 C CA . LEU E 1 99 ? 66.911 85.212 192.403 1.00 27.63 96 LEU E CA 1
ATOM 6636 C C . LEU E 1 99 ? 68.271 84.696 191.902 1.00 27.58 96 LEU E C 1
ATOM 6637 O O . LEU E 1 99 ? 69.313 85.033 192.478 1.00 26.93 96 LEU E O 1
ATOM 6642 N N . GLY E 1 100 ? 68.241 83.881 190.847 1.00 27.42 97 GLY E N 1
ATOM 6643 C CA . GLY E 1 100 ? 69.367 83.053 190.470 1.00 28.09 97 GLY E CA 1
ATOM 6644 C C . GLY E 1 100 ? 69.994 83.329 189.126 1.00 28.85 97 GLY E C 1
ATOM 6645 O O . GLY E 1 100 ? 71.033 82.743 188.805 1.00 29.09 97 GLY E O 1
ATOM 6646 N N . ILE E 1 101 ? 69.375 84.205 188.334 1.00 28.93 98 ILE E N 1
ATOM 6647 C CA . ILE E 1 101 ? 69.886 84.518 186.983 1.00 29.86 98 ILE E CA 1
ATOM 6648 C C . ILE E 1 101 ? 71.368 84.983 187.000 1.00 30.30 98 ILE E C 1
ATOM 6649 O O . ILE E 1 101 ? 72.190 84.519 186.192 1.00 29.83 98 ILE E O 1
ATOM 6654 N N . ASP E 1 102 ? 71.682 85.860 187.949 1.00 30.71 99 ASP E N 1
ATOM 6655 C CA . ASP E 1 102 ? 73.023 86.395 188.155 1.00 32.19 99 ASP E CA 1
ATOM 6656 C C . ASP E 1 102 ? 74.032 85.366 188.630 1.00 31.78 99 ASP E C 1
ATOM 6657 O O . ASP E 1 102 ? 75.236 85.621 188.595 1.00 32.11 99 ASP E O 1
ATOM 6662 N N . SER E 1 103 ? 73.552 84.208 189.080 1.00 31.29 100 SER E N 1
ATOM 6663 C CA . SER E 1 103 ? 74.458 83.134 189.455 1.00 30.81 100 SER E CA 1
ATOM 6664 C C . SER E 1 103 ? 74.846 82.238 188.286 1.00 30.49 100 SER E C 1
ATOM 6665 O O . SER E 1 103 ? 75.721 81.384 188.438 1.00 31.42 100 SER E O 1
ATOM 6668 N N . LEU E 1 104 ? 74.217 82.440 187.133 1.00 28.99 101 LEU E N 1
ATOM 6669 C CA . LEU E 1 104 ? 74.496 81.619 185.974 1.00 28.38 101 LEU E CA 1
ATOM 6670 C C . LEU E 1 104 ? 75.537 82.210 185.046 1.00 28.35 101 LEU E C 1
ATOM 6671 O O . LEU E 1 104 ? 75.423 83.371 184.633 1.00 27.91 101 LEU E O 1
ATOM 6676 N N . ASN E 1 105 ? 76.527 81.386 184.691 1.00 28.81 102 ASN E N 1
ATOM 6677 C CA . ASN E 1 105 ? 77.480 81.698 183.616 1.00 28.66 102 ASN E CA 1
ATOM 6678 C C . ASN E 1 105 ? 76.745 81.850 182.289 1.00 28.83 102 ASN E C 1
ATOM 6679 O O . ASN E 1 105 ? 75.613 81.368 182.147 1.00 28.41 102 ASN E O 1
ATOM 6684 N N . ASP E 1 106 ? 77.378 82.519 181.319 1.00 28.88 103 ASP E N 1
ATOM 6685 C CA . ASP E 1 106 ? 76.795 82.677 179.983 1.00 28.99 103 ASP E CA 1
ATOM 6686 C C . ASP E 1 106 ? 76.437 81.314 179.377 1.00 29.24 103 ASP E C 1
ATOM 6687 O O . ASP E 1 106 ? 77.095 80.308 179.652 1.00 29.07 103 ASP E O 1
ATOM 6692 N N . LYS E 1 107 ? 75.383 81.290 178.567 1.00 29.07 104 LYS E N 1
ATOM 6693 C CA . LYS E 1 107 ? 74.825 80.054 178.005 1.00 29.84 104 LYS E CA 1
ATOM 6694 C C . LYS E 1 107 ? 74.454 78.977 179.056 1.00 28.49 104 LYS E C 1
ATOM 6695 O O . LYS E 1 107 ? 74.326 77.809 178.713 1.00 27.41 104 LYS E O 1
ATOM 6701 N N . GLY E 1 108 ? 74.279 79.380 180.319 1.00 28.40 105 GLY E N 1
ATOM 6702 C CA . GLY E 1 108 ? 73.879 78.473 181.404 1.00 27.52 105 GLY E CA 1
ATOM 6703 C C . GLY E 1 108 ? 72.415 78.081 181.281 1.00 27.40 105 GLY E C 1
ATOM 6704 O O . GLY E 1 108 ? 71.778 78.430 180.294 1.00 27.27 105 GLY E O 1
ATOM 6705 N N . SER E 1 109 ? 71.877 77.372 182.277 1.00 26.86 106 SER E N 1
ATOM 6706 C CA . SER E 1 109 ? 70.487 76.866 182.216 1.00 26.71 106 SER E CA 1
ATOM 6707 C C . SER E 1 109 ? 69.827 76.638 183.563 1.00 26.16 106 SER E C 1
ATOM 6708 O O . SER E 1 109 ? 70.508 76.345 184.556 1.00 24.09 106 SER E O 1
ATOM 6711 N N . PHE E 1 110 ? 68.490 76.773 183.543 1.00 25.92 107 PHE E N 1
ATOM 6712 C CA . PHE E 1 110 ? 67.592 76.415 184.616 1.00 25.61 107 PHE E CA 1
ATOM 6713 C C . PHE E 1 110 ? 66.760 75.206 184.154 1.00 26.11 107 PHE E C 1
ATOM 6714 O O . PHE E 1 110 ? 66.320 75.145 182.995 1.00 25.34 107 PHE E O 1
ATOM 6722 N N . THR E 1 111 ? 66.523 74.267 185.068 1.00 25.37 108 THR E N 1
ATOM 6723 C CA . THR E 1 111 ? 65.574 73.191 184.834 1.00 26.02 108 THR E CA 1
ATOM 6724 C C . THR E 1 111 ? 64.712 73.050 186.104 1.00 25.79 108 THR E C 1
ATOM 6725 O O . THR E 1 111 ? 65.235 72.888 187.190 1.00 26.98 108 THR E O 1
ATOM 6729 N N . LEU E 1 112 ? 63.405 73.147 185.955 1.00 26.51 109 LEU E N 1
ATOM 6730 C CA . LEU E 1 112 ? 62.490 72.962 187.077 1.00 26.93 109 LEU E CA 1
ATOM 6731 C C . LEU E 1 112 ? 61.616 71.715 186.855 1.00 27.39 109 LEU E C 1
ATOM 6732 O O . LEU E 1 112 ? 61.508 71.195 185.736 1.00 26.34 109 LEU E O 1
ATOM 6737 N N . THR E 1 113 ? 60.962 71.277 187.921 1.00 27.49 110 THR E N 1
ATOM 6738 C CA . THR E 1 113 ? 60.144 70.089 187.908 1.00 27.75 110 THR E CA 1
ATOM 6739 C C . THR E 1 113 ? 58.667 70.493 187.972 1.00 28.36 110 THR E C 1
ATOM 6740 O O . THR E 1 113 ? 58.277 71.386 188.747 1.00 28.63 110 THR E O 1
ATOM 6744 N N . THR E 1 114 ? 57.859 69.848 187.132 1.00 28.81 111 THR E N 1
ATOM 6745 C CA . THR E 1 114 ? 56.403 70.039 187.126 1.00 28.15 111 THR E CA 1
ATOM 6746 C C . THR E 1 114 ? 55.750 68.676 187.412 1.00 29.04 111 THR E C 1
ATOM 6747 O O . THR E 1 114 ? 55.990 68.094 188.480 1.00 28.43 111 THR E O 1
ATOM 6751 N N . GLY E 1 115 ? 54.959 68.125 186.484 1.00 28.59 112 GLY E N 1
ATOM 6752 C CA . GLY E 1 115 ? 54.353 66.826 186.785 1.00 29.50 112 GLY E CA 1
ATOM 6753 C C . GLY E 1 115 ? 53.053 66.598 186.042 1.00 29.57 112 GLY E C 1
ATOM 6754 O O . GLY E 1 115 ? 52.346 67.552 185.678 1.00 29.79 112 GLY E O 1
ATOM 6755 N N . ILE E 1 116 ? 52.755 65.332 185.806 1.00 29.90 113 ILE E N 1
ATOM 6756 C CA . ILE E 1 116 ? 51.613 64.916 184.967 1.00 30.85 113 ILE E CA 1
ATOM 6757 C C . ILE E 1 116 ? 50.222 65.422 185.462 1.00 32.07 113 ILE E C 1
ATOM 6758 O O . ILE E 1 116 ? 49.311 65.629 184.662 1.00 32.30 113 ILE E O 1
ATOM 6779 N N . GLU E 1 119 ? 47.905 67.800 183.627 1.00 33.76 116 GLU E N 1
ATOM 6780 C CA . GLU E 1 119 ? 47.281 67.294 182.415 1.00 34.99 116 GLU E CA 1
ATOM 6781 C C . GLU E 1 119 ? 46.437 66.035 182.630 1.00 34.04 116 GLU E C 1
ATOM 6782 O O . GLU E 1 119 ? 45.587 65.730 181.799 1.00 34.03 116 GLU E O 1
ATOM 6788 N N . ASP E 1 120 ? 46.687 65.301 183.719 1.00 32.85 117 ASP E N 1
ATOM 6789 C CA . ASP E 1 120 ? 46.023 63.992 183.962 1.00 31.63 117 ASP E CA 1
ATOM 6790 C C . ASP E 1 120 ? 45.623 63.957 185.443 1.00 30.75 117 ASP E C 1
ATOM 6791 O O . ASP E 1 120 ? 46.303 63.315 186.271 1.00 30.05 117 ASP E O 1
ATOM 6796 N N . PRO E 1 121 ? 44.552 64.713 185.791 1.00 29.51 118 PRO E N 1
ATOM 6797 C CA . PRO E 1 121 ? 44.301 65.030 187.195 1.00 28.79 118 PRO E CA 1
ATOM 6798 C C . PRO E 1 121 ? 43.767 63.888 188.044 1.00 28.41 118 PRO E C 1
ATOM 6799 O O . PRO E 1 121 ? 43.151 62.940 187.540 1.00 29.01 118 PRO E O 1
ATOM 6803 N N . ILE E 1 122 ? 43.985 64.012 189.345 1.00 27.68 119 ILE E N 1
ATOM 6804 C CA . ILE E 1 122 ? 43.522 63.032 190.308 1.00 27.27 119 ILE E CA 1
ATOM 6805 C C . ILE E 1 122 ? 42.847 63.760 191.466 1.00 27.28 119 ILE E C 1
ATOM 6806 O O . ILE E 1 122 ? 43.128 64.948 191.735 1.00 27.78 119 ILE E O 1
ATOM 6811 N N . VAL E 1 123 ? 41.949 63.046 192.131 1.00 27.00 120 VAL E N 1
ATOM 6812 C CA . VAL E 1 123 ? 41.342 63.492 193.395 1.00 26.81 120 VAL E CA 1
ATOM 6813 C C . VAL E 1 123 ? 42.473 63.897 194.388 1.00 27.08 120 VAL E C 1
ATOM 6814 O O . VAL E 1 123 ? 43.499 63.209 194.498 1.00 26.12 120 VAL E O 1
ATOM 6818 N N . GLN E 1 124 ? 42.277 65.019 195.081 1.00 27.47 121 GLN E N 1
ATOM 6819 C CA . GLN E 1 124 ? 43.252 65.588 196.041 1.00 27.81 121 GLN E CA 1
ATOM 6820 C C . GLN E 1 124 ? 44.366 66.433 195.396 1.00 27.81 121 GLN E C 1
ATOM 6821 O O . GLN E 1 124 ? 45.150 67.108 196.098 1.00 27.54 121 GLN E O 1
ATOM 6827 N N . GLY E 1 125 ? 44.396 66.443 194.065 1.00 27.32 122 GLY E N 1
ATOM 6828 C CA . GLY E 1 125 ? 45.550 66.949 193.350 1.00 26.61 122 GLY E CA 1
ATOM 6829 C C . GLY E 1 125 ? 45.470 68.324 192.749 1.00 26.26 122 GLY E C 1
ATOM 6830 O O . GLY E 1 125 ? 46.376 68.684 192.010 1.00 26.92 122 GLY E O 1
ATOM 6831 N N . ALA E 1 126 ? 44.406 69.089 193.039 1.00 26.08 123 ALA E N 1
ATOM 6832 C CA . ALA E 1 126 ? 44.154 70.407 192.363 1.00 26.17 123 ALA E CA 1
ATOM 6833 C C . ALA E 1 126 ? 45.225 71.467 192.682 1.00 26.47 123 ALA E C 1
ATOM 6834 O O . ALA E 1 126 ? 45.542 72.311 191.837 1.00 26.28 123 ALA E O 1
ATOM 6836 N N . SER E 1 127 ? 45.738 71.438 193.921 1.00 25.97 124 SER E N 1
ATOM 6837 C CA . SER E 1 127 ? 46.824 72.327 194.325 1.00 26.10 124 SER E CA 1
ATOM 6838 C C . SER E 1 127 ? 48.131 71.991 193.575 1.00 26.41 124 SER E C 1
ATOM 6839 O O . SER E 1 127 ? 48.841 72.891 193.081 1.00 26.97 124 SER E O 1
ATOM 6842 N N . ALA E 1 128 ? 48.433 70.700 193.479 1.00 26.53 125 ALA E N 1
ATOM 6843 C CA . ALA E 1 128 ? 49.640 70.239 192.810 1.00 27.86 125 ALA E CA 1
ATOM 6844 C C . ALA E 1 128 ? 49.556 70.532 191.312 1.00 28.06 125 ALA E C 1
ATOM 6845 O O . ALA E 1 128 ? 50.537 70.973 190.714 1.00 27.84 125 ALA E O 1
ATOM 6847 N N . ALA E 1 129 ? 48.368 70.347 190.729 1.00 28.16 126 ALA E N 1
ATOM 6848 C CA . ALA E 1 129 ? 48.137 70.702 189.314 1.00 28.07 126 ALA E CA 1
ATOM 6849 C C . ALA E 1 129 ? 48.350 72.206 189.044 1.00 28.36 126 ALA E C 1
ATOM 6850 O O . ALA E 1 129 ? 49.047 72.582 188.088 1.00 27.85 126 ALA E O 1
ATOM 6860 N N . ALA E 1 131 ? 50.260 74.289 190.700 1.00 27.46 128 ALA E N 1
ATOM 6861 C CA . ALA E 1 131 ? 51.703 74.579 190.746 1.00 27.01 128 ALA E CA 1
ATOM 6862 C C . ALA E 1 131 ? 52.415 74.169 189.444 1.00 27.66 128 ALA E C 1
ATOM 6863 O O . ALA E 1 131 ? 53.265 74.896 188.908 1.00 27.29 128 ALA E O 1
ATOM 6865 N N . ASN E 1 132 ? 52.061 72.996 188.944 1.00 27.93 129 ASN E N 1
ATOM 6866 C CA . ASN E 1 132 ? 52.672 72.467 187.725 1.00 28.02 129 ASN E CA 1
ATOM 6867 C C . ASN E 1 132 ? 52.386 73.324 186.500 1.00 27.20 129 ASN E C 1
ATOM 6868 O O . ASN E 1 132 ? 53.309 73.644 185.738 1.00 27.54 129 ASN E O 1
ATOM 6873 N N . GLY E 1 133 ? 51.131 73.722 186.332 1.00 26.20 130 GLY E N 1
ATOM 6874 C CA . GLY E 1 133 ? 50.750 74.562 185.203 1.00 27.06 130 GLY E CA 1
ATOM 6875 C C . GLY E 1 133 ? 51.401 75.931 185.296 1.00 27.28 130 GLY E C 1
ATOM 6876 O O . GLY E 1 133 ? 51.798 76.512 184.283 1.00 27.11 130 GLY E O 1
ATOM 6877 N N . ALA E 1 134 ? 51.472 76.447 186.519 1.00 26.77 131 ALA E N 1
ATOM 6878 C CA . ALA E 1 134 ? 52.131 77.705 186.844 1.00 27.23 131 ALA E CA 1
ATOM 6879 C C . ALA E 1 134 ? 53.598 77.740 186.431 1.00 27.66 131 ALA E C 1
ATOM 6880 O O . ALA E 1 134 ? 54.046 78.695 185.802 1.00 27.97 131 ALA E O 1
ATOM 6882 N N . VAL E 1 135 ? 54.334 76.691 186.814 1.00 27.96 132 VAL E N 1
ATOM 6883 C CA . VAL E 1 135 ? 55.772 76.582 186.552 1.00 27.06 132 VAL E CA 1
ATOM 6884 C C . VAL E 1 135 ? 56.005 76.344 185.046 1.00 26.62 132 VAL E C 1
ATOM 6885 O O . VAL E 1 135 ? 56.887 76.968 184.445 1.00 27.72 132 VAL E O 1
ATOM 6889 N N . THR E 1 136 ? 55.201 75.482 184.438 1.00 25.76 133 THR E N 1
ATOM 6890 C CA . THR E 1 136 ? 55.253 75.234 182.999 1.00 26.09 133 THR E CA 1
ATOM 6891 C C . THR E 1 136 ? 55.168 76.543 182.212 1.00 26.67 133 THR E C 1
ATOM 6892 O O . THR E 1 136 ? 56.058 76.831 181.384 1.00 26.11 133 THR E O 1
ATOM 6896 N N . ALA E 1 137 ? 54.098 77.318 182.443 1.00 26.36 134 ALA E N 1
ATOM 6897 C CA . ALA E 1 137 ? 53.881 78.564 181.684 1.00 26.88 134 ALA E CA 1
ATOM 6898 C C . ALA E 1 137 ? 54.917 79.674 181.998 1.00 26.73 134 ALA E C 1
ATOM 6899 O O . ALA E 1 137 ? 55.345 80.382 181.091 1.00 26.58 134 ALA E O 1
ATOM 6901 N N . PHE E 1 138 ? 55.321 79.805 183.266 1.00 27.00 135 PHE E N 1
ATOM 6902 C CA . PHE E 1 138 ? 56.431 80.689 183.640 1.00 26.44 135 PHE E CA 1
ATOM 6903 C C . PHE E 1 138 ? 57.694 80.423 182.827 1.00 26.79 135 PHE E C 1
ATOM 6904 O O . PHE E 1 138 ? 58.234 81.356 182.229 1.00 26.82 135 PHE E O 1
ATOM 6912 N N . ALA E 1 139 ? 58.151 79.164 182.801 1.00 27.03 136 ALA E N 1
ATOM 6913 C CA . ALA E 1 139 ? 59.377 78.760 182.096 1.00 27.71 136 ALA E CA 1
ATOM 6914 C C . ALA E 1 139 ? 59.244 78.938 180.586 1.00 28.18 136 ALA E C 1
ATOM 6915 O O . ALA E 1 139 ? 60.212 79.319 179.903 1.00 28.37 136 ALA E O 1
ATOM 6917 N N . LYS E 1 140 ? 58.064 78.650 180.053 1.00 27.91 137 LYS E N 1
ATOM 6918 C CA . LYS E 1 140 ? 57.830 78.913 178.618 1.00 28.53 137 LYS E CA 1
ATOM 6919 C C . LYS E 1 140 ? 57.944 80.414 178.316 1.00 27.20 137 LYS E C 1
ATOM 6920 O O . LYS E 1 140 ? 58.526 80.827 177.322 1.00 27.15 137 LYS E O 1
ATOM 6926 N N . SER E 1 141 ? 57.384 81.242 179.180 1.00 26.78 138 SER E N 1
ATOM 6927 C CA . SER E 1 141 ? 57.471 82.669 178.947 1.00 26.95 138 SER E CA 1
ATOM 6928 C C . SER E 1 141 ? 58.867 83.224 179.277 1.00 25.89 138 SER E C 1
ATOM 6929 O O . SER E 1 141 ? 59.434 84.002 178.505 1.00 26.03 138 SER E O 1
ATOM 6932 N N . ALA E 1 142 ? 59.421 82.823 180.414 1.00 25.68 139 ALA E N 1
ATOM 6933 C CA . ALA E 1 142 ? 60.754 83.276 180.825 1.00 25.44 139 ALA E CA 1
ATOM 6934 C C . ALA E 1 142 ? 61.838 83.053 179.759 1.00 25.00 139 ALA E C 1
ATOM 6935 O O . ALA E 1 142 ? 62.760 83.860 179.621 1.00 25.77 139 ALA E O 1
ATOM 6937 N N . ALA E 1 143 ? 61.702 81.975 178.999 1.00 25.03 140 ALA E N 1
ATOM 6938 C CA . ALA E 1 143 ? 62.657 81.607 177.953 1.00 25.35 140 ALA E CA 1
ATOM 6939 C C . ALA E 1 143 ? 62.946 82.700 176.920 1.00 25.65 140 ALA E C 1
ATOM 6940 O O . ALA E 1 143 ? 64.068 82.764 176.394 1.00 26.47 140 ALA E O 1
ATOM 6942 N N . ILE E 1 144 ? 61.969 83.559 176.627 1.00 25.80 141 ILE E N 1
ATOM 6943 C CA . ILE E 1 144 ? 62.162 84.572 175.552 1.00 26.50 141 ILE E CA 1
ATOM 6944 C C . ILE E 1 144 ? 62.885 85.824 176.015 1.00 27.30 141 ILE E C 1
ATOM 6945 O O . ILE E 1 144 ? 63.245 86.672 175.203 1.00 27.45 141 ILE E O 1
ATOM 6950 N N . GLU E 1 145 ? 63.107 85.906 177.322 1.00 28.36 142 GLU E N 1
ATOM 6951 C CA . GLU E 1 145 ? 63.679 87.061 177.979 1.00 29.70 142 GLU E CA 1
ATOM 6952 C C . GLU E 1 145 ? 65.002 86.766 178.712 1.00 30.14 142 GLU E C 1
ATOM 6953 O O . GLU E 1 145 ? 65.537 87.638 179.410 1.00 30.26 142 GLU E O 1
ATOM 6967 N N . PRO E 1 147 ? 68.800 86.516 179.586 1.00 29.59 144 PRO E N 1
ATOM 6968 C CA . PRO E 1 147 ? 69.974 87.222 179.097 1.00 29.28 144 PRO E CA 1
ATOM 6969 C C . PRO E 1 147 ? 71.149 86.257 178.859 1.00 29.22 144 PRO E C 1
ATOM 6970 O O . PRO E 1 147 ? 71.157 85.165 179.406 1.00 28.92 144 PRO E O 1
ATOM 6974 N N . ARG E 1 148 ? 72.125 86.659 178.047 1.00 29.47 145 ARG E N 1
ATOM 6975 C CA . ARG E 1 148 ? 73.421 85.952 177.956 1.00 29.39 145 ARG E CA 1
ATOM 6976 C C . ARG E 1 148 ? 73.321 84.468 177.533 1.00 29.00 145 ARG E C 1
ATOM 6977 O O . ARG E 1 148 ? 74.034 83.618 178.052 1.00 29.00 145 ARG E O 1
ATOM 6985 N N . GLY E 1 149 ? 72.442 84.167 176.585 1.00 27.66 146 GLY E N 1
ATOM 6986 C CA . GLY E 1 149 ? 72.264 82.798 176.126 1.00 27.26 146 GLY E CA 1
ATOM 6987 C C . GLY E 1 149 ? 71.690 81.797 177.129 1.00 26.66 146 GLY E C 1
ATOM 6988 O O . GLY E 1 149 ? 71.694 80.610 176.869 1.00 26.61 146 GLY E O 1
ATOM 6989 N N . ILE E 1 150 ? 71.189 82.266 178.272 1.00 26.53 147 ILE E N 1
ATOM 6990 C CA . ILE E 1 150 ? 70.663 81.372 179.303 1.00 25.61 147 ILE E CA 1
ATOM 6991 C C . ILE E 1 150 ? 69.382 80.663 178.838 1.00 26.28 147 ILE E C 1
ATOM 6992 O O . ILE E 1 150 ? 68.505 81.267 178.200 1.00 27.06 147 ILE E O 1
ATOM 6997 N N . ARG E 1 151 ? 69.318 79.363 179.085 1.00 25.75 148 ARG E N 1
ATOM 6998 C CA . ARG E 1 151 ? 68.160 78.565 178.694 1.00 25.58 148 ARG E CA 1
ATOM 6999 C C . ARG E 1 151 ? 67.331 78.179 179.928 1.00 25.33 148 ARG E C 1
ATOM 7000 O O . ARG E 1 151 ? 67.836 78.208 181.052 1.00 25.10 148 ARG E O 1
ATOM 7008 N N . ILE E 1 152 ? 66.050 77.866 179.724 1.00 25.47 149 ILE E N 1
ATOM 7009 C CA . ILE E 1 152 ? 65.201 77.371 180.814 1.00 25.69 149 ILE E CA 1
ATOM 7010 C C . ILE E 1 152 ? 64.148 76.386 180.284 1.00 25.85 149 ILE E C 1
ATOM 7011 O O . ILE E 1 152 ? 63.416 76.678 179.321 1.00 24.67 149 ILE E O 1
ATOM 7016 N N . ASN E 1 153 ? 64.115 75.202 180.894 1.00 26.34 150 ASN E N 1
ATOM 7017 C CA . ASN E 1 153 ? 63.149 74.156 180.543 1.00 26.58 150 ASN E CA 1
ATOM 7018 C C . ASN E 1 153 ? 62.497 73.569 181.798 1.00 27.22 150 ASN E C 1
ATOM 7019 O O . ASN E 1 153 ? 62.971 73.793 182.912 1.00 27.13 150 ASN E O 1
ATOM 7024 N N . THR E 1 154 ? 61.403 72.827 181.617 1.00 28.05 151 THR E N 1
ATOM 7025 C CA . THR E 1 154 ? 60.839 72.062 182.721 1.00 28.11 151 THR E CA 1
ATOM 7026 C C . THR E 1 154 ? 60.798 70.595 182.370 1.00 28.37 151 THR E C 1
ATOM 7027 O O . THR E 1 154 ? 60.736 70.237 181.187 1.00 27.42 151 THR E O 1
ATOM 7031 N N . VAL E 1 155 ? 60.851 69.745 183.397 1.00 28.08 152 VAL E N 1
ATOM 7032 C CA . VAL E 1 155 ? 60.630 68.314 183.188 1.00 28.78 152 VAL E CA 1
ATOM 7033 C C . VAL E 1 155 ? 59.345 67.908 183.926 1.00 28.99 152 VAL E C 1
ATOM 7034 O O . VAL E 1 155 ? 59.198 68.204 185.118 1.00 30.50 152 VAL E O 1
ATOM 7038 N N . SER E 1 156 ? 58.438 67.241 183.218 1.00 28.12 153 SER E N 1
ATOM 7039 C CA . SER E 1 156 ? 57.152 66.826 183.775 1.00 28.67 153 SER E CA 1
ATOM 7040 C C . SER E 1 156 ? 57.052 65.309 183.910 1.00 28.32 153 SER E C 1
ATOM 7041 O O . SER E 1 156 ? 56.747 64.606 182.951 1.00 28.91 153 SER E O 1
ATOM 7044 N N . PRO E 1 157 ? 57.357 64.784 185.087 1.00 28.60 154 PRO E N 1
ATOM 7045 C CA . PRO E 1 157 ? 57.293 63.325 185.233 1.00 29.21 154 PRO E CA 1
ATOM 7046 C C . PRO E 1 157 ? 55.903 62.747 185.564 1.00 28.88 154 PRO E C 1
ATOM 7047 O O . PRO E 1 157 ? 55.120 63.372 186.289 1.00 29.61 154 PRO E O 1
ATOM 7051 N N . ASN E 1 158 ? 55.614 61.544 185.069 1.00 28.64 155 ASN E N 1
ATOM 7052 C CA . ASN E 1 158 ? 54.549 60.719 185.671 1.00 27.62 155 ASN E CA 1
ATOM 7053 C C . ASN E 1 158 ? 54.977 60.319 187.097 1.00 27.91 155 ASN E C 1
ATOM 7054 O O . ASN E 1 158 ? 56.079 60.683 187.559 1.00 28.39 155 ASN E O 1
ATOM 7059 N N . VAL E 1 159 ? 54.118 59.584 187.801 1.00 27.49 156 VAL E N 1
ATOM 7060 C CA . VAL E 1 159 ? 54.475 59.034 189.096 1.00 28.09 156 VAL E CA 1
ATOM 7061 C C . VAL E 1 159 ? 55.642 58.044 188.917 1.00 27.46 156 VAL E C 1
ATOM 7062 O O . VAL E 1 159 ? 55.736 57.362 187.905 1.00 27.08 156 VAL E O 1
ATOM 7066 N N . LEU E 1 160 ? 56.541 58.002 189.885 1.00 27.04 157 LEU E N 1
ATOM 7067 C CA . LEU E 1 160 ? 57.795 57.238 189.740 1.00 27.29 157 LEU E CA 1
ATOM 7068 C C . LEU E 1 160 ? 57.638 55.788 190.199 1.00 27.47 157 LEU E C 1
ATOM 7069 O O . LEU E 1 160 ? 56.965 55.526 191.210 1.00 27.57 157 LEU E O 1
ATOM 7074 N N . GLU E 1 161 ? 58.233 54.848 189.461 1.00 27.36 158 GLU E N 1
ATOM 7075 C CA . GLU E 1 161 ? 58.261 53.439 189.884 1.00 28.09 158 GLU E CA 1
ATOM 7076 C C . GLU E 1 161 ? 58.719 53.321 191.337 1.00 28.49 158 GLU E C 1
ATOM 7077 O O . GLU E 1 161 ? 58.112 52.599 192.136 1.00 27.71 158 GLU E O 1
ATOM 7083 N N . GLU E 1 162 ? 59.772 54.073 191.664 1.00 28.72 159 GLU E N 1
ATOM 7084 C CA . GLU E 1 162 ? 60.368 54.088 192.997 1.00 29.42 159 GLU E CA 1
ATOM 7085 C C . GLU E 1 162 ? 59.451 54.605 194.136 1.00 29.73 159 GLU E C 1
ATOM 7086 O O . GLU E 1 162 ? 59.701 54.306 195.318 1.00 29.97 159 GLU E O 1
ATOM 7092 N N . SER E 1 163 ? 58.403 55.359 193.778 1.00 29.74 160 SER E N 1
ATOM 7093 C CA . SER E 1 163 ? 57.405 55.868 194.744 1.00 30.04 160 SER E CA 1
ATOM 7094 C C . SER E 1 163 ? 56.076 55.089 194.687 1.00 29.67 160 SER E C 1
ATOM 7095 O O . SER E 1 163 ? 55.126 55.448 195.371 1.00 29.48 160 SER E O 1
ATOM 7098 N N . TRP E 1 164 ? 56.002 54.064 193.848 1.00 29.20 161 TRP E N 1
ATOM 7099 C CA . TRP E 1 164 ? 54.731 53.410 193.520 1.00 29.87 161 TRP E CA 1
ATOM 7100 C C . TRP E 1 164 ? 54.068 52.698 194.708 1.00 30.34 161 TRP E C 1
ATOM 7101 O O . TRP E 1 164 ? 52.837 52.658 194.800 1.00 29.96 161 TRP E O 1
ATOM 7112 N N . ASP E 1 165 ? 54.878 52.138 195.604 1.00 31.26 162 ASP E N 1
ATOM 7113 C CA . ASP E 1 165 ? 54.354 51.440 196.788 1.00 32.37 162 ASP E CA 1
ATOM 7114 C C . ASP E 1 165 ? 53.631 52.401 197.694 1.00 32.02 162 ASP E C 1
ATOM 7115 O O . ASP E 1 165 ? 52.676 52.020 198.348 1.00 31.34 162 ASP E O 1
ATOM 7120 N N . LYS E 1 166 ? 54.087 53.657 197.694 1.00 32.37 163 LYS E N 1
ATOM 7121 C CA . LYS E 1 166 ? 53.494 54.734 198.495 1.00 32.85 163 LYS E CA 1
ATOM 7122 C C . LYS E 1 166 ? 52.289 55.359 197.814 1.00 31.44 163 LYS E C 1
ATOM 7123 O O . LYS E 1 166 ? 51.290 55.679 198.459 1.00 31.34 163 LYS E O 1
ATOM 7129 N N . LEU E 1 167 ? 52.408 55.552 196.504 1.00 30.04 164 LEU E N 1
ATOM 7130 C CA . LEU E 1 167 ? 51.513 56.423 195.761 1.00 29.39 164 LEU E CA 1
ATOM 7131 C C . LEU E 1 167 ? 50.449 55.718 194.909 1.00 28.95 164 LEU E C 1
ATOM 7132 O O . LEU E 1 167 ? 49.488 56.353 194.478 1.00 28.15 164 LEU E O 1
ATOM 7137 N N . GLU E 1 168 ? 50.594 54.418 194.674 1.00 28.31 165 GLU E N 1
ATOM 7138 C CA . GLU E 1 168 ? 49.587 53.714 193.874 1.00 29.28 165 GLU E CA 1
ATOM 7139 C C . GLU E 1 168 ? 48.127 53.984 194.290 1.00 28.37 165 GLU E C 1
ATOM 7140 O O . GLU E 1 168 ? 47.290 54.249 193.426 1.00 28.30 165 GLU E O 1
ATOM 7146 N N . PRO E 1 169 ? 47.804 53.887 195.600 1.00 28.43 166 PRO E N 1
ATOM 7147 C CA . PRO E 1 169 ? 46.409 54.185 195.998 1.00 28.18 166 PRO E CA 1
ATOM 7148 C C . PRO E 1 169 ? 45.854 55.554 195.556 1.00 28.06 166 PRO E C 1
ATOM 7149 O O . PRO E 1 169 ? 44.644 55.723 195.480 1.00 28.57 166 PRO E O 1
ATOM 7153 N N . PHE E 1 170 ? 46.721 56.511 195.262 1.00 27.82 167 PHE E N 1
ATOM 7154 C CA . PHE E 1 170 ? 46.271 57.828 194.842 1.00 27.72 167 PHE E CA 1
ATOM 7155 C C . PHE E 1 170 ? 46.272 57.953 193.322 1.00 27.44 167 PHE E C 1
ATOM 7156 O O . PHE E 1 170 ? 45.699 58.896 192.775 1.00 27.80 167 PHE E O 1
ATOM 7164 N N . PHE E 1 171 ? 46.901 56.987 192.657 1.00 26.70 168 PHE E N 1
ATOM 7165 C CA . PHE E 1 171 ? 47.109 57.027 191.201 1.00 26.99 168 PHE E CA 1
ATOM 7166 C C . PHE E 1 171 ? 46.704 55.701 190.563 1.00 26.19 168 PHE E C 1
ATOM 7167 O O . PHE E 1 171 ? 47.414 55.175 189.703 1.00 25.50 168 PHE E O 1
ATOM 7175 N N . GLU E 1 172 ? 45.550 55.180 190.963 1.00 25.34 169 GLU E N 1
ATOM 7176 C CA . GLU E 1 172 ? 45.090 53.883 190.466 1.00 25.61 169 GLU E CA 1
ATOM 7177 C C . GLU E 1 172 ? 44.869 53.922 188.970 1.00 25.49 169 GLU E C 1
ATOM 7178 O O . GLU E 1 172 ? 44.196 54.829 188.437 1.00 25.56 169 GLU E O 1
ATOM 7184 N N . GLY E 1 173 ? 45.481 52.953 188.303 1.00 25.07 170 GLY E N 1
ATOM 7185 C CA . GLY E 1 173 ? 45.352 52.807 186.873 1.00 24.47 170 GLY E CA 1
ATOM 7186 C C . GLY E 1 173 ? 46.437 53.512 186.092 1.00 24.46 170 GLY E C 1
ATOM 7187 O O . GLY E 1 173 ? 46.547 53.299 184.880 1.00 23.58 170 GLY E O 1
ATOM 7188 N N . PHE E 1 174 ? 47.266 54.303 186.782 1.00 24.32 171 PHE E N 1
ATOM 7189 C CA . PHE E 1 174 ? 48.418 54.968 186.136 1.00 25.21 171 PHE E CA 1
ATOM 7190 C C . PHE E 1 174 ? 49.513 53.934 185.924 1.00 24.96 171 PHE E C 1
ATOM 7191 O O . PHE E 1 174 ? 49.513 52.901 186.569 1.00 24.64 171 PHE E O 1
ATOM 7199 N N . LEU E 1 175 ? 50.436 54.226 185.012 1.00 25.08 172 LEU E N 1
ATOM 7200 C CA . LEU E 1 175 ? 51.594 53.389 184.794 1.00 25.82 172 LEU E CA 1
ATOM 7201 C C . LEU E 1 175 ? 52.827 54.255 185.102 1.00 25.97 172 LEU E C 1
ATOM 7202 O O . LEU E 1 175 ? 53.111 55.231 184.392 1.00 26.42 172 LEU E O 1
ATOM 7207 N N . PRO E 1 176 ? 53.519 53.948 186.214 1.00 25.63 173 PRO E N 1
ATOM 7208 C CA . PRO E 1 176 ? 54.662 54.756 186.660 1.00 25.85 173 PRO E CA 1
ATOM 7209 C C . PRO E 1 176 ? 55.854 54.636 185.741 1.00 25.87 173 PRO E C 1
ATOM 7210 O O . PRO E 1 176 ? 55.947 53.695 184.965 1.00 25.58 173 PRO E O 1
ATOM 7214 N N . VAL E 1 177 ? 56.755 55.594 185.845 1.00 26.41 174 VAL E N 1
ATOM 7215 C CA . VAL E 1 177 ? 57.981 55.603 185.051 1.00 26.67 174 VAL E CA 1
ATOM 7216 C C . VAL E 1 177 ? 59.185 55.491 185.989 1.00 26.46 174 VAL E C 1
ATOM 7217 O O . VAL E 1 177 ? 59.149 56.027 187.111 1.00 27.29 174 VAL E O 1
ATOM 7221 N N . PRO E 1 178 ? 60.267 54.831 185.535 1.00 26.25 175 PRO E N 1
ATOM 7222 C CA . PRO E 1 178 ? 61.446 54.808 186.416 1.00 26.64 175 PRO E CA 1
ATOM 7223 C C . PRO E 1 178 ? 62.081 56.193 186.493 1.00 26.12 175 PRO E C 1
ATOM 7224 O O . PRO E 1 178 ? 62.163 56.891 185.478 1.00 26.34 175 PRO E O 1
ATOM 7228 N N . ALA E 1 179 ? 62.470 56.589 187.703 1.00 25.74 176 ALA E N 1
ATOM 7229 C CA . ALA E 1 179 ? 63.205 57.828 187.945 1.00 25.91 176 ALA E CA 1
ATOM 7230 C C . ALA E 1 179 ? 64.405 58.049 187.016 1.00 26.13 176 ALA E C 1
ATOM 7231 O O . ALA E 1 179 ? 64.743 59.207 186.719 1.00 26.20 176 ALA E O 1
ATOM 7233 N N . ALA E 1 180 ? 65.051 56.958 186.591 1.00 25.92 177 ALA E N 1
ATOM 7234 C CA . ALA E 1 180 ? 66.239 57.028 185.730 1.00 26.19 177 ALA E CA 1
ATOM 7235 C C . ALA E 1 180 ? 65.889 57.491 184.325 1.00 26.33 177 ALA E C 1
ATOM 7236 O O . ALA E 1 180 ? 66.718 58.103 183.647 1.00 26.70 177 ALA E O 1
ATOM 7238 N N . LYS E 1 181 ? 64.665 57.194 183.891 1.00 26.45 178 LYS E N 1
ATOM 7239 C CA . LYS E 1 181 ? 64.152 57.657 182.600 1.00 26.90 178 LYS E CA 1
ATOM 7240 C C . LYS E 1 181 ? 63.857 59.167 182.667 1.00 27.25 178 LYS E C 1
ATOM 7241 O O . LYS E 1 181 ? 64.220 59.925 181.755 1.00 26.79 178 LYS E O 1
ATOM 7247 N N . VAL E 1 182 ? 63.241 59.599 183.779 1.00 26.78 179 VAL E N 1
ATOM 7248 C CA . VAL E 1 182 ? 63.021 61.020 184.048 1.00 25.86 179 VAL E CA 1
ATOM 7249 C C . VAL E 1 182 ? 64.367 61.769 184.123 1.00 26.78 179 VAL E C 1
ATOM 7250 O O . VAL E 1 182 ? 64.504 62.863 183.558 1.00 27.27 179 VAL E O 1
ATOM 7254 N N . ALA E 1 183 ? 65.362 61.162 184.772 1.00 25.82 180 ALA E N 1
ATOM 7255 C CA . ALA E 1 183 ? 66.679 61.779 184.897 1.00 26.09 180 ALA E CA 1
ATOM 7256 C C . ALA E 1 183 ? 67.326 62.085 183.537 1.00 25.94 180 ALA E C 1
ATOM 7257 O O . ALA E 1 183 ? 68.086 63.042 183.433 1.00 27.03 180 ALA E O 1
ATOM 7259 N N . ARG E 1 184 ? 67.018 61.299 182.509 1.00 26.12 181 ARG E N 1
ATOM 7260 C CA . ARG E 1 184 ? 67.499 61.605 181.131 1.00 26.64 181 ARG E CA 1
ATOM 7261 C C . ARG E 1 184 ? 66.966 62.922 180.569 1.00 25.33 181 ARG E C 1
ATOM 7262 O O . ARG E 1 184 ? 67.678 63.594 179.829 1.00 25.69 181 ARG E O 1
ATOM 7270 N N . ALA E 1 185 ? 65.711 63.262 180.882 1.00 23.96 182 ALA E N 1
ATOM 7271 C CA . ALA E 1 185 ? 65.142 64.560 180.517 1.00 23.24 182 ALA E CA 1
ATOM 7272 C C . ALA E 1 185 ? 65.878 65.725 181.183 1.00 23.20 182 ALA E C 1
ATOM 7273 O O . ALA E 1 185 ? 66.091 66.763 180.551 1.00 22.40 182 ALA E O 1
ATOM 7275 N N . PHE E 1 186 ? 66.279 65.556 182.435 1.00 23.14 183 PHE E N 1
ATOM 7276 C CA . PHE E 1 186 ? 67.094 66.598 183.072 1.00 24.17 183 PHE E CA 1
ATOM 7277 C C . PHE E 1 186 ? 68.446 66.782 182.395 1.00 24.80 183 PHE E C 1
ATOM 7278 O O . PHE E 1 186 ? 68.868 67.918 182.178 1.00 24.45 183 PHE E O 1
ATOM 7286 N N . GLU E 1 187 ? 69.108 65.670 182.037 1.00 24.81 184 GLU E N 1
ATOM 7287 C CA . GLU E 1 187 ? 70.391 65.731 181.341 1.00 25.60 184 GLU E CA 1
ATOM 7288 C C . GLU E 1 187 ? 70.191 66.411 179.987 1.00 25.03 184 GLU E C 1
ATOM 7289 O O . GLU E 1 187 ? 71.052 67.183 179.513 1.00 24.04 184 GLU E O 1
ATOM 7295 N N . LYS E 1 188 ? 69.047 66.114 179.365 1.00 24.49 185 LYS E N 1
ATOM 7296 C CA . LYS E 1 188 ? 68.714 66.666 178.048 1.00 24.72 185 LYS E CA 1
ATOM 7297 C C . LYS E 1 188 ? 68.603 68.197 178.133 1.00 25.61 185 LYS E C 1
ATOM 7298 O O . LYS E 1 188 ? 69.118 68.935 177.270 1.00 25.62 185 LYS E O 1
ATOM 7304 N N . SER E 1 189 ? 67.946 68.668 179.189 1.00 26.33 186 SER E N 1
ATOM 7305 C CA . SER E 1 189 ? 67.839 70.087 179.437 1.00 27.40 186 SER E CA 1
ATOM 7306 C C . SER E 1 189 ? 69.200 70.705 179.715 1.00 27.99 186 SER E C 1
ATOM 7307 O O . SER E 1 189 ? 69.518 71.741 179.158 1.00 29.66 186 SER E O 1
ATOM 7310 N N . VAL E 1 190 ? 70.005 70.075 180.566 1.00 27.68 187 VAL E N 1
ATOM 7311 C CA . VAL E 1 190 ? 71.314 70.635 180.920 1.00 27.77 187 VAL E CA 1
ATOM 7312 C C . VAL E 1 190 ? 72.349 70.570 179.779 1.00 27.77 187 VAL E C 1
ATOM 7313 O O . VAL E 1 190 ? 73.079 71.547 179.562 1.00 28.38 187 VAL E O 1
ATOM 7317 N N . PHE E 1 191 ? 72.413 69.446 179.052 1.00 27.66 188 PHE E N 1
ATOM 7318 C CA . PHE E 1 191 ? 73.443 69.278 177.978 1.00 27.37 188 PHE E CA 1
ATOM 7319 C C . PHE E 1 191 ? 72.991 69.499 176.550 1.00 27.25 188 PHE E C 1
ATOM 7320 O O . PHE E 1 191 ? 73.832 69.603 175.663 1.00 26.98 188 PHE E O 1
ATOM 7328 N N . GLY E 1 192 ? 71.673 69.566 176.340 1.00 26.61 189 GLY E N 1
ATOM 7329 C CA . GLY E 1 192 ? 71.107 69.994 175.063 1.00 26.32 189 GLY E CA 1
ATOM 7330 C C . GLY E 1 192 ? 71.165 71.506 174.888 1.00 27.02 189 GLY E C 1
ATOM 7331 O O . GLY E 1 192 ? 71.809 72.217 175.687 1.00 26.29 189 GLY E O 1
ATOM 7332 N N . ALA E 1 193 ? 70.509 72.007 173.837 1.00 26.25 190 ALA E N 1
ATOM 7333 C CA . ALA E 1 193 ? 70.548 73.434 173.530 1.00 26.16 190 ALA E CA 1
ATOM 7334 C C . ALA E 1 193 ? 69.163 74.069 173.326 1.00 26.08 190 ALA E C 1
ATOM 7335 O O . ALA E 1 193 ? 69.052 75.178 172.788 1.00 26.67 190 ALA E O 1
ATOM 7337 N N . GLN E 1 194 ? 68.127 73.375 173.762 1.00 25.40 191 GLN E N 1
ATOM 7338 C CA . GLN E 1 194 ? 66.757 73.831 173.585 1.00 25.90 191 GLN E CA 1
ATOM 7339 C C . GLN E 1 194 ? 66.305 74.639 174.789 1.00 26.18 191 GLN E C 1
ATOM 7340 O O . GLN E 1 194 ? 66.905 74.555 175.847 1.00 26.01 191 GLN E O 1
ATOM 7346 N N . THR E 1 195 ? 65.252 75.435 174.620 1.00 26.85 192 THR E N 1
ATOM 7347 C CA . THR E 1 195 ? 64.802 76.318 175.705 1.00 26.85 192 THR E CA 1
ATOM 7348 C C . THR E 1 195 ? 63.288 76.544 175.616 1.00 26.46 192 THR E C 1
ATOM 7349 O O . THR E 1 195 ? 62.710 76.458 174.544 1.00 25.14 192 THR E O 1
ATOM 7353 N N . GLY E 1 196 ? 62.654 76.825 176.751 1.00 26.45 193 GLY E N 1
ATOM 7354 C CA . GLY E 1 196 ? 61.202 76.980 176.779 1.00 26.96 193 GLY E CA 1
ATOM 7355 C C . GLY E 1 196 ? 60.441 75.670 176.569 1.00 27.40 193 GLY E C 1
ATOM 7356 O O . GLY E 1 196 ? 59.274 75.691 176.195 1.00 26.61 193 GLY E O 1
ATOM 7357 N N . GLU E 1 197 ? 61.089 74.536 176.820 1.00 27.27 194 GLU E N 1
ATOM 7358 C CA . GLU E 1 197 ? 60.448 73.243 176.562 1.00 28.76 194 GLU E CA 1
ATOM 7359 C C . GLU E 1 197 ? 59.881 72.666 177.855 1.00 28.71 194 GLU E C 1
ATOM 7360 O O . GLU E 1 197 ? 60.382 72.980 178.944 1.00 29.72 194 GLU E O 1
ATOM 7366 N N . SER E 1 198 ? 58.843 71.845 177.715 1.00 28.80 195 SER E N 1
ATOM 7367 C CA . SER E 1 198 ? 58.317 71.013 178.797 1.00 29.24 195 SER E CA 1
ATOM 7368 C C . SER E 1 198 ? 58.571 69.551 178.396 1.00 29.50 195 SER E C 1
ATOM 7369 O O . SER E 1 198 ? 57.940 69.040 177.452 1.00 29.63 195 SER E O 1
ATOM 7372 N N . TYR E 1 199 ? 59.516 68.909 179.076 1.00 28.41 196 TYR E N 1
ATOM 7373 C CA . TYR E 1 199 ? 59.904 67.548 178.741 1.00 28.28 196 TYR E CA 1
ATOM 7374 C C . TYR E 1 199 ? 59.029 66.588 179.529 1.00 28.81 196 TYR E C 1
ATOM 7375 O O . TYR E 1 199 ? 59.241 66.398 180.732 1.00 27.22 196 TYR E O 1
ATOM 7384 N N . GLN E 1 200 ? 58.021 66.032 178.844 1.00 28.52 197 GLN E N 1
ATOM 7385 C CA . GLN E 1 200 ? 57.096 65.078 179.449 1.00 30.35 197 GLN E CA 1
ATOM 7386 C C . GLN E 1 200 ? 57.746 63.708 179.483 1.00 29.57 197 GLN E C 1
ATOM 7387 O O . GLN E 1 200 ? 58.228 63.222 178.459 1.00 29.12 197 GLN E O 1
ATOM 7393 N N . VAL E 1 201 ? 57.785 63.092 180.660 1.00 29.16 198 VAL E N 1
ATOM 7394 C CA . VAL E 1 201 ? 58.204 61.713 180.758 1.00 28.31 198 VAL E CA 1
ATOM 7395 C C . VAL E 1 201 ? 57.035 61.013 181.406 1.00 29.33 198 VAL E C 1
ATOM 7396 O O . VAL E 1 201 ? 56.981 60.841 182.628 1.00 27.87 198 VAL E O 1
ATOM 7400 N N . TYR E 1 202 ? 56.076 60.664 180.552 1.00 30.26 199 TYR E N 1
ATOM 7401 C CA . TYR E 1 202 ? 54.811 60.060 180.960 1.00 31.96 199 TYR E CA 1
ATOM 7402 C C . TYR E 1 202 ? 54.746 58.561 180.661 1.00 32.74 199 TYR E C 1
ATOM 7403 O O . TYR E 1 202 ? 53.931 57.816 181.262 1.00 33.90 199 TYR E O 1
ATOM 7421 N N . LYS F 1 5 ? 20.491 83.288 188.280 1.00 40.34 2 LYS F N 1
ATOM 7422 C CA . LYS F 1 5 ? 21.238 84.396 188.889 1.00 37.97 2 LYS F CA 1
ATOM 7423 C C . LYS F 1 5 ? 22.742 84.205 188.709 1.00 36.08 2 LYS F C 1
ATOM 7424 O O . LYS F 1 5 ? 23.273 83.138 188.997 1.00 35.96 2 LYS F O 1
ATOM 7430 N N . ILE F 1 6 ? 23.433 85.252 188.274 1.00 33.93 3 ILE F N 1
ATOM 7431 C CA . ILE F 1 6 ? 24.868 85.162 188.027 1.00 31.86 3 ILE F CA 1
ATOM 7432 C C . ILE F 1 6 ? 25.661 86.237 188.787 1.00 30.94 3 ILE F C 1
ATOM 7433 O O . ILE F 1 6 ? 25.339 87.420 188.731 1.00 30.97 3 ILE F O 1
ATOM 7438 N N . LEU F 1 7 ? 26.693 85.806 189.495 1.00 29.80 4 LEU F N 1
ATOM 7439 C CA . LEU F 1 7 ? 27.660 86.719 190.073 1.00 29.31 4 LEU F CA 1
ATOM 7440 C C . LEU F 1 7 ? 28.832 86.927 189.120 1.00 28.73 4 LEU F C 1
ATOM 7441 O O . LEU F 1 7 ? 29.531 85.986 188.762 1.00 28.99 4 LEU F O 1
ATOM 7446 N N . LEU F 1 8 ? 29.008 88.182 188.711 1.00 28.91 5 LEU F N 1
ATOM 7447 C CA . LEU F 1 8 ? 30.069 88.612 187.819 1.00 27.82 5 LEU F CA 1
ATOM 7448 C C . LEU F 1 8 ? 31.026 89.531 188.557 1.00 28.26 5 LEU F C 1
ATOM 7449 O O . LEU F 1 8 ? 30.654 90.626 188.978 1.00 28.30 5 LEU F O 1
ATOM 7454 N N . ILE F 1 9 ? 32.262 89.072 188.709 1.00 28.20 6 ILE F N 1
ATOM 7455 C CA . ILE F 1 9 ? 33.312 89.841 189.362 1.00 28.48 6 ILE F CA 1
ATOM 7456 C C . ILE F 1 9 ? 34.206 90.472 188.284 1.00 28.95 6 ILE F C 1
ATOM 7457 O O . ILE F 1 9 ? 34.742 89.775 187.430 1.00 28.51 6 ILE F O 1
ATOM 7462 N N . GLY F 1 10 ? 34.339 91.793 188.333 1.00 29.42 7 GLY F N 1
ATOM 7463 C CA . GLY F 1 10 ? 35.131 92.528 187.361 1.00 29.67 7 GLY F CA 1
ATOM 7464 C C . GLY F 1 10 ? 34.264 93.055 186.237 1.00 30.34 7 GLY F C 1
ATOM 7465 O O . GLY F 1 10 ? 34.747 93.244 185.115 1.00 30.36 7 GLY F O 1
ATOM 7466 N N . ALA F 1 11 ? 32.996 93.333 186.558 1.00 30.54 8 ALA F N 1
ATOM 7467 C CA . ALA F 1 11 ? 31.980 93.790 185.591 1.00 31.08 8 ALA F CA 1
ATOM 7468 C C . ALA F 1 11 ? 32.245 95.148 184.938 1.00 31.32 8 ALA F C 1
ATOM 7469 O O . ALA F 1 11 ? 31.699 95.436 183.872 1.00 31.31 8 ALA F O 1
ATOM 7471 N N . SER F 1 12 ? 33.061 95.979 185.587 1.00 31.66 9 SER F N 1
ATOM 7472 C CA . SER F 1 12 ? 33.312 97.342 185.113 1.00 31.94 9 SER F CA 1
ATOM 7473 C C . SER F 1 12 ? 34.492 97.429 184.149 1.00 31.86 9 SER F C 1
ATOM 7474 O O . SER F 1 12 ? 34.655 98.443 183.470 1.00 31.23 9 SER F O 1
ATOM 7477 N N . GLY F 1 13 ? 35.301 96.368 184.084 1.00 32.07 10 GLY F N 1
ATOM 7478 C CA . GLY F 1 13 ? 36.380 96.264 183.100 1.00 32.16 10 GLY F CA 1
ATOM 7479 C C . GLY F 1 13 ? 35.926 96.164 181.643 1.00 32.98 10 GLY F C 1
ATOM 7480 O O . GLY F 1 13 ? 34.739 95.955 181.354 1.00 32.83 10 GLY F O 1
ATOM 7481 N N . THR F 1 14 ? 36.881 96.301 180.719 1.00 33.08 11 THR F N 1
ATOM 7482 C CA . THR F 1 14 ? 36.626 96.110 179.281 1.00 33.31 11 THR F CA 1
ATOM 7483 C C . THR F 1 14 ? 35.988 94.742 178.965 1.00 33.07 11 THR F C 1
ATOM 7484 O O . THR F 1 14 ? 34.949 94.666 178.292 1.00 33.51 11 THR F O 1
ATOM 7488 N N . LEU F 1 15 ? 36.603 93.675 179.466 1.00 32.47 12 LEU F N 1
ATOM 7489 C CA . LEU F 1 15 ? 36.127 92.312 179.219 1.00 31.87 12 LEU F CA 1
ATOM 7490 C C . LEU F 1 15 ? 34.868 92.012 180.012 1.00 31.69 12 LEU F C 1
ATOM 7491 O O . LEU F 1 15 ? 33.929 91.407 179.479 1.00 31.30 12 LEU F O 1
ATOM 7496 N N . GLY F 1 16 ? 34.875 92.440 181.278 1.00 31.19 13 GLY F N 1
ATOM 7497 C CA . GLY F 1 16 ? 33.741 92.374 182.174 1.00 30.05 13 GLY F CA 1
ATOM 7498 C C . GLY F 1 16 ? 32.462 92.972 181.625 1.00 30.15 13 GLY F C 1
ATOM 7499 O O . GLY F 1 16 ? 31.406 92.356 181.743 1.00 29.71 13 GLY F O 1
ATOM 7500 N N . SER F 1 17 ? 32.530 94.169 181.034 1.00 30.03 14 SER F N 1
ATOM 7501 C CA . SER F 1 17 ? 31.305 94.795 180.540 1.00 30.36 14 SER F CA 1
ATOM 7502 C C . SER F 1 17 ? 30.734 94.067 179.320 1.00 29.73 14 SER F C 1
ATOM 7503 O O . SER F 1 17 ? 29.509 93.924 179.189 1.00 28.90 14 SER F O 1
ATOM 7506 N N . ALA F 1 18 ? 31.619 93.601 178.437 1.00 28.90 15 ALA F N 1
ATOM 7507 C CA . ALA F 1 18 ? 31.191 92.804 177.284 1.00 28.81 15 ALA F CA 1
ATOM 7508 C C . ALA F 1 18 ? 30.518 91.503 177.760 1.00 28.71 15 ALA F C 1
ATOM 7509 O O . ALA F 1 18 ? 29.445 91.141 177.273 1.00 28.35 15 ALA F O 1
ATOM 7511 N N . VAL F 1 19 ? 31.134 90.832 178.730 1.00 28.60 16 VAL F N 1
ATOM 7512 C CA . VAL F 1 19 ? 30.522 89.670 179.365 1.00 29.57 16 VAL F CA 1
ATOM 7513 C C . VAL F 1 19 ? 29.150 90.041 179.938 1.00 29.86 16 VAL F C 1
ATOM 7514 O O . VAL F 1 19 ? 28.173 89.333 179.701 1.00 29.72 16 VAL F O 1
ATOM 7518 N N . LYS F 1 20 ? 29.087 91.143 180.691 1.00 30.96 17 LYS F N 1
ATOM 7519 C CA . LYS F 1 20 ? 27.835 91.617 181.278 1.00 31.63 17 LYS F CA 1
ATOM 7520 C C . LYS F 1 20 ? 26.735 91.745 180.220 1.00 32.32 17 LYS F C 1
ATOM 7521 O O . LYS F 1 20 ? 25.614 91.249 180.419 1.00 32.46 17 LYS F O 1
ATOM 7527 N N . GLU F 1 21 ? 27.066 92.397 179.105 1.00 32.46 18 GLU F N 1
ATOM 7528 C CA . GLU F 1 21 ? 26.119 92.618 178.002 1.00 33.81 18 GLU F CA 1
ATOM 7529 C C . GLU F 1 21 ? 25.448 91.346 177.486 1.00 33.40 18 GLU F C 1
ATOM 7530 O O . GLU F 1 21 ? 24.249 91.355 177.236 1.00 33.22 18 GLU F O 1
ATOM 7536 N N . ARG F 1 22 ? 26.206 90.256 177.345 1.00 33.24 19 ARG F N 1
ATOM 7537 C CA . ARG F 1 22 ? 25.630 88.986 176.881 1.00 33.42 19 ARG F CA 1
ATOM 7538 C C . ARG F 1 22 ? 24.794 88.291 177.960 1.00 33.50 19 ARG F C 1
ATOM 7539 O O . ARG F 1 22 ? 23.712 87.774 177.681 1.00 33.90 19 ARG F O 1
ATOM 7547 N N . LEU F 1 23 ? 25.314 88.252 179.183 1.00 33.74 20 LEU F N 1
ATOM 7548 C CA . LEU F 1 23 ? 24.669 87.494 180.264 1.00 34.04 20 LEU F CA 1
ATOM 7549 C C . LEU F 1 23 ? 23.367 88.135 180.762 1.00 34.55 20 LEU F C 1
ATOM 7550 O O . LEU F 1 23 ? 22.400 87.424 181.068 1.00 35.06 20 LEU F O 1
ATOM 7555 N N . GLU F 1 24 ? 23.348 89.467 180.825 1.00 34.67 21 GLU F N 1
ATOM 7556 C CA . GLU F 1 24 ? 22.159 90.244 181.200 1.00 35.63 21 GLU F CA 1
ATOM 7557 C C . GLU F 1 24 ? 20.893 89.843 180.452 1.00 35.87 21 GLU F C 1
ATOM 7558 O O . GLU F 1 24 ? 19.781 89.949 180.986 1.00 35.93 21 GLU F O 1
ATOM 7564 N N . LYS F 1 25 ? 21.065 89.468 179.188 1.00 35.99 22 LYS F N 1
ATOM 7565 C CA . LYS F 1 25 ? 19.957 89.091 178.329 1.00 36.83 22 LYS F CA 1
ATOM 7566 C C . LYS F 1 25 ? 19.230 87.844 178.831 1.00 36.83 22 LYS F C 1
ATOM 7567 O O . LYS F 1 25 ? 18.039 87.670 178.574 1.00 36.72 22 LYS F O 1
ATOM 7573 N N . LYS F 1 26 ? 19.955 86.984 179.544 1.00 36.67 23 LYS F N 1
ATOM 7574 C CA . LYS F 1 26 ? 19.474 85.637 179.874 1.00 36.59 23 LYS F CA 1
ATOM 7575 C C . LYS F 1 26 ? 19.384 85.364 181.366 1.00 36.06 23 LYS F C 1
ATOM 7576 O O . LYS F 1 26 ? 18.807 84.354 181.787 1.00 36.56 23 LYS F O 1
ATOM 7582 N N . ALA F 1 27 ? 19.969 86.245 182.163 1.00 35.09 24 ALA F N 1
ATOM 7583 C CA . ALA F 1 27 ? 20.052 86.013 183.589 1.00 34.57 24 ALA F CA 1
ATOM 7584 C C . ALA F 1 27 ? 20.019 87.315 184.374 1.00 34.07 24 ALA F C 1
ATOM 7585 O O . ALA F 1 27 ? 20.282 88.382 183.828 1.00 33.62 24 ALA F O 1
ATOM 7587 N N . GLU F 1 28 ? 19.666 87.209 185.653 1.00 33.75 25 GLU F N 1
ATOM 7588 C CA . GLU F 1 28 ? 19.879 88.274 186.612 1.00 33.97 25 GLU F CA 1
ATOM 7589 C C . GLU F 1 28 ? 21.380 88.283 186.943 1.00 33.32 25 GLU F C 1
ATOM 7590 O O . GLU F 1 28 ? 21.947 87.264 187.378 1.00 32.82 25 GLU F O 1
ATOM 7596 N N . VAL F 1 29 ? 22.018 89.427 186.696 1.00 32.58 26 VAL F N 1
ATOM 7597 C CA . VAL F 1 29 ? 23.449 89.585 186.921 1.00 32.06 26 VAL F CA 1
ATOM 7598 C C . VAL F 1 29 ? 23.702 90.508 188.105 1.00 32.26 26 VAL F C 1
ATOM 7599 O O . VAL F 1 29 ? 23.245 91.662 188.113 1.00 32.57 26 VAL F O 1
ATOM 7603 N N . ILE F 1 30 ? 24.409 89.991 189.114 1.00 31.88 27 ILE F N 1
ATOM 7604 C CA . ILE F 1 30 ? 24.876 90.807 190.238 1.00 31.43 27 ILE F CA 1
ATOM 7605 C C . ILE F 1 30 ? 26.348 91.117 189.978 1.00 31.59 27 ILE F C 1
ATOM 7606 O O . ILE F 1 30 ? 27.145 90.209 189.729 1.00 31.68 27 ILE F O 1
ATOM 7611 N N . THR F 1 31 ? 26.702 92.401 189.995 1.00 31.59 28 THR F N 1
ATOM 7612 C CA . THR F 1 31 ? 28.074 92.803 189.670 1.00 31.27 28 THR F CA 1
ATOM 7613 C C . THR F 1 31 ? 28.933 93.025 190.923 1.00 31.53 28 THR F C 1
ATOM 7614 O O . THR F 1 31 ? 28.440 93.444 191.975 1.00 30.64 28 THR F O 1
ATOM 7618 N N . ALA F 1 32 ? 30.218 92.716 190.807 1.00 31.61 29 ALA F N 1
ATOM 7619 C CA . ALA F 1 32 ? 31.152 92.989 191.880 1.00 32.42 29 ALA F CA 1
ATOM 7620 C C . ALA F 1 32 ? 32.453 93.493 191.286 1.00 33.09 29 ALA F C 1
ATOM 7621 O O . ALA F 1 32 ? 32.830 93.091 190.184 1.00 33.30 29 ALA F O 1
ATOM 7623 N N . GLY F 1 33 ? 33.103 94.398 192.013 1.00 33.75 30 GLY F N 1
ATOM 7624 C CA . GLY F 1 33 ? 34.383 94.991 191.637 1.00 34.76 30 GLY F CA 1
ATOM 7625 C C . GLY F 1 33 ? 34.982 95.600 192.890 1.00 35.54 30 GLY F C 1
ATOM 7626 O O . GLY F 1 33 ? 34.332 95.600 193.940 1.00 34.95 30 GLY F O 1
ATOM 7627 N N . ARG F 1 34 ? 36.213 96.107 192.809 1.00 36.44 31 ARG F N 1
ATOM 7628 C CA . ARG F 1 34 ? 36.810 96.735 193.997 1.00 37.69 31 ARG F CA 1
ATOM 7629 C C . ARG F 1 34 ? 36.198 98.093 194.273 1.00 37.86 31 ARG F C 1
ATOM 7630 O O . ARG F 1 34 ? 35.942 98.447 195.430 1.00 37.61 31 ARG F O 1
ATOM 7638 N N . HIS F 1 35 ? 35.940 98.841 193.207 1.00 38.37 32 HIS F N 1
ATOM 7639 C CA . HIS F 1 35 ? 35.481 100.214 193.373 1.00 39.18 32 HIS F CA 1
ATOM 7640 C C . HIS F 1 35 ? 34.095 100.506 192.825 1.00 39.39 32 HIS F C 1
ATOM 7641 O O . HIS F 1 35 ? 33.544 101.581 193.062 1.00 39.81 32 HIS F O 1
ATOM 7648 N N . SER F 1 36 ? 33.521 99.546 192.114 1.00 39.39 33 SER F N 1
ATOM 7649 C CA . SER F 1 36 ? 32.154 99.698 191.634 1.00 39.62 33 SER F CA 1
ATOM 7650 C C . SER F 1 36 ? 31.392 98.373 191.679 1.00 38.98 33 SER F C 1
ATOM 7651 O O . SER F 1 36 ? 31.969 97.324 191.967 1.00 38.94 33 SER F O 1
ATOM 7654 N N . GLY F 1 37 ? 30.090 98.443 191.421 1.00 38.26 34 GLY F N 1
ATOM 7655 C CA . GLY F 1 37 ? 29.251 97.263 191.373 1.00 37.12 34 GLY F CA 1
ATOM 7656 C C . GLY F 1 37 ? 28.241 97.170 192.489 1.00 36.56 34 GLY F C 1
ATOM 7657 O O . GLY F 1 37 ? 28.324 97.900 193.473 1.00 36.30 34 GLY F O 1
ATOM 7658 N N . ASP F 1 38 ? 27.294 96.245 192.330 1.00 36.07 35 ASP F N 1
ATOM 7659 C CA . ASP F 1 38 ? 26.269 95.963 193.333 1.00 35.47 35 ASP F CA 1
ATOM 7660 C C . ASP F 1 38 ? 26.858 95.572 194.686 1.00 35.04 35 ASP F C 1
ATOM 7661 O O . ASP F 1 38 ? 26.277 95.857 195.730 1.00 34.91 35 ASP F O 1
ATOM 7666 N N . VAL F 1 39 ? 28.003 94.899 194.655 1.00 34.29 36 VAL F N 1
ATOM 7667 C CA . VAL F 1 39 ? 28.728 94.524 195.860 1.00 33.85 36 VAL F CA 1
ATOM 7668 C C . VAL F 1 39 ? 30.164 94.930 195.590 1.00 33.07 36 VAL F C 1
ATOM 7669 O O . VAL F 1 39 ? 30.624 94.823 194.456 1.00 32.99 36 VAL F O 1
ATOM 7673 N N . THR F 1 40 ? 30.883 95.405 196.596 1.00 32.40 37 THR F N 1
ATOM 7674 C CA . THR F 1 40 ? 32.332 95.546 196.406 1.00 32.23 37 THR F CA 1
ATOM 7675 C C . THR F 1 40 ? 33.140 94.365 197.004 1.00 31.39 37 THR F C 1
ATOM 7676 O O . THR F 1 40 ? 32.731 93.749 197.985 1.00 30.76 37 THR F O 1
ATOM 7680 N N . VAL F 1 41 ? 34.272 94.054 196.380 1.00 30.79 38 VAL F N 1
ATOM 7681 C CA . VAL F 1 41 ? 35.129 92.938 196.799 1.00 30.83 38 VAL F CA 1
ATOM 7682 C C . VAL F 1 41 ? 36.588 93.232 196.466 1.00 30.69 38 VAL F C 1
ATOM 7683 O O . VAL F 1 41 ? 36.888 93.682 195.356 1.00 30.38 38 VAL F O 1
ATOM 7687 N N . ASP F 1 42 ? 37.483 92.975 197.414 1.00 29.74 39 ASP F N 1
ATOM 7688 C CA . ASP F 1 42 ? 38.910 92.997 197.115 1.00 29.66 39 ASP F CA 1
ATOM 7689 C C . ASP F 1 42 ? 39.413 91.541 197.021 1.00 29.49 39 ASP F C 1
ATOM 7690 O O . ASP F 1 42 ? 39.538 90.870 198.048 1.00 28.97 39 ASP F O 1
ATOM 7695 N N . ILE F 1 43 ? 39.688 91.053 195.806 1.00 29.86 40 ILE F N 1
ATOM 7696 C CA . ILE F 1 43 ? 39.984 89.614 195.614 1.00 30.71 40 ILE F CA 1
ATOM 7697 C C . ILE F 1 43 ? 41.269 89.103 196.276 1.00 31.37 40 ILE F C 1
ATOM 7698 O O . ILE F 1 43 ? 41.410 87.894 196.516 1.00 31.27 40 ILE F O 1
ATOM 7703 N N . THR F 1 44 ? 42.177 90.027 196.581 1.00 31.68 41 THR F N 1
ATOM 7704 C CA . THR F 1 44 ? 43.406 89.741 197.310 1.00 32.10 41 THR F CA 1
ATOM 7705 C C . THR F 1 44 ? 43.143 89.662 198.814 1.00 32.86 41 THR F C 1
ATOM 7706 O O . THR F 1 44 ? 44.055 89.361 199.592 1.00 33.42 41 THR F O 1
ATOM 7710 N N . ASN F 1 45 ? 41.910 89.951 199.225 1.00 32.84 42 ASN F N 1
ATOM 7711 C CA . ASN F 1 45 ? 41.545 89.868 200.626 1.00 33.25 42 ASN F CA 1
ATOM 7712 C C . ASN F 1 45 ? 40.528 88.756 200.902 1.00 33.90 42 ASN F C 1
ATOM 7713 O O . ASN F 1 45 ? 39.391 88.789 200.432 1.00 34.04 42 ASN F O 1
ATOM 7718 N N . ILE F 1 46 ? 40.971 87.769 201.674 1.00 34.68 43 ILE F N 1
ATOM 7719 C CA . ILE F 1 46 ? 40.213 86.556 201.949 1.00 35.76 43 ILE F CA 1
ATOM 7720 C C . ILE F 1 46 ? 38.854 86.811 202.633 1.00 35.17 43 ILE F C 1
ATOM 7721 O O . ILE F 1 46 ? 37.841 86.215 202.246 1.00 35.36 43 ILE F O 1
ATOM 7726 N N . ASP F 1 47 ? 38.802 87.685 203.634 1.00 34.91 44 ASP F N 1
ATOM 7727 C CA . ASP F 1 47 ? 37.497 87.926 204.255 1.00 34.20 44 ASP F CA 1
ATOM 7728 C C . ASP F 1 47 ? 36.660 88.978 203.521 1.00 33.13 44 ASP F C 1
ATOM 7729 O O . ASP F 1 47 ? 35.447 89.035 203.696 1.00 32.77 44 ASP F O 1
ATOM 7734 N N . SER F 1 48 ? 37.294 89.752 202.643 1.00 31.97 45 SER F N 1
ATOM 7735 C CA . SER F 1 48 ? 36.540 90.525 201.659 1.00 30.73 45 SER F CA 1
ATOM 7736 C C . SER F 1 48 ? 35.737 89.586 200.735 1.00 30.08 45 SER F C 1
ATOM 7737 O O . SER F 1 48 ? 34.531 89.773 200.550 1.00 30.19 45 SER F O 1
ATOM 7740 N N . ILE F 1 49 ? 36.400 88.570 200.184 1.00 29.02 46 ILE F N 1
ATOM 7741 C CA . ILE F 1 49 ? 35.726 87.525 199.396 1.00 28.02 46 ILE F CA 1
ATOM 7742 C C . ILE F 1 49 ? 34.622 86.847 200.205 1.00 28.27 46 ILE F C 1
ATOM 7743 O O . ILE F 1 49 ? 33.492 86.692 199.733 1.00 27.11 46 ILE F O 1
ATOM 7748 N N . LYS F 1 50 ? 34.954 86.476 201.442 1.00 28.83 47 LYS F N 1
ATOM 7749 C CA . LYS F 1 50 ? 33.995 85.866 202.338 1.00 29.11 47 LYS F CA 1
ATOM 7750 C C . LYS F 1 50 ? 32.775 86.749 202.545 1.00 29.64 47 LYS F C 1
ATOM 7751 O O . LYS F 1 50 ? 31.651 86.253 202.429 1.00 29.60 47 LYS F O 1
ATOM 7757 N N . LYS F 1 51 ? 32.967 88.042 202.850 1.00 29.72 48 LYS F N 1
ATOM 7758 C CA . LYS F 1 51 ? 31.788 88.888 203.067 1.00 30.28 48 LYS F CA 1
ATOM 7759 C C . LYS F 1 51 ? 31.040 89.294 201.802 1.00 29.64 48 LYS F C 1
ATOM 7760 O O . LYS F 1 51 ? 29.857 89.600 201.877 1.00 29.11 48 LYS F O 1
ATOM 7774 N N . TYR F 1 53 ? 30.425 86.887 199.470 1.00 28.88 50 TYR F N 1
ATOM 7775 C CA . TYR F 1 53 ? 29.570 85.697 199.351 1.00 29.20 50 TYR F CA 1
ATOM 7776 C C . TYR F 1 53 ? 28.439 85.653 200.412 1.00 29.60 50 TYR F C 1
ATOM 7777 O O . TYR F 1 53 ? 27.287 85.378 200.074 1.00 29.16 50 TYR F O 1
ATOM 7786 N N . GLU F 1 54 ? 28.761 85.935 201.674 1.00 30.40 51 GLU F N 1
ATOM 7787 C CA . GLU F 1 54 ? 27.727 86.028 202.721 1.00 31.84 51 GLU F CA 1
ATOM 7788 C C . GLU F 1 54 ? 26.650 87.059 202.334 1.00 32.31 51 GLU F C 1
ATOM 7789 O O . GLU F 1 54 ? 25.472 86.870 202.603 1.00 32.78 51 GLU F O 1
ATOM 7795 N N . GLN F 1 55 ? 27.058 88.124 201.656 1.00 33.04 52 GLN F N 1
ATOM 7796 C CA . GLN F 1 55 ? 26.126 89.175 201.270 1.00 33.86 52 GLN F CA 1
ATOM 7797 C C . GLN F 1 55 ? 25.326 88.868 199.999 1.00 32.95 52 GLN F C 1
ATOM 7798 O O . GLN F 1 55 ? 24.185 89.310 199.872 1.00 32.73 52 GLN F O 1
ATOM 7804 N N . VAL F 1 56 ? 25.919 88.122 199.064 1.00 32.35 53 VAL F N 1
ATOM 7805 C CA . VAL F 1 56 ? 25.262 87.831 197.784 1.00 31.44 53 VAL F CA 1
ATOM 7806 C C . VAL F 1 56 ? 24.220 86.716 197.908 1.00 31.23 53 VAL F C 1
ATOM 7807 O O . VAL F 1 56 ? 23.152 86.809 197.319 1.00 30.97 53 VAL F O 1
ATOM 7811 N N . GLY F 1 57 ? 24.524 85.678 198.682 1.00 31.01 54 GLY F N 1
ATOM 7812 C CA . GLY F 1 57 ? 23.623 84.536 198.813 1.00 31.13 54 GLY F CA 1
ATOM 7813 C C . GLY F 1 57 ? 23.859 83.527 197.699 1.00 31.38 54 GLY F C 1
ATOM 7814 O O . GLY F 1 57 ? 24.884 83.593 197.002 1.00 31.85 54 GLY F O 1
ATOM 7815 N N . LYS F 1 58 ? 22.925 82.592 197.519 1.00 31.13 55 LYS F N 1
ATOM 7816 C CA . LYS F 1 58 ? 23.076 81.532 196.504 1.00 30.62 55 LYS F CA 1
ATOM 7817 C C . LYS F 1 58 ? 22.921 82.053 195.076 1.00 29.50 55 LYS F C 1
ATOM 7818 O O . LYS F 1 58 ? 22.041 82.863 194.800 1.00 29.24 55 LYS F O 1
ATOM 7824 N N . VAL F 1 59 ? 23.786 81.586 194.175 1.00 28.53 56 VAL F N 1
ATOM 7825 C CA . VAL F 1 59 ? 23.728 81.970 192.754 1.00 27.38 56 VAL F CA 1
ATOM 7826 C C . VAL F 1 59 ? 23.950 80.737 191.881 1.00 27.34 56 VAL F C 1
ATOM 7827 O O . VAL F 1 59 ? 24.399 79.700 192.378 1.00 27.75 56 VAL F O 1
ATOM 7831 N N . ASP F 1 60 ? 23.627 80.831 190.598 1.00 26.55 57 ASP F N 1
ATOM 7832 C CA . ASP F 1 60 ? 23.754 79.668 189.719 1.00 26.45 57 ASP F CA 1
ATOM 7833 C C . ASP F 1 60 ? 25.094 79.679 189.027 1.00 26.02 57 ASP F C 1
ATOM 7834 O O . ASP F 1 60 ? 25.580 78.630 188.600 1.00 25.63 57 ASP F O 1
ATOM 7839 N N . ALA F 1 61 ? 25.699 80.862 188.939 1.00 25.48 58 ALA F N 1
ATOM 7840 C CA . ALA F 1 61 ? 27.008 80.988 188.303 1.00 25.59 58 ALA F CA 1
ATOM 7841 C C . ALA F 1 61 ? 27.867 82.085 188.918 1.00 25.49 58 ALA F C 1
ATOM 7842 O O . ALA F 1 61 ? 27.372 83.119 189.350 1.00 25.95 58 ALA F O 1
ATOM 7844 N N . ILE F 1 62 ? 29.163 81.819 188.963 1.00 25.53 59 ILE F N 1
ATOM 7845 C CA . ILE F 1 62 ? 30.167 82.742 189.442 1.00 25.64 59 ILE F CA 1
ATOM 7846 C C . ILE F 1 62 ? 31.164 82.893 188.314 1.00 26.06 59 ILE F C 1
ATOM 7847 O O . ILE F 1 62 ? 31.833 81.933 187.928 1.00 26.39 59 ILE F O 1
ATOM 7852 N N . VAL F 1 63 ? 31.220 84.102 187.770 1.00 25.94 60 VAL F N 1
ATOM 7853 C CA . VAL F 1 63 ? 32.079 84.407 186.639 1.00 26.05 60 VAL F CA 1
ATOM 7854 C C . VAL F 1 63 ? 33.109 85.435 187.093 1.00 26.34 60 VAL F C 1
ATOM 7855 O O . VAL F 1 63 ? 32.757 86.486 187.650 1.00 25.89 60 VAL F O 1
ATOM 7859 N N . SER F 1 64 ? 34.378 85.111 186.872 1.00 27.46 61 SER F N 1
ATOM 7860 C CA . SER F 1 64 ? 35.476 86.021 187.186 1.00 28.61 61 SER F CA 1
ATOM 7861 C C . SER F 1 64 ? 36.143 86.556 185.922 1.00 29.73 61 SER F C 1
ATOM 7862 O O . SER F 1 64 ? 36.793 85.802 185.173 1.00 29.28 61 SER F O 1
ATOM 7865 N N . ALA F 1 65 ? 35.927 87.854 185.671 1.00 30.78 62 ALA F N 1
ATOM 7866 C CA . ALA F 1 65 ? 36.669 88.598 184.661 1.00 32.56 62 ALA F CA 1
ATOM 7867 C C . ALA F 1 65 ? 37.574 89.636 185.342 1.00 33.70 62 ALA F C 1
ATOM 7868 O O . ALA F 1 65 ? 37.632 90.790 184.902 1.00 34.02 62 ALA F O 1
ATOM 7870 N N . THR F 1 66 ? 38.248 89.228 186.432 1.00 34.86 63 THR F N 1
ATOM 7871 C CA . THR F 1 66 ? 39.249 90.075 187.131 1.00 36.04 63 THR F CA 1
ATOM 7872 C C . THR F 1 66 ? 40.593 89.395 187.312 1.00 35.70 63 THR F C 1
ATOM 7873 O O . THR F 1 66 ? 40.797 88.267 186.890 1.00 35.28 63 THR F O 1
ATOM 7877 N N . GLY F 1 67 ? 41.489 90.102 187.998 1.00 36.14 64 GLY F N 1
ATOM 7878 C CA . GLY F 1 67 ? 42.840 89.619 188.244 1.00 35.96 64 GLY F CA 1
ATOM 7879 C C . GLY F 1 67 ? 43.893 90.540 187.660 1.00 36.23 64 GLY F C 1
ATOM 7880 O O . GLY F 1 67 ? 43.937 90.771 186.437 1.00 35.42 64 GLY F O 1
ATOM 7881 N N . SER F 1 68 ? 44.735 91.058 188.546 1.00 36.34 65 SER F N 1
ATOM 7882 C CA . SER F 1 68 ? 45.879 91.869 188.166 1.00 36.81 65 SER F CA 1
ATOM 7883 C C . SER F 1 68 ? 47.172 91.051 188.166 1.00 36.28 65 SER F C 1
ATOM 7884 O O . SER F 1 68 ? 47.403 90.210 189.044 1.00 36.42 65 SER F O 1
ATOM 7887 N N . ALA F 1 69 ? 48.004 91.325 187.170 1.00 35.81 66 ALA F N 1
ATOM 7888 C CA . ALA F 1 69 ? 49.313 90.726 187.039 1.00 35.25 66 ALA F CA 1
ATOM 7889 C C . ALA F 1 69 ? 50.373 91.801 186.843 1.00 34.99 66 ALA F C 1
ATOM 7890 O O . ALA F 1 69 ? 50.221 92.708 186.022 1.00 35.05 66 ALA F O 1
ATOM 7892 N N . THR F 1 70 ? 51.453 91.691 187.603 1.00 34.61 67 THR F N 1
ATOM 7893 C CA . THR F 1 70 ? 52.617 92.509 187.377 1.00 33.99 67 THR F CA 1
ATOM 7894 C C . THR F 1 70 ? 53.126 92.222 185.954 1.00 33.77 67 THR F C 1
ATOM 7895 O O . THR F 1 70 ? 53.353 91.070 185.585 1.00 32.65 67 THR F O 1
ATOM 7899 N N . PHE F 1 71 ? 53.270 93.297 185.179 1.00 33.53 68 PHE F N 1
ATOM 7900 C CA . PHE F 1 71 ? 54.024 93.303 183.929 1.00 33.18 68 PHE F CA 1
ATOM 7901 C C . PHE F 1 71 ? 55.376 93.931 184.182 1.00 32.01 68 PHE F C 1
ATOM 7902 O O . PHE F 1 71 ? 55.468 95.090 184.551 1.00 31.65 68 PHE F O 1
ATOM 7910 N N . SER F 1 72 ? 56.423 93.152 183.973 1.00 30.85 69 SER F N 1
ATOM 7911 C CA . SER F 1 72 ? 57.769 93.593 184.267 1.00 30.10 69 SER F CA 1
ATOM 7912 C C . SER F 1 72 ? 58.747 92.763 183.457 1.00 29.44 69 SER F C 1
ATOM 7913 O O . SER F 1 72 ? 58.569 91.542 183.339 1.00 29.20 69 SER F O 1
ATOM 7916 N N . PRO F 1 73 ? 59.805 93.404 182.935 1.00 29.33 70 PRO F N 1
ATOM 7917 C CA . PRO F 1 73 ? 60.836 92.628 182.252 1.00 29.12 70 PRO F CA 1
ATOM 7918 C C . PRO F 1 73 ? 61.405 91.616 183.236 1.00 29.26 70 PRO F C 1
ATOM 7919 O O . PRO F 1 73 ? 61.460 91.889 184.450 1.00 28.87 70 PRO F O 1
ATOM 7923 N N . LEU F 1 74 ? 61.807 90.462 182.720 1.00 29.19 71 LEU F N 1
ATOM 7924 C CA . LEU F 1 74 ? 62.186 89.325 183.557 1.00 30.04 71 LEU F CA 1
ATOM 7925 C C . LEU F 1 74 ? 63.340 89.618 184.514 1.00 29.83 71 LEU F C 1
ATOM 7926 O O . LEU F 1 74 ? 63.278 89.286 185.704 1.00 30.25 71 LEU F O 1
ATOM 7931 N N . THR F 1 75 ? 64.378 90.258 184.000 1.00 30.02 72 THR F N 1
ATOM 7932 C CA . THR F 1 75 ? 65.526 90.605 184.808 1.00 30.11 72 THR F CA 1
ATOM 7933 C C . THR F 1 75 ? 65.183 91.615 185.902 1.00 30.34 72 THR F C 1
ATOM 7934 O O . THR F 1 75 ? 65.986 91.835 186.817 1.00 29.89 72 THR F O 1
ATOM 7938 N N . GLU F 1 76 ? 64.003 92.233 185.820 1.00 29.84 73 GLU F N 1
ATOM 7939 C CA . GLU F 1 76 ? 63.574 93.161 186.869 1.00 29.96 73 GLU F CA 1
ATOM 7940 C C . GLU F 1 76 ? 62.398 92.629 187.673 1.00 29.03 73 GLU F C 1
ATOM 7941 O O . GLU F 1 76 ? 61.916 93.303 188.570 1.00 29.49 73 GLU F O 1
ATOM 7947 N N . LEU F 1 77 ? 61.927 91.438 187.338 1.00 27.49 74 LEU F N 1
ATOM 7948 C CA . LEU F 1 77 ? 60.867 90.809 188.097 1.00 27.57 74 LEU F CA 1
ATOM 7949 C C . LEU F 1 77 ? 61.468 90.258 189.387 1.00 26.76 74 LEU F C 1
ATOM 7950 O O . LEU F 1 77 ? 62.253 89.301 189.366 1.00 27.10 74 LEU F O 1
ATOM 7955 N N . THR F 1 78 ? 61.137 90.898 190.503 1.00 27.27 75 THR F N 1
ATOM 7956 C CA . THR F 1 78 ? 61.602 90.455 191.817 1.00 26.55 75 THR F CA 1
ATOM 7957 C C . THR F 1 78 ? 60.515 89.599 192.443 1.00 26.97 75 THR F C 1
ATOM 7958 O O . THR F 1 78 ? 59.353 89.728 192.046 1.00 26.68 75 THR F O 1
ATOM 7962 N N . PRO F 1 79 ? 60.872 88.722 193.425 1.00 26.96 76 PRO F N 1
ATOM 7963 C CA . PRO F 1 79 ? 59.871 87.968 194.183 1.00 27.45 76 PRO F CA 1
ATOM 7964 C C . PRO F 1 79 ? 58.714 88.828 194.699 1.00 27.66 76 PRO F C 1
ATOM 7965 O O . PRO F 1 79 ? 57.575 88.348 194.756 1.00 27.01 76 PRO F O 1
ATOM 7969 N N . GLU F 1 80 ? 59.018 90.075 195.076 1.00 28.41 77 GLU F N 1
ATOM 7970 C CA . GLU F 1 80 ? 58.014 90.983 195.644 1.00 29.59 77 GLU F CA 1
ATOM 7971 C C . GLU F 1 80 ? 57.068 91.501 194.583 1.00 29.19 77 GLU F C 1
ATOM 7972 O O . GLU F 1 80 ? 55.878 91.597 194.838 1.00 29.63 77 GLU F O 1
ATOM 7978 N N . LYS F 1 81 ? 57.588 91.804 193.390 1.00 29.08 78 LYS F N 1
ATOM 7979 C CA . LYS F 1 81 ? 56.751 92.181 192.256 1.00 28.97 78 LYS F CA 1
ATOM 7980 C C . LYS F 1 81 ? 55.843 91.035 191.827 1.00 28.62 78 LYS F C 1
ATOM 7981 O O . LYS F 1 81 ? 54.667 91.229 191.504 1.00 27.67 78 LYS F O 1
ATOM 7987 N N . ASN F 1 82 ? 56.402 89.832 191.847 1.00 28.55 79 ASN F N 1
ATOM 7988 C CA . ASN F 1 82 ? 55.711 88.641 191.391 1.00 28.51 79 ASN F CA 1
ATOM 7989 C C . ASN F 1 82 ? 54.584 88.206 192.355 1.00 28.36 79 ASN F C 1
ATOM 7990 O O . ASN F 1 82 ? 53.585 87.600 191.936 1.00 27.47 79 ASN F O 1
ATOM 7995 N N . ALA F 1 83 ? 54.748 88.531 193.636 1.00 28.24 80 ALA F N 1
ATOM 7996 C CA . ALA F 1 83 ? 53.721 88.262 194.659 1.00 28.38 80 ALA F CA 1
ATOM 7997 C C . ALA F 1 83 ? 52.437 89.078 194.452 1.00 28.02 80 ALA F C 1
ATOM 7998 O O . ALA F 1 83 ? 51.370 88.677 194.914 1.00 28.04 80 ALA F O 1
ATOM 8000 N N . VAL F 1 84 ? 52.533 90.197 193.739 1.00 27.91 81 VAL F N 1
ATOM 8001 C CA . VAL F 1 84 ? 51.338 90.940 193.328 1.00 27.89 81 VAL F CA 1
ATOM 8002 C C . VAL F 1 84 ? 50.424 90.079 192.443 1.00 27.38 81 VAL F C 1
ATOM 8003 O O . VAL F 1 84 ? 49.231 89.992 192.693 1.00 27.36 81 VAL F O 1
ATOM 8007 N N . THR F 1 85 ? 50.983 89.439 191.417 1.00 27.25 82 THR F N 1
ATOM 8008 C CA . THR F 1 85 ? 50.213 88.524 190.571 1.00 27.17 82 THR F CA 1
ATOM 8009 C C . THR F 1 85 ? 49.670 87.319 191.368 1.00 27.59 82 THR F C 1
ATOM 8010 O O . THR F 1 85 ? 48.508 86.885 191.214 1.00 27.25 82 THR F O 1
ATOM 8014 N N . ILE F 1 86 ? 50.530 86.767 192.206 1.00 27.92 83 ILE F N 1
ATOM 8015 C CA . ILE F 1 86 ? 50.144 85.637 193.052 1.00 28.42 83 ILE F CA 1
ATOM 8016 C C . ILE F 1 86 ? 48.923 85.937 193.923 1.00 28.90 83 ILE F C 1
ATOM 8017 O O . ILE F 1 86 ? 48.053 85.068 194.110 1.00 28.27 83 ILE F O 1
ATOM 8022 N N . SER F 1 87 ? 48.873 87.167 194.439 1.00 29.72 84 SER F N 1
ATOM 8023 C CA . SER F 1 87 ? 47.753 87.678 195.234 1.00 30.75 84 SER F CA 1
ATOM 8024 C C . SER F 1 87 ? 46.460 87.864 194.468 1.00 30.71 84 SER F C 1
ATOM 8025 O O . SER F 1 87 ? 45.391 87.649 195.036 1.00 30.17 84 SER F O 1
ATOM 8028 N N . SER F 1 88 ? 46.549 88.274 193.195 1.00 31.20 85 SER F N 1
ATOM 8029 C CA . SER F 1 88 ? 45.355 88.684 192.455 1.00 31.59 85 SER F CA 1
ATOM 8030 C C . SER F 1 88 ? 44.933 87.763 191.305 1.00 31.76 85 SER F C 1
ATOM 8031 O O . SER F 1 88 ? 44.000 86.975 191.451 1.00 31.40 85 SER F O 1
ATOM 8034 N N . LYS F 1 89 ? 45.587 87.883 190.147 1.00 31.91 86 LYS F N 1
ATOM 8035 C CA . LYS F 1 89 ? 45.187 87.100 188.971 1.00 31.92 86 LYS F CA 1
ATOM 8036 C C . LYS F 1 89 ? 45.183 85.588 189.231 1.00 32.15 86 LYS F C 1
ATOM 8037 O O . LYS F 1 89 ? 44.299 84.851 188.747 1.00 32.70 86 LYS F O 1
ATOM 8043 N N . LEU F 1 90 ? 46.165 85.145 190.003 1.00 31.57 87 LEU F N 1
ATOM 8044 C CA . LEU F 1 90 ? 46.317 83.747 190.354 1.00 31.86 87 LEU F CA 1
ATOM 8045 C C . LEU F 1 90 ? 45.513 83.441 191.635 1.00 31.55 87 LEU F C 1
ATOM 8046 O O . LEU F 1 90 ? 44.428 82.858 191.562 1.00 31.61 87 LEU F O 1
ATOM 8051 N N . GLY F 1 91 ? 46.022 83.858 192.791 1.00 30.61 88 GLY F N 1
ATOM 8052 C CA . GLY F 1 91 ? 45.453 83.430 194.072 1.00 30.22 88 GLY F CA 1
ATOM 8053 C C . GLY F 1 91 ? 44.066 83.976 194.319 1.00 29.85 88 GLY F C 1
ATOM 8054 O O . GLY F 1 91 ? 43.240 83.320 194.963 1.00 29.58 88 GLY F O 1
ATOM 8055 N N . GLY F 1 92 ? 43.815 85.172 193.786 1.00 29.15 89 GLY F N 1
ATOM 8056 C CA . GLY F 1 92 ? 42.545 85.861 193.950 1.00 28.21 89 GLY F CA 1
ATOM 8057 C C . GLY F 1 92 ? 41.430 85.075 193.293 1.00 27.86 89 GLY F C 1
ATOM 8058 O O . GLY F 1 92 ? 40.438 84.732 193.938 1.00 26.94 89 GLY F O 1
ATOM 8059 N N . GLN F 1 93 ? 41.604 84.776 192.008 1.00 26.91 90 GLN F N 1
ATOM 8060 C CA . GLN F 1 93 ? 40.627 84.022 191.248 1.00 25.84 90 GLN F CA 1
ATOM 8061 C C . GLN F 1 93 ? 40.398 82.638 191.825 1.00 26.11 90 GLN F C 1
ATOM 8062 O O . GLN F 1 93 ? 39.260 82.192 191.906 1.00 26.07 90 GLN F O 1
ATOM 8068 N N . ILE F 1 94 ? 41.483 81.956 192.216 1.00 25.93 91 ILE F N 1
ATOM 8069 C CA . ILE F 1 94 ? 41.402 80.615 192.806 1.00 25.72 91 ILE F CA 1
ATOM 8070 C C . ILE F 1 94 ? 40.652 80.632 194.141 1.00 25.49 91 ILE F C 1
ATOM 8071 O O . ILE F 1 94 ? 39.767 79.780 194.382 1.00 24.84 91 ILE F O 1
ATOM 8076 N N . ASN F 1 95 ? 40.961 81.607 194.995 1.00 25.21 92 ASN F N 1
ATOM 8077 C CA . ASN F 1 95 ? 40.199 81.753 196.257 1.00 25.70 92 ASN F CA 1
ATOM 8078 C C . ASN F 1 95 ? 38.709 82.013 196.049 1.00 25.58 92 ASN F C 1
ATOM 8079 O O . ASN F 1 95 ? 37.906 81.678 196.897 1.00 24.83 92 ASN F O 1
ATOM 8084 N N . LEU F 1 96 ? 38.351 82.636 194.926 1.00 26.73 93 LEU F N 1
ATOM 8085 C CA . LEU F 1 96 ? 36.930 82.759 194.542 1.00 27.71 93 LEU F CA 1
ATOM 8086 C C . LEU F 1 96 ? 36.222 81.384 194.445 1.00 28.53 93 LEU F C 1
ATOM 8087 O O . LEU F 1 96 ? 35.073 81.213 194.909 1.00 29.15 93 LEU F O 1
ATOM 8092 N N . VAL F 1 97 ? 36.917 80.399 193.871 1.00 28.62 94 VAL F N 1
ATOM 8093 C CA . VAL F 1 97 ? 36.399 79.041 193.778 1.00 29.55 94 VAL F CA 1
ATOM 8094 C C . VAL F 1 97 ? 36.387 78.393 195.161 1.00 29.95 94 VAL F C 1
ATOM 8095 O O . VAL F 1 97 ? 35.359 77.925 195.614 1.00 29.78 94 VAL F O 1
ATOM 8099 N N . LEU F 1 98 ? 37.544 78.383 195.817 1.00 30.31 95 LEU F N 1
ATOM 8100 C CA . LEU F 1 98 ? 37.702 77.747 197.119 1.00 30.80 95 LEU F CA 1
ATOM 8101 C C . LEU F 1 98 ? 36.721 78.279 198.159 1.00 30.82 95 LEU F C 1
ATOM 8102 O O . LEU F 1 98 ? 36.189 77.515 198.977 1.00 31.20 95 LEU F O 1
ATOM 8107 N N . LEU F 1 99 ? 36.471 79.585 198.106 1.00 30.10 96 LEU F N 1
ATOM 8108 C CA . LEU F 1 99 ? 35.587 80.222 199.058 1.00 28.91 96 LEU F CA 1
ATOM 8109 C C . LEU F 1 99 ? 34.152 80.347 198.556 1.00 28.72 96 LEU F C 1
ATOM 8110 O O . LEU F 1 99 ? 33.266 80.747 199.304 1.00 28.12 96 LEU F O 1
ATOM 8115 N N . GLY F 1 100 ? 33.919 80.009 197.290 1.00 28.29 97 GLY F N 1
ATOM 8116 C CA . GLY F 1 100 ? 32.617 80.213 196.673 1.00 28.18 97 GLY F CA 1
ATOM 8117 C C . GLY F 1 100 ? 31.770 78.984 196.416 1.00 28.75 97 GLY F C 1
ATOM 8118 O O . GLY F 1 100 ? 30.613 79.117 196.086 1.00 28.30 97 GLY F O 1
ATOM 8119 N N . ILE F 1 101 ? 32.342 77.787 196.560 1.00 29.85 98 ILE F N 1
ATOM 8120 C CA . ILE F 1 101 ? 31.613 76.545 196.261 1.00 30.72 98 ILE F CA 1
ATOM 8121 C C . ILE F 1 101 ? 30.238 76.502 196.959 1.00 31.05 98 ILE F C 1
ATOM 8122 O O . ILE F 1 101 ? 29.239 76.173 196.330 1.00 31.25 98 ILE F O 1
ATOM 8127 N N . ASP F 1 102 ? 30.202 76.840 198.247 1.00 31.71 99 ASP F N 1
ATOM 8128 C CA . ASP F 1 102 ? 28.975 76.828 199.043 1.00 32.62 99 ASP F CA 1
ATOM 8129 C C . ASP F 1 102 ? 27.932 77.864 198.604 1.00 32.17 99 ASP F C 1
ATOM 8130 O O . ASP F 1 102 ? 26.781 77.823 199.052 1.00 31.89 99 ASP F O 1
ATOM 8135 N N . SER F 1 103 ? 28.342 78.808 197.756 1.00 31.78 100 SER F N 1
ATOM 8136 C CA . SER F 1 103 ? 27.432 79.829 197.245 1.00 31.89 100 SER F CA 1
ATOM 8137 C C . SER F 1 103 ? 26.755 79.383 195.948 1.00 31.48 100 SER F C 1
ATOM 8138 O O . SER F 1 103 ? 25.810 80.008 195.491 1.00 31.95 100 SER F O 1
ATOM 8141 N N . LEU F 1 104 ? 27.230 78.294 195.363 1.00 30.89 101 LEU F N 1
ATOM 8142 C CA . LEU F 1 104 ? 26.651 77.799 194.128 1.00 30.53 101 LEU F CA 1
ATOM 8143 C C . LEU F 1 104 ? 25.526 76.814 194.376 1.00 30.38 101 LEU F C 1
ATOM 8144 O O . LEU F 1 104 ? 25.649 75.904 195.205 1.00 30.74 101 LEU F O 1
ATOM 8149 N N . ASN F 1 105 ? 24.424 77.015 193.648 1.00 30.64 102 ASN F N 1
ATOM 8150 C CA . ASN F 1 105 ? 23.302 76.064 193.584 1.00 29.84 102 ASN F CA 1
ATOM 8151 C C . ASN F 1 105 ? 23.773 74.817 192.875 1.00 29.76 102 ASN F C 1
ATOM 8152 O O . ASN F 1 105 ? 24.773 74.864 192.136 1.00 29.60 102 ASN F O 1
ATOM 8157 N N . ASP F 1 106 ? 23.061 73.710 193.090 1.00 29.26 103 ASP F N 1
ATOM 8158 C CA . ASP F 1 106 ? 23.343 72.468 192.383 1.00 29.28 103 ASP F CA 1
ATOM 8159 C C . ASP F 1 106 ? 23.419 72.742 190.881 1.00 29.08 103 ASP F C 1
ATOM 8160 O O . ASP F 1 106 ? 22.632 73.526 190.355 1.00 28.46 103 ASP F O 1
ATOM 8165 N N . LYS F 1 107 ? 24.374 72.098 190.213 1.00 29.29 104 LYS F N 1
ATOM 8166 C CA . LYS F 1 107 ? 24.577 72.216 188.755 1.00 29.84 104 LYS F CA 1
ATOM 8167 C C . LYS F 1 107 ? 25.086 73.579 188.305 1.00 29.40 104 LYS F C 1
ATOM 8168 O O . LYS F 1 107 ? 25.175 73.838 187.095 1.00 29.67 104 LYS F O 1
ATOM 8174 N N . GLY F 1 108 ? 25.428 74.444 189.266 1.00 28.87 105 GLY F N 1
ATOM 8175 C CA . GLY F 1 108 ? 26.038 75.752 188.981 1.00 27.65 105 GLY F CA 1
ATOM 8176 C C . GLY F 1 108 ? 27.382 75.667 188.290 1.00 27.11 105 GLY F C 1
ATOM 8177 O O . GLY F 1 108 ? 27.852 74.573 187.979 1.00 27.25 105 GLY F O 1
ATOM 8178 N N . SER F 1 109 ? 27.993 76.822 188.014 1.00 26.70 106 SER F N 1
ATOM 8179 C CA . SER F 1 109 ? 29.321 76.856 187.423 1.00 26.60 106 SER F CA 1
ATOM 8180 C C . SER F 1 109 ? 30.209 77.985 187.913 1.00 26.45 106 SER F C 1
ATOM 8181 O O . SER F 1 109 ? 29.725 79.022 188.395 1.00 26.87 106 SER F O 1
ATOM 8184 N N . PHE F 1 110 ? 31.513 77.766 187.732 1.00 25.40 107 PHE F N 1
ATOM 8185 C CA . PHE F 1 110 ? 32.549 78.779 187.835 1.00 25.28 107 PHE F CA 1
ATOM 8186 C C . PHE F 1 110 ? 33.151 78.996 186.464 1.00 25.38 107 PHE F C 1
ATOM 8187 O O . PHE F 1 110 ? 33.332 78.050 185.703 1.00 26.08 107 PHE F O 1
ATOM 8195 N N . THR F 1 111 ? 33.527 80.233 186.171 1.00 25.76 108 THR F N 1
ATOM 8196 C CA . THR F 1 111 ? 34.277 80.536 184.957 1.00 25.36 108 THR F CA 1
ATOM 8197 C C . THR F 1 111 ? 35.346 81.570 185.300 1.00 26.58 108 THR F C 1
ATOM 8198 O O . THR F 1 111 ? 35.029 82.675 185.764 1.00 27.05 108 THR F O 1
ATOM 8202 N N . LEU F 1 112 ? 36.608 81.208 185.049 1.00 27.82 109 LEU F N 1
ATOM 8203 C CA . LEU F 1 112 ? 37.739 82.083 185.350 1.00 27.97 109 LEU F CA 1
ATOM 8204 C C . LEU F 1 112 ? 38.458 82.507 184.076 1.00 28.49 109 LEU F C 1
ATOM 8205 O O . LEU F 1 112 ? 38.233 81.934 182.997 1.00 27.60 109 LEU F O 1
ATOM 8210 N N . THR F 1 113 ? 39.286 83.544 184.201 1.00 28.91 110 THR F N 1
ATOM 8211 C CA . THR F 1 113 ? 39.920 84.163 183.028 1.00 29.89 110 THR F CA 1
ATOM 8212 C C . THR F 1 113 ? 41.374 83.805 183.055 1.00 29.77 110 THR F C 1
ATOM 8213 O O . THR F 1 113 ? 42.018 83.835 184.123 1.00 29.40 110 THR F O 1
ATOM 8217 N N . THR F 1 114 ? 41.877 83.415 181.891 1.00 28.98 111 THR F N 1
ATOM 8218 C CA . THR F 1 114 ? 43.297 83.148 181.743 1.00 28.01 111 THR F CA 1
ATOM 8219 C C . THR F 1 114 ? 43.846 84.126 180.698 1.00 27.85 111 THR F C 1
ATOM 8220 O O . THR F 1 114 ? 43.810 85.348 180.923 1.00 26.84 111 THR F O 1
ATOM 8224 N N . GLY F 1 115 ? 44.324 83.615 179.567 1.00 27.47 112 GLY F N 1
ATOM 8225 C CA . GLY F 1 115 ? 44.878 84.480 178.541 1.00 27.98 112 GLY F CA 1
ATOM 8226 C C . GLY F 1 115 ? 45.975 83.823 177.739 1.00 28.21 112 GLY F C 1
ATOM 8227 O O . GLY F 1 115 ? 46.654 82.895 178.215 1.00 27.70 112 GLY F O 1
ATOM 8228 N N . ILE F 1 116 ? 46.151 84.332 176.526 1.00 28.65 113 ILE F N 1
ATOM 8229 C CA . ILE F 1 116 ? 47.032 83.763 175.512 1.00 30.15 113 ILE F CA 1
ATOM 8230 C C . ILE F 1 116 ? 48.519 83.774 175.921 1.00 32.25 113 ILE F C 1
ATOM 8231 O O . ILE F 1 116 ? 49.346 83.057 175.353 1.00 32.60 113 ILE F O 1
ATOM 8252 N N . GLU F 1 119 ? 50.649 80.805 176.326 1.00 33.83 116 GLU F N 1
ATOM 8253 C CA . GLU F 1 119 ? 50.803 79.961 175.129 1.00 33.78 116 GLU F CA 1
ATOM 8254 C C . GLU F 1 119 ? 51.585 80.663 174.020 1.00 32.47 116 GLU F C 1
ATOM 8255 O O . GLU F 1 119 ? 52.187 80.011 173.160 1.00 31.87 116 GLU F O 1
ATOM 8261 N N . ASP F 1 120 ? 51.523 81.988 174.029 1.00 30.52 117 ASP F N 1
ATOM 8262 C CA . ASP F 1 120 ? 52.064 82.840 172.958 1.00 29.46 117 ASP F CA 1
ATOM 8263 C C . ASP F 1 120 ? 52.776 83.989 173.665 1.00 28.24 117 ASP F C 1
ATOM 8264 O O . ASP F 1 120 ? 52.248 85.087 173.730 1.00 28.26 117 ASP F O 1
ATOM 8269 N N . PRO F 1 121 ? 53.945 83.702 174.262 1.00 27.56 118 PRO F N 1
ATOM 8270 C CA . PRO F 1 121 ? 54.537 84.616 175.247 1.00 27.48 118 PRO F CA 1
ATOM 8271 C C . PRO F 1 121 ? 55.126 85.923 174.691 1.00 26.98 118 PRO F C 1
ATOM 8272 O O . PRO F 1 121 ? 55.599 85.983 173.539 1.00 26.99 118 PRO F O 1
ATOM 8276 N N . ILE F 1 122 ? 55.108 86.950 175.533 1.00 26.56 119 ILE F N 1
ATOM 8277 C CA . ILE F 1 122 ? 55.687 88.270 175.211 1.00 25.65 119 ILE F CA 1
ATOM 8278 C C . ILE F 1 122 ? 56.680 88.742 176.273 1.00 25.85 119 ILE F C 1
ATOM 8279 O O . ILE F 1 122 ? 56.579 88.361 177.451 1.00 25.50 119 ILE F O 1
ATOM 8284 N N . VAL F 1 123 ? 57.640 89.580 175.869 1.00 25.45 120 VAL F N 1
ATOM 8285 C CA . VAL F 1 123 ? 58.503 90.266 176.832 1.00 24.60 120 VAL F CA 1
ATOM 8286 C C . VAL F 1 123 ? 57.592 90.872 177.892 1.00 24.09 120 VAL F C 1
ATOM 8287 O O . VAL F 1 123 ? 56.564 91.476 177.555 1.00 23.74 120 VAL F O 1
ATOM 8291 N N . GLN F 1 124 ? 57.959 90.667 179.166 1.00 23.30 121 GLN F N 1
ATOM 8292 C CA . GLN F 1 124 ? 57.234 91.159 180.359 1.00 23.21 121 GLN F CA 1
ATOM 8293 C C . GLN F 1 124 ? 56.071 90.280 180.845 1.00 22.92 121 GLN F C 1
ATOM 8294 O O . GLN F 1 124 ? 55.547 90.491 181.936 1.00 21.64 121 GLN F O 1
ATOM 8300 N N . GLY F 1 125 ? 55.672 89.302 180.048 1.00 22.32 122 GLY F N 1
ATOM 8301 C CA . GLY F 1 125 ? 54.487 88.535 180.387 1.00 23.25 122 GLY F CA 1
ATOM 8302 C C . GLY F 1 125 ? 54.685 87.286 181.232 1.00 23.35 122 GLY F C 1
ATOM 8303 O O . GLY F 1 125 ? 53.754 86.526 181.365 1.00 24.90 122 GLY F O 1
ATOM 8304 N N . ALA F 1 126 ? 55.875 87.068 181.806 1.00 23.20 123 ALA F N 1
ATOM 8305 C CA . ALA F 1 126 ? 56.185 85.798 182.501 1.00 23.67 123 ALA F CA 1
ATOM 8306 C C . ALA F 1 126 ? 55.322 85.594 183.763 1.00 24.12 123 ALA F C 1
ATOM 8307 O O . ALA F 1 126 ? 54.861 84.479 184.045 1.00 23.71 123 ALA F O 1
ATOM 8309 N N . SER F 1 127 ? 55.087 86.685 184.485 1.00 24.85 124 SER F N 1
ATOM 8310 C CA . SER F 1 127 ? 54.259 86.652 185.686 1.00 25.35 124 SER F CA 1
ATOM 8311 C C . SER F 1 127 ? 52.813 86.363 185.320 1.00 25.49 124 SER F C 1
ATOM 8312 O O . SER F 1 127 ? 52.194 85.516 185.942 1.00 25.72 124 SER F O 1
ATOM 8315 N N . ALA F 1 128 ? 52.284 87.060 184.311 1.00 26.07 125 ALA F N 1
ATOM 8316 C CA . ALA F 1 128 ? 50.917 86.830 183.838 1.00 26.82 125 ALA F CA 1
ATOM 8317 C C . ALA F 1 128 ? 50.784 85.429 183.247 1.00 26.99 125 ALA F C 1
ATOM 8318 O O . ALA F 1 128 ? 49.772 84.769 183.435 1.00 27.72 125 ALA F O 1
ATOM 8320 N N . ALA F 1 129 ? 51.805 84.979 182.515 1.00 27.10 126 ALA F N 1
ATOM 8321 C CA . ALA F 1 129 ? 51.799 83.617 181.964 1.00 26.58 126 ALA F CA 1
ATOM 8322 C C . ALA F 1 129 ? 51.748 82.582 183.097 1.00 26.87 126 ALA F C 1
ATOM 8323 O O . ALA F 1 129 ? 51.033 81.580 183.009 1.00 26.34 126 ALA F O 1
ATOM 8333 N N . ALA F 1 131 ? 50.384 83.039 186.094 1.00 27.03 128 ALA F N 1
ATOM 8334 C CA . ALA F 1 131 ? 49.034 83.040 186.650 1.00 26.47 128 ALA F CA 1
ATOM 8335 C C . ALA F 1 131 ? 48.073 82.237 185.747 1.00 26.90 128 ALA F C 1
ATOM 8336 O O . ALA F 1 131 ? 47.223 81.486 186.247 1.00 26.74 128 ALA F O 1
ATOM 8338 N N . ASN F 1 132 ? 48.210 82.407 184.426 1.00 26.80 129 ASN F N 1
ATOM 8339 C CA . ASN F 1 132 ? 47.322 81.768 183.456 1.00 26.80 129 ASN F CA 1
ATOM 8340 C C . ASN F 1 132 ? 47.454 80.252 183.439 1.00 26.58 129 ASN F C 1
ATOM 8341 O O . ASN F 1 132 ? 46.453 79.538 183.442 1.00 26.88 129 ASN F O 1
ATOM 8346 N N . GLY F 1 133 ? 48.696 79.778 183.415 1.00 25.69 130 GLY F N 1
ATOM 8347 C CA . GLY F 1 133 ? 48.991 78.385 183.525 1.00 25.26 130 GLY F CA 1
ATOM 8348 C C . GLY F 1 133 ? 48.467 77.806 184.844 1.00 25.10 130 GLY F C 1
ATOM 8349 O O . GLY F 1 133 ? 47.847 76.749 184.846 1.00 24.39 130 GLY F O 1
ATOM 8350 N N . ALA F 1 134 ? 48.709 78.489 185.953 1.00 24.18 131 ALA F N 1
ATOM 8351 C CA . ALA F 1 134 ? 48.172 78.038 187.244 1.00 24.66 131 ALA F CA 1
ATOM 8352 C C . ALA F 1 134 ? 46.641 77.898 187.278 1.00 25.37 131 ALA F C 1
ATOM 8353 O O . ALA F 1 134 ? 46.140 76.888 187.771 1.00 25.85 131 ALA F O 1
ATOM 8355 N N . VAL F 1 135 ? 45.912 78.914 186.790 1.00 25.84 132 VAL F N 1
ATOM 8356 C CA . VAL F 1 135 ? 44.435 78.945 186.830 1.00 25.95 132 VAL F CA 1
ATOM 8357 C C . VAL F 1 135 ? 43.856 77.889 185.859 1.00 26.55 132 VAL F C 1
ATOM 8358 O O . VAL F 1 135 ? 42.851 77.241 186.173 1.00 27.34 132 VAL F O 1
ATOM 8362 N N . THR F 1 136 ? 44.527 77.693 184.718 1.00 26.52 133 THR F N 1
ATOM 8363 C CA . THR F 1 136 ? 44.152 76.665 183.722 1.00 26.46 133 THR F CA 1
ATOM 8364 C C . THR F 1 136 ? 44.216 75.281 184.334 1.00 25.79 133 THR F C 1
ATOM 8365 O O . THR F 1 136 ? 43.257 74.529 184.263 1.00 25.74 133 THR F O 1
ATOM 8369 N N . ALA F 1 137 ? 45.359 74.960 184.936 1.00 25.51 134 ALA F N 1
ATOM 8370 C CA . ALA F 1 137 ? 45.585 73.640 185.510 1.00 25.65 134 ALA F CA 1
ATOM 8371 C C . ALA F 1 137 ? 44.733 73.445 186.754 1.00 26.05 134 ALA F C 1
ATOM 8372 O O . ALA F 1 137 ? 44.190 72.362 186.978 1.00 25.36 134 ALA F O 1
ATOM 8374 N N . PHE F 1 138 ? 44.585 74.494 187.563 1.00 26.80 135 PHE F N 1
ATOM 8375 C CA . PHE F 1 138 ? 43.697 74.379 188.727 1.00 27.19 135 PHE F CA 1
ATOM 8376 C C . PHE F 1 138 ? 42.286 73.950 188.310 1.00 27.75 135 PHE F C 1
ATOM 8377 O O . PHE F 1 138 ? 41.675 73.039 188.898 1.00 27.80 135 PHE F O 1
ATOM 8385 N N . ALA F 1 139 ? 41.766 74.606 187.289 1.00 27.92 136 ALA F N 1
ATOM 8386 C CA . ALA F 1 139 ? 40.385 74.391 186.901 1.00 28.10 136 ALA F CA 1
ATOM 8387 C C . ALA F 1 139 ? 40.175 73.004 186.271 1.00 28.56 136 ALA F C 1
ATOM 8388 O O . ALA F 1 139 ? 39.213 72.312 186.602 1.00 28.40 136 ALA F O 1
ATOM 8390 N N . LYS F 1 140 ? 41.070 72.608 185.367 1.00 28.51 137 LYS F N 1
ATOM 8391 C CA . LYS F 1 140 ? 41.064 71.231 184.838 1.00 29.07 137 LYS F CA 1
ATOM 8392 C C . LYS F 1 140 ? 40.950 70.173 185.940 1.00 28.43 137 LYS F C 1
ATOM 8393 O O . LYS F 1 140 ? 40.135 69.233 185.855 1.00 28.23 137 LYS F O 1
ATOM 8399 N N . SER F 1 141 ? 41.795 70.332 186.956 1.00 27.50 138 SER F N 1
ATOM 8400 C CA . SER F 1 141 ? 41.870 69.409 188.081 1.00 27.04 138 SER F CA 1
ATOM 8401 C C . SER F 1 141 ? 40.655 69.526 188.981 1.00 26.37 138 SER F C 1
ATOM 8402 O O . SER F 1 141 ? 40.006 68.526 189.287 1.00 26.37 138 SER F O 1
ATOM 8405 N N . ALA F 1 142 ? 40.326 70.750 189.388 1.00 26.97 139 ALA F N 1
ATOM 8406 C CA . ALA F 1 142 ? 39.178 71.003 190.263 1.00 27.24 139 ALA F CA 1
ATOM 8407 C C . ALA F 1 142 ? 37.880 70.437 189.680 1.00 27.57 139 ALA F C 1
ATOM 8408 O O . ALA F 1 142 ? 37.010 70.002 190.444 1.00 27.00 139 ALA F O 1
ATOM 8410 N N . ALA F 1 143 ? 37.759 70.430 188.343 1.00 26.72 140 ALA F N 1
ATOM 8411 C CA . ALA F 1 143 ? 36.536 69.926 187.677 1.00 27.41 140 ALA F CA 1
ATOM 8412 C C . ALA F 1 143 ? 36.134 68.497 188.070 1.00 28.01 140 ALA F C 1
ATOM 8413 O O . ALA F 1 143 ? 34.930 68.197 188.195 1.00 28.63 140 ALA F O 1
ATOM 8415 N N . ILE F 1 144 ? 37.129 67.637 188.307 1.00 27.71 141 ILE F N 1
ATOM 8416 C CA . ILE F 1 144 ? 36.851 66.251 188.645 1.00 27.18 141 ILE F CA 1
ATOM 8417 C C . ILE F 1 144 ? 36.443 66.016 190.104 1.00 28.27 141 ILE F C 1
ATOM 8418 O O . ILE F 1 144 ? 36.069 64.886 190.459 1.00 27.94 141 ILE F O 1
ATOM 8423 N N . GLU F 1 145 ? 36.520 67.055 190.934 1.00 28.27 142 GLU F N 1
ATOM 8424 C CA . GLU F 1 145 ? 36.113 66.955 192.346 1.00 29.62 142 GLU F CA 1
ATOM 8425 C C . GLU F 1 145 ? 34.985 67.892 192.766 1.00 29.85 142 GLU F C 1
ATOM 8426 O O . GLU F 1 145 ? 34.644 67.944 193.964 1.00 30.35 142 GLU F O 1
ATOM 8440 N N . PRO F 1 147 ? 31.451 69.177 193.797 1.00 29.48 144 PRO F N 1
ATOM 8441 C CA . PRO F 1 147 ? 30.290 68.477 194.282 1.00 29.53 144 PRO F CA 1
ATOM 8442 C C . PRO F 1 147 ? 29.010 68.992 193.620 1.00 29.92 144 PRO F C 1
ATOM 8443 O O . PRO F 1 147 ? 29.036 70.016 192.934 1.00 29.87 144 PRO F O 1
ATOM 8447 N N . ARG F 1 148 ? 27.920 68.249 193.815 1.00 29.59 145 ARG F N 1
ATOM 8448 C CA . ARG F 1 148 ? 26.575 68.638 193.385 1.00 29.31 145 ARG F CA 1
ATOM 8449 C C . ARG F 1 148 ? 26.452 69.072 191.917 1.00 29.39 145 ARG F C 1
ATOM 8450 O O . ARG F 1 148 ? 25.627 69.937 191.593 1.00 29.85 145 ARG F O 1
ATOM 8458 N N . GLY F 1 149 ? 27.260 68.471 191.032 1.00 29.00 146 GLY F N 1
ATOM 8459 C CA . GLY F 1 149 ? 27.139 68.699 189.578 1.00 27.87 146 GLY F CA 1
ATOM 8460 C C . GLY F 1 149 ? 27.707 70.042 189.116 1.00 27.95 146 GLY F C 1
ATOM 8461 O O . GLY F 1 149 ? 27.493 70.451 187.977 1.00 27.64 146 GLY F O 1
ATOM 8462 N N . ILE F 1 150 ? 28.429 70.729 190.002 1.00 27.06 147 ILE F N 1
ATOM 8463 C CA . ILE F 1 150 ? 29.043 72.021 189.670 1.00 26.85 147 ILE F CA 1
ATOM 8464 C C . ILE F 1 150 ? 30.136 71.875 188.585 1.00 26.38 147 ILE F C 1
ATOM 8465 O O . ILE F 1 150 ? 30.949 70.934 188.618 1.00 26.47 147 ILE F O 1
ATOM 8470 N N . ARG F 1 151 ? 30.129 72.780 187.615 1.00 24.95 148 ARG F N 1
ATOM 8471 C CA . ARG F 1 151 ? 31.099 72.745 186.533 1.00 24.72 148 ARG F CA 1
ATOM 8472 C C . ARG F 1 151 ? 32.097 73.890 186.698 1.00 24.59 148 ARG F C 1
ATOM 8473 O O . ARG F 1 151 ? 31.855 74.843 187.445 1.00 23.37 148 ARG F O 1
ATOM 8481 N N . ILE F 1 152 ? 33.225 73.800 185.999 1.00 25.07 149 ILE F N 1
ATOM 8482 C CA . ILE F 1 152 ? 34.217 74.868 186.055 1.00 24.68 149 ILE F CA 1
ATOM 8483 C C . ILE F 1 152 ? 35.059 74.871 184.794 1.00 25.94 149 ILE F C 1
ATOM 8484 O O . ILE F 1 152 ? 35.671 73.871 184.442 1.00 25.56 149 ILE F O 1
ATOM 8489 N N . ASN F 1 153 ? 35.080 76.031 184.139 1.00 27.20 150 ASN F N 1
ATOM 8490 C CA . ASN F 1 153 ? 35.868 76.254 182.941 1.00 27.70 150 ASN F CA 1
ATOM 8491 C C . ASN F 1 153 ? 36.648 77.546 183.006 1.00 27.07 150 ASN F C 1
ATOM 8492 O O . ASN F 1 153 ? 36.425 78.384 183.867 1.00 27.38 150 ASN F O 1
ATOM 8497 N N . THR F 1 154 ? 37.566 77.693 182.069 1.00 27.16 151 THR F N 1
ATOM 8498 C CA . THR F 1 154 ? 38.367 78.880 181.977 1.00 26.30 151 THR F CA 1
ATOM 8499 C C . THR F 1 154 ? 38.198 79.379 180.544 1.00 26.48 151 THR F C 1
ATOM 8500 O O . THR F 1 154 ? 37.913 78.579 179.620 1.00 25.89 151 THR F O 1
ATOM 8504 N N . VAL F 1 155 ? 38.296 80.699 180.379 1.00 26.19 152 VAL F N 1
ATOM 8505 C CA . VAL F 1 155 ? 38.288 81.356 179.062 1.00 25.79 152 VAL F CA 1
ATOM 8506 C C . VAL F 1 155 ? 39.610 82.108 178.882 1.00 26.00 152 VAL F C 1
ATOM 8507 O O . VAL F 1 155 ? 40.008 82.917 179.727 1.00 26.15 152 VAL F O 1
ATOM 8511 N N . SER F 1 156 ? 40.275 81.838 177.770 1.00 26.08 153 SER F N 1
ATOM 8512 C CA . SER F 1 156 ? 41.600 82.371 177.529 1.00 26.07 153 SER F CA 1
ATOM 8513 C C . SER F 1 156 ? 41.530 83.309 176.321 1.00 26.43 153 SER F C 1
ATOM 8514 O O . SER F 1 156 ? 41.437 82.848 175.161 1.00 26.85 153 SER F O 1
ATOM 8517 N N . PRO F 1 157 ? 41.480 84.623 176.587 1.00 26.49 154 PRO F N 1
ATOM 8518 C CA . PRO F 1 157 ? 41.425 85.579 175.494 1.00 27.03 154 PRO F CA 1
ATOM 8519 C C . PRO F 1 157 ? 42.798 85.948 174.931 1.00 26.83 154 PRO F C 1
ATOM 8520 O O . PRO F 1 157 ? 43.798 85.946 175.654 1.00 27.59 154 PRO F O 1
ATOM 8524 N N . ASN F 1 158 ? 42.817 86.244 173.643 1.00 26.59 155 ASN F N 1
ATOM 8525 C CA . ASN F 1 158 ? 43.847 87.064 173.038 1.00 26.64 155 ASN F CA 1
ATOM 8526 C C . ASN F 1 158 ? 43.658 88.530 173.515 1.00 26.90 155 ASN F C 1
ATOM 8527 O O . ASN F 1 158 ? 42.693 88.849 174.231 1.00 26.03 155 ASN F O 1
ATOM 8532 N N . VAL F 1 159 ? 44.582 89.406 173.123 1.00 26.92 156 VAL F N 1
ATOM 8533 C CA . VAL F 1 159 ? 44.450 90.845 173.292 1.00 26.80 156 VAL F CA 1
ATOM 8534 C C . VAL F 1 159 ? 43.136 91.341 172.624 1.00 26.43 156 VAL F C 1
ATOM 8535 O O . VAL F 1 159 ? 42.779 90.912 171.523 1.00 26.21 156 VAL F O 1
ATOM 8539 N N . LEU F 1 160 ? 42.384 92.172 173.339 1.00 26.40 157 LEU F N 1
ATOM 8540 C CA . LEU F 1 160 ? 41.096 92.680 172.851 1.00 27.06 157 LEU F CA 1
ATOM 8541 C C . LEU F 1 160 ? 41.260 93.845 171.902 1.00 27.69 157 LEU F C 1
ATOM 8542 O O . LEU F 1 160 ? 42.099 94.724 172.141 1.00 27.66 157 LEU F O 1
ATOM 8547 N N . GLU F 1 161 ? 40.449 93.870 170.840 1.00 28.39 158 GLU F N 1
ATOM 8548 C CA . GLU F 1 161 ? 40.400 95.013 169.922 1.00 29.30 158 GLU F CA 1
ATOM 8549 C C . GLU F 1 161 ? 40.112 96.301 170.688 1.00 29.15 158 GLU F C 1
ATOM 8550 O O . GLU F 1 161 ? 40.627 97.377 170.358 1.00 28.21 158 GLU F O 1
ATOM 8556 N N . GLU F 1 162 ? 39.283 96.163 171.721 1.00 30.01 159 GLU F N 1
ATOM 8557 C CA . GLU F 1 162 ? 38.875 97.271 172.576 1.00 30.38 159 GLU F CA 1
ATOM 8558 C C . GLU F 1 162 ? 40.045 97.887 173.335 1.00 30.77 159 GLU F C 1
ATOM 8559 O O . GLU F 1 162 ? 40.006 99.068 173.673 1.00 31.91 159 GLU F O 1
ATOM 8565 N N . SER F 1 163 ? 41.087 97.099 173.595 1.00 31.21 160 SER F N 1
ATOM 8566 C CA . SER F 1 163 ? 42.282 97.611 174.280 1.00 30.97 160 SER F CA 1
ATOM 8567 C C . SER F 1 163 ? 43.506 97.774 173.364 1.00 30.76 160 SER F C 1
ATOM 8568 O O . SER F 1 163 ? 44.601 98.084 173.844 1.00 30.52 160 SER F O 1
ATOM 8571 N N . TRP F 1 164 ? 43.316 97.588 172.061 1.00 30.84 161 TRP F N 1
ATOM 8572 C CA . TRP F 1 164 ? 44.433 97.483 171.116 1.00 31.73 161 TRP F CA 1
ATOM 8573 C C . TRP F 1 164 ? 45.309 98.736 171.059 1.00 33.04 161 TRP F C 1
ATOM 8574 O O . TRP F 1 164 ? 46.539 98.652 171.078 1.00 32.84 161 TRP F O 1
ATOM 8585 N N . ASP F 1 165 ? 44.664 99.894 170.988 1.00 34.48 162 ASP F N 1
ATOM 8586 C CA . ASP F 1 165 ? 45.363 101.180 170.904 1.00 36.35 162 ASP F CA 1
ATOM 8587 C C . ASP F 1 165 ? 46.352 101.427 172.050 1.00 35.99 162 ASP F C 1
ATOM 8588 O O . ASP F 1 165 ? 47.324 102.167 171.889 1.00 36.40 162 ASP F O 1
ATOM 8593 N N . LYS F 1 166 ? 46.104 100.798 173.193 1.00 35.91 163 LYS F N 1
ATOM 8594 C CA . LYS F 1 166 ? 46.921 100.979 174.395 1.00 35.71 163 LYS F CA 1
ATOM 8595 C C . LYS F 1 166 ? 47.856 99.786 174.652 1.00 34.39 163 LYS F C 1
ATOM 8596 O O . LYS F 1 166 ? 48.870 99.914 175.343 1.00 33.93 163 LYS F O 1
ATOM 8602 N N . LEU F 1 167 ? 47.504 98.626 174.103 1.00 32.69 164 LEU F N 1
ATOM 8603 C CA . LEU F 1 167 ? 48.279 97.416 174.351 1.00 31.52 164 LEU F CA 1
ATOM 8604 C C . LEU F 1 167 ? 49.143 96.981 173.168 1.00 30.49 164 LEU F C 1
ATOM 8605 O O . LEU F 1 167 ? 50.013 96.141 173.325 1.00 29.54 164 LEU F O 1
ATOM 8610 N N . GLU F 1 168 ? 48.912 97.542 171.985 1.00 30.78 165 GLU F N 1
ATOM 8611 C CA . GLU F 1 168 ? 49.713 97.149 170.818 1.00 30.94 165 GLU F CA 1
ATOM 8612 C C . GLU F 1 168 ? 51.247 97.123 171.055 1.00 30.68 165 GLU F C 1
ATOM 8613 O O . GLU F 1 168 ? 51.911 96.195 170.590 1.00 30.98 165 GLU F O 1
ATOM 8619 N N . PRO F 1 169 ? 51.815 98.134 171.752 1.00 30.49 166 PRO F N 1
ATOM 8620 C CA . PRO F 1 169 ? 53.266 98.055 172.068 1.00 30.51 166 PRO F CA 1
ATOM 8621 C C . PRO F 1 169 ? 53.735 96.797 172.777 1.00 29.53 166 PRO F C 1
ATOM 8622 O O . PRO F 1 169 ? 54.887 96.410 172.602 1.00 29.64 166 PRO F O 1
ATOM 8626 N N . PHE F 1 170 ? 52.870 96.200 173.593 1.00 29.15 167 PHE F N 1
ATOM 8627 C CA . PHE F 1 170 ? 53.153 94.937 174.261 1.00 28.65 167 PHE F CA 1
ATOM 8628 C C . PHE F 1 170 ? 52.935 93.713 173.338 1.00 27.29 167 PHE F C 1
ATOM 8629 O O . PHE F 1 170 ? 53.532 92.644 173.556 1.00 25.17 167 PHE F O 1
ATOM 8637 N N . PHE F 1 171 ? 52.096 93.867 172.313 1.00 26.63 168 PHE F N 1
ATOM 8638 C CA . PHE F 1 171 ? 51.680 92.710 171.496 1.00 26.55 168 PHE F CA 1
ATOM 8639 C C . PHE F 1 171 ? 51.882 92.953 170.015 1.00 27.16 168 PHE F C 1
ATOM 8640 O O . PHE F 1 171 ? 50.953 92.795 169.217 1.00 27.84 168 PHE F O 1
ATOM 8648 N N . GLU F 1 172 ? 53.078 93.354 169.630 1.00 26.53 169 GLU F N 1
ATOM 8649 C CA . GLU F 1 172 ? 53.295 93.704 168.241 1.00 27.31 169 GLU F CA 1
ATOM 8650 C C . GLU F 1 172 ? 53.202 92.493 167.339 1.00 26.23 169 GLU F C 1
ATOM 8651 O O . GLU F 1 172 ? 53.770 91.447 167.622 1.00 26.29 169 GLU F O 1
ATOM 8657 N N . GLY F 1 173 ? 52.436 92.634 166.269 1.00 26.25 170 GLY F N 1
ATOM 8658 C CA . GLY F 1 173 ? 52.259 91.534 165.356 1.00 26.36 170 GLY F CA 1
ATOM 8659 C C . GLY F 1 173 ? 51.092 90.637 165.692 1.00 26.68 170 GLY F C 1
ATOM 8660 O O . GLY F 1 173 ? 50.695 89.846 164.843 1.00 28.13 170 GLY F O 1
ATOM 8661 N N . PHE F 1 174 ? 50.536 90.737 166.903 1.00 25.41 171 PHE F N 1
ATOM 8662 C CA . PHE F 1 174 ? 49.332 89.958 167.233 1.00 25.02 171 PHE F CA 1
ATOM 8663 C C . PHE F 1 174 ? 48.131 90.460 166.435 1.00 25.10 171 PHE F C 1
ATOM 8664 O O . PHE F 1 174 ? 48.157 91.569 165.875 1.00 25.03 171 PHE F O 1
ATOM 8672 N N . LEU F 1 175 ? 47.081 89.643 166.376 1.00 25.46 172 LEU F N 1
ATOM 8673 C CA . LEU F 1 175 ? 45.827 90.077 165.785 1.00 25.62 172 LEU F CA 1
ATOM 8674 C C . LEU F 1 175 ? 44.774 90.038 166.876 1.00 25.41 172 LEU F C 1
ATOM 8675 O O . LEU F 1 175 ? 44.386 88.978 167.308 1.00 25.83 172 LEU F O 1
ATOM 8680 N N . PRO F 1 176 ? 44.334 91.217 167.352 1.00 25.69 173 PRO F N 1
ATOM 8681 C CA . PRO F 1 176 ? 43.436 91.172 168.507 1.00 25.78 173 PRO F CA 1
ATOM 8682 C C . PRO F 1 176 ? 42.013 90.675 168.168 1.00 25.29 173 PRO F C 1
ATOM 8683 O O . PRO F 1 176 ? 41.620 90.656 167.004 1.00 24.59 173 PRO F O 1
ATOM 8687 N N . VAL F 1 177 ? 41.272 90.270 169.196 1.00 26.00 174 VAL F N 1
ATOM 8688 C CA . VAL F 1 177 ? 39.917 89.710 169.042 1.00 26.34 174 VAL F CA 1
ATOM 8689 C C . VAL F 1 177 ? 38.861 90.679 169.634 1.00 26.35 174 VAL F C 1
ATOM 8690 O O . VAL F 1 177 ? 39.179 91.451 170.551 1.00 26.93 174 VAL F O 1
ATOM 8694 N N . PRO F 1 178 ? 37.615 90.671 169.104 1.00 26.25 175 PRO F N 1
ATOM 8695 C CA . PRO F 1 178 ? 36.605 91.583 169.671 1.00 25.78 175 PRO F CA 1
ATOM 8696 C C . PRO F 1 178 ? 36.206 91.114 171.066 1.00 25.71 175 PRO F C 1
ATOM 8697 O O . PRO F 1 178 ? 36.124 89.918 171.303 1.00 26.18 175 PRO F O 1
ATOM 8701 N N . ALA F 1 179 ? 35.998 92.046 171.990 1.00 25.74 176 ALA F N 1
ATOM 8702 C CA . ALA F 1 179 ? 35.595 91.694 173.349 1.00 26.23 176 ALA F CA 1
ATOM 8703 C C . ALA F 1 179 ? 34.311 90.875 173.327 1.00 26.47 176 ALA F C 1
ATOM 8704 O O . ALA F 1 179 ? 34.120 89.983 174.166 1.00 26.42 176 ALA F O 1
ATOM 8706 N N . ALA F 1 180 ? 33.449 91.179 172.351 1.00 26.56 177 ALA F N 1
ATOM 8707 C CA . ALA F 1 180 ? 32.148 90.524 172.203 1.00 27.17 177 ALA F CA 1
ATOM 8708 C C . ALA F 1 180 ? 32.264 89.048 171.811 1.00 27.06 177 ALA F C 1
ATOM 8709 O O . ALA F 1 180 ? 31.417 88.246 172.186 1.00 27.69 177 ALA F O 1
ATOM 8711 N N . LYS F 1 181 ? 33.310 88.696 171.069 1.00 27.81 178 LYS F N 1
ATOM 8712 C CA . LYS F 1 181 ? 33.563 87.302 170.711 1.00 28.04 178 LYS F CA 1
ATOM 8713 C C . LYS F 1 181 ? 34.022 86.498 171.913 1.00 27.74 178 LYS F C 1
ATOM 8714 O O . LYS F 1 181 ? 33.586 85.357 172.105 1.00 27.75 178 LYS F O 1
ATOM 8720 N N . VAL F 1 182 ? 34.906 87.088 172.728 1.00 27.05 179 VAL F N 1
ATOM 8721 C CA . VAL F 1 182 ? 35.356 86.453 173.978 1.00 25.57 179 VAL F CA 1
ATOM 8722 C C . VAL F 1 182 ? 34.178 86.255 174.920 1.00 25.46 179 VAL F C 1
ATOM 8723 O O . VAL F 1 182 ? 34.080 85.230 175.610 1.00 25.96 179 VAL F O 1
ATOM 8727 N N . ALA F 1 183 ? 33.305 87.255 174.979 1.00 24.65 180 ALA F N 1
ATOM 8728 C CA . ALA F 1 183 ? 32.152 87.192 175.850 1.00 24.25 180 ALA F CA 1
ATOM 8729 C C . ALA F 1 183 ? 31.282 85.973 175.557 1.00 24.26 180 ALA F C 1
ATOM 8730 O O . ALA F 1 183 ? 30.606 85.490 176.458 1.00 24.06 180 ALA F O 1
ATOM 8732 N N . ARG F 1 184 ? 31.300 85.491 174.310 1.00 24.82 181 ARG F N 1
ATOM 8733 C CA . ARG F 1 184 ? 30.542 84.301 173.905 1.00 24.78 181 ARG F CA 1
ATOM 8734 C C . ARG F 1 184 ? 31.039 83.022 174.580 1.00 24.59 181 ARG F C 1
ATOM 8735 O O . ARG F 1 184 ? 30.238 82.123 174.873 1.00 24.48 181 ARG F O 1
ATOM 8743 N N . ALA F 1 185 ? 32.353 82.929 174.818 1.00 24.04 182 ALA F N 1
ATOM 8744 C CA . ALA F 1 185 ? 32.933 81.749 175.487 1.00 23.96 182 ALA F CA 1
ATOM 8745 C C . ALA F 1 185 ? 32.518 81.722 176.954 1.00 24.14 182 ALA F C 1
ATOM 8746 O O . ALA F 1 185 ? 32.305 80.639 177.546 1.00 23.98 182 ALA F O 1
ATOM 8748 N N . PHE F 1 186 ? 32.369 82.909 177.539 1.00 23.93 183 PHE F N 1
ATOM 8749 C CA . PHE F 1 186 ? 31.810 82.997 178.888 1.00 23.78 183 PHE F CA 1
ATOM 8750 C C . PHE F 1 186 ? 30.351 82.527 178.895 1.00 23.91 183 PHE F C 1
ATOM 8751 O O . PHE F 1 186 ? 29.937 81.823 179.801 1.00 22.78 183 PHE F O 1
ATOM 8759 N N . GLU F 1 187 ? 29.574 82.932 177.889 1.00 24.26 184 GLU F N 1
ATOM 8760 C CA . GLU F 1 187 ? 28.200 82.453 177.778 1.00 25.56 184 GLU F CA 1
ATOM 8761 C C . GLU F 1 187 ? 28.157 80.935 177.621 1.00 25.31 184 GLU F C 1
ATOM 8762 O O . GLU F 1 187 ? 27.362 80.264 178.262 1.00 26.50 184 GLU F O 1
ATOM 8768 N N . LYS F 1 188 ? 29.019 80.408 176.757 1.00 26.39 185 LYS F N 1
ATOM 8769 C CA . LYS F 1 188 ? 29.191 78.966 176.569 1.00 26.61 185 LYS F CA 1
ATOM 8770 C C . LYS F 1 188 ? 29.460 78.250 177.902 1.00 26.83 185 LYS F C 1
ATOM 8771 O O . LYS F 1 188 ? 28.864 77.209 178.193 1.00 26.41 185 LYS F O 1
ATOM 8777 N N . SER F 1 189 ? 30.362 78.812 178.706 1.00 26.92 186 SER F N 1
ATOM 8778 C CA . SER F 1 189 ? 30.726 78.187 179.963 1.00 27.01 186 SER F CA 1
ATOM 8779 C C . SER F 1 189 ? 29.507 78.148 180.906 1.00 26.64 186 SER F C 1
ATOM 8780 O O . SER F 1 189 ? 29.194 77.107 181.458 1.00 26.20 186 SER F O 1
ATOM 8783 N N . VAL F 1 190 ? 28.802 79.277 181.025 1.00 26.56 187 VAL F N 1
ATOM 8784 C CA . VAL F 1 190 ? 27.664 79.404 181.939 1.00 26.87 187 VAL F CA 1
ATOM 8785 C C . VAL F 1 190 ? 26.415 78.615 181.504 1.00 26.75 187 VAL F C 1
ATOM 8786 O O . VAL F 1 190 ? 25.748 78.003 182.348 1.00 26.60 187 VAL F O 1
ATOM 8790 N N . PHE F 1 191 ? 26.107 78.641 180.205 1.00 26.13 188 PHE F N 1
ATOM 8791 C CA . PHE F 1 191 ? 24.866 78.065 179.701 1.00 26.29 188 PHE F CA 1
ATOM 8792 C C . PHE F 1 191 ? 25.000 76.697 179.069 1.00 26.36 188 PHE F C 1
ATOM 8793 O O . PHE F 1 191 ? 24.014 75.980 178.997 1.00 26.16 188 PHE F O 1
ATOM 8801 N N . GLY F 1 192 ? 26.229 76.315 178.694 1.00 26.19 189 GLY F N 1
ATOM 8802 C CA . GLY F 1 192 ? 26.512 74.975 178.187 1.00 25.21 189 GLY F CA 1
ATOM 8803 C C . GLY F 1 192 ? 26.641 73.981 179.329 1.00 25.38 189 GLY F C 1
ATOM 8804 O O . GLY F 1 192 ? 26.203 74.257 180.450 1.00 25.18 189 GLY F O 1
ATOM 8805 N N . ALA F 1 193 ? 27.244 72.824 179.063 1.00 24.49 190 ALA F N 1
ATOM 8806 C CA . ALA F 1 193 ? 27.248 71.761 180.072 1.00 24.54 190 ALA F CA 1
ATOM 8807 C C . ALA F 1 193 ? 28.587 71.053 180.187 1.00 24.42 190 ALA F C 1
ATOM 8808 O O . ALA F 1 193 ? 28.688 69.990 180.791 1.00 24.65 190 ALA F O 1
ATOM 8810 N N . GLN F 1 194 ? 29.618 71.656 179.606 1.00 24.40 191 GLN F N 1
ATOM 8811 C CA . GLN F 1 194 ? 30.960 71.128 179.674 1.00 23.77 191 GLN F CA 1
ATOM 8812 C C . GLN F 1 194 ? 31.648 71.595 180.948 1.00 24.10 191 GLN F C 1
ATOM 8813 O O . GLN F 1 194 ? 31.218 72.571 181.565 1.00 23.13 191 GLN F O 1
ATOM 8819 N N . THR F 1 195 ? 32.705 70.880 181.342 1.00 24.25 192 THR F N 1
ATOM 8820 C CA . THR F 1 195 ? 33.477 71.240 182.542 1.00 24.71 192 THR F CA 1
ATOM 8821 C C . THR F 1 195 ? 34.957 70.920 182.313 1.00 25.32 192 THR F C 1
ATOM 8822 O O . THR F 1 195 ? 35.278 70.138 181.417 1.00 25.41 192 THR F O 1
ATOM 8826 N N . GLY F 1 196 ? 35.854 71.545 183.090 1.00 25.77 193 GLY F N 1
ATOM 8827 C CA . GLY F 1 196 ? 37.314 71.366 182.918 1.00 26.46 193 GLY F CA 1
ATOM 8828 C C . GLY F 1 196 ? 37.903 71.788 181.564 1.00 27.38 193 GLY F C 1
ATOM 8829 O O . GLY F 1 196 ? 39.024 71.367 181.201 1.00 26.95 193 GLY F O 1
ATOM 8830 N N . GLU F 1 197 ? 37.169 72.633 180.832 1.00 26.80 194 GLU F N 1
ATOM 8831 C CA . GLU F 1 197 ? 37.617 73.112 179.523 1.00 27.23 194 GLU F CA 1
ATOM 8832 C C . GLU F 1 197 ? 38.373 74.449 179.650 1.00 26.96 194 GLU F C 1
ATOM 8833 O O . GLU F 1 197 ? 38.201 75.176 180.637 1.00 26.09 194 GLU F O 1
ATOM 8839 N N . SER F 1 198 ? 39.252 74.721 178.678 1.00 27.52 195 SER F N 1
ATOM 8840 C CA . SER F 1 198 ? 39.881 76.017 178.500 1.00 28.01 195 SER F CA 1
ATOM 8841 C C . SER F 1 198 ? 39.433 76.528 177.142 1.00 28.64 195 SER F C 1
ATOM 8842 O O . SER F 1 198 ? 39.886 76.032 176.109 1.00 29.44 195 SER F O 1
ATOM 8845 N N . TYR F 1 199 ? 38.535 77.503 177.136 1.00 28.90 196 TYR F N 1
ATOM 8846 C CA . TYR F 1 199 ? 38.017 78.067 175.882 1.00 29.23 196 TYR F CA 1
ATOM 8847 C C . TYR F 1 199 ? 38.928 79.180 175.344 1.00 28.95 196 TYR F C 1
ATOM 8848 O O . TYR F 1 199 ? 38.916 80.304 175.835 1.00 28.66 196 TYR F O 1
ATOM 8857 N N . GLN F 1 200 ? 39.721 78.840 174.339 1.00 29.86 197 GLN F N 1
ATOM 8858 C CA . GLN F 1 200 ? 40.659 79.795 173.748 1.00 31.28 197 GLN F CA 1
ATOM 8859 C C . GLN F 1 200 ? 39.939 80.673 172.754 1.00 30.90 197 GLN F C 1
ATOM 8860 O O . GLN F 1 200 ? 39.269 80.165 171.843 1.00 31.33 197 GLN F O 1
ATOM 8866 N N . VAL F 1 201 ? 40.051 81.985 172.934 1.00 30.39 198 VAL F N 1
ATOM 8867 C CA . VAL F 1 201 ? 39.564 82.925 171.927 1.00 29.73 198 VAL F CA 1
ATOM 8868 C C . VAL F 1 201 ? 40.771 83.713 171.403 1.00 30.57 198 VAL F C 1
ATOM 8869 O O . VAL F 1 201 ? 41.044 84.851 171.840 1.00 29.49 198 VAL F O 1
ATOM 8873 N N . TYR F 1 202 ? 41.496 83.065 170.483 1.00 30.32 199 TYR F N 1
ATOM 8874 C CA . TYR F 1 202 ? 42.764 83.565 169.976 1.00 30.64 199 TYR F CA 1
ATOM 8875 C C . TYR F 1 202 ? 42.588 84.134 168.553 1.00 31.24 199 TYR F C 1
ATOM 8876 O O . TYR F 1 202 ? 43.362 84.979 168.085 1.00 31.50 199 TYR F O 1
ATOM 8886 N N . ALA G 1 3 ? 92.036 101.069 129.902 1.00 43.10 0 ALA G N 1
ATOM 8887 C CA . ALA G 1 3 ? 92.436 99.905 130.759 1.00 43.38 0 ALA G CA 1
ATOM 8888 C C . ALA G 1 3 ? 91.377 98.791 130.699 1.00 43.09 0 ALA G C 1
ATOM 8889 O O . ALA G 1 3 ? 90.877 98.322 131.739 1.00 43.76 0 ALA G O 1
ATOM 8899 N N . LYS G 1 5 ? 89.596 95.237 130.343 1.00 34.87 2 LYS G N 1
ATOM 8900 C CA . LYS G 1 5 ? 89.850 93.926 130.914 1.00 32.16 2 LYS G CA 1
ATOM 8901 C C . LYS G 1 5 ? 88.992 92.803 130.294 1.00 30.02 2 LYS G C 1
ATOM 8902 O O . LYS G 1 5 ? 87.750 92.862 130.248 1.00 29.04 2 LYS G O 1
ATOM 8908 N N . ILE G 1 6 ? 89.683 91.770 129.824 1.00 27.48 3 ILE G N 1
ATOM 8909 C CA . ILE G 1 6 ? 89.055 90.638 129.141 1.00 25.04 3 ILE G CA 1
ATOM 8910 C C . ILE G 1 6 ? 89.282 89.296 129.881 1.00 24.91 3 ILE G C 1
ATOM 8911 O O . ILE G 1 6 ? 90.422 88.950 130.247 1.00 24.35 3 ILE G O 1
ATOM 8916 N N . LEU G 1 7 ? 88.191 88.563 130.124 1.00 24.29 4 LEU G N 1
ATOM 8917 C CA . LEU G 1 7 ? 88.281 87.186 130.613 1.00 23.74 4 LEU G CA 1
ATOM 8918 C C . LEU G 1 7 ? 88.226 86.282 129.405 1.00 23.43 4 LEU G C 1
ATOM 8919 O O . LEU G 1 7 ? 87.227 86.271 128.696 1.00 23.57 4 LEU G O 1
ATOM 8924 N N . LEU G 1 8 ? 89.287 85.511 129.181 1.00 23.05 5 LEU G N 1
ATOM 8925 C CA . LEU G 1 8 ? 89.292 84.583 128.072 1.00 24.27 5 LEU G CA 1
ATOM 8926 C C . LEU G 1 8 ? 89.325 83.140 128.550 1.00 24.56 5 LEU G C 1
ATOM 8927 O O . LEU G 1 8 ? 90.319 82.690 129.137 1.00 25.39 5 LEU G O 1
ATOM 8932 N N . ILE G 1 9 ? 88.238 82.424 128.299 1.00 24.69 6 ILE G N 1
ATOM 8933 C CA . ILE G 1 9 ? 88.115 81.031 128.725 1.00 25.63 6 ILE G CA 1
ATOM 8934 C C . ILE G 1 9 ? 88.519 80.109 127.568 1.00 24.91 6 ILE G C 1
ATOM 8935 O O . ILE G 1 9 ? 87.977 80.196 126.482 1.00 24.39 6 ILE G O 1
ATOM 8940 N N . GLY G 1 10 ? 89.489 79.245 127.821 1.00 25.86 7 GLY G N 1
ATOM 8941 C CA . GLY G 1 10 ? 90.006 78.323 126.809 1.00 27.40 7 GLY G CA 1
ATOM 8942 C C . GLY G 1 10 ? 91.226 78.887 126.116 1.00 28.96 7 GLY G C 1
ATOM 8943 O O . GLY G 1 10 ? 91.507 78.531 124.958 1.00 30.28 7 GLY G O 1
ATOM 8944 N N . ALA G 1 11 ? 91.963 79.751 126.819 1.00 29.87 8 ALA G N 1
ATOM 8945 C CA . ALA G 1 11 ? 93.109 80.480 126.230 1.00 31.00 8 ALA G CA 1
ATOM 8946 C C . ALA G 1 11 ? 94.280 79.602 125.767 1.00 31.83 8 ALA G C 1
ATOM 8947 O O . ALA G 1 11 ? 95.119 80.051 124.979 1.00 32.45 8 ALA G O 1
ATOM 8949 N N . SER G 1 12 ? 94.351 78.365 126.257 1.00 32.29 9 SER G N 1
ATOM 8950 C CA . SER G 1 12 ? 95.458 77.462 125.901 1.00 32.79 9 SER G CA 1
ATOM 8951 C C . SER G 1 12 ? 95.197 76.521 124.705 1.00 32.80 9 SER G C 1
ATOM 8952 O O . SER G 1 12 ? 96.103 75.802 124.277 1.00 32.33 9 SER G O 1
ATOM 8955 N N . GLY G 1 13 ? 93.988 76.544 124.143 1.00 32.89 10 GLY G N 1
ATOM 8956 C CA . GLY G 1 13 ? 93.724 75.791 122.911 1.00 33.14 10 GLY G CA 1
ATOM 8957 C C . GLY G 1 13 ? 94.333 76.480 121.695 1.00 33.15 10 GLY G C 1
ATOM 8958 O O . GLY G 1 13 ? 94.858 77.568 121.801 1.00 33.80 10 GLY G O 1
ATOM 8959 N N . THR G 1 14 ? 94.270 75.852 120.531 1.00 33.56 11 THR G N 1
ATOM 8960 C CA . THR G 1 14 ? 94.776 76.483 119.294 1.00 33.58 11 THR G CA 1
ATOM 8961 C C . THR G 1 14 ? 94.039 77.784 119.007 1.00 32.40 11 THR G C 1
ATOM 8962 O O . THR G 1 14 ? 94.657 78.821 118.826 1.00 32.48 11 THR G O 1
ATOM 8966 N N . LEU G 1 15 ? 92.717 77.722 118.984 1.00 31.40 12 LEU G N 1
ATOM 8967 C CA . LEU G 1 15 ? 91.901 78.905 118.786 1.00 30.92 12 LEU G CA 1
ATOM 8968 C C . LEU G 1 15 ? 92.149 79.932 119.901 1.00 29.80 12 LEU G C 1
ATOM 8969 O O . LEU G 1 15 ? 92.430 81.097 119.607 1.00 29.76 12 LEU G O 1
ATOM 8974 N N . GLY G 1 16 ? 92.011 79.502 121.161 1.00 28.49 13 GLY G N 1
ATOM 8975 C CA . GLY G 1 16 ? 92.141 80.400 122.313 1.00 28.20 13 GLY G CA 1
ATOM 8976 C C . GLY G 1 16 ? 93.474 81.138 122.325 1.00 28.05 13 GLY G C 1
ATOM 8977 O O . GLY G 1 16 ? 93.536 82.308 122.701 1.00 27.92 13 GLY G O 1
ATOM 8978 N N . SER G 1 17 ? 94.538 80.453 121.901 1.00 27.55 14 SER G N 1
ATOM 8979 C CA . SER G 1 17 ? 95.862 81.055 121.794 1.00 28.21 14 SER G CA 1
ATOM 8980 C C . SER G 1 17 ? 95.918 82.169 120.762 1.00 27.51 14 SER G C 1
ATOM 8981 O O . SER G 1 17 ? 96.478 83.249 121.014 1.00 27.41 14 SER G O 1
ATOM 8984 N N . ALA G 1 18 ? 95.365 81.882 119.594 1.00 27.39 15 ALA G N 1
ATOM 8985 C CA . ALA G 1 18 ? 95.278 82.844 118.513 1.00 26.88 15 ALA G CA 1
ATOM 8986 C C . ALA G 1 18 ? 94.483 84.066 118.985 1.00 26.49 15 ALA G C 1
ATOM 8987 O O . ALA G 1 18 ? 94.890 85.206 118.745 1.00 25.85 15 ALA G O 1
ATOM 8989 N N . VAL G 1 19 ? 93.356 83.823 119.662 1.00 26.16 16 VAL G N 1
ATOM 8990 C CA . VAL G 1 19 ? 92.541 84.901 120.227 1.00 25.83 16 VAL G CA 1
ATOM 8991 C C . VAL G 1 19 ? 93.354 85.720 121.252 1.00 26.19 16 VAL G C 1
ATOM 8992 O O . VAL G 1 19 ? 93.362 86.957 121.200 1.00 25.90 16 VAL G O 1
ATOM 8996 N N . LYS G 1 20 ? 94.041 85.033 122.173 1.00 26.36 17 LYS G N 1
ATOM 8997 C CA . LYS G 1 20 ? 94.853 85.704 123.217 1.00 26.64 17 LYS G CA 1
ATOM 8998 C C . LYS G 1 20 ? 95.894 86.621 122.584 1.00 27.10 17 LYS G C 1
ATOM 8999 O O . LYS G 1 20 ? 96.020 87.771 122.977 1.00 26.18 17 LYS G O 1
ATOM 9005 N N . GLU G 1 21 ? 96.594 86.117 121.568 1.00 28.33 18 GLU G N 1
ATOM 9006 C CA . GLU G 1 21 ? 97.625 86.881 120.852 1.00 30.02 18 GLU G CA 1
ATOM 9007 C C . GLU G 1 21 ? 97.111 88.228 120.350 1.00 29.40 18 GLU G C 1
ATOM 9008 O O . GLU G 1 21 ? 97.767 89.230 120.547 1.00 29.57 18 GLU G O 1
ATOM 9014 N N . ARG G 1 22 ? 95.931 88.262 119.737 1.00 28.98 19 ARG G N 1
ATOM 9015 C CA . ARG G 1 22 ? 95.349 89.537 119.274 1.00 28.74 19 ARG G CA 1
ATOM 9016 C C . ARG G 1 22 ? 94.846 90.436 120.387 1.00 28.53 19 ARG G C 1
ATOM 9017 O O . ARG G 1 22 ? 95.125 91.628 120.374 1.00 28.57 19 ARG G O 1
ATOM 9025 N N . LEU G 1 23 ? 94.103 89.869 121.343 1.00 27.76 20 LEU G N 1
ATOM 9026 C CA . LEU G 1 23 ? 93.405 90.667 122.340 1.00 27.89 20 LEU G CA 1
ATOM 9027 C C . LEU G 1 23 ? 94.331 91.357 123.324 1.00 28.58 20 LEU G C 1
ATOM 9028 O O . LEU G 1 23 ? 94.088 92.511 123.691 1.00 27.38 20 LEU G O 1
ATOM 9033 N N . GLU G 1 24 ? 95.398 90.661 123.726 1.00 28.69 21 GLU G N 1
ATOM 9034 C CA . GLU G 1 24 ? 96.291 91.153 124.780 1.00 30.18 21 GLU G CA 1
ATOM 9035 C C . GLU G 1 24 ? 97.120 92.355 124.313 1.00 30.35 21 GLU G C 1
ATOM 9036 O O . GLU G 1 24 ? 97.730 93.040 125.121 1.00 29.82 21 GLU G O 1
ATOM 9042 N N . LYS G 1 25 ? 97.123 92.595 123.004 1.00 30.72 22 LYS G N 1
ATOM 9043 C CA . LYS G 1 25 ? 97.745 93.783 122.417 1.00 31.65 22 LYS G CA 1
ATOM 9044 C C . LYS G 1 25 ? 96.960 95.066 122.749 1.00 31.37 22 LYS G C 1
ATOM 9045 O O . LYS G 1 25 ? 97.496 96.168 122.701 1.00 30.54 22 LYS G O 1
ATOM 9051 N N . LYS G 1 26 ? 95.689 94.889 123.098 1.00 31.21 23 LYS G N 1
ATOM 9052 C CA . LYS G 1 26 ? 94.736 95.981 123.259 1.00 31.98 23 LYS G CA 1
ATOM 9053 C C . LYS G 1 26 ? 94.095 96.009 124.638 1.00 31.62 23 LYS G C 1
ATOM 9054 O O . LYS G 1 26 ? 93.305 96.920 124.928 1.00 32.87 23 LYS G O 1
ATOM 9060 N N . ALA G 1 27 ? 94.402 95.006 125.467 1.00 30.82 24 ALA G N 1
ATOM 9061 C CA . ALA G 1 27 ? 93.709 94.802 126.740 1.00 29.97 24 ALA G CA 1
ATOM 9062 C C . ALA G 1 27 ? 94.483 93.898 127.693 1.00 30.02 24 ALA G C 1
ATOM 9063 O O . ALA G 1 27 ? 95.365 93.149 127.258 1.00 29.32 24 ALA G O 1
ATOM 9065 N N . GLU G 1 28 ? 94.157 93.991 128.989 1.00 29.93 25 GLU G N 1
ATOM 9066 C CA . GLU G 1 28 ? 94.561 92.979 129.978 1.00 31.11 25 GLU G CA 1
ATOM 9067 C C . GLU G 1 28 ? 93.663 91.748 129.814 1.00 30.27 25 GLU G C 1
ATOM 9068 O O . GLU G 1 28 ? 92.440 91.836 129.958 1.00 30.63 25 GLU G O 1
ATOM 9074 N N . VAL G 1 29 ? 94.277 90.615 129.479 1.00 29.60 26 VAL G N 1
ATOM 9075 C CA . VAL G 1 29 ? 93.575 89.358 129.373 1.00 28.79 26 VAL G CA 1
ATOM 9076 C C . VAL G 1 29 ? 93.837 88.558 130.639 1.00 28.33 26 VAL G C 1
ATOM 9077 O O . VAL G 1 29 ? 94.984 88.312 130.971 1.00 27.35 26 VAL G O 1
ATOM 9081 N N . ILE G 1 30 ? 92.761 88.168 131.328 1.00 27.93 27 ILE G N 1
ATOM 9082 C CA . ILE G 1 30 ? 92.790 87.156 132.381 1.00 27.26 27 ILE G CA 1
ATOM 9083 C C . ILE G 1 30 ? 92.371 85.824 131.743 1.00 27.15 27 ILE G C 1
ATOM 9084 O O . ILE G 1 30 ? 91.289 85.730 131.161 1.00 26.62 27 ILE G O 1
ATOM 9089 N N . THR G 1 31 ? 93.218 84.807 131.839 1.00 26.16 28 THR G N 1
ATOM 9090 C CA . THR G 1 31 ? 92.902 83.514 131.215 1.00 25.73 28 THR G CA 1
ATOM 9091 C C . THR G 1 31 ? 92.230 82.539 132.181 1.00 26.23 28 THR G C 1
ATOM 9092 O O . THR G 1 31 ? 92.500 82.550 133.388 1.00 24.96 28 THR G O 1
ATOM 9096 N N . ALA G 1 32 ? 91.356 81.702 131.634 1.00 27.18 29 ALA G N 1
ATOM 9097 C CA . ALA G 1 32 ? 90.744 80.620 132.389 1.00 28.34 29 ALA G CA 1
ATOM 9098 C C . ALA G 1 32 ? 90.723 79.345 131.557 1.00 29.10 29 ALA G C 1
ATOM 9099 O O . ALA G 1 32 ? 90.646 79.386 130.310 1.00 28.99 29 ALA G O 1
ATOM 9101 N N . GLY G 1 33 ? 90.841 78.215 132.255 1.00 29.39 30 GLY G N 1
ATOM 9102 C CA . GLY G 1 33 ? 90.765 76.901 131.622 1.00 29.92 30 GLY G CA 1
ATOM 9103 C C . GLY G 1 33 ? 90.553 75.809 132.632 1.00 29.89 30 GLY G C 1
ATOM 9104 O O . GLY G 1 33 ? 90.598 76.042 133.835 1.00 29.68 30 GLY G O 1
ATOM 9105 N N . ARG G 1 34 ? 90.360 74.598 132.139 1.00 30.65 31 ARG G N 1
ATOM 9106 C CA . ARG G 1 34 ? 90.111 73.476 133.024 1.00 30.97 31 ARG G CA 1
ATOM 9107 C C . ARG G 1 34 ? 91.305 73.177 133.928 1.00 31.09 31 ARG G C 1
ATOM 9108 O O . ARG G 1 34 ? 91.150 73.042 135.147 1.00 31.22 31 ARG G O 1
ATOM 9116 N N . HIS G 1 35 ? 92.492 73.095 133.345 1.00 31.57 32 HIS G N 1
ATOM 9117 C CA . HIS G 1 35 ? 93.673 72.783 134.138 1.00 32.50 32 HIS G CA 1
ATOM 9118 C C . HIS G 1 35 ? 94.729 73.884 134.192 1.00 33.79 32 HIS G C 1
ATOM 9119 O O . HIS G 1 35 ? 95.613 73.830 135.049 1.00 34.83 32 HIS G O 1
ATOM 9126 N N . SER G 1 36 ? 94.600 74.894 133.326 1.00 34.92 33 SER G N 1
ATOM 9127 C CA . SER G 1 36 ? 95.579 75.986 133.255 1.00 35.85 33 SER G CA 1
ATOM 9128 C C . SER G 1 36 ? 94.946 77.377 133.108 1.00 35.61 33 SER G C 1
ATOM 9129 O O . SER G 1 36 ? 93.769 77.514 132.774 1.00 36.38 33 SER G O 1
ATOM 9132 N N . GLY G 1 37 ? 95.739 78.412 133.350 1.00 35.11 34 GLY G N 1
ATOM 9133 C CA . GLY G 1 37 ? 95.260 79.780 133.236 1.00 34.41 34 GLY G CA 1
ATOM 9134 C C . GLY G 1 37 ? 95.333 80.505 134.564 1.00 34.12 34 GLY G C 1
ATOM 9135 O O . GLY G 1 37 ? 95.616 79.891 135.592 1.00 33.57 34 GLY G O 1
ATOM 9136 N N . ASP G 1 38 ? 95.076 81.811 134.537 1.00 34.02 35 ASP G N 1
ATOM 9137 C CA . ASP G 1 38 ? 94.998 82.636 135.753 1.00 33.60 35 ASP G CA 1
ATOM 9138 C C . ASP G 1 38 ? 93.946 82.113 136.733 1.00 33.23 35 ASP G C 1
ATOM 9139 O O . ASP G 1 38 ? 94.132 82.156 137.935 1.00 33.03 35 ASP G O 1
ATOM 9144 N N . VAL G 1 39 ? 92.837 81.611 136.206 1.00 32.60 36 VAL G N 1
ATOM 9145 C CA . VAL G 1 39 ? 91.827 80.981 137.040 1.00 31.92 36 VAL G CA 1
ATOM 9146 C C . VAL G 1 39 ? 91.471 79.665 136.372 1.00 30.29 36 VAL G C 1
ATOM 9147 O O . VAL G 1 39 ? 91.536 79.552 135.162 1.00 30.30 36 VAL G O 1
ATOM 9151 N N . THR G 1 40 ? 91.125 78.663 137.162 1.00 29.10 37 THR G N 1
ATOM 9152 C CA . THR G 1 40 ? 90.681 77.397 136.609 1.00 27.82 37 THR G CA 1
ATOM 9153 C C . THR G 1 40 ? 89.179 77.269 136.789 1.00 27.41 37 THR G C 1
ATOM 9154 O O . THR G 1 40 ? 88.615 77.711 137.808 1.00 26.22 37 THR G O 1
ATOM 9158 N N . VAL G 1 41 ? 88.550 76.647 135.795 1.00 26.09 38 VAL G N 1
ATOM 9159 C CA . VAL G 1 41 ? 87.104 76.513 135.740 1.00 26.18 38 VAL G CA 1
ATOM 9160 C C . VAL G 1 41 ? 86.716 75.194 135.044 1.00 25.96 38 VAL G C 1
ATOM 9161 O O . VAL G 1 41 ? 87.356 74.806 134.063 1.00 25.48 38 VAL G O 1
ATOM 9165 N N . ASP G 1 42 ? 85.701 74.507 135.583 1.00 25.78 39 ASP G N 1
ATOM 9166 C CA . ASP G 1 42 ? 85.030 73.383 134.912 1.00 25.40 39 ASP G CA 1
ATOM 9167 C C . ASP G 1 42 ? 83.668 73.901 134.422 1.00 25.51 39 ASP G C 1
ATOM 9168 O O . ASP G 1 42 ? 82.729 74.091 135.210 1.00 24.29 39 ASP G O 1
ATOM 9173 N N . ILE G 1 43 ? 83.571 74.154 133.119 1.00 25.04 40 ILE G N 1
ATOM 9174 C CA . ILE G 1 43 ? 82.372 74.756 132.567 1.00 25.99 40 ILE G CA 1
ATOM 9175 C C . ILE G 1 43 ? 81.128 73.840 132.624 1.00 25.61 40 ILE G C 1
ATOM 9176 O O . ILE G 1 43 ? 79.991 74.333 132.528 1.00 25.95 40 ILE G O 1
ATOM 9181 N N . THR G 1 44 ? 81.352 72.538 132.833 1.00 24.85 41 THR G N 1
ATOM 9182 C CA . THR G 1 44 ? 80.285 71.574 133.043 1.00 24.54 41 THR G CA 1
ATOM 9183 C C . THR G 1 44 ? 79.750 71.581 134.487 1.00 24.96 41 THR G C 1
ATOM 9184 O O . THR G 1 44 ? 78.784 70.869 134.797 1.00 25.33 41 THR G O 1
ATOM 9188 N N . ASN G 1 45 ? 80.375 72.356 135.364 1.00 25.08 42 ASN G N 1
ATOM 9189 C CA . ASN G 1 45 ? 79.986 72.418 136.784 1.00 25.97 42 ASN G CA 1
ATOM 9190 C C . ASN G 1 45 ? 79.570 73.859 137.094 1.00 26.55 42 ASN G C 1
ATOM 9191 O O . ASN G 1 45 ? 80.430 74.740 137.151 1.00 26.13 42 ASN G O 1
ATOM 9196 N N . ILE G 1 46 ? 78.272 74.129 137.291 1.00 27.36 43 ILE G N 1
ATOM 9197 C CA . ILE G 1 46 ? 77.870 75.547 137.500 1.00 27.99 43 ILE G CA 1
ATOM 9198 C C . ILE G 1 46 ? 78.469 76.161 138.770 1.00 28.33 43 ILE G C 1
ATOM 9199 O O . ILE G 1 46 ? 78.717 77.371 138.808 1.00 28.81 43 ILE G O 1
ATOM 9204 N N . ASP G 1 47 ? 78.736 75.353 139.796 1.00 27.51 44 ASP G N 1
ATOM 9205 C CA . ASP G 1 47 ? 79.404 75.900 140.990 1.00 28.39 44 ASP G CA 1
ATOM 9206 C C . ASP G 1 47 ? 80.828 76.391 140.699 1.00 27.35 44 ASP G C 1
ATOM 9207 O O . ASP G 1 47 ? 81.314 77.338 141.327 1.00 26.56 44 ASP G O 1
ATOM 9212 N N . SER G 1 48 ? 81.497 75.721 139.768 1.00 26.30 45 SER G N 1
ATOM 9213 C CA . SER G 1 48 ? 82.870 76.086 139.356 1.00 25.36 45 SER G CA 1
ATOM 9214 C C . SER G 1 48 ? 82.839 77.370 138.523 1.00 24.94 45 SER G C 1
ATOM 9215 O O . SER G 1 48 ? 83.705 78.252 138.670 1.00 25.54 45 SER G O 1
ATOM 9218 N N . ILE G 1 49 ? 81.832 77.505 137.667 1.00 24.01 46 ILE G N 1
ATOM 9219 C CA . ILE G 1 49 ? 81.653 78.759 136.917 1.00 23.35 46 ILE G CA 1
ATOM 9220 C C . ILE G 1 49 ? 81.405 79.942 137.869 1.00 23.59 46 ILE G C 1
ATOM 9221 O O . ILE G 1 49 ? 81.995 81.007 137.691 1.00 23.79 46 ILE G O 1
ATOM 9226 N N . LYS G 1 50 ? 80.534 79.753 138.866 1.00 23.02 47 LYS G N 1
ATOM 9227 C CA . LYS G 1 50 ? 80.234 80.797 139.852 1.00 23.67 47 LYS G CA 1
ATOM 9228 C C . LYS G 1 50 ? 81.471 81.197 140.664 1.00 24.36 47 LYS G C 1
ATOM 9229 O O . LYS G 1 50 ? 81.719 82.388 140.903 1.00 24.26 47 LYS G O 1
ATOM 9235 N N . LYS G 1 51 ? 82.248 80.216 141.113 1.00 25.23 48 LYS G N 1
ATOM 9236 C CA . LYS G 1 51 ? 83.453 80.577 141.834 1.00 26.08 48 LYS G CA 1
ATOM 9237 C C . LYS G 1 51 ? 84.466 81.358 140.951 1.00 26.14 48 LYS G C 1
ATOM 9238 O O . LYS G 1 51 ? 85.088 82.321 141.428 1.00 25.41 48 LYS G O 1
ATOM 9252 N N . TYR G 1 53 ? 83.748 83.486 138.462 1.00 26.42 50 TYR G N 1
ATOM 9253 C CA . TYR G 1 53 ? 83.223 84.846 138.435 1.00 26.29 50 TYR G CA 1
ATOM 9254 C C . TYR G 1 53 ? 83.444 85.595 139.753 1.00 27.89 50 TYR G C 1
ATOM 9255 O O . TYR G 1 53 ? 83.759 86.793 139.732 1.00 27.94 50 TYR G O 1
ATOM 9264 N N . GLU G 1 54 ? 83.301 84.886 140.877 1.00 28.83 51 GLU G N 1
ATOM 9265 C CA . GLU G 1 54 ? 83.551 85.459 142.197 1.00 31.10 51 GLU G CA 1
ATOM 9266 C C . GLU G 1 54 ? 85.016 85.928 142.347 1.00 31.38 51 GLU G C 1
ATOM 9267 O O . GLU G 1 54 ? 85.271 87.013 142.846 1.00 31.40 51 GLU G O 1
ATOM 9273 N N . GLN G 1 55 ? 85.965 85.121 141.883 1.00 32.07 52 GLN G N 1
ATOM 9274 C CA . GLN G 1 55 ? 87.384 85.457 141.989 1.00 32.53 52 GLN G CA 1
ATOM 9275 C C . GLN G 1 55 ? 87.800 86.578 141.057 1.00 32.33 52 GLN G C 1
ATOM 9276 O O . GLN G 1 55 ? 88.528 87.482 141.459 1.00 31.55 52 GLN G O 1
ATOM 9282 N N . VAL G 1 56 ? 87.340 86.496 139.809 1.00 31.13 53 VAL G N 1
ATOM 9283 C CA . VAL G 1 56 ? 87.727 87.419 138.760 1.00 31.63 53 VAL G CA 1
ATOM 9284 C C . VAL G 1 56 ? 87.218 88.851 139.035 1.00 31.98 53 VAL G C 1
ATOM 9285 O O . VAL G 1 56 ? 87.917 89.835 138.761 1.00 31.73 53 VAL G O 1
ATOM 9289 N N . GLY G 1 57 ? 86.002 88.963 139.567 1.00 32.38 54 GLY G N 1
ATOM 9290 C CA . GLY G 1 57 ? 85.319 90.267 139.666 1.00 32.46 54 GLY G CA 1
ATOM 9291 C C . GLY G 1 57 ? 84.856 90.803 138.311 1.00 32.20 54 GLY G C 1
ATOM 9292 O O . GLY G 1 57 ? 84.597 90.033 137.381 1.00 33.44 54 GLY G O 1
ATOM 9293 N N . LYS G 1 58 ? 84.767 92.123 138.187 1.00 31.77 55 LYS G N 1
ATOM 9294 C CA . LYS G 1 58 ? 84.183 92.746 137.007 1.00 31.59 55 LYS G CA 1
ATOM 9295 C C . LYS G 1 58 ? 85.159 92.890 135.827 1.00 30.40 55 LYS G C 1
ATOM 9296 O O . LYS G 1 58 ? 86.312 93.280 136.005 1.00 30.42 55 LYS G O 1
ATOM 9302 N N . VAL G 1 59 ? 84.681 92.536 134.634 1.00 28.74 56 VAL G N 1
ATOM 9303 C CA . VAL G 1 59 ? 85.458 92.646 133.402 1.00 27.76 56 VAL G CA 1
ATOM 9304 C C . VAL G 1 59 ? 84.645 93.369 132.327 1.00 27.68 56 VAL G C 1
ATOM 9305 O O . VAL G 1 59 ? 83.429 93.555 132.465 1.00 27.20 56 VAL G O 1
ATOM 9309 N N . ASP G 1 60 ? 85.320 93.793 131.262 1.00 27.49 57 ASP G N 1
ATOM 9310 C CA . ASP G 1 60 ? 84.647 94.442 130.145 1.00 27.68 57 ASP G CA 1
ATOM 9311 C C . ASP G 1 60 ? 84.176 93.446 129.096 1.00 26.72 57 ASP G C 1
ATOM 9312 O O . ASP G 1 60 ? 83.198 93.679 128.396 1.00 26.51 57 ASP G O 1
ATOM 9317 N N . ALA G 1 61 ? 84.857 92.314 128.992 1.00 25.90 58 ALA G N 1
ATOM 9318 C CA . ALA G 1 61 ? 84.428 91.299 128.029 1.00 24.70 58 ALA G CA 1
ATOM 9319 C C . ALA G 1 61 ? 84.717 89.891 128.552 1.00 24.67 58 ALA G C 1
ATOM 9320 O O . ALA G 1 61 ? 85.762 89.631 129.183 1.00 23.66 58 ALA G O 1
ATOM 9322 N N . ILE G 1 62 ? 83.763 88.997 128.296 1.00 24.65 59 ILE G N 1
ATOM 9323 C CA . ILE G 1 62 ? 83.906 87.599 128.568 1.00 24.49 59 ILE G CA 1
ATOM 9324 C C . ILE G 1 62 ? 83.908 86.933 127.204 1.00 25.10 59 ILE G C 1
ATOM 9325 O O . ILE G 1 62 ? 82.968 87.099 126.422 1.00 25.80 59 ILE G O 1
ATOM 9330 N N . VAL G 1 63 ? 84.978 86.206 126.908 1.00 25.21 60 VAL G N 1
ATOM 9331 C CA . VAL G 1 63 ? 85.157 85.558 125.599 1.00 25.37 60 VAL G CA 1
ATOM 9332 C C . VAL G 1 63 ? 85.384 84.090 125.836 1.00 25.65 60 VAL G C 1
ATOM 9333 O O . VAL G 1 63 ? 86.270 83.721 126.604 1.00 26.24 60 VAL G O 1
ATOM 9337 N N . SER G 1 64 ? 84.575 83.261 125.190 1.00 26.21 61 SER G N 1
ATOM 9338 C CA . SER G 1 64 ? 84.662 81.812 125.325 1.00 27.18 61 SER G CA 1
ATOM 9339 C C . SER G 1 64 ? 85.174 81.160 124.051 1.00 27.33 61 SER G C 1
ATOM 9340 O O . SER G 1 64 ? 84.453 81.093 123.052 1.00 27.44 61 SER G O 1
ATOM 9343 N N . ALA G 1 65 ? 86.422 80.708 124.076 1.00 28.50 62 ALA G N 1
ATOM 9344 C CA . ALA G 1 65 ? 86.976 79.887 123.003 1.00 30.26 62 ALA G CA 1
ATOM 9345 C C . ALA G 1 65 ? 87.145 78.458 123.514 1.00 31.47 62 ALA G C 1
ATOM 9346 O O . ALA G 1 65 ? 88.182 77.835 123.316 1.00 32.42 62 ALA G O 1
ATOM 9348 N N . THR G 1 66 ? 86.108 77.937 124.170 1.00 32.31 63 THR G N 1
ATOM 9349 C CA . THR G 1 66 ? 86.173 76.632 124.821 1.00 32.47 63 THR G CA 1
ATOM 9350 C C . THR G 1 66 ? 84.892 75.798 124.575 1.00 32.75 63 THR G C 1
ATOM 9351 O O . THR G 1 66 ? 83.936 76.289 123.995 1.00 32.63 63 THR G O 1
ATOM 9355 N N . GLY G 1 67 ? 84.879 74.553 125.059 1.00 33.73 64 GLY G N 1
ATOM 9356 C CA . GLY G 1 67 ? 83.676 73.705 125.051 1.00 33.17 64 GLY G CA 1
ATOM 9357 C C . GLY G 1 67 ? 83.960 72.482 124.218 1.00 33.54 64 GLY G C 1
ATOM 9358 O O . GLY G 1 67 ? 84.513 72.589 123.110 1.00 34.40 64 GLY G O 1
ATOM 9359 N N . SER G 1 68 ? 83.608 71.320 124.760 1.00 33.58 65 SER G N 1
ATOM 9360 C CA . SER G 1 68 ? 83.889 70.047 124.126 1.00 33.16 65 SER G CA 1
ATOM 9361 C C . SER G 1 68 ? 82.634 69.443 123.539 1.00 32.50 65 SER G C 1
ATOM 9362 O O . SER G 1 68 ? 81.562 69.579 124.096 1.00 30.78 65 SER G O 1
ATOM 9365 N N . ALA G 1 69 ? 82.794 68.798 122.389 1.00 32.49 66 ALA G N 1
ATOM 9366 C CA . ALA G 1 69 ? 81.708 68.065 121.747 1.00 32.76 66 ALA G CA 1
ATOM 9367 C C . ALA G 1 69 ? 82.169 66.655 121.390 1.00 32.89 66 ALA G C 1
ATOM 9368 O O . ALA G 1 69 ? 83.275 66.455 120.863 1.00 33.03 66 ALA G O 1
ATOM 9370 N N . THR G 1 70 ? 81.302 65.686 121.681 1.00 32.89 67 THR G N 1
ATOM 9371 C CA . THR G 1 70 ? 81.444 64.322 121.233 1.00 32.69 67 THR G CA 1
ATOM 9372 C C . THR G 1 70 ? 81.478 64.283 119.693 1.00 32.38 67 THR G C 1
ATOM 9373 O O . THR G 1 70 ? 80.663 64.935 119.033 1.00 32.23 67 THR G O 1
ATOM 9377 N N . PHE G 1 71 ? 82.437 63.541 119.135 1.00 32.19 68 PHE G N 1
ATOM 9378 C CA . PHE G 1 71 ? 82.415 63.176 117.706 1.00 32.25 68 PHE G CA 1
ATOM 9379 C C . PHE G 1 71 ? 82.132 61.689 117.569 1.00 31.00 68 PHE G C 1
ATOM 9380 O O . PHE G 1 71 ? 82.943 60.851 117.965 1.00 30.62 68 PHE G O 1
ATOM 9388 N N . SER G 1 72 ? 80.965 61.377 117.021 1.00 28.73 69 SER G N 1
ATOM 9389 C CA . SER G 1 72 ? 80.514 60.020 116.940 1.00 27.94 69 SER G CA 1
ATOM 9390 C C . SER G 1 72 ? 79.681 59.852 115.710 1.00 26.69 69 SER G C 1
ATOM 9391 O O . SER G 1 72 ? 78.823 60.721 115.415 1.00 26.72 69 SER G O 1
ATOM 9394 N N . PRO G 1 73 ? 79.875 58.722 115.016 1.00 25.82 70 PRO G N 1
ATOM 9395 C CA . PRO G 1 73 ? 78.950 58.396 113.933 1.00 25.19 70 PRO G CA 1
ATOM 9396 C C . PRO G 1 73 ? 77.554 58.395 114.547 1.00 24.50 70 PRO G C 1
ATOM 9397 O O . PRO G 1 73 ? 77.396 58.013 115.712 1.00 23.45 70 PRO G O 1
ATOM 9401 N N . LEU G 1 74 ? 76.568 58.817 113.774 1.00 24.16 71 LEU G N 1
ATOM 9402 C CA . LEU G 1 74 ? 75.204 59.023 114.273 1.00 25.06 71 LEU G CA 1
ATOM 9403 C C . LEU G 1 74 ? 74.558 57.750 114.834 1.00 25.89 71 LEU G C 1
ATOM 9404 O O . LEU G 1 74 ? 73.861 57.786 115.849 1.00 26.75 71 LEU G O 1
ATOM 9409 N N . THR G 1 75 ? 74.775 56.629 114.167 1.00 26.87 72 THR G N 1
ATOM 9410 C CA . THR G 1 75 ? 74.207 55.366 114.632 1.00 27.72 72 THR G CA 1
ATOM 9411 C C . THR G 1 75 ? 74.888 54.801 115.875 1.00 27.67 72 THR G C 1
ATOM 9412 O O . THR G 1 75 ? 74.335 53.927 116.511 1.00 27.45 72 THR G O 1
ATOM 9416 N N . GLU G 1 76 ? 76.054 55.337 116.245 1.00 27.92 73 GLU G N 1
ATOM 9417 C CA . GLU G 1 76 ? 76.685 55.007 117.519 1.00 28.50 73 GLU G CA 1
ATOM 9418 C C . GLU G 1 76 ? 76.513 56.112 118.561 1.00 27.77 73 GLU G C 1
ATOM 9419 O O . GLU G 1 76 ? 77.091 56.034 119.650 1.00 27.72 73 GLU G O 1
ATOM 9425 N N . LEU G 1 77 ? 75.750 57.150 118.232 1.00 26.87 74 LEU G N 1
ATOM 9426 C CA . LEU G 1 77 ? 75.632 58.271 119.137 1.00 26.61 74 LEU G CA 1
ATOM 9427 C C . LEU G 1 77 ? 74.489 58.001 120.112 1.00 26.78 74 LEU G C 1
ATOM 9428 O O . LEU G 1 77 ? 73.319 58.022 119.742 1.00 28.10 74 LEU G O 1
ATOM 9433 N N . THR G 1 78 ? 74.847 57.660 121.342 1.00 26.04 75 THR G N 1
ATOM 9434 C CA . THR G 1 78 ? 73.864 57.381 122.385 1.00 25.20 75 THR G CA 1
ATOM 9435 C C . THR G 1 78 ? 73.477 58.691 123.081 1.00 24.76 75 THR G C 1
ATOM 9436 O O . THR G 1 78 ? 74.178 59.699 122.940 1.00 24.93 75 THR G O 1
ATOM 9440 N N . PRO G 1 79 ? 72.337 58.718 123.804 1.00 24.68 76 PRO G N 1
ATOM 9441 C CA . PRO G 1 79 ? 72.068 59.916 124.647 1.00 24.50 76 PRO G CA 1
ATOM 9442 C C . PRO G 1 79 ? 73.200 60.258 125.630 1.00 24.56 76 PRO G C 1
ATOM 9443 O O . PRO G 1 79 ? 73.470 61.443 125.901 1.00 24.05 76 PRO G O 1
ATOM 9447 N N . GLU G 1 80 ? 73.835 59.225 126.174 1.00 24.71 77 GLU G N 1
ATOM 9448 C CA . GLU G 1 80 ? 74.914 59.403 127.138 1.00 25.72 77 GLU G CA 1
ATOM 9449 C C . GLU G 1 80 ? 76.141 60.075 126.483 1.00 25.48 77 GLU G C 1
ATOM 9450 O O . GLU G 1 80 ? 76.753 60.968 127.073 1.00 25.88 77 GLU G O 1
ATOM 9456 N N . LYS G 1 81 ? 76.473 59.682 125.254 1.00 25.51 78 LYS G N 1
ATOM 9457 C CA . LYS G 1 81 ? 77.566 60.314 124.505 1.00 26.11 78 LYS G CA 1
ATOM 9458 C C . LYS G 1 81 ? 77.197 61.752 124.140 1.00 25.89 78 LYS G C 1
ATOM 9459 O O . LYS G 1 81 ? 78.031 62.680 124.215 1.00 25.75 78 LYS G O 1
ATOM 9465 N N . ASN G 1 82 ? 75.948 61.923 123.719 1.00 25.31 79 ASN G N 1
ATOM 9466 C CA . ASN G 1 82 ? 75.445 63.237 123.360 1.00 25.19 79 ASN G CA 1
ATOM 9467 C C . ASN G 1 82 ? 75.415 64.196 124.549 1.00 25.10 79 ASN G C 1
ATOM 9468 O O . ASN G 1 82 ? 75.636 65.396 124.366 1.00 25.72 79 ASN G O 1
ATOM 9473 N N . ALA G 1 83 ? 75.155 63.670 125.748 1.00 24.67 80 ALA G N 1
ATOM 9474 C CA . ALA G 1 83 ? 75.166 64.462 126.977 1.00 24.59 80 ALA G CA 1
ATOM 9475 C C . ALA G 1 83 ? 76.508 65.157 127.237 1.00 24.95 80 ALA G C 1
ATOM 9476 O O . ALA G 1 83 ? 76.531 66.227 127.845 1.00 24.85 80 ALA G O 1
ATOM 9478 N N . VAL G 1 84 ? 77.615 64.560 126.798 1.00 25.07 81 VAL G N 1
ATOM 9479 C CA . VAL G 1 84 ? 78.930 65.211 126.936 1.00 26.03 81 VAL G CA 1
ATOM 9480 C C . VAL G 1 84 ? 78.926 66.593 126.252 1.00 25.76 81 VAL G C 1
ATOM 9481 O O . VAL G 1 84 ? 79.310 67.573 126.858 1.00 24.45 81 VAL G O 1
ATOM 9485 N N . THR G 1 85 ? 78.434 66.652 125.002 1.00 26.14 82 THR G N 1
ATOM 9486 C CA . THR G 1 85 ? 78.312 67.897 124.256 1.00 26.05 82 THR G CA 1
ATOM 9487 C C . THR G 1 85 ? 77.353 68.889 124.915 1.00 26.29 82 THR G C 1
ATOM 9488 O O . THR G 1 85 ? 77.635 70.085 125.002 1.00 25.53 82 THR G O 1
ATOM 9492 N N . ILE G 1 86 ? 76.209 68.374 125.329 1.00 27.22 83 ILE G N 1
ATOM 9493 C CA . ILE G 1 86 ? 75.166 69.180 125.972 1.00 28.28 83 ILE G CA 1
ATOM 9494 C C . ILE G 1 86 ? 75.713 69.877 127.231 1.00 28.86 83 ILE G C 1
ATOM 9495 O O . ILE G 1 86 ? 75.425 71.047 127.480 1.00 29.36 83 ILE G O 1
ATOM 9500 N N . SER G 1 87 ? 76.534 69.175 127.996 1.00 28.49 84 SER G N 1
ATOM 9501 C CA . SER G 1 87 ? 77.007 69.729 129.241 1.00 29.69 84 SER G CA 1
ATOM 9502 C C . SER G 1 87 ? 78.173 70.709 129.040 1.00 29.31 84 SER G C 1
ATOM 9503 O O . SER G 1 87 ? 78.455 71.510 129.910 1.00 29.74 84 SER G O 1
ATOM 9506 N N . SER G 1 88 ? 78.850 70.642 127.896 1.00 30.04 85 SER G N 1
ATOM 9507 C CA . SER G 1 88 ? 80.106 71.381 127.717 1.00 29.68 85 SER G CA 1
ATOM 9508 C C . SER G 1 88 ? 80.002 72.454 126.624 1.00 29.30 85 SER G C 1
ATOM 9509 O O . SER G 1 88 ? 79.746 73.619 126.927 1.00 28.72 85 SER G O 1
ATOM 9512 N N . LYS G 1 89 ? 80.176 72.061 125.359 1.00 28.42 86 LYS G N 1
ATOM 9513 C CA . LYS G 1 89 ? 80.097 73.013 124.244 1.00 28.83 86 LYS G CA 1
ATOM 9514 C C . LYS G 1 89 ? 78.780 73.805 124.199 1.00 28.66 86 LYS G C 1
ATOM 9515 O O . LYS G 1 89 ? 78.781 74.978 123.841 1.00 28.50 86 LYS G O 1
ATOM 9521 N N . LEU G 1 90 ? 77.664 73.156 124.511 1.00 27.88 87 LEU G N 1
ATOM 9522 C CA . LEU G 1 90 ? 76.372 73.834 124.482 1.00 27.05 87 LEU G CA 1
ATOM 9523 C C . LEU G 1 90 ? 76.070 74.477 125.861 1.00 27.35 87 LEU G C 1
ATOM 9524 O O . LEU G 1 90 ? 76.068 75.689 126.005 1.00 27.14 87 LEU G O 1
ATOM 9529 N N . GLY G 1 91 ? 75.839 73.652 126.864 1.00 27.67 88 GLY G N 1
ATOM 9530 C CA . GLY G 1 91 ? 75.411 74.117 128.196 1.00 28.43 88 GLY G CA 1
ATOM 9531 C C . GLY G 1 91 ? 76.476 74.912 128.932 1.00 27.91 88 GLY G C 1
ATOM 9532 O O . GLY G 1 91 ? 76.166 75.881 129.614 1.00 28.46 88 GLY G O 1
ATOM 9533 N N . GLY G 1 92 ? 77.729 74.494 128.801 1.00 27.42 89 GLY G N 1
ATOM 9534 C CA . GLY G 1 92 ? 78.821 75.163 129.498 1.00 26.70 89 GLY G CA 1
ATOM 9535 C C . GLY G 1 92 ? 78.974 76.569 128.957 1.00 26.75 89 GLY G C 1
ATOM 9536 O O . GLY G 1 92 ? 79.071 77.525 129.729 1.00 26.21 89 GLY G O 1
ATOM 9537 N N . GLN G 1 93 ? 78.994 76.706 127.625 1.00 25.54 90 GLN G N 1
ATOM 9538 C CA . GLN G 1 93 ? 79.162 78.038 127.044 1.00 25.40 90 GLN G CA 1
ATOM 9539 C C . GLN G 1 93 ? 77.977 78.953 127.404 1.00 25.18 90 GLN G C 1
ATOM 9540 O O . GLN G 1 93 ? 78.186 80.135 127.707 1.00 25.09 90 GLN G O 1
ATOM 9546 N N . ILE G 1 94 ? 76.758 78.409 127.358 1.00 23.70 91 ILE G N 1
ATOM 9547 C CA . ILE G 1 94 ? 75.555 79.173 127.701 1.00 23.75 91 ILE G CA 1
ATOM 9548 C C . ILE G 1 94 ? 75.495 79.560 129.206 1.00 24.46 91 ILE G C 1
ATOM 9549 O O . ILE G 1 94 ? 75.101 80.696 129.562 1.00 24.69 91 ILE G O 1
ATOM 9554 N N . ASN G 1 95 ? 75.872 78.626 130.075 1.00 23.98 92 ASN G N 1
ATOM 9555 C CA . ASN G 1 95 ? 75.949 78.910 131.519 1.00 24.32 92 ASN G CA 1
ATOM 9556 C C . ASN G 1 95 ? 76.985 79.959 131.871 1.00 24.47 92 ASN G C 1
ATOM 9557 O O . ASN G 1 95 ? 76.833 80.660 132.861 1.00 24.98 92 ASN G O 1
ATOM 9562 N N . LEU G 1 96 ? 78.017 80.091 131.032 1.00 25.36 93 LEU G N 1
ATOM 9563 C CA . LEU G 1 96 ? 78.970 81.209 131.122 1.00 24.62 93 LEU G CA 1
ATOM 9564 C C . LEU G 1 96 ? 78.279 82.557 130.998 1.00 24.96 93 LEU G C 1
ATOM 9565 O O . LEU G 1 96 ? 78.632 83.539 131.694 1.00 25.53 93 LEU G O 1
ATOM 9570 N N . VAL G 1 97 ? 77.300 82.625 130.103 1.00 24.60 94 VAL G N 1
ATOM 9571 C CA . VAL G 1 97 ? 76.485 83.830 129.947 1.00 24.00 94 VAL G CA 1
ATOM 9572 C C . VAL G 1 97 ? 75.463 84.048 131.092 1.00 24.13 94 VAL G C 1
ATOM 9573 O O . VAL G 1 97 ? 75.343 85.164 131.620 1.00 25.05 94 VAL G O 1
ATOM 9577 N N . LEU G 1 98 ? 74.695 83.020 131.429 1.00 23.09 95 LEU G N 1
ATOM 9578 C CA . LEU G 1 98 ? 73.617 83.127 132.410 1.00 23.57 95 LEU G CA 1
ATOM 9579 C C . LEU G 1 98 ? 74.163 83.462 133.769 1.00 23.71 95 LEU G C 1
ATOM 9580 O O . LEU G 1 98 ? 73.459 84.041 134.618 1.00 23.34 95 LEU G O 1
ATOM 9585 N N . LEU G 1 99 ? 75.413 83.070 133.983 1.00 23.13 96 LEU G N 1
ATOM 9586 C CA . LEU G 1 99 ? 76.034 83.262 135.274 1.00 23.28 96 LEU G CA 1
ATOM 9587 C C . LEU G 1 99 ? 76.973 84.483 135.261 1.00 23.00 96 LEU G C 1
ATOM 9588 O O . LEU G 1 99 ? 77.419 84.919 136.307 1.00 22.16 96 LEU G O 1
ATOM 9593 N N . GLY G 1 100 ? 77.228 85.029 134.071 1.00 23.30 97 GLY G N 1
ATOM 9594 C CA . GLY G 1 100 ? 78.209 86.094 133.906 1.00 23.36 97 GLY G CA 1
ATOM 9595 C C . GLY G 1 100 ? 77.714 87.535 133.738 1.00 23.73 97 GLY G C 1
ATOM 9596 O O . GLY G 1 100 ? 78.520 88.453 133.788 1.00 22.99 97 GLY G O 1
ATOM 9597 N N . ILE G 1 101 ? 76.411 87.745 133.530 1.00 24.48 98 ILE G N 1
ATOM 9598 C CA . ILE G 1 101 ? 75.907 89.087 133.204 1.00 24.86 98 ILE G CA 1
ATOM 9599 C C . ILE G 1 101 ? 76.330 90.101 134.276 1.00 25.70 98 ILE G C 1
ATOM 9600 O O . ILE G 1 101 ? 76.776 91.206 133.928 1.00 25.22 98 ILE G O 1
ATOM 9605 N N . ASP G 1 102 ? 76.242 89.708 135.558 1.00 25.99 99 ASP G N 1
ATOM 9606 C CA . ASP G 1 102 ? 76.597 90.591 136.672 1.00 27.76 99 ASP G CA 1
ATOM 9607 C C . ASP G 1 102 ? 78.108 90.800 136.821 1.00 27.35 99 ASP G C 1
ATOM 9608 O O . ASP G 1 102 ? 78.534 91.544 137.704 1.00 26.52 99 ASP G O 1
ATOM 9613 N N . SER G 1 103 ? 78.909 90.116 136.000 1.00 26.39 100 SER G N 1
ATOM 9614 C CA . SER G 1 103 ? 80.367 90.289 136.024 1.00 26.93 100 SER G CA 1
ATOM 9615 C C . SER G 1 103 ? 80.827 91.252 134.931 1.00 26.69 100 SER G C 1
ATOM 9616 O O . SER G 1 103 ? 81.997 91.635 134.880 1.00 27.58 100 SER G O 1
ATOM 9619 N N . LEU G 1 104 ? 79.910 91.647 134.058 1.00 26.40 101 LEU G N 1
ATOM 9620 C CA . LEU G 1 104 ? 80.270 92.569 132.991 1.00 25.40 101 LEU G CA 1
ATOM 9621 C C . LEU G 1 104 ? 80.014 94.008 133.404 1.00 26.07 101 LEU G C 1
ATOM 9622 O O . LEU G 1 104 ? 78.958 94.314 133.986 1.00 25.61 101 LEU G O 1
ATOM 9627 N N . ASN G 1 105 ? 81.004 94.878 133.136 1.00 26.02 102 ASN G N 1
ATOM 9628 C CA . ASN G 1 105 ? 80.808 96.316 133.174 1.00 25.98 102 ASN G CA 1
ATOM 9629 C C . ASN G 1 105 ? 79.742 96.756 132.163 1.00 26.72 102 ASN G C 1
ATOM 9630 O O . ASN G 1 105 ? 79.472 96.059 131.177 1.00 26.57 102 ASN G O 1
ATOM 9635 N N . ASP G 1 106 ? 79.136 97.910 132.414 1.00 27.35 103 ASP G N 1
ATOM 9636 C CA . ASP G 1 106 ? 78.197 98.502 131.455 1.00 27.98 103 ASP G CA 1
ATOM 9637 C C . ASP G 1 106 ? 78.848 98.526 130.083 1.00 28.03 103 ASP G C 1
ATOM 9638 O O . ASP G 1 106 ? 80.062 98.822 129.969 1.00 28.07 103 ASP G O 1
ATOM 9643 N N . LYS G 1 107 ? 78.057 98.174 129.066 1.00 27.05 104 LYS G N 1
ATOM 9644 C CA . LYS G 1 107 ? 78.502 98.170 127.679 1.00 27.42 104 LYS G CA 1
ATOM 9645 C C . LYS G 1 107 ? 79.587 97.114 127.367 1.00 26.81 104 LYS G C 1
ATOM 9646 O O . LYS G 1 107 ? 80.246 97.187 126.305 1.00 27.04 104 LYS G O 1
ATOM 9652 N N . GLY G 1 108 ? 79.752 96.143 128.269 1.00 25.07 105 GLY G N 1
ATOM 9653 C CA . GLY G 1 108 ? 80.585 94.952 128.015 1.00 24.04 105 GLY G CA 1
ATOM 9654 C C . GLY G 1 108 ? 80.003 93.978 126.970 1.00 24.34 105 GLY G C 1
ATOM 9655 O O . GLY G 1 108 ? 78.942 94.236 126.354 1.00 23.86 105 GLY G O 1
ATOM 9656 N N . SER G 1 109 ? 80.687 92.854 126.760 1.00 23.75 106 SER G N 1
ATOM 9657 C CA . SER G 1 109 ? 80.279 91.911 125.718 1.00 24.47 106 SER G CA 1
ATOM 9658 C C . SER G 1 109 ? 80.559 90.474 126.075 1.00 24.33 106 SER G C 1
ATOM 9659 O O . SER G 1 109 ? 81.455 90.170 126.885 1.00 24.90 106 SER G O 1
ATOM 9662 N N . PHE G 1 110 ? 79.762 89.596 125.479 1.00 23.23 107 PHE G N 1
ATOM 9663 C CA . PHE G 1 110 ? 80.042 88.187 125.500 1.00 23.57 107 PHE G CA 1
ATOM 9664 C C . PHE G 1 110 ? 80.382 87.812 124.060 1.00 24.16 107 PHE G C 1
ATOM 9665 O O . PHE G 1 110 ? 79.773 88.340 123.108 1.00 24.93 107 PHE G O 1
ATOM 9673 N N . THR G 1 111 ? 81.328 86.896 123.902 1.00 23.08 108 THR G N 1
ATOM 9674 C CA . THR G 1 111 ? 81.575 86.275 122.596 1.00 24.03 108 THR G CA 1
ATOM 9675 C C . THR G 1 111 ? 81.727 84.770 122.774 1.00 23.41 108 THR G C 1
ATOM 9676 O O . THR G 1 111 ? 82.597 84.311 123.527 1.00 23.42 108 THR G O 1
ATOM 9680 N N . LEU G 1 112 ? 80.864 83.998 122.116 1.00 24.47 109 LEU G N 1
ATOM 9681 C CA . LEU G 1 112 ? 80.967 82.521 122.205 1.00 25.21 109 LEU G CA 1
ATOM 9682 C C . LEU G 1 112 ? 81.404 81.896 120.870 1.00 25.65 109 LEU G C 1
ATOM 9683 O O . LEU G 1 112 ? 81.313 82.537 119.807 1.00 25.56 109 LEU G O 1
ATOM 9688 N N . THR G 1 113 ? 81.881 80.650 120.927 1.00 26.22 110 THR G N 1
ATOM 9689 C CA . THR G 1 113 ? 82.321 79.926 119.732 1.00 26.37 110 THR G CA 1
ATOM 9690 C C . THR G 1 113 ? 81.302 78.874 119.273 1.00 26.22 110 THR G C 1
ATOM 9691 O O . THR G 1 113 ? 80.784 78.091 120.074 1.00 26.11 110 THR G O 1
ATOM 9695 N N . THR G 1 114 ? 81.002 78.900 117.988 1.00 26.46 111 THR G N 1
ATOM 9696 C CA . THR G 1 114 ? 80.157 77.883 117.364 1.00 26.16 111 THR G CA 1
ATOM 9697 C C . THR G 1 114 ? 80.996 77.092 116.367 1.00 25.88 111 THR G C 1
ATOM 9698 O O . THR G 1 114 ? 81.918 76.399 116.790 1.00 25.51 111 THR G O 1
ATOM 9702 N N . GLY G 1 115 ? 80.684 77.146 115.069 1.00 26.02 112 GLY G N 1
ATOM 9703 C CA . GLY G 1 115 ? 81.437 76.330 114.096 1.00 26.24 112 GLY G CA 1
ATOM 9704 C C . GLY G 1 115 ? 80.664 75.960 112.836 1.00 27.79 112 GLY G C 1
ATOM 9705 O O . GLY G 1 115 ? 79.438 75.812 112.869 1.00 27.74 112 GLY G O 1
ATOM 9706 N N . ILE G 1 116 ? 81.399 75.772 111.738 1.00 28.29 113 ILE G N 1
ATOM 9707 C CA . ILE G 1 116 ? 80.845 75.523 110.415 1.00 28.37 113 ILE G CA 1
ATOM 9708 C C . ILE G 1 116 ? 79.979 74.262 110.309 1.00 30.35 113 ILE G C 1
ATOM 9709 O O . ILE G 1 116 ? 79.120 74.178 109.443 1.00 28.76 113 ILE G O 1
ATOM 9730 N N . GLU G 1 119 ? 76.266 74.294 109.448 1.00 32.92 116 GLU G N 1
ATOM 9731 C CA . GLU G 1 119 ? 75.822 74.818 108.153 1.00 32.98 116 GLU G CA 1
ATOM 9732 C C . GLU G 1 119 ? 76.388 73.958 107.020 1.00 31.07 116 GLU G C 1
ATOM 9733 O O . GLU G 1 119 ? 75.879 73.970 105.903 1.00 29.92 116 GLU G O 1
ATOM 9739 N N . ASP G 1 120 ? 77.492 73.269 107.305 1.00 28.98 117 ASP G N 1
ATOM 9740 C CA . ASP G 1 120 ? 78.236 72.492 106.295 1.00 27.79 117 ASP G CA 1
ATOM 9741 C C . ASP G 1 120 ? 78.599 71.131 106.941 1.00 26.98 117 ASP G C 1
ATOM 9742 O O . ASP G 1 120 ? 79.759 70.905 107.359 1.00 26.40 117 ASP G O 1
ATOM 9747 N N . PRO G 1 121 ? 77.577 70.251 107.087 1.00 25.42 118 PRO G N 1
ATOM 9748 C CA . PRO G 1 121 ? 77.733 69.086 107.950 1.00 24.74 118 PRO G CA 1
ATOM 9749 C C . PRO G 1 121 ? 78.654 67.978 107.427 1.00 23.71 118 PRO G C 1
ATOM 9750 O O . PRO G 1 121 ? 78.803 67.752 106.204 1.00 23.09 118 PRO G O 1
ATOM 9754 N N . ILE G 1 122 ? 79.275 67.313 108.387 1.00 23.02 119 ILE G N 1
ATOM 9755 C CA . ILE G 1 122 ? 80.154 66.200 108.148 1.00 23.72 119 ILE G CA 1
ATOM 9756 C C . ILE G 1 122 ? 79.707 65.004 108.970 1.00 23.79 119 ILE G C 1
ATOM 9757 O O . ILE G 1 122 ? 79.083 65.142 110.042 1.00 22.71 119 ILE G O 1
ATOM 9762 N N . VAL G 1 123 ? 80.064 63.825 108.460 1.00 23.71 120 VAL G N 1
ATOM 9763 C CA . VAL G 1 123 ? 79.910 62.568 109.163 1.00 23.29 120 VAL G CA 1
ATOM 9764 C C . VAL G 1 123 ? 80.551 62.693 110.565 1.00 22.98 120 VAL G C 1
ATOM 9765 O O . VAL G 1 123 ? 81.662 63.209 110.708 1.00 22.19 120 VAL G O 1
ATOM 9769 N N . GLN G 1 124 ? 79.818 62.234 111.585 1.00 23.48 121 GLN G N 1
ATOM 9770 C CA . GLN G 1 124 ? 80.208 62.311 113.013 1.00 23.49 121 GLN G CA 1
ATOM 9771 C C . GLN G 1 124 ? 79.941 63.641 113.646 1.00 23.93 121 GLN G C 1
ATOM 9772 O O . GLN G 1 124 ? 80.210 63.826 114.857 1.00 24.70 121 GLN G O 1
ATOM 9778 N N . GLY G 1 125 ? 79.459 64.589 112.842 1.00 23.80 122 GLY G N 1
ATOM 9779 C CA . GLY G 1 125 ? 79.267 65.956 113.295 1.00 23.91 122 GLY G CA 1
ATOM 9780 C C . GLY G 1 125 ? 77.961 66.360 113.976 1.00 24.83 122 GLY G C 1
ATOM 9781 O O . GLY G 1 125 ? 77.837 67.511 114.407 1.00 25.64 122 GLY G O 1
ATOM 9782 N N . ALA G 1 126 ? 76.996 65.450 114.108 1.00 24.38 123 ALA G N 1
ATOM 9783 C CA . ALA G 1 126 ? 75.618 65.852 114.490 1.00 24.54 123 ALA G CA 1
ATOM 9784 C C . ALA G 1 126 ? 75.537 66.450 115.900 1.00 24.28 123 ALA G C 1
ATOM 9785 O O . ALA G 1 126 ? 74.780 67.407 116.148 1.00 23.97 123 ALA G O 1
ATOM 9787 N N . SER G 1 127 ? 76.347 65.917 116.808 1.00 24.63 124 SER G N 1
ATOM 9788 C CA . SER G 1 127 ? 76.358 66.439 118.187 1.00 25.31 124 SER G CA 1
ATOM 9789 C C . SER G 1 127 ? 76.956 67.844 118.232 1.00 24.68 124 SER G C 1
ATOM 9790 O O . SER G 1 127 ? 76.338 68.775 118.737 1.00 25.11 124 SER G O 1
ATOM 9793 N N . ALA G 1 128 ? 78.144 67.997 117.657 1.00 24.59 125 ALA G N 1
ATOM 9794 C CA . ALA G 1 128 ? 78.758 69.310 117.502 1.00 24.20 125 ALA G CA 1
ATOM 9795 C C . ALA G 1 128 ? 77.834 70.319 116.779 1.00 24.15 125 ALA G C 1
ATOM 9796 O O . ALA G 1 128 ? 77.693 71.453 117.238 1.00 22.52 125 ALA G O 1
ATOM 9798 N N . ALA G 1 129 ? 77.187 69.879 115.689 1.00 24.17 126 ALA G N 1
ATOM 9799 C CA . ALA G 1 129 ? 76.212 70.704 114.960 1.00 24.77 126 ALA G CA 1
ATOM 9800 C C . ALA G 1 129 ? 75.083 71.185 115.886 1.00 25.04 126 ALA G C 1
ATOM 9801 O O . ALA G 1 129 ? 74.698 72.357 115.872 1.00 25.58 126 ALA G O 1
ATOM 9811 N N . ALA G 1 131 ? 75.121 71.558 119.210 1.00 25.69 128 ALA G N 1
ATOM 9812 C CA . ALA G 1 131 ? 75.693 72.585 120.071 1.00 25.17 128 ALA G CA 1
ATOM 9813 C C . ALA G 1 131 ? 75.861 73.951 119.364 1.00 24.81 128 ALA G C 1
ATOM 9814 O O . ALA G 1 131 ? 75.459 74.951 119.909 1.00 24.26 128 ALA G O 1
ATOM 9816 N N . ASN G 1 132 ? 76.454 73.969 118.161 1.00 26.41 129 ASN G N 1
ATOM 9817 C CA . ASN G 1 132 ? 76.688 75.208 117.394 1.00 26.27 129 ASN G CA 1
ATOM 9818 C C . ASN G 1 132 ? 75.372 75.927 117.080 1.00 26.68 129 ASN G C 1
ATOM 9819 O O . ASN G 1 132 ? 75.277 77.128 117.288 1.00 27.42 129 ASN G O 1
ATOM 9824 N N . GLY G 1 133 ? 74.374 75.180 116.586 1.00 26.03 130 GLY G N 1
ATOM 9825 C CA . GLY G 1 133 ? 73.026 75.707 116.356 1.00 25.09 130 GLY G CA 1
ATOM 9826 C C . GLY G 1 133 ? 72.330 76.255 117.610 1.00 25.06 130 GLY G C 1
ATOM 9827 O O . GLY G 1 133 ? 71.653 77.272 117.537 1.00 24.58 130 GLY G O 1
ATOM 9828 N N . ALA G 1 134 ? 72.478 75.586 118.753 1.00 23.66 131 ALA G N 1
ATOM 9829 C CA . ALA G 1 134 ? 71.902 76.077 120.010 1.00 23.79 131 ALA G CA 1
ATOM 9830 C C . ALA G 1 134 ? 72.547 77.397 120.477 1.00 23.83 131 ALA G C 1
ATOM 9831 O O . ALA G 1 134 ? 71.861 78.332 120.884 1.00 22.97 131 ALA G O 1
ATOM 9833 N N . VAL G 1 135 ? 73.880 77.443 120.460 1.00 24.62 132 VAL G N 1
ATOM 9834 C CA . VAL G 1 135 ? 74.598 78.619 120.952 1.00 24.93 132 VAL G CA 1
ATOM 9835 C C . VAL G 1 135 ? 74.327 79.807 120.039 1.00 25.22 132 VAL G C 1
ATOM 9836 O O . VAL G 1 135 ? 74.192 80.938 120.524 1.00 25.67 132 VAL G O 1
ATOM 9840 N N . THR G 1 136 ? 74.280 79.552 118.719 1.00 25.13 133 THR G N 1
ATOM 9841 C CA . THR G 1 136 ? 73.936 80.565 117.735 1.00 25.16 133 THR G CA 1
ATOM 9842 C C . THR G 1 136 ? 72.577 81.196 118.053 1.00 25.55 133 THR G C 1
ATOM 9843 O O . THR G 1 136 ? 72.471 82.418 118.230 1.00 24.61 133 THR G O 1
ATOM 9847 N N . ALA G 1 137 ? 71.546 80.350 118.153 1.00 25.15 134 ALA G N 1
ATOM 9848 C CA . ALA G 1 137 ? 70.202 80.838 118.389 1.00 25.31 134 ALA G CA 1
ATOM 9849 C C . ALA G 1 137 ? 70.076 81.465 119.813 1.00 25.30 134 ALA G C 1
ATOM 9850 O O . ALA G 1 137 ? 69.455 82.522 119.997 1.00 26.12 134 ALA G O 1
ATOM 9852 N N . PHE G 1 138 ? 70.668 80.830 120.813 1.00 25.41 135 PHE G N 1
ATOM 9853 C CA . PHE G 1 138 ? 70.699 81.462 122.148 1.00 25.70 135 PHE G CA 1
ATOM 9854 C C . PHE G 1 138 ? 71.239 82.902 122.131 1.00 25.83 135 PHE G C 1
ATOM 9855 O O . PHE G 1 138 ? 70.569 83.824 122.622 1.00 25.53 135 PHE G O 1
ATOM 9863 N N . ALA G 1 139 ? 72.417 83.107 121.537 1.00 25.47 136 ALA G N 1
ATOM 9864 C CA . ALA G 1 139 ? 73.037 84.438 121.517 1.00 25.23 136 ALA G CA 1
ATOM 9865 C C . ALA G 1 139 ? 72.236 85.476 120.714 1.00 26.35 136 ALA G C 1
ATOM 9866 O O . ALA G 1 139 ? 72.140 86.631 121.125 1.00 26.72 136 ALA G O 1
ATOM 9868 N N . LYS G 1 140 ? 71.677 85.077 119.570 1.00 26.29 137 LYS G N 1
ATOM 9869 C CA . LYS G 1 140 ? 70.837 85.984 118.789 1.00 27.23 137 LYS G CA 1
ATOM 9870 C C . LYS G 1 140 ? 69.662 86.515 119.635 1.00 27.19 137 LYS G C 1
ATOM 9871 O O . LYS G 1 140 ? 69.364 87.724 119.657 1.00 27.39 137 LYS G O 1
ATOM 9877 N N . SER G 1 141 ? 69.017 85.590 120.342 1.00 26.20 138 SER G N 1
ATOM 9878 C CA . SER G 1 141 ? 67.874 85.905 121.157 1.00 26.43 138 SER G CA 1
ATOM 9879 C C . SER G 1 141 ? 68.214 86.647 122.463 1.00 26.44 138 SER G C 1
ATOM 9880 O O . SER G 1 141 ? 67.527 87.619 122.833 1.00 26.86 138 SER G O 1
ATOM 9883 N N . ALA G 1 142 ? 69.275 86.230 123.152 1.00 26.32 139 ALA G N 1
ATOM 9884 C CA . ALA G 1 142 ? 69.699 86.902 124.403 1.00 26.12 139 ALA G CA 1
ATOM 9885 C C . ALA G 1 142 ? 70.135 88.333 124.164 1.00 25.58 139 ALA G C 1
ATOM 9886 O O . ALA G 1 142 ? 69.993 89.164 125.039 1.00 25.46 139 ALA G O 1
ATOM 9888 N N . ALA G 1 143 ? 70.640 88.621 122.963 1.00 24.74 140 ALA G N 1
ATOM 9889 C CA . ALA G 1 143 ? 71.042 89.967 122.590 1.00 23.96 140 ALA G CA 1
ATOM 9890 C C . ALA G 1 143 ? 69.965 91.048 122.841 1.00 23.95 140 ALA G C 1
ATOM 9891 O O . ALA G 1 143 ? 70.303 92.166 123.248 1.00 23.87 140 ALA G O 1
ATOM 9893 N N . ILE G 1 144 ? 68.685 90.705 122.647 1.00 23.12 141 ILE G N 1
ATOM 9894 C CA . ILE G 1 144 ? 67.598 91.680 122.811 1.00 23.59 141 ILE G CA 1
ATOM 9895 C C . ILE G 1 144 ? 67.188 91.892 124.279 1.00 23.93 141 ILE G C 1
ATOM 9896 O O . ILE G 1 144 ? 66.428 92.787 124.557 1.00 22.87 141 ILE G O 1
ATOM 9901 N N . GLU G 1 145 ? 67.708 91.082 125.200 1.00 23.60 142 GLU G N 1
ATOM 9902 C CA . GLU G 1 145 ? 67.397 91.259 126.617 1.00 25.28 142 GLU G CA 1
ATOM 9903 C C . GLU G 1 145 ? 68.621 91.595 127.467 1.00 25.07 142 GLU G C 1
ATOM 9904 O O . GLU G 1 145 ? 68.527 91.596 128.680 1.00 25.11 142 GLU G O 1
ATOM 9918 N N . PRO G 1 147 ? 71.010 93.597 129.641 1.00 26.37 144 PRO G N 1
ATOM 9919 C CA . PRO G 1 147 ? 70.947 94.879 130.342 1.00 26.15 144 PRO G CA 1
ATOM 9920 C C . PRO G 1 147 ? 72.206 95.749 130.161 1.00 26.04 144 PRO G C 1
ATOM 9921 O O . PRO G 1 147 ? 73.245 95.244 129.773 1.00 26.16 144 PRO G O 1
ATOM 9925 N N . ARG G 1 148 ? 72.085 97.059 130.412 1.00 25.39 145 ARG G N 1
ATOM 9926 C CA . ARG G 1 148 ? 73.235 97.951 130.601 1.00 23.87 145 ARG G CA 1
ATOM 9927 C C . ARG G 1 148 ? 74.117 98.038 129.358 1.00 23.57 145 ARG G C 1
ATOM 9928 O O . ARG G 1 148 ? 75.330 98.187 129.480 1.00 23.13 145 ARG G O 1
ATOM 9936 N N . GLY G 1 149 ? 73.510 97.959 128.167 1.00 23.03 146 GLY G N 1
ATOM 9937 C CA . GLY G 1 149 ? 74.237 98.060 126.898 1.00 22.70 146 GLY G CA 1
ATOM 9938 C C . GLY G 1 149 ? 75.140 96.875 126.584 1.00 23.72 146 GLY G C 1
ATOM 9939 O O . GLY G 1 149 ? 75.930 96.905 125.611 1.00 24.10 146 GLY G O 1
ATOM 9940 N N . ILE G 1 150 ? 75.021 95.801 127.365 1.00 23.98 147 ILE G N 1
ATOM 9941 C CA . ILE G 1 150 ? 75.831 94.604 127.113 1.00 23.72 147 ILE G CA 1
ATOM 9942 C C . ILE G 1 150 ? 75.501 94.003 125.737 1.00 23.22 147 ILE G C 1
ATOM 9943 O O . ILE G 1 150 ? 74.348 94.027 125.289 1.00 22.70 147 ILE G O 1
ATOM 9948 N N . ARG G 1 151 ? 76.539 93.546 125.040 1.00 22.75 148 ARG G N 1
ATOM 9949 C CA . ARG G 1 151 ? 76.383 92.912 123.732 1.00 22.18 148 ARG G CA 1
ATOM 9950 C C . ARG G 1 151 ? 76.798 91.432 123.808 1.00 22.55 148 ARG G C 1
ATOM 9951 O O . ARG G 1 151 ? 77.498 91.028 124.756 1.00 20.73 148 ARG G O 1
ATOM 9959 N N . ILE G 1 152 ? 76.319 90.632 122.836 1.00 22.70 149 ILE G N 1
ATOM 9960 C CA . ILE G 1 152 ? 76.665 89.207 122.695 1.00 22.55 149 ILE G CA 1
ATOM 9961 C C . ILE G 1 152 ? 76.689 88.785 121.220 1.00 23.23 149 ILE G C 1
ATOM 9962 O O . ILE G 1 152 ? 75.761 89.087 120.473 1.00 23.62 149 ILE G O 1
ATOM 9967 N N . ASN G 1 153 ? 77.760 88.111 120.812 1.00 22.52 150 ASN G N 1
ATOM 9968 C CA . ASN G 1 153 ? 77.899 87.623 119.439 1.00 23.00 150 ASN G CA 1
ATOM 9969 C C . ASN G 1 153 ? 78.518 86.244 119.516 1.00 23.12 150 ASN G C 1
ATOM 9970 O O . ASN G 1 153 ? 79.015 85.829 120.590 1.00 23.00 150 ASN G O 1
ATOM 9975 N N . THR G 1 154 ? 78.468 85.528 118.397 1.00 22.22 151 THR G N 1
ATOM 9976 C CA . THR G 1 154 ? 79.156 84.254 118.286 1.00 22.16 151 THR G CA 1
ATOM 9977 C C . THR G 1 154 ? 80.127 84.278 117.147 1.00 22.12 151 THR G C 1
ATOM 9978 O O . THR G 1 154 ? 79.937 85.032 116.173 1.00 22.13 151 THR G O 1
ATOM 9982 N N . VAL G 1 155 ? 81.179 83.463 117.247 1.00 22.34 152 VAL G N 1
ATOM 9983 C CA . VAL G 1 155 ? 82.110 83.338 116.133 1.00 23.17 152 VAL G CA 1
ATOM 9984 C C . VAL G 1 155 ? 82.061 81.910 115.664 1.00 24.19 152 VAL G C 1
ATOM 9985 O O . VAL G 1 155 ? 82.207 80.965 116.468 1.00 25.33 152 VAL G O 1
ATOM 9989 N N . SER G 1 156 ? 81.885 81.750 114.354 1.00 24.67 153 SER G N 1
ATOM 9990 C CA . SER G 1 156 ? 81.762 80.442 113.764 1.00 24.72 153 SER G CA 1
ATOM 9991 C C . SER G 1 156 ? 82.943 80.131 112.835 1.00 24.23 153 SER G C 1
ATOM 9992 O O . SER G 1 156 ? 82.936 80.494 111.657 1.00 24.21 153 SER G O 1
ATOM 9995 N N . PRO G 1 157 ? 83.954 79.424 113.356 1.00 24.22 154 PRO G N 1
ATOM 9996 C CA . PRO G 1 157 ? 85.122 79.044 112.533 1.00 24.01 154 PRO G CA 1
ATOM 9997 C C . PRO G 1 157 ? 84.922 77.835 111.620 1.00 24.04 154 PRO G C 1
ATOM 9998 O O . PRO G 1 157 ? 84.197 76.896 111.982 1.00 24.44 154 PRO G O 1
ATOM 10002 N N . ASN G 1 158 ? 85.540 77.889 110.438 1.00 23.94 155 ASN G N 1
ATOM 10003 C CA . ASN G 1 158 ? 85.861 76.695 109.626 1.00 25.30 155 ASN G CA 1
ATOM 10004 C C . ASN G 1 158 ? 86.959 75.871 110.351 1.00 26.03 155 ASN G C 1
ATOM 10005 O O . ASN G 1 158 ? 87.498 76.299 111.409 1.00 25.07 155 ASN G O 1
ATOM 10010 N N . VAL G 1 159 ? 87.273 74.690 109.811 1.00 26.43 156 VAL G N 1
ATOM 10011 C CA . VAL G 1 159 ? 88.395 73.905 110.331 1.00 26.95 156 VAL G CA 1
ATOM 10012 C C . VAL G 1 159 ? 89.658 74.771 110.216 1.00 26.44 156 VAL G C 1
ATOM 10013 O O . VAL G 1 159 ? 89.847 75.433 109.225 1.00 26.66 156 VAL G O 1
ATOM 10017 N N . LEU G 1 160 ? 90.497 74.766 111.247 1.00 26.81 157 LEU G N 1
ATOM 10018 C CA . LEU G 1 160 ? 91.689 75.623 111.285 1.00 26.47 157 LEU G CA 1
ATOM 10019 C C . LEU G 1 160 ? 92.903 75.058 110.540 1.00 27.29 157 LEU G C 1
ATOM 10020 O O . LEU G 1 160 ? 93.138 73.856 110.573 1.00 27.29 157 LEU G O 1
ATOM 10025 N N . GLU G 1 161 ? 93.686 75.929 109.890 1.00 27.50 158 GLU G N 1
ATOM 10026 C CA . GLU G 1 161 ? 94.903 75.497 109.224 1.00 29.27 158 GLU G CA 1
ATOM 10027 C C . GLU G 1 161 ? 95.848 74.816 110.204 1.00 29.70 158 GLU G C 1
ATOM 10028 O O . GLU G 1 161 ? 96.519 73.858 109.847 1.00 30.24 158 GLU G O 1
ATOM 10034 N N . GLU G 1 162 ? 95.869 75.305 111.438 1.00 30.75 159 GLU G N 1
ATOM 10035 C CA . GLU G 1 162 ? 96.771 74.798 112.485 1.00 31.86 159 GLU G CA 1
ATOM 10036 C C . GLU G 1 162 ? 96.394 73.392 112.965 1.00 32.21 159 GLU G C 1
ATOM 10037 O O . GLU G 1 162 ? 97.221 72.700 113.559 1.00 32.46 159 GLU G O 1
ATOM 10043 N N . SER G 1 163 ? 95.151 72.976 112.715 1.00 31.90 160 SER G N 1
ATOM 10044 C CA . SER G 1 163 ? 94.673 71.655 113.130 1.00 32.26 160 SER G CA 1
ATOM 10045 C C . SER G 1 163 ? 94.515 70.670 111.959 1.00 31.97 160 SER G C 1
ATOM 10046 O O . SER G 1 163 ? 94.001 69.558 112.144 1.00 31.51 160 SER G O 1
ATOM 10049 N N . TRP G 1 164 ? 94.950 71.085 110.775 1.00 31.88 161 TRP G N 1
ATOM 10050 C CA . TRP G 1 164 ? 94.600 70.407 109.521 1.00 31.94 161 TRP G CA 1
ATOM 10051 C C . TRP G 1 164 ? 95.251 69.038 109.397 1.00 32.70 161 TRP G C 1
ATOM 10052 O O . TRP G 1 164 ? 94.615 68.107 108.896 1.00 32.33 161 TRP G O 1
ATOM 10063 N N . ASP G 1 165 ? 96.507 68.916 109.848 1.00 33.95 162 ASP G N 1
ATOM 10064 C CA . ASP G 1 165 ? 97.244 67.629 109.821 1.00 35.22 162 ASP G CA 1
ATOM 10065 C C . ASP G 1 165 ? 96.475 66.538 110.554 1.00 35.30 162 ASP G C 1
ATOM 10066 O O . ASP G 1 165 ? 96.442 65.388 110.115 1.00 36.11 162 ASP G O 1
ATOM 10071 N N . LYS G 1 166 ? 95.833 66.924 111.656 1.00 34.99 163 LYS G N 1
ATOM 10072 C CA . LYS G 1 166 ? 95.048 66.022 112.473 1.00 34.56 163 LYS G CA 1
ATOM 10073 C C . LYS G 1 166 ? 93.586 65.876 111.995 1.00 33.78 163 LYS G C 1
ATOM 10074 O O . LYS G 1 166 ? 92.983 64.808 112.158 1.00 33.65 163 LYS G O 1
ATOM 10080 N N . LEU G 1 167 ? 93.005 66.948 111.457 1.00 32.15 164 LEU G N 1
ATOM 10081 C CA . LEU G 1 167 ? 91.562 66.965 111.222 1.00 31.02 164 LEU G CA 1
ATOM 10082 C C . LEU G 1 167 ? 91.131 66.674 109.781 1.00 30.05 164 LEU G C 1
ATOM 10083 O O . LEU G 1 167 ? 89.953 66.419 109.554 1.00 29.15 164 LEU G O 1
ATOM 10088 N N . GLU G 1 168 ? 92.076 66.687 108.836 1.00 29.27 165 GLU G N 1
ATOM 10089 C CA . GLU G 1 168 ? 91.763 66.411 107.409 1.00 29.82 165 GLU G CA 1
ATOM 10090 C C . GLU G 1 168 ? 90.798 65.254 107.190 1.00 28.84 165 GLU G C 1
ATOM 10091 O O . GLU G 1 168 ? 89.820 65.418 106.442 1.00 29.22 165 GLU G O 1
ATOM 10097 N N . PRO G 1 169 ? 91.067 64.082 107.816 1.00 28.52 166 PRO G N 1
ATOM 10098 C CA . PRO G 1 169 ? 90.185 62.929 107.671 1.00 27.76 166 PRO G CA 1
ATOM 10099 C C . PRO G 1 169 ? 88.715 63.220 107.951 1.00 27.17 166 PRO G C 1
ATOM 10100 O O . PRO G 1 169 ? 87.852 62.598 107.343 1.00 27.42 166 PRO G O 1
ATOM 10104 N N . PHE G 1 170 ? 88.428 64.165 108.841 1.00 26.48 167 PHE G N 1
ATOM 10105 C CA . PHE G 1 170 ? 87.035 64.517 109.151 1.00 26.37 167 PHE G CA 1
ATOM 10106 C C . PHE G 1 170 ? 86.432 65.481 108.124 1.00 24.42 167 PHE G C 1
ATOM 10107 O O . PHE G 1 170 ? 85.234 65.567 108.023 1.00 23.90 167 PHE G O 1
ATOM 10115 N N . PHE G 1 171 ? 87.282 66.179 107.376 1.00 23.36 168 PHE G N 1
ATOM 10116 C CA . PHE G 1 171 ? 86.927 67.401 106.638 1.00 22.30 168 PHE G CA 1
ATOM 10117 C C . PHE G 1 171 ? 87.483 67.365 105.228 1.00 22.02 168 PHE G C 1
ATOM 10118 O O . PHE G 1 171 ? 88.033 68.377 104.734 1.00 20.79 168 PHE G O 1
ATOM 10126 N N . GLU G 1 172 ? 87.369 66.209 104.583 1.00 20.58 169 GLU G N 1
ATOM 10127 C CA . GLU G 1 172 ? 87.949 66.056 103.265 1.00 21.90 169 GLU G CA 1
ATOM 10128 C C . GLU G 1 172 ? 87.297 67.017 102.264 1.00 21.79 169 GLU G C 1
ATOM 10129 O O . GLU G 1 172 ? 86.073 67.125 102.195 1.00 21.92 169 GLU G O 1
ATOM 10135 N N . GLY G 1 173 ? 88.130 67.732 101.516 1.00 21.98 170 GLY G N 1
ATOM 10136 C CA . GLY G 1 173 ? 87.661 68.708 100.542 1.00 21.94 170 GLY G CA 1
ATOM 10137 C C . GLY G 1 173 ? 87.323 70.090 101.089 1.00 22.64 170 GLY G C 1
ATOM 10138 O O . GLY G 1 173 ? 86.993 70.973 100.322 1.00 23.16 170 GLY G O 1
ATOM 10139 N N . PHE G 1 174 ? 87.384 70.282 102.407 1.00 22.25 171 PHE G N 1
ATOM 10140 C CA . PHE G 1 174 ? 87.197 71.593 103.009 1.00 22.39 171 PHE G CA 1
ATOM 10141 C C . PHE G 1 174 ? 88.456 72.438 102.778 1.00 23.10 171 PHE G C 1
ATOM 10142 O O . PHE G 1 174 ? 89.532 71.908 102.498 1.00 22.75 171 PHE G O 1
ATOM 10150 N N . LEU G 1 175 ? 88.327 73.754 102.885 1.00 23.58 172 LEU G N 1
ATOM 10151 C CA . LEU G 1 175 ? 89.489 74.628 102.785 1.00 24.12 172 LEU G CA 1
ATOM 10152 C C . LEU G 1 175 ? 89.696 75.259 104.147 1.00 23.96 172 LEU G C 1
ATOM 10153 O O . LEU G 1 175 ? 88.949 76.158 104.532 1.00 24.05 172 LEU G O 1
ATOM 10158 N N . PRO G 1 176 ? 90.720 74.806 104.881 1.00 23.50 173 PRO G N 1
ATOM 10159 C CA . PRO G 1 176 ? 90.825 75.303 106.255 1.00 23.94 173 PRO G CA 1
ATOM 10160 C C . PRO G 1 176 ? 91.165 76.812 106.303 1.00 24.56 173 PRO G C 1
ATOM 10161 O O . PRO G 1 176 ? 91.602 77.394 105.305 1.00 23.78 173 PRO G O 1
ATOM 10165 N N . VAL G 1 177 ? 90.981 77.422 107.466 1.00 24.80 174 VAL G N 1
ATOM 10166 C CA . VAL G 1 177 ? 91.224 78.855 107.644 1.00 25.84 174 VAL G CA 1
ATOM 10167 C C . VAL G 1 177 ? 92.305 79.087 108.700 1.00 25.86 174 VAL G C 1
ATOM 10168 O O . VAL G 1 177 ? 92.398 78.314 109.647 1.00 25.63 174 VAL G O 1
ATOM 10172 N N . PRO G 1 178 ? 93.101 80.178 108.573 1.00 27.00 175 PRO G N 1
ATOM 10173 C CA . PRO G 1 178 ? 94.134 80.423 109.591 1.00 26.83 175 PRO G CA 1
ATOM 10174 C C . PRO G 1 178 ? 93.503 80.824 110.917 1.00 27.69 175 PRO G C 1
ATOM 10175 O O . PRO G 1 178 ? 92.581 81.653 110.927 1.00 28.37 175 PRO G O 1
ATOM 10179 N N . ALA G 1 179 ? 93.987 80.260 112.033 1.00 27.52 176 ALA G N 1
ATOM 10180 C CA . ALA G 1 179 ? 93.462 80.636 113.352 1.00 26.96 176 ALA G CA 1
ATOM 10181 C C . ALA G 1 179 ? 93.487 82.162 113.556 1.00 27.12 176 ALA G C 1
ATOM 10182 O O . ALA G 1 179 ? 92.557 82.734 114.142 1.00 26.48 176 ALA G O 1
ATOM 10184 N N . ALA G 1 180 ? 94.538 82.809 113.038 1.00 27.12 177 ALA G N 1
ATOM 10185 C CA . ALA G 1 180 ? 94.692 84.272 113.075 1.00 27.82 177 ALA G CA 1
ATOM 10186 C C . ALA G 1 180 ? 93.531 85.056 112.433 1.00 28.19 177 ALA G C 1
ATOM 10187 O O . ALA G 1 180 ? 93.225 86.182 112.843 1.00 27.98 177 ALA G O 1
ATOM 10189 N N . LYS G 1 181 ? 92.875 84.448 111.445 1.00 27.95 178 LYS G N 1
ATOM 10190 C CA . LYS G 1 181 ? 91.751 85.083 110.769 1.00 27.96 178 LYS G CA 1
ATOM 10191 C C . LYS G 1 181 ? 90.502 84.962 111.625 1.00 27.24 178 LYS G C 1
ATOM 10192 O O . LYS G 1 181 ? 89.711 85.897 111.697 1.00 26.89 178 LYS G O 1
ATOM 10198 N N . VAL G 1 182 ? 90.320 83.807 112.277 1.00 26.44 179 VAL G N 1
ATOM 10199 C CA . VAL G 1 182 ? 89.207 83.633 113.195 1.00 26.03 179 VAL G CA 1
ATOM 10200 C C . VAL G 1 182 ? 89.346 84.585 114.370 1.00 26.34 179 VAL G C 1
ATOM 10201 O O . VAL G 1 182 ? 88.348 85.137 114.839 1.00 26.79 179 VAL G O 1
ATOM 10205 N N . ALA G 1 183 ? 90.579 84.760 114.846 1.00 25.94 180 ALA G N 1
ATOM 10206 C CA . ALA G 1 183 ? 90.872 85.689 115.943 1.00 25.03 180 ALA G CA 1
ATOM 10207 C C . ALA G 1 183 ? 90.417 87.125 115.646 1.00 25.23 180 ALA G C 1
ATOM 10208 O O . ALA G 1 183 ? 89.934 87.821 116.561 1.00 25.21 180 ALA G O 1
ATOM 10210 N N . ARG G 1 184 ? 90.565 87.573 114.394 1.00 24.34 181 ARG G N 1
ATOM 10211 C CA . ARG G 1 184 ? 90.018 88.882 113.997 1.00 24.64 181 ARG G CA 1
ATOM 10212 C C . ARG G 1 184 ? 88.523 89.022 114.268 1.00 24.47 181 ARG G C 1
ATOM 10213 O O . ARG G 1 184 ? 88.083 90.100 114.625 1.00 23.70 181 ARG G O 1
ATOM 10221 N N . ALA G 1 185 ? 87.754 87.947 114.061 1.00 24.11 182 ALA G N 1
ATOM 10222 C CA . ALA G 1 185 ? 86.303 87.972 114.337 1.00 23.93 182 ALA G CA 1
ATOM 10223 C C . ALA G 1 185 ? 86.008 88.166 115.831 1.00 24.28 182 ALA G C 1
ATOM 10224 O O . ALA G 1 185 ? 85.019 88.798 116.196 1.00 23.71 182 ALA G O 1
ATOM 10226 N N . PHE G 1 186 ? 86.876 87.612 116.691 1.00 24.80 183 PHE G N 1
ATOM 10227 C CA . PHE G 1 186 ? 86.753 87.765 118.152 1.00 24.79 183 PHE G CA 1
ATOM 10228 C C . PHE G 1 186 ? 87.034 89.190 118.540 1.00 24.96 183 PHE G C 1
ATOM 10229 O O . PHE G 1 186 ? 86.300 89.771 119.341 1.00 24.83 183 PHE G O 1
ATOM 10237 N N . GLU G 1 187 ? 88.092 89.757 117.951 1.00 25.08 184 GLU G N 1
ATOM 10238 C CA . GLU G 1 187 ? 88.407 91.163 118.141 1.00 25.67 184 GLU G CA 1
ATOM 10239 C C . GLU G 1 187 ? 87.235 92.063 117.691 1.00 24.60 184 GLU G C 1
ATOM 10240 O O . GLU G 1 187 ? 86.924 93.050 118.351 1.00 22.89 184 GLU G O 1
ATOM 10246 N N . LYS G 1 188 ? 86.614 91.712 116.554 1.00 24.29 185 LYS G N 1
ATOM 10247 C CA . LYS G 1 188 ? 85.476 92.438 116.045 1.00 24.53 185 LYS G CA 1
ATOM 10248 C C . LYS G 1 188 ? 84.306 92.436 117.039 1.00 24.80 185 LYS G C 1
ATOM 10249 O O . LYS G 1 188 ? 83.646 93.445 117.223 1.00 25.81 185 LYS G O 1
ATOM 10255 N N . SER G 1 189 ? 84.015 91.293 117.637 1.00 25.07 186 SER G N 1
ATOM 10256 C CA . SER G 1 189 ? 82.956 91.232 118.648 1.00 25.03 186 SER G CA 1
ATOM 10257 C C . SER G 1 189 ? 83.295 92.099 119.897 1.00 25.57 186 SER G C 1
ATOM 10258 O O . SER G 1 189 ? 82.469 92.899 120.353 1.00 26.64 186 SER G O 1
ATOM 10261 N N . VAL G 1 190 ? 84.514 91.961 120.414 1.00 25.12 187 VAL G N 1
ATOM 10262 C CA . VAL G 1 190 ? 84.937 92.695 121.634 1.00 24.94 187 VAL G CA 1
ATOM 10263 C C . VAL G 1 190 ? 85.017 94.221 121.393 1.00 24.60 187 VAL G C 1
ATOM 10264 O O . VAL G 1 190 ? 84.471 94.994 122.162 1.00 23.82 187 VAL G O 1
ATOM 10268 N N . PHE G 1 191 ? 85.645 94.644 120.300 1.00 24.56 188 PHE G N 1
ATOM 10269 C CA . PHE G 1 191 ? 85.946 96.075 120.118 1.00 25.52 188 PHE G CA 1
ATOM 10270 C C . PHE G 1 191 ? 84.974 96.812 119.216 1.00 25.57 188 PHE G C 1
ATOM 10271 O O . PHE G 1 191 ? 84.951 98.050 119.217 1.00 26.79 188 PHE G O 1
ATOM 10279 N N . GLY G 1 192 ? 84.184 96.070 118.437 1.00 24.77 189 GLY G N 1
ATOM 10280 C CA . GLY G 1 192 ? 83.103 96.687 117.666 1.00 23.96 189 GLY G CA 1
ATOM 10281 C C . GLY G 1 192 ? 81.897 96.950 118.559 1.00 23.75 189 GLY G C 1
ATOM 10282 O O . GLY G 1 192 ? 81.987 96.848 119.783 1.00 23.18 189 GLY G O 1
ATOM 10283 N N . ALA G 1 193 ? 80.756 97.243 117.944 1.00 23.59 190 ALA G N 1
ATOM 10284 C CA . ALA G 1 193 ? 79.564 97.641 118.687 1.00 23.29 190 ALA G CA 1
ATOM 10285 C C . ALA G 1 193 ? 78.289 96.906 118.251 1.00 23.22 190 ALA G C 1
ATOM 10286 O O . ALA G 1 193 ? 77.164 97.381 118.511 1.00 23.29 190 ALA G O 1
ATOM 10288 N N . GLN G 1 194 ? 78.462 95.778 117.579 1.00 22.31 191 GLN G N 1
ATOM 10289 C CA . GLN G 1 194 ? 77.341 95.010 117.050 1.00 22.56 191 GLN G CA 1
ATOM 10290 C C . GLN G 1 194 ? 76.909 93.972 118.081 1.00 22.65 191 GLN G C 1
ATOM 10291 O O . GLN G 1 194 ? 77.674 93.590 118.956 1.00 23.90 191 GLN G O 1
ATOM 10297 N N . THR G 1 195 ? 75.671 93.527 117.993 1.00 23.50 192 THR G N 1
ATOM 10298 C CA . THR G 1 195 ? 75.175 92.525 118.908 1.00 23.86 192 THR G CA 1
ATOM 10299 C C . THR G 1 195 ? 74.240 91.560 118.193 1.00 23.72 192 THR G C 1
ATOM 10300 O O . THR G 1 195 ? 73.665 91.891 117.168 1.00 24.13 192 THR G O 1
ATOM 10304 N N . GLY G 1 196 ? 74.128 90.348 118.707 1.00 23.48 193 GLY G N 1
ATOM 10305 C CA . GLY G 1 196 ? 73.253 89.359 118.083 1.00 24.20 193 GLY G CA 1
ATOM 10306 C C . GLY G 1 196 ? 73.754 88.826 116.753 1.00 24.16 193 GLY G C 1
ATOM 10307 O O . GLY G 1 196 ? 72.983 88.308 115.988 1.00 24.76 193 GLY G O 1
ATOM 10308 N N . GLU G 1 197 ? 75.051 88.919 116.483 1.00 24.53 194 GLU G N 1
ATOM 10309 C CA . GLU G 1 197 ? 75.592 88.487 115.173 1.00 25.02 194 GLU G CA 1
ATOM 10310 C C . GLU G 1 197 ? 76.268 87.126 115.266 1.00 24.45 194 GLU G C 1
ATOM 10311 O O . GLU G 1 197 ? 76.704 86.716 116.335 1.00 23.10 194 GLU G O 1
ATOM 10317 N N . SER G 1 198 ? 76.344 86.438 114.135 1.00 24.93 195 SER G N 1
ATOM 10318 C CA . SER G 1 198 ? 77.146 85.232 114.007 1.00 26.49 195 SER G CA 1
ATOM 10319 C C . SER G 1 198 ? 78.204 85.528 112.979 1.00 26.40 195 SER G C 1
ATOM 10320 O O . SER G 1 198 ? 77.910 85.661 111.782 1.00 24.97 195 SER G O 1
ATOM 10323 N N . TYR G 1 199 ? 79.440 85.654 113.441 1.00 26.64 196 TYR G N 1
ATOM 10324 C CA . TYR G 1 199 ? 80.533 85.983 112.522 1.00 26.52 196 TYR G CA 1
ATOM 10325 C C . TYR G 1 199 ? 81.133 84.713 111.910 1.00 26.70 196 TYR G C 1
ATOM 10326 O O . TYR G 1 199 ? 81.829 83.924 112.579 1.00 25.97 196 TYR G O 1
ATOM 10335 N N . GLN G 1 200 ? 80.883 84.507 110.631 1.00 26.48 197 GLN G N 1
ATOM 10336 C CA . GLN G 1 200 ? 81.354 83.276 110.013 1.00 28.78 197 GLN G CA 1
ATOM 10337 C C . GLN G 1 200 ? 82.750 83.503 109.504 1.00 28.10 197 GLN G C 1
ATOM 10338 O O . GLN G 1 200 ? 82.990 84.488 108.827 1.00 29.29 197 GLN G O 1
ATOM 10344 N N . VAL G 1 201 ? 83.675 82.604 109.819 1.00 28.16 198 VAL G N 1
ATOM 10345 C CA . VAL G 1 201 ? 85.017 82.679 109.236 1.00 28.52 198 VAL G CA 1
ATOM 10346 C C . VAL G 1 201 ? 85.202 81.358 108.504 1.00 28.84 198 VAL G C 1
ATOM 10347 O O . VAL G 1 201 ? 85.810 80.407 109.028 1.00 28.98 198 VAL G O 1
ATOM 10351 N N . TYR G 1 202 ? 84.620 81.301 107.305 1.00 28.98 199 TYR G N 1
ATOM 10352 C CA . TYR G 1 202 ? 84.524 80.067 106.542 1.00 29.11 199 TYR G CA 1
ATOM 10353 C C . TYR G 1 202 ? 85.482 80.112 105.355 1.00 30.14 199 TYR G C 1
ATOM 10354 O O . TYR G 1 202 ? 85.968 79.069 104.913 1.00 31.00 199 TYR G O 1
ATOM 10364 N N . SER H 1 1 ? 50.252 44.698 101.490 1.00 31.78 -2 SER H N 1
ATOM 10365 C CA . SER H 1 1 ? 51.212 45.354 102.412 1.00 31.68 -2 SER H CA 1
ATOM 10366 C C . SER H 1 1 ? 50.452 46.159 103.477 1.00 30.74 -2 SER H C 1
ATOM 10367 O O . SER H 1 1 ? 49.261 46.432 103.316 1.00 29.60 -2 SER H O 1
ATOM 10370 N N . ASN H 1 2 ? 51.131 46.506 104.571 1.00 29.12 -1 ASN H N 1
ATOM 10371 C CA . ASN H 1 2 ? 50.476 47.320 105.601 1.00 28.81 -1 ASN H CA 1
ATOM 10372 C C . ASN H 1 2 ? 50.407 48.762 105.158 1.00 27.67 -1 ASN H C 1
ATOM 10373 O O . ASN H 1 2 ? 51.322 49.256 104.493 1.00 27.61 -1 ASN H O 1
ATOM 10378 N N . ALA H 1 3 ? 49.325 49.436 105.530 1.00 27.06 0 ALA H N 1
ATOM 10379 C CA . ALA H 1 3 ? 49.270 50.876 105.394 1.00 27.22 0 ALA H CA 1
ATOM 10380 C C . ALA H 1 3 ? 50.422 51.492 106.208 1.00 27.80 0 ALA H C 1
ATOM 10381 O O . ALA H 1 3 ? 50.832 50.956 107.251 1.00 25.84 0 ALA H O 1
ATOM 10391 N N . LYS H 1 5 ? 52.515 53.255 108.775 1.00 27.69 2 LYS H N 1
ATOM 10392 C CA . LYS H 1 5 ? 52.340 53.466 110.206 1.00 27.58 2 LYS H CA 1
ATOM 10393 C C . LYS H 1 5 ? 53.108 54.690 110.667 1.00 26.73 2 LYS H C 1
ATOM 10394 O O . LYS H 1 5 ? 54.324 54.809 110.438 1.00 27.29 2 LYS H O 1
ATOM 10400 N N . ILE H 1 6 ? 52.400 55.584 111.344 1.00 25.88 3 ILE H N 1
ATOM 10401 C CA . ILE H 1 6 ? 52.982 56.810 111.860 1.00 25.01 3 ILE H CA 1
ATOM 10402 C C . ILE H 1 6 ? 52.838 56.892 113.379 1.00 25.24 3 ILE H C 1
ATOM 10403 O O . ILE H 1 6 ? 51.726 56.827 113.912 1.00 25.53 3 ILE H O 1
ATOM 10408 N N . LEU H 1 7 ? 53.969 57.037 114.063 1.00 24.58 4 LEU H N 1
ATOM 10409 C CA . LEU H 1 7 ? 53.978 57.351 115.488 1.00 23.83 4 LEU H CA 1
ATOM 10410 C C . LEU H 1 7 ? 54.008 58.881 115.714 1.00 24.50 4 LEU H C 1
ATOM 10411 O O . LEU H 1 7 ? 54.989 59.571 115.387 1.00 25.38 4 LEU H O 1
ATOM 10416 N N . LEU H 1 8 ? 52.917 59.403 116.267 1.00 24.66 5 LEU H N 1
ATOM 10417 C CA . LEU H 1 8 ? 52.773 60.835 116.481 1.00 25.19 5 LEU H CA 1
ATOM 10418 C C . LEU H 1 8 ? 52.809 61.148 117.968 1.00 25.21 5 LEU H C 1
ATOM 10419 O O . LEU H 1 8 ? 51.885 60.804 118.707 1.00 26.22 5 LEU H O 1
ATOM 10424 N N . ILE H 1 9 ? 53.866 61.831 118.389 1.00 25.47 6 ILE H N 1
ATOM 10425 C CA . ILE H 1 9 ? 54.097 62.111 119.810 1.00 24.98 6 ILE H CA 1
ATOM 10426 C C . ILE H 1 9 ? 53.662 63.534 120.129 1.00 24.34 6 ILE H C 1
ATOM 10427 O O . ILE H 1 9 ? 54.118 64.473 119.520 1.00 24.14 6 ILE H O 1
ATOM 10432 N N . GLY H 1 10 ? 52.777 63.684 121.105 1.00 25.17 7 GLY H N 1
ATOM 10433 C CA . GLY H 1 10 ? 52.124 64.956 121.361 1.00 25.41 7 GLY H CA 1
ATOM 10434 C C . GLY H 1 10 ? 50.859 65.094 120.523 1.00 26.73 7 GLY H C 1
ATOM 10435 O O . GLY H 1 10 ? 50.421 66.209 120.219 1.00 26.66 7 GLY H O 1
ATOM 10436 N N . ALA H 1 11 ? 50.247 63.965 120.170 1.00 27.13 8 ALA H N 1
ATOM 10437 C CA . ALA H 1 11 ? 49.045 63.985 119.333 1.00 28.45 8 ALA H CA 1
ATOM 10438 C C . ALA H 1 11 ? 47.871 64.795 119.940 1.00 29.72 8 ALA H C 1
ATOM 10439 O O . ALA H 1 11 ? 47.037 65.325 119.210 1.00 29.98 8 ALA H O 1
ATOM 10441 N N . SER H 1 12 ? 47.788 64.877 121.264 1.00 30.78 9 SER H N 1
ATOM 10442 C CA . SER H 1 12 ? 46.674 65.601 121.899 1.00 31.88 9 SER H CA 1
ATOM 10443 C C . SER H 1 12 ? 46.836 67.143 121.996 1.00 32.26 9 SER H C 1
ATOM 10444 O O . SER H 1 12 ? 45.880 67.835 122.326 1.00 32.27 9 SER H O 1
ATOM 10447 N N . GLY H 1 13 ? 48.015 67.681 121.681 1.00 32.33 10 GLY H N 1
ATOM 10448 C CA . GLY H 1 13 ? 48.225 69.122 121.706 1.00 32.76 10 GLY H CA 1
ATOM 10449 C C . GLY H 1 13 ? 47.566 69.867 120.547 1.00 32.87 10 GLY H C 1
ATOM 10450 O O . GLY H 1 13 ? 46.941 69.275 119.685 1.00 32.52 10 GLY H O 1
ATOM 10451 N N . THR H 1 14 ? 47.700 71.182 120.524 1.00 32.76 11 THR H N 1
ATOM 10452 C CA . THR H 1 14 ? 47.047 71.964 119.484 1.00 33.31 11 THR H CA 1
ATOM 10453 C C . THR H 1 14 ? 47.725 71.637 118.137 1.00 32.65 11 THR H C 1
ATOM 10454 O O . THR H 1 14 ? 47.062 71.242 117.166 1.00 32.36 11 THR H O 1
ATOM 10458 N N . LEU H 1 15 ? 49.049 71.743 118.100 1.00 30.95 12 LEU H N 1
ATOM 10459 C CA . LEU H 1 15 ? 49.752 71.393 116.892 1.00 30.29 12 LEU H CA 1
ATOM 10460 C C . LEU H 1 15 ? 49.486 69.936 116.512 1.00 29.79 12 LEU H C 1
ATOM 10461 O O . LEU H 1 15 ? 49.103 69.663 115.375 1.00 28.92 12 LEU H O 1
ATOM 10466 N N . GLY H 1 16 ? 49.690 69.027 117.474 1.00 29.55 13 GLY H N 1
ATOM 10467 C CA . GLY H 1 16 ? 49.578 67.577 117.265 1.00 29.20 13 GLY H CA 1
ATOM 10468 C C . GLY H 1 16 ? 48.246 67.105 116.710 1.00 29.24 13 GLY H C 1
ATOM 10469 O O . GLY H 1 16 ? 48.214 66.209 115.847 1.00 28.26 13 GLY H O 1
ATOM 10470 N N . SER H 1 17 ? 47.138 67.676 117.199 1.00 29.11 14 SER H N 1
ATOM 10471 C CA . SER H 1 17 ? 45.815 67.239 116.700 1.00 29.14 14 SER H CA 1
ATOM 10472 C C . SER H 1 17 ? 45.542 67.729 115.282 1.00 28.13 14 SER H C 1
ATOM 10473 O O . SER H 1 17 ? 44.867 67.049 114.501 1.00 28.10 14 SER H O 1
ATOM 10476 N N . ALA H 1 18 ? 46.119 68.873 114.934 1.00 27.06 15 ALA H N 1
ATOM 10477 C CA . ALA H 1 18 ? 46.022 69.387 113.567 1.00 26.37 15 ALA H CA 1
ATOM 10478 C C . ALA H 1 18 ? 46.816 68.476 112.624 1.00 26.01 15 ALA H C 1
ATOM 10479 O O . ALA H 1 18 ? 46.404 68.220 111.479 1.00 25.18 15 ALA H O 1
ATOM 10481 N N . VAL H 1 19 ? 47.947 67.985 113.128 1.00 25.05 16 VAL H N 1
ATOM 10482 C CA . VAL H 1 19 ? 48.805 67.071 112.382 1.00 25.16 16 VAL H CA 1
ATOM 10483 C C . VAL H 1 19 ? 48.097 65.710 112.196 1.00 25.59 16 VAL H C 1
ATOM 10484 O O . VAL H 1 19 ? 48.014 65.190 111.069 1.00 24.82 16 VAL H O 1
ATOM 10488 N N . LYS H 1 20 ? 47.566 65.163 113.287 1.00 26.39 17 LYS H N 1
ATOM 10489 C CA . LYS H 1 20 ? 46.792 63.931 113.230 1.00 27.57 17 LYS H CA 1
ATOM 10490 C C . LYS H 1 20 ? 45.655 63.976 112.206 1.00 28.16 17 LYS H C 1
ATOM 10491 O O . LYS H 1 20 ? 45.458 63.030 111.431 1.00 28.84 17 LYS H O 1
ATOM 10497 N N . GLU H 1 21 ? 44.896 65.063 112.226 1.00 28.84 18 GLU H N 1
ATOM 10498 C CA . GLU H 1 21 ? 43.782 65.276 111.310 1.00 30.25 18 GLU H CA 1
ATOM 10499 C C . GLU H 1 21 ? 44.177 65.116 109.854 1.00 29.78 18 GLU H C 1
ATOM 10500 O O . GLU H 1 21 ? 43.426 64.565 109.079 1.00 29.74 18 GLU H O 1
ATOM 10506 N N . ARG H 1 22 ? 45.354 65.591 109.487 1.00 29.86 19 ARG H N 1
ATOM 10507 C CA . ARG H 1 22 ? 45.826 65.470 108.103 1.00 30.40 19 ARG H CA 1
ATOM 10508 C C . ARG H 1 22 ? 46.319 64.070 107.788 1.00 30.07 19 ARG H C 1
ATOM 10509 O O . ARG H 1 22 ? 45.964 63.486 106.763 1.00 29.85 19 ARG H O 1
ATOM 10517 N N . LEU H 1 23 ? 47.145 63.544 108.689 1.00 29.55 20 LEU H N 1
ATOM 10518 C CA . LEU H 1 23 ? 47.868 62.298 108.448 1.00 28.68 20 LEU H CA 1
ATOM 10519 C C . LEU H 1 23 ? 46.943 61.071 108.451 1.00 27.93 20 LEU H C 1
ATOM 10520 O O . LEU H 1 23 ? 47.157 60.134 107.687 1.00 27.35 20 LEU H O 1
ATOM 10525 N N . GLU H 1 24 ? 45.920 61.097 109.306 1.00 27.29 21 GLU H N 1
ATOM 10526 C CA . GLU H 1 24 ? 44.996 59.960 109.446 1.00 28.11 21 GLU H CA 1
ATOM 10527 C C . GLU H 1 24 ? 44.133 59.728 108.222 1.00 28.53 21 GLU H C 1
ATOM 10528 O O . GLU H 1 24 ? 43.382 58.753 108.189 1.00 28.93 21 GLU H O 1
ATOM 10534 N N . LYS H 1 25 ? 44.216 60.621 107.239 1.00 29.31 22 LYS H N 1
ATOM 10535 C CA . LYS H 1 25 ? 43.447 60.466 106.007 1.00 30.65 22 LYS H CA 1
ATOM 10536 C C . LYS H 1 25 ? 44.142 59.560 105.008 1.00 30.38 22 LYS H C 1
ATOM 10537 O O . LYS H 1 25 ? 43.530 59.096 104.030 1.00 31.25 22 LYS H O 1
ATOM 10543 N N . LYS H 1 26 ? 45.402 59.264 105.307 1.00 29.52 23 LYS H N 1
ATOM 10544 C CA . LYS H 1 26 ? 46.313 58.638 104.378 1.00 29.23 23 LYS H CA 1
ATOM 10545 C C . LYS H 1 26 ? 47.118 57.518 105.026 1.00 28.28 23 LYS H C 1
ATOM 10546 O O . LYS H 1 26 ? 47.835 56.831 104.336 1.00 28.83 23 LYS H O 1
ATOM 10552 N N . ALA H 1 27 ? 47.026 57.356 106.349 1.00 26.64 24 ALA H N 1
ATOM 10553 C CA . ALA H 1 27 ? 47.923 56.443 107.073 1.00 26.15 24 ALA H CA 1
ATOM 10554 C C . ALA H 1 27 ? 47.371 56.043 108.444 1.00 25.34 24 ALA H C 1
ATOM 10555 O O . ALA H 1 27 ? 46.436 56.673 108.943 1.00 25.33 24 ALA H O 1
ATOM 10557 N N . GLU H 1 28 ? 47.946 55.000 109.041 1.00 24.80 25 GLU H N 1
ATOM 10558 C CA . GLU H 1 28 ? 47.589 54.607 110.391 1.00 25.01 25 GLU H CA 1
ATOM 10559 C C . GLU H 1 28 ? 48.390 55.454 111.351 1.00 24.73 25 GLU H C 1
ATOM 10560 O O . GLU H 1 28 ? 49.625 55.426 111.332 1.00 24.91 25 GLU H O 1
ATOM 10566 N N . VAL H 1 29 ? 47.701 56.196 112.198 1.00 25.14 26 VAL H N 1
ATOM 10567 C CA . VAL H 1 29 ? 48.391 57.013 113.202 1.00 25.78 26 VAL H CA 1
ATOM 10568 C C . VAL H 1 29 ? 48.296 56.363 114.573 1.00 26.25 26 VAL H C 1
ATOM 10569 O O . VAL H 1 29 ? 47.213 56.115 115.068 1.00 26.70 26 VAL H O 1
ATOM 10573 N N . ILE H 1 30 ? 49.457 56.073 115.148 1.00 26.64 27 ILE H N 1
ATOM 10574 C CA . ILE H 1 30 ? 49.615 55.597 116.515 1.00 26.83 27 ILE H CA 1
ATOM 10575 C C . ILE H 1 30 ? 49.968 56.847 117.328 1.00 26.92 27 ILE H C 1
ATOM 10576 O O . ILE H 1 30 ? 50.964 57.527 117.031 1.00 25.96 27 ILE H O 1
ATOM 10581 N N . THR H 1 31 ? 49.178 57.148 118.356 1.00 27.00 28 THR H N 1
ATOM 10582 C CA . THR H 1 31 ? 49.421 58.366 119.134 1.00 27.04 28 THR H CA 1
ATOM 10583 C C . THR H 1 31 ? 50.197 58.074 120.405 1.00 26.88 28 THR H C 1
ATOM 10584 O O . THR H 1 31 ? 50.030 57.022 121.002 1.00 27.41 28 THR H O 1
ATOM 10588 N N . ALA H 1 32 ? 51.059 59.007 120.802 1.00 26.75 29 ALA H N 1
ATOM 10589 C CA . ALA H 1 32 ? 51.807 58.898 122.040 1.00 26.37 29 ALA H CA 1
ATOM 10590 C C . ALA H 1 32 ? 51.753 60.244 122.712 1.00 26.36 29 ALA H C 1
ATOM 10591 O O . ALA H 1 32 ? 51.611 61.257 122.057 1.00 26.57 29 ALA H O 1
ATOM 10593 N N . GLY H 1 33 ? 51.784 60.247 124.030 1.00 27.20 30 GLY H N 1
ATOM 10594 C CA . GLY H 1 33 ? 51.790 61.487 124.791 1.00 27.59 30 GLY H CA 1
ATOM 10595 C C . GLY H 1 33 ? 52.147 61.158 126.215 1.00 28.40 30 GLY H C 1
ATOM 10596 O O . GLY H 1 33 ? 52.265 59.994 126.566 1.00 28.29 30 GLY H O 1
ATOM 10597 N N . ARG H 1 34 ? 52.296 62.181 127.045 1.00 29.82 31 ARG H N 1
ATOM 10598 C CA . ARG H 1 34 ? 52.631 61.985 128.451 1.00 31.31 31 ARG H CA 1
ATOM 10599 C C . ARG H 1 34 ? 51.589 61.178 129.238 1.00 31.91 31 ARG H C 1
ATOM 10600 O O . ARG H 1 34 ? 51.932 60.209 129.917 1.00 32.42 31 ARG H O 1
ATOM 10608 N N . HIS H 1 35 ? 50.319 61.542 129.118 1.00 32.80 32 HIS H N 1
ATOM 10609 C CA . HIS H 1 35 ? 49.285 60.885 129.897 1.00 34.05 32 HIS H CA 1
ATOM 10610 C C . HIS H 1 35 ? 48.267 60.133 129.058 1.00 35.06 32 HIS H C 1
ATOM 10611 O O . HIS H 1 35 ? 47.629 59.192 129.539 1.00 35.42 32 HIS H O 1
ATOM 10618 N N . SER H 1 36 ? 48.113 60.536 127.806 1.00 35.36 33 SER H N 1
ATOM 10619 C CA . SER H 1 36 ? 47.111 59.913 126.966 1.00 36.01 33 SER H CA 1
ATOM 10620 C C . SER H 1 36 ? 47.708 59.458 125.635 1.00 35.59 33 SER H C 1
ATOM 10621 O O . SER H 1 36 ? 48.839 59.796 125.300 1.00 35.49 33 SER H O 1
ATOM 10624 N N . GLY H 1 37 ? 46.938 58.669 124.891 1.00 35.19 34 GLY H N 1
ATOM 10625 C CA . GLY H 1 37 ? 47.366 58.200 123.592 1.00 34.09 34 GLY H CA 1
ATOM 10626 C C . GLY H 1 37 ? 47.444 56.696 123.616 1.00 33.54 34 GLY H C 1
ATOM 10627 O O . GLY H 1 37 ? 47.199 56.079 124.651 1.00 33.37 34 GLY H O 1
ATOM 10628 N N . ASP H 1 38 ? 47.765 56.109 122.466 1.00 32.52 35 ASP H N 1
ATOM 10629 C CA . ASP H 1 38 ? 47.859 54.663 122.333 1.00 32.17 35 ASP H CA 1
ATOM 10630 C C . ASP H 1 38 ? 48.970 54.112 123.234 1.00 31.96 35 ASP H C 1
ATOM 10631 O O . ASP H 1 38 ? 48.879 52.991 123.743 1.00 31.76 35 ASP H O 1
ATOM 10636 N N . VAL H 1 39 ? 50.001 54.927 123.442 1.00 31.14 36 VAL H N 1
ATOM 10637 C CA . VAL H 1 39 ? 51.095 54.590 124.332 1.00 30.73 36 VAL H CA 1
ATOM 10638 C C . VAL H 1 39 ? 51.566 55.885 125.027 1.00 30.23 36 VAL H C 1
ATOM 10639 O O . VAL H 1 39 ? 51.505 56.946 124.431 1.00 30.11 36 VAL H O 1
ATOM 10643 N N . THR H 1 40 ? 52.011 55.803 126.279 1.00 29.28 37 THR H N 1
ATOM 10644 C CA . THR H 1 40 ? 52.509 56.990 126.965 1.00 29.31 37 THR H CA 1
ATOM 10645 C C . THR H 1 40 ? 54.041 57.009 127.039 1.00 29.14 37 THR H C 1
ATOM 10646 O O . THR H 1 40 ? 54.695 55.954 127.029 1.00 29.76 37 THR H O 1
ATOM 10650 N N . VAL H 1 41 ? 54.607 58.205 127.121 1.00 28.54 38 VAL H N 1
ATOM 10651 C CA . VAL H 1 41 ? 56.064 58.382 127.152 1.00 28.25 38 VAL H CA 1
ATOM 10652 C C . VAL H 1 41 ? 56.419 59.659 127.921 1.00 28.02 38 VAL H C 1
ATOM 10653 O O . VAL H 1 41 ? 55.719 60.665 127.813 1.00 27.26 38 VAL H O 1
ATOM 10657 N N . ASP H 1 42 ? 57.487 59.578 128.713 1.00 27.78 39 ASP H N 1
ATOM 10658 C CA . ASP H 1 42 ? 58.127 60.732 129.332 1.00 27.41 39 ASP H CA 1
ATOM 10659 C C . ASP H 1 42 ? 59.413 61.019 128.553 1.00 27.05 39 ASP H C 1
ATOM 10660 O O . ASP H 1 42 ? 60.435 60.368 128.791 1.00 27.35 39 ASP H O 1
ATOM 10665 N N . ILE H 1 43 ? 59.377 61.977 127.622 1.00 26.62 40 ILE H N 1
ATOM 10666 C CA . ILE H 1 43 ? 60.544 62.257 126.770 1.00 26.52 40 ILE H CA 1
ATOM 10667 C C . ILE H 1 43 ? 61.779 62.754 127.529 1.00 26.85 40 ILE H C 1
ATOM 10668 O O . ILE H 1 43 ? 62.886 62.800 126.961 1.00 26.82 40 ILE H O 1
ATOM 10673 N N . THR H 1 44 ? 61.610 63.116 128.801 1.00 26.35 41 THR H N 1
ATOM 10674 C CA . THR H 1 44 ? 62.765 63.567 129.592 1.00 27.36 41 THR H CA 1
ATOM 10675 C C . THR H 1 44 ? 63.557 62.402 130.200 1.00 27.44 41 THR H C 1
ATOM 10676 O O . THR H 1 44 ? 64.598 62.629 130.842 1.00 26.91 41 THR H O 1
ATOM 10680 N N . ASN H 1 45 ? 63.047 61.178 129.974 1.00 27.87 42 ASN H N 1
ATOM 10681 C CA . ASN H 1 45 ? 63.513 59.938 130.585 1.00 28.47 42 ASN H CA 1
ATOM 10682 C C . ASN H 1 45 ? 63.765 58.913 129.499 1.00 28.27 42 ASN H C 1
ATOM 10683 O O . ASN H 1 45 ? 62.827 58.382 128.896 1.00 28.87 42 ASN H O 1
ATOM 10688 N N . ILE H 1 46 ? 65.040 58.641 129.260 1.00 28.45 43 ILE H N 1
ATOM 10689 C CA . ILE H 1 46 ? 65.507 57.777 128.174 1.00 28.89 43 ILE H CA 1
ATOM 10690 C C . ILE H 1 46 ? 64.910 56.376 128.254 1.00 27.40 43 ILE H C 1
ATOM 10691 O O . ILE H 1 46 ? 64.553 55.801 127.251 1.00 26.47 43 ILE H O 1
ATOM 10696 N N . ASP H 1 47 ? 64.768 55.845 129.456 1.00 27.20 44 ASP H N 1
ATOM 10697 C CA . ASP H 1 47 ? 64.197 54.489 129.611 1.00 27.64 44 ASP H CA 1
ATOM 10698 C C . ASP H 1 47 ? 62.697 54.394 129.278 1.00 26.22 44 ASP H C 1
ATOM 10699 O O . ASP H 1 47 ? 62.246 53.374 128.745 1.00 25.42 44 ASP H O 1
ATOM 10704 N N . SER H 1 48 ? 61.947 55.462 129.566 1.00 25.16 45 SER H N 1
ATOM 10705 C CA . SER H 1 48 ? 60.557 55.616 129.097 1.00 24.74 45 SER H CA 1
ATOM 10706 C C . SER H 1 48 ? 60.474 55.620 127.573 1.00 23.99 45 SER H C 1
ATOM 10707 O O . SER H 1 48 ? 59.588 54.978 126.981 1.00 24.21 45 SER H O 1
ATOM 10710 N N . ILE H 1 49 ? 61.402 56.342 126.941 1.00 23.04 46 ILE H N 1
ATOM 10711 C CA . ILE H 1 49 ? 61.485 56.402 125.479 1.00 23.47 46 ILE H CA 1
ATOM 10712 C C . ILE H 1 49 ? 61.701 55.004 124.917 1.00 24.24 46 ILE H C 1
ATOM 10713 O O . ILE H 1 49 ? 60.998 54.600 123.971 1.00 25.05 46 ILE H O 1
ATOM 10718 N N . LYS H 1 50 ? 62.651 54.277 125.523 1.00 24.36 47 LYS H N 1
ATOM 10719 C CA . LYS H 1 50 ? 62.987 52.900 125.127 1.00 25.07 47 LYS H CA 1
ATOM 10720 C C . LYS H 1 50 ? 61.804 51.928 125.283 1.00 24.36 47 LYS H C 1
ATOM 10721 O O . LYS H 1 50 ? 61.533 51.153 124.374 1.00 22.86 47 LYS H O 1
ATOM 10727 N N . LYS H 1 51 ? 61.115 51.971 126.430 1.00 24.85 48 LYS H N 1
ATOM 10728 C CA . LYS H 1 51 ? 59.883 51.187 126.625 1.00 26.41 48 LYS H CA 1
ATOM 10729 C C . LYS H 1 51 ? 58.813 51.534 125.579 1.00 26.49 48 LYS H C 1
ATOM 10730 O O . LYS H 1 51 ? 58.162 50.646 125.061 1.00 26.12 48 LYS H O 1
ATOM 10744 N N . TYR H 1 53 ? 59.186 52.727 122.457 1.00 27.21 50 TYR H N 1
ATOM 10745 C CA . TYR H 1 53 ? 59.568 52.076 121.197 1.00 28.07 50 TYR H CA 1
ATOM 10746 C C . TYR H 1 53 ? 59.423 50.557 121.197 1.00 28.95 50 TYR H C 1
ATOM 10747 O O . TYR H 1 53 ? 59.065 49.987 120.167 1.00 28.70 50 TYR H O 1
ATOM 10756 N N . GLU H 1 54 ? 59.729 49.910 122.324 1.00 30.31 51 GLU H N 1
ATOM 10757 C CA . GLU H 1 54 ? 59.590 48.441 122.437 1.00 32.69 51 GLU H CA 1
ATOM 10758 C C . GLU H 1 54 ? 58.139 48.000 122.223 1.00 32.70 51 GLU H C 1
ATOM 10759 O O . GLU H 1 54 ? 57.892 46.995 121.549 1.00 33.24 51 GLU H O 1
ATOM 10765 N N . GLN H 1 55 ? 57.202 48.770 122.783 1.00 32.84 52 GLN H N 1
ATOM 10766 C CA . GLN H 1 55 ? 55.769 48.495 122.702 1.00 34.27 52 GLN H CA 1
ATOM 10767 C C . GLN H 1 55 ? 55.200 48.797 121.312 1.00 32.93 52 GLN H C 1
ATOM 10768 O O . GLN H 1 55 ? 54.327 48.097 120.828 1.00 32.32 52 GLN H O 1
ATOM 10774 N N . VAL H 1 56 ? 55.691 49.856 120.686 1.00 32.89 53 VAL H N 1
ATOM 10775 C CA . VAL H 1 56 ? 55.170 50.279 119.387 1.00 32.03 53 VAL H CA 1
ATOM 10776 C C . VAL H 1 56 ? 55.606 49.270 118.307 1.00 32.40 53 VAL H C 1
ATOM 10777 O O . VAL H 1 56 ? 54.806 48.861 117.464 1.00 31.98 53 VAL H O 1
ATOM 10781 N N . GLY H 1 57 ? 56.854 48.819 118.368 1.00 31.84 54 GLY H N 1
ATOM 10782 C CA . GLY H 1 57 ? 57.361 47.942 117.337 1.00 31.97 54 GLY H CA 1
ATOM 10783 C C . GLY H 1 57 ? 57.914 48.861 116.277 1.00 32.33 54 GLY H C 1
ATOM 10784 O O . GLY H 1 57 ? 58.411 49.946 116.609 1.00 33.84 54 GLY H O 1
ATOM 10785 N N . LYS H 1 58 ? 57.841 48.447 115.019 1.00 31.08 55 LYS H N 1
ATOM 10786 C CA . LYS H 1 58 ? 58.373 49.256 113.936 1.00 31.33 55 LYS H CA 1
ATOM 10787 C C . LYS H 1 58 ? 57.283 50.082 113.183 1.00 29.69 55 LYS H C 1
ATOM 10788 O O . LYS H 1 58 ? 56.125 49.649 113.041 1.00 28.45 55 LYS H O 1
ATOM 10794 N N . VAL H 1 59 ? 57.667 51.285 112.755 1.00 27.66 56 VAL H N 1
ATOM 10795 C CA . VAL H 1 59 ? 56.775 52.236 112.076 1.00 26.15 56 VAL H CA 1
ATOM 10796 C C . VAL H 1 59 ? 57.510 52.819 110.870 1.00 26.02 56 VAL H C 1
ATOM 10797 O O . VAL H 1 59 ? 58.719 52.633 110.709 1.00 25.04 56 VAL H O 1
ATOM 10801 N N . ASP H 1 60 ? 56.781 53.540 110.035 1.00 25.77 57 ASP H N 1
ATOM 10802 C CA . ASP H 1 60 ? 57.337 54.143 108.829 1.00 26.22 57 ASP H CA 1
ATOM 10803 C C . ASP H 1 60 ? 57.741 55.602 109.042 1.00 26.39 57 ASP H C 1
ATOM 10804 O O . ASP H 1 60 ? 58.572 56.122 108.292 1.00 26.61 57 ASP H O 1
ATOM 10809 N N . ALA H 1 61 ? 57.147 56.247 110.059 1.00 25.72 58 ALA H N 1
ATOM 10810 C CA . ALA H 1 61 ? 57.420 57.652 110.384 1.00 25.41 58 ALA H CA 1
ATOM 10811 C C . ALA H 1 61 ? 57.226 57.946 111.889 1.00 25.32 58 ALA H C 1
ATOM 10812 O O . ALA H 1 61 ? 56.281 57.492 112.514 1.00 25.08 58 ALA H O 1
ATOM 10814 N N . ILE H 1 62 ? 58.146 58.707 112.451 1.00 25.65 59 ILE H N 1
ATOM 10815 C CA . ILE H 1 62 ? 58.036 59.178 113.836 1.00 25.92 59 ILE H CA 1
ATOM 10816 C C . ILE H 1 62 ? 57.930 60.685 113.758 1.00 26.58 59 ILE H C 1
ATOM 10817 O O . ILE H 1 62 ? 58.780 61.366 113.137 1.00 26.47 59 ILE H O 1
ATOM 10822 N N . VAL H 1 63 ? 56.848 61.206 114.325 1.00 26.61 60 VAL H N 1
ATOM 10823 C CA . VAL H 1 63 ? 56.581 62.634 114.246 1.00 26.29 60 VAL H CA 1
ATOM 10824 C C . VAL H 1 63 ? 56.521 63.180 115.657 1.00 26.89 60 VAL H C 1
ATOM 10825 O O . VAL H 1 63 ? 55.724 62.716 116.455 1.00 26.47 60 VAL H O 1
ATOM 10829 N N . SER H 1 64 ? 57.396 64.136 115.961 1.00 27.98 61 SER H N 1
ATOM 10830 C CA . SER H 1 64 ? 57.416 64.779 117.262 1.00 29.26 61 SER H CA 1
ATOM 10831 C C . SER H 1 64 ? 56.759 66.154 117.208 1.00 29.97 61 SER H C 1
ATOM 10832 O O . SER H 1 64 ? 57.323 67.090 116.639 1.00 31.34 61 SER H O 1
ATOM 10835 N N . ALA H 1 65 ? 55.558 66.263 117.767 1.00 30.35 62 ALA H N 1
ATOM 10836 C CA . ALA H 1 65 ? 54.899 67.561 118.000 1.00 30.80 62 ALA H CA 1
ATOM 10837 C C . ALA H 1 65 ? 54.841 67.831 119.515 1.00 31.66 62 ALA H C 1
ATOM 10838 O O . ALA H 1 65 ? 53.826 68.312 120.033 1.00 31.91 62 ALA H O 1
ATOM 10840 N N . THR H 1 66 ? 55.938 67.510 120.203 1.00 31.81 63 THR H N 1
ATOM 10841 C CA . THR H 1 66 ? 56.048 67.554 121.665 1.00 33.09 63 THR H CA 1
ATOM 10842 C C . THR H 1 66 ? 57.331 68.356 122.092 1.00 33.26 63 THR H C 1
ATOM 10843 O O . THR H 1 66 ? 58.178 68.699 121.259 1.00 32.38 63 THR H O 1
ATOM 10847 N N . GLY H 1 67 ? 57.468 68.627 123.386 1.00 33.67 64 GLY H N 1
ATOM 10848 C CA . GLY H 1 67 ? 58.664 69.279 123.922 1.00 34.11 64 GLY H CA 1
ATOM 10849 C C . GLY H 1 67 ? 58.343 70.657 124.478 1.00 34.30 64 GLY H C 1
ATOM 10850 O O . GLY H 1 67 ? 57.736 71.474 123.785 1.00 34.67 64 GLY H O 1
ATOM 10851 N N . SER H 1 68 ? 58.729 70.893 125.732 1.00 34.15 65 SER H N 1
ATOM 10852 C CA . SER H 1 68 ? 58.478 72.156 126.437 1.00 33.40 65 SER H CA 1
ATOM 10853 C C . SER H 1 68 ? 59.762 72.935 126.657 1.00 32.76 65 SER H C 1
ATOM 10854 O O . SER H 1 68 ? 60.841 72.369 126.872 1.00 31.18 65 SER H O 1
ATOM 10857 N N . ALA H 1 69 ? 59.632 74.253 126.600 1.00 32.86 66 ALA H N 1
ATOM 10858 C CA . ALA H 1 69 ? 60.728 75.137 126.914 1.00 33.27 66 ALA H CA 1
ATOM 10859 C C . ALA H 1 69 ? 60.321 76.097 128.043 1.00 33.70 66 ALA H C 1
ATOM 10860 O O . ALA H 1 69 ? 59.184 76.583 128.098 1.00 34.43 66 ALA H O 1
ATOM 10862 N N . THR H 1 70 ? 61.250 76.340 128.960 1.00 34.08 67 THR H N 1
ATOM 10863 C CA . THR H 1 70 ? 61.120 77.448 129.923 1.00 34.44 67 THR H CA 1
ATOM 10864 C C . THR H 1 70 ? 60.981 78.802 129.198 1.00 33.86 67 THR H C 1
ATOM 10865 O O . THR H 1 70 ? 61.785 79.118 128.334 1.00 34.00 67 THR H O 1
ATOM 10869 N N . PHE H 1 71 ? 59.947 79.570 129.536 1.00 33.28 68 PHE H N 1
ATOM 10870 C CA . PHE H 1 71 ? 59.865 80.991 129.159 1.00 32.77 68 PHE H CA 1
ATOM 10871 C C . PHE H 1 71 ? 60.270 81.799 130.363 1.00 31.29 68 PHE H C 1
ATOM 10872 O O . PHE H 1 71 ? 59.667 81.673 131.436 1.00 30.66 68 PHE H O 1
ATOM 10880 N N . SER H 1 72 ? 61.301 82.612 130.203 1.00 29.22 69 SER H N 1
ATOM 10881 C CA . SER H 1 72 ? 61.792 83.390 131.338 1.00 28.43 69 SER H CA 1
ATOM 10882 C C . SER H 1 72 ? 62.584 84.587 130.853 1.00 26.96 69 SER H C 1
ATOM 10883 O O . SER H 1 72 ? 63.326 84.464 129.877 1.00 26.89 69 SER H O 1
ATOM 10886 N N . PRO H 1 73 ? 62.432 85.737 131.535 1.00 26.15 70 PRO H N 1
ATOM 10887 C CA . PRO H 1 73 ? 63.328 86.881 131.298 1.00 26.07 70 PRO H CA 1
ATOM 10888 C C . PRO H 1 73 ? 64.776 86.395 131.385 1.00 25.76 70 PRO H C 1
ATOM 10889 O O . PRO H 1 73 ? 65.106 85.617 132.274 1.00 25.46 70 PRO H O 1
ATOM 10893 N N . LEU H 1 74 ? 65.614 86.831 130.457 1.00 26.75 71 LEU H N 1
ATOM 10894 C CA . LEU H 1 74 ? 67.038 86.465 130.443 1.00 26.71 71 LEU H CA 1
ATOM 10895 C C . LEU H 1 74 ? 67.713 86.551 131.799 1.00 27.28 71 LEU H C 1
ATOM 10896 O O . LEU H 1 74 ? 68.369 85.597 132.216 1.00 27.74 71 LEU H O 1
ATOM 10901 N N . THR H 1 75 ? 67.534 87.675 132.493 1.00 27.23 72 THR H N 1
ATOM 10902 C CA . THR H 1 75 ? 68.159 87.891 133.785 1.00 27.87 72 THR H CA 1
ATOM 10903 C C . THR H 1 75 ? 67.570 87.034 134.915 1.00 28.33 72 THR H C 1
ATOM 10904 O O . THR H 1 75 ? 68.104 87.035 136.019 1.00 28.09 72 THR H O 1
ATOM 10908 N N . GLU H 1 76 ? 66.487 86.304 134.637 1.00 27.41 73 GLU H N 1
ATOM 10909 C CA . GLU H 1 76 ? 65.986 85.299 135.581 1.00 27.79 73 GLU H CA 1
ATOM 10910 C C . GLU H 1 76 ? 66.220 83.875 135.104 1.00 26.23 73 GLU H C 1
ATOM 10911 O O . GLU H 1 76 ? 65.837 82.933 135.770 1.00 25.79 73 GLU H O 1
ATOM 10917 N N . LEU H 1 77 ? 66.838 83.718 133.939 1.00 25.32 74 LEU H N 1
ATOM 10918 C CA . LEU H 1 77 ? 67.018 82.392 133.367 1.00 25.21 74 LEU H CA 1
ATOM 10919 C C . LEU H 1 77 ? 68.304 81.824 133.948 1.00 24.89 74 LEU H C 1
ATOM 10920 O O . LEU H 1 77 ? 69.391 82.046 133.434 1.00 26.80 74 LEU H O 1
ATOM 10925 N N . THR H 1 78 ? 68.163 81.133 135.064 1.00 24.02 75 THR H N 1
ATOM 10926 C CA . THR H 1 78 ? 69.253 80.443 135.720 1.00 22.91 75 THR H CA 1
ATOM 10927 C C . THR H 1 78 ? 69.647 79.172 134.938 1.00 22.36 75 THR H C 1
ATOM 10928 O O . THR H 1 78 ? 68.864 78.657 134.136 1.00 21.25 75 THR H O 1
ATOM 10932 N N . PRO H 1 79 ? 70.860 78.652 135.191 1.00 22.68 76 PRO H N 1
ATOM 10933 C CA . PRO H 1 79 ? 71.209 77.342 134.605 1.00 22.94 76 PRO H CA 1
ATOM 10934 C C . PRO H 1 79 ? 70.213 76.236 134.964 1.00 22.37 76 PRO H C 1
ATOM 10935 O O . PRO H 1 79 ? 69.898 75.402 134.118 1.00 22.17 76 PRO H O 1
ATOM 10939 N N . GLU H 1 80 ? 69.700 76.244 136.193 1.00 22.39 77 GLU H N 1
ATOM 10940 C CA . GLU H 1 80 ? 68.653 75.293 136.593 1.00 22.47 77 GLU H CA 1
ATOM 10941 C C . GLU H 1 80 ? 67.411 75.390 135.683 1.00 22.61 77 GLU H C 1
ATOM 10942 O O . GLU H 1 80 ? 66.961 74.372 135.112 1.00 22.79 77 GLU H O 1
ATOM 10948 N N . LYS H 1 81 ? 66.866 76.600 135.526 1.00 22.35 78 LYS H N 1
ATOM 10949 C CA . LYS H 1 81 ? 65.728 76.793 134.594 1.00 23.23 78 LYS H CA 1
ATOM 10950 C C . LYS H 1 81 ? 66.016 76.381 133.148 1.00 23.30 78 LYS H C 1
ATOM 10951 O O . LYS H 1 81 ? 65.158 75.766 132.487 1.00 23.67 78 LYS H O 1
ATOM 10957 N N . ASN H 1 82 ? 67.226 76.675 132.667 1.00 23.33 79 ASN H N 1
ATOM 10958 C CA . ASN H 1 82 ? 67.600 76.374 131.293 1.00 24.20 79 ASN H CA 1
ATOM 10959 C C . ASN H 1 82 ? 67.719 74.853 131.054 1.00 24.41 79 ASN H C 1
ATOM 10960 O O . ASN H 1 82 ? 67.420 74.342 129.974 1.00 23.81 79 ASN H O 1
ATOM 10965 N N . ALA H 1 83 ? 68.131 74.134 132.090 1.00 25.12 80 ALA H N 1
ATOM 10966 C CA . ALA H 1 83 ? 68.229 72.669 132.053 1.00 24.70 80 ALA H CA 1
ATOM 10967 C C . ALA H 1 83 ? 66.876 71.947 131.845 1.00 24.74 80 ALA H C 1
ATOM 10968 O O . ALA H 1 83 ? 66.834 70.847 131.310 1.00 25.05 80 ALA H O 1
ATOM 10970 N N . VAL H 1 84 ? 65.773 72.572 132.257 1.00 24.51 81 VAL H N 1
ATOM 10971 C CA . VAL H 1 84 ? 64.429 72.030 131.992 1.00 22.93 81 VAL H CA 1
ATOM 10972 C C . VAL H 1 84 ? 64.202 71.949 130.479 1.00 23.27 81 VAL H C 1
ATOM 10973 O O . VAL H 1 84 ? 63.793 70.903 129.950 1.00 22.48 81 VAL H O 1
ATOM 10977 N N . THR H 1 85 ? 64.521 73.027 129.779 1.00 23.07 82 THR H N 1
ATOM 10978 C CA . THR H 1 85 ? 64.413 73.057 128.312 1.00 23.61 82 THR H CA 1
ATOM 10979 C C . THR H 1 85 ? 65.335 72.044 127.640 1.00 24.13 82 THR H C 1
ATOM 10980 O O . THR H 1 85 ? 64.942 71.329 126.715 1.00 24.50 82 THR H O 1
ATOM 10984 N N . ILE H 1 86 ? 66.586 72.029 128.084 1.00 25.41 83 ILE H N 1
ATOM 10985 C CA . ILE H 1 86 ? 67.587 71.065 127.614 1.00 26.30 83 ILE H CA 1
ATOM 10986 C C . ILE H 1 86 ? 67.023 69.636 127.768 1.00 26.43 83 ILE H C 1
ATOM 10987 O O . ILE H 1 86 ? 67.124 68.822 126.844 1.00 27.34 83 ILE H O 1
ATOM 10992 N N . SER H 1 87 ? 66.369 69.365 128.898 1.00 26.39 84 SER H N 1
ATOM 10993 C CA . SER H 1 87 ? 65.784 68.046 129.152 1.00 26.34 84 SER H CA 1
ATOM 10994 C C . SER H 1 87 ? 64.586 67.686 128.244 1.00 26.63 84 SER H C 1
ATOM 10995 O O . SER H 1 87 ? 64.370 66.516 127.951 1.00 26.89 84 SER H O 1
ATOM 10998 N N . SER H 1 88 ? 63.842 68.684 127.767 1.00 27.28 85 SER H N 1
ATOM 10999 C CA . SER H 1 88 ? 62.547 68.444 127.122 1.00 27.58 85 SER H CA 1
ATOM 11000 C C . SER H 1 88 ? 62.512 68.763 125.612 1.00 27.99 85 SER H C 1
ATOM 11001 O O . SER H 1 88 ? 62.674 67.862 124.793 1.00 28.66 85 SER H O 1
ATOM 11004 N N . LYS H 1 89 ? 62.306 70.030 125.249 1.00 28.23 86 LYS H N 1
ATOM 11005 C CA . LYS H 1 89 ? 62.177 70.413 123.831 1.00 28.24 86 LYS H CA 1
ATOM 11006 C C . LYS H 1 89 ? 63.466 70.071 123.070 1.00 28.57 86 LYS H C 1
ATOM 11007 O O . LYS H 1 89 ? 63.417 69.704 121.898 1.00 27.71 86 LYS H O 1
ATOM 11013 N N . LEU H 1 90 ? 64.614 70.196 123.743 1.00 28.86 87 LEU H N 1
ATOM 11014 C CA . LEU H 1 90 ? 65.904 69.986 123.096 1.00 29.17 87 LEU H CA 1
ATOM 11015 C C . LEU H 1 90 ? 66.265 68.525 123.127 1.00 29.39 87 LEU H C 1
ATOM 11016 O O . LEU H 1 90 ? 66.223 67.847 122.094 1.00 28.76 87 LEU H O 1
ATOM 11021 N N . GLY H 1 91 ? 66.650 68.070 124.328 1.00 29.01 88 GLY H N 1
ATOM 11022 C CA . GLY H 1 91 ? 67.150 66.734 124.568 1.00 28.69 88 GLY H CA 1
ATOM 11023 C C . GLY H 1 91 ? 66.100 65.672 124.369 1.00 28.78 88 GLY H C 1
ATOM 11024 O O . GLY H 1 91 ? 66.414 64.586 123.885 1.00 29.10 88 GLY H O 1
ATOM 11025 N N . GLY H 1 92 ? 64.852 65.967 124.728 1.00 27.47 89 GLY H N 1
ATOM 11026 C CA . GLY H 1 92 ? 63.803 64.976 124.559 1.00 27.37 89 GLY H CA 1
ATOM 11027 C C . GLY H 1 92 ? 63.539 64.638 123.097 1.00 26.85 89 GLY H C 1
ATOM 11028 O O . GLY H 1 92 ? 63.445 63.466 122.741 1.00 27.29 89 GLY H O 1
ATOM 11029 N N . GLN H 1 93 ? 63.411 65.660 122.252 1.00 25.57 90 GLN H N 1
ATOM 11030 C CA . GLN H 1 93 ? 63.186 65.418 120.836 1.00 25.27 90 GLN H CA 1
ATOM 11031 C C . GLN H 1 93 ? 64.371 64.745 120.197 1.00 24.79 90 GLN H C 1
ATOM 11032 O O . GLN H 1 93 ? 64.205 63.860 119.359 1.00 25.85 90 GLN H O 1
ATOM 11038 N N . ILE H 1 94 ? 65.567 65.169 120.563 1.00 23.90 91 ILE H N 1
ATOM 11039 C CA . ILE H 1 94 ? 66.749 64.557 119.975 1.00 23.51 91 ILE H CA 1
ATOM 11040 C C . ILE H 1 94 ? 66.880 63.090 120.381 1.00 23.58 91 ILE H C 1
ATOM 11041 O O . ILE H 1 94 ? 67.215 62.248 119.525 1.00 21.98 91 ILE H O 1
ATOM 11046 N N . ASN H 1 95 ? 66.594 62.781 121.656 1.00 23.18 92 ASN H N 1
ATOM 11047 C CA . ASN H 1 95 ? 66.668 61.386 122.115 1.00 24.53 92 ASN H CA 1
ATOM 11048 C C . ASN H 1 95 ? 65.621 60.496 121.442 1.00 23.87 92 ASN H C 1
ATOM 11049 O O . ASN H 1 95 ? 65.851 59.309 121.238 1.00 25.14 92 ASN H O 1
ATOM 11054 N N . LEU H 1 96 ? 64.495 61.069 121.038 1.00 24.22 93 LEU H N 1
ATOM 11055 C CA . LEU H 1 96 ? 63.530 60.303 120.254 1.00 24.26 93 LEU H CA 1
ATOM 11056 C C . LEU H 1 96 ? 64.181 59.780 118.984 1.00 24.34 93 LEU H C 1
ATOM 11057 O O . LEU H 1 96 ? 63.823 58.697 118.530 1.00 25.05 93 LEU H O 1
ATOM 11062 N N . VAL H 1 97 ? 65.115 60.538 118.415 1.00 24.00 94 VAL H N 1
ATOM 11063 C CA . VAL H 1 97 ? 65.823 60.100 117.187 1.00 24.51 94 VAL H CA 1
ATOM 11064 C C . VAL H 1 97 ? 66.958 59.126 117.514 1.00 25.30 94 VAL H C 1
ATOM 11065 O O . VAL H 1 97 ? 67.063 58.046 116.916 1.00 25.43 94 VAL H O 1
ATOM 11069 N N . LEU H 1 98 ? 67.778 59.471 118.508 1.00 24.85 95 LEU H N 1
ATOM 11070 C CA . LEU H 1 98 ? 68.884 58.612 118.875 1.00 25.46 95 LEU H CA 1
ATOM 11071 C C . LEU H 1 98 ? 68.400 57.196 119.265 1.00 26.25 95 LEU H C 1
ATOM 11072 O O . LEU H 1 98 ? 69.058 56.211 118.916 1.00 26.91 95 LEU H O 1
ATOM 11077 N N . LEU H 1 99 ? 67.262 57.096 119.963 1.00 25.75 96 LEU H N 1
ATOM 11078 C CA . LEU H 1 99 ? 66.741 55.797 120.389 1.00 24.85 96 LEU H CA 1
ATOM 11079 C C . LEU H 1 99 ? 65.700 55.159 119.439 1.00 25.25 96 LEU H C 1
ATOM 11080 O O . LEU H 1 99 ? 65.227 54.042 119.687 1.00 25.04 96 LEU H O 1
ATOM 11085 N N . GLY H 1 100 ? 65.378 55.845 118.344 1.00 25.86 97 GLY H N 1
ATOM 11086 C CA . GLY H 1 100 ? 64.256 55.441 117.479 1.00 25.55 97 GLY H CA 1
ATOM 11087 C C . GLY H 1 100 ? 64.623 54.993 116.080 1.00 26.11 97 GLY H C 1
ATOM 11088 O O . GLY H 1 100 ? 63.758 54.490 115.362 1.00 24.46 97 GLY H O 1
ATOM 11089 N N . ILE H 1 101 ? 65.886 55.166 115.684 1.00 26.25 98 ILE H N 1
ATOM 11090 C CA . ILE H 1 101 ? 66.318 54.761 114.324 1.00 28.20 98 ILE H CA 1
ATOM 11091 C C . ILE H 1 101 ? 66.022 53.275 114.060 1.00 28.35 98 ILE H C 1
ATOM 11092 O O . ILE H 1 101 ? 65.502 52.920 112.996 1.00 28.21 98 ILE H O 1
ATOM 11097 N N . ASP H 1 102 ? 66.333 52.419 115.035 1.00 28.53 99 ASP H N 1
ATOM 11098 C CA . ASP H 1 102 ? 66.097 50.976 114.922 1.00 29.17 99 ASP H CA 1
ATOM 11099 C C . ASP H 1 102 ? 64.594 50.629 114.834 1.00 28.70 99 ASP H C 1
ATOM 11100 O O . ASP H 1 102 ? 64.244 49.523 114.433 1.00 28.75 99 ASP H O 1
ATOM 11105 N N . SER H 1 103 ? 63.725 51.558 115.237 1.00 27.18 100 SER H N 1
ATOM 11106 C CA . SER H 1 103 ? 62.270 51.385 115.104 1.00 26.88 100 SER H CA 1
ATOM 11107 C C . SER H 1 103 ? 61.680 51.878 113.786 1.00 26.37 100 SER H C 1
ATOM 11108 O O . SER H 1 103 ? 60.489 51.720 113.542 1.00 26.29 100 SER H O 1
ATOM 11111 N N . LEU H 1 104 ? 62.491 52.485 112.935 1.00 26.22 101 LEU H N 1
ATOM 11112 C CA . LEU H 1 104 ? 61.983 52.928 111.648 1.00 26.22 101 LEU H CA 1
ATOM 11113 C C . LEU H 1 104 ? 62.213 51.883 110.576 1.00 26.84 101 LEU H C 1
ATOM 11114 O O . LEU H 1 104 ? 63.323 51.334 110.456 1.00 27.42 101 LEU H O 1
ATOM 11119 N N . ASN H 1 105 ? 61.169 51.605 109.798 1.00 26.96 102 ASN H N 1
ATOM 11120 C CA . ASN H 1 105 ? 61.297 50.779 108.591 1.00 27.44 102 ASN H CA 1
ATOM 11121 C C . ASN H 1 105 ? 62.210 51.474 107.577 1.00 27.45 102 ASN H C 1
ATOM 11122 O O . ASN H 1 105 ? 62.453 52.668 107.691 1.00 27.68 102 ASN H O 1
ATOM 11127 N N . ASP H 1 106 ? 62.715 50.736 106.590 1.00 28.18 103 ASP H N 1
ATOM 11128 C CA . ASP H 1 106 ? 63.584 51.317 105.556 1.00 28.49 103 ASP H CA 1
ATOM 11129 C C . ASP H 1 106 ? 62.850 52.440 104.866 1.00 28.15 103 ASP H C 1
ATOM 11130 O O . ASP H 1 106 ? 61.640 52.349 104.694 1.00 27.27 103 ASP H O 1
ATOM 11135 N N . LYS H 1 107 ? 63.582 53.497 104.483 1.00 27.74 104 LYS H N 1
ATOM 11136 C CA . LYS H 1 107 ? 63.001 54.699 103.843 1.00 28.31 104 LYS H CA 1
ATOM 11137 C C . LYS H 1 107 ? 61.982 55.472 104.721 1.00 27.16 104 LYS H C 1
ATOM 11138 O O . LYS H 1 107 ? 61.184 56.273 104.221 1.00 26.71 104 LYS H O 1
ATOM 11144 N N . GLY H 1 108 ? 62.043 55.232 106.030 1.00 26.67 105 GLY H N 1
ATOM 11145 C CA . GLY H 1 108 ? 61.216 55.922 107.016 1.00 26.74 105 GLY H CA 1
ATOM 11146 C C . GLY H 1 108 ? 61.650 57.356 107.200 1.00 26.46 105 GLY H C 1
ATOM 11147 O O . GLY H 1 108 ? 62.572 57.820 106.520 1.00 26.80 105 GLY H O 1
ATOM 11148 N N . SER H 1 109 ? 60.977 58.072 108.100 1.00 25.91 106 SER H N 1
ATOM 11149 C CA . SER H 1 109 ? 61.332 59.462 108.371 1.00 25.21 106 SER H CA 1
ATOM 11150 C C . SER H 1 109 ? 61.145 59.841 109.832 1.00 24.64 106 SER H C 1
ATOM 11151 O O . SER H 1 109 ? 60.343 59.223 110.551 1.00 24.09 106 SER H O 1
ATOM 11154 N N . PHE H 1 110 ? 61.912 60.856 110.242 1.00 24.43 107 PHE H N 1
ATOM 11155 C CA . PHE H 1 110 ? 61.707 61.599 111.487 1.00 23.81 107 PHE H CA 1
ATOM 11156 C C . PHE H 1 110 ? 61.247 63.006 111.100 1.00 24.84 107 PHE H C 1
ATOM 11157 O O . PHE H 1 110 ? 61.664 63.524 110.062 1.00 25.07 107 PHE H O 1
ATOM 11165 N N . THR H 1 111 ? 60.361 63.607 111.898 1.00 24.22 108 THR H N 1
ATOM 11166 C CA . THR H 1 111 ? 59.988 65.017 111.728 1.00 24.80 108 THR H CA 1
ATOM 11167 C C . THR H 1 111 ? 59.899 65.593 113.127 1.00 24.92 108 THR H C 1
ATOM 11168 O O . THR H 1 111 ? 59.128 65.097 113.962 1.00 26.26 108 THR H O 1
ATOM 11172 N N . LEU H 1 112 ? 60.688 66.621 113.383 1.00 24.15 109 LEU H N 1
ATOM 11173 C CA . LEU H 1 112 ? 60.666 67.248 114.699 1.00 24.78 109 LEU H CA 1
ATOM 11174 C C . LEU H 1 112 ? 60.219 68.701 114.590 1.00 24.98 109 LEU H C 1
ATOM 11175 O O . LEU H 1 112 ? 60.201 69.282 113.494 1.00 23.75 109 LEU H O 1
ATOM 11180 N N . THR H 1 113 ? 59.836 69.267 115.738 1.00 25.53 110 THR H N 1
ATOM 11181 C CA . THR H 1 113 ? 59.268 70.602 115.821 1.00 26.03 110 THR H CA 1
ATOM 11182 C C . THR H 1 113 ? 60.310 71.572 116.406 1.00 26.25 110 THR H C 1
ATOM 11183 O O . THR H 1 113 ? 60.969 71.254 117.420 1.00 25.87 110 THR H O 1
ATOM 11187 N N . THR H 1 114 ? 60.453 72.724 115.747 1.00 25.67 111 THR H N 1
ATOM 11188 C CA . THR H 1 114 ? 61.307 73.815 116.236 1.00 25.98 111 THR H CA 1
ATOM 11189 C C . THR H 1 114 ? 60.394 75.052 116.459 1.00 26.96 111 THR H C 1
ATOM 11190 O O . THR H 1 114 ? 59.471 74.974 117.299 1.00 26.57 111 THR H O 1
ATOM 11194 N N . GLY H 1 115 ? 60.615 76.155 115.728 1.00 26.43 112 GLY H N 1
ATOM 11195 C CA . GLY H 1 115 ? 59.819 77.361 115.942 1.00 27.09 112 GLY H CA 1
ATOM 11196 C C . GLY H 1 115 ? 60.526 78.676 115.636 1.00 27.44 112 GLY H C 1
ATOM 11197 O O . GLY H 1 115 ? 61.769 78.786 115.716 1.00 27.30 112 GLY H O 1
ATOM 11198 N N . ILE H 1 116 ? 59.713 79.670 115.297 1.00 26.94 113 ILE H N 1
ATOM 11199 C CA . ILE H 1 116 ? 60.177 80.964 114.793 1.00 27.91 113 ILE H CA 1
ATOM 11200 C C . ILE H 1 116 ? 61.127 81.708 115.757 1.00 28.72 113 ILE H C 1
ATOM 11201 O O . ILE H 1 116 ? 61.930 82.502 115.318 1.00 28.71 113 ILE H O 1
ATOM 11222 N N . GLU H 1 119 ? 64.757 82.555 115.009 1.00 31.60 116 GLU H N 1
ATOM 11223 C CA . GLU H 1 119 ? 65.018 83.488 113.913 1.00 31.59 116 GLU H CA 1
ATOM 11224 C C . GLU H 1 119 ? 64.421 84.880 114.150 1.00 30.35 116 GLU H C 1
ATOM 11225 O O . GLU H 1 119 ? 64.915 85.857 113.616 1.00 29.66 116 GLU H O 1
ATOM 11231 N N . ASP H 1 120 ? 63.338 84.937 114.928 1.00 28.24 117 ASP H N 1
ATOM 11232 C CA . ASP H 1 120 ? 62.578 86.162 115.155 1.00 26.49 117 ASP H CA 1
ATOM 11233 C C . ASP H 1 120 ? 62.361 86.231 116.676 1.00 25.39 117 ASP H C 1
ATOM 11234 O O . ASP H 1 120 ? 61.310 85.839 117.145 1.00 25.20 117 ASP H O 1
ATOM 11239 N N . PRO H 1 121 ? 63.396 86.637 117.448 1.00 24.48 118 PRO H N 1
ATOM 11240 C CA . PRO H 1 121 ? 63.341 86.513 118.924 1.00 24.80 118 PRO H CA 1
ATOM 11241 C C . PRO H 1 121 ? 62.445 87.464 119.707 1.00 24.09 118 PRO H C 1
ATOM 11242 O O . PRO H 1 121 ? 62.188 88.593 119.298 1.00 23.63 118 PRO H O 1
ATOM 11246 N N . ILE H 1 122 ? 62.012 86.984 120.862 1.00 24.41 119 ILE H N 1
ATOM 11247 C CA . ILE H 1 122 ? 61.156 87.719 121.746 1.00 24.00 119 ILE H CA 1
ATOM 11248 C C . ILE H 1 122 ? 61.734 87.678 123.137 1.00 24.71 119 ILE H C 1
ATOM 11249 O O . ILE H 1 122 ? 62.521 86.772 123.491 1.00 26.06 119 ILE H O 1
ATOM 11254 N N . VAL H 1 123 ? 61.351 88.673 123.921 1.00 25.24 120 VAL H N 1
ATOM 11255 C CA . VAL H 1 123 ? 61.613 88.696 125.350 1.00 25.59 120 VAL H CA 1
ATOM 11256 C C . VAL H 1 123 ? 61.028 87.438 125.992 1.00 24.94 120 VAL H C 1
ATOM 11257 O O . VAL H 1 123 ? 59.895 87.001 125.684 1.00 24.38 120 VAL H O 1
ATOM 11261 N N . GLN H 1 124 ? 61.861 86.840 126.851 1.00 24.87 121 GLN H N 1
ATOM 11262 C CA . GLN H 1 124 ? 61.597 85.581 127.555 1.00 24.62 121 GLN H CA 1
ATOM 11263 C C . GLN H 1 124 ? 61.837 84.357 126.688 1.00 24.25 121 GLN H C 1
ATOM 11264 O O . GLN H 1 124 ? 61.693 83.232 127.151 1.00 23.66 121 GLN H O 1
ATOM 11270 N N . GLY H 1 125 ? 62.228 84.571 125.440 1.00 24.08 122 GLY H N 1
ATOM 11271 C CA . GLY H 1 125 ? 62.325 83.469 124.496 1.00 24.58 122 GLY H CA 1
ATOM 11272 C C . GLY H 1 125 ? 63.676 82.804 124.303 1.00 24.93 122 GLY H C 1
ATOM 11273 O O . GLY H 1 125 ? 63.800 81.950 123.416 1.00 25.50 122 GLY H O 1
ATOM 11274 N N . ALA H 1 126 ? 64.699 83.171 125.092 1.00 24.38 123 ALA H N 1
ATOM 11275 C CA . ALA H 1 126 ? 66.068 82.684 124.788 1.00 24.39 123 ALA H CA 1
ATOM 11276 C C . ALA H 1 126 ? 66.305 81.173 124.950 1.00 24.46 123 ALA H C 1
ATOM 11277 O O . ALA H 1 126 ? 67.081 80.575 124.179 1.00 24.42 123 ALA H O 1
ATOM 11279 N N . SER H 1 127 ? 65.674 80.574 125.956 1.00 23.74 124 SER H N 1
ATOM 11280 C CA . SER H 1 127 ? 65.759 79.124 126.169 1.00 24.11 124 SER H CA 1
ATOM 11281 C C . SER H 1 127 ? 65.056 78.355 125.047 1.00 24.04 124 SER H C 1
ATOM 11282 O O . SER H 1 127 ? 65.599 77.379 124.541 1.00 24.01 124 SER H O 1
ATOM 11285 N N . ALA H 1 128 ? 63.867 78.803 124.653 1.00 23.22 125 ALA H N 1
ATOM 11286 C CA . ALA H 1 128 ? 63.149 78.200 123.537 1.00 24.29 125 ALA H CA 1
ATOM 11287 C C . ALA H 1 128 ? 63.930 78.353 122.223 1.00 24.96 125 ALA H C 1
ATOM 11288 O O . ALA H 1 128 ? 64.002 77.406 121.416 1.00 25.46 125 ALA H O 1
ATOM 11290 N N . ALA H 1 129 ? 64.537 79.533 122.029 1.00 24.37 126 ALA H N 1
ATOM 11291 C CA . ALA H 1 129 ? 65.359 79.799 120.835 1.00 23.98 126 ALA H CA 1
ATOM 11292 C C . ALA H 1 129 ? 66.520 78.817 120.729 1.00 23.55 126 ALA H C 1
ATOM 11293 O O . ALA H 1 129 ? 66.773 78.286 119.657 1.00 22.46 126 ALA H O 1
ATOM 11303 N N . ALA H 1 131 ? 66.706 75.790 122.109 1.00 23.52 128 ALA H N 1
ATOM 11304 C CA . ALA H 1 131 ? 66.192 74.448 121.784 1.00 24.18 128 ALA H CA 1
ATOM 11305 C C . ALA H 1 131 ? 65.935 74.305 120.282 1.00 24.55 128 ALA H C 1
ATOM 11306 O O . ALA H 1 131 ? 66.330 73.323 119.674 1.00 25.52 128 ALA H O 1
ATOM 11308 N N . ASN H 1 132 ? 65.306 75.308 119.689 1.00 24.39 129 ASN H N 1
ATOM 11309 C CA . ASN H 1 132 ? 64.940 75.296 118.286 1.00 24.75 129 ASN H CA 1
ATOM 11310 C C . ASN H 1 132 ? 66.168 75.277 117.359 1.00 24.03 129 ASN H C 1
ATOM 11311 O O . ASN H 1 132 ? 66.177 74.539 116.368 1.00 24.02 129 ASN H O 1
ATOM 11316 N N . GLY H 1 133 ? 67.170 76.099 117.671 1.00 23.28 130 GLY H N 1
ATOM 11317 C CA . GLY H 1 133 ? 68.438 76.111 116.934 1.00 23.26 130 GLY H CA 1
ATOM 11318 C C . GLY H 1 133 ? 69.214 74.800 117.038 1.00 23.60 130 GLY H C 1
ATOM 11319 O O . GLY H 1 133 ? 69.777 74.319 116.060 1.00 23.53 130 GLY H O 1
ATOM 11320 N N . ALA H 1 134 ? 69.238 74.220 118.232 1.00 23.52 131 ALA H N 1
ATOM 11321 C CA . ALA H 1 134 ? 69.872 72.906 118.446 1.00 24.25 131 ALA H CA 1
ATOM 11322 C C . ALA H 1 134 ? 69.217 71.804 117.592 1.00 23.51 131 ALA H C 1
ATOM 11323 O O . ALA H 1 134 ? 69.893 71.034 116.906 1.00 24.20 131 ALA H O 1
ATOM 11325 N N . VAL H 1 135 ? 67.897 71.744 117.643 1.00 23.93 132 VAL H N 1
ATOM 11326 C CA . VAL H 1 135 ? 67.141 70.705 116.987 1.00 22.93 132 VAL H CA 1
ATOM 11327 C C . VAL H 1 135 ? 67.248 70.869 115.457 1.00 24.30 132 VAL H C 1
ATOM 11328 O O . VAL H 1 135 ? 67.393 69.870 114.728 1.00 23.79 132 VAL H O 1
ATOM 11332 N N . THR H 1 136 ? 67.206 72.113 114.980 1.00 24.47 133 THR H N 1
ATOM 11333 C CA . THR H 1 136 ? 67.358 72.396 113.537 1.00 25.01 133 THR H CA 1
ATOM 11334 C C . THR H 1 136 ? 68.721 71.944 113.008 1.00 24.19 133 THR H C 1
ATOM 11335 O O . THR H 1 136 ? 68.816 71.294 111.980 1.00 23.46 133 THR H O 1
ATOM 11339 N N . ALA H 1 137 ? 69.780 72.320 113.715 1.00 24.31 134 ALA H N 1
ATOM 11340 C CA . ALA H 1 137 ? 71.147 71.973 113.298 1.00 24.36 134 ALA H CA 1
ATOM 11341 C C . ALA H 1 137 ? 71.426 70.474 113.433 1.00 24.26 134 ALA H C 1
ATOM 11342 O O . ALA H 1 137 ? 72.092 69.853 112.563 1.00 22.80 134 ALA H O 1
ATOM 11344 N N . PHE H 1 138 ? 70.934 69.889 114.534 1.00 25.01 135 PHE H N 1
ATOM 11345 C CA . PHE H 1 138 ? 71.027 68.428 114.721 1.00 25.11 135 PHE H CA 1
ATOM 11346 C C . PHE H 1 138 ? 70.477 67.673 113.517 1.00 25.33 135 PHE H C 1
ATOM 11347 O O . PHE H 1 138 ? 71.132 66.761 112.962 1.00 25.17 135 PHE H O 1
ATOM 11355 N N . ALA H 1 139 ? 69.277 68.070 113.112 1.00 25.07 136 ALA H N 1
ATOM 11356 C CA . ALA H 1 139 ? 68.546 67.392 112.047 1.00 25.21 136 ALA H CA 1
ATOM 11357 C C . ALA H 1 139 ? 69.234 67.560 110.700 1.00 25.61 136 ALA H C 1
ATOM 11358 O O . ALA H 1 139 ? 69.298 66.612 109.903 1.00 25.86 136 ALA H O 1
ATOM 11360 N N . LYS H 1 140 ? 69.725 68.765 110.433 1.00 24.89 137 LYS H N 1
ATOM 11361 C CA . LYS H 1 140 ? 70.400 69.049 109.154 1.00 25.38 137 LYS H CA 1
ATOM 11362 C C . LYS H 1 140 ? 71.665 68.198 108.995 1.00 25.19 137 LYS H C 1
ATOM 11363 O O . LYS H 1 140 ? 71.982 67.721 107.887 1.00 24.34 137 LYS H O 1
ATOM 11369 N N . SER H 1 141 ? 72.405 68.053 110.100 1.00 24.27 138 SER H N 1
ATOM 11370 C CA . SER H 1 141 ? 73.604 67.222 110.129 1.00 25.43 138 SER H CA 1
ATOM 11371 C C . SER H 1 141 ? 73.266 65.719 110.113 1.00 25.47 138 SER H C 1
ATOM 11372 O O . SER H 1 141 ? 73.815 64.976 109.280 1.00 26.25 138 SER H O 1
ATOM 11375 N N . ALA H 1 142 ? 72.364 65.273 111.005 1.00 25.31 139 ALA H N 1
ATOM 11376 C CA . ALA H 1 142 ? 71.915 63.862 111.053 1.00 24.84 139 ALA H CA 1
ATOM 11377 C C . ALA H 1 142 ? 71.442 63.316 109.702 1.00 24.93 139 ALA H C 1
ATOM 11378 O O . ALA H 1 142 ? 71.679 62.161 109.395 1.00 25.31 139 ALA H O 1
ATOM 11380 N N . ALA H 1 143 ? 70.787 64.152 108.899 1.00 25.47 140 ALA H N 1
ATOM 11381 C CA . ALA H 1 143 ? 70.274 63.743 107.593 1.00 25.24 140 ALA H CA 1
ATOM 11382 C C . ALA H 1 143 ? 71.294 63.055 106.694 1.00 25.53 140 ALA H C 1
ATOM 11383 O O . ALA H 1 143 ? 70.907 62.180 105.935 1.00 26.33 140 ALA H O 1
ATOM 11385 N N . ILE H 1 144 ? 72.570 63.464 106.763 1.00 25.82 141 ILE H N 1
ATOM 11386 C CA . ILE H 1 144 ? 73.653 62.890 105.930 1.00 26.80 141 ILE H CA 1
ATOM 11387 C C . ILE H 1 144 ? 74.243 61.564 106.426 1.00 27.74 141 ILE H C 1
ATOM 11388 O O . ILE H 1 144 ? 75.045 60.927 105.727 1.00 27.82 141 ILE H O 1
ATOM 11393 N N . GLU H 1 145 ? 73.842 61.143 107.631 1.00 27.71 142 GLU H N 1
ATOM 11394 C CA . GLU H 1 145 ? 74.302 59.875 108.183 1.00 28.57 142 GLU H CA 1
ATOM 11395 C C . GLU H 1 145 ? 73.189 58.874 108.466 1.00 28.46 142 GLU H C 1
ATOM 11396 O O . GLU H 1 145 ? 73.442 57.871 109.127 1.00 29.41 142 GLU H O 1
ATOM 11410 N N . PRO H 1 147 ? 70.791 55.723 108.254 1.00 26.85 144 PRO H N 1
ATOM 11411 C CA . PRO H 1 147 ? 70.859 54.450 107.540 1.00 25.95 144 PRO H CA 1
ATOM 11412 C C . PRO H 1 147 ? 69.589 54.103 106.736 1.00 25.27 144 PRO H C 1
ATOM 11413 O O . PRO H 1 147 ? 68.508 54.654 106.978 1.00 23.86 144 PRO H O 1
ATOM 11417 N N . ARG H 1 148 ? 69.753 53.196 105.773 1.00 25.57 145 ARG H N 1
ATOM 11418 C CA . ARG H 1 148 ? 68.635 52.509 105.110 1.00 26.58 145 ARG H CA 1
ATOM 11419 C C . ARG H 1 148 ? 67.618 53.474 104.471 1.00 26.79 145 ARG H C 1
ATOM 11420 O O . ARG H 1 148 ? 66.404 53.180 104.431 1.00 26.97 145 ARG H O 1
ATOM 11428 N N . GLY H 1 149 ? 68.111 54.623 103.993 1.00 26.67 146 GLY H N 1
ATOM 11429 C CA . GLY H 1 149 ? 67.285 55.564 103.239 1.00 26.64 146 GLY H CA 1
ATOM 11430 C C . GLY H 1 149 ? 66.346 56.401 104.102 1.00 26.58 146 GLY H C 1
ATOM 11431 O O . GLY H 1 149 ? 65.439 57.052 103.572 1.00 27.37 146 GLY H O 1
ATOM 11432 N N . ILE H 1 150 ? 66.566 56.410 105.421 1.00 25.62 147 ILE H N 1
ATOM 11433 C CA . ILE H 1 150 ? 65.757 57.208 106.338 1.00 24.73 147 ILE H CA 1
ATOM 11434 C C . ILE H 1 150 ? 65.972 58.730 106.155 1.00 24.87 147 ILE H C 1
ATOM 11435 O O . ILE H 1 150 ? 67.103 59.190 105.924 1.00 23.25 147 ILE H O 1
ATOM 11440 N N . ARG H 1 151 ? 64.870 59.489 106.237 1.00 24.35 148 ARG H N 1
ATOM 11441 C CA . ARG H 1 151 ? 64.883 60.954 106.148 1.00 23.94 148 ARG H CA 1
ATOM 11442 C C . ARG H 1 151 ? 64.598 61.601 107.510 1.00 24.36 148 ARG H C 1
ATOM 11443 O O . ARG H 1 151 ? 64.052 60.949 108.413 1.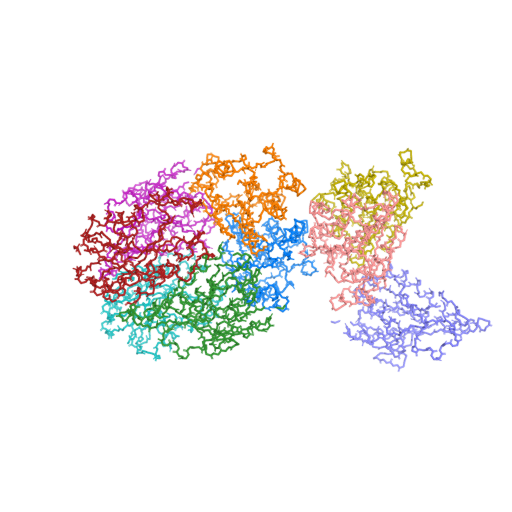00 23.47 148 ARG H O 1
ATOM 11451 N N . ILE H 1 152 ? 65.013 62.862 107.660 1.00 24.01 149 ILE H N 1
ATOM 11452 C CA . ILE H 1 152 ? 64.702 63.657 108.845 1.00 23.76 149 ILE H CA 1
ATOM 11453 C C . ILE H 1 152 ? 64.592 65.139 108.480 1.00 24.42 149 ILE H C 1
ATOM 11454 O O . ILE H 1 152 ? 65.475 65.706 107.837 1.00 24.53 149 ILE H O 1
ATOM 11459 N N . ASN H 1 153 ? 63.468 65.739 108.863 1.00 23.55 150 ASN H N 1
ATOM 11460 C CA . ASN H 1 153 ? 63.231 67.128 108.650 1.00 24.34 150 ASN H CA 1
ATOM 11461 C C . ASN H 1 153 ? 62.705 67.745 109.931 1.00 24.10 150 ASN H C 1
ATOM 11462 O O . ASN H 1 153 ? 62.349 67.035 110.860 1.00 22.78 150 ASN H O 1
ATOM 11467 N N . THR H 1 154 ? 62.707 69.077 109.982 1.00 24.18 151 THR H N 1
ATOM 11468 C CA . THR H 1 154 ? 62.038 69.771 111.065 1.00 24.96 151 THR H CA 1
ATOM 11469 C C . THR H 1 154 ? 61.022 70.745 110.459 1.00 24.94 151 THR H C 1
ATOM 11470 O O . THR H 1 154 ? 61.124 71.146 109.270 1.00 24.48 151 THR H O 1
ATOM 11474 N N . VAL H 1 155 ? 60.040 71.100 111.278 1.00 24.17 152 VAL H N 1
ATOM 11475 C CA . VAL H 1 155 ? 59.016 72.076 110.955 1.00 23.61 152 VAL H CA 1
ATOM 11476 C C . VAL H 1 155 ? 59.064 73.202 111.965 1.00 23.82 152 VAL H C 1
ATOM 11477 O O . VAL H 1 155 ? 58.963 72.960 113.178 1.00 23.51 152 VAL H O 1
ATOM 11481 N N . SER H 1 156 ? 59.216 74.426 111.461 1.00 24.24 153 SER H N 1
ATOM 11482 C CA . SER H 1 156 ? 59.340 75.624 112.308 1.00 25.17 153 SER H CA 1
ATOM 11483 C C . SER H 1 156 ? 58.087 76.503 112.224 1.00 25.32 153 SER H C 1
ATOM 11484 O O . SER H 1 156 ? 57.942 77.322 111.304 1.00 25.26 153 SER H O 1
ATOM 11487 N N . PRO H 1 157 ? 57.157 76.314 113.168 1.00 26.39 154 PRO H N 1
ATOM 11488 C CA . PRO H 1 157 ? 55.936 77.125 113.139 1.00 27.11 154 PRO H CA 1
ATOM 11489 C C . PRO H 1 157 ? 56.058 78.503 113.762 1.00 27.57 154 PRO H C 1
ATOM 11490 O O . PRO H 1 157 ? 56.800 78.694 114.727 1.00 27.71 154 PRO H O 1
ATOM 11494 N N . ASN H 1 158 ? 55.296 79.454 113.218 1.00 27.80 155 ASN H N 1
ATOM 11495 C CA . ASN H 1 158 ? 55.045 80.702 113.912 1.00 27.86 155 ASN H CA 1
ATOM 11496 C C . ASN H 1 158 ? 54.118 80.413 115.085 1.00 27.98 155 ASN H C 1
ATOM 11497 O O . ASN H 1 158 ? 53.690 79.263 115.268 1.00 27.93 155 ASN H O 1
ATOM 11502 N N . VAL H 1 159 ? 53.800 81.433 115.887 1.00 27.63 156 VAL H N 1
ATOM 11503 C CA . VAL H 1 159 ? 52.736 81.271 116.873 1.00 27.13 156 VAL H CA 1
ATOM 11504 C C . VAL H 1 159 ? 51.454 80.878 116.112 1.00 26.71 156 VAL H C 1
ATOM 11505 O O . VAL H 1 159 ? 51.239 81.325 114.987 1.00 26.17 156 VAL H O 1
ATOM 11509 N N . LEU H 1 160 ? 50.631 80.023 116.723 1.00 26.15 157 LEU H N 1
ATOM 11510 C CA . LEU H 1 160 ? 49.397 79.520 116.113 1.00 25.97 157 LEU H CA 1
ATOM 11511 C C . LEU H 1 160 ? 48.218 80.419 116.427 1.00 25.87 157 LEU H C 1
ATOM 11512 O O . LEU H 1 160 ? 48.068 80.900 117.562 1.00 25.11 157 LEU H O 1
ATOM 11517 N N . GLU H 1 161 ? 47.359 80.604 115.435 1.00 26.84 158 GLU H N 1
ATOM 11518 C CA . GLU H 1 161 ? 46.102 81.357 115.616 1.00 27.96 158 GLU H CA 1
ATOM 11519 C C . GLU H 1 161 ? 45.303 80.758 116.777 1.00 28.75 158 GLU H C 1
ATOM 11520 O O . GLU H 1 161 ? 44.672 81.482 117.531 1.00 28.35 158 GLU H O 1
ATOM 11526 N N . GLU H 1 162 ? 45.325 79.438 116.926 1.00 29.77 159 GLU H N 1
ATOM 11527 C CA . GLU H 1 162 ? 44.505 78.849 117.974 1.00 31.19 159 GLU H CA 1
ATOM 11528 C C . GLU H 1 162 ? 45.166 78.897 119.358 1.00 31.39 159 GLU H C 1
ATOM 11529 O O . GLU H 1 162 ? 44.555 78.501 120.352 1.00 31.98 159 GLU H O 1
ATOM 11535 N N . SER H 1 163 ? 46.385 79.445 119.419 1.00 31.00 160 SER H N 1
ATOM 11536 C CA . SER H 1 163 ? 47.006 79.815 120.695 1.00 31.67 160 SER H CA 1
ATOM 11537 C C . SER H 1 163 ? 47.083 81.332 120.930 1.00 31.56 160 SER H C 1
ATOM 11538 O O . SER H 1 163 ? 47.529 81.767 121.999 1.00 31.05 160 SER H O 1
ATOM 11541 N N . TRP H 1 164 ? 46.643 82.118 119.944 1.00 31.04 161 TRP H N 1
ATOM 11542 C CA . TRP H 1 164 ? 46.807 83.579 119.955 1.00 31.61 161 TRP H CA 1
ATOM 11543 C C . TRP H 1 164 ? 46.167 84.241 121.191 1.00 32.68 161 TRP H C 1
ATOM 11544 O O . TRP H 1 164 ? 46.728 85.193 121.770 1.00 31.96 161 TRP H O 1
ATOM 11555 N N . ASP H 1 165 ? 45.018 83.690 121.595 1.00 33.62 162 ASP H N 1
ATOM 11556 C CA . ASP H 1 165 ? 44.261 84.107 122.758 1.00 35.48 162 ASP H CA 1
ATOM 11557 C C . ASP H 1 165 ? 45.177 84.247 123.949 1.00 34.99 162 ASP H C 1
ATOM 11558 O O . ASP H 1 165 ? 45.128 85.254 124.654 1.00 35.73 162 ASP H O 1
ATOM 11563 N N . LYS H 1 166 ? 46.027 83.243 124.152 1.00 34.55 163 LYS H N 1
ATOM 11564 C CA . LYS H 1 166 ? 46.892 83.178 125.309 1.00 34.75 163 LYS H CA 1
ATOM 11565 C C . LYS H 1 166 ? 48.293 83.750 125.065 1.00 33.86 163 LYS H C 1
ATOM 11566 O O . LYS H 1 166 ? 48.922 84.266 125.989 1.00 34.19 163 LYS H O 1
ATOM 11572 N N . LEU H 1 167 ? 48.775 83.682 123.832 1.00 31.83 164 LEU H N 1
ATOM 11573 C CA . LEU H 1 167 ? 50.168 83.971 123.578 1.00 31.12 164 LEU H CA 1
ATOM 11574 C C . LEU H 1 167 ? 50.480 85.376 123.023 1.00 30.44 164 LEU H C 1
ATOM 11575 O O . LEU H 1 167 ? 51.643 85.800 123.010 1.00 30.73 164 LEU H O 1
ATOM 11580 N N . GLU H 1 168 ? 49.465 86.104 122.581 1.00 29.29 165 GLU H N 1
ATOM 11581 C CA . GLU H 1 168 ? 49.691 87.443 122.019 1.00 29.67 165 GLU H CA 1
ATOM 11582 C C . GLU H 1 168 ? 50.558 88.391 122.889 1.00 28.12 165 GLU H C 1
ATOM 11583 O O . GLU H 1 168 ? 51.383 89.131 122.343 1.00 27.55 165 GLU H O 1
ATOM 11589 N N . PRO H 1 169 ? 50.411 88.352 124.239 1.00 27.55 166 PRO H N 1
ATOM 11590 C CA . PRO H 1 169 ? 51.286 89.203 125.034 1.00 27.21 166 PRO H CA 1
ATOM 11591 C C . PRO H 1 169 ? 52.772 88.954 124.880 1.00 27.24 166 PRO H C 1
ATOM 11592 O O . PRO H 1 169 ? 53.546 89.844 125.181 1.00 28.18 166 PRO H O 1
ATOM 11596 N N . PHE H 1 170 ? 53.171 87.753 124.470 1.00 27.43 167 PHE H N 1
ATOM 11597 C CA . PHE H 1 170 ? 54.574 87.402 124.268 1.00 28.02 167 PHE H CA 1
ATOM 11598 C C . PHE H 1 170 ? 55.021 87.721 122.846 1.00 26.78 167 PHE H C 1
ATOM 11599 O O . PHE H 1 170 ? 56.217 87.838 122.592 1.00 26.31 167 PHE H O 1
ATOM 11607 N N . PHE H 1 171 ? 54.045 87.916 121.956 1.00 25.42 168 PHE H N 1
ATOM 11608 C CA . PHE H 1 171 ? 54.258 88.022 120.530 1.00 24.91 168 PHE H CA 1
ATOM 11609 C C . PHE H 1 171 ? 53.583 89.265 119.899 1.00 24.84 168 PHE H C 1
ATOM 11610 O O . PHE H 1 171 ? 53.025 89.179 118.799 1.00 24.61 168 PHE H O 1
ATOM 11618 N N . GLU H 1 172 ? 53.639 90.418 120.566 1.00 23.26 169 GLU H N 1
ATOM 11619 C CA . GLU H 1 172 ? 52.971 91.620 120.052 1.00 22.81 169 GLU H CA 1
ATOM 11620 C C . GLU H 1 172 ? 53.460 92.010 118.651 1.00 22.10 169 GLU H C 1
ATOM 11621 O O . GLU H 1 172 ? 54.668 92.152 118.419 1.00 21.84 169 GLU H O 1
ATOM 11627 N N . GLY H 1 173 ? 52.511 92.117 117.729 1.00 20.85 170 GLY H N 1
ATOM 11628 C CA . GLY H 1 173 ? 52.778 92.429 116.340 1.00 20.95 170 GLY H CA 1
ATOM 11629 C C . GLY H 1 173 ? 53.225 91.301 115.447 1.00 21.71 170 GLY H C 1
ATOM 11630 O O . GLY H 1 173 ? 53.528 91.536 114.269 1.00 21.59 170 GLY H O 1
ATOM 11631 N N . PHE H 1 174 ? 53.270 90.071 115.971 1.00 22.53 171 PHE H N 1
ATOM 11632 C CA . PHE H 1 174 ? 53.473 88.907 115.124 1.00 23.16 171 PHE H CA 1
ATOM 11633 C C . PHE H 1 174 ? 52.156 88.630 114.417 1.00 24.44 171 PHE H C 1
ATOM 11634 O O . PHE H 1 174 ? 51.078 89.029 114.893 1.00 25.22 171 PHE H O 1
ATOM 11642 N N . LEU H 1 175 ? 52.240 87.948 113.283 1.00 25.13 172 LEU H N 1
ATOM 11643 C CA . LEU H 1 175 ? 51.046 87.453 112.605 1.00 26.57 172 LEU H CA 1
ATOM 11644 C C . LEU H 1 175 ? 50.934 85.920 112.754 1.00 26.50 172 LEU H C 1
ATOM 11645 O O . LEU H 1 175 ? 51.693 85.156 112.130 1.00 27.34 172 LEU H O 1
ATOM 11650 N N . PRO H 1 176 ? 49.964 85.459 113.562 1.00 26.30 173 PRO H N 1
ATOM 11651 C CA . PRO H 1 176 ? 49.849 84.016 113.795 1.00 25.70 173 PRO H CA 1
ATOM 11652 C C . PRO H 1 176 ? 49.472 83.215 112.522 1.00 25.27 173 PRO H C 1
ATOM 11653 O O . PRO H 1 176 ? 48.897 83.764 111.590 1.00 23.72 173 PRO H O 1
ATOM 11657 N N . VAL H 1 177 ? 49.815 81.926 112.515 1.00 25.33 174 VAL H N 1
ATOM 11658 C CA . VAL H 1 177 ? 49.476 81.023 111.410 1.00 25.15 174 VAL H CA 1
ATOM 11659 C C . VAL H 1 177 ? 48.489 79.952 111.885 1.00 25.30 174 VAL H C 1
ATOM 11660 O O . VAL H 1 177 ? 48.573 79.509 113.029 1.00 25.50 174 VAL H O 1
ATOM 11664 N N . PRO H 1 178 ? 47.525 79.563 111.029 1.00 25.37 175 PRO H N 1
ATOM 11665 C CA . PRO H 1 178 ? 46.617 78.468 111.438 1.00 25.61 175 PRO H CA 1
ATOM 11666 C C . PRO H 1 178 ? 47.390 77.151 111.657 1.00 25.45 175 PRO H C 1
ATOM 11667 O O . PRO H 1 178 ? 48.248 76.805 110.839 1.00 24.55 175 PRO H O 1
ATOM 11671 N N . ALA H 1 179 ? 47.058 76.410 112.717 1.00 24.91 176 ALA H N 1
ATOM 11672 C CA . ALA H 1 179 ? 47.635 75.078 112.925 1.00 25.24 176 ALA H CA 1
ATOM 11673 C C . ALA H 1 179 ? 47.484 74.158 111.705 1.00 25.26 176 ALA H C 1
ATOM 11674 O O . ALA H 1 179 ? 48.379 73.384 111.421 1.00 24.65 176 ALA H O 1
ATOM 11676 N N . ALA H 1 180 ? 46.370 74.255 110.982 1.00 25.48 177 ALA H N 1
ATOM 11677 C CA . ALA H 1 180 ? 46.190 73.441 109.765 1.00 26.20 177 ALA H CA 1
ATOM 11678 C C . ALA H 1 180 ? 47.247 73.698 108.678 1.00 26.37 177 ALA H C 1
ATOM 11679 O O . ALA H 1 180 ? 47.608 72.792 107.903 1.00 26.64 177 ALA H O 1
ATOM 11681 N N . LYS H 1 181 ? 47.710 74.938 108.607 1.00 26.56 178 LYS H N 1
ATOM 11682 C CA . LYS H 1 181 ? 48.761 75.344 107.676 1.00 26.98 178 LYS H CA 1
ATOM 11683 C C . LYS H 1 181 ? 50.109 74.752 108.086 1.00 26.33 178 LYS H C 1
ATOM 11684 O O . LYS H 1 181 ? 50.859 74.266 107.229 1.00 26.19 178 LYS H O 1
ATOM 11690 N N . VAL H 1 182 ? 50.383 74.741 109.393 1.00 25.37 179 VAL H N 1
ATOM 11691 C CA . VAL H 1 182 ? 51.571 74.059 109.922 1.00 24.85 179 VAL H CA 1
ATOM 11692 C C . VAL H 1 182 ? 51.519 72.561 109.650 1.00 24.91 179 VAL H C 1
ATOM 11693 O O . VAL H 1 182 ? 52.550 71.963 109.281 1.00 24.89 179 VAL H O 1
ATOM 11697 N N . ALA H 1 183 ? 50.327 71.968 109.815 1.00 23.57 180 ALA H N 1
ATOM 11698 C CA . ALA H 1 183 ? 50.141 70.522 109.632 1.00 23.91 180 ALA H CA 1
ATOM 11699 C C . ALA H 1 183 ? 50.500 70.055 108.207 1.00 24.13 180 ALA H C 1
ATOM 11700 O O . ALA H 1 183 ? 51.079 68.974 108.049 1.00 24.51 180 ALA H O 1
ATOM 11702 N N . ARG H 1 184 ? 50.235 70.887 107.190 1.00 24.42 181 ARG H N 1
ATOM 11703 C CA . ARG H 1 184 ? 50.675 70.567 105.806 1.00 25.51 181 ARG H CA 1
ATOM 11704 C C . ARG H 1 184 ? 52.198 70.346 105.693 1.00 25.62 181 ARG H C 1
ATOM 11705 O O . ARG H 1 184 ? 52.639 69.468 104.940 1.00 25.32 181 ARG H O 1
ATOM 11713 N N . ALA H 1 185 ? 52.987 71.144 106.419 1.00 24.29 182 ALA H N 1
ATOM 11714 C CA . ALA H 1 185 ? 54.448 70.951 106.440 1.00 25.20 182 ALA H CA 1
ATOM 11715 C C . ALA H 1 185 ? 54.911 69.630 107.068 1.00 25.06 182 ALA H C 1
ATOM 11716 O O . ALA H 1 185 ? 55.907 69.023 106.621 1.00 26.59 182 ALA H O 1
ATOM 11718 N N . PHE H 1 186 ? 54.214 69.182 108.109 1.00 25.26 183 PHE H N 1
ATOM 11719 C CA . PHE H 1 186 ? 54.382 67.821 108.614 1.00 23.78 183 PHE H CA 1
ATOM 11720 C C . PHE H 1 186 ? 54.054 66.725 107.570 1.00 24.34 183 PHE H C 1
ATOM 11721 O O . PHE H 1 186 ? 54.850 65.812 107.348 1.00 23.22 183 PHE H O 1
ATOM 11729 N N . GLU H 1 187 ? 52.889 66.832 106.925 1.00 23.18 184 GLU H N 1
ATOM 11730 C CA . GLU H 1 187 ? 52.571 65.975 105.788 1.00 24.71 184 GLU H CA 1
ATOM 11731 C C . GLU H 1 187 ? 53.650 66.009 104.689 1.00 23.97 184 GLU H C 1
ATOM 11732 O O . GLU H 1 187 ? 54.003 64.975 104.120 1.00 24.19 184 GLU H O 1
ATOM 11738 N N . LYS H 1 188 ? 54.176 67.189 104.390 1.00 24.31 185 LYS H N 1
ATOM 11739 C CA . LYS H 1 188 ? 55.253 67.309 103.407 1.00 24.48 185 LYS H CA 1
ATOM 11740 C C . LYS H 1 188 ? 56.477 66.486 103.797 1.00 24.80 185 LYS H C 1
ATOM 11741 O O . LYS H 1 188 ? 57.117 65.837 102.953 1.00 25.28 185 LYS H O 1
ATOM 11747 N N . SER H 1 189 ? 56.810 66.526 105.082 1.00 25.18 186 SER H N 1
ATOM 11748 C CA . SER H 1 189 ? 57.949 65.793 105.582 1.00 25.63 186 SER H CA 1
ATOM 11749 C C . SER H 1 189 ? 57.728 64.273 105.494 1.00 25.60 186 SER H C 1
ATOM 11750 O O . SER H 1 189 ? 58.601 63.546 105.034 1.00 26.51 186 SER H O 1
ATOM 11753 N N . VAL H 1 190 ? 56.541 63.817 105.892 1.00 25.82 187 VAL H N 1
ATOM 11754 C CA . VAL H 1 190 ? 56.189 62.407 105.954 1.00 25.34 187 VAL H CA 1
ATOM 11755 C C . VAL H 1 190 ? 56.022 61.820 104.552 1.00 25.84 187 VAL H C 1
ATOM 11756 O O . VAL H 1 190 ? 56.597 60.760 104.248 1.00 26.10 187 VAL H O 1
ATOM 11760 N N . PHE H 1 191 ? 55.274 62.505 103.693 1.00 24.88 188 PHE H N 1
ATOM 11761 C CA . PHE H 1 191 ? 54.956 61.956 102.362 1.00 25.72 188 PHE H CA 1
ATOM 11762 C C . PHE H 1 191 ? 55.875 62.445 101.252 1.00 25.85 188 PHE H C 1
ATOM 11763 O O . PHE H 1 191 ? 55.911 61.856 100.165 1.00 26.69 188 PHE H O 1
ATOM 11771 N N . GLY H 1 192 ? 56.656 63.478 101.535 1.00 25.83 189 GLY H N 1
ATOM 11772 C CA . GLY H 1 192 ? 57.617 63.977 100.541 1.00 26.26 189 GLY H CA 1
ATOM 11773 C C . GLY H 1 192 ? 58.880 63.127 100.551 1.00 26.21 189 GLY H C 1
ATOM 11774 O O . GLY H 1 192 ? 58.915 62.088 101.203 1.00 27.87 189 GLY H O 1
ATOM 11775 N N . ALA H 1 193 ? 59.922 63.563 99.857 1.00 24.95 190 ALA H N 1
ATOM 11776 C CA . ALA H 1 193 ? 61.147 62.782 99.804 1.00 24.62 190 ALA H CA 1
ATOM 11777 C C . ALA H 1 193 ? 62.417 63.588 100.141 1.00 24.32 190 ALA H C 1
ATOM 11778 O O . ALA H 1 193 ? 63.527 63.160 99.836 1.00 24.55 190 ALA H O 1
ATOM 11780 N N . GLN H 1 194 ? 62.252 64.725 100.811 1.00 24.13 191 GLN H N 1
ATOM 11781 C CA . GLN H 1 194 ? 63.383 65.610 101.089 1.00 24.02 191 GLN H CA 1
ATOM 11782 C C . GLN H 1 194 ? 63.972 65.253 102.429 1.00 23.57 191 GLN H C 1
ATOM 11783 O O . GLN H 1 194 ? 63.314 64.594 103.244 1.00 23.76 191 GLN H O 1
ATOM 11789 N N . THR H 1 195 ? 65.201 65.695 102.689 1.00 23.50 192 THR H N 1
ATOM 11790 C CA . THR H 1 195 ? 65.777 65.405 103.984 1.00 24.12 192 THR H CA 1
ATOM 11791 C C . THR H 1 195 ? 66.710 66.529 104.404 1.00 23.80 192 THR H C 1
ATOM 11792 O O . THR H 1 195 ? 67.205 67.259 103.569 1.00 24.60 192 THR H O 1
ATOM 11796 N N . GLY H 1 196 ? 66.911 66.693 105.698 1.00 22.56 193 GLY H N 1
ATOM 11797 C CA . GLY H 1 196 ? 67.749 67.760 106.189 1.00 23.36 193 GLY H CA 1
ATOM 11798 C C . GLY H 1 196 ? 67.166 69.156 106.046 1.00 23.84 193 GLY H C 1
ATOM 11799 O O . GLY H 1 196 ? 67.927 70.135 106.069 1.00 24.10 193 GLY H O 1
ATOM 11800 N N . GLU H 1 197 ? 65.837 69.259 105.912 1.00 23.27 194 GLU H N 1
ATOM 11801 C CA . GLU H 1 197 ? 65.187 70.555 105.682 1.00 24.62 194 GLU H CA 1
ATOM 11802 C C . GLU H 1 197 ? 64.584 71.178 106.920 1.00 24.47 194 GLU H C 1
ATOM 11803 O O . GLU H 1 197 ? 64.248 70.505 107.863 1.00 25.24 194 GLU H O 1
ATOM 11809 N N . SER H 1 198 ? 64.464 72.493 106.890 1.00 24.38 195 SER H N 1
ATOM 11810 C CA . SER H 1 198 ? 63.760 73.213 107.926 1.00 25.42 195 SER H CA 1
ATOM 11811 C C . SER H 1 198 ? 62.557 73.833 107.243 1.00 25.29 195 SER H C 1
ATOM 11812 O O . SER H 1 198 ? 62.732 74.735 106.432 1.00 24.51 195 SER H O 1
ATOM 11815 N N . TYR H 1 199 ? 61.356 73.327 107.532 1.00 24.69 196 TYR H N 1
ATOM 11816 C CA . TYR H 1 199 ? 60.154 73.860 106.909 1.00 25.11 196 TYR H CA 1
ATOM 11817 C C . TYR H 1 199 ? 59.559 74.969 107.756 1.00 25.17 196 TYR H C 1
ATOM 11818 O O . TYR H 1 199 ? 58.988 74.717 108.823 1.00 24.73 196 TYR H O 1
ATOM 11827 N N . GLN H 1 200 ? 59.773 76.204 107.310 1.00 26.11 197 GLN H N 1
ATOM 11828 C CA . GLN H 1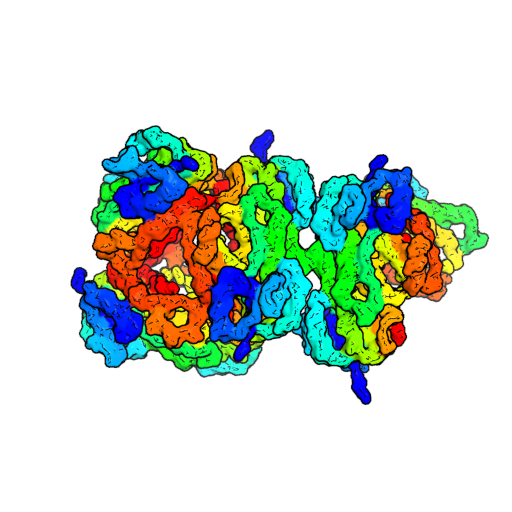 200 ? 59.289 77.376 108.053 1.00 27.36 197 GLN H CA 1
ATOM 11829 C C . GLN H 1 200 ? 57.841 77.628 107.680 1.00 26.23 197 GLN H C 1
ATOM 11830 O O . GLN H 1 200 ? 57.492 77.648 106.490 1.00 26.10 197 GLN H O 1
ATOM 11836 N N . VAL H 1 201 ? 56.992 77.784 108.686 1.00 24.99 198 VAL H N 1
ATOM 11837 C CA . VAL H 1 201 ? 55.621 78.215 108.414 1.00 25.70 198 VAL H CA 1
ATOM 11838 C C . VAL H 1 201 ? 55.399 79.488 109.193 1.00 26.55 198 VAL H C 1
ATOM 11839 O O . VAL H 1 201 ? 54.823 79.464 110.290 1.00 27.11 198 VAL H O 1
ATOM 11843 N N . TYR H 1 202 ? 55.897 80.588 108.646 1.00 27.33 199 TYR H N 1
ATOM 11844 C CA . TYR H 1 202 ? 55.942 81.856 109.381 1.00 29.18 199 TYR H CA 1
ATOM 11845 C C . TYR H 1 202 ? 54.847 82.785 108.882 1.00 30.25 199 TYR H C 1
ATOM 11846 O O . TYR H 1 202 ? 54.436 83.725 109.602 1.00 30.44 199 TYR H O 1
ATOM 11856 N N . ALA I 1 3 ? 51.461 103.792 132.021 1.00 42.06 0 ALA I N 1
ATOM 11857 C CA . ALA I 1 3 ? 51.127 103.565 130.584 1.00 42.32 0 ALA I CA 1
ATOM 11858 C C . ALA I 1 3 ? 52.241 104.054 129.635 1.00 42.08 0 ALA I C 1
ATOM 11859 O O . ALA I 1 3 ? 52.999 104.981 129.954 1.00 42.28 0 ALA I O 1
ATOM 11869 N N . LYS I 1 5 ? 53.666 106.024 126.422 1.00 36.48 2 LYS I N 1
ATOM 11870 C CA . LYS I 1 5 ? 53.342 107.197 125.616 1.00 34.52 2 LYS I CA 1
ATOM 11871 C C . LYS I 1 5 ? 54.026 107.132 124.255 1.00 31.96 2 LYS I C 1
ATOM 11872 O O . LYS I 1 5 ? 55.241 106.958 124.167 1.00 31.38 2 LYS I O 1
ATOM 11878 N N . ILE I 1 6 ? 53.238 107.267 123.202 1.00 29.24 3 ILE I N 1
ATOM 11879 C CA . ILE I 1 6 ? 53.767 107.148 121.834 1.00 28.33 3 ILE I CA 1
ATOM 11880 C C . ILE I 1 6 ? 53.514 108.429 121.044 1.00 27.00 3 ILE I C 1
ATOM 11881 O O . ILE I 1 6 ? 52.389 108.938 121.037 1.00 26.69 3 ILE I O 1
ATOM 11886 N N . LEU I 1 7 ? 54.570 108.954 120.417 1.00 26.52 4 LEU I N 1
ATOM 11887 C CA . LEU I 1 7 ? 54.457 110.071 119.486 1.00 25.62 4 LEU I CA 1
ATOM 11888 C C . LEU I 1 7 ? 54.335 109.474 118.090 1.00 25.81 4 LEU I C 1
ATOM 11889 O O . LEU I 1 7 ? 55.233 108.757 117.634 1.00 26.20 4 LEU I O 1
ATOM 11894 N N . LEU I 1 8 ? 53.196 109.719 117.449 1.00 26.57 5 LEU I N 1
ATOM 11895 C CA . LEU I 1 8 ? 52.913 109.198 116.103 1.00 26.60 5 LEU I CA 1
ATOM 11896 C C . LEU I 1 8 ? 52.800 110.348 115.086 1.00 27.07 5 LEU I C 1
ATOM 11897 O O . LEU I 1 8 ? 51.787 111.062 115.015 1.00 27.27 5 LEU I O 1
ATOM 11902 N N . ILE I 1 9 ? 53.876 110.530 114.329 1.00 27.20 6 ILE I N 1
ATOM 11903 C CA . ILE I 1 9 ? 53.925 111.515 113.258 1.00 27.45 6 ILE I CA 1
ATOM 11904 C C . ILE I 1 9 ? 53.359 110.911 111.959 1.00 27.06 6 ILE I C 1
ATOM 11905 O O . ILE I 1 9 ? 53.788 109.844 111.534 1.00 26.85 6 ILE I O 1
ATOM 11910 N N . GLY I 1 10 ? 52.376 111.593 111.374 1.00 27.24 7 GLY I N 1
ATOM 11911 C CA . GLY I 1 10 ? 51.678 111.122 110.160 1.00 27.73 7 GLY I CA 1
ATOM 11912 C C . GLY I 1 10 ? 50.416 110.318 110.442 1.00 28.60 7 GLY I C 1
ATOM 11913 O O . GLY I 1 10 ? 49.921 109.602 109.581 1.00 28.86 7 GLY I O 1
ATOM 11914 N N . ALA I 1 11 ? 49.888 110.461 111.661 1.00 29.83 8 ALA I N 1
ATOM 11915 C CA . ALA I 1 11 ? 48.669 109.774 112.120 1.00 30.54 8 ALA I CA 1
ATOM 11916 C C . ALA I 1 11 ? 47.407 109.903 111.233 1.00 31.08 8 ALA I C 1
ATOM 11917 O O . ALA I 1 11 ? 46.598 108.980 111.166 1.00 30.74 8 ALA I O 1
ATOM 11919 N N . SER I 1 12 ? 47.212 111.041 110.583 1.00 31.88 9 SER I N 1
ATOM 11920 C CA . SER I 1 12 ? 46.011 111.196 109.764 1.00 32.99 9 SER I CA 1
ATOM 11921 C C . SER I 1 12 ? 46.141 110.584 108.353 1.00 32.68 9 SER I C 1
ATOM 11922 O O . SER I 1 12 ? 45.149 110.481 107.631 1.00 33.34 9 SER I O 1
ATOM 11925 N N . GLY I 1 13 ? 47.340 110.159 107.962 1.00 32.79 10 GLY I N 1
ATOM 11926 C CA . GLY I 1 13 ? 47.512 109.437 106.688 1.00 32.58 10 GLY I CA 1
ATOM 11927 C C . GLY I 1 13 ? 46.849 108.065 106.686 1.00 32.30 10 GLY I C 1
ATOM 11928 O O . GLY I 1 13 ? 46.389 107.594 107.735 1.00 32.63 10 GLY I O 1
ATOM 11929 N N . THR I 1 14 ? 46.809 107.427 105.515 1.00 31.74 11 THR I N 1
ATOM 11930 C CA . THR I 1 14 ? 46.272 106.059 105.336 1.00 31.68 11 THR I CA 1
ATOM 11931 C C . THR I 1 14 ? 47.018 105.026 106.189 1.00 31.01 11 THR I C 1
ATOM 11932 O O . THR I 1 14 ? 46.410 104.321 107.019 1.00 31.00 11 THR I O 1
ATOM 11936 N N . LEU I 1 15 ? 48.333 104.938 105.976 1.00 30.06 12 LEU I N 1
ATOM 11937 C CA . LEU I 1 15 ? 49.198 104.155 106.830 1.00 29.10 12 LEU I CA 1
ATOM 11938 C C . LEU I 1 15 ? 49.079 104.562 108.307 1.00 28.81 12 LEU I C 1
ATOM 11939 O O . LEU I 1 15 ? 48.822 103.717 109.167 1.00 27.59 12 LEU I O 1
ATOM 11944 N N . GLY I 1 16 ? 49.278 105.849 108.586 1.00 28.90 13 GLY I N 1
ATOM 11945 C CA . GLY I 1 16 ? 49.307 106.358 109.969 1.00 28.55 13 GLY I CA 1
ATOM 11946 C C . GLY I 1 16 ? 48.024 106.090 110.727 1.00 28.72 13 GLY I C 1
ATOM 11947 O O . GLY I 1 16 ? 48.058 105.882 111.939 1.00 28.30 13 GLY I O 1
ATOM 11948 N N . SER I 1 17 ? 46.894 106.089 110.007 1.00 29.16 14 SER I N 1
ATOM 11949 C CA . SER I 1 17 ? 45.557 105.815 110.577 1.00 29.64 14 SER I CA 1
ATOM 11950 C C . SER I 1 17 ? 45.421 104.396 111.135 1.00 29.16 14 SER I C 1
ATOM 11951 O O . SER I 1 17 ? 44.903 104.188 112.231 1.00 28.21 14 SER I O 1
ATOM 11954 N N . ALA I 1 18 ? 45.851 103.431 110.322 1.00 28.92 15 ALA I N 1
ATOM 11955 C CA . ALA I 1 18 ? 45.922 102.024 110.695 1.00 28.27 15 ALA I CA 1
ATOM 11956 C C . ALA I 1 18 ? 46.869 101.779 111.876 1.00 27.99 15 ALA I C 1
AT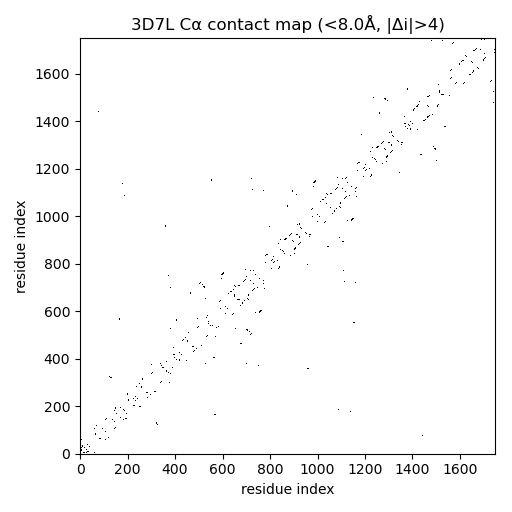OM 11957 O O . ALA I 1 18 ? 46.556 100.982 112.762 1.00 27.10 15 ALA I O 1
ATOM 11959 N N . VAL I 1 19 ? 48.019 102.468 111.886 1.00 28.39 16 VAL I N 1
ATOM 11960 C CA . VAL I 1 19 ? 49.013 102.314 112.968 1.00 28.34 16 VAL I CA 1
ATOM 11961 C C . VAL I 1 19 ? 48.373 102.779 114.279 1.00 29.03 16 VAL I C 1
ATOM 11962 O O . VAL I 1 19 ? 48.332 102.033 115.281 1.00 28.00 16 VAL I O 1
ATOM 11966 N N . LYS I 1 20 ? 47.842 104.002 114.242 1.00 29.10 17 LYS I N 1
ATOM 11967 C CA . LYS I 1 20 ? 47.115 104.580 115.357 1.00 30.34 17 LYS I CA 1
ATOM 11968 C C . LYS I 1 20 ? 46.070 103.624 115.928 1.00 30.89 17 LYS I C 1
ATOM 11969 O O . LYS I 1 20 ? 46.060 103.378 117.131 1.00 30.70 17 LYS I O 1
ATOM 11975 N N . GLU I 1 21 ? 45.198 103.096 115.064 1.00 32.23 18 GLU I N 1
ATOM 11976 C CA . GLU I 1 21 ? 44.161 102.132 115.482 1.00 33.97 18 GLU I CA 1
ATOM 11977 C C . GLU I 1 21 ? 44.695 100.962 116.318 1.00 32.93 18 GLU I C 1
ATOM 11978 O O . GLU I 1 21 ? 44.045 100.527 117.267 1.00 32.34 18 GLU I O 1
ATOM 11984 N N . ARG I 1 22 ? 45.878 100.463 115.959 1.00 32.25 19 ARG I N 1
ATOM 11985 C CA . ARG I 1 22 ? 46.505 99.395 116.718 1.00 31.92 19 ARG I CA 1
ATOM 11986 C C . ARG I 1 22 ? 47.151 99.866 118.024 1.00 31.82 19 ARG I C 1
ATOM 11987 O O . ARG I 1 22 ? 46.954 99.245 119.065 1.00 31.89 19 ARG I O 1
ATOM 11995 N N . LEU I 1 23 ? 47.946 100.940 117.952 1.00 31.33 20 LEU I N 1
ATOM 11996 C CA . LEU I 1 23 ? 48.762 101.378 119.082 1.00 30.97 20 LEU I CA 1
ATOM 11997 C C . LEU I 1 23 ? 47.934 101.972 120.218 1.00 31.01 20 LEU I C 1
ATOM 11998 O O . LEU I 1 23 ? 48.292 101.825 121.376 1.00 31.33 20 LEU I O 1
ATOM 12003 N N . GLU I 1 24 ? 46.840 102.645 119.867 1.00 31.20 21 GLU I N 1
ATOM 12004 C CA . GLU I 1 24 ? 45.907 103.271 120.805 1.00 32.17 21 GLU I CA 1
ATOM 12005 C C . GLU I 1 24 ? 45.307 102.299 121.812 1.00 32.35 21 GLU I C 1
ATOM 12006 O O . GLU I 1 24 ? 44.832 102.703 122.852 1.00 31.82 21 GLU I O 1
ATOM 12012 N N . LYS I 1 25 ? 45.247 101.027 121.440 1.00 33.17 22 LYS I N 1
ATOM 12013 C CA . LYS I 1 25 ? 44.628 100.005 122.264 1.00 33.84 22 LYS I CA 1
ATOM 12014 C C . LYS I 1 25 ? 45.523 99.586 123.423 1.00 33.58 22 LYS I C 1
ATOM 12015 O O . LYS I 1 25 ? 45.053 98.985 124.375 1.00 33.65 22 LYS I O 1
ATOM 12021 N N . LYS I 1 26 ? 46.804 99.931 123.344 1.00 33.84 23 LYS I N 1
ATOM 12022 C CA . LYS I 1 26 ? 47.784 99.521 124.347 1.00 33.99 23 LYS I CA 1
ATOM 12023 C C . LYS I 1 26 ? 48.630 100.695 124.836 1.00 33.38 23 LYS I C 1
ATOM 12024 O O . LYS I 1 26 ? 49.599 100.497 125.584 1.00 33.52 23 LYS I O 1
ATOM 12030 N N . ALA I 1 27 ? 48.309 101.907 124.397 1.00 32.26 24 ALA I N 1
ATOM 12031 C CA . ALA I 1 27 ? 49.173 103.061 124.700 1.00 31.74 24 ALA I CA 1
ATOM 12032 C C . ALA I 1 27 ? 48.430 104.397 124.594 1.00 31.46 24 ALA I C 1
ATOM 12033 O O . ALA I 1 27 ? 47.391 104.466 123.948 1.00 31.13 24 ALA I O 1
ATOM 12035 N N . GLU I 1 28 ? 48.960 105.434 125.247 1.00 30.51 25 GLU I N 1
ATOM 12036 C CA . GLU I 1 28 ? 48.515 106.789 125.004 1.00 30.66 25 GLU I CA 1
ATOM 12037 C C . GLU I 1 28 ? 49.218 107.278 123.732 1.00 29.42 25 GLU I C 1
ATOM 12038 O O . GLU I 1 28 ? 50.458 107.366 123.687 1.00 29.66 25 GLU I O 1
ATOM 12044 N N . VAL I 1 29 ? 48.438 107.528 122.683 1.00 27.76 26 VAL I N 1
ATOM 12045 C CA . VAL I 1 29 ? 49.009 108.005 121.419 1.00 27.28 26 VAL I CA 1
ATOM 12046 C C . VAL I 1 29 ? 48.859 109.519 121.311 1.00 26.99 26 VAL I C 1
ATOM 12047 O O . VAL I 1 29 ? 47.749 110.060 121.400 1.00 26.47 26 VAL I O 1
ATOM 12051 N N . ILE I 1 30 ? 50.000 110.193 121.160 1.00 27.09 27 ILE I N 1
ATOM 12052 C CA . ILE I 1 30 ? 50.031 111.601 120.836 1.00 27.00 27 ILE I CA 1
ATOM 12053 C C . ILE I 1 30 ? 50.189 111.698 119.319 1.00 26.77 27 ILE I C 1
ATOM 12054 O O . ILE I 1 30 ? 51.169 111.197 118.736 1.00 25.99 27 ILE I O 1
ATOM 12059 N N . THR I 1 31 ? 49.226 112.340 118.667 1.00 26.63 28 THR I N 1
ATOM 12060 C CA . THR I 1 31 ? 49.287 112.439 117.200 1.00 26.32 28 THR I CA 1
ATOM 12061 C C . THR I 1 31 ? 49.992 113.727 116.776 1.00 26.35 28 THR I C 1
ATOM 12062 O O . THR I 1 31 ? 49.958 114.722 117.491 1.00 25.75 28 THR I O 1
ATOM 12066 N N . ALA I 1 32 ? 50.633 113.696 115.610 1.00 27.07 29 ALA I N 1
ATOM 12067 C CA . ALA I 1 32 ? 51.353 114.837 115.078 1.00 27.05 29 ALA I CA 1
ATOM 12068 C C . ALA I 1 32 ? 51.230 114.780 113.567 1.00 28.14 29 ALA I C 1
ATOM 12069 O O . ALA I 1 32 ? 51.014 113.722 113.007 1.00 28.63 29 ALA I O 1
ATOM 12071 N N . GLY I 1 33 ? 51.343 115.926 112.913 1.00 28.82 30 GLY I N 1
ATOM 12072 C CA . GLY I 1 33 ? 51.112 116.035 111.464 1.00 28.67 30 GLY I CA 1
ATOM 12073 C C . GLY I 1 33 ? 51.377 117.456 111.012 1.00 28.48 30 GLY I C 1
ATOM 12074 O O . GLY I 1 33 ? 51.555 118.338 111.836 1.00 27.78 30 GLY I O 1
ATOM 12075 N N . ARG I 1 34 ? 51.420 117.683 109.695 1.00 28.93 31 ARG I N 1
ATOM 12076 C CA . ARG I 1 34 ? 51.616 119.024 109.181 1.00 28.73 31 ARG I CA 1
ATOM 12077 C C . ARG I 1 34 ? 50.447 119.949 109.542 1.00 29.19 31 ARG I C 1
ATOM 12078 O O . ARG I 1 34 ? 50.649 121.084 110.029 1.00 28.56 31 ARG I O 1
ATOM 12086 N N . HIS I 1 35 ? 49.229 119.471 109.302 1.00 29.52 32 HIS I N 1
ATOM 12087 C CA . HIS I 1 35 ? 48.049 120.338 109.411 1.00 30.90 32 HIS I CA 1
ATOM 12088 C C . HIS I 1 35 ? 47.007 119.753 110.362 1.00 31.16 32 HIS I C 1
ATOM 12089 O O . HIS I 1 35 ? 45.933 120.336 110.564 1.00 30.79 32 HIS I O 1
ATOM 12096 N N . SER I 1 36 ? 47.326 118.595 110.950 1.00 31.61 33 SER I N 1
ATOM 12097 C CA . SER I 1 36 ? 46.466 118.024 112.005 1.00 31.45 33 SER I CA 1
ATOM 12098 C C . SER I 1 36 ? 47.292 117.373 113.113 1.00 30.62 33 SER I C 1
ATOM 12099 O O . SER I 1 36 ? 48.497 117.230 112.974 1.00 29.56 33 SER I O 1
ATOM 12102 N N . GLY I 1 37 ? 46.642 117.030 114.225 1.00 30.06 34 GLY I N 1
ATOM 12103 C CA . GLY I 1 37 ? 47.313 116.327 115.306 1.00 30.07 34 GLY I CA 1
ATOM 12104 C C . GLY I 1 37 ? 47.215 117.051 116.633 1.00 30.07 34 GLY I C 1
ATOM 12105 O O . GLY I 1 37 ? 46.833 118.221 116.683 1.00 29.41 34 GLY I O 1
ATOM 12106 N N . ASP I 1 38 ? 47.563 116.351 117.713 1.00 30.38 35 ASP I N 1
ATOM 12107 C CA . ASP I 1 38 ? 47.608 116.958 119.048 1.00 30.54 35 ASP I CA 1
ATOM 12108 C C . ASP I 1 38 ? 48.644 118.095 119.045 1.00 30.70 35 ASP I C 1
ATOM 12109 O O . ASP I 1 38 ? 48.511 119.126 119.727 1.00 30.80 35 ASP I O 1
ATOM 12114 N N . VAL I 1 39 ? 49.674 117.873 118.242 1.00 30.40 36 VAL I N 1
ATOM 12115 C CA . VAL I 1 39 ? 50.821 118.732 118.125 1.00 30.48 36 VAL I CA 1
ATOM 12116 C C . VAL I 1 39 ? 51.057 118.754 116.619 1.00 30.05 36 VAL I C 1
ATOM 12117 O O . VAL I 1 39 ? 50.738 117.779 115.944 1.00 30.09 36 VAL I O 1
ATOM 12121 N N . THR I 1 40 ? 51.556 119.858 116.068 1.00 29.40 37 THR I N 1
ATOM 12122 C CA . THR I 1 40 ? 51.875 119.865 114.646 1.00 28.80 37 THR I CA 1
ATOM 12123 C C . THR I 1 40 ? 53.370 120.051 114.384 1.00 28.86 37 THR I C 1
ATOM 12124 O O . THR I 1 40 ? 54.104 120.560 115.233 1.00 28.33 37 THR I O 1
ATOM 12128 N N . VAL I 1 41 ? 53.796 119.677 113.179 1.00 28.75 38 VAL I N 1
ATOM 12129 C CA . VAL I 1 41 ? 55.199 119.789 112.786 1.00 28.40 38 VAL I CA 1
ATOM 12130 C C . VAL I 1 41 ? 55.346 119.848 111.262 1.00 28.32 38 VAL I C 1
ATOM 12131 O O . VAL I 1 41 ? 54.621 119.168 110.527 1.00 28.00 38 VAL I O 1
ATOM 12135 N N . ASP I 1 42 ? 56.274 120.687 110.806 1.00 27.54 39 ASP I N 1
ATOM 12136 C CA . ASP I 1 42 ? 56.772 120.644 109.441 1.00 27.90 39 ASP I CA 1
ATOM 12137 C C . ASP I 1 42 ? 58.161 119.980 109.449 1.00 27.80 39 ASP I C 1
ATOM 12138 O O . ASP I 1 42 ? 59.166 120.627 109.737 1.00 27.50 39 ASP I O 1
ATOM 12143 N N . ILE I 1 43 ? 58.211 118.692 109.130 1.00 28.43 40 ILE I N 1
ATOM 12144 C CA . ILE I 1 43 ? 59.472 117.926 109.173 1.00 28.65 40 ILE I CA 1
ATOM 12145 C C . ILE I 1 43 ? 60.594 118.454 108.265 1.00 29.01 40 ILE I C 1
ATOM 12146 O O . ILE I 1 43 ? 61.726 118.025 108.406 1.00 29.50 40 ILE I O 1
ATOM 12151 N N . THR I 1 44 ? 60.289 119.383 107.359 1.00 29.60 41 THR I N 1
ATOM 12152 C CA . THR I 1 44 ? 61.306 119.968 106.444 1.00 29.66 41 THR I CA 1
ATOM 12153 C C . THR I 1 44 ? 61.994 121.187 107.080 1.00 29.99 41 THR I C 1
ATOM 12154 O O . THR I 1 44 ? 62.912 121.788 106.514 1.00 29.39 41 THR I O 1
ATOM 12158 N N . ASN I 1 45 ? 61.527 121.534 108.277 1.00 30.02 42 ASN I N 1
ATOM 12159 C CA . ASN I 1 45 ? 61.990 122.676 109.020 1.00 29.82 42 ASN I CA 1
ATOM 12160 C C . ASN I 1 45 ? 62.534 122.208 110.372 1.00 29.96 42 ASN I C 1
ATOM 12161 O O . ASN I 1 45 ? 61.770 121.711 111.216 1.00 29.42 42 ASN I O 1
ATOM 12166 N N . ILE I 1 46 ? 63.842 122.392 110.578 1.00 29.85 43 ILE I N 1
ATOM 12167 C CA . ILE I 1 46 ? 64.521 121.991 111.832 1.00 31.08 43 ILE I CA 1
ATOM 12168 C C . ILE I 1 46 ? 63.895 122.594 113.094 1.00 30.39 43 ILE I C 1
ATOM 12169 O O . ILE I 1 46 ? 63.720 121.904 114.106 1.00 30.79 43 ILE I O 1
ATOM 12174 N N . ASP I 1 47 ? 63.584 123.885 113.035 1.00 29.83 44 ASP I N 1
ATOM 12175 C CA . ASP I 1 47 ? 63.015 124.581 114.172 1.00 29.22 44 ASP I CA 1
ATOM 12176 C C . ASP I 1 47 ? 61.617 124.089 114.544 1.00 28.03 44 ASP I C 1
ATOM 12177 O O . ASP I 1 47 ? 61.243 124.074 115.715 1.00 26.46 44 ASP I O 1
ATOM 12182 N N . SER I 1 48 ? 60.867 123.663 113.535 1.00 27.07 45 SER I N 1
ATOM 12183 C CA . SER I 1 48 ? 59.547 123.071 113.738 1.00 26.50 45 SER I CA 1
ATOM 12184 C C . SER I 1 48 ? 59.617 121.713 114.444 1.00 25.66 45 SER I C 1
ATOM 12185 O O . SER I 1 48 ? 58.804 121.435 115.293 1.00 25.76 45 SER I O 1
ATOM 12188 N N . ILE I 1 49 ? 60.595 120.881 114.085 1.00 25.85 46 ILE I N 1
ATOM 12189 C CA . ILE I 1 49 ? 60.824 119.612 114.759 1.00 25.19 46 ILE I CA 1
ATOM 12190 C C . ILE I 1 49 ? 61.204 119.833 116.221 1.00 25.47 46 ILE I C 1
ATOM 12191 O O . ILE I 1 49 ? 60.685 119.147 117.112 1.00 24.95 46 ILE I O 1
ATOM 12196 N N . LYS I 1 50 ? 62.127 120.761 116.454 1.00 25.81 47 LYS I N 1
ATOM 12197 C CA . LYS I 1 50 ? 62.609 121.032 117.801 1.00 26.82 47 LYS I CA 1
ATOM 12198 C C . LYS I 1 50 ? 61.439 121.508 118.660 1.00 27.29 47 LYS I C 1
ATOM 12199 O O . LYS I 1 50 ? 61.306 121.083 119.810 1.00 27.16 47 LYS I O 1
ATOM 12205 N N . LYS I 1 51 ? 60.593 122.374 118.086 1.00 27.65 48 LYS I N 1
ATOM 12206 C CA . LYS I 1 51 ? 59.425 122.935 118.784 1.00 29.04 48 LYS I CA 1
ATOM 12207 C C . LYS I 1 51 ? 58.408 121.852 119.176 1.00 28.70 48 LYS I C 1
ATOM 12208 O O . LYS I 1 51 ? 57.862 121.882 120.280 1.00 28.14 48 LYS I O 1
ATOM 12222 N N . TYR I 1 53 ? 59.100 118.614 119.676 1.00 29.51 50 TYR I N 1
ATOM 12223 C CA . TYR I 1 53 ? 59.682 117.903 120.812 1.00 30.10 50 TYR I CA 1
ATOM 12224 C C . TYR I 1 53 ? 59.635 118.686 122.116 1.00 30.87 50 TYR I C 1
ATOM 12225 O O . TYR I 1 53 ? 59.434 118.106 123.184 1.00 30.73 50 TYR I O 1
ATOM 12234 N N . GLU I 1 54 ? 59.797 120.005 122.024 1.00 31.95 51 GLU I N 1
ATOM 12235 C CA . GLU I 1 54 ? 59.606 120.877 123.184 1.00 33.92 51 GLU I CA 1
ATOM 12236 C C . GLU I 1 54 ? 58.208 120.661 123.779 1.00 33.20 51 GLU I C 1
ATOM 12237 O O . GLU I 1 54 ? 58.066 120.404 124.969 1.00 32.84 51 GLU I O 1
ATOM 12243 N N . GLN I 1 55 ? 57.193 120.706 122.919 1.00 33.40 52 GLN I N 1
ATOM 12244 C CA . GLN I 1 55 ? 55.792 120.603 123.338 1.00 33.22 52 GLN I CA 1
ATOM 12245 C C . GLN I 1 55 ? 55.447 119.261 123.920 1.00 32.48 52 GLN I C 1
ATOM 12246 O O . GLN I 1 55 ? 54.662 119.169 124.853 1.00 32.54 52 GLN I O 1
ATOM 12252 N N . VAL I 1 56 ? 56.013 118.213 123.342 1.00 32.03 53 VAL I N 1
ATOM 12253 C CA . VAL I 1 56 ? 55.606 116.866 123.662 1.00 32.03 53 VAL I CA 1
ATOM 12254 C C . VAL I 1 56 ? 56.165 116.392 125.008 1.00 32.02 53 VAL I C 1
ATOM 12255 O O . VAL I 1 56 ? 55.452 115.728 125.776 1.00 32.67 53 VAL I O 1
ATOM 12259 N N . GLY I 1 57 ? 57.399 116.780 125.321 1.00 31.46 54 GLY I N 1
ATOM 12260 C CA . GLY I 1 57 ? 58.097 116.234 126.501 1.00 31.55 54 GLY I CA 1
ATOM 12261 C C . GLY I 1 57 ? 58.617 114.824 126.227 1.00 31.51 54 GLY I C 1
ATOM 12262 O O . GLY I 1 57 ? 58.803 114.447 125.073 1.00 32.43 54 GLY I O 1
ATOM 12263 N N . LYS I 1 58 ? 58.832 114.024 127.266 1.00 30.95 55 LYS I N 1
ATOM 12264 C CA . LYS I 1 58 ? 59.388 112.691 127.062 1.00 30.82 55 LYS I CA 1
ATOM 12265 C C . LYS I 1 58 ? 58.314 111.639 126.709 1.00 29.26 55 LYS I C 1
ATOM 12266 O O . LYS I 1 58 ? 57.218 111.619 127.260 1.00 28.76 55 LYS I O 1
ATOM 12272 N N . VAL I 1 59 ? 58.628 110.790 125.740 1.00 27.88 56 VAL I N 1
ATOM 12273 C CA . VAL I 1 59 ? 57.729 109.727 125.340 1.00 25.79 56 VAL I CA 1
ATOM 12274 C C . VAL I 1 59 ? 58.494 108.422 125.367 1.00 25.62 56 VAL I C 1
ATOM 12275 O O . VAL I 1 59 ? 59.717 108.422 125.491 1.00 25.57 56 VAL I O 1
ATOM 12279 N N . ASP I 1 60 ? 57.774 107.314 125.247 1.00 25.22 57 ASP I N 1
ATOM 12280 C CA . ASP I 1 60 ? 58.393 106.014 125.129 1.00 25.83 57 ASP I CA 1
ATOM 12281 C C . ASP I 1 60 ? 58.694 105.551 123.691 1.00 25.75 57 ASP I C 1
ATOM 12282 O O . ASP I 1 60 ? 59.593 104.737 123.493 1.00 26.63 57 ASP I O 1
ATOM 12287 N N . ALA I 1 61 ? 57.939 106.036 122.708 1.00 25.35 58 ALA I N 1
ATOM 12288 C CA . ALA I 1 61 ? 58.184 105.681 121.312 1.00 24.96 58 ALA I CA 1
ATOM 12289 C C . ALA I 1 61 ? 57.839 106.830 120.396 1.00 25.52 58 ALA I C 1
ATOM 12290 O O . ALA I 1 61 ? 56.848 107.567 120.606 1.00 25.79 58 ALA I O 1
ATOM 12292 N N . ILE I 1 62 ? 58.643 106.952 119.354 1.00 25.01 59 ILE I N 1
ATOM 12293 C CA . ILE I 1 62 ? 58.442 107.975 118.356 1.00 24.96 59 ILE I CA 1
ATOM 12294 C C . ILE I 1 62 ? 58.284 107.178 117.078 1.00 25.49 59 ILE I C 1
ATOM 12295 O O . ILE I 1 62 ? 59.172 106.409 116.699 1.00 26.98 59 ILE I O 1
ATOM 12300 N N . VAL I 1 63 ? 57.137 107.349 116.442 1.00 25.48 60 VAL I N 1
ATOM 12301 C CA . VAL I 1 63 ? 56.808 106.620 115.247 1.00 24.95 60 VAL I CA 1
ATOM 12302 C C . VAL I 1 63 ? 56.593 107.603 114.125 1.00 25.38 60 VAL I C 1
ATOM 12303 O O . VAL I 1 63 ? 55.810 108.528 114.252 1.00 26.00 60 VAL I O 1
ATOM 12307 N N . SER I 1 64 ? 57.289 107.372 113.021 1.00 25.86 61 SER I N 1
ATOM 12308 C CA . SER I 1 64 ? 57.119 108.182 111.810 1.00 27.18 61 SER I CA 1
ATOM 12309 C C . SER I 1 64 ? 56.462 107.359 110.711 1.00 27.46 61 SER I C 1
ATOM 12310 O O . SER I 1 64 ? 57.069 106.408 110.174 1.00 27.09 61 SER I O 1
ATOM 12313 N N . ALA I 1 65 ? 55.219 107.718 110.398 1.00 27.67 62 ALA I N 1
ATOM 12314 C CA . ALA I 1 65 ? 54.486 107.126 109.294 1.00 28.90 62 ALA I CA 1
ATOM 12315 C C . ALA I 1 65 ? 54.278 108.272 108.308 1.00 30.00 62 ALA I C 1
ATOM 12316 O O . ALA I 1 65 ? 53.153 108.510 107.820 1.00 30.66 62 ALA I O 1
ATOM 12318 N N . THR I 1 66 ? 55.373 108.997 108.050 1.00 30.32 63 THR I N 1
ATOM 12319 C CA . THR I 1 66 ? 55.352 110.273 107.339 1.00 30.18 63 THR I CA 1
ATOM 12320 C C . THR I 1 66 ? 56.518 110.476 106.345 1.00 30.46 63 THR I C 1
ATOM 12321 O O . THR I 1 66 ? 57.487 109.691 106.317 1.00 30.97 63 THR I O 1
ATOM 12325 N N . GLY I 1 67 ? 56.401 111.527 105.529 1.00 29.84 64 GLY I N 1
ATOM 12326 C CA . GLY I 1 67 ? 57.475 111.949 104.616 1.00 29.77 64 GLY I CA 1
ATOM 12327 C C . GLY I 1 67 ? 57.091 111.758 103.163 1.00 29.28 64 GLY I C 1
ATOM 12328 O O . GLY I 1 67 ? 56.437 110.763 102.802 1.00 30.01 64 GLY I O 1
ATOM 12329 N N . SER I 1 68 ? 57.508 112.693 102.318 1.00 28.69 65 SER I N 1
ATOM 12330 C CA . SER I 1 68 ? 57.143 112.662 100.886 1.00 27.93 65 SER I CA 1
ATOM 12331 C C . SER I 1 68 ? 58.355 112.452 100.015 1.00 27.13 65 SER I C 1
ATOM 12332 O O . SER I 1 68 ? 59.479 112.849 100.373 1.00 26.34 65 SER I O 1
ATOM 12335 N N . ALA I 1 69 ? 58.125 111.874 98.845 1.00 26.55 66 ALA I N 1
ATOM 12336 C CA . ALA I 1 69 ? 59.179 111.757 97.845 1.00 26.55 66 ALA I CA 1
ATOM 12337 C C . ALA I 1 69 ? 58.616 112.121 96.485 1.00 26.32 66 ALA I C 1
ATOM 12338 O O . ALA I 1 69 ? 57.492 111.749 96.144 1.00 26.28 66 ALA I O 1
ATOM 12340 N N . THR I 1 70 ? 59.399 112.860 95.714 1.00 26.77 67 THR I N 1
ATOM 12341 C CA . THR I 1 70 ? 59.069 113.125 94.333 1.00 27.09 67 THR I CA 1
ATOM 12342 C C . THR I 1 70 ? 58.881 111.810 93.590 1.00 27.11 67 THR I C 1
ATOM 12343 O O . THR I 1 70 ? 59.719 110.911 93.677 1.00 27.74 67 THR I O 1
ATOM 12347 N N . PHE I 1 71 ? 57.769 111.707 92.878 1.00 27.25 68 PHE I N 1
ATOM 12348 C CA . PHE I 1 71 ? 57.433 110.541 92.082 1.00 28.14 68 PHE I CA 1
ATOM 12349 C C . PHE I 1 71 ? 57.500 110.933 90.591 1.00 28.86 68 PHE I C 1
ATOM 12350 O O . PHE I 1 71 ? 56.465 111.092 89.936 1.00 28.82 68 PHE I O 1
ATOM 12358 N N . SER I 1 72 ? 58.723 111.097 90.072 1.00 27.40 69 SER I N 1
ATOM 12359 C CA . SER I 1 72 ? 58.930 111.608 88.727 1.00 27.57 69 SER I CA 1
ATOM 12360 C C . SER I 1 72 ? 59.631 110.598 87.804 1.00 27.17 69 SER I C 1
ATOM 12361 O O . SER I 1 72 ? 60.537 109.903 88.234 1.00 26.36 69 SER I O 1
ATOM 12364 N N . PRO I 1 73 ? 59.247 110.542 86.514 1.00 28.11 70 PRO I N 1
ATOM 12365 C CA . PRO I 1 73 ? 60.113 109.738 85.617 1.00 28.65 70 PRO I CA 1
ATOM 12366 C C . PRO I 1 73 ? 61.581 110.168 85.727 1.00 29.40 70 PRO I C 1
ATOM 12367 O O . PRO I 1 73 ? 61.880 111.379 85.879 1.00 28.36 70 PRO I O 1
ATOM 12371 N N . LEU I 1 74 ? 62.484 109.187 85.641 1.00 29.72 71 LEU I N 1
ATOM 12372 C CA . LEU I 1 74 ? 63.911 109.449 85.823 1.00 30.71 71 LEU I CA 1
ATOM 12373 C C . LEU I 1 74 ? 64.462 110.583 84.966 1.00 30.56 71 LEU I C 1
ATOM 12374 O O . LEU I 1 74 ? 65.207 111.427 85.458 1.00 30.96 71 LEU I O 1
ATOM 12379 N N . THR I 1 75 ? 64.105 110.597 83.690 1.00 30.79 72 THR I N 1
ATOM 12380 C CA . THR I 1 75 ? 64.622 111.604 82.777 1.00 30.84 72 THR I CA 1
ATOM 12381 C C . THR I 1 75 ? 64.055 113.021 82.998 1.00 30.34 72 THR I C 1
ATOM 12382 O O . THR I 1 75 ? 64.550 113.969 82.403 1.00 30.04 72 THR I O 1
ATOM 12386 N N . GLU I 1 76 ? 63.037 113.165 83.848 1.00 29.12 73 GLU I N 1
ATOM 12387 C CA . GLU I 1 76 ? 62.637 114.511 84.313 1.00 28.57 73 GLU I CA 1
ATOM 12388 C C . GLU I 1 76 ? 62.961 114.764 85.774 1.00 26.70 73 GLU I C 1
ATOM 12389 O O . GLU I 1 76 ? 62.602 115.795 86.310 1.00 25.71 73 GLU I O 1
ATOM 12395 N N . LEU I 1 77 ? 63.650 113.818 86.406 1.00 25.32 74 LEU I N 1
ATOM 12396 C CA . LEU I 1 77 ? 64.085 114.009 87.787 1.00 24.52 74 LEU I CA 1
ATOM 12397 C C . LEU I 1 77 ? 65.322 114.908 87.794 1.00 24.29 74 LEU I C 1
ATOM 12398 O O . LEU I 1 77 ? 66.400 114.503 87.396 1.00 24.80 74 LEU I O 1
ATOM 12403 N N . THR I 1 78 ? 65.137 116.145 88.211 1.00 24.43 75 THR I N 1
ATOM 12404 C CA . THR I 1 78 ? 66.228 117.117 88.313 1.00 23.97 75 THR I CA 1
ATOM 12405 C C . THR I 1 78 ? 66.689 117.194 89.772 1.00 23.71 75 THR I C 1
ATOM 12406 O O . THR I 1 78 ? 65.989 116.733 90.655 1.00 24.30 75 THR I O 1
ATOM 12410 N N . PRO I 1 79 ? 67.877 117.767 90.015 1.00 23.56 76 PRO I N 1
ATOM 12411 C CA . PRO I 1 79 ? 68.330 118.074 91.373 1.00 23.75 76 PRO I CA 1
ATOM 12412 C C . PRO I 1 79 ? 67.293 118.841 92.206 1.00 24.06 76 PRO I C 1
ATOM 12413 O O . PRO I 1 79 ? 67.115 118.508 93.379 1.00 24.31 76 PRO I O 1
ATOM 12417 N N . GLU I 1 80 ? 66.614 119.837 91.623 1.00 24.47 77 GLU I N 1
ATOM 12418 C CA . GLU I 1 80 ? 65.570 120.565 92.365 1.00 25.53 77 GLU I CA 1
ATOM 12419 C C . GLU I 1 80 ? 64.444 119.643 92.851 1.00 24.87 77 GLU I C 1
ATOM 12420 O O . GLU I 1 80 ? 63.939 119.794 93.962 1.00 25.14 77 GLU I O 1
ATOM 12426 N N . LYS I 1 81 ? 64.042 118.690 92.015 1.00 24.13 78 LYS I N 1
ATOM 12427 C CA . LYS I 1 81 ? 62.918 117.803 92.347 1.00 23.15 78 LYS I CA 1
ATOM 12428 C C . LYS I 1 81 ? 63.332 116.767 93.365 1.00 22.81 78 LYS I C 1
ATOM 12429 O O . LYS I 1 81 ? 62.608 116.495 94.345 1.00 21.17 78 LYS I O 1
ATOM 12435 N N . ASN I 1 82 ? 64.535 116.232 93.152 1.00 22.04 79 ASN I N 1
ATOM 12436 C CA . ASN I 1 82 ? 65.159 115.322 94.094 1.00 23.77 79 ASN I CA 1
ATOM 12437 C C . ASN I 1 82 ? 65.357 115.919 95.496 1.00 23.77 79 ASN I C 1
ATOM 12438 O O . ASN I 1 82 ? 65.296 115.192 96.500 1.00 24.40 79 ASN I O 1
ATOM 12443 N N . ALA I 1 83 ? 65.601 117.224 95.542 1.00 23.55 80 ALA I N 1
ATOM 12444 C CA . ALA I 1 83 ? 65.769 117.974 96.790 1.00 23.54 80 ALA I CA 1
ATOM 12445 C C . ALA I 1 83 ? 64.507 118.001 97.637 1.00 23.22 80 ALA I C 1
ATOM 12446 O O . ALA I 1 83 ? 64.591 118.073 98.874 1.00 23.08 80 ALA I O 1
ATOM 12448 N N . VAL I 1 84 ? 63.335 117.941 96.996 1.00 23.01 81 VAL I N 1
ATOM 12449 C CA . VAL I 1 84 ? 62.098 117.804 97.785 1.00 23.49 81 VAL I CA 1
ATOM 12450 C C . VAL I 1 84 ? 62.112 116.511 98.608 1.00 22.73 81 VAL I C 1
ATOM 12451 O O . VAL I 1 84 ? 61.830 116.523 99.797 1.00 23.51 81 VAL I O 1
ATOM 12455 N N . THR I 1 85 ? 62.462 115.394 97.979 1.00 24.34 82 THR I N 1
ATOM 12456 C CA . THR I 1 85 ? 62.507 114.097 98.666 1.00 23.63 82 THR I CA 1
ATOM 12457 C C . THR I 1 85 ? 63.540 114.156 99.785 1.00 24.85 82 THR I C 1
ATOM 12458 O O . THR I 1 85 ? 63.324 113.679 100.910 1.00 23.73 82 THR I O 1
ATOM 12462 N N . ILE I 1 86 ? 64.694 114.721 99.446 1.00 25.39 83 ILE I N 1
ATOM 12463 C CA . ILE I 1 86 ? 65.786 114.815 100.403 1.00 26.09 83 ILE I CA 1
ATOM 12464 C C . ILE I 1 86 ? 65.385 115.570 101.672 1.00 26.20 83 ILE I C 1
ATOM 12465 O O . ILE I 1 86 ? 65.779 115.190 102.756 1.00 25.47 83 ILE I O 1
ATOM 12470 N N . SER I 1 87 ? 64.553 116.601 101.543 1.00 26.85 84 SER I N 1
ATOM 12471 C CA . SER I 1 87 ? 64.142 117.377 102.710 1.00 27.68 84 SER I CA 1
ATOM 12472 C C . SER I 1 87 ? 63.011 116.702 103.505 1.00 28.12 84 SER I C 1
ATOM 12473 O O . SER I 1 87 ? 62.763 117.069 104.666 1.00 28.88 84 SER I O 1
ATOM 12476 N N . SER I 1 88 ? 62.316 115.742 102.890 1.00 28.23 85 SER I N 1
ATOM 12477 C CA . SER I 1 88 ? 61.102 115.168 103.491 1.00 27.83 85 SER I CA 1
ATOM 12478 C C . SER I 1 88 ? 61.206 113.692 103.915 1.00 28.06 85 SER I C 1
ATOM 12479 O O . SER I 1 88 ? 61.510 113.411 105.073 1.00 28.39 85 SER I O 1
ATOM 12482 N N . LYS I 1 89 ? 60.934 112.759 102.993 1.00 27.12 86 LYS I N 1
ATOM 12483 C CA . LYS I 1 89 ? 61.009 111.312 103.292 1.00 26.83 86 LYS I CA 1
ATOM 12484 C C . LYS I 1 89 ? 62.375 110.897 103.846 1.00 26.04 86 LYS I C 1
ATOM 12485 O O . LYS I 1 89 ? 62.451 110.089 104.775 1.00 25.96 86 LYS I O 1
ATOM 12491 N N . LEU I 1 90 ? 63.438 111.457 103.281 1.00 25.71 87 LEU I N 1
ATOM 12492 C CA . LEU I 1 90 ? 64.792 111.150 103.709 1.00 26.52 87 LEU I CA 1
ATOM 12493 C C . LEU I 1 90 ? 65.223 111.985 104.933 1.00 27.45 87 LEU I C 1
ATOM 12494 O O . LEU I 1 90 ? 65.307 111.468 106.044 1.00 27.70 87 LEU I O 1
ATOM 12499 N N . GLY I 1 91 ? 65.454 113.274 104.722 1.00 27.52 88 GLY I N 1
ATOM 12500 C CA . GLY I 1 91 ? 66.028 114.135 105.739 1.00 27.22 88 GLY I CA 1
ATOM 12501 C C . GLY I 1 91 ? 65.086 114.419 106.887 1.00 27.64 88 GLY I C 1
ATOM 12502 O O . GLY I 1 91 ? 65.528 114.500 108.034 1.00 27.44 88 GLY I O 1
ATOM 12503 N N . GLY I 1 92 ? 63.795 114.548 106.577 1.00 27.25 89 GLY I N 1
ATOM 12504 C CA . GLY I 1 92 ? 62.772 114.832 107.574 1.00 27.13 89 GLY I CA 1
ATOM 12505 C C . GLY I 1 92 ? 62.702 113.731 108.603 1.00 27.27 89 GLY I C 1
ATOM 12506 O O . GLY I 1 92 ? 62.856 113.973 109.810 1.00 27.81 89 GLY I O 1
ATOM 12507 N N . GLN I 1 93 ? 62.496 112.512 108.123 1.00 26.91 90 GLN I N 1
ATOM 12508 C CA . GLN I 1 93 ? 62.520 111.315 108.979 1.00 25.78 90 GLN I CA 1
ATOM 12509 C C . GLN I 1 93 ? 63.812 111.132 109.754 1.00 25.09 90 GLN I C 1
ATOM 12510 O O . GLN I 1 93 ? 63.792 110.825 110.930 1.00 24.18 90 GLN I O 1
ATOM 12516 N N . ILE I 1 94 ? 64.946 111.338 109.104 1.00 24.73 91 ILE I N 1
ATOM 12517 C CA . ILE I 1 94 ? 66.216 111.224 109.825 1.00 24.41 91 ILE I CA 1
ATOM 12518 C C . ILE I 1 94 ? 66.426 112.356 110.874 1.00 24.23 91 ILE I C 1
ATOM 12519 O O . ILE I 1 94 ? 66.943 112.112 111.963 1.00 23.56 91 ILE I O 1
ATOM 12524 N N . ASN I 1 95 ? 65.994 113.576 110.562 1.00 23.60 92 ASN I N 1
ATOM 12525 C CA . ASN I 1 95 ? 66.109 114.639 111.545 1.00 23.51 92 ASN I CA 1
ATOM 12526 C C . ASN I 1 95 ? 65.224 114.406 112.754 1.00 22.83 92 ASN I C 1
ATOM 12527 O O . ASN I 1 95 ? 65.584 114.757 113.838 1.00 22.86 92 ASN I O 1
ATOM 12532 N N . LEU I 1 96 ? 64.068 113.789 112.560 1.00 23.10 93 LEU I N 1
ATOM 12533 C CA . LEU I 1 96 ? 63.254 113.348 113.696 1.00 23.77 93 LEU I CA 1
ATOM 12534 C C . LEU I 1 96 ? 64.051 112.514 114.677 1.00 23.63 93 LEU I C 1
ATOM 12535 O O . LEU I 1 96 ? 63.812 112.595 115.871 1.00 23.60 93 LEU I O 1
ATOM 12540 N N . VAL I 1 97 ? 64.999 111.726 114.171 1.00 23.69 94 VAL I N 1
ATOM 12541 C CA . VAL I 1 97 ? 65.831 110.892 115.033 1.00 23.81 94 VAL I CA 1
ATOM 12542 C C . VAL I 1 97 ? 66.913 111.733 115.701 1.00 24.11 94 VAL I C 1
ATOM 12543 O O . VAL I 1 97 ? 66.995 111.781 116.941 1.00 25.38 94 VAL I O 1
ATOM 12547 N N . LEU I 1 98 ? 67.717 112.412 114.884 1.00 23.71 95 LEU I N 1
ATOM 12548 C CA . LEU I 1 98 ? 68.835 113.254 115.361 1.00 24.36 95 LEU I CA 1
ATOM 12549 C C . LEU I 1 98 ? 68.410 114.235 116.451 1.00 25.07 95 LEU I C 1
ATOM 12550 O O . LEU I 1 98 ? 69.125 114.402 117.442 1.00 25.74 95 LEU I O 1
ATOM 12555 N N . LEU I 1 99 ? 67.226 114.835 116.272 1.00 23.74 96 LEU I N 1
ATOM 12556 C CA . LEU I 1 99 ? 66.662 115.796 117.217 1.00 24.41 96 LEU I CA 1
ATOM 12557 C C . LEU I 1 99 ? 65.749 115.159 118.277 1.00 24.93 96 LEU I C 1
ATOM 12558 O O . LEU I 1 99 ? 65.229 115.865 119.127 1.00 25.90 96 LEU I O 1
ATOM 12563 N N . GLY I 1 100 ? 65.537 113.840 118.201 1.00 25.40 97 GLY I N 1
ATOM 12564 C CA . GLY I 1 100 ? 64.531 113.151 119.019 1.00 24.83 97 GLY I CA 1
ATOM 12565 C C . GLY I 1 100 ? 65.061 112.274 120.125 1.00 25.45 97 GLY I C 1
ATOM 12566 O O . GLY I 1 100 ? 64.312 111.876 121.016 1.00 25.50 97 GLY I O 1
ATOM 12567 N N . ILE I 1 101 ? 66.351 111.976 120.102 1.00 26.26 98 ILE I N 1
ATOM 12568 C CA . ILE I 1 101 ? 66.909 111.018 121.068 1.00 28.13 98 ILE I CA 1
ATOM 12569 C C . ILE I 1 101 ? 66.673 111.457 122.530 1.00 29.11 98 ILE I C 1
ATOM 12570 O O . ILE I 1 101 ? 66.370 110.632 123.393 1.00 29.00 98 ILE I O 1
ATOM 12575 N N . ASP I 1 102 ? 66.777 112.757 122.783 1.00 30.09 99 ASP I N 1
ATOM 12576 C CA . ASP I 1 102 ? 66.636 113.284 124.143 1.00 31.51 99 ASP I CA 1
ATOM 12577 C C . ASP I 1 102 ? 65.201 113.326 124.695 1.00 30.96 99 ASP I C 1
ATOM 12578 O O . ASP I 1 102 ? 64.991 113.519 125.907 1.00 31.77 99 ASP I O 1
ATOM 12583 N N . SER I 1 103 ? 64.231 113.114 123.810 1.00 30.22 100 SER I N 1
ATOM 12584 C CA . SER I 1 103 ? 62.820 113.015 124.161 1.00 29.27 100 SER I CA 1
ATOM 12585 C C . SER I 1 103 ? 62.392 111.572 124.404 1.00 28.63 100 SER I C 1
ATOM 12586 O O . SER I 1 103 ? 61.222 111.313 124.682 1.00 29.19 100 SER I O 1
ATOM 12589 N N . LEU I 1 104 ? 63.301 110.616 124.264 1.00 27.97 101 LEU I N 1
ATOM 12590 C CA . LEU I 1 104 ? 62.928 109.225 124.522 1.00 27.60 101 LEU I CA 1
ATOM 12591 C C . LEU I 1 104 ? 63.320 108.814 125.933 1.00 27.13 101 LEU I C 1
ATOM 12592 O O . LEU I 1 104 ? 64.453 109.059 126.362 1.00 26.62 101 LEU I O 1
ATOM 12597 N N . ASN I 1 105 ? 62.379 108.191 126.641 1.00 27.13 102 ASN I N 1
ATOM 12598 C CA . ASN I 1 105 ? 62.675 107.570 127.924 1.00 27.18 102 ASN I CA 1
ATOM 12599 C C . ASN I 1 105 ? 63.629 106.429 127.661 1.00 26.87 102 ASN I C 1
ATOM 12600 O O . ASN I 1 105 ? 63.714 105.951 126.522 1.00 26.37 102 ASN I O 1
ATOM 12605 N N . ASP I 1 106 ? 64.343 105.998 128.700 1.00 26.37 103 ASP I N 1
ATOM 12606 C CA . ASP I 1 106 ? 65.198 104.791 128.639 1.00 26.45 103 ASP I CA 1
ATOM 12607 C C . ASP I 1 106 ? 64.468 103.589 128.044 1.00 26.36 103 ASP I C 1
ATOM 12608 O O . ASP I 1 106 ? 63.288 103.358 128.330 1.00 25.58 103 ASP I O 1
ATOM 12613 N N . LYS I 1 107 ? 65.182 102.822 127.218 1.00 26.85 104 LYS I N 1
ATOM 12614 C CA . LYS I 1 107 ? 64.620 101.668 126.508 1.00 27.72 104 LYS I CA 1
ATOM 12615 C C . LYS I 1 107 ? 63.487 102.045 125.537 1.00 27.09 104 LYS I C 1
ATOM 12616 O O . LYS I 1 107 ? 62.740 101.175 125.084 1.00 27.92 104 LYS I O 1
ATOM 12622 N N . GLY I 1 108 ? 63.374 103.323 125.192 1.00 26.17 105 GLY I N 1
ATOM 12623 C CA . GLY I 1 108 ? 62.405 103.750 124.182 1.00 25.47 105 GLY I CA 1
ATOM 12624 C C . GLY I 1 108 ? 62.764 103.262 122.787 1.00 25.25 105 GLY I C 1
ATOM 12625 O O . GLY I 1 108 ? 63.701 102.475 122.615 1.00 24.66 105 GLY I O 1
ATOM 12626 N N . SER I 1 109 ? 62.014 103.723 121.785 1.00 24.97 106 SER I N 1
ATOM 12627 C CA . SER I 1 109 ? 62.220 103.286 120.414 1.00 24.11 106 SER I CA 1
ATOM 12628 C C . SER I 1 109 ? 61.785 104.315 119.377 1.00 24.15 106 SER I C 1
ATOM 12629 O O . SER I 1 109 ? 60.834 105.090 119.598 1.00 23.74 106 SER I O 1
ATOM 12632 N N . PHE I 1 110 ? 62.500 104.277 118.251 1.00 23.04 107 PHE I N 1
ATOM 12633 C CA . PHE I 1 110 ? 62.139 104.911 116.994 1.00 22.97 107 PHE I CA 1
ATOM 12634 C C . PHE I 1 110 ? 61.680 103.858 115.976 1.00 23.37 107 PHE I C 1
ATOM 12635 O O . PHE I 1 110 ? 62.281 102.775 115.879 1.00 23.42 107 PHE I O 1
ATOM 12643 N N . THR I 1 111 ? 60.639 104.187 115.212 1.00 22.73 108 THR I N 1
ATOM 12644 C CA . THR I 1 111 ? 60.208 103.379 114.091 1.00 23.80 108 THR I CA 1
ATOM 12645 C C . THR I 1 111 ? 60.004 104.281 112.887 1.00 24.06 108 THR I C 1
ATOM 12646 O O . THR I 1 111 ? 59.153 105.160 112.912 1.00 24.64 108 THR I O 1
ATOM 12650 N N . LEU I 1 112 ? 60.751 104.042 111.817 1.00 25.12 109 LEU I N 1
ATOM 12651 C CA . LEU I 1 112 ? 60.614 104.865 110.618 1.00 26.09 109 LEU I CA 1
ATOM 12652 C C . LEU I 1 112 ? 60.009 104.067 109.490 1.00 26.31 109 LEU I C 1
ATOM 12653 O O . LEU I 1 112 ? 59.993 102.827 109.536 1.00 26.54 109 LEU I O 1
ATOM 12658 N N . THR I 1 113 ? 59.489 104.778 108.484 1.00 26.72 110 THR I N 1
ATOM 12659 C CA . THR I 1 113 ? 58.807 104.154 107.333 1.00 26.12 110 THR I CA 1
ATOM 12660 C C . THR I 1 113 ? 59.697 104.185 106.090 1.00 25.90 110 THR I C 1
ATOM 12661 O O . THR I 1 113 ? 60.337 105.189 105.789 1.00 25.69 110 THR I O 1
ATOM 12665 N N . THR I 1 114 ? 59.779 103.063 105.393 1.00 25.82 111 THR I N 1
ATOM 12666 C CA . THR I 1 114 ? 60.555 103.044 104.160 1.00 25.55 111 THR I CA 1
ATOM 12667 C C . THR I 1 114 ? 59.614 102.661 103.029 1.00 25.82 111 THR I C 1
ATOM 12668 O O . THR I 1 114 ? 58.654 103.402 102.793 1.00 25.01 111 THR I O 1
ATOM 12672 N N . GLY I 1 115 ? 59.835 101.514 102.360 1.00 25.62 112 GLY I N 1
ATOM 12673 C CA . GLY I 1 115 ? 58.925 101.132 101.283 1.00 25.29 112 GLY I CA 1
ATOM 12674 C C . GLY I 1 115 ? 59.562 100.280 100.212 1.00 25.27 112 GLY I C 1
ATOM 12675 O O . GLY I 1 115 ? 60.762 100.354 99.962 1.00 24.22 112 GLY I O 1
ATOM 12676 N N . ILE I 1 116 ? 58.718 99.469 99.594 1.00 25.03 113 ILE I N 1
ATOM 12677 C CA . ILE I 1 116 ? 59.125 98.427 98.682 1.00 26.83 113 ILE I CA 1
ATOM 12678 C C . ILE I 1 116 ? 59.876 98.957 97.457 1.00 27.63 113 ILE I C 1
ATOM 12679 O O . ILE I 1 116 ? 60.589 98.191 96.794 1.00 26.76 113 ILE I O 1
ATOM 12700 N N . GLU I 1 119 ? 63.451 98.057 96.689 1.00 30.64 116 GLU I N 1
ATOM 12701 C CA . GLU I 1 119 ? 63.754 96.648 96.538 1.00 30.79 116 GLU I CA 1
ATOM 12702 C C . GLU I 1 119 ? 63.061 96.050 95.316 1.00 28.84 116 GLU I C 1
ATOM 12703 O O . GLU I 1 119 ? 63.560 95.117 94.714 1.00 27.98 116 GLU I O 1
ATOM 12709 N N . ASP I 1 120 ? 61.911 96.591 94.957 1.00 27.44 117 ASP I N 1
ATOM 12710 C CA . ASP I 1 120 ? 61.151 96.076 93.824 1.00 27.20 117 ASP I CA 1
ATOM 12711 C C . ASP I 1 120 ? 60.836 97.310 93.017 1.00 26.92 117 ASP I C 1
ATOM 12712 O O . ASP I 1 120 ? 59.738 97.871 93.144 1.00 26.52 117 ASP I O 1
ATOM 12717 N N . PRO I 1 121 ? 61.808 97.769 92.216 1.00 26.45 118 PRO I N 1
ATOM 12718 C CA . PRO I 1 121 ? 61.646 99.106 91.651 1.00 26.72 118 PRO I CA 1
ATOM 12719 C C . PRO I 1 121 ? 60.608 99.279 90.534 1.00 25.88 118 PRO I C 1
ATOM 12720 O O . PRO I 1 121 ? 60.378 98.369 89.711 1.00 25.85 118 PRO I O 1
ATOM 12724 N N . ILE I 1 122 ? 59.983 100.448 90.537 1.00 25.21 119 ILE I N 1
ATOM 12725 C CA . ILE I 1 122 ? 59.039 100.841 89.480 1.00 25.24 119 ILE I CA 1
ATOM 12726 C C . ILE I 1 122 ? 59.432 102.143 88.803 1.00 25.06 119 ILE I C 1
ATOM 12727 O O . ILE I 1 122 ? 60.125 102.993 89.382 1.00 25.20 119 ILE I O 1
ATOM 12732 N N . VAL I 1 123 ? 58.975 102.295 87.569 1.00 25.41 120 VAL I N 1
ATOM 12733 C CA . VAL I 1 123 ? 59.084 103.564 86.873 1.00 25.54 120 VAL I CA 1
ATOM 12734 C C . VAL I 1 123 ? 58.472 104.712 87.713 1.00 25.20 120 VAL I C 1
ATOM 12735 O O . VAL I 1 123 ? 57.400 104.556 88.312 1.00 24.78 120 VAL I O 1
ATOM 12739 N N . GLN I 1 124 ? 59.182 105.847 87.727 1.00 24.44 121 GLN I N 1
ATOM 12740 C CA . GLN I 1 124 ? 58.932 107.013 88.623 1.00 24.33 121 GLN I CA 1
ATOM 12741 C C . GLN I 1 124 ? 59.396 106.871 90.080 1.00 23.73 121 GLN I C 1
ATOM 12742 O O . GLN I 1 124 ? 59.298 107.828 90.866 1.00 24.42 121 GLN I O 1
ATOM 12748 N N . GLY I 1 125 ? 59.945 105.716 90.433 1.00 23.40 122 GLY I N 1
ATOM 12749 C CA . GLY I 1 125 ? 60.319 105.460 91.831 1.00 23.18 122 GLY I CA 1
ATOM 12750 C C . GLY I 1 125 ? 61.747 105.698 92.295 1.00 23.07 122 GLY I C 1
ATOM 12751 O O . GLY I 1 125 ? 62.076 105.387 93.435 1.00 22.87 122 GLY I O 1
ATOM 12752 N N . ALA I 1 126 ? 62.598 106.282 91.461 1.00 23.61 123 ALA I N 1
ATOM 12753 C CA . ALA I 1 126 ? 64.037 106.330 91.804 1.00 24.00 123 ALA I CA 1
ATOM 12754 C C . ALA I 1 126 ? 64.371 107.207 93.014 1.00 24.51 123 ALA I C 1
ATOM 12755 O O . ALA I 1 126 ? 65.276 106.883 93.814 1.00 24.08 123 ALA I O 1
ATOM 12757 N N . SER I 1 127 ? 63.657 108.332 93.132 1.00 25.02 124 SER I N 1
ATOM 12758 C CA . SER I 1 127 ? 63.841 109.259 94.239 1.00 24.98 124 SER I CA 1
ATOM 12759 C C . SER I 1 127 ? 63.297 108.649 95.523 1.00 24.77 124 SER I C 1
ATOM 12760 O O . SER I 1 127 ? 63.949 108.709 96.566 1.00 25.80 124 SER I O 1
ATOM 12763 N N . ALA I 1 128 ? 62.107 108.053 95.469 1.00 25.25 125 ALA I N 1
ATOM 12764 C CA . ALA I 1 128 ? 61.580 107.292 96.640 1.00 24.10 125 ALA I CA 1
ATOM 12765 C C . ALA I 1 128 ? 62.479 106.139 97.071 1.00 24.28 125 ALA I C 1
ATOM 12766 O O . ALA I 1 128 ? 62.711 105.945 98.283 1.00 23.79 125 ALA I O 1
ATOM 12768 N N . ALA I 1 129 ? 62.969 105.367 96.092 1.00 23.73 126 ALA I N 1
ATOM 12769 C CA . ALA I 1 129 ? 63.937 104.278 96.321 1.00 23.84 126 ALA I CA 1
ATOM 12770 C C . ALA I 1 129 ? 65.156 104.778 97.098 1.00 24.64 126 ALA I C 1
ATOM 12771 O O . ALA I 1 129 ? 65.559 104.155 98.112 1.00 24.24 126 ALA I O 1
ATOM 12781 N N . ALA I 1 131 ? 65.368 107.525 99.047 1.00 24.35 128 ALA I N 1
ATOM 12782 C CA . ALA I 1 131 ? 64.996 107.846 100.414 1.00 24.98 128 ALA I CA 1
ATOM 12783 C C . ALA I 1 131 ? 64.838 106.589 101.258 1.00 24.57 128 ALA I C 1
ATOM 12784 O O . ALA I 1 131 ? 65.316 106.544 102.381 1.00 25.07 128 ALA I O 1
ATOM 12786 N N . ASN I 1 132 ? 64.171 105.565 100.717 1.00 25.52 129 ASN I N 1
ATOM 12787 C CA . ASN I 1 132 ? 63.919 104.328 101.469 1.00 25.34 129 ASN I CA 1
ATOM 12788 C C . ASN I 1 132 ? 65.234 103.596 101.796 1.00 24.98 129 ASN I C 1
ATOM 12789 O O . ASN I 1 132 ? 65.435 103.095 102.915 1.00 24.24 129 ASN I O 1
ATOM 12794 N N . GLY I 1 133 ? 66.149 103.576 100.827 1.00 25.72 130 GLY I N 1
ATOM 12795 C CA . GLY I 1 133 ? 67.506 103.058 101.061 1.00 25.99 130 GLY I CA 1
ATOM 12796 C C . GLY I 1 133 ? 68.290 103.849 102.111 1.00 25.60 130 GLY I C 1
ATOM 12797 O O . GLY I 1 133 ? 68.973 103.275 102.956 1.00 26.26 130 GLY I O 1
ATOM 12798 N N . ALA I 1 134 ? 68.210 105.167 102.053 1.00 25.31 131 ALA I N 1
ATOM 12799 C CA . ALA I 1 134 ? 68.931 106.013 102.986 1.00 24.91 131 ALA I CA 1
ATOM 12800 C C . ALA I 1 134 ? 68.474 105.710 104.414 1.00 25.13 131 ALA I C 1
ATOM 12801 O O . ALA I 1 134 ? 69.290 105.566 105.339 1.00 24.15 131 ALA I O 1
ATOM 12803 N N . VAL I 1 135 ? 67.155 105.604 104.576 1.00 24.93 132 VAL I N 1
ATOM 12804 C CA . VAL I 1 135 ? 66.570 105.497 105.908 1.00 25.60 132 VAL I CA 1
ATOM 12805 C C . VAL I 1 135 ? 66.804 104.105 106.491 1.00 25.35 132 VAL I C 1
ATOM 12806 O O . VAL I 1 135 ? 67.086 103.968 107.681 1.00 24.86 132 VAL I O 1
ATOM 12810 N N . THR I 1 136 ? 66.655 103.076 105.651 1.00 24.88 133 THR I N 1
ATOM 12811 C CA . THR I 1 136 ? 66.951 101.703 106.039 1.00 25.35 133 THR I CA 1
ATOM 12812 C C . THR I 1 136 ? 68.367 101.592 106.613 1.00 25.22 133 THR I C 1
ATOM 12813 O O . THR I 1 136 ? 68.578 100.985 107.654 1.00 25.45 133 THR I O 1
ATOM 12817 N N . ALA I 1 137 ? 69.324 102.197 105.926 1.00 24.17 134 ALA I N 1
ATOM 12818 C CA . ALA I 1 137 ? 70.718 101.991 106.257 1.00 24.58 134 ALA I CA 1
ATOM 12819 C C . ALA I 1 137 ? 71.119 102.857 107.446 1.00 24.48 134 ALA I C 1
ATOM 12820 O O . ALA I 1 137 ? 71.896 102.425 108.294 1.00 24.50 134 ALA I O 1
ATOM 12822 N N . PHE I 1 138 ? 70.571 104.076 107.494 1.00 24.49 135 PHE I N 1
ATOM 12823 C CA . PHE I 1 138 ? 70.741 104.937 108.652 1.00 24.32 135 PHE I CA 1
ATOM 12824 C C . PHE I 1 138 ? 70.289 104.228 109.927 1.00 23.93 135 PHE I C 1
ATOM 12825 O O . PHE I 1 138 ? 71.002 104.244 110.934 1.00 23.77 135 PHE I O 1
ATOM 12833 N N . ALA I 1 139 ? 69.105 103.619 109.876 1.00 24.39 136 ALA I N 1
ATOM 12834 C CA . ALA I 1 139 ? 68.508 102.979 111.064 1.00 25.03 136 ALA I CA 1
ATOM 12835 C C . ALA I 1 139 ? 69.353 101.799 111.505 1.00 25.52 136 ALA I C 1
ATOM 12836 O O . ALA I 1 139 ? 69.622 101.641 112.708 1.00 25.64 136 ALA I O 1
ATOM 12838 N N . LYS I 1 140 ? 69.750 100.964 110.538 1.00 25.47 137 LYS I N 1
ATOM 12839 C CA . LYS I 1 140 ? 70.641 99.818 110.827 1.00 27.25 137 LYS I CA 1
ATOM 12840 C C . LYS I 1 140 ? 71.965 100.248 111.490 1.00 26.29 137 LYS I C 1
ATOM 12841 O O . LYS I 1 140 ? 72.437 99.591 112.416 1.00 26.96 137 LYS I O 1
ATOM 12847 N N . SER I 1 141 ? 72.573 101.332 111.006 1.00 25.69 138 SER I N 1
ATOM 12848 C CA . SER I 1 141 ? 73.815 101.852 111.628 1.00 25.70 138 SER I CA 1
ATOM 12849 C C . SER I 1 141 ? 73.562 102.521 112.990 1.00 25.14 138 SER I C 1
ATOM 12850 O O . SER I 1 141 ? 74.226 102.213 113.989 1.00 24.75 138 SER I O 1
ATOM 12853 N N . ALA I 1 142 ? 72.568 103.401 113.043 1.00 24.74 139 ALA I N 1
ATOM 12854 C CA . ALA I 1 142 ? 72.261 104.137 114.254 1.00 24.47 139 ALA I CA 1
ATOM 12855 C C . ALA I 1 142 ? 71.951 103.219 115.437 1.00 24.45 139 ALA I C 1
ATOM 12856 O O . ALA I 1 142 ? 72.244 103.564 116.569 1.00 24.87 139 ALA I O 1
ATOM 12858 N N . ALA I 1 143 ? 71.358 102.056 115.159 1.00 25.28 140 ALA I N 1
ATOM 12859 C CA . ALA I 1 143 ? 71.001 101.060 116.190 1.00 25.15 140 ALA I CA 1
ATOM 12860 C C . ALA I 1 143 ? 72.145 100.650 117.107 1.00 25.08 140 ALA I C 1
ATOM 12861 O O . ALA I 1 143 ? 71.941 100.439 118.311 1.00 25.44 140 ALA I O 1
ATOM 12863 N N . ILE I 1 144 ? 73.355 100.554 116.575 1.00 25.16 141 ILE I N 1
ATOM 12864 C CA . ILE I 1 144 ? 74.484 100.142 117.417 1.00 26.46 141 ILE I CA 1
ATOM 12865 C C . ILE I 1 144 ? 75.052 101.282 118.262 1.00 26.81 141 ILE I C 1
ATOM 12866 O O . ILE I 1 144 ? 75.965 101.054 119.056 1.00 25.63 141 ILE I O 1
ATOM 12871 N N . GLU I 1 145 ? 74.551 102.500 118.056 1.00 26.95 142 GLU I N 1
ATOM 12872 C CA . GLU I 1 145 ? 75.002 103.656 118.846 1.00 28.26 142 GLU I CA 1
ATOM 12873 C C . GLU I 1 145 ? 73.939 104.305 119.736 1.00 27.67 142 GLU I C 1
ATOM 12874 O O . GLU I 1 145 ? 74.217 105.318 120.368 1.00 26.87 142 GLU I O 1
ATOM 12888 N N . PRO I 1 147 ? 71.809 105.444 122.797 1.00 27.93 144 PRO I N 1
ATOM 12889 C CA . PRO I 1 147 ? 72.088 105.417 124.225 1.00 28.33 144 PRO I CA 1
ATOM 12890 C C . PRO I 1 147 ? 70.875 104.889 124.998 1.00 28.04 144 PRO I C 1
ATOM 12891 O O . PRO I 1 147 ? 69.772 104.820 124.432 1.00 28.09 144 PRO I O 1
ATOM 12895 N N . ARG I 1 148 ? 71.104 104.501 126.255 1.00 27.77 145 ARG I N 1
ATOM 12896 C CA . ARG I 1 148 ? 70.040 104.291 127.240 1.00 27.06 145 ARG I CA 1
ATOM 12897 C C . ARG I 1 148 ? 69.053 103.177 126.845 1.00 26.74 145 ARG I C 1
ATOM 12898 O O . ARG I 1 148 ? 67.845 103.245 127.108 1.00 26.15 145 ARG I O 1
ATOM 12906 N N . GLY I 1 149 ? 69.589 102.158 126.177 1.00 26.53 146 GLY I N 1
ATOM 12907 C CA . GLY I 1 149 ? 68.786 101.046 125.693 1.00 26.44 146 GLY I CA 1
ATOM 12908 C C . GLY I 1 149 ? 67.773 101.352 124.594 1.00 26.39 146 GLY I C 1
ATOM 12909 O O . GLY I 1 149 ? 66.884 100.540 124.349 1.00 26.56 146 GLY I O 1
ATOM 12910 N N . ILE I 1 150 ? 67.905 102.496 123.919 1.00 25.61 147 ILE I N 1
ATOM 12911 C CA . ILE I 1 150 ? 66.926 102.873 122.890 1.00 25.10 147 ILE I CA 1
ATOM 12912 C C . ILE I 1 150 ? 67.086 102.004 121.653 1.00 25.39 147 ILE I C 1
ATOM 12913 O O . ILE I 1 150 ? 68.209 101.663 121.286 1.00 25.76 147 ILE I O 1
ATOM 12918 N N . ARG I 1 151 ? 65.958 101.624 121.033 1.00 25.10 148 ARG I N 1
ATOM 12919 C CA . ARG I 1 151 ? 65.944 100.845 119.800 1.00 24.24 148 ARG I CA 1
ATOM 12920 C C . ARG I 1 151 ? 65.432 101.662 118.607 1.00 24.28 148 ARG I C 1
ATOM 12921 O O . ARG I 1 151 ? 64.746 102.673 118.763 1.00 23.69 148 ARG I O 1
ATOM 12929 N N . ILE I 1 152 ? 65.770 101.197 117.415 1.00 24.41 149 ILE I N 1
ATOM 12930 C CA . ILE I 1 152 ? 65.335 101.827 116.193 1.00 24.82 149 ILE I CA 1
ATOM 12931 C C . ILE I 1 152 ? 65.188 100.791 115.086 1.00 24.99 149 ILE I C 1
ATOM 12932 O O . ILE I 1 152 ? 66.115 100.026 114.817 1.00 25.22 149 ILE I O 1
ATOM 12937 N N . ASN I 1 153 ? 64.015 100.776 114.457 1.00 24.64 150 ASN I N 1
ATOM 12938 C CA . ASN I 1 153 ? 63.719 99.883 113.343 1.00 24.70 150 ASN I CA 1
ATOM 12939 C C . ASN I 1 153 ? 63.023 100.655 112.228 1.00 24.35 150 ASN I C 1
ATOM 12940 O O . ASN I 1 153 ? 62.498 101.762 112.460 1.00 24.62 150 ASN I O 1
ATOM 12945 N N . THR I 1 154 ? 62.961 100.040 111.046 1.00 23.51 151 THR I N 1
ATOM 12946 C CA . THR I 1 154 ? 62.157 100.552 109.946 1.00 22.89 151 THR I CA 1
ATOM 12947 C C . THR I 1 154 ? 61.087 99.547 109.523 1.00 22.92 151 THR I C 1
ATOM 12948 O O . THR I 1 154 ? 61.259 98.344 109.700 1.00 23.26 151 THR I O 1
ATOM 12952 N N . VAL I 1 155 ? 59.976 100.058 108.995 1.00 23.13 152 VAL I N 1
ATOM 12953 C CA . VAL I 1 155 ? 58.921 99.230 108.415 1.00 23.52 152 VAL I CA 1
ATOM 12954 C C . VAL I 1 155 ? 58.808 99.561 106.930 1.00 24.27 152 VAL I C 1
ATOM 12955 O O . VAL I 1 155 ? 58.668 100.713 106.579 1.00 24.42 152 VAL I O 1
ATOM 12959 N N . SER I 1 156 ? 58.920 98.543 106.063 1.00 25.98 153 SER I N 1
ATOM 12960 C CA . SER I 1 156 ? 58.887 98.717 104.584 1.00 24.96 153 SER I CA 1
ATOM 12961 C C . SER I 1 156 ? 57.610 98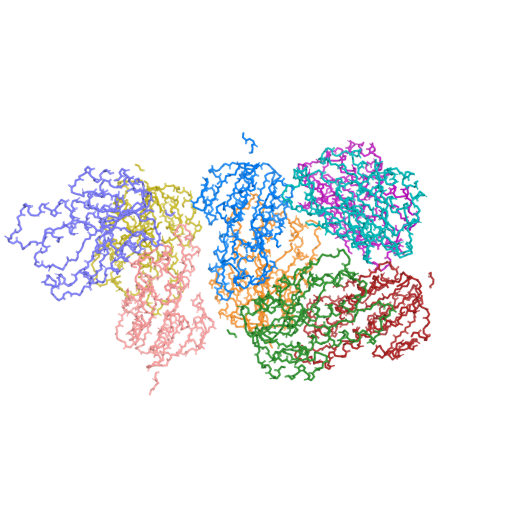.135 103.998 1.00 25.27 153 SER I C 1
ATOM 12962 O O . SER I 1 156 ? 57.496 96.927 103.868 1.00 25.84 153 SER I O 1
ATOM 12965 N N . PRO I 1 157 ? 56.606 98.981 103.719 1.00 25.30 154 PRO I N 1
ATOM 12966 C CA . PRO I 1 157 ? 55.313 98.534 103.215 1.00 24.94 154 PRO I CA 1
ATOM 12967 C C . PRO I 1 157 ? 55.316 98.311 101.710 1.00 24.48 154 PRO I C 1
ATOM 12968 O O . PRO I 1 157 ? 56.037 98.984 100.992 1.00 24.82 154 PRO I O 1
ATOM 12972 N N . ASN I 1 158 ? 54.511 97.377 101.239 1.00 24.38 155 ASN I N 1
ATOM 12973 C CA . ASN I 1 158 ? 54.166 97.320 99.803 1.00 25.38 155 ASN I CA 1
ATOM 12974 C C . ASN I 1 158 ? 53.093 98.372 99.619 1.00 24.76 155 ASN I C 1
ATOM 12975 O O . ASN I 1 158 ? 52.662 99.008 100.607 1.00 24.35 155 ASN I O 1
ATOM 12980 N N . VAL I 1 159 ? 52.661 98.575 98.379 1.00 25.45 156 VAL I N 1
ATOM 12981 C CA . VAL I 1 159 ? 51.447 99.324 98.093 1.00 26.26 156 VAL I CA 1
ATOM 12982 C C . VAL I 1 159 ? 50.294 98.779 98.931 1.00 26.02 156 VAL I C 1
ATOM 12983 O O . VAL I 1 159 ? 50.094 97.562 99.015 1.00 24.74 156 VAL I O 1
ATOM 12987 N N . LEU I 1 160 ? 49.523 99.700 99.505 1.00 26.88 157 LEU I N 1
ATOM 12988 C CA . LEU I 1 160 ? 48.401 99.404 100.377 1.00 26.23 157 LEU I CA 1
ATOM 12989 C C . LEU I 1 160 ? 47.144 99.166 99.570 1.00 27.20 157 LEU I C 1
ATOM 12990 O O . LEU I 1 160 ? 46.871 99.926 98.614 1.00 25.70 157 LEU I O 1
ATOM 12995 N N . GLU I 1 161 ? 46.390 98.113 99.934 1.00 27.11 158 GLU I N 1
ATOM 12996 C CA . GLU I 1 161 ? 45.053 97.895 99.373 1.00 28.76 158 GLU I CA 1
ATOM 12997 C C . GLU I 1 161 ? 44.164 99.145 99.422 1.00 28.93 158 GLU I C 1
ATOM 12998 O O . GLU I 1 161 ? 43.381 99.396 98.510 1.00 28.09 158 GLU I O 1
ATOM 13004 N N . GLU I 1 162 ? 44.291 99.909 100.497 1.00 29.32 159 GLU I N 1
ATOM 13005 C CA . GLU I 1 162 ? 43.505 101.133 100.706 1.00 30.90 159 GLU I CA 1
ATOM 13006 C C . GLU I 1 162 ? 43.837 102.238 99.693 1.00 31.00 159 GLU I C 1
ATOM 13007 O O . GLU I 1 162 ? 43.025 103.130 99.495 1.00 31.05 159 GLU I O 1
ATOM 13013 N N . SER I 1 163 ? 45.017 102.165 99.057 1.00 31.33 160 SER I N 1
ATOM 13014 C CA . SER I 1 163 ? 45.441 103.112 97.985 1.00 31.56 160 SER I CA 1
ATOM 13015 C C . SER I 1 163 ? 45.484 102.526 96.557 1.00 31.36 160 SER I C 1
ATOM 13016 O O . SER I 1 163 ? 45.937 103.205 95.629 1.00 30.46 160 SER I O 1
ATOM 13019 N N . TRP I 1 164 ? 45.080 101.267 96.409 1.00 31.71 161 TRP I N 1
ATOM 13020 C CA . TRP I 1 164 ? 45.216 100.504 95.153 1.00 32.93 161 TRP I CA 1
ATOM 13021 C C . TRP I 1 164 ? 44.413 101.139 94.013 1.00 33.90 161 TRP I C 1
ATOM 13022 O O . TRP I 1 164 ? 44.899 101.213 92.869 1.00 33.31 161 TRP I O 1
ATOM 13033 N N . ASP I 1 165 ? 43.187 101.576 94.330 1.00 34.20 162 ASP I N 1
ATOM 13034 C CA . ASP I 1 165 ? 42.331 102.254 93.358 1.00 35.55 162 ASP I CA 1
ATOM 13035 C C . ASP I 1 165 ? 43.086 103.362 92.634 1.00 34.87 162 ASP I C 1
ATOM 13036 O O . ASP I 1 165 ? 42.969 103.503 91.433 1.00 35.58 162 ASP I O 1
ATOM 13041 N N . LYS I 1 166 ? 43.897 104.125 93.343 1.00 34.44 163 LYS I N 1
ATOM 13042 C CA . LYS I 1 166 ? 44.670 105.164 92.669 1.00 34.60 163 LYS I CA 1
ATOM 13043 C C . LYS I 1 166 ? 46.105 104.761 92.282 1.00 33.53 163 LYS I C 1
ATOM 13044 O O . LYS I 1 166 ? 46.674 105.333 91.351 1.00 33.08 163 LYS I O 1
ATOM 13050 N N . LEU I 1 167 ? 46.677 103.768 92.959 1.00 31.79 164 LEU I N 1
ATOM 13051 C CA . LEU I 1 167 ? 48.079 103.407 92.692 1.00 31.04 164 LEU I CA 1
ATOM 13052 C C . LEU I 1 167 ? 48.304 102.258 91.718 1.00 29.69 164 LEU I C 1
ATOM 13053 O O . LEU I 1 167 ? 49.414 102.086 91.203 1.00 29.24 164 LEU I O 1
ATOM 13058 N N . GLU I 1 168 ? 47.266 101.478 91.463 1.00 28.96 165 GLU I N 1
ATOM 13059 C CA . GLU I 1 168 ? 47.407 100.341 90.561 1.00 29.07 165 GLU I CA 1
ATOM 13060 C C . GLU I 1 168 ? 48.150 100.689 89.268 1.00 28.08 165 GLU I C 1
ATOM 13061 O O . GLU I 1 168 ? 49.049 99.957 88.897 1.00 28.40 165 GLU I O 1
ATOM 13067 N N . PRO I 1 169 ? 47.803 101.820 88.596 1.00 27.81 166 PRO I N 1
ATOM 13068 C CA . PRO I 1 169 ? 48.525 102.127 87.344 1.00 26.86 166 PRO I CA 1
ATOM 13069 C C . PRO I 1 169 ? 50.055 102.195 87.470 1.00 25.93 166 PRO I C 1
ATOM 13070 O O . PRO I 1 169 ? 50.747 102.036 86.469 1.00 24.40 166 PRO I O 1
ATOM 13074 N N . PHE I 1 170 ? 50.568 102.422 88.681 1.00 25.23 167 PHE I N 1
ATOM 13075 C CA . PHE I 1 170 ? 52.020 102.583 88.876 1.00 25.91 167 PHE I CA 1
ATOM 13076 C C . PHE I 1 170 ? 52.683 101.303 89.385 1.00 24.96 167 PHE I C 1
ATOM 13077 O O . PHE I 1 170 ? 53.906 101.176 89.380 1.00 24.25 167 PHE I O 1
ATOM 13085 N N . PHE I 1 171 ? 51.850 100.340 89.769 1.00 24.36 168 PHE I N 1
ATOM 13086 C CA . PHE I 1 171 ? 52.306 99.078 90.370 1.00 23.27 168 PHE I CA 1
ATOM 13087 C C . PHE I 1 171 ? 51.620 97.877 89.710 1.00 22.21 168 PHE I C 1
ATOM 13088 O O . PHE I 1 171 ? 51.088 96.992 90.386 1.00 21.92 168 PHE I O 1
ATOM 13096 N N . GLU I 1 172 ? 51.616 97.844 88.384 1.00 21.23 169 GLU I N 1
ATOM 13097 C CA . GLU I 1 172 ? 50.908 96.811 87.680 1.00 21.47 169 GLU I CA 1
ATOM 13098 C C . GLU I 1 172 ? 51.533 95.455 87.951 1.00 21.24 169 GLU I C 1
ATOM 13099 O O . GLU I 1 172 ? 52.764 95.321 87.893 1.00 21.15 169 GLU I O 1
ATOM 13105 N N . GLY I 1 173 ? 50.662 94.491 88.279 1.00 21.04 170 GLY I N 1
ATOM 13106 C CA . GLY I 1 173 ? 51.037 93.143 88.719 1.00 21.33 170 GLY I CA 1
ATOM 13107 C C . GLY I 1 173 ? 51.563 92.988 90.146 1.00 21.98 170 GLY I C 1
ATOM 13108 O O . GLY I 1 173 ? 51.955 91.888 90.523 1.00 22.46 170 GLY I O 1
ATOM 13109 N N . PHE I 1 174 ? 51.594 94.059 90.947 1.00 22.59 171 PHE I N 1
ATOM 13110 C CA . PHE I 1 174 ? 51.939 93.919 92.372 1.00 23.12 171 PHE I CA 1
ATOM 13111 C C . PHE I 1 174 ? 50.690 93.388 93.059 1.00 24.26 171 PHE I C 1
ATOM 13112 O O . PHE I 1 174 ? 49.598 93.450 92.508 1.00 23.75 171 PHE I O 1
ATOM 13120 N N . LEU I 1 175 ? 50.873 92.848 94.255 1.00 25.61 172 LEU I N 1
ATOM 13121 C CA . LEU I 1 175 ? 49.779 92.412 95.096 1.00 27.43 172 LEU I CA 1
ATOM 13122 C C . LEU I 1 175 ? 49.831 93.288 96.333 1.00 26.69 172 LEU I C 1
ATOM 13123 O O . LEU I 1 175 ? 50.784 93.204 97.116 1.00 27.44 172 LEU I O 1
ATOM 13128 N N . PRO I 1 176 ? 48.862 94.202 96.467 1.00 25.96 173 PRO I N 1
ATOM 13129 C CA . PRO I 1 176 ? 48.988 95.137 97.584 1.00 26.41 173 PRO I CA 1
ATOM 13130 C C . PRO I 1 176 ? 48.651 94.457 98.900 1.00 25.85 173 PRO I C 1
ATOM 13131 O O . PRO I 1 176 ? 48.015 93.400 98.904 1.00 24.87 173 PRO I O 1
ATOM 13135 N N . VAL I 1 177 ? 49.071 95.077 99.998 1.00 26.21 174 VAL I N 1
ATOM 13136 C CA . VAL I 1 177 ? 48.847 94.531 101.347 1.00 26.21 174 VAL I CA 1
ATOM 13137 C C . VAL I 1 177 ? 47.855 95.411 102.096 1.00 26.23 174 VAL I C 1
ATOM 13138 O O . VAL I 1 177 ? 47.793 96.602 101.830 1.00 27.42 174 VAL I O 1
ATOM 13142 N N . PRO I 1 178 ? 47.068 94.835 103.033 1.00 26.29 175 PRO I N 1
ATOM 13143 C CA . PRO I 1 178 ? 46.194 95.671 103.847 1.00 25.70 175 PRO I CA 1
ATOM 13144 C C . PRO I 1 178 ? 47.009 96.544 104.794 1.00 25.73 175 PRO I C 1
ATOM 13145 O O . PRO I 1 178 ? 47.990 96.077 105.385 1.00 24.85 175 PRO I O 1
ATOM 13149 N N . ALA I 1 179 ? 46.623 97.810 104.899 1.00 25.21 176 ALA I N 1
ATOM 13150 C CA . ALA I 1 179 ? 47.232 98.737 105.863 1.00 25.63 176 ALA I CA 1
ATOM 13151 C C . ALA I 1 179 ? 47.313 98.172 107.308 1.00 25.14 176 ALA I C 1
ATOM 13152 O O . ALA I 1 179 ? 48.305 98.389 108.036 1.00 23.85 176 ALA I O 1
ATOM 13154 N N . ALA I 1 180 ? 46.278 97.440 107.719 1.00 26.09 177 ALA I N 1
ATOM 13155 C CA . ALA I 1 180 ? 46.236 96.847 109.066 1.00 26.78 177 ALA I CA 1
ATOM 13156 C C . ALA I 1 180 ? 47.369 95.836 109.284 1.00 27.59 177 ALA I C 1
ATOM 13157 O O . ALA I 1 180 ? 47.876 95.706 110.401 1.00 27.50 177 ALA I O 1
ATOM 13159 N N . LYS I 1 181 ? 47.787 95.152 108.208 1.00 27.81 178 LYS I N 1
ATOM 13160 C CA . LYS I 1 181 ? 48.837 94.158 108.278 1.00 27.96 178 LYS I CA 1
ATOM 13161 C C . LYS I 1 181 ? 50.178 94.855 108.468 1.00 26.83 178 LYS I C 1
ATOM 13162 O O . LYS I 1 181 ? 50.995 94.450 109.314 1.00 26.32 178 LYS I O 1
ATOM 13168 N N . VAL I 1 182 ? 50.395 95.916 107.700 1.00 26.28 179 VAL I N 1
ATOM 13169 C CA . VAL I 1 182 ? 51.555 96.777 107.931 1.00 25.40 179 VAL I CA 1
ATOM 13170 C C . VAL I 1 182 ? 51.548 97.380 109.338 1.00 25.85 179 VAL I C 1
ATOM 13171 O O . VAL I 1 182 ? 52.614 97.495 109.963 1.00 26.15 179 VAL I O 1
ATOM 13175 N N . ALA I 1 183 ? 50.371 97.769 109.842 1.00 24.73 180 ALA I N 1
ATOM 13176 C CA . ALA I 1 183 ? 50.300 98.380 111.190 1.00 25.20 180 ALA I CA 1
ATOM 13177 C C . ALA I 1 183 ? 50.869 97.423 112.261 1.00 24.93 180 ALA I C 1
ATOM 13178 O O . ALA I 1 183 ? 51.456 97.856 113.262 1.00 25.97 180 ALA I O 1
ATOM 13180 N N . ARG I 1 184 ? 50.718 96.125 112.024 1.00 25.42 181 ARG I N 1
ATOM 13181 C CA . ARG I 1 184 ? 51.254 95.095 112.920 1.00 25.40 181 ARG I CA 1
ATOM 13182 C C . ARG I 1 184 ? 52.752 95.194 113.033 1.00 24.22 181 ARG I C 1
ATOM 13183 O O . ARG I 1 184 ? 53.288 95.039 114.116 1.00 24.19 181 ARG I O 1
ATOM 13191 N N . ALA I 1 185 ? 53.440 95.445 111.923 1.00 23.53 182 ALA I N 1
ATOM 13192 C CA . ALA I 1 185 ? 54.887 95.582 112.000 1.00 23.90 182 ALA I CA 1
ATOM 13193 C C . ALA I 1 185 ? 55.308 96.811 112.848 1.00 24.75 182 ALA I C 1
ATOM 13194 O O . ALA I 1 185 ? 56.354 96.796 113.529 1.00 24.18 182 ALA I O 1
ATOM 13196 N N . PHE I 1 186 ? 54.494 97.871 112.808 1.00 24.12 183 PHE I N 1
ATOM 13197 C CA . PHE I 1 186 ? 54.710 99.028 113.680 1.00 24.37 183 PHE I CA 1
ATOM 13198 C C . PHE I 1 186 ? 54.534 98.660 115.155 1.00 23.96 183 PHE I C 1
ATOM 13199 O O . PHE I 1 186 ? 55.349 99.020 116.001 1.00 24.04 183 PHE I O 1
ATOM 13207 N N . GLU I 1 187 ? 53.509 97.879 115.453 1.00 24.88 184 GLU I N 1
ATOM 13208 C CA . GLU I 1 187 ? 53.322 97.344 116.798 1.00 24.63 184 GLU I CA 1
ATOM 13209 C C . GLU I 1 187 ? 54.528 96.499 117.261 1.00 24.24 184 GLU I C 1
ATOM 13210 O O . GLU I 1 187 ? 55.029 96.643 118.390 1.00 23.52 184 GLU I O 1
ATOM 13216 N N . LYS I 1 188 ? 54.990 95.627 116.368 1.00 24.30 185 LYS I N 1
ATOM 13217 C CA . LYS I 1 188 ? 56.164 94.795 116.593 1.00 23.77 185 LYS I CA 1
ATOM 13218 C C . LYS I 1 188 ? 57.391 95.642 116.991 1.00 23.92 185 LYS I C 1
ATOM 13219 O O . LYS I 1 188 ? 58.152 95.280 117.901 1.00 22.90 185 LYS I O 1
ATOM 13225 N N . SER I 1 189 ? 57.593 96.760 116.296 1.00 23.96 186 SER I N 1
ATOM 13226 C CA . SER I 1 189 ? 58.746 97.598 116.589 1.00 24.26 186 SER I CA 1
ATOM 13227 C C . SER I 1 189 ? 58.620 98.248 117.977 1.00 24.57 186 SER I C 1
ATOM 13228 O O . SER I 1 189 ? 59.545 98.180 118.772 1.00 25.39 186 SER I O 1
ATOM 13231 N N . VAL I 1 190 ? 57.450 98.803 118.279 1.00 24.69 187 VAL I N 1
ATOM 13232 C CA . VAL I 1 190 ? 57.194 99.524 119.537 1.00 23.73 187 VAL I CA 1
ATOM 13233 C C . VAL I 1 190 ? 57.220 98.594 120.742 1.00 24.15 187 VAL I C 1
ATOM 13234 O O . VAL I 1 190 ? 57.893 98.871 121.750 1.00 23.80 187 VAL I O 1
ATOM 13238 N N . PHE I 1 191 ? 56.459 97.503 120.641 1.00 23.68 188 PHE I N 1
ATOM 13239 C CA . PHE I 1 191 ? 56.222 96.626 121.779 1.00 23.67 188 PHE I CA 1
ATOM 13240 C C . PHE I 1 191 ? 57.207 95.444 121.840 1.00 23.02 188 PHE I C 1
ATOM 13241 O O . PHE I 1 191 ? 57.391 94.847 122.898 1.00 23.60 188 PHE I O 1
ATOM 13249 N N . GLY I 1 192 ? 57.854 95.159 120.713 1.00 22.57 189 GLY I N 1
ATOM 13250 C CA . GLY I 1 192 ? 58.961 94.206 120.662 1.00 23.58 189 GLY I CA 1
ATOM 13251 C C . GLY I 1 192 ? 60.238 94.726 121.316 1.00 23.99 189 GLY I C 1
ATOM 13252 O O . GLY I 1 192 ? 60.227 95.777 121.939 1.00 24.15 189 GLY I O 1
ATOM 13253 N N . ALA I 1 193 ? 61.329 93.980 121.159 1.00 23.79 190 ALA I N 1
ATOM 13254 C CA . ALA I 1 193 ? 62.616 94.306 121.756 1.00 23.97 190 ALA I CA 1
ATOM 13255 C C . ALA I 1 193 ? 63.744 94.238 120.726 1.00 24.34 190 ALA I C 1
ATOM 13256 O O . ALA I 1 193 ? 64.922 94.270 121.101 1.00 24.77 190 ALA I O 1
ATOM 13258 N N . GLN I 1 194 ? 63.402 94.158 119.441 1.00 24.08 191 GLN I N 1
ATOM 13259 C CA . GLN I 1 194 ? 64.426 94.059 118.406 1.00 25.11 191 GLN I CA 1
ATOM 13260 C C . GLN I 1 194 ? 64.897 95.437 117.958 1.00 25.15 191 GLN I C 1
ATOM 13261 O O . GLN I 1 194 ? 64.214 96.448 118.178 1.00 25.61 191 GLN I O 1
ATOM 13267 N N . THR I 1 195 ? 66.091 95.487 117.369 1.00 24.99 192 THR I N 1
ATOM 13268 C CA . THR I 1 195 ? 66.655 96.759 116.939 1.00 24.84 192 THR I CA 1
ATOM 13269 C C . THR I 1 195 ? 67.485 96.580 115.688 1.00 24.40 192 THR I C 1
ATOM 13270 O O . THR I 1 195 ? 68.068 95.525 115.498 1.00 25.12 192 THR I O 1
ATOM 13274 N N . GLY I 1 196 ? 67.524 97.610 114.847 1.00 24.08 193 GLY I N 1
ATOM 13275 C CA . GLY I 1 196 ? 68.282 97.576 113.609 1.00 24.46 193 GLY I CA 1
ATOM 13276 C C . GLY I 1 196 ? 67.644 96.721 112.526 1.00 25.31 193 GLY I C 1
ATOM 13277 O O . GLY I 1 196 ? 68.320 96.286 111.604 1.00 24.72 193 GLY I O 1
ATOM 13278 N N . GLU I 1 197 ? 66.338 96.477 112.642 1.00 24.63 194 GLU I N 1
ATOM 13279 C CA . GLU I 1 197 ? 65.630 95.649 111.693 1.00 25.22 194 GLU I CA 1
ATOM 13280 C C . GLU I 1 197 ? 64.938 96.503 110.652 1.00 24.96 194 GLU I C 1
ATOM 13281 O O . GLU I 1 197 ? 64.582 97.648 110.912 1.00 24.73 194 GLU I O 1
ATOM 13287 N N . SER I 1 198 ? 64.749 95.902 109.483 1.00 24.71 195 SER I N 1
ATOM 13288 C CA . SER I 1 198 ? 63.881 96.390 108.431 1.00 25.35 195 SER I CA 1
ATOM 13289 C C . SER I 1 198 ? 62.724 95.365 108.309 1.00 25.14 195 SER I C 1
ATOM 13290 O O . SER I 1 198 ? 62.906 94.253 107.800 1.00 24.44 195 SER I O 1
ATOM 13293 N N . TYR I 1 199 ? 61.543 95.741 108.796 1.00 25.77 196 TYR I N 1
ATOM 13294 C CA . TYR I 1 199 ? 60.371 94.867 108.743 1.00 26.14 196 TYR I CA 1
ATOM 13295 C C . TYR I 1 199 ? 59.649 95.033 107.401 1.00 26.94 196 TYR I C 1
ATOM 13296 O O . TYR I 1 199 ? 58.966 96.027 107.190 1.00 26.38 196 TYR I O 1
ATOM 13305 N N . GLN I 1 200 ? 59.825 94.056 106.501 1.00 27.38 197 GLN I N 1
ATOM 13306 C CA . GLN I 1 200 ? 59.216 94.115 105.155 1.00 27.50 197 GLN I CA 1
ATOM 13307 C C . GLN I 1 200 ? 57.818 93.569 105.291 1.00 26.99 197 GLN I C 1
ATOM 13308 O O . GLN I 1 200 ? 57.617 92.533 105.912 1.00 26.80 197 GLN I O 1
ATOM 13314 N N . VAL I 1 201 ? 56.844 94.312 104.781 1.00 26.50 198 VAL I N 1
ATOM 13315 C CA . VAL I 1 201 ? 55.480 93.817 104.683 1.00 25.77 198 VAL I CA 1
ATOM 13316 C C . VAL I 1 201 ? 55.113 93.916 103.201 1.00 27.32 198 VAL I C 1
ATOM 13317 O O . VAL I 1 201 ? 54.546 94.907 102.739 1.00 27.43 198 VAL I O 1
ATOM 13321 N N . TYR I 1 202 ? 55.487 92.880 102.463 1.00 27.66 199 TYR I N 1
ATOM 13322 C CA . TYR I 1 202 ? 55.388 92.880 101.031 1.00 29.52 199 TYR I CA 1
ATOM 13323 C C . TYR I 1 202 ? 54.303 91.875 100.593 1.00 30.59 199 TYR I C 1
ATOM 13324 O O . TYR I 1 202 ? 53.771 91.982 99.487 1.00 31.33 199 TYR I O 1
#

B-factor: mean 29.77, std 5.14, range [14.55, 56.04]